Protein AF-0000000069709691 (afdb_homodimer)

Secondary structure (DSSP, 8-state):
---------HHHHTT-HHHHHHTT--HHHHHHHHHHTTSSS------HHHHHHHHHHTT-HHHHHHHHSSHHHHHHHHHT-TTHHHHHHHHHHHHHHHHSPP-EEEEESS-HHHHHHHHHHHTTPEEEE-SSSEEEEE-EEEEEEEEEETTTTEEEEEEEEEE--EEEEEETTEEEEES-HHHHHHHHHHHHH-TTEEEPPPEEE----HHHHHHHHHS--SSEEEEEEEES--SSTT--EEEEE-SS--HHHHHHHHHTTS---S-GGGEEEEEEEETTT--EEEEEEEE-SSEEEEEEE-TT--HHHHHHHHHHHHHHH---SSEEEEHHHHS-HHHHHHHHHTT-HHHHHHHGGGS-HHHHHHHHHHEEEEEEEEEEETTT--EEETT-SS-TTT----EEEEEEEEEEEE-HHHHHHHHHHHHHH-----SS-EEEEEEEEEEEESSGGG-EEEEEEEEEEEEEETTEEEEEEEEEEEEE-TTSPPPTHHHHTT--EEEEE-GGGTT---TTSEEEEHHHHHT-TTS-HHHHHHHHHHHHHHHHHHHHHHHHHHHHHHHHHHHHHHHH-S-TGGGHHHHHTT--HHHHHHHHHHHHHHHSTT-EE---TTS---SEEEEEE-SSSS-EEEEEEEEE----TT-B---HHHHHHHHHHHHHHHH-HHHHHHTTT---SEEEEEESSB-GGGHHHHHHHHHHHHHHHT-TT-TTPEEEEEEHHHHHHHHHHHHHTHHHHTSHHHHHHHHHHHHHHHH-SSSSEEE-HHHHHHHHHHHHHHHHTS----S-----/---------HHHHHT-HHHHHHTT--HHHHHHHHHHTTSSS------HHHHHHHHHHTT-HHHHHHHHSSHHHHHHHHHT-TTHHHHHHHHHHHHHHHHSPP-EEEEESS-HHHHHHHHHHHHTPEEEE-SSSEEEEE-EEEEEEEEEETTTTEEEEEEEEEE--EEEEEETTEEEEES-HHHHHHHHHHHHH-TTEEEPPPEEE----HHHHHHHHHS--SSEEEEEEEES--SSTT--EEEEE-SS--HHHHHHHHHTTS---S-GGGEEEEEEEETTT--EEEEEEEE-SSEEEEEEE-TT--HHHHHHHHHHHHHHH---SSEEEEHHHHS-HHHHHHHHHTT-HHHHHHHGGGS-HHHHHHHHHHEEEEEEEEEEETTT--EEETT-SS-TTT----EEEEEEEEEEEE-HHHHHHHHHHHHHH-----SS-EEEEEEEEEEEESSGGG-EEEEEEEEEEEEEETTEEEEEEEEEEEEE-TTSPPPTHHHHTT--EEEEE-GGGTT---TTSEEEEHHHHHT-TTS-HHHHHHHHHHHHHHHHHHHHHHHHHHHHHHHHHHHHHHHH-S-TGGGHHHHHTT--HHHHHHHHHHHHHHHSTT-EE---TTS---SEEEEEE-SSSS-EEEEEEEEE----TT-B---HHHHHHHHHHHHHHHH-HHHHHHTTT---SEEEEEESSB-GGGHHHHHHHHHHHHHHHT-TT-TTPEEEEEEHHHHHHHHHHHHHTHHHHTSHHHHHHHHHHHHHHHS-SSSSEEE-HHHHHHHHHHHHHHHHTS----S-----

Structure (mmCIF, N/CA/C/O backbone):
data_AF-0000000069709691-model_v1
#
loop_
_entity.id
_entity.type
_entity.pdbx_description
1 polymer 'Uncharacterized protein'
#
loop_
_atom_site.group_PDB
_atom_site.id
_atom_site.type_symbol
_atom_site.label_atom_id
_atom_site.label_alt_id
_atom_site.label_comp_id
_atom_site.label_asym_id
_atom_site.label_entity_id
_atom_site.label_seq_id
_atom_site.pdbx_PDB_ins_code
_atom_site.Cartn_x
_atom_site.Cartn_y
_atom_site.Cartn_z
_atom_site.occupancy
_atom_site.B_iso_or_equiv
_atom_site.auth_seq_id
_atom_site.auth_comp_id
_atom_site.auth_asym_id
_atom_site.auth_atom_id
_atom_site.pdbx_PDB_model_num
ATOM 1 N N . MET A 1 1 ? -25.75 -56.125 -25.719 1 23.38 1 MET A N 1
ATOM 2 C CA . MET A 1 1 ? -24.594 -57 -25.641 1 23.38 1 MET A CA 1
ATOM 3 C C . MET A 1 1 ? -24.484 -57.625 -24.25 1 23.38 1 MET A C 1
ATOM 5 O O . MET A 1 1 ? -24.688 -56.938 -23.25 1 23.38 1 MET A O 1
ATOM 9 N N . PRO A 1 2 ? -24.609 -58.938 -24.156 1 28.34 2 PRO A N 1
ATOM 10 C CA . PRO A 1 2 ? -24.719 -59.656 -22.891 1 28.34 2 PRO A CA 1
ATOM 11 C C . PRO A 1 2 ? -23.594 -59.344 -21.922 1 28.34 2 PRO A C 1
ATOM 13 O O . PRO A 1 2 ? -22.484 -59.031 -22.344 1 28.34 2 PRO A O 1
ATOM 16 N N . ILE A 1 3 ? -23.969 -58.875 -20.781 1 32.5 3 ILE A N 1
ATOM 17 C CA . ILE A 1 3 ? -23.172 -58.75 -19.562 1 32.5 3 ILE A CA 1
ATOM 18 C C . ILE A 1 3 ? -22.453 -60.094 -19.297 1 32.5 3 ILE A C 1
ATOM 20 O O . ILE A 1 3 ? -23.078 -61.125 -19.078 1 32.5 3 ILE A O 1
ATOM 24 N N . ARG A 1 4 ? -21.344 -60.281 -19.906 1 34.06 4 ARG A N 1
ATOM 25 C CA . ARG A 1 4 ? -20.625 -61.469 -19.484 1 34.06 4 ARG A CA 1
ATOM 26 C C . ARG A 1 4 ? -20.484 -61.531 -17.969 1 34.06 4 ARG A C 1
ATOM 28 O O . ARG A 1 4 ? -19.688 -60.75 -17.406 1 34.06 4 ARG A O 1
ATOM 35 N N . MET A 1 5 ? -21.469 -61.844 -17.281 1 34.31 5 MET A N 1
ATOM 36 C CA . MET A 1 5 ? -21.359 -62.281 -15.891 1 34.31 5 MET A CA 1
ATOM 37 C C . MET A 1 5 ? -20.438 -63.469 -15.75 1 34.31 5 MET A C 1
ATOM 39 O O . MET A 1 5 ? -20.875 -64.625 -15.875 1 34.31 5 MET A O 1
ATOM 43 N N . ALA A 1 6 ? -19.297 -63.531 -16.312 1 35.81 6 ALA A N 1
ATOM 44 C CA . ALA A 1 6 ? -18.516 -64.75 -16.047 1 35.81 6 ALA A CA 1
ATOM 45 C C . ALA A 1 6 ? -18.266 -64.938 -14.562 1 35.81 6 ALA A C 1
ATOM 47 O O . ALA A 1 6 ? -17.75 -64 -13.891 1 35.81 6 ALA A O 1
ATOM 48 N N . SER A 1 7 ? -19.156 -65.625 -13.922 1 36.53 7 SER A N 1
ATOM 49 C CA . SER A 1 7 ? -18.969 -66.188 -12.586 1 36.53 7 SER A CA 1
ATOM 50 C C . SER A 1 7 ? -17.641 -66.875 -12.461 1 36.53 7 SER A C 1
ATOM 52 O O . SER A 1 7 ? -17.547 -68.062 -12.781 1 36.53 7 SER A O 1
ATOM 54 N N . THR A 1 8 ? -16.547 -66.375 -12.859 1 42.69 8 THR A N 1
ATOM 55 C CA . THR A 1 8 ? -15.352 -67.188 -12.664 1 42.69 8 THR A CA 1
ATOM 56 C C . THR A 1 8 ? -15.086 -67.438 -11.18 1 42.69 8 THR A C 1
ATOM 58 O O . THR A 1 8 ? -15.344 -66.562 -10.359 1 42.69 8 THR A O 1
ATOM 61 N N . GLY A 1 9 ? -15.016 -68.562 -10.664 1 46.66 9 GLY A N 1
ATOM 62 C CA . GLY A 1 9 ? -14.68 -69.062 -9.32 1 46.66 9 GLY A CA 1
ATOM 63 C C . GLY A 1 9 ? -13.586 -68.188 -8.664 1 46.66 9 GLY A C 1
ATOM 64 O O . GLY A 1 9 ? -12.906 -67.438 -9.336 1 46.66 9 GLY A O 1
ATOM 65 N N . LEU A 1 10 ? -13.547 -68.125 -7.195 1 53.78 10 LEU A N 1
ATOM 66 C CA . LEU A 1 10 ? -12.648 -67.375 -6.316 1 53.78 10 LEU A CA 1
ATOM 67 C C . LEU A 1 10 ? -11.219 -67.438 -6.84 1 53.78 10 LEU A C 1
ATOM 69 O O . LEU A 1 10 ? -10.539 -66.375 -6.887 1 53.78 10 LEU A O 1
ATOM 73 N N . SER A 1 11 ? -10.75 -68.625 -7.234 1 60.84 11 SER A N 1
ATOM 74 C CA . SER A 1 11 ? -9.359 -68.875 -7.594 1 60.84 11 SER A CA 1
ATOM 75 C C . SER A 1 11 ? -9 -68.188 -8.906 1 60.84 11 SER A C 1
ATOM 77 O O . SER A 1 11 ? -7.863 -67.75 -9.086 1 60.84 11 SER A O 1
ATOM 79 N N . GLU A 1 12 ? -9.992 -67.812 -9.688 1 77.81 12 GLU A N 1
ATOM 80 C CA . GLU A 1 12 ? -9.703 -67.375 -11.062 1 77.81 12 GLU A CA 1
ATOM 81 C C . GLU A 1 12 ? -9.391 -65.875 -11.125 1 77.81 12 GLU A C 1
ATOM 83 O O . GLU A 1 12 ? -8.523 -65.438 -11.891 1 77.81 12 GLU A O 1
ATOM 88 N N . VAL A 1 13 ? -9.797 -65.062 -10.219 1 88.44 13 VAL A N 1
ATOM 89 C CA . VAL A 1 13 ? -9.586 -63.594 -10.281 1 88.44 13 VAL A CA 1
ATOM 90 C C . VAL A 1 13 ? -8.156 -63.25 -9.875 1 88.44 13 VAL A C 1
ATOM 92 O O . VAL A 1 13 ? -7.527 -62.375 -10.453 1 88.44 13 VAL A O 1
ATOM 95 N N . PHE A 1 14 ? -7.586 -64 -9.031 1 91.19 14 PHE A N 1
ATOM 96 C CA . PHE A 1 14 ? -6.273 -63.688 -8.484 1 91.19 14 PHE A CA 1
ATOM 97 C C . PHE A 1 14 ? -5.168 -64.125 -9.422 1 91.19 14 PHE A C 1
ATOM 99 O O . PHE A 1 14 ? -4.012 -63.75 -9.273 1 91.19 14 PHE A O 1
ATOM 106 N N . ASP A 1 15 ? -5.625 -65 -10.422 1 89.12 15 ASP A N 1
ATOM 107 C CA . ASP A 1 15 ? -4.637 -65.5 -11.391 1 89.12 15 ASP A CA 1
ATOM 108 C C . ASP A 1 15 ? -4.738 -64.688 -12.695 1 89.12 15 ASP A C 1
ATOM 110 O O . ASP A 1 15 ? -3.953 -64.875 -13.625 1 89.12 15 ASP A O 1
ATOM 114 N N . ASP A 1 16 ? -5.641 -63.75 -12.719 1 91.62 16 ASP A N 1
ATOM 115 C CA . ASP A 1 16 ? -5.859 -62.969 -13.93 1 91.62 16 ASP A CA 1
ATOM 116 C C . ASP A 1 16 ? -5.008 -61.719 -13.93 1 91.62 16 ASP A C 1
ATOM 118 O O . ASP A 1 16 ? -5.418 -60.688 -13.398 1 91.62 16 ASP A O 1
ATOM 122 N N . SER A 1 17 ? -3.908 -61.688 -14.633 1 92.62 17 SER A N 1
ATOM 123 C CA . SER A 1 17 ? -2.977 -60.562 -14.633 1 92.62 17 SER A CA 1
ATOM 124 C C . SER A 1 17 ? -3.594 -59.312 -15.281 1 92.62 17 SER A C 1
ATOM 126 O O . SER A 1 17 ? -3.438 -58.188 -14.781 1 92.62 17 SER A O 1
ATOM 128 N N . GLU A 1 18 ? -4.32 -59.469 -16.375 1 91.12 18 GLU A N 1
ATOM 129 C CA . GLU A 1 18 ? -4.914 -58.344 -17.109 1 91.12 18 GLU A CA 1
ATOM 130 C C . GLU A 1 18 ? -5.914 -57.594 -16.234 1 91.12 18 GLU A C 1
ATOM 132 O O . GLU A 1 18 ? -6.004 -56.344 -16.312 1 91.12 18 GLU A O 1
ATOM 137 N N . PHE A 1 19 ? -6.637 -58.281 -15.438 1 92.38 19 PHE A N 1
ATOM 138 C CA . PHE A 1 19 ? -7.605 -57.656 -14.539 1 92.38 19 PHE A CA 1
ATOM 139 C C . PHE A 1 19 ? -6.906 -56.781 -13.523 1 92.38 19 PHE A C 1
ATOM 141 O O . PHE A 1 19 ? -7.324 -55.625 -13.297 1 92.38 19 PHE A O 1
ATOM 148 N N . TRP A 1 20 ? -5.906 -57.25 -12.953 1 94.94 20 TRP A N 1
ATOM 149 C CA . TRP A 1 20 ? -5.195 -56.5 -11.93 1 94.94 20 TRP A CA 1
ATOM 150 C C . TRP A 1 20 ? -4.488 -55.281 -12.539 1 94.94 20 TRP A C 1
ATOM 152 O O . TRP A 1 20 ? -4.434 -54.219 -11.93 1 94.94 20 TRP A O 1
ATOM 162 N N . TYR A 1 21 ? -3.936 -55.406 -13.734 1 94.44 21 TYR A N 1
ATOM 163 C CA . TYR A 1 21 ? -3.363 -54.281 -14.422 1 94.44 21 TYR A CA 1
ATOM 164 C C . TYR A 1 21 ? -4.422 -53.219 -14.688 1 94.44 21 TYR A C 1
ATOM 166 O O . TYR A 1 21 ? -4.152 -52 -14.578 1 94.44 21 TYR A O 1
ATOM 174 N N . LYS A 1 22 ? -5.586 -53.625 -15.031 1 92.62 22 LYS A N 1
ATOM 175 C CA . LYS A 1 22 ? -6.688 -52.719 -15.273 1 92.62 22 LYS A CA 1
ATOM 176 C C . LYS A 1 22 ? -6.996 -51.875 -14.023 1 92.62 22 LYS A C 1
ATOM 178 O O . LYS A 1 22 ? -7.41 -50.719 -14.125 1 92.62 22 LYS A O 1
ATOM 183 N N . LEU A 1 23 ? -6.773 -52.5 -12.844 1 93.81 23 LEU A N 1
ATOM 184 C CA . LEU A 1 23 ? -7.008 -51.812 -11.57 1 93.81 23 LEU A CA 1
ATOM 185 C C . LEU A 1 23 ? -5.762 -51.062 -11.109 1 93.81 23 LEU A C 1
ATOM 187 O O . LEU A 1 23 ? -5.691 -50.625 -9.961 1 93.81 23 LEU A O 1
ATOM 191 N N . ASP A 1 24 ? -4.773 -51.031 -11.992 1 90.5 24 ASP A N 1
ATOM 192 C CA . ASP A 1 24 ? -3.521 -50.312 -11.742 1 90.5 24 ASP A CA 1
ATOM 193 C C . ASP A 1 24 ? -2.699 -51.031 -10.664 1 90.5 24 ASP A C 1
ATOM 195 O O . ASP A 1 24 ? -2.125 -50.375 -9.789 1 90.5 24 ASP A O 1
ATOM 199 N N . VAL A 1 25 ? -2.779 -52.344 -10.57 1 92.88 25 VAL A N 1
ATOM 200 C CA . VAL A 1 25 ? -1.981 -53.156 -9.664 1 92.88 25 VAL A CA 1
ATOM 201 C C . VAL A 1 25 ? -0.964 -53.969 -10.461 1 92.88 25 VAL A C 1
ATOM 203 O O . VAL A 1 25 ? -1.322 -54.656 -11.422 1 92.88 25 VAL A O 1
ATOM 206 N N . ASP A 1 26 ? 0.215 -53.938 -10.039 1 92.06 26 ASP A N 1
ATOM 207 C CA . ASP A 1 26 ? 1.284 -54.656 -10.727 1 92.06 26 ASP A CA 1
ATOM 208 C C . ASP A 1 26 ? 1.286 -56.125 -10.344 1 92.06 26 ASP A C 1
ATOM 210 O O . ASP A 1 26 ? 1.933 -56.5 -9.367 1 92.06 26 ASP A O 1
ATOM 214 N N . TYR A 1 27 ? 0.713 -56.938 -11.156 1 93.06 27 TYR A N 1
ATOM 215 C CA . TYR A 1 27 ? 0.544 -58.375 -10.891 1 93.06 27 TYR A CA 1
ATOM 216 C C . TYR A 1 27 ? 1.893 -59.062 -10.844 1 93.06 27 TYR A C 1
ATOM 218 O O . TYR A 1 27 ? 2.119 -59.938 -9.984 1 93.06 27 TYR A O 1
ATOM 226 N N . GLU A 1 28 ? 2.822 -58.75 -11.742 1 90.94 28 GLU A N 1
ATOM 227 C CA . GLU A 1 28 ? 4.129 -59.375 -11.812 1 90.94 28 GLU A CA 1
ATOM 228 C C . GLU A 1 28 ? 4.949 -59.094 -10.555 1 90.94 28 GLU A C 1
ATOM 230 O O . GLU A 1 28 ? 5.574 -60 -9.992 1 90.94 28 GLU A O 1
ATOM 235 N N . ASP A 1 29 ? 4.902 -57.906 -10.219 1 90.19 29 ASP A N 1
ATOM 236 C CA . ASP A 1 29 ? 5.617 -57.531 -9.008 1 90.19 29 ASP A CA 1
ATOM 237 C C . ASP A 1 29 ? 5.039 -58.25 -7.785 1 90.19 29 ASP A C 1
ATOM 239 O O . ASP A 1 29 ? 5.785 -58.719 -6.922 1 90.19 29 ASP A O 1
ATOM 243 N N . ALA A 1 30 ? 3.768 -58.25 -7.734 1 91.12 30 ALA A N 1
ATOM 244 C CA . ALA A 1 30 ? 3.104 -58.969 -6.633 1 91.12 30 ALA A CA 1
ATOM 245 C C . ALA A 1 30 ? 3.43 -60.438 -6.641 1 91.12 30 ALA A C 1
ATOM 247 O O . ALA A 1 30 ? 3.631 -61.062 -5.586 1 91.12 30 ALA A O 1
ATOM 248 N N . SER A 1 31 ? 3.488 -61.031 -7.824 1 90.88 31 SER A N 1
ATOM 249 C CA . SER A 1 31 ? 3.809 -62.469 -7.965 1 90.88 31 SER A CA 1
ATOM 250 C C . SER A 1 31 ? 5.238 -62.75 -7.52 1 90.88 31 SER A C 1
ATOM 252 O O . SER A 1 31 ? 5.5 -63.781 -6.875 1 90.88 31 SER A O 1
ATOM 254 N N . GLN A 1 32 ? 6.09 -61.875 -7.832 1 89.25 32 GLN A N 1
ATOM 255 C CA . GLN A 1 32 ? 7.48 -62 -7.418 1 89.25 32 GLN A CA 1
ATOM 256 C C . GLN A 1 32 ? 7.617 -61.875 -5.902 1 89.25 32 GLN A C 1
ATOM 258 O O . GLN A 1 32 ? 8.391 -62.594 -5.277 1 89.25 32 GLN A O 1
ATOM 263 N N . GLN A 1 33 ? 6.914 -61 -5.406 1 87.44 33 GLN A N 1
ATOM 264 C CA . GLN A 1 33 ? 6.941 -60.812 -3.963 1 87.44 33 GLN A CA 1
ATOM 265 C C . GLN A 1 33 ? 6.391 -62.031 -3.225 1 87.44 33 GLN A C 1
ATOM 267 O O . GLN A 1 33 ? 6.91 -62.406 -2.174 1 87.44 33 GLN A O 1
ATOM 272 N N . ALA A 1 34 ? 5.34 -62.5 -3.762 1 85.56 34 ALA A N 1
ATOM 273 C CA . ALA A 1 34 ? 4.719 -63.688 -3.154 1 85.56 34 ALA A CA 1
ATOM 274 C C . ALA A 1 34 ? 5.645 -64.875 -3.23 1 85.56 34 ALA A C 1
ATOM 276 O O . ALA A 1 34 ? 5.652 -65.75 -2.33 1 85.56 34 ALA A O 1
ATOM 277 N N . ASP A 1 35 ? 6.469 -65 -4.305 1 81.62 35 ASP A N 1
ATOM 278 C CA . ASP A 1 35 ? 7.398 -66.125 -4.5 1 81.62 35 ASP A CA 1
ATOM 279 C C . ASP A 1 35 ? 8.648 -65.938 -3.633 1 81.62 35 ASP A C 1
ATOM 281 O O . ASP A 1 35 ? 9.219 -66.938 -3.154 1 81.62 35 ASP A O 1
ATOM 285 N N . SER A 1 36 ? 9.133 -64.75 -3.607 1 71.12 36 SER A N 1
ATOM 286 C CA . SER A 1 36 ? 10.359 -64.562 -2.846 1 71.12 36 SER A CA 1
ATOM 287 C C . SER A 1 36 ? 10.133 -64.75 -1.355 1 71.12 36 SER A C 1
ATOM 289 O O . SER A 1 36 ? 11.094 -65 -0.602 1 71.12 36 SER A O 1
ATOM 291 N N . GLY A 1 37 ? 9.039 -64.625 -0.905 1 55.5 37 GLY A N 1
ATOM 292 C CA . GLY A 1 37 ? 8.805 -65 0.492 1 55.5 37 GLY A CA 1
ATOM 293 C C . GLY A 1 37 ? 8.945 -66.438 0.792 1 55.5 37 GLY A C 1
ATOM 294 O O . GLY A 1 37 ? 8.656 -66.875 1.907 1 55.5 37 GLY A O 1
ATOM 295 N N . ASP A 1 38 ? 9.07 -67.312 -0.286 1 47.03 38 ASP A N 1
ATOM 296 C CA . ASP A 1 38 ? 9.242 -68.75 0.033 1 47.03 38 ASP A CA 1
ATOM 297 C C . ASP A 1 38 ? 10.594 -69 0.692 1 47.03 38 ASP A C 1
ATOM 299 O O . ASP A 1 38 ? 11.031 -70.125 0.808 1 47.03 38 ASP A O 1
ATOM 303 N N . ASP A 1 39 ? 11.578 -68.188 0.771 1 43.06 39 ASP A N 1
ATOM 304 C CA . ASP A 1 39 ? 12.664 -68.688 1.617 1 43.06 39 ASP A CA 1
ATOM 305 C C . ASP A 1 39 ? 12.141 -69.062 3.004 1 43.06 39 ASP A C 1
ATOM 307 O O . ASP A 1 39 ? 11.148 -68.5 3.471 1 43.06 39 ASP A O 1
ATOM 311 N N . ALA A 1 40 ? 12.984 -70.062 3.83 1 42.34 40 ALA A N 1
ATOM 312 C CA . ALA A 1 40 ? 12.703 -70.938 4.918 1 42.34 40 ALA A CA 1
ATOM 313 C C . ALA A 1 40 ? 11.945 -70.25 6.051 1 42.34 40 ALA A C 1
ATOM 315 O O . ALA A 1 40 ? 10.992 -70.812 6.598 1 42.34 40 ALA A O 1
ATOM 316 N N . ASP A 1 41 ? 12.617 -69.375 6.844 1 38.53 41 ASP A N 1
ATOM 317 C CA . ASP A 1 41 ? 12.273 -69.312 8.266 1 38.53 41 ASP A CA 1
ATOM 318 C C . ASP A 1 41 ? 10.961 -68.562 8.484 1 38.53 41 ASP A C 1
ATOM 320 O O . ASP A 1 41 ? 10.492 -68.438 9.617 1 38.53 41 ASP A O 1
ATOM 324 N N . SER A 1 42 ? 10.766 -67.312 7.836 1 40.31 42 SER A N 1
ATOM 325 C CA . SER A 1 42 ? 9.742 -66.562 8.523 1 40.31 42 SER A CA 1
ATOM 326 C C . SER A 1 42 ? 8.336 -67 8.117 1 40.31 42 SER A C 1
ATOM 328 O O . SER A 1 42 ? 8.086 -67.312 6.945 1 40.31 42 SER A O 1
ATOM 330 N N . ASP A 1 43 ? 7.516 -67.562 8.984 1 42.91 43 ASP A N 1
ATOM 331 C CA . ASP A 1 43 ? 6.16 -68.062 9.156 1 42.91 43 ASP A CA 1
ATOM 332 C C . ASP A 1 43 ? 5.148 -67.25 8.375 1 42.91 43 ASP A C 1
ATOM 334 O O . ASP A 1 43 ? 3.949 -67.5 8.414 1 42.91 43 ASP A O 1
ATOM 338 N N . ASP A 1 44 ? 5.277 -65.938 8.148 1 47.16 44 ASP A N 1
ATOM 339 C CA . ASP A 1 44 ? 4.141 -65.188 7.656 1 47.16 44 ASP A CA 1
ATOM 340 C C . ASP A 1 44 ? 3.969 -65.312 6.148 1 47.16 44 ASP A C 1
ATOM 342 O O . ASP A 1 44 ? 4.551 -64.562 5.363 1 47.16 44 ASP A O 1
ATOM 346 N N . ASP A 1 45 ? 3.689 -66.438 5.574 1 54.25 45 ASP A N 1
ATOM 347 C CA . ASP A 1 45 ? 3.426 -66.812 4.199 1 54.25 45 ASP A CA 1
ATOM 348 C C . ASP A 1 45 ? 2.309 -66 3.58 1 54.25 45 ASP A C 1
ATOM 350 O O . ASP A 1 45 ? 1.135 -66.188 3.912 1 54.25 45 ASP A O 1
ATOM 354 N N . GLN A 1 46 ? 2.531 -64.812 3.078 1 71.88 46 GLN A N 1
ATOM 355 C CA . GLN A 1 46 ? 1.462 -64.062 2.441 1 71.88 46 GLN A CA 1
ATOM 356 C C . GLN A 1 46 ? 1.117 -64.625 1.069 1 71.88 46 GLN A C 1
ATOM 358 O O . GLN A 1 46 ? 1.999 -64.812 0.226 1 71.88 46 GLN A O 1
ATOM 363 N N . SER A 1 47 ? -0.068 -65.25 0.824 1 85 47 SER A N 1
ATOM 364 C CA . SER A 1 47 ? -0.589 -65.75 -0.434 1 85 47 SER A CA 1
ATOM 365 C C . SER A 1 47 ? -0.638 -64.688 -1.507 1 85 47 SER A C 1
ATOM 367 O O . SER A 1 47 ? -0.588 -63.469 -1.196 1 85 47 SER A O 1
ATOM 369 N N . LEU A 1 48 ? -0.421 -64.938 -2.756 1 90.62 48 LEU A N 1
ATOM 370 C CA . LEU A 1 48 ? -0.554 -64 -3.869 1 90.62 48 LEU A CA 1
ATOM 371 C C . LEU A 1 48 ? -1.782 -63.156 -3.689 1 90.62 48 LEU A C 1
ATOM 373 O O . LEU A 1 48 ? -1.728 -61.938 -3.951 1 90.62 48 LEU A O 1
ATOM 377 N N . ALA A 1 49 ? -2.801 -63.781 -3.191 1 90.25 49 ALA A N 1
ATOM 378 C CA . ALA A 1 49 ? -4.035 -63.062 -2.945 1 90.25 49 ALA A CA 1
ATOM 379 C C . ALA A 1 49 ? -3.814 -61.938 -1.917 1 90.25 49 ALA A C 1
ATOM 381 O O . ALA A 1 49 ? -4.301 -60.844 -2.086 1 90.25 49 ALA A O 1
ATOM 382 N N . ASP A 1 50 ? -3.068 -62.219 -0.949 1 90.88 50 ASP A N 1
ATOM 383 C CA . ASP A 1 50 ? -2.803 -61.25 0.102 1 90.88 50 ASP A CA 1
ATOM 384 C C . ASP A 1 50 ? -1.951 -60.094 -0.424 1 90.88 50 ASP A C 1
ATOM 386 O O . ASP A 1 50 ? -2.213 -58.938 -0.112 1 90.88 50 ASP A O 1
ATOM 390 N N . VAL A 1 51 ? -0.969 -60.375 -1.194 1 92.38 51 VAL A N 1
ATOM 391 C CA . VAL A 1 51 ? -0.07 -59.344 -1.722 1 92.38 51 VAL A CA 1
ATOM 392 C C . VAL A 1 51 ? -0.826 -58.438 -2.691 1 92.38 51 VAL A C 1
ATOM 394 O O . VAL A 1 51 ? -0.682 -57.219 -2.648 1 92.38 51 VAL A O 1
ATOM 397 N N . LEU A 1 52 ? -1.589 -59.031 -3.539 1 94.06 52 LEU A N 1
ATOM 398 C CA . LEU A 1 52 ? -2.373 -58.281 -4.508 1 94.06 52 LEU A CA 1
ATOM 399 C C . LEU A 1 52 ? -3.346 -57.344 -3.803 1 94.06 52 LEU A C 1
ATOM 401 O O . LEU A 1 52 ? -3.484 -56.188 -4.191 1 94.06 52 LEU A O 1
ATOM 405 N N . LEU A 1 53 ? -3.982 -57.812 -2.828 1 93.56 53 LEU A N 1
ATOM 406 C CA . LEU A 1 53 ? -4.941 -57 -2.092 1 93.56 53 LEU A CA 1
ATOM 407 C C . LEU A 1 53 ? -4.234 -55.875 -1.347 1 93.56 53 LEU A C 1
ATOM 409 O O . LEU A 1 53 ? -4.742 -54.75 -1.274 1 93.56 53 LEU A O 1
ATOM 413 N N . ASN A 1 54 ? -3.119 -56.188 -0.826 1 90.12 54 ASN A N 1
ATOM 414 C CA . ASN A 1 54 ? -2.334 -55.156 -0.166 1 90.12 54 ASN A CA 1
ATOM 415 C C . ASN A 1 54 ? -1.922 -54.062 -1.143 1 90.12 54 ASN A C 1
ATOM 417 O O . ASN A 1 54 ? -1.938 -52.875 -0.798 1 90.12 54 ASN A O 1
ATOM 421 N N . GLU A 1 55 ? -1.521 -54.375 -2.299 1 90.31 55 GLU A N 1
ATOM 422 C CA . GLU A 1 55 ? -1.165 -53.406 -3.322 1 90.31 55 GLU A CA 1
ATOM 423 C C . GLU A 1 55 ? -2.385 -52.594 -3.766 1 90.31 55 GLU A C 1
ATOM 425 O O . GLU A 1 55 ? -2.277 -51.406 -4.043 1 90.31 55 GLU A O 1
ATOM 430 N N . PHE A 1 56 ? -3.445 -53.219 -3.84 1 91.94 56 PHE A N 1
ATOM 431 C CA . PHE A 1 56 ? -4.688 -52.562 -4.219 1 91.94 56 PHE A CA 1
ATOM 432 C C . PHE A 1 56 ? -5.086 -51.531 -3.18 1 91.94 56 PHE A C 1
ATOM 434 O O . PHE A 1 56 ? -5.582 -50.469 -3.529 1 91.94 56 PHE A O 1
ATOM 441 N N . VAL A 1 57 ? -4.867 -51.812 -2.008 1 88.94 57 VAL A N 1
ATOM 442 C CA . VAL A 1 57 ? -5.285 -50.969 -0.9 1 88.94 57 VAL A CA 1
ATOM 443 C C . VAL A 1 57 ? -4.457 -49.656 -0.9 1 88.94 57 VAL A C 1
ATOM 445 O O . VAL A 1 57 ? -4.938 -48.625 -0.479 1 88.94 57 VAL A O 1
ATOM 448 N N . LYS A 1 58 ? -3.326 -49.781 -1.52 1 82.94 58 LYS A N 1
ATOM 449 C CA . LYS A 1 58 ? -2.463 -48.625 -1.554 1 82.94 58 LYS A CA 1
ATOM 450 C C . LYS A 1 58 ? -3.154 -47.438 -2.252 1 82.94 58 LYS A C 1
ATOM 452 O O . LYS A 1 58 ? -3.697 -47.594 -3.348 1 82.94 58 LYS A O 1
ATOM 457 N N . ARG A 1 59 ? -3.314 -46.25 -1.633 1 77.31 59 ARG A N 1
ATOM 458 C CA . ARG A 1 59 ? -3.873 -44.969 -2.119 1 77.31 59 ARG A CA 1
ATOM 459 C C . ARG A 1 59 ? -5.395 -45 -2.053 1 77.31 59 ARG A C 1
ATOM 461 O O . ARG A 1 59 ? -6.043 -43.969 -2.32 1 77.31 59 ARG A O 1
ATOM 468 N N . LYS A 1 60 ? -5.945 -46.219 -1.732 1 87.31 60 LYS A N 1
ATOM 469 C CA . LYS A 1 60 ? -7.398 -46.375 -1.733 1 87.31 60 LYS A CA 1
ATOM 470 C C . LYS A 1 60 ? -7.926 -46.656 -0.329 1 87.31 60 LYS A C 1
ATOM 472 O O . LYS A 1 60 ? -9.047 -47.125 -0.167 1 87.31 60 LYS A O 1
ATOM 477 N N . ARG A 1 61 ? -7.203 -46.5 0.574 1 83.12 61 ARG A N 1
ATOM 478 C CA . ARG A 1 61 ? -7.535 -46.875 1.943 1 83.12 61 ARG A CA 1
ATOM 479 C C . ARG A 1 61 ? -8.781 -46.156 2.424 1 83.12 61 ARG A C 1
ATOM 481 O O . ARG A 1 61 ? -9.672 -46.75 3.033 1 83.12 61 ARG A O 1
ATOM 488 N N . HIS A 1 62 ? -8.93 -44.844 2.117 1 81.62 62 HIS A N 1
ATOM 489 C CA . HIS A 1 62 ? -10.039 -44.031 2.596 1 81.62 62 HIS A CA 1
ATOM 490 C C . HIS A 1 62 ? -11.367 -44.531 2.02 1 81.62 62 HIS A C 1
ATOM 492 O O . HIS A 1 62 ? -12.375 -44.594 2.73 1 81.62 62 HIS A O 1
ATOM 498 N N . ILE A 1 63 ? -11.289 -44.75 0.806 1 87.25 63 ILE A N 1
ATOM 499 C CA . ILE A 1 63 ? -12.5 -45.219 0.138 1 87.25 63 ILE A CA 1
ATOM 500 C C . ILE A 1 63 ? -12.906 -46.594 0.67 1 87.25 63 ILE A C 1
ATOM 502 O O . ILE A 1 63 ? -14.094 -46.875 0.841 1 87.25 63 ILE A O 1
ATOM 506 N N . ILE A 1 64 ? -11.891 -47.438 0.899 1 90.5 64 ILE A N 1
ATOM 507 C CA . ILE A 1 64 ? -12.133 -48.781 1.414 1 90.5 64 ILE A CA 1
ATOM 508 C C . ILE A 1 64 ? -12.688 -48.688 2.832 1 90.5 64 ILE A C 1
ATOM 510 O O . ILE A 1 64 ? -13.656 -49.375 3.166 1 90.5 64 ILE A O 1
ATOM 514 N N . GLU A 1 65 ? -12.172 -47.844 3.584 1 88.12 65 GLU A N 1
ATOM 515 C CA . GLU A 1 65 ? -12.617 -47.719 4.965 1 88.12 65 GLU A CA 1
ATOM 516 C C . GLU A 1 65 ? -14 -47.062 5.035 1 88.12 65 GLU A C 1
ATOM 518 O O . GLU A 1 65 ? -14.758 -47.312 5.984 1 88.12 65 GLU A O 1
ATOM 523 N N . GLU A 1 66 ? -14.281 -46.25 4.105 1 86.19 66 GLU A N 1
ATOM 524 C CA . GLU A 1 66 ? -15.625 -45.656 4.047 1 86.19 66 GLU A CA 1
ATOM 525 C C . GLU A 1 66 ? -16.672 -46.75 3.797 1 86.19 66 GLU A C 1
ATOM 527 O O . GLU A 1 66 ? -17.781 -46.688 4.352 1 86.19 66 GLU A O 1
ATOM 532 N N . GLU A 1 67 ? -16.328 -47.75 3.002 1 89.44 67 GLU A N 1
ATOM 533 C CA . GLU A 1 67 ? -17.281 -48.781 2.613 1 89.44 67 GLU A CA 1
ATOM 534 C C . GLU A 1 67 ? -17.234 -49.969 3.568 1 89.44 67 GLU A C 1
ATOM 536 O O . GLU A 1 67 ? -18.266 -50.562 3.863 1 89.44 67 GLU A O 1
ATOM 541 N N . TYR A 1 68 ? -15.992 -50.438 4 1 92.38 68 TYR A N 1
ATOM 542 C CA . TYR A 1 68 ? -15.836 -51.656 4.766 1 92.38 68 TYR A CA 1
ATOM 543 C C . TYR A 1 68 ? -15.398 -51.375 6.191 1 92.38 68 TYR A C 1
ATOM 545 O O . TYR A 1 68 ? -15.156 -52.281 6.98 1 92.38 68 TYR A O 1
ATOM 553 N N . GLU A 1 69 ? -15.258 -50.188 6.574 1 87.56 69 GLU A N 1
ATOM 554 C CA . GLU A 1 69 ? -14.883 -49.719 7.902 1 87.56 69 GLU A CA 1
ATOM 555 C C . GLU A 1 69 ? -13.398 -49.906 8.164 1 87.56 69 GLU A C 1
ATOM 557 O O . GLU A 1 69 ? -12.711 -49 8.641 1 87.56 69 GLU A O 1
ATOM 562 N N . THR A 1 70 ? -12.867 -51.25 7.816 1 90.88 70 THR A N 1
ATOM 563 C CA . THR A 1 70 ? -11.445 -51.5 7.984 1 90.88 70 THR A CA 1
ATOM 564 C C . THR A 1 70 ? -10.883 -52.25 6.773 1 90.88 70 THR A C 1
ATOM 566 O O . THR A 1 70 ? -11.633 -52.875 6.02 1 90.88 70 THR A O 1
ATOM 569 N N . VAL A 1 71 ? -9.578 -52.188 6.645 1 91.19 71 VAL A N 1
ATOM 570 C CA . VAL A 1 71 ? -8.883 -52.875 5.562 1 91.19 71 VAL A CA 1
ATOM 571 C C . VAL A 1 71 ? -8.961 -54.406 5.777 1 91.19 71 VAL A C 1
ATOM 573 O O . VAL A 1 71 ? -9.094 -55.156 4.816 1 91.19 71 VAL A O 1
ATOM 576 N N . GLU A 1 72 ? -8.969 -54.812 7.043 1 90.94 72 GLU A N 1
ATOM 577 C CA . GLU A 1 72 ? -9.047 -56.25 7.363 1 90.94 72 GLU A CA 1
ATOM 578 C C . GLU A 1 72 ? -10.398 -56.844 6.953 1 90.94 72 GLU A C 1
ATOM 580 O O . GLU A 1 72 ? -10.461 -57.938 6.391 1 90.94 72 GLU A O 1
ATOM 585 N N . ALA A 1 73 ? -11.406 -56.094 7.207 1 92.38 73 ALA A N 1
ATOM 586 C CA . ALA A 1 73 ? -12.75 -56.531 6.828 1 92.38 73 ALA A CA 1
ATOM 587 C C . ALA A 1 73 ? -12.891 -56.594 5.309 1 92.38 73 ALA A C 1
ATOM 589 O O . ALA A 1 73 ? -13.539 -57.531 4.789 1 92.38 73 ALA A O 1
ATOM 590 N N . PHE A 1 74 ? -12.328 -55.688 4.66 1 93.06 74 PHE A N 1
ATOM 591 C CA . PHE A 1 74 ? -12.328 -55.688 3.203 1 93.06 74 PHE A CA 1
ATOM 592 C C . PHE A 1 74 ? -11.617 -56.906 2.652 1 93.06 74 PHE A C 1
ATOM 594 O O . PHE A 1 74 ? -12.18 -57.625 1.827 1 93.06 74 PHE A O 1
ATOM 601 N N . ASN A 1 75 ? -10.406 -57.188 3.199 1 92.62 75 ASN A N 1
ATOM 602 C CA . ASN A 1 75 ? -9.633 -58.344 2.715 1 92.62 75 ASN A CA 1
ATOM 603 C C . ASN A 1 75 ? -10.398 -59.656 2.895 1 92.62 75 ASN A C 1
ATOM 605 O O . ASN A 1 75 ? -10.445 -60.469 1.978 1 92.62 75 ASN A O 1
ATOM 609 N N . GLN A 1 76 ? -11.039 -59.812 3.967 1 90.56 76 GLN A N 1
ATOM 610 C CA . GLN A 1 76 ? -11.797 -61 4.254 1 90.56 76 GLN A CA 1
ATOM 611 C C . GLN A 1 76 ? -13.023 -61.125 3.355 1 90.56 76 GLN A C 1
ATOM 613 O O . GLN A 1 76 ? -13.344 -62.188 2.848 1 90.56 76 GLN A O 1
ATOM 618 N N . SER A 1 77 ? -13.625 -59.969 3.133 1 92.25 77 SER A N 1
ATOM 619 C CA . SER A 1 77 ? -14.828 -59.938 2.307 1 92.25 77 SER A CA 1
ATOM 620 C C . SER A 1 77 ? -14.516 -60.312 0.864 1 92.25 77 SER A C 1
ATOM 622 O O . SER A 1 77 ? -15.32 -61 0.206 1 92.25 77 SER A O 1
ATOM 624 N N . ILE A 1 78 ? -13.383 -59.906 0.366 1 93.5 78 ILE A N 1
ATOM 625 C CA . ILE A 1 78 ? -13.023 -60.188 -1.022 1 93.5 78 ILE A CA 1
ATOM 626 C C . ILE A 1 78 ? -12.609 -61.625 -1.181 1 93.5 78 ILE A C 1
ATOM 628 O O . ILE A 1 78 ? -13 -62.281 -2.148 1 93.5 78 ILE A O 1
ATOM 632 N N . LYS A 1 79 ? -11.891 -62.219 -0.25 1 87.69 79 LYS A N 1
ATOM 633 C CA . LYS A 1 79 ? -11.391 -63.594 -0.334 1 87.69 79 LYS A CA 1
ATOM 634 C C . LYS A 1 79 ? -12.531 -64.625 -0.252 1 87.69 79 LYS A C 1
ATOM 636 O O . LYS A 1 79 ? -12.461 -65.688 -0.854 1 87.69 79 LYS A O 1
ATOM 641 N N . ASP A 1 80 ? -13.609 -64.188 0.439 1 82.69 80 ASP A N 1
ATOM 642 C CA . ASP A 1 80 ? -14.727 -65.125 0.658 1 82.69 80 ASP A CA 1
ATOM 643 C C . ASP A 1 80 ? -15.828 -64.875 -0.376 1 82.69 80 ASP A C 1
ATOM 645 O O . ASP A 1 80 ? -16.812 -65.625 -0.418 1 82.69 80 ASP A O 1
ATOM 649 N N . ALA A 1 81 ? -15.648 -63.938 -1.187 1 81.56 81 ALA A N 1
ATOM 650 C CA . ALA A 1 81 ? -16.766 -63.531 -2.029 1 81.56 81 ALA A CA 1
ATOM 651 C C . ALA A 1 81 ? -16.75 -64.25 -3.369 1 81.56 81 ALA A C 1
ATOM 653 O O . ALA A 1 81 ? -15.688 -64.438 -3.979 1 81.56 81 ALA A O 1
ATOM 654 N N . GLY A 1 82 ? -17.812 -64.688 -3.789 1 78.38 82 GLY A N 1
ATOM 655 C CA . GLY A 1 82 ? -17.969 -65.25 -5.129 1 78.38 82 GLY A CA 1
ATOM 656 C C . GLY A 1 82 ? -17.938 -64.188 -6.215 1 78.38 82 GLY A C 1
ATOM 657 O O . GLY A 1 82 ? -17.703 -64.5 -7.383 1 78.38 82 GLY A O 1
ATOM 658 N N . ASP A 1 83 ? -18.141 -62.969 -5.805 1 88.94 83 ASP A N 1
ATOM 659 C CA . ASP A 1 83 ? -18.156 -61.875 -6.762 1 88.94 83 ASP A CA 1
ATOM 660 C C . ASP A 1 83 ? -17.031 -60.906 -6.492 1 88.94 83 ASP A C 1
ATOM 662 O O . ASP A 1 83 ? -17.25 -59.688 -6.5 1 88.94 83 ASP A O 1
ATOM 666 N N . ALA A 1 84 ? -15.82 -61.375 -6.152 1 90.94 84 ALA A N 1
ATOM 667 C CA . ALA A 1 84 ? -14.656 -60.562 -5.797 1 90.94 84 ALA A CA 1
ATOM 668 C C . ALA A 1 84 ? -14.32 -59.562 -6.902 1 90.94 84 ALA A C 1
ATOM 670 O O . ALA A 1 84 ? -13.992 -58.406 -6.629 1 90.94 84 ALA A O 1
ATOM 671 N N . GLU A 1 85 ? -14.422 -59.969 -8.141 1 90.56 85 GLU A N 1
ATOM 672 C CA . GLU A 1 85 ? -14.109 -59.094 -9.289 1 90.56 85 GLU A CA 1
ATOM 673 C C . GLU A 1 85 ? -15 -57.875 -9.32 1 90.56 85 GLU A C 1
ATOM 675 O O . GLU A 1 85 ? -14.508 -56.75 -9.492 1 90.56 85 GLU A O 1
ATOM 680 N N . ASN A 1 86 ? -16.203 -58.062 -9.086 1 90.62 86 ASN A N 1
ATOM 681 C CA . ASN A 1 86 ? -17.156 -56.969 -9.109 1 90.62 86 ASN A CA 1
ATOM 682 C C . ASN A 1 86 ? -16.938 -56 -7.945 1 90.62 86 ASN A C 1
ATOM 684 O O . ASN A 1 86 ? -17.047 -54.781 -8.102 1 90.62 86 ASN A O 1
ATOM 688 N N . ARG A 1 87 ? -16.656 -56.531 -6.84 1 92.81 87 ARG A N 1
ATOM 689 C CA . ARG A 1 87 ? -16.422 -55.688 -5.664 1 92.81 87 ARG A CA 1
ATOM 690 C C . ARG A 1 87 ? -15.172 -54.844 -5.84 1 92.81 87 ARG A C 1
ATOM 692 O O . ARG A 1 87 ? -15.172 -53.656 -5.484 1 92.81 87 ARG A O 1
ATOM 699 N N . LEU A 1 88 ? -14.141 -55.469 -6.355 1 94.69 88 LEU A N 1
ATOM 700 C CA . LEU A 1 88 ? -12.891 -54.75 -6.59 1 94.69 88 LEU A CA 1
ATOM 701 C C . LEU A 1 88 ? -13.078 -53.656 -7.645 1 94.69 88 LEU A C 1
ATOM 703 O O . LEU A 1 88 ? -12.594 -52.531 -7.48 1 94.69 88 LEU A O 1
ATOM 707 N N . MET A 1 89 ? -13.781 -53.938 -8.664 1 93.56 89 MET A N 1
ATOM 708 C CA . MET A 1 89 ? -14.047 -52.969 -9.719 1 93.56 89 MET A CA 1
ATOM 709 C C . MET A 1 89 ? -14.875 -51.812 -9.188 1 93.56 89 MET A C 1
ATOM 711 O O . MET A 1 89 ? -14.656 -50.656 -9.578 1 93.56 89 MET A O 1
ATOM 715 N N . LYS A 1 90 ? -15.812 -52.125 -8.406 1 93.94 90 LYS A N 1
ATOM 716 C CA . LYS A 1 90 ? -16.641 -51.094 -7.789 1 93.94 90 LYS A CA 1
ATOM 717 C C . LYS A 1 90 ? -15.789 -50.125 -6.953 1 93.94 90 LYS A C 1
ATOM 719 O O . LYS A 1 90 ? -15.922 -48.906 -7.07 1 93.94 90 LYS A O 1
ATOM 724 N N . LEU A 1 91 ? -14.969 -50.719 -6.164 1 94 91 LEU A N 1
ATOM 725 C CA . LEU A 1 91 ? -14.109 -49.906 -5.309 1 94 91 LEU A CA 1
ATOM 726 C C . LEU A 1 91 ? -13.148 -49.062 -6.145 1 94 91 LEU A C 1
ATOM 728 O O . LEU A 1 91 ? -12.891 -47.906 -5.824 1 94 91 LEU A O 1
ATOM 732 N N . TYR A 1 92 ? -12.617 -49.594 -7.148 1 94 92 TYR A N 1
ATOM 733 C CA . TYR A 1 92 ? -11.711 -48.875 -8.039 1 94 92 TYR A CA 1
ATOM 734 C C . TYR A 1 92 ? -12.43 -47.75 -8.742 1 94 92 TYR A C 1
ATOM 736 O O . TYR A 1 92 ? -11.875 -46.656 -8.906 1 94 92 TYR A O 1
ATOM 744 N N . THR A 1 93 ? -13.594 -47.969 -9.133 1 94.56 93 THR A N 1
ATOM 745 C CA . THR A 1 93 ? -14.406 -46.969 -9.781 1 94.56 93 THR A CA 1
ATOM 746 C C . THR A 1 93 ? -14.68 -45.812 -8.82 1 94.56 93 THR A C 1
ATOM 748 O O . THR A 1 93 ? -14.594 -44.625 -9.203 1 94.56 93 THR A O 1
ATOM 751 N N . LYS A 1 94 ? -15.016 -46.156 -7.648 1 93.19 94 LYS A N 1
ATOM 752 C CA . LYS A 1 94 ? -15.227 -45.125 -6.633 1 93.19 94 LYS A CA 1
ATOM 753 C C . LYS A 1 94 ? -13.953 -44.312 -6.398 1 93.19 94 LYS A C 1
ATOM 755 O O . LYS A 1 94 ? -14.016 -43.094 -6.168 1 93.19 94 LYS A O 1
ATOM 760 N N . TYR A 1 95 ? -12.867 -44.969 -6.422 1 90.56 95 TYR A N 1
ATOM 761 C CA . TYR A 1 95 ? -11.578 -44.312 -6.297 1 90.56 95 TYR A CA 1
ATOM 762 C C . TYR A 1 95 ? -11.344 -43.344 -7.445 1 90.56 95 TYR A C 1
ATOM 764 O O . TYR A 1 95 ? -10.984 -42.188 -7.227 1 90.56 95 TYR A O 1
ATOM 772 N N . LEU A 1 96 ? -11.578 -43.75 -8.641 1 91.69 96 LEU A N 1
ATOM 773 C CA . LEU A 1 96 ? -11.422 -42.906 -9.812 1 91.69 96 LEU A CA 1
ATOM 774 C C . LEU A 1 96 ? -12.375 -41.719 -9.758 1 91.69 96 LEU A C 1
ATOM 776 O O . LEU A 1 96 ? -12.008 -40.594 -10.148 1 91.69 96 LEU A O 1
ATOM 780 N N . TRP A 1 97 ? -13.539 -41.969 -9.336 1 93.06 97 TRP A N 1
ATOM 781 C CA . TRP A 1 97 ? -14.547 -40.938 -9.156 1 93.06 97 TRP A CA 1
ATOM 782 C C . TRP A 1 97 ? -14.047 -39.844 -8.203 1 93.06 97 TRP A C 1
ATOM 784 O O . TRP A 1 97 ? -14.172 -38.656 -8.492 1 93.06 97 TRP A O 1
ATOM 794 N N . ALA A 1 98 ? -13.469 -40.219 -7.145 1 88.19 98 ALA A N 1
ATOM 795 C CA . ALA A 1 98 ? -12.992 -39.312 -6.109 1 88.19 98 ALA A CA 1
ATOM 796 C C . ALA A 1 98 ? -11.789 -38.531 -6.598 1 88.19 98 ALA A C 1
ATOM 798 O O . ALA A 1 98 ? -11.547 -37.406 -6.121 1 88.19 98 ALA A O 1
ATOM 799 N N . GLN A 1 99 ? -11.062 -39.031 -7.547 1 87.44 99 GLN A N 1
ATOM 800 C CA . GLN A 1 99 ? -9.867 -38.375 -8.055 1 87.44 99 GLN A CA 1
ATOM 801 C C . GLN A 1 99 ? -10.234 -37.156 -8.906 1 87.44 99 GLN A C 1
ATOM 803 O O . GLN A 1 99 ? -9.398 -36.281 -9.148 1 87.44 99 GLN A O 1
ATOM 808 N N . LYS A 1 100 ? -11.438 -37.125 -9.312 1 88 100 LYS A N 1
ATOM 809 C CA . LYS A 1 100 ? -11.867 -36.062 -10.211 1 88 100 LYS A CA 1
ATOM 810 C C . LYS A 1 100 ? -12.641 -34.969 -9.461 1 88 100 LYS A C 1
ATOM 812 O O . LYS A 1 100 ? -13.227 -35.25 -8.406 1 88 100 LYS A O 1
ATOM 817 N N . LYS A 1 101 ? -12.617 -33.812 -10.039 1 86.25 101 LYS A N 1
ATOM 818 C CA . LYS A 1 101 ? -13.469 -32.75 -9.492 1 86.25 101 LYS A CA 1
ATOM 819 C C . LYS A 1 101 ? -14.93 -33 -9.859 1 86.25 101 LYS A C 1
ATOM 821 O O . LYS A 1 101 ? -15.242 -33.906 -10.625 1 86.25 101 LYS A O 1
ATOM 826 N N . ASP A 1 102 ? -15.734 -32.156 -9.266 1 87.31 102 ASP A N 1
ATOM 827 C CA . ASP A 1 102 ? -17.156 -32.25 -9.594 1 87.31 102 ASP A CA 1
ATOM 828 C C . ASP A 1 102 ? -17.391 -32 -11.086 1 87.31 102 ASP A C 1
ATOM 830 O O . ASP A 1 102 ? -16.719 -31.172 -11.695 1 87.31 102 ASP A O 1
ATOM 834 N N . GLY A 1 103 ? -18.188 -32.906 -11.594 1 89.31 103 GLY A N 1
ATOM 835 C CA . GLY A 1 103 ? -18.453 -32.812 -13.023 1 89.31 103 GLY A CA 1
ATOM 836 C C . GLY A 1 103 ? -19.781 -32.188 -13.352 1 89.31 103 GLY A C 1
ATOM 837 O O . GLY A 1 103 ? -20.391 -31.516 -12.508 1 89.31 103 GLY A O 1
ATOM 838 N N . GLU A 1 104 ? -20.188 -32.281 -14.586 1 90.12 104 GLU A N 1
ATOM 839 C CA . GLU A 1 104 ? -21.438 -31.75 -15.086 1 90.12 104 GLU A CA 1
ATOM 840 C C . GLU A 1 104 ? -22.625 -32.656 -14.711 1 90.12 104 GLU A C 1
ATOM 842 O O . GLU A 1 104 ? -22.516 -33.875 -14.797 1 90.12 104 GLU A O 1
ATOM 847 N N . GLU A 1 105 ? -23.656 -32 -14.25 1 91.62 105 GLU A N 1
ATOM 848 C CA . GLU A 1 105 ? -24.859 -32.719 -13.875 1 91.62 105 GLU A CA 1
ATOM 849 C C . GLU A 1 105 ? -25.969 -32.562 -14.914 1 91.62 105 GLU A C 1
ATOM 851 O O . GLU A 1 105 ? -26.141 -31.469 -15.461 1 91.62 105 GLU A O 1
ATOM 856 N N . PHE A 1 106 ? -26.609 -33.625 -15.156 1 91.88 106 PHE A N 1
ATOM 857 C CA . PHE A 1 106 ? -27.688 -33.625 -16.156 1 91.88 106 PHE A CA 1
ATOM 858 C C . PHE A 1 106 ? -28.969 -34.188 -15.57 1 91.88 106 PHE A C 1
ATOM 860 O O . PHE A 1 106 ? -28.938 -35.125 -14.75 1 91.88 106 PHE A O 1
ATOM 867 N N . GLU A 1 107 ? -30.078 -33.625 -15.977 1 90.06 107 GLU A N 1
ATOM 868 C CA . GLU A 1 107 ? -31.406 -34.156 -15.695 1 90.06 107 GLU A CA 1
ATOM 869 C C . GLU A 1 107 ? -32 -34.781 -16.938 1 90.06 107 GLU A C 1
ATOM 871 O O . GLU A 1 107 ? -31.844 -34.312 -18.047 1 90.06 107 GLU A O 1
ATOM 876 N N . SER A 1 108 ? -32.531 -35.969 -16.734 1 86.38 108 SER A N 1
ATOM 877 C CA . SER A 1 108 ? -33.094 -36.656 -17.875 1 86.38 108 SER A CA 1
ATOM 878 C C . SER A 1 108 ? -34.438 -37.312 -17.5 1 86.38 108 SER A C 1
ATOM 880 O O . SER A 1 108 ? -34.562 -37.844 -16.406 1 86.38 108 SER A O 1
ATOM 882 N N . ASP A 1 109 ? -35.5 -37.125 -18.391 1 74.12 109 ASP A N 1
ATOM 883 C CA . ASP A 1 109 ? -36.812 -37.75 -18.234 1 74.12 109 ASP A CA 1
ATOM 884 C C . ASP A 1 109 ? -36.75 -39.25 -18.547 1 74.12 109 ASP A C 1
ATOM 886 O O . ASP A 1 109 ? -37.594 -40.031 -18.078 1 74.12 109 ASP A O 1
ATOM 890 N N . ARG A 1 110 ? -35.906 -39.656 -19.453 1 72.94 110 ARG A N 1
ATOM 891 C CA . ARG A 1 110 ? -35.719 -41.062 -19.797 1 72.94 110 ARG A CA 1
ATOM 892 C C . ARG A 1 110 ? -34.75 -41.75 -18.828 1 72.94 110 ARG A C 1
ATOM 894 O O . ARG A 1 110 ? -34 -41.062 -18.109 1 72.94 110 ARG A O 1
ATOM 901 N N . SER A 1 111 ? -34.812 -43.094 -18.875 1 75.62 111 SER A N 1
ATOM 902 C CA . SER A 1 111 ? -33.906 -43.844 -18 1 75.62 111 SER A CA 1
ATOM 903 C C . SER A 1 111 ? -32.438 -43.531 -18.328 1 75.62 111 SER A C 1
ATOM 905 O O . SER A 1 111 ? -32.031 -43.531 -19.5 1 75.62 111 SER A O 1
ATOM 907 N N . ALA A 1 112 ? -31.656 -43 -17.375 1 76.38 112 ALA A N 1
ATOM 908 C CA . ALA A 1 112 ? -30.234 -42.688 -17.516 1 76.38 112 ALA A CA 1
ATOM 909 C C . ALA A 1 112 ? -29.5 -43.781 -18.234 1 76.38 112 ALA A C 1
ATOM 911 O O . ALA A 1 112 ? -28.625 -43.531 -19.062 1 76.38 112 ALA A O 1
ATOM 912 N N . ASP A 1 113 ? -29.984 -45 -18.062 1 82.25 113 ASP A N 1
ATOM 913 C CA . ASP A 1 113 ? -29.312 -46.156 -18.641 1 82.25 113 ASP A CA 1
ATOM 914 C C . ASP A 1 113 ? -29.469 -46.188 -20.156 1 82.25 113 ASP A C 1
ATOM 916 O O . ASP A 1 113 ? -28.531 -46.5 -20.891 1 82.25 113 ASP A O 1
ATOM 920 N N . GLU A 1 114 ? -30.641 -45.906 -20.562 1 81.69 114 GLU A N 1
ATOM 921 C CA . GLU A 1 114 ? -30.906 -45.906 -22 1 81.69 114 GLU A CA 1
ATOM 922 C C . GLU A 1 114 ? -30.078 -44.844 -22.719 1 81.69 114 GLU A C 1
ATOM 924 O O . GLU A 1 114 ? -29.547 -45.094 -23.797 1 81.69 114 GLU A O 1
ATOM 929 N N . LYS A 1 115 ? -29.984 -43.844 -22.078 1 82.06 115 LYS A N 1
ATOM 930 C CA . LYS A 1 115 ? -29.25 -42.75 -22.688 1 82.06 115 LYS A CA 1
ATOM 931 C C . LYS A 1 115 ? -27.75 -43.031 -22.75 1 82.06 115 LYS A C 1
ATOM 933 O O . LYS A 1 115 ? -27.078 -42.719 -23.734 1 82.06 115 LYS A O 1
ATOM 938 N N . ILE A 1 116 ? -27.234 -43.562 -21.719 1 84.25 116 ILE A N 1
ATOM 939 C CA . ILE A 1 116 ? -25.812 -43.875 -21.641 1 84.25 116 ILE A CA 1
ATOM 940 C C . ILE A 1 116 ? -25.469 -44.969 -22.672 1 84.25 116 ILE A C 1
ATOM 942 O O . ILE A 1 116 ? -24.422 -44.906 -23.312 1 84.25 116 ILE A O 1
ATOM 946 N N . GLU A 1 117 ? -26.391 -45.844 -22.859 1 85.44 117 GLU A N 1
ATOM 947 C CA . GLU A 1 117 ? -26.203 -46.906 -23.844 1 85.44 117 GLU A CA 1
ATOM 948 C C . GLU A 1 117 ? -26.219 -46.344 -25.266 1 85.44 117 GLU A C 1
ATOM 950 O O . GLU A 1 117 ? -25.406 -46.75 -26.109 1 85.44 117 GLU A O 1
ATOM 955 N N . SER A 1 118 ? -27.078 -45.469 -25.469 1 83.19 118 SER A N 1
ATOM 956 C CA . SER A 1 118 ? -27.172 -44.844 -26.781 1 83.19 118 SER A CA 1
ATOM 957 C C . SER A 1 118 ? -25.906 -44.062 -27.109 1 83.19 118 SER A C 1
ATOM 959 O O . SER A 1 118 ? -25.438 -44.094 -28.25 1 83.19 118 SER A O 1
ATOM 961 N N . ILE A 1 119 ? -25.438 -43.469 -26.141 1 78.69 119 ILE A N 1
ATOM 962 C CA . ILE A 1 119 ? -24.234 -42.656 -26.328 1 78.69 119 ILE A CA 1
ATOM 963 C C . ILE A 1 119 ? -23.047 -43.562 -26.625 1 78.69 119 ILE A C 1
ATOM 965 O O . ILE A 1 119 ? -22.219 -43.25 -27.469 1 78.69 119 ILE A O 1
ATOM 969 N N . SER A 1 120 ? -22.984 -44.656 -25.875 1 82.62 120 SER A N 1
ATOM 970 C CA . SER A 1 120 ? -21.906 -45.594 -26.078 1 82.62 120 SER A CA 1
ATOM 971 C C . SER A 1 120 ? -21.922 -46.188 -27.484 1 82.62 120 SER A C 1
ATOM 973 O O . SER A 1 120 ? -20.859 -46.406 -28.094 1 82.62 120 SER A O 1
ATOM 975 N N . GLU A 1 121 ? -23.109 -46.344 -28 1 81.06 121 GLU A N 1
ATOM 976 C CA . GLU A 1 121 ? -23.25 -46.906 -29.344 1 81.06 121 GLU A CA 1
ATOM 977 C C . GLU A 1 121 ? -22.891 -45.875 -30.422 1 81.06 121 GLU A C 1
ATOM 979 O O . GLU A 1 121 ? -22.25 -46.219 -31.406 1 81.06 121 GLU A O 1
ATOM 984 N N . GLU A 1 122 ? -23.219 -44.75 -30.188 1 77.19 122 GLU A N 1
ATOM 985 C CA . GLU A 1 122 ? -23.016 -43.688 -31.172 1 77.19 122 GLU A CA 1
ATOM 986 C C . GLU A 1 122 ? -21.547 -43.312 -31.297 1 77.19 122 GLU A C 1
ATOM 988 O O . GLU A 1 122 ? -21.062 -42.969 -32.375 1 77.19 122 GLU A O 1
ATOM 993 N N . HIS A 1 123 ? -20.828 -43.344 -30.25 1 78.31 123 HIS A N 1
ATOM 994 C CA . HIS A 1 123 ? -19.453 -42.875 -30.266 1 78.31 123 HIS A CA 1
ATOM 995 C C . HIS A 1 123 ? -18.453 -44 -30.203 1 78.31 123 HIS A C 1
ATOM 997 O O . HIS A 1 123 ? -17.25 -43.781 -30.109 1 78.31 123 HIS A O 1
ATOM 1003 N N . ASP A 1 124 ? -18.859 -45.125 -30.328 1 76.38 124 ASP A N 1
ATOM 1004 C CA . ASP A 1 124 ? -18.016 -46.312 -30.312 1 76.38 124 ASP A CA 1
ATOM 1005 C C . ASP A 1 124 ? -17.125 -46.344 -29.062 1 76.38 124 ASP A C 1
ATOM 1007 O O . ASP A 1 124 ? -15.906 -46.469 -29.172 1 76.38 124 ASP A O 1
ATOM 1011 N N . VAL A 1 125 ? -17.688 -46.031 -27.922 1 88.56 125 VAL A N 1
ATOM 1012 C CA . VAL A 1 125 ? -17.016 -46.094 -26.625 1 88.56 125 VAL A CA 1
ATOM 1013 C C . VAL A 1 125 ? -17.453 -47.375 -25.891 1 88.56 125 VAL A C 1
ATOM 1015 O O . VAL A 1 125 ? -18.609 -47.781 -26 1 88.56 125 VAL A O 1
ATOM 1018 N N . ILE A 1 126 ? -16.609 -48 -25.188 1 89.62 126 ILE A N 1
ATOM 1019 C CA . ILE A 1 126 ? -16.922 -49.219 -24.469 1 89.62 126 ILE A CA 1
ATOM 1020 C C . ILE A 1 126 ? -17.594 -48.875 -23.141 1 89.62 126 ILE A C 1
ATOM 1022 O O . ILE A 1 126 ? -17.047 -48.094 -22.359 1 89.62 126 ILE A O 1
ATOM 1026 N N . LEU A 1 127 ? -18.75 -49.406 -22.969 1 92.44 127 LEU A N 1
ATOM 1027 C CA . LEU A 1 127 ? -19.5 -49.188 -21.734 1 92.44 127 LEU A CA 1
ATOM 1028 C C . LEU A 1 127 ? -19.359 -50.375 -20.781 1 92.44 127 LEU A C 1
ATOM 1030 O O . LEU A 1 127 ? -19.547 -51.531 -21.188 1 92.44 127 LEU A O 1
ATOM 1034 N N . GLU A 1 128 ? -18.953 -50.094 -19.562 1 90.75 128 GLU A N 1
ATOM 1035 C CA . GLU A 1 128 ? -18.891 -51.094 -18.5 1 90.75 128 GLU A CA 1
ATOM 1036 C C . GLU A 1 128 ? -19.859 -50.75 -17.375 1 90.75 128 GLU A C 1
ATOM 1038 O O . GLU A 1 128 ? -19.781 -49.688 -16.781 1 90.75 128 GLU A O 1
ATOM 1043 N N . GLN A 1 129 ? -20.75 -51.656 -17.078 1 89.94 129 GLN A N 1
ATOM 1044 C CA . GLN A 1 129 ? -21.656 -51.5 -15.953 1 89.94 129 GLN A CA 1
ATOM 1045 C C . GLN A 1 129 ? -21.062 -52.062 -14.672 1 89.94 129 GLN A C 1
ATOM 1047 O O . GLN A 1 129 ? -20.922 -53.281 -14.531 1 89.94 129 GLN A O 1
ATOM 1052 N N . VAL A 1 130 ? -20.75 -51.312 -13.773 1 90.44 130 VAL A N 1
ATOM 1053 C CA . VAL A 1 130 ? -20.062 -51.719 -12.547 1 90.44 130 VAL A CA 1
ATOM 1054 C C . VAL A 1 130 ? -21.109 -52.094 -11.492 1 90.44 130 VAL A C 1
ATOM 1056 O O . VAL A 1 130 ? -20.984 -53.156 -10.867 1 90.44 130 VAL A O 1
ATOM 1059 N N . ASP A 1 131 ? -22.078 -51.25 -11.281 1 88.56 131 ASP A N 1
ATOM 1060 C CA . ASP A 1 131 ? -23.203 -51.531 -10.391 1 88.56 131 ASP A CA 1
ATOM 1061 C C . ASP A 1 131 ? -24.438 -50.719 -10.781 1 88.56 131 ASP A C 1
ATOM 1063 O O . ASP A 1 131 ? -24.547 -50.25 -11.922 1 88.56 131 ASP A O 1
ATOM 1067 N N . GLU A 1 132 ? -25.312 -50.594 -9.883 1 86 132 GLU A N 1
ATOM 1068 C CA . GLU A 1 132 ? -26.562 -49.906 -10.18 1 86 132 GLU A CA 1
ATOM 1069 C C . GLU A 1 132 ? -26.328 -48.406 -10.312 1 86 132 GLU A C 1
ATOM 1071 O O . GLU A 1 132 ? -27.016 -47.719 -11.086 1 86 132 GLU A O 1
ATOM 1076 N N . ALA A 1 133 ? -25.359 -47.938 -9.641 1 89.5 133 ALA A N 1
ATOM 1077 C CA . ALA A 1 133 ? -25.188 -46.5 -9.562 1 89.5 133 ALA A CA 1
ATOM 1078 C C . ALA A 1 133 ? -24.109 -46.031 -10.547 1 89.5 133 ALA A C 1
ATOM 1080 O O . ALA A 1 133 ? -24.203 -44.906 -11.094 1 89.5 133 ALA A O 1
ATOM 1081 N N . TYR A 1 134 ? -23.062 -46.812 -10.828 1 94 134 TYR A N 1
ATOM 1082 C CA . TYR A 1 134 ? -21.906 -46.344 -11.562 1 94 134 TYR A CA 1
ATOM 1083 C C . TYR A 1 134 ? -21.812 -47 -12.938 1 94 134 TYR A C 1
ATOM 1085 O O . TYR A 1 134 ? -22.047 -48.219 -13.062 1 94 134 TYR A O 1
ATOM 1093 N N . ARG A 1 135 ? -21.531 -46.219 -13.953 1 93.06 135 ARG A N 1
ATOM 1094 C CA . ARG A 1 135 ? -21.156 -46.656 -15.297 1 93.06 135 ARG A CA 1
ATOM 1095 C C . ARG A 1 135 ? -19.797 -46.094 -15.68 1 93.06 135 ARG A C 1
ATOM 1097 O O . ARG A 1 135 ? -19.469 -44.938 -15.352 1 93.06 135 ARG A O 1
ATOM 1104 N N . VAL A 1 136 ? -19 -46.906 -16.297 1 93.56 136 VAL A N 1
ATOM 1105 C CA . VAL A 1 136 ? -17.703 -46.438 -16.766 1 93.56 136 VAL A CA 1
ATOM 1106 C C . VAL A 1 136 ? -17.656 -46.469 -18.297 1 93.56 136 VAL A C 1
ATOM 1108 O O . VAL A 1 136 ? -17.922 -47.531 -18.906 1 93.56 136 VAL A O 1
ATOM 1111 N N . LEU A 1 137 ? -17.422 -45.344 -18.859 1 92.75 137 LEU A N 1
ATOM 1112 C CA . LEU A 1 137 ? -17.188 -45.25 -20.297 1 92.75 137 LEU A CA 1
ATOM 1113 C C . LEU A 1 137 ? -15.703 -45.125 -20.594 1 92.75 137 LEU A C 1
ATOM 1115 O O . LEU A 1 137 ? -14.984 -44.375 -19.922 1 92.75 137 LEU A O 1
ATOM 1119 N N . TRP A 1 138 ? -15.234 -45.875 -21.531 1 92.06 138 TRP A N 1
ATOM 1120 C CA . TRP A 1 138 ? -13.82 -45.906 -21.906 1 92.06 138 TRP A CA 1
ATOM 1121 C C . TRP A 1 138 ? -13.609 -45.344 -23.312 1 92.06 138 TRP A C 1
ATOM 1123 O O . TRP A 1 138 ? -13.469 -46.094 -24.266 1 92.06 138 TRP A O 1
ATOM 1133 N N . PRO A 1 139 ? -13.547 -44.031 -23.406 1 88.12 139 PRO A N 1
ATOM 1134 C CA . PRO A 1 139 ? -13.109 -43.469 -24.688 1 88.12 139 PRO A CA 1
ATOM 1135 C C . PRO A 1 139 ? -11.648 -43.781 -24.984 1 88.12 139 PRO A C 1
ATOM 1137 O O . PRO A 1 139 ? -10.828 -43.906 -24.078 1 88.12 139 PRO A O 1
ATOM 1140 N N . SER A 1 140 ? -11.398 -44.094 -26.219 1 85.25 140 SER A N 1
ATOM 1141 C CA . SER A 1 140 ? -10.023 -44.406 -26.609 1 85.25 140 SER A CA 1
ATOM 1142 C C . SER A 1 140 ? -9.477 -43.375 -27.594 1 85.25 140 SER A C 1
ATOM 1144 O O . SER A 1 140 ? -10.242 -42.688 -28.281 1 85.25 140 SER A O 1
ATOM 1146 N N . HIS A 1 141 ? -8.219 -43.156 -27.547 1 84.19 141 HIS A N 1
ATOM 1147 C CA . HIS A 1 141 ? -7.52 -42.344 -28.531 1 84.19 141 HIS A CA 1
ATOM 1148 C C . HIS A 1 141 ? -6.176 -42.969 -28.906 1 84.19 141 HIS A C 1
ATOM 1150 O O . HIS A 1 141 ? -5.555 -43.656 -28.078 1 84.19 141 HIS A O 1
ATOM 1156 N N . ASP A 1 142 ? -5.852 -42.688 -30.094 1 84.38 142 ASP A N 1
ATOM 1157 C CA . ASP A 1 142 ? -4.562 -43.188 -30.578 1 84.38 142 ASP A CA 1
ATOM 1158 C C . ASP A 1 142 ? -3.41 -42.469 -29.875 1 84.38 142 ASP A C 1
ATOM 1160 O O . ASP A 1 142 ? -3.465 -41.25 -29.656 1 84.38 142 ASP A O 1
ATOM 1164 N N . THR A 1 143 ? -2.541 -43.281 -29.391 1 87.19 143 THR A N 1
ATOM 1165 C CA . THR A 1 143 ? -1.34 -42.688 -28.797 1 87.19 143 THR A CA 1
ATOM 1166 C C . THR A 1 143 ? -0.092 -43.438 -29.281 1 87.19 143 THR A C 1
ATOM 1168 O O . THR A 1 143 ? -0.138 -44.656 -29.531 1 87.19 143 THR A O 1
ATOM 1171 N N . ILE A 1 144 ? 0.946 -42.656 -29.469 1 88.62 144 ILE A N 1
ATOM 1172 C CA . ILE A 1 144 ? 2.246 -43.219 -29.812 1 88.62 144 ILE A CA 1
ATOM 1173 C C . ILE A 1 144 ? 3.168 -43.156 -28.594 1 88.62 144 ILE A C 1
ATOM 1175 O O . ILE A 1 144 ? 3.248 -42.125 -27.906 1 88.62 144 ILE A O 1
ATOM 1179 N N . ASP A 1 145 ? 3.713 -44.344 -28.234 1 87.75 145 ASP A N 1
ATOM 1180 C CA . ASP A 1 145 ? 4.676 -44.375 -27.125 1 87.75 145 ASP A CA 1
ATOM 1181 C C . ASP A 1 145 ? 5.922 -45.156 -27.516 1 87.75 145 ASP A C 1
ATOM 1183 O O . ASP A 1 145 ? 5.895 -45.938 -28.469 1 87.75 145 ASP A O 1
ATOM 1187 N N . VAL A 1 146 ? 6.977 -44.844 -26.859 1 90.88 146 VAL A N 1
ATOM 1188 C CA . VAL A 1 146 ? 8.242 -45.531 -27.094 1 90.88 146 VAL A CA 1
ATOM 1189 C C . VAL A 1 146 ? 8.523 -46.5 -25.938 1 90.88 146 VAL A C 1
ATOM 1191 O O . VAL A 1 146 ? 8.383 -46.125 -24.766 1 90.88 146 VAL A O 1
ATOM 1194 N N . GLU A 1 147 ? 8.812 -47.75 -26.266 1 91.25 147 GLU A N 1
ATOM 1195 C CA . GLU A 1 147 ? 9.078 -48.781 -25.25 1 91.25 147 GLU A CA 1
ATOM 1196 C C . GLU A 1 147 ? 10.328 -49.594 -25.609 1 91.25 147 GLU A C 1
ATOM 1198 O O . GLU A 1 147 ? 10.844 -49.5 -26.719 1 91.25 147 GLU A O 1
ATOM 1203 N N . ILE A 1 148 ? 10.844 -50.312 -24.656 1 90.75 148 ILE A N 1
ATOM 1204 C CA . ILE A 1 148 ? 11.93 -51.25 -24.891 1 90.75 148 ILE A CA 1
ATOM 1205 C C . ILE A 1 148 ? 11.359 -52.656 -25.094 1 90.75 148 ILE A C 1
ATOM 1207 O O . ILE A 1 148 ? 10.625 -53.156 -24.25 1 90.75 148 ILE A O 1
ATOM 1211 N N . ASP A 1 149 ? 11.703 -53.188 -26.281 1 87.56 149 ASP A N 1
ATOM 1212 C CA . ASP A 1 149 ? 11.273 -54.562 -26.547 1 87.56 149 ASP A CA 1
ATOM 1213 C C . ASP A 1 149 ? 12.094 -55.562 -25.75 1 87.56 149 ASP A C 1
ATOM 1215 O O . ASP A 1 149 ? 13.312 -55.625 -25.906 1 87.56 149 ASP A O 1
ATOM 1219 N N . GLU A 1 150 ? 11.453 -56.344 -24.953 1 80.5 150 GLU A N 1
ATOM 1220 C CA . GLU A 1 150 ? 12.133 -57.25 -24.031 1 80.5 150 GLU A CA 1
ATOM 1221 C C . GLU A 1 150 ? 12.859 -58.344 -24.781 1 80.5 150 GLU A C 1
ATOM 1223 O O . GLU A 1 150 ? 13.898 -58.844 -24.344 1 80.5 150 GLU A O 1
ATOM 1228 N N . ASP A 1 151 ? 12.375 -58.688 -25.984 1 81.75 151 ASP A N 1
ATOM 1229 C CA . ASP A 1 151 ? 12.961 -59.781 -26.766 1 81.75 151 ASP A CA 1
ATOM 1230 C C . ASP A 1 151 ? 14.195 -59.312 -27.516 1 81.75 151 ASP A C 1
ATOM 1232 O O . ASP A 1 151 ? 15.234 -59.969 -27.5 1 81.75 151 ASP A O 1
ATOM 1236 N N . SER A 1 152 ? 14.031 -58.094 -28.109 1 83.12 152 SER A N 1
ATOM 1237 C CA . SER A 1 152 ? 15.117 -57.594 -28.953 1 83.12 152 SER A CA 1
ATOM 1238 C C . SER A 1 152 ? 15.984 -56.594 -28.219 1 83.12 152 SER A C 1
ATOM 1240 O O . SER A 1 152 ? 17.078 -56.25 -28.672 1 83.12 152 SER A O 1
ATOM 1242 N N . ASN A 1 153 ? 15.625 -56.219 -27.016 1 83.5 153 ASN A N 1
ATOM 1243 C CA . ASN A 1 153 ? 16.312 -55.188 -26.266 1 83.5 153 ASN A CA 1
ATOM 1244 C C . ASN A 1 153 ? 16.578 -53.938 -27.125 1 83.5 153 ASN A C 1
ATOM 1246 O O . ASN A 1 153 ? 17.703 -53.438 -27.141 1 83.5 153 ASN A O 1
ATOM 1250 N N . GLU A 1 154 ? 15.578 -53.625 -27.953 1 87.38 154 GLU A N 1
ATOM 1251 C CA . GLU A 1 154 ? 15.641 -52.438 -28.797 1 87.38 154 GLU A CA 1
ATOM 1252 C C . GLU A 1 154 ? 14.539 -51.438 -28.453 1 87.38 154 GLU A C 1
ATOM 1254 O O . GLU A 1 154 ? 13.516 -51.812 -27.875 1 87.38 154 GLU A O 1
ATOM 1259 N N . VAL A 1 155 ? 14.82 -50.188 -28.719 1 91.75 155 VAL A N 1
ATOM 1260 C CA . VAL A 1 155 ? 13.828 -49.125 -28.5 1 91.75 155 VAL A CA 1
ATOM 1261 C C . VAL A 1 155 ? 12.891 -49.062 -29.719 1 91.75 155 VAL A C 1
ATOM 1263 O O . VAL A 1 155 ? 13.336 -48.844 -30.844 1 91.75 155 VAL A O 1
ATOM 1266 N N . ILE A 1 156 ? 11.656 -49.281 -29.5 1 91.81 156 ILE A N 1
ATOM 1267 C CA . ILE A 1 156 ? 10.695 -49.281 -30.594 1 91.81 156 ILE A CA 1
ATOM 1268 C C . ILE A 1 156 ? 9.547 -48.344 -30.281 1 91.81 156 ILE A C 1
ATOM 1270 O O . ILE A 1 156 ? 9.266 -48.062 -29.125 1 91.81 156 ILE A O 1
ATOM 1274 N N . GLY A 1 157 ? 9.008 -47.781 -31.375 1 91.81 157 GLY A N 1
ATOM 1275 C CA . GLY A 1 157 ? 7.766 -47.031 -31.266 1 91.81 157 GLY A CA 1
ATOM 1276 C C . GLY A 1 157 ? 6.543 -47.844 -31.641 1 91.81 157 GLY A C 1
ATOM 1277 O O . GLY A 1 157 ? 6.594 -48.656 -32.562 1 91.81 157 GLY A O 1
ATOM 1278 N N . ARG A 1 158 ? 5.453 -47.562 -30.859 1 89.75 158 ARG A N 1
ATOM 1279 C CA . ARG A 1 158 ? 4.219 -48.312 -31.141 1 89.75 158 ARG A CA 1
ATOM 1280 C C . ARG A 1 158 ? 3.004 -47.375 -31 1 89.75 158 ARG A C 1
ATOM 1282 O O . ARG A 1 158 ? 3.039 -46.406 -30.25 1 89.75 158 ARG A O 1
ATOM 1289 N N . LYS A 1 159 ? 2.104 -47.656 -31.812 1 89.69 159 LYS A N 1
ATOM 1290 C CA . LYS A 1 159 ? 0.795 -47.031 -31.703 1 89.69 159 LYS A CA 1
ATOM 1291 C C . LYS A 1 159 ? -0.203 -47.938 -30.984 1 89.69 159 LYS A C 1
ATOM 1293 O O . LYS A 1 159 ? -0.235 -49.125 -31.219 1 89.69 159 LYS A O 1
ATOM 1298 N N . TYR A 1 160 ? -0.882 -47.469 -30.031 1 87.88 160 TYR A N 1
ATOM 1299 C CA . TYR A 1 160 ? -1.92 -48.219 -29.359 1 87.88 160 TYR A CA 1
ATOM 1300 C C . TYR A 1 160 ? -3.152 -47.375 -29.094 1 87.88 160 TYR A C 1
ATOM 1302 O O . TYR A 1 160 ? -3.094 -46.125 -29.188 1 87.88 160 TYR A O 1
ATOM 1310 N N . LEU A 1 161 ? -4.258 -47.969 -28.781 1 88.5 161 LEU A N 1
ATOM 1311 C CA . LEU A 1 161 ? -5.512 -47.281 -28.438 1 88.5 161 LEU A CA 1
ATOM 1312 C C . LEU A 1 161 ? -5.648 -47.125 -26.938 1 88.5 161 LEU A C 1
ATOM 1314 O O . LEU A 1 161 ? -6.355 -47.906 -26.281 1 88.5 161 LEU A O 1
ATOM 1318 N N . ARG A 1 162 ? -5.168 -46.094 -26.484 1 88.25 162 ARG A N 1
ATOM 1319 C CA . ARG A 1 162 ? -5.223 -45.812 -25.047 1 88.25 162 ARG A CA 1
ATOM 1320 C C . ARG A 1 162 ? -6.637 -45.438 -24.625 1 88.25 162 ARG A C 1
ATOM 1322 O O . ARG A 1 162 ? -7.336 -44.719 -25.328 1 88.25 162 ARG A O 1
ATOM 1329 N N . ALA A 1 163 ? -7.012 -46 -23.469 1 88.81 163 ALA A N 1
ATOM 1330 C CA . ALA A 1 163 ? -8.344 -45.719 -22.953 1 88.81 163 ALA A CA 1
ATOM 1331 C C . ALA A 1 163 ? -8.266 -45.094 -21.562 1 88.81 163 ALA A C 1
ATOM 1333 O O . ALA A 1 163 ? -7.48 -45.531 -20.719 1 88.81 163 ALA A O 1
ATOM 1334 N N . LYS A 1 164 ? -8.914 -44 -21.406 1 89.25 164 LYS A N 1
ATOM 1335 C CA . LYS A 1 164 ? -9.07 -43.375 -20.094 1 89.25 164 LYS A CA 1
ATOM 1336 C C . LYS A 1 164 ? -10.539 -43.344 -19.672 1 89.25 164 LYS A C 1
ATOM 1338 O O . LYS A 1 164 ? -11.414 -43 -20.484 1 89.25 164 LYS A O 1
ATOM 1343 N N . PRO A 1 165 ? -10.781 -43.625 -18.453 1 91.56 165 PRO A N 1
ATOM 1344 C CA . PRO A 1 165 ? -12.188 -43.812 -18.078 1 91.56 165 PRO A CA 1
ATOM 1345 C C . PRO A 1 165 ? -12.914 -42.469 -17.844 1 91.56 165 PRO A C 1
ATOM 1347 O O . PRO A 1 165 ? -12.32 -41.531 -17.328 1 91.56 165 PRO A O 1
ATOM 1350 N N . VAL A 1 166 ? -14.164 -42.375 -18.266 1 93.06 166 VAL A N 1
ATOM 1351 C CA . VAL A 1 166 ? -15.18 -41.375 -17.875 1 93.06 166 VAL A CA 1
ATOM 1352 C C . VAL A 1 166 ? -16.25 -42.062 -17.016 1 93.06 166 VAL A C 1
ATOM 1354 O O . VAL A 1 166 ? -16.844 -43.062 -17.422 1 93.06 166 VAL A O 1
ATOM 1357 N N . ILE A 1 167 ? -16.453 -41.531 -15.891 1 95.31 167 ILE A N 1
ATOM 1358 C CA . ILE A 1 167 ? -17.344 -42.188 -14.938 1 95.31 167 ILE A CA 1
ATOM 1359 C C . ILE A 1 167 ? -18.656 -41.438 -14.852 1 95.31 167 ILE A C 1
ATOM 1361 O O . ILE A 1 167 ? -18.688 -40.219 -14.773 1 95.31 167 ILE A O 1
ATOM 1365 N N . ILE A 1 168 ? -19.719 -42.125 -14.883 1 94.31 168 ILE A N 1
ATOM 1366 C CA . ILE A 1 168 ? -21.062 -41.594 -14.742 1 94.31 168 ILE A CA 1
ATOM 1367 C C . ILE A 1 168 ? -21.719 -42.125 -13.477 1 94.31 168 ILE A C 1
ATOM 1369 O O . ILE A 1 168 ? -21.719 -43.344 -13.258 1 94.31 168 ILE A O 1
ATOM 1373 N N . LYS A 1 169 ? -22.156 -41.344 -12.672 1 94.25 169 LYS A N 1
ATOM 1374 C CA . LYS A 1 169 ? -22.922 -41.719 -11.492 1 94.25 169 LYS A CA 1
ATOM 1375 C C . LYS A 1 169 ? -24.391 -41.344 -11.648 1 94.25 169 LYS A C 1
ATOM 1377 O O . LYS A 1 169 ? -24.734 -40.188 -11.82 1 94.25 169 LYS A O 1
ATOM 1382 N N . LYS A 1 170 ? -25.203 -42.281 -11.469 1 91.88 170 LYS A N 1
ATOM 1383 C CA . LYS A 1 170 ? -26.641 -42.094 -11.664 1 91.88 170 LYS A CA 1
ATOM 1384 C C . LYS A 1 170 ? -27.312 -41.625 -10.367 1 91.88 170 LYS A C 1
ATOM 1386 O O . LYS A 1 170 ? -26.891 -42 -9.273 1 91.88 170 LYS A O 1
ATOM 1391 N N . SER A 1 171 ? -28.234 -40.781 -10.594 1 87.19 171 SER A N 1
ATOM 1392 C CA . SER A 1 171 ? -29.141 -40.375 -9.531 1 87.19 171 SER A CA 1
ATOM 1393 C C . SER A 1 171 ? -30.594 -40.625 -9.922 1 87.19 171 SER A C 1
ATOM 1395 O O . SER A 1 171 ? -30.875 -41.125 -11.016 1 87.19 171 SER A O 1
ATOM 1397 N N . ASP A 1 172 ? -31.578 -40.375 -9.086 1 80 172 ASP A N 1
ATOM 1398 C CA . ASP A 1 172 ? -33 -40.656 -9.32 1 80 172 ASP A CA 1
ATOM 1399 C C . ASP A 1 172 ? -33.5 -39.906 -10.555 1 80 172 ASP A C 1
ATOM 1401 O O . ASP A 1 172 ? -34.281 -40.438 -11.336 1 80 172 ASP A O 1
ATOM 1405 N N . ASN A 1 173 ? -33.031 -38.719 -10.742 1 82.56 173 ASN A N 1
ATOM 1406 C CA . ASN A 1 173 ? -33.594 -37.906 -11.805 1 82.56 173 ASN A CA 1
ATOM 1407 C C . ASN A 1 173 ? -32.5 -37.438 -12.781 1 82.56 173 ASN A C 1
ATOM 1409 O O . ASN A 1 173 ? -32.656 -36.438 -13.477 1 82.56 173 ASN A O 1
ATOM 1413 N N . GLY A 1 174 ? -31.375 -38.188 -12.867 1 89.25 174 GLY A N 1
ATOM 1414 C CA . GLY A 1 174 ? -30.328 -37.75 -13.773 1 89.25 174 GLY A CA 1
ATOM 1415 C C . GLY A 1 174 ? -29 -38.438 -13.5 1 89.25 174 GLY A C 1
ATOM 1416 O O . GLY A 1 174 ? -28.953 -39.594 -13.141 1 89.25 174 GLY A O 1
ATOM 1417 N N . PHE A 1 175 ? -27.969 -37.75 -13.883 1 92.31 175 PHE A N 1
ATOM 1418 C CA . PHE A 1 175 ? -26.641 -38.344 -13.703 1 92.31 175 PHE A CA 1
ATOM 1419 C C . PHE A 1 175 ? -25.562 -37.281 -13.75 1 92.31 175 PHE A C 1
ATOM 1421 O O . PHE A 1 175 ? -25.797 -36.156 -14.25 1 92.31 175 PHE A O 1
ATOM 1428 N N . GLU A 1 176 ? -24.453 -37.531 -13.164 1 93.69 176 GLU A N 1
ATOM 1429 C CA . GLU A 1 176 ? -23.25 -36.719 -13.164 1 93.69 176 GLU A CA 1
ATOM 1430 C C . GLU A 1 176 ? -22.125 -37.375 -13.953 1 93.69 176 GLU A C 1
ATOM 1432 O O . GLU A 1 176 ? -21.969 -38.594 -13.93 1 93.69 176 GLU A O 1
ATOM 1437 N N . VAL A 1 177 ? -21.391 -36.594 -14.672 1 93.12 177 VAL A N 1
ATOM 1438 C CA . VAL A 1 177 ? -20.312 -37.094 -15.508 1 93.12 177 VAL A CA 1
ATOM 1439 C C . VAL A 1 177 ? -18.969 -36.531 -15.023 1 93.12 177 VAL A C 1
ATOM 1441 O O . VAL A 1 177 ? -18.797 -35.312 -14.969 1 93.12 177 VAL A O 1
ATOM 1444 N N . ARG A 1 178 ? -18.016 -37.406 -14.695 1 93.31 178 ARG A N 1
ATOM 1445 C CA . ARG A 1 178 ? -16.688 -36.969 -14.281 1 93.31 178 ARG A CA 1
ATOM 1446 C C . ARG A 1 178 ? -15.609 -37.594 -15.164 1 93.31 178 ARG A C 1
ATOM 1448 O O . ARG A 1 178 ? -15.734 -38.75 -15.586 1 93.31 178 ARG A O 1
ATOM 1455 N N . GLY A 1 179 ? -14.562 -36.844 -15.445 1 89.81 179 GLY A N 1
ATOM 1456 C CA . GLY A 1 179 ? -13.414 -37.281 -16.234 1 89.81 179 GLY A CA 1
ATOM 1457 C C . GLY A 1 179 ? -12.531 -36.125 -16.656 1 89.81 179 GLY A C 1
ATOM 1458 O O . GLY A 1 179 ? -12.812 -34.969 -16.344 1 89.81 179 GLY A O 1
ATOM 1459 N N . ARG A 1 180 ? -11.5 -36.438 -17.266 1 87.94 180 ARG A N 1
ATOM 1460 C CA . ARG A 1 180 ? -10.656 -35.375 -17.828 1 87.94 180 ARG A CA 1
ATOM 1461 C C . ARG A 1 180 ? -11.398 -34.594 -18.906 1 87.94 180 ARG A C 1
ATOM 1463 O O . ARG A 1 180 ? -12.195 -35.188 -19.656 1 87.94 180 ARG A O 1
ATOM 1470 N N . ALA A 1 181 ? -11.117 -33.438 -18.984 1 83.12 181 ALA A N 1
ATOM 1471 C CA . ALA A 1 181 ? -11.844 -32.562 -19.891 1 83.12 181 ALA A CA 1
ATOM 1472 C C . ALA A 1 181 ? -11.758 -33.031 -21.328 1 83.12 181 ALA A C 1
ATOM 1474 O O . ALA A 1 181 ? -12.758 -33.062 -22.047 1 83.12 181 ALA A O 1
ATOM 1475 N N . GLN A 1 182 ? -10.617 -33.5 -21.781 1 78.5 182 GLN A N 1
ATOM 1476 C CA . GLN A 1 182 ? -10.406 -33.938 -23.156 1 78.5 182 GLN A CA 1
ATOM 1477 C C . GLN A 1 182 ? -11.188 -35.219 -23.453 1 78.5 182 GLN A C 1
ATOM 1479 O O . GLN A 1 182 ? -11.648 -35.406 -24.578 1 78.5 182 GLN A O 1
ATOM 1484 N N . ASP A 1 183 ? -11.43 -35.969 -22.484 1 84.38 183 ASP A N 1
ATOM 1485 C CA . ASP A 1 183 ? -12.062 -37.281 -22.672 1 84.38 183 ASP A CA 1
ATOM 1486 C C . ASP A 1 183 ? -13.578 -37.156 -22.625 1 84.38 183 ASP A C 1
ATOM 1488 O O . ASP A 1 183 ? -14.281 -37.969 -23.234 1 84.38 183 ASP A O 1
ATOM 1492 N N . LYS A 1 184 ? -14.031 -36.156 -21.938 1 87.69 184 LYS A N 1
ATOM 1493 C CA . LYS A 1 184 ? -15.477 -36.031 -21.797 1 87.69 184 LYS A CA 1
ATOM 1494 C C . LYS A 1 184 ? -16.031 -35.094 -22.875 1 87.69 184 LYS A C 1
ATOM 1496 O O . LYS A 1 184 ? -17.25 -35 -23.047 1 87.69 184 LYS A O 1
ATOM 1501 N N . LYS A 1 185 ? -15.211 -34.406 -23.562 1 83.88 185 LYS A N 1
ATOM 1502 C CA . LYS A 1 185 ? -15.617 -33.312 -24.453 1 83.88 185 LYS A CA 1
ATOM 1503 C C . LYS A 1 185 ? -16.703 -33.781 -25.422 1 83.88 185 LYS A C 1
ATOM 1505 O O . LYS A 1 185 ? -17.75 -33.156 -25.531 1 83.88 185 LYS A O 1
ATOM 1510 N N . THR A 1 186 ? -16.438 -34.844 -26.141 1 81 186 THR A N 1
ATOM 1511 C CA . THR A 1 186 ? -17.375 -35.312 -27.141 1 81 186 THR A CA 1
ATOM 1512 C C . THR A 1 186 ? -18.672 -35.781 -26.5 1 81 186 THR A C 1
ATOM 1514 O O . THR A 1 186 ? -19.766 -35.5 -27 1 81 186 THR A O 1
ATOM 1517 N N . LEU A 1 187 ? -18.5 -36.5 -25.438 1 86.06 187 LEU A N 1
ATOM 1518 C CA . LEU A 1 187 ? -19.656 -36.969 -24.703 1 86.06 187 LEU A CA 1
ATOM 1519 C C . LEU A 1 187 ? -20.531 -35.812 -24.234 1 86.06 187 LEU A C 1
ATOM 1521 O O . LEU A 1 187 ? -21.75 -35.844 -24.406 1 86.06 187 LEU A O 1
ATOM 1525 N N . LEU A 1 188 ? -19.969 -34.875 -23.656 1 87.94 188 LEU A N 1
ATOM 1526 C CA . LEU A 1 188 ? -20.703 -33.719 -23.156 1 87.94 188 LEU A CA 1
ATOM 1527 C C . LEU A 1 188 ? -21.375 -32.938 -24.297 1 87.94 188 LEU A C 1
ATOM 1529 O O . LEU A 1 188 ? -22.5 -32.469 -24.141 1 87.94 188 LEU A O 1
ATOM 1533 N N . GLY A 1 189 ? -20.625 -32.75 -25.391 1 84.31 189 GLY A N 1
ATOM 1534 C CA . GLY A 1 189 ? -21.219 -32.125 -26.547 1 84.31 189 GLY A CA 1
ATOM 1535 C C . GLY A 1 189 ? -22.484 -32.812 -27.016 1 84.31 189 GLY A C 1
ATOM 1536 O O . GLY A 1 189 ? -23.484 -32.125 -27.312 1 84.31 189 GLY A O 1
ATOM 1537 N N . ASP A 1 190 ? -22.484 -34.062 -27.016 1 83.25 190 ASP A N 1
ATOM 1538 C CA . ASP A 1 190 ? -23.641 -34.844 -27.438 1 83.25 190 ASP A CA 1
ATOM 1539 C C . ASP A 1 190 ? -24.781 -34.719 -26.438 1 83.25 190 ASP A C 1
ATOM 1541 O O . ASP A 1 190 ? -25.953 -34.656 -26.812 1 83.25 190 ASP A O 1
ATOM 1545 N N . LEU A 1 191 ? -24.422 -34.844 -25.203 1 86.25 191 LEU A N 1
ATOM 1546 C CA . LEU A 1 191 ? -25.438 -34.719 -24.156 1 86.25 191 LEU A CA 1
ATOM 1547 C C . LEU A 1 191 ? -26.109 -33.344 -24.219 1 86.25 191 LEU A C 1
ATOM 1549 O O . LEU A 1 191 ? -27.328 -33.25 -24.031 1 86.25 191 LEU A O 1
ATOM 1553 N N . ARG A 1 192 ? -25.406 -32.344 -24.453 1 87.31 192 ARG A N 1
ATOM 1554 C CA . ARG A 1 192 ? -25.938 -30.984 -24.5 1 87.31 192 ARG A CA 1
AT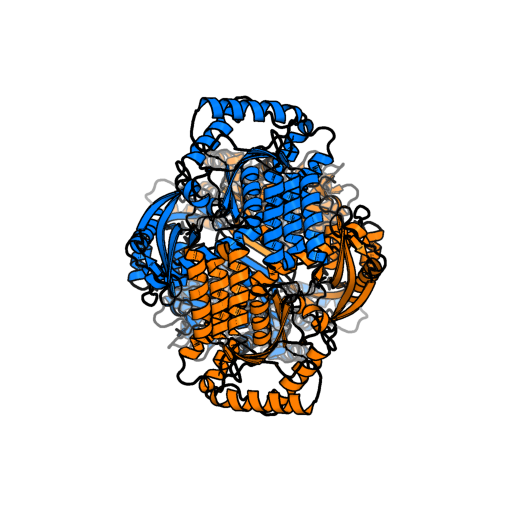OM 1555 C C . ARG A 1 192 ? -26.781 -30.781 -25.75 1 87.31 192 ARG A C 1
ATOM 1557 O O . ARG A 1 192 ? -27.688 -29.938 -25.766 1 87.31 192 ARG A O 1
ATOM 1564 N N . ALA A 1 193 ? -26.469 -31.531 -26.828 1 82.38 193 ALA A N 1
ATOM 1565 C CA . ALA A 1 193 ? -27.203 -31.438 -28.078 1 82.38 193 ALA A CA 1
ATOM 1566 C C . ALA A 1 193 ? -28.5 -32.219 -28 1 82.38 193 ALA A C 1
ATOM 1568 O O . ALA A 1 193 ? -29.422 -32.031 -28.812 1 82.38 193 ALA A O 1
ATOM 1569 N N . ASP A 1 194 ? -28.547 -33.094 -27.094 1 82.62 194 ASP A N 1
ATOM 1570 C CA . ASP A 1 194 ? -29.719 -33.969 -26.953 1 82.62 194 ASP A CA 1
ATOM 1571 C C . ASP A 1 194 ? -30.875 -33.188 -26.297 1 82.62 194 ASP A C 1
ATOM 1573 O O . ASP A 1 194 ? -30.719 -32.625 -25.219 1 82.62 194 ASP A O 1
ATOM 1577 N N . GLU A 1 195 ? -32.062 -33.188 -26.812 1 81.75 195 GLU A N 1
ATOM 1578 C CA . GLU A 1 195 ? -33.219 -32.438 -26.375 1 81.75 195 GLU A CA 1
ATOM 1579 C C . GLU A 1 195 ? -33.844 -33.062 -25.125 1 81.75 195 GLU A C 1
ATOM 1581 O O . GLU A 1 195 ? -34.594 -32.406 -24.406 1 81.75 195 GLU A O 1
ATOM 1586 N N . GLU A 1 196 ? -33.531 -34.312 -24.891 1 82.5 196 GLU A N 1
ATOM 1587 C CA . GLU A 1 196 ? -34.156 -35 -23.781 1 82.5 196 GLU A CA 1
ATOM 1588 C C . GLU A 1 196 ? -33.312 -34.906 -22.5 1 82.5 196 GLU A C 1
ATOM 1590 O O . GLU A 1 196 ? -33.719 -35.406 -21.453 1 82.5 196 GLU A O 1
ATOM 1595 N N . VAL A 1 197 ? -32.156 -34.344 -22.594 1 87.31 197 VAL A N 1
ATOM 1596 C CA . VAL A 1 197 ? -31.234 -34.219 -21.469 1 87.31 197 VAL A CA 1
ATOM 1597 C C . VAL A 1 197 ? -30.938 -32.719 -21.219 1 87.31 197 VAL A C 1
ATOM 1599 O O . VAL A 1 197 ? -30.609 -32 -22.156 1 87.31 197 VAL A O 1
ATOM 1602 N N . ASP A 1 198 ? -31.203 -32.312 -19.984 1 88.44 198 ASP A N 1
ATOM 1603 C CA . ASP A 1 198 ? -30.938 -30.938 -19.641 1 88.44 198 ASP A CA 1
ATOM 1604 C C . ASP A 1 198 ? -29.797 -30.828 -18.641 1 88.44 198 ASP A C 1
ATOM 1606 O O . ASP A 1 198 ? -29.844 -31.438 -17.562 1 88.44 198 ASP A O 1
ATOM 1610 N N . GLU A 1 199 ? -28.766 -30.109 -19.062 1 89.81 199 GLU A N 1
ATOM 1611 C CA . GLU A 1 199 ? -27.703 -29.828 -18.109 1 89.81 199 GLU A CA 1
ATOM 1612 C C . GLU A 1 199 ? -28.219 -28.969 -16.953 1 89.81 199 GLU A C 1
ATOM 1614 O O . GLU A 1 199 ? -28.906 -27.969 -17.188 1 89.81 199 GLU A O 1
ATOM 1619 N N . LYS A 1 200 ? -27.906 -29.297 -15.789 1 88.19 200 LYS A N 1
ATOM 1620 C CA . LYS A 1 200 ? -28.328 -28.516 -14.633 1 88.19 200 LYS A CA 1
ATOM 1621 C C . LYS A 1 200 ? -27.609 -27.156 -14.594 1 88.19 200 LYS A C 1
ATOM 1623 O O . LYS A 1 200 ? -26.391 -27.109 -14.617 1 88.19 200 LYS A O 1
ATOM 1628 N N . GLN A 1 201 ? -28.391 -26.141 -14.633 1 86.44 201 GLN A N 1
ATOM 1629 C CA . GLN A 1 201 ? -27.844 -24.781 -14.539 1 86.44 201 GLN A CA 1
ATOM 1630 C C . GLN A 1 201 ? -28.016 -24.219 -13.133 1 86.44 201 GLN A C 1
ATOM 1632 O O . GLN A 1 201 ? -29 -24.516 -12.453 1 86.44 201 GLN A O 1
ATOM 1637 N N . PRO A 1 202 ? -27.031 -23.422 -12.734 1 89.06 202 PRO A N 1
ATOM 1638 C CA . PRO A 1 202 ? -27.203 -22.781 -11.43 1 89.06 202 PRO A CA 1
ATOM 1639 C C . PRO A 1 202 ? -28.359 -21.781 -11.406 1 89.06 202 PRO A C 1
ATOM 1641 O O . PRO A 1 202 ? -28.656 -21.172 -12.43 1 89.06 202 PRO A O 1
ATOM 1644 N N . GLU A 1 203 ? -28.953 -21.625 -10.32 1 90.19 203 GLU A N 1
ATOM 1645 C CA . GLU A 1 203 ? -30.062 -20.688 -10.148 1 90.19 203 GLU A CA 1
ATOM 1646 C C . GLU A 1 203 ? -29.562 -19.25 -10.031 1 90.19 203 GLU A C 1
ATOM 1648 O O . GLU A 1 203 ? -28.641 -18.969 -9.258 1 90.19 203 GLU A O 1
ATOM 1653 N N . GLN A 1 204 ? -30.141 -18.438 -10.797 1 89.94 204 GLN A N 1
ATOM 1654 C CA . GLN A 1 204 ? -29.75 -17.031 -10.758 1 89.94 204 GLN A CA 1
ATOM 1655 C C . GLN A 1 204 ? -30.312 -16.344 -9.516 1 89.94 204 GLN A C 1
ATOM 1657 O O . GLN A 1 204 ? -31.469 -16.531 -9.164 1 89.94 204 GLN A O 1
ATOM 1662 N N . VAL A 1 205 ? -29.422 -15.656 -8.844 1 89.62 205 VAL A N 1
ATOM 1663 C CA . VAL A 1 205 ? -29.844 -14.938 -7.641 1 89.62 205 VAL A CA 1
ATOM 1664 C C . VAL A 1 205 ? -29.406 -13.477 -7.738 1 89.62 205 VAL A C 1
ATOM 1666 O O . VAL A 1 205 ? -28.328 -13.18 -8.266 1 89.62 205 VAL A O 1
ATOM 1669 N N . SER A 1 206 ? -30.234 -12.547 -7.18 1 86 206 SER A N 1
ATOM 1670 C CA . SER A 1 206 ? -29.953 -11.117 -7.242 1 86 206 SER A CA 1
ATOM 1671 C C . SER A 1 206 ? -29.5 -10.586 -5.891 1 86 206 SER A C 1
ATOM 1673 O O . SER A 1 206 ? -29.219 -9.391 -5.746 1 86 206 SER A O 1
ATOM 1675 N N . GLU A 1 207 ? -29.281 -11.406 -4.996 1 84.94 207 GLU A N 1
ATOM 1676 C CA . GLU A 1 207 ? -28.812 -10.984 -3.684 1 84.94 207 GLU A CA 1
ATOM 1677 C C . GLU A 1 207 ? -27.328 -10.633 -3.717 1 84.94 207 GLU A C 1
ATOM 1679 O O . GLU A 1 207 ? -26.531 -11.328 -4.352 1 84.94 207 GLU A O 1
ATOM 1684 N N . SER A 1 208 ? -27 -9.469 -3.102 1 84.94 208 SER A N 1
ATOM 1685 C CA . SER A 1 208 ? -25.594 -9.086 -3.027 1 84.94 208 SER A CA 1
ATOM 1686 C C . SER A 1 208 ? -24.844 -9.914 -1.991 1 84.94 208 SER A C 1
ATOM 1688 O O . SER A 1 208 ? -25.344 -10.141 -0.888 1 84.94 208 SER A O 1
ATOM 1690 N N . ILE A 1 209 ? -23.688 -10.375 -2.365 1 87.06 209 ILE A N 1
ATOM 1691 C CA . ILE A 1 209 ? -22.891 -11.18 -1.44 1 87.06 209 ILE A CA 1
ATOM 1692 C C . ILE A 1 209 ? -21.594 -10.461 -1.116 1 87.06 209 ILE A C 1
ATOM 1694 O O . ILE A 1 209 ? -20.641 -11.062 -0.589 1 87.06 209 ILE A O 1
ATOM 1698 N N . ALA A 1 210 ? -21.484 -9.18 -1.445 1 80.88 210 ALA A N 1
ATOM 1699 C CA . ALA A 1 210 ? -20.266 -8.406 -1.239 1 80.88 210 ALA A CA 1
ATOM 1700 C C . ALA A 1 210 ? -19.891 -8.359 0.238 1 80.88 210 ALA A C 1
ATOM 1702 O O . ALA A 1 210 ? -18.734 -8.594 0.596 1 80.88 210 ALA A O 1
ATOM 1703 N N . GLU A 1 211 ? -20.844 -8.094 1.094 1 81.94 211 GLU A N 1
ATOM 1704 C CA . GLU A 1 211 ? -20.594 -8.008 2.529 1 81.94 211 GLU A CA 1
ATOM 1705 C C . GLU A 1 211 ? -20.188 -9.359 3.102 1 81.94 211 GLU A C 1
ATOM 1707 O O . GLU A 1 211 ? -19.359 -9.438 4.008 1 81.94 211 GLU A O 1
ATOM 1712 N N . LYS A 1 212 ? -20.812 -10.352 2.549 1 86.25 212 LYS A N 1
ATOM 1713 C CA . LYS A 1 212 ? -20.516 -11.703 3.01 1 86.25 212 LYS A CA 1
ATOM 1714 C C . LYS A 1 212 ? -19.078 -12.094 2.674 1 86.25 212 LYS A C 1
ATOM 1716 O O . LYS A 1 212 ? -18.391 -12.727 3.484 1 86.25 212 LYS A O 1
ATOM 1721 N N . ILE A 1 213 ? -18.625 -11.703 1.581 1 85.25 213 ILE A N 1
ATOM 1722 C CA . ILE A 1 213 ? -17.266 -11.984 1.143 1 85.25 213 ILE A CA 1
ATOM 1723 C C . ILE A 1 213 ? -16.281 -11.203 1.999 1 85.25 213 ILE A C 1
ATOM 1725 O O . ILE A 1 213 ? -15.242 -11.734 2.408 1 85.25 213 ILE A O 1
ATOM 1729 N N . GLU A 1 214 ? -16.578 -9.969 2.211 1 83.19 214 GLU A N 1
ATOM 1730 C CA . GLU A 1 214 ? -15.711 -9.148 3.047 1 83.19 214 GLU A CA 1
ATOM 1731 C C . GLU A 1 214 ? -15.555 -9.75 4.441 1 83.19 214 GLU A C 1
ATOM 1733 O O . GLU A 1 214 ? -14.453 -9.789 4.992 1 83.19 214 GLU A O 1
ATOM 1738 N N . GLU A 1 215 ? -16.641 -10.195 4.965 1 84.12 215 GLU A N 1
ATOM 1739 C CA . GLU A 1 215 ? -16.609 -10.812 6.281 1 84.12 215 GLU A CA 1
ATOM 1740 C C . GLU A 1 215 ? -15.766 -12.086 6.273 1 84.12 215 GLU A C 1
ATOM 1742 O O . GLU A 1 215 ? -14.992 -12.328 7.199 1 84.12 215 GLU A O 1
ATOM 1747 N N . LEU A 1 216 ? -15.906 -12.836 5.27 1 87.12 216 LEU A N 1
ATOM 1748 C CA . LEU A 1 216 ? -15.141 -14.062 5.121 1 87.12 216 LEU A CA 1
ATOM 1749 C C . LEU A 1 216 ? -13.641 -13.773 5.109 1 87.12 216 LEU A C 1
ATOM 1751 O O . LEU A 1 216 ? -12.852 -14.523 5.688 1 87.12 216 LEU A O 1
ATOM 1755 N N . LEU A 1 217 ? -13.281 -12.688 4.508 1 85.25 217 LEU A N 1
ATOM 1756 C CA . LEU A 1 217 ? -11.875 -12.406 4.246 1 85.25 217 LEU A CA 1
ATOM 1757 C C . LEU A 1 217 ? -11.258 -11.602 5.387 1 85.25 217 LEU A C 1
ATOM 1759 O O . LEU A 1 217 ? -10.031 -11.539 5.512 1 85.25 217 LEU A O 1
ATOM 1763 N N . THR A 1 218 ? -12.039 -10.984 6.215 1 78.19 218 THR A N 1
ATOM 1764 C CA . THR A 1 218 ? -11.484 -10.062 7.203 1 78.19 218 THR A CA 1
ATOM 1765 C C . THR A 1 218 ? -11.727 -10.586 8.617 1 78.19 218 THR A C 1
ATOM 1767 O O . THR A 1 218 ? -11.109 -10.109 9.578 1 78.19 218 THR A O 1
ATOM 1770 N N . THR A 1 219 ? -12.617 -11.562 8.742 1 80.31 219 THR A N 1
ATOM 1771 C CA . THR A 1 219 ? -12.945 -12.086 10.062 1 80.31 219 THR A CA 1
ATOM 1772 C C . THR A 1 219 ? -12.672 -13.586 10.133 1 80.31 219 THR A C 1
ATOM 1774 O O . THR A 1 219 ? -13.078 -14.336 9.242 1 80.31 219 THR A O 1
ATOM 1777 N N . GLU A 1 220 ? -11.992 -13.898 11.219 1 81 220 GLU A N 1
ATOM 1778 C CA . GLU A 1 220 ? -11.727 -15.32 11.414 1 81 220 GLU A CA 1
ATOM 1779 C C . GLU A 1 220 ? -13.023 -16.094 11.672 1 81 220 GLU A C 1
ATOM 1781 O O . GLU A 1 220 ? -13.906 -15.609 12.383 1 81 220 GLU A O 1
ATOM 1786 N N . ASN A 1 221 ? -13.211 -17.172 11.008 1 83.69 221 ASN A N 1
ATOM 1787 C CA . ASN A 1 221 ? -14.367 -18.031 11.234 1 83.69 221 ASN A CA 1
ATOM 1788 C C . ASN A 1 221 ? -13.969 -19.375 11.852 1 83.69 221 ASN A C 1
ATOM 1790 O O . ASN A 1 221 ? -12.781 -19.703 11.891 1 83.69 221 ASN A O 1
ATOM 1794 N N . GLN A 1 222 ? -14.883 -20.109 12.344 1 87 222 GLN A N 1
ATOM 1795 C CA . GLN A 1 222 ? -14.617 -21.328 13.117 1 87 222 GLN A CA 1
ATOM 1796 C C . GLN A 1 222 ? -14.281 -22.5 12.203 1 87 222 GLN A C 1
ATOM 1798 O O . GLN A 1 222 ? -13.672 -23.469 12.641 1 87 222 GLN A O 1
ATOM 1803 N N . PHE A 1 223 ? -14.555 -22.391 10.93 1 90.56 223 PHE A N 1
ATOM 1804 C CA . PHE A 1 223 ? -14.492 -23.578 10.094 1 90.56 223 PHE A CA 1
ATOM 1805 C C . PHE A 1 223 ? -13.227 -23.578 9.242 1 90.56 223 PHE A C 1
ATOM 1807 O O . PHE A 1 223 ? -12.641 -24.641 8.992 1 90.56 223 PHE A O 1
ATOM 1814 N N . PHE A 1 224 ? -12.891 -22.344 8.742 1 91.31 224 PHE A N 1
ATOM 1815 C CA . PHE A 1 224 ? -11.844 -22.297 7.727 1 91.31 224 PHE A CA 1
ATOM 1816 C C . PHE A 1 224 ? -10.82 -21.219 8.039 1 91.31 224 PHE A C 1
ATOM 1818 O O . PHE A 1 224 ? -11.141 -20.234 8.719 1 91.31 224 PHE A O 1
ATOM 1825 N N . LYS A 1 225 ? -9.641 -21.453 7.59 1 90.25 225 LYS A N 1
ATOM 1826 C CA . LYS A 1 225 ? -8.656 -20.391 7.465 1 90.25 225 LYS A CA 1
ATOM 1827 C C . LYS A 1 225 ? -8.344 -20.109 6 1 90.25 225 LYS A C 1
ATOM 1829 O O . LYS A 1 225 ? -8.266 -21.031 5.18 1 90.25 225 LYS A O 1
ATOM 1834 N N . ILE A 1 226 ? -8.188 -18.875 5.633 1 92.31 226 ILE A N 1
ATOM 1835 C CA . ILE A 1 226 ? -7.844 -18.5 4.27 1 92.31 226 ILE A CA 1
ATOM 1836 C C . ILE A 1 226 ? -6.328 -18.438 4.109 1 92.31 226 ILE A C 1
ATOM 1838 O O . ILE A 1 226 ? -5.648 -17.703 4.82 1 92.31 226 ILE A O 1
ATOM 1842 N N . THR A 1 227 ? -5.816 -19.172 3.15 1 92.19 227 THR A N 1
ATOM 1843 C CA . THR A 1 227 ? -4.371 -19.297 3 1 92.19 227 THR A CA 1
ATOM 1844 C C . THR A 1 227 ? -3.9 -18.609 1.717 1 92.19 227 THR A C 1
ATOM 1846 O O . THR A 1 227 ? -2.697 -18.484 1.48 1 92.19 227 THR A O 1
ATOM 1849 N N . GLY A 1 228 ? -4.793 -18.266 0.909 1 93.81 228 GLY A N 1
ATOM 1850 C CA . GLY A 1 228 ? -4.391 -17.578 -0.303 1 93.81 228 GLY A CA 1
ATOM 1851 C C . GLY A 1 228 ? -5.559 -16.984 -1.075 1 93.81 228 GLY A C 1
ATOM 1852 O O . GLY A 1 228 ? -6.699 -17.422 -0.901 1 93.81 228 GLY A O 1
ATOM 1853 N N . MET A 1 229 ? -5.246 -16.016 -1.9 1 92.81 229 MET A N 1
ATOM 1854 C CA . MET A 1 229 ? -6.23 -15.359 -2.752 1 92.81 229 MET A CA 1
ATOM 1855 C C . MET A 1 229 ? -5.578 -14.82 -4.023 1 92.81 229 MET A C 1
ATOM 1857 O O . MET A 1 229 ? -4.445 -14.344 -3.986 1 92.81 229 MET A O 1
ATOM 1861 N N . GLU A 1 230 ? -6.316 -14.906 -5.086 1 92.5 230 GLU A N 1
ATOM 1862 C CA . GLU A 1 230 ? -5.895 -14.352 -6.371 1 92.5 230 GLU A CA 1
ATOM 1863 C C . GLU A 1 230 ? -6.934 -13.383 -6.922 1 92.5 230 GLU A C 1
ATOM 1865 O O . GLU A 1 230 ? -8.117 -13.711 -7.008 1 92.5 230 GLU A O 1
ATOM 1870 N N . PHE A 1 231 ? -6.5 -12.219 -7.297 1 89.19 231 PHE A N 1
ATOM 1871 C CA . PHE A 1 231 ? -7.352 -11.211 -7.918 1 89.19 231 PHE A CA 1
ATOM 1872 C C . PHE A 1 231 ? -7.027 -11.07 -9.398 1 89.19 231 PHE A C 1
ATOM 1874 O O . PHE A 1 231 ? -5.859 -11.008 -9.781 1 89.19 231 PHE A O 1
ATOM 1881 N N . SER A 1 232 ? -8.062 -11.078 -10.18 1 85.38 232 SER A N 1
ATOM 1882 C CA . SER A 1 232 ? -7.875 -10.898 -11.617 1 85.38 232 SER A CA 1
ATOM 1883 C C . SER A 1 232 ? -7.422 -9.477 -11.945 1 85.38 232 SER A C 1
ATOM 1885 O O . SER A 1 232 ? -6.691 -9.258 -12.914 1 85.38 232 SER A O 1
ATOM 1887 N N . GLU A 1 233 ? -7.902 -8.586 -11.141 1 82.94 233 GLU A N 1
ATOM 1888 C CA . GLU A 1 233 ? -7.52 -7.184 -11.266 1 82.94 233 GLU A CA 1
ATOM 1889 C C . GLU A 1 233 ? -7.352 -6.539 -9.891 1 82.94 233 GLU A C 1
ATOM 1891 O O . GLU A 1 233 ? -8.031 -6.914 -8.938 1 82.94 233 GLU A O 1
ATOM 1896 N N . SER A 1 234 ? -6.316 -5.668 -9.797 1 86.62 234 SER A N 1
ATOM 1897 C CA . SER A 1 234 ? -6.07 -4.898 -8.586 1 86.62 234 SER A CA 1
ATOM 1898 C C . SER A 1 234 ? -6.219 -3.402 -8.836 1 86.62 234 SER A C 1
ATOM 1900 O O . SER A 1 234 ? -6.551 -2.984 -9.945 1 86.62 234 SER A O 1
ATOM 1902 N N . GLU A 1 235 ? -6.062 -2.66 -7.844 1 82 235 GLU A N 1
ATOM 1903 C CA . GLU A 1 235 ? -6.137 -1.207 -7.957 1 82 235 GLU A CA 1
ATOM 1904 C C . GLU A 1 235 ? -4.758 -0.598 -8.18 1 82 235 GLU A C 1
ATOM 1906 O O . GLU A 1 235 ? -4.562 0.605 -7.996 1 82 235 GLU A O 1
ATOM 1911 N N . LEU A 1 236 ? -3.834 -1.395 -8.555 1 84.88 236 LEU A N 1
ATOM 1912 C CA . LEU A 1 236 ? -2.523 -0.908 -8.977 1 84.88 236 LEU A CA 1
ATOM 1913 C C . LEU A 1 236 ? -2.627 -0.096 -10.258 1 84.88 236 LEU A C 1
ATOM 1915 O O . LEU A 1 236 ? -3.59 -0.245 -11.016 1 84.88 236 LEU A O 1
ATOM 1919 N N . PRO A 1 237 ? -1.681 0.689 -10.547 1 76.88 237 PRO A N 1
ATOM 1920 C CA . PRO A 1 237 ? -1.754 1.555 -11.727 1 76.88 237 PRO A CA 1
ATOM 1921 C C . PRO A 1 237 ? -1.997 0.775 -13.016 1 76.88 237 PRO A C 1
ATOM 1923 O O . PRO A 1 237 ? -2.715 1.247 -13.906 1 76.88 237 PRO A O 1
ATOM 1926 N N . GLY A 1 238 ? -1.46 -0.46 -13.141 1 76.5 238 GLY A N 1
ATOM 1927 C CA . GLY A 1 238 ? -1.639 -1.266 -14.336 1 76.5 238 GLY A CA 1
ATOM 1928 C C . GLY A 1 238 ? -2.795 -2.242 -14.234 1 76.5 238 GLY A C 1
ATOM 1929 O O . GLY A 1 238 ? -2.971 -3.1 -15.102 1 76.5 238 GLY A O 1
ATOM 1930 N N . ASN A 1 239 ? -3.547 -2.156 -13.133 1 80.94 239 ASN A N 1
ATOM 1931 C CA . ASN A 1 239 ? -4.629 -3.1 -12.867 1 80.94 239 ASN A CA 1
ATOM 1932 C C . ASN A 1 239 ? -4.141 -4.543 -12.93 1 80.94 239 ASN A C 1
ATOM 1934 O O . ASN A 1 239 ? -4.812 -5.406 -13.508 1 80.94 239 ASN A O 1
ATOM 1938 N N . SER A 1 240 ? -2.994 -4.742 -12.477 1 87.5 240 SER A N 1
ATOM 1939 C CA . SER A 1 240 ? -2.332 -6.039 -12.578 1 87.5 240 SER A CA 1
ATOM 1940 C C . SER A 1 240 ? -3.002 -7.078 -11.68 1 87.5 240 SER A C 1
ATOM 1942 O O . SER A 1 240 ? -3.658 -6.723 -10.695 1 87.5 240 SER A O 1
ATOM 1944 N N . GLN A 1 241 ? -2.799 -8.312 -12.07 1 89.38 241 GLN A N 1
ATOM 1945 C CA . GLN A 1 241 ? -3.207 -9.414 -11.203 1 89.38 241 GLN A CA 1
ATOM 1946 C C . GLN A 1 241 ? -2.316 -9.508 -9.969 1 89.38 241 GLN A C 1
ATOM 1948 O O . GLN A 1 241 ? -1.102 -9.32 -10.055 1 89.38 241 GLN A O 1
ATOM 1953 N N . ILE A 1 242 ? -2.973 -9.766 -8.852 1 92.38 242 ILE A N 1
ATOM 1954 C CA . ILE A 1 242 ? -2.205 -9.93 -7.621 1 92.38 242 ILE A CA 1
ATOM 1955 C C . ILE A 1 242 ? -2.615 -11.227 -6.93 1 92.38 242 ILE A C 1
ATOM 1957 O O . ILE A 1 242 ? -3.801 -11.57 -6.883 1 92.38 242 ILE A O 1
ATOM 1961 N N . GLU A 1 243 ? -1.62 -11.938 -6.512 1 93.19 243 GLU A N 1
ATOM 1962 C CA . GLU A 1 243 ? -1.837 -13.141 -5.723 1 93.19 243 GLU A CA 1
ATOM 1963 C C . GLU A 1 243 ? -1.093 -13.07 -4.391 1 93.19 243 GLU A C 1
ATOM 1965 O O . GLU A 1 243 ? 0.065 -12.648 -4.344 1 93.19 243 GLU A O 1
ATOM 1970 N N . VAL A 1 244 ? -1.765 -13.414 -3.342 1 93.5 244 VAL A N 1
ATOM 1971 C CA . VAL A 1 244 ? -1.184 -13.453 -2.004 1 93.5 244 VAL A CA 1
ATOM 1972 C C . VAL A 1 244 ? -1.375 -14.844 -1.395 1 93.5 244 VAL A C 1
ATOM 1974 O O . VAL A 1 244 ? -2.482 -15.383 -1.403 1 93.5 244 VAL A O 1
ATOM 1977 N N . LYS A 1 245 ? -0.292 -15.398 -0.808 1 91.56 245 LYS A N 1
ATOM 1978 C CA . LYS A 1 245 ? -0.36 -16.734 -0.22 1 91.56 245 LYS A CA 1
ATOM 1979 C C . LYS A 1 245 ? 0.448 -16.812 1.072 1 91.56 245 LYS A C 1
ATOM 1981 O O . LYS A 1 245 ? 1.528 -16.219 1.169 1 91.56 245 LYS A O 1
ATOM 1986 N N . ASN A 1 246 ? -0.124 -17.453 2.029 1 88 246 ASN A N 1
ATOM 1987 C CA . ASN A 1 246 ? 0.509 -17.75 3.309 1 88 246 ASN A CA 1
ATOM 1988 C C . ASN A 1 246 ? -0.109 -18.984 3.965 1 88 246 ASN A C 1
ATOM 1990 O O . ASN A 1 246 ? -1.318 -19.031 4.195 1 88 246 ASN A O 1
ATOM 1994 N N . GLU A 1 247 ? 0.649 -19.984 4.277 1 78.75 247 GLU A N 1
ATOM 1995 C CA . GLU A 1 247 ? 0.142 -21.234 4.828 1 78.75 247 GLU A CA 1
ATOM 1996 C C . GLU A 1 247 ? -0.551 -21 6.172 1 78.75 247 GLU A C 1
ATOM 1998 O O . GLU A 1 247 ? -1.468 -21.75 6.535 1 78.75 247 GLU A O 1
ATOM 2003 N N . SER A 1 248 ? -0.127 -20.047 6.871 1 78 248 SER A N 1
ATOM 2004 C CA . SER A 1 248 ? -0.734 -19.781 8.172 1 78 248 SER A CA 1
ATOM 2005 C C . SER A 1 248 ? -2.055 -19.031 8.016 1 78 248 SER A C 1
ATOM 2007 O O . SER A 1 248 ? -3.082 -19.453 8.547 1 78 248 SER A O 1
ATOM 2009 N N . SER A 1 249 ? -2.066 -17.922 7.371 1 86 249 SER A N 1
ATOM 2010 C CA . SER A 1 249 ? -3.266 -17.125 7.105 1 86 249 SER A CA 1
ATOM 2011 C C . SER A 1 249 ? -2.924 -15.82 6.402 1 86 249 SER A C 1
ATOM 2013 O O . SER A 1 249 ? -1.82 -15.297 6.559 1 86 249 SER A O 1
ATOM 2015 N N . ILE A 1 250 ? -3.881 -15.281 5.699 1 89.75 250 ILE A N 1
ATOM 2016 C CA . ILE A 1 250 ? -3.611 -14.023 5.016 1 89.75 250 ILE A CA 1
ATOM 2017 C C . ILE A 1 250 ? -4.598 -12.961 5.492 1 89.75 250 ILE A C 1
ATOM 2019 O O . ILE A 1 250 ? -4.781 -11.93 4.832 1 89.75 250 ILE A O 1
ATOM 2023 N N . TYR A 1 251 ? -5.324 -13.195 6.566 1 86.88 251 TYR A N 1
ATOM 2024 C CA . TYR A 1 251 ? -6.363 -12.281 7.031 1 86.88 251 TYR A CA 1
ATOM 2025 C C . TYR A 1 251 ? -5.805 -10.875 7.227 1 86.88 251 TYR A C 1
ATOM 2027 O O . TYR A 1 251 ? -6.359 -9.906 6.699 1 86.88 251 TYR A O 1
ATOM 2035 N N . ASN A 1 252 ? -4.715 -10.766 7.887 1 83.25 252 ASN A N 1
ATOM 2036 C CA . ASN A 1 252 ? -4.129 -9.461 8.164 1 83.25 252 ASN A CA 1
ATOM 2037 C C . ASN A 1 252 ? -3.547 -8.828 6.906 1 83.25 252 ASN A C 1
ATOM 2039 O O . ASN A 1 252 ? -3.547 -7.602 6.766 1 83.25 252 ASN A O 1
ATOM 2043 N N . ASP A 1 253 ? -3.092 -9.602 6.035 1 88.38 253 ASP A N 1
ATOM 2044 C CA . ASP A 1 253 ? -2.545 -9.117 4.77 1 88.38 253 ASP A CA 1
ATOM 2045 C C . ASP A 1 253 ? -3.637 -8.492 3.902 1 88.38 253 ASP A C 1
ATOM 2047 O O . ASP A 1 253 ? -3.434 -7.438 3.305 1 88.38 253 ASP A O 1
ATOM 2051 N N . VAL A 1 254 ? -4.75 -9.156 3.941 1 88.5 254 VAL A N 1
ATOM 2052 C CA . VAL A 1 254 ? -5.871 -8.672 3.145 1 88.5 254 VAL A CA 1
ATOM 2053 C C . VAL A 1 254 ? -6.367 -7.34 3.703 1 88.5 254 VAL A C 1
ATOM 2055 O O . VAL A 1 254 ? -6.676 -6.418 2.945 1 88.5 254 VAL A O 1
ATOM 2058 N N . LYS A 1 255 ? -6.414 -7.266 4.941 1 84.56 255 LYS A N 1
ATOM 2059 C CA . LYS A 1 255 ? -6.812 -6.016 5.582 1 84.56 255 LYS A CA 1
ATOM 2060 C C . LYS A 1 255 ? -5.871 -4.879 5.199 1 84.56 255 LYS A C 1
ATOM 2062 O O . LYS A 1 255 ? -6.316 -3.775 4.875 1 84.56 255 LYS A O 1
ATOM 2067 N N . THR A 1 256 ? -4.613 -5.133 5.195 1 84 256 THR A N 1
ATOM 2068 C CA . THR A 1 256 ? -3.609 -4.137 4.848 1 84 256 THR A CA 1
ATOM 2069 C C . THR A 1 256 ? -3.742 -3.719 3.387 1 84 256 THR A C 1
ATOM 2071 O O . THR A 1 256 ? -3.709 -2.527 3.068 1 84 256 THR A O 1
ATOM 2074 N N . LEU A 1 257 ? -3.926 -4.637 2.506 1 88 257 LEU A N 1
ATOM 2075 C CA . LEU A 1 257 ? -4.066 -4.348 1.083 1 88 257 LEU A CA 1
ATOM 2076 C C . LEU A 1 257 ? -5.285 -3.471 0.822 1 88 257 LEU A C 1
ATOM 2078 O O . LEU A 1 257 ? -5.246 -2.586 -0.036 1 88 257 LEU A O 1
ATOM 2082 N N . LYS A 1 258 ? -6.305 -3.758 1.578 1 85.12 258 LYS A N 1
ATOM 2083 C CA . LYS A 1 258 ? -7.52 -2.955 1.465 1 85.12 258 LYS A CA 1
ATOM 2084 C C . LYS A 1 258 ? -7.297 -1.543 1.999 1 85.12 258 LYS A C 1
ATOM 2086 O O . LYS A 1 258 ? -7.711 -0.564 1.375 1 85.12 258 LYS A O 1
ATOM 2091 N N . GLU A 1 259 ? -6.621 -1.472 3.057 1 78.69 259 GLU A N 1
ATOM 2092 C CA . GLU A 1 259 ? -6.379 -0.19 3.713 1 78.69 259 GLU A CA 1
ATOM 2093 C C . GLU A 1 259 ? -5.516 0.721 2.844 1 78.69 259 GLU A C 1
ATOM 2095 O O . GLU A 1 259 ? -5.734 1.934 2.801 1 78.69 259 GLU A O 1
ATOM 2100 N N . VAL A 1 260 ? -4.562 0.113 2.139 1 79.44 260 VAL A N 1
ATOM 2101 C CA . VAL A 1 260 ? -3.672 0.913 1.305 1 79.44 260 VAL A CA 1
ATOM 2102 C C . VAL A 1 260 ? -4.305 1.129 -0.068 1 79.44 260 VAL A C 1
ATOM 2104 O O . VAL A 1 260 ? -3.75 1.838 -0.91 1 79.44 260 VAL A O 1
ATOM 2107 N N . GLY A 1 261 ? -5.477 0.486 -0.365 1 78.88 261 GLY A N 1
ATOM 2108 C CA . GLY A 1 261 ? -6.246 0.734 -1.575 1 78.88 261 GLY A CA 1
ATOM 2109 C C . GLY A 1 261 ? -5.75 -0.059 -2.77 1 78.88 261 GLY A C 1
ATOM 2110 O O . GLY A 1 261 ? -5.883 0.382 -3.914 1 78.88 261 GLY A O 1
ATOM 2111 N N . LEU A 1 262 ? -5.184 -1.149 -2.539 1 86.44 262 LEU A N 1
ATOM 2112 C CA . LEU A 1 262 ? -4.645 -1.938 -3.641 1 86.44 262 LEU A CA 1
ATOM 2113 C C . LEU A 1 262 ? -5.652 -2.986 -4.105 1 86.44 262 LEU A C 1
ATOM 2115 O O . LEU A 1 262 ? -5.539 -3.512 -5.215 1 86.44 262 LEU A O 1
ATOM 2119 N N . ILE A 1 263 ? -6.594 -3.293 -3.158 1 84.94 263 ILE A N 1
ATOM 2120 C CA . ILE A 1 263 ? -7.664 -4.203 -3.545 1 84.94 263 ILE A CA 1
ATOM 2121 C C . ILE A 1 263 ? -9.008 -3.639 -3.096 1 84.94 263 ILE A C 1
ATOM 2123 O O . ILE A 1 263 ? -9.07 -2.842 -2.158 1 84.94 263 ILE A O 1
ATOM 2127 N N . SER A 1 264 ? -10.039 -3.961 -3.889 1 77.94 264 SER A N 1
ATOM 2128 C CA . SER A 1 264 ? -11.414 -3.613 -3.539 1 77.94 264 SER A CA 1
ATOM 2129 C C . SER A 1 264 ? -12.266 -4.863 -3.336 1 77.94 264 SER A C 1
ATOM 2131 O O . SER A 1 264 ? -12.148 -5.832 -4.09 1 77.94 264 SER A O 1
ATOM 2133 N N . LEU A 1 265 ? -12.977 -4.828 -2.254 1 73.19 265 LEU A N 1
ATOM 2134 C CA . LEU A 1 265 ? -13.852 -5.969 -1.991 1 73.19 265 LEU A CA 1
ATOM 2135 C C . LEU A 1 265 ? -15.289 -5.652 -2.385 1 73.19 265 LEU A C 1
ATOM 2137 O O . LEU A 1 265 ? -16.188 -6.465 -2.162 1 73.19 265 LEU A O 1
ATOM 2141 N N . GLU A 1 266 ? -15.633 -4.344 -2.881 1 64.31 266 GLU A N 1
ATOM 2142 C CA . GLU A 1 266 ? -16.969 -3.902 -3.291 1 64.31 266 GLU A CA 1
ATOM 2143 C C . GLU A 1 266 ? -17.469 -4.699 -4.492 1 64.31 266 GLU A C 1
ATOM 2145 O O . GLU A 1 266 ? -18.672 -4.805 -4.715 1 64.31 266 GLU A O 1
ATOM 2150 N N . GLY A 1 267 ? -16.641 -5.457 -5.242 1 57.94 267 GLY A N 1
ATOM 2151 C CA . GLY A 1 267 ? -17.094 -6.133 -6.441 1 57.94 267 GLY A CA 1
ATOM 2152 C C . GLY A 1 267 ? -16.391 -7.449 -6.699 1 57.94 267 GLY A C 1
ATOM 2153 O O . GLY A 1 267 ? -15.445 -7.504 -7.488 1 57.94 267 GLY A O 1
ATOM 2154 N N . MET A 1 268 ? -16.75 -8.492 -5.824 1 59.16 268 MET A N 1
ATOM 2155 C CA . MET A 1 268 ? -16.156 -9.828 -5.742 1 59.16 268 MET A CA 1
ATOM 2156 C C . MET A 1 268 ? -15.797 -10.344 -7.129 1 59.16 268 MET A C 1
ATOM 2158 O O . MET A 1 268 ? -15.141 -11.383 -7.258 1 59.16 268 MET A O 1
ATOM 2162 N N . SER A 1 269 ? -16.188 -9.492 -8.109 1 58.12 269 SER A N 1
ATOM 2163 C CA . SER A 1 269 ? -15.945 -10 -9.453 1 58.12 269 SER A CA 1
ATOM 2164 C C . SER A 1 269 ? -14.453 -9.992 -9.781 1 58.12 269 SER A C 1
ATOM 2166 O O . SER A 1 269 ? -14.008 -10.734 -10.664 1 58.12 269 SER A O 1
ATOM 2168 N N . GLU A 1 270 ? -13.672 -9.539 -8.719 1 78.56 270 GLU A N 1
ATOM 2169 C CA . GLU A 1 270 ? -12.258 -9.461 -9.062 1 78.56 270 GLU A CA 1
ATOM 2170 C C . GLU A 1 270 ? -11.469 -10.602 -8.422 1 78.56 270 GLU A C 1
ATOM 2172 O O . GLU A 1 270 ? -10.32 -10.844 -8.773 1 78.56 270 GLU A O 1
ATOM 2177 N N . ILE A 1 271 ? -12.195 -11.305 -7.578 1 86.56 271 ILE A N 1
ATOM 2178 C CA . ILE A 1 271 ? -11.562 -12.484 -7 1 86.56 271 ILE A CA 1
ATOM 2179 C C . ILE A 1 271 ? -11.578 -13.633 -8.008 1 86.56 271 ILE A C 1
ATOM 2181 O O . ILE A 1 271 ? -12.625 -13.969 -8.562 1 86.56 271 ILE A O 1
ATOM 2185 N N . ARG A 1 272 ? -10.516 -14.203 -8.234 1 89.5 272 ARG A N 1
ATOM 2186 C CA . ARG A 1 272 ? -10.414 -15.305 -9.18 1 89.5 272 ARG A CA 1
ATOM 2187 C C . ARG A 1 272 ? -10.359 -16.641 -8.453 1 89.5 272 ARG A C 1
ATOM 2189 O O . ARG A 1 272 ? -11.016 -17.609 -8.859 1 89.5 272 ARG A O 1
ATOM 2196 N N . LYS A 1 273 ? -9.594 -16.672 -7.422 1 92.38 273 LYS A N 1
ATOM 2197 C CA . LYS A 1 273 ? -9.406 -17.906 -6.656 1 92.38 273 LYS A CA 1
ATOM 2198 C C . LYS A 1 273 ? -9.312 -17.609 -5.164 1 92.38 273 LYS A C 1
ATOM 2200 O O . LYS A 1 273 ? -8.789 -16.578 -4.762 1 92.38 273 LYS A O 1
ATOM 2205 N N . LEU A 1 274 ? -9.836 -18.516 -4.398 1 92.75 274 LEU A N 1
ATOM 2206 C CA . LEU A 1 274 ? -9.711 -18.531 -2.947 1 92.75 274 LEU A CA 1
ATOM 2207 C C . LEU A 1 274 ? -9.148 -19.875 -2.463 1 92.75 274 LEU A C 1
ATOM 2209 O O . LEU A 1 274 ? -9.609 -20.938 -2.885 1 92.75 274 LEU A O 1
ATOM 2213 N N . TYR A 1 275 ? -8.133 -19.828 -1.65 1 92.19 275 TYR A N 1
ATOM 2214 C CA . TYR A 1 275 ? -7.547 -21.016 -1.03 1 92.19 275 TYR A CA 1
ATOM 2215 C C . TYR A 1 275 ? -7.887 -21.078 0.454 1 92.19 275 TYR A C 1
ATOM 2217 O O . TYR A 1 275 ? -7.598 -20.141 1.204 1 92.19 275 TYR A O 1
ATOM 2225 N N . LEU A 1 276 ? -8.5 -22.172 0.879 1 93 276 LEU A N 1
ATOM 2226 C CA . LEU A 1 276 ? -8.961 -22.328 2.254 1 93 276 LEU A CA 1
ATOM 2227 C C . LEU A 1 276 ? -8.445 -23.625 2.857 1 93 276 LEU A C 1
ATOM 2229 O O . LEU A 1 276 ? -8.219 -24.609 2.137 1 93 276 LEU A O 1
ATOM 2233 N N . GLN A 1 277 ? -8.25 -23.625 4.066 1 88.62 277 GLN A N 1
ATOM 2234 C CA . GLN A 1 277 ? -7.93 -24.812 4.832 1 88.62 277 GLN A CA 1
ATOM 2235 C C . GLN A 1 277 ? -8.969 -25.078 5.918 1 88.62 277 GLN A C 1
ATOM 2237 O O . GLN A 1 277 ? -9.297 -24.188 6.699 1 88.62 277 GLN A O 1
ATOM 2242 N N . ASP A 1 278 ? -9.5 -26.25 5.879 1 87.81 278 ASP A N 1
ATOM 2243 C CA . ASP A 1 278 ? -10.438 -26.672 6.922 1 87.81 278 ASP A CA 1
ATOM 2244 C C . ASP A 1 278 ? -9.734 -26.781 8.273 1 87.81 278 ASP A C 1
ATOM 2246 O O . ASP A 1 278 ? -8.773 -27.531 8.414 1 87.81 278 ASP A O 1
ATOM 2250 N N . LYS A 1 279 ? -10.25 -26.156 9.258 1 84.94 279 LYS A N 1
ATOM 2251 C CA . LYS A 1 279 ? -9.594 -26.094 10.562 1 84.94 279 LYS A CA 1
ATOM 2252 C C . LYS A 1 279 ? -9.719 -27.438 11.289 1 84.94 279 LYS A C 1
ATOM 2254 O O . LYS A 1 279 ? -8.836 -27.797 12.078 1 84.94 279 LYS A O 1
ATOM 2259 N N . GLU A 1 280 ? -10.758 -28.141 11 1 80.75 280 GLU A N 1
ATOM 2260 C CA . GLU A 1 280 ? -11 -29.406 11.68 1 80.75 280 GLU A CA 1
ATOM 2261 C C . GLU A 1 280 ? -10.164 -30.531 11.078 1 80.75 280 GLU A C 1
ATOM 2263 O O . GLU A 1 280 ? -9.523 -31.297 11.812 1 80.75 280 GLU A O 1
ATOM 2268 N N . THR A 1 281 ? -10.102 -30.578 9.797 1 76.38 281 THR A N 1
ATOM 2269 C CA . THR A 1 281 ? -9.469 -31.703 9.133 1 76.38 281 THR A CA 1
ATOM 2270 C C . THR A 1 281 ? -8.078 -31.344 8.633 1 76.38 281 THR A C 1
ATOM 2272 O O . THR A 1 281 ? -7.266 -32.219 8.328 1 76.38 281 THR A O 1
ATOM 2275 N N . GLY A 1 282 ? -7.824 -30.016 8.469 1 77.06 282 GLY A N 1
ATOM 2276 C CA . GLY A 1 282 ? -6.555 -29.594 7.91 1 77.06 282 GLY A CA 1
ATOM 2277 C C . GLY A 1 282 ? -6.496 -29.703 6.398 1 77.06 282 GLY A C 1
ATOM 2278 O O . GLY A 1 282 ? -5.484 -29.359 5.781 1 77.06 282 GLY A O 1
ATOM 2279 N N . ASN A 1 283 ? -7.613 -30.078 5.68 1 80.75 283 ASN A N 1
ATOM 2280 C CA . ASN A 1 283 ? -7.656 -30.219 4.23 1 80.75 283 ASN A CA 1
ATOM 2281 C C . ASN A 1 283 ? -7.711 -28.859 3.529 1 80.75 283 ASN A C 1
ATOM 2283 O O . ASN A 1 283 ? -8.352 -27.938 4.02 1 80.75 283 ASN A O 1
ATOM 2287 N N . ASN A 1 284 ? -6.992 -28.891 2.432 1 85.81 284 ASN A N 1
ATOM 2288 C CA . ASN A 1 284 ? -7 -27.672 1.631 1 85.81 284 ASN A CA 1
ATOM 2289 C C . ASN A 1 284 ? -8.062 -27.734 0.533 1 85.81 284 ASN A C 1
ATOM 2291 O O . ASN A 1 284 ? -8.273 -28.781 -0.073 1 85.81 284 ASN A O 1
ATOM 2295 N N . PHE A 1 285 ? -8.664 -26.719 0.348 1 89.56 285 PHE A N 1
ATOM 2296 C CA . PHE A 1 285 ? -9.68 -26.578 -0.691 1 89.56 285 PHE A CA 1
ATOM 2297 C C . PHE A 1 285 ? -9.422 -25.328 -1.523 1 89.56 285 PHE A C 1
ATOM 2299 O O . PHE A 1 285 ? -8.805 -24.375 -1.044 1 89.56 285 PHE A O 1
ATOM 2306 N N . ARG A 1 286 ? -9.836 -25.359 -2.75 1 92.88 286 ARG A N 1
ATOM 2307 C CA . ARG A 1 286 ? -9.742 -24.203 -3.639 1 92.88 286 ARG A CA 1
ATOM 2308 C C . ARG A 1 286 ? -11.102 -23.859 -4.242 1 92.88 286 ARG A C 1
ATOM 2310 O O . ARG A 1 286 ? -11.828 -24.75 -4.699 1 92.88 286 ARG A O 1
ATOM 2317 N N . ILE A 1 287 ? -11.422 -22.625 -4.176 1 93.62 287 ILE A N 1
ATOM 2318 C CA . ILE A 1 287 ? -12.633 -22.109 -4.82 1 93.62 287 ILE A CA 1
ATOM 2319 C C . ILE A 1 287 ? -12.242 -21.219 -6 1 93.62 287 ILE A C 1
ATOM 2321 O O . ILE A 1 287 ? -11.375 -20.344 -5.871 1 93.62 287 ILE A O 1
ATOM 2325 N N . THR A 1 288 ? -12.812 -21.438 -7.121 1 92.12 288 THR A N 1
ATOM 2326 C CA . THR A 1 288 ? -12.625 -20.578 -8.289 1 92.12 288 THR A CA 1
ATOM 2327 C C . THR A 1 288 ? -13.914 -19.828 -8.625 1 92.12 288 THR A C 1
ATOM 2329 O O . THR A 1 288 ? -15.008 -20.391 -8.508 1 92.12 288 THR A O 1
ATOM 2332 N N . VAL A 1 289 ? -13.75 -18.641 -9.062 1 88.94 289 VAL A N 1
ATOM 2333 C CA . VAL A 1 289 ? -14.891 -17.844 -9.516 1 88.94 289 VAL A CA 1
ATOM 2334 C C . VAL A 1 289 ? -15 -17.922 -11.039 1 88.94 289 VAL A C 1
ATOM 2336 O O . VAL A 1 289 ? -14.086 -17.516 -11.758 1 88.94 289 VAL A O 1
ATOM 2339 N N . LYS A 1 290 ? -16.078 -18.516 -11.461 1 87.25 290 LYS A N 1
ATOM 2340 C CA . LYS A 1 290 ? -16.328 -18.641 -12.898 1 87.25 290 LYS A CA 1
ATOM 2341 C C . LYS A 1 290 ? -17.312 -17.562 -13.375 1 87.25 290 LYS A C 1
ATOM 2343 O O . LYS A 1 290 ? -18.438 -17.484 -12.875 1 87.25 290 LYS A O 1
ATOM 2348 N N . HIS A 1 291 ? -16.875 -16.891 -14.352 1 84.69 291 HIS A N 1
ATOM 2349 C CA . HIS A 1 291 ? -17.719 -15.828 -14.906 1 84.69 291 HIS A CA 1
ATOM 2350 C C . HIS A 1 291 ? -18.562 -16.344 -16.062 1 84.69 291 HIS A C 1
ATOM 2352 O O . HIS A 1 291 ? -18.094 -17.141 -16.875 1 84.69 291 HIS A O 1
ATOM 2358 N N . ARG A 1 292 ? -19.766 -15.961 -15.984 1 81.44 292 ARG A N 1
ATOM 2359 C CA . ARG A 1 292 ? -20.719 -16.25 -17.047 1 81.44 292 ARG A CA 1
ATOM 2360 C C . ARG A 1 292 ? -21.234 -14.961 -17.672 1 81.44 292 ARG A C 1
ATOM 2362 O O . ARG A 1 292 ? -20.797 -13.867 -17.312 1 81.44 292 ARG A O 1
ATOM 2369 N N . ASP A 1 293 ? -22.109 -15.031 -18.625 1 76.31 293 ASP A N 1
ATOM 2370 C CA . ASP A 1 293 ? -22.609 -13.883 -19.359 1 76.31 293 ASP A CA 1
ATOM 2371 C C . ASP A 1 293 ? -23.344 -12.906 -18.438 1 76.31 293 ASP A C 1
ATOM 2373 O O . ASP A 1 293 ? -23.172 -11.695 -18.547 1 76.31 293 ASP A O 1
ATOM 2377 N N . GLN A 1 294 ? -24.047 -13.492 -17.422 1 79.25 294 GLN A N 1
ATOM 2378 C CA . GLN A 1 294 ? -24.922 -12.625 -16.641 1 79.25 294 GLN A CA 1
ATOM 2379 C C . GLN A 1 294 ? -24.484 -12.578 -15.18 1 79.25 294 GLN A C 1
ATOM 2381 O O . GLN A 1 294 ? -25.125 -11.938 -14.352 1 79.25 294 GLN A O 1
ATOM 2386 N N . GLY A 1 295 ? -23.391 -13.281 -14.938 1 85.06 295 GLY A N 1
ATOM 2387 C CA . GLY A 1 295 ? -22.953 -13.328 -13.555 1 85.06 295 GLY A CA 1
ATOM 2388 C C . GLY A 1 295 ? -21.781 -14.266 -13.328 1 85.06 295 GLY A C 1
ATOM 2389 O O . GLY A 1 295 ? -21.062 -14.602 -14.266 1 85.06 295 GLY A O 1
ATOM 2390 N N . PHE A 1 296 ? -21.578 -14.484 -12.039 1 87.88 296 PHE A N 1
ATOM 2391 C CA . PHE A 1 296 ? -20.484 -15.406 -11.727 1 87.88 296 PHE A CA 1
ATOM 2392 C C . PHE A 1 296 ? -20.938 -16.453 -10.719 1 87.88 296 PHE A C 1
ATOM 2394 O O . PHE A 1 296 ? -21.953 -16.281 -10.039 1 87.88 296 PHE A O 1
ATOM 2401 N N . GLU A 1 297 ? -20.328 -17.562 -10.703 1 90.94 297 GLU A N 1
ATOM 2402 C CA . GLU A 1 297 ? -20.594 -18.656 -9.781 1 90.94 297 GLU A CA 1
ATOM 2403 C C . GLU A 1 297 ? -19.312 -19.141 -9.102 1 90.94 297 GLU A C 1
ATOM 2405 O O . GLU A 1 297 ? -18.219 -18.922 -9.609 1 90.94 297 GLU A O 1
ATOM 2410 N N . PHE A 1 298 ? -19.469 -19.734 -7.965 1 91.31 298 PHE A N 1
ATOM 2411 C CA . PHE A 1 298 ? -18.359 -20.328 -7.246 1 91.31 298 PHE A CA 1
ATOM 2412 C C . PHE A 1 298 ? -18.25 -21.828 -7.551 1 91.31 298 PHE A C 1
ATOM 2414 O O . PHE A 1 298 ? -19.25 -22.531 -7.566 1 91.31 298 PHE A O 1
ATOM 2421 N N . GLU A 1 299 ? -17.047 -22.234 -7.836 1 92 299 GLU A N 1
ATOM 2422 C CA . GLU A 1 299 ? -16.781 -23.641 -8.109 1 92 299 GLU A CA 1
ATOM 2423 C C . GLU A 1 299 ? -15.75 -24.203 -7.129 1 92 299 GLU A C 1
ATOM 2425 O O . GLU A 1 299 ? -14.648 -23.672 -6.996 1 92 299 GLU A O 1
ATOM 2430 N N . LEU A 1 300 ? -16.125 -25.25 -6.492 1 92.94 300 LEU A N 1
ATOM 2431 C CA . LEU A 1 300 ? -15.188 -25.953 -5.629 1 92.94 300 LEU A CA 1
ATOM 2432 C C . LEU A 1 300 ? -14.273 -26.859 -6.441 1 92.94 300 LEU A C 1
ATOM 2434 O O . LEU A 1 300 ? -14.758 -27.75 -7.164 1 92.94 300 LEU A O 1
ATOM 2438 N N . VAL A 1 301 ? -13.023 -26.641 -6.359 1 88.38 301 VAL A N 1
ATOM 2439 C CA . VAL A 1 301 ? -12.031 -27.484 -7.012 1 88.38 301 VAL A CA 1
ATOM 2440 C C . VAL A 1 301 ? -11.312 -28.328 -5.969 1 88.38 301 VAL A C 1
ATOM 2442 O O . VAL A 1 301 ? -10.273 -27.938 -5.441 1 88.38 301 VAL A O 1
ATOM 2445 N N . ALA A 1 302 ? -11.812 -29.5 -5.762 1 85.25 302 ALA A N 1
ATOM 2446 C CA . ALA A 1 302 ? -11.289 -30.375 -4.73 1 85.25 302 ALA A CA 1
ATOM 2447 C C . ALA A 1 302 ? -11.094 -31.797 -5.273 1 85.25 302 ALA A C 1
ATOM 2449 O O . ALA A 1 302 ? -11.805 -32.719 -4.871 1 85.25 302 ALA A O 1
ATOM 2450 N N . PRO A 1 303 ? -10.078 -31.922 -6.117 1 80.75 303 PRO A N 1
ATOM 2451 C CA . PRO A 1 303 ? -9.781 -33.281 -6.555 1 80.75 303 PRO A CA 1
ATOM 2452 C C . PRO A 1 303 ? -9.211 -34.156 -5.438 1 80.75 303 PRO A C 1
ATOM 2454 O O . PRO A 1 303 ? -8.625 -33.625 -4.484 1 80.75 303 PRO A O 1
ATOM 2457 N N . ARG A 1 304 ? -9.547 -35.469 -5.461 1 79.88 304 ARG A N 1
ATOM 2458 C CA . ARG A 1 304 ? -9.008 -36.469 -4.543 1 79.88 304 ARG A CA 1
ATOM 2459 C C . ARG A 1 304 ? -9.68 -36.375 -3.178 1 79.88 304 ARG A C 1
ATOM 2461 O O . ARG A 1 304 ? -9.039 -36.594 -2.148 1 79.88 304 ARG A O 1
ATOM 2468 N N . LYS A 1 305 ? -10.844 -35.781 -3.246 1 85 305 LYS A N 1
ATOM 2469 C CA . LYS A 1 305 ? -11.672 -35.75 -2.045 1 85 305 LYS A CA 1
ATOM 2470 C C . LYS A 1 305 ? -12.93 -36.594 -2.217 1 85 305 LYS A C 1
ATOM 2472 O O . LYS A 1 305 ? -13.484 -36.656 -3.314 1 85 305 LYS A O 1
ATOM 2477 N N . LEU A 1 306 ? -13.297 -37.156 -1.088 1 86.12 306 LEU A N 1
ATOM 2478 C CA . LEU A 1 306 ? -14.547 -37.906 -1.097 1 86.12 306 LEU A CA 1
ATOM 2479 C C . LEU A 1 306 ? -15.75 -36.969 -1.204 1 86.12 306 LEU A C 1
ATOM 2481 O O . LEU A 1 306 ? -15.672 -35.812 -0.794 1 86.12 306 LEU A O 1
ATOM 2485 N N . ASP A 1 307 ? -16.828 -37.5 -1.795 1 88.81 307 ASP A N 1
ATOM 2486 C CA . ASP A 1 307 ? -18.031 -36.719 -1.914 1 88.81 307 ASP A CA 1
ATOM 2487 C C . ASP A 1 307 ? -18.531 -36.25 -0.544 1 88.81 307 ASP A C 1
ATOM 2489 O O . ASP A 1 307 ? -19.016 -35.125 -0.403 1 88.81 307 ASP A O 1
ATOM 2493 N N . SER A 1 308 ? -18.391 -37.062 0.423 1 87 308 SER A N 1
ATOM 2494 C CA . SER A 1 308 ? -18.812 -36.719 1.774 1 87 308 SER A CA 1
ATOM 2495 C C . SER A 1 308 ? -18 -35.531 2.297 1 87 308 SER A C 1
ATOM 2497 O O . SER A 1 308 ? -18.531 -34.656 2.973 1 87 308 SER A O 1
ATOM 2499 N N . GLU A 1 309 ? -16.734 -35.5 2.021 1 87.69 309 GLU A N 1
ATOM 2500 C CA . GLU A 1 309 ? -15.852 -34.406 2.42 1 87.69 309 GLU A CA 1
ATOM 2501 C C . GLU A 1 309 ? -16.219 -33.094 1.693 1 87.69 309 GLU A C 1
ATOM 2503 O O . GLU A 1 309 ? -16.234 -32.031 2.297 1 87.69 309 GLU A O 1
ATOM 2508 N N . ARG A 1 310 ? -16.484 -33.25 0.463 1 91.62 310 ARG A N 1
ATOM 2509 C CA . ARG A 1 310 ? -16.875 -32.094 -0.341 1 91.62 310 ARG A CA 1
ATOM 2510 C C . ARG A 1 310 ? -18.188 -31.5 0.167 1 91.62 310 ARG A C 1
ATOM 2512 O O . ARG A 1 310 ? -18.312 -30.281 0.293 1 91.62 310 ARG A O 1
ATOM 2519 N N . ASP A 1 311 ? -19.109 -32.375 0.415 1 91.94 311 ASP A N 1
ATOM 2520 C CA . ASP A 1 311 ? -20.406 -31.938 0.894 1 91.94 311 ASP A CA 1
ATOM 2521 C C . ASP A 1 311 ? -20.297 -31.266 2.258 1 91.94 311 ASP A C 1
ATOM 2523 O O . ASP A 1 311 ? -20.953 -30.25 2.514 1 91.94 311 ASP A O 1
ATOM 2527 N N . ARG A 1 312 ? -19.5 -31.797 3.027 1 91.38 312 ARG A N 1
ATOM 2528 C CA . ARG A 1 312 ? -19.266 -31.203 4.336 1 91.38 312 ARG A CA 1
ATOM 2529 C C . ARG A 1 312 ? -18.672 -29.797 4.191 1 91.38 312 ARG A C 1
ATOM 2531 O O . ARG A 1 312 ? -19.078 -28.875 4.891 1 91.38 312 ARG A O 1
ATOM 2538 N N . PHE A 1 313 ? -17.719 -29.672 3.365 1 92.94 313 PHE A N 1
ATOM 2539 C CA . PHE A 1 313 ? -17.109 -28.375 3.125 1 92.94 313 PHE A CA 1
ATOM 2540 C C . PHE A 1 313 ? -18.156 -27.359 2.635 1 92.94 313 PHE A C 1
ATOM 2542 O O . PHE A 1 313 ? -18.234 -26.25 3.143 1 92.94 313 PHE A O 1
ATOM 2549 N N . LYS A 1 314 ? -18.891 -27.812 1.646 1 94.19 314 LYS A N 1
ATOM 2550 C CA . LYS A 1 314 ? -19.891 -26.922 1.072 1 94.19 314 LYS A CA 1
ATOM 2551 C C . LYS A 1 314 ? -20.906 -26.469 2.131 1 94.19 314 LYS A C 1
ATOM 2553 O O . LYS A 1 314 ? -21.266 -25.297 2.188 1 94.19 314 LYS A O 1
ATOM 2558 N N . GLN A 1 315 ? -21.281 -27.391 2.92 1 93.81 315 GLN A N 1
ATOM 2559 C CA . GLN A 1 315 ? -22.234 -27.078 3.977 1 93.81 315 GLN A CA 1
ATOM 2560 C C . GLN A 1 315 ? -21.641 -26.094 4.98 1 93.81 315 GLN A C 1
ATOM 2562 O O . GLN A 1 315 ? -22.297 -25.125 5.371 1 93.81 315 GLN A O 1
ATOM 2567 N N . ASN A 1 316 ? -20.438 -26.359 5.371 1 93.38 316 ASN A N 1
ATOM 2568 C CA . ASN A 1 316 ? -19.766 -25.469 6.305 1 93.38 316 ASN A CA 1
ATOM 2569 C C . ASN A 1 316 ? -19.547 -24.078 5.699 1 93.38 316 ASN A C 1
ATOM 2571 O O . ASN A 1 316 ? -19.656 -23.078 6.398 1 93.38 316 ASN A O 1
ATOM 2575 N N . PHE A 1 317 ? -19.219 -24.047 4.469 1 94 317 PHE A N 1
ATOM 2576 C CA . PHE A 1 317 ? -18.984 -22.781 3.775 1 94 317 PHE A CA 1
ATOM 2577 C C . PHE A 1 317 ? -20.266 -21.969 3.715 1 94 317 PHE A C 1
ATOM 2579 O O . PHE A 1 317 ? -20.25 -20.766 3.979 1 94 317 PHE A O 1
ATOM 2586 N N . VAL A 1 318 ? -21.328 -22.609 3.4 1 93.5 318 VAL A N 1
ATOM 2587 C CA . VAL A 1 318 ? -22.625 -21.938 3.359 1 93.5 318 VAL A CA 1
ATOM 2588 C C . VAL A 1 318 ? -23 -21.453 4.758 1 93.5 318 VAL A C 1
ATOM 2590 O O . VAL A 1 318 ? -23.5 -20.344 4.926 1 93.5 318 VAL A O 1
ATOM 2593 N N . SER A 1 319 ? -22.719 -22.281 5.656 1 91.31 319 SER A N 1
ATOM 2594 C CA . SER A 1 319 ? -23.031 -21.938 7.035 1 91.31 319 SER A CA 1
ATOM 2595 C C . SER A 1 319 ? -22.219 -20.719 7.488 1 91.31 319 SER A C 1
ATOM 2597 O O . SER A 1 319 ? -22.703 -19.891 8.266 1 91.31 319 SER A O 1
ATOM 2599 N N . ALA A 1 320 ? -21.031 -20.656 7.07 1 89.56 320 ALA A N 1
ATOM 2600 C CA . ALA A 1 320 ? -20.109 -19.609 7.504 1 89.56 320 ALA A CA 1
ATOM 2601 C C . ALA A 1 320 ? -20.359 -18.312 6.727 1 89.56 320 ALA A C 1
ATOM 2603 O O . ALA A 1 320 ? -20.156 -17.219 7.246 1 89.56 320 ALA A O 1
ATOM 2604 N N . THR A 1 321 ? -20.828 -18.375 5.43 1 90.69 321 THR A N 1
ATOM 2605 C CA . THR A 1 321 ? -20.797 -17.203 4.562 1 90.69 321 THR A CA 1
ATOM 2606 C C . THR A 1 321 ? -22.188 -16.906 4.008 1 90.69 321 THR A C 1
ATOM 2608 O O . THR A 1 321 ? -22.438 -15.82 3.479 1 90.69 321 THR A O 1
ATOM 2611 N N . ASP A 1 322 ? -23.078 -17.938 3.963 1 89.31 322 ASP A N 1
ATOM 2612 C CA . ASP A 1 322 ? -24.391 -17.875 3.309 1 89.31 322 ASP A CA 1
ATOM 2613 C C . ASP A 1 322 ? -24.234 -17.766 1.793 1 89.31 322 ASP A C 1
ATOM 2615 O O . ASP A 1 322 ? -25.062 -17.141 1.123 1 89.31 322 ASP A O 1
ATOM 2619 N N . ILE A 1 323 ? -23.078 -18.141 1.234 1 91.19 323 ILE A N 1
ATOM 2620 C CA . ILE A 1 323 ? -22.828 -18.188 -0.201 1 91.19 323 ILE A CA 1
ATOM 2621 C C . ILE A 1 323 ? -22.953 -19.641 -0.691 1 91.19 323 ILE A C 1
ATOM 2623 O O . ILE A 1 323 ? -22.266 -20.531 -0.183 1 91.19 323 ILE A O 1
ATOM 2627 N N . ALA A 1 324 ? -23.734 -19.828 -1.686 1 92.25 324 ALA A N 1
ATOM 2628 C CA . ALA A 1 324 ? -24 -21.172 -2.156 1 92.25 324 ALA A CA 1
ATOM 2629 C C . ALA A 1 324 ? -23.25 -21.469 -3.447 1 92.25 324 ALA A C 1
ATOM 2631 O O . ALA A 1 324 ? -22.906 -20.562 -4.199 1 92.25 324 ALA A O 1
ATOM 2632 N N . PHE A 1 325 ? -22.953 -22.766 -3.771 1 92.25 325 PHE A N 1
ATOM 2633 C CA . PHE A 1 325 ? -22.203 -23.188 -4.949 1 92.25 325 PHE A CA 1
ATOM 2634 C C . PHE A 1 325 ? -23.141 -23.453 -6.121 1 92.25 325 PHE A C 1
ATOM 2636 O O . PHE A 1 325 ? -22.703 -23.547 -7.27 1 92.25 325 PHE A O 1
ATOM 2643 N N . ASP A 1 326 ? -24.422 -23.531 -5.906 1 90.31 326 ASP A N 1
ATOM 2644 C CA . ASP A 1 326 ? -25.375 -23.859 -6.965 1 90.31 326 ASP A CA 1
ATOM 2645 C C . ASP A 1 326 ? -26.125 -22.609 -7.422 1 90.31 326 ASP A C 1
ATOM 2647 O O . ASP A 1 326 ? -27.219 -22.719 -7.98 1 90.31 326 ASP A O 1
ATOM 2651 N N . LYS A 1 327 ? -25.516 -21.516 -7.18 1 92.06 327 LYS A N 1
ATOM 2652 C CA . LYS A 1 327 ? -26.172 -20.266 -7.535 1 92.06 327 LYS A CA 1
ATOM 2653 C C . LYS A 1 327 ? -25.297 -19.438 -8.469 1 92.06 327 LYS A C 1
ATOM 2655 O O . LYS A 1 327 ? -24.078 -19.516 -8.422 1 92.06 327 LYS A O 1
ATOM 2660 N N . LEU A 1 328 ? -25.984 -18.719 -9.336 1 91.88 328 LEU A N 1
ATOM 2661 C CA . LEU A 1 328 ? -25.359 -17.703 -10.188 1 91.88 328 LEU A CA 1
ATOM 2662 C C . LEU A 1 328 ? -25.656 -16.297 -9.656 1 91.88 328 LEU A C 1
ATOM 2664 O O . LEU A 1 328 ? -26.797 -15.867 -9.625 1 91.88 328 LEU A O 1
ATOM 2668 N N . TYR A 1 329 ? -24.625 -15.547 -9.289 1 89.88 329 TYR A N 1
ATOM 2669 C CA . TYR A 1 329 ? -24.766 -14.211 -8.719 1 89.88 329 TYR A CA 1
ATOM 2670 C C . TYR A 1 329 ? -24.656 -13.141 -9.797 1 89.88 329 TYR A C 1
ATOM 2672 O O . TYR A 1 329 ? -23.609 -13.016 -10.438 1 89.88 329 TYR A O 1
ATOM 2680 N N . ASP A 1 330 ? -25.688 -12.414 -9.938 1 87.5 330 ASP A N 1
ATOM 2681 C CA . ASP A 1 330 ? -25.734 -11.398 -10.984 1 87.5 330 ASP A CA 1
ATOM 2682 C C . ASP A 1 330 ? -24.719 -10.289 -10.727 1 87.5 330 ASP A C 1
ATOM 2684 O O . ASP A 1 330 ? -24.562 -9.836 -9.586 1 87.5 330 ASP A O 1
ATOM 2688 N N . TYR A 1 331 ? -24.094 -9.805 -11.812 1 82.19 331 TYR A N 1
ATOM 2689 C CA . TYR A 1 331 ? -23.078 -8.758 -11.664 1 82.19 331 TYR A CA 1
ATOM 2690 C C . TYR A 1 331 ? -23.688 -7.488 -11.094 1 82.19 331 TYR A C 1
ATOM 2692 O O . TYR A 1 331 ? -23.094 -6.836 -10.234 1 82.19 331 TYR A O 1
ATOM 2700 N N . SER A 1 332 ? -24.859 -7.047 -11.555 1 78.44 332 SER A N 1
ATOM 2701 C CA . SER A 1 332 ? -25.5 -5.777 -11.219 1 78.44 332 SER A CA 1
ATOM 2702 C C . SER A 1 332 ? -25.891 -5.73 -9.742 1 78.44 332 SER A C 1
ATOM 2704 O O . SER A 1 332 ? -26.016 -4.652 -9.156 1 78.44 332 SER A O 1
ATOM 2706 N N . SER A 1 333 ? -26.062 -6.926 -9.188 1 78.31 333 SER A N 1
ATOM 2707 C CA . SER A 1 333 ? -26.469 -6.984 -7.781 1 78.31 333 SER A CA 1
ATOM 2708 C C . SER A 1 333 ? -25.25 -6.961 -6.855 1 78.31 333 SER A C 1
ATOM 2710 O O . SER A 1 333 ? -25.391 -6.75 -5.652 1 78.31 333 SER A O 1
ATOM 2712 N N . GLN A 1 334 ? -24.109 -7.094 -7.492 1 77.12 334 GLN A N 1
ATOM 2713 C CA . GLN A 1 334 ? -22.922 -7.238 -6.66 1 77.12 334 GLN A CA 1
ATOM 2714 C C . GLN A 1 334 ? -22.219 -5.898 -6.473 1 77.12 334 GLN A C 1
ATOM 2716 O O . GLN A 1 334 ? -21.484 -5.703 -5.492 1 77.12 334 GLN A O 1
ATOM 2721 N N . ALA A 1 335 ? -22.391 -5.164 -7.465 1 75.25 335 ALA A N 1
ATOM 2722 C CA . ALA A 1 335 ? -21.734 -3.865 -7.402 1 75.25 335 ALA A CA 1
ATOM 2723 C C . ALA A 1 335 ? -22.625 -2.764 -7.957 1 75.25 335 ALA A C 1
ATOM 2725 O O . ALA A 1 335 ? -23.469 -3.018 -8.812 1 75.25 335 ALA A O 1
ATOM 2726 N N . ASP A 1 336 ? -22.469 -1.644 -7.445 1 80.19 336 ASP A N 1
ATOM 2727 C CA . ASP A 1 336 ? -23.25 -0.525 -7.949 1 80.19 336 ASP A CA 1
ATOM 2728 C C . ASP A 1 336 ? -22.766 -0.082 -9.328 1 80.19 336 ASP A C 1
ATOM 2730 O O . ASP A 1 336 ? -21.688 -0.49 -9.766 1 80.19 336 ASP A O 1
ATOM 2734 N N . GLU A 1 337 ? -23.562 0.511 -9.977 1 88 337 GLU A N 1
ATOM 2735 C CA . GLU A 1 337 ? -23.281 0.954 -11.344 1 88 337 GLU A CA 1
ATOM 2736 C C . GLU A 1 337 ? -22.016 1.803 -11.398 1 88 337 GLU A C 1
ATOM 2738 O O . GLU A 1 337 ? -21.266 1.747 -12.383 1 88 337 GLU A O 1
ATOM 2743 N N . ARG A 1 338 ? -21.75 2.588 -10.328 1 88.88 338 ARG A N 1
ATOM 2744 C CA . ARG A 1 338 ? -20.547 3.4 -10.227 1 88.88 338 ARG A CA 1
ATOM 2745 C C . ARG A 1 338 ? -19.281 2.539 -10.367 1 88.88 338 ARG A C 1
ATOM 2747 O O . ARG A 1 338 ? -18.359 2.891 -11.109 1 88.88 338 ARG A O 1
ATOM 2754 N N . PHE A 1 339 ? -19.344 1.502 -9.648 1 86.31 339 PHE A N 1
ATOM 2755 C CA . PHE A 1 339 ? -18.203 0.58 -9.695 1 86.31 339 PHE A CA 1
ATOM 2756 C C . PHE A 1 339 ? -18.047 -0.005 -11.094 1 86.31 339 PHE A C 1
ATOM 2758 O O . PHE A 1 339 ? -16.922 -0.048 -11.625 1 86.31 339 PHE A O 1
ATOM 2765 N N . LEU A 1 340 ? -19.078 -0.471 -11.742 1 88.75 340 LEU A N 1
ATOM 2766 C CA . LEU A 1 340 ? -19.016 -1.112 -13.055 1 88.75 340 LEU A CA 1
ATOM 2767 C C . LEU A 1 340 ? -18.516 -0.143 -14.109 1 88.75 340 LEU A C 1
ATOM 2769 O O . LEU A 1 340 ? -17.641 -0.496 -14.914 1 88.75 340 LEU A O 1
ATOM 2773 N N . VAL A 1 341 ? -19 1.028 -14.117 1 92.62 341 VAL A N 1
ATOM 2774 C CA . VAL A 1 341 ? -18.594 2.047 -15.078 1 92.62 341 VAL A CA 1
ATOM 2775 C C . VAL A 1 341 ? -17.094 2.322 -14.945 1 92.62 341 VAL A C 1
ATOM 2777 O O . VAL A 1 341 ? -16.375 2.379 -15.945 1 92.62 341 VAL A O 1
ATOM 2780 N N . ASN A 1 342 ? -16.656 2.504 -13.727 1 90 342 ASN A N 1
ATOM 2781 C CA . ASN A 1 342 ? -15.242 2.803 -13.5 1 90 342 ASN A CA 1
ATOM 2782 C C . ASN A 1 342 ? -14.352 1.646 -13.938 1 90 342 ASN A C 1
ATOM 2784 O O . ASN A 1 342 ? -13.234 1.865 -14.43 1 90 342 ASN A O 1
ATOM 2788 N N . ARG A 1 343 ? -14.836 0.486 -13.758 1 87 343 ARG A N 1
ATOM 2789 C CA . ARG A 1 343 ? -14.047 -0.663 -14.195 1 87 343 ARG A CA 1
ATOM 2790 C C . ARG A 1 343 ? -13.891 -0.67 -15.711 1 87 343 ARG A C 1
ATOM 2792 O O . ARG A 1 343 ? -12.828 -1.029 -16.234 1 87 343 ARG A O 1
ATOM 2799 N N . ILE A 1 344 ? -14.906 -0.374 -16.359 1 91.12 344 ILE A N 1
ATOM 2800 C CA . ILE A 1 344 ? -14.844 -0.278 -17.812 1 91.12 344 ILE A CA 1
ATOM 2801 C C . ILE A 1 344 ? -13.922 0.872 -18.219 1 91.12 344 ILE A C 1
ATOM 2803 O O . ILE A 1 344 ? -13.047 0.704 -19.078 1 91.12 344 ILE A O 1
ATOM 2807 N N . LEU A 1 345 ? -14.047 1.956 -17.516 1 93.5 345 LEU A N 1
ATOM 2808 C CA . LEU A 1 345 ? -13.281 3.15 -17.859 1 93.5 345 LEU A CA 1
ATOM 2809 C C . LEU A 1 345 ? -11.82 2.998 -17.438 1 93.5 345 LEU A C 1
ATOM 2811 O O . LEU A 1 345 ? -10.984 3.84 -17.766 1 93.5 345 LEU A O 1
ATOM 2815 N N . ALA A 1 346 ? -11.531 2.053 -16.734 1 88.06 346 ALA A N 1
ATOM 2816 C CA . ALA A 1 346 ? -10.141 1.714 -16.438 1 88.06 346 ALA A CA 1
ATOM 2817 C C . ALA A 1 346 ? -9.5 0.968 -17.609 1 88.06 346 ALA A C 1
ATOM 2819 O O . ALA A 1 346 ? -8.422 0.381 -17.453 1 88.06 346 ALA A O 1
ATOM 2820 N N . GLU A 1 347 ? -10.242 0.877 -18.75 1 87.75 347 GLU A N 1
ATOM 2821 C CA . GLU A 1 347 ? -9.797 0.292 -20 1 87.75 347 GLU A CA 1
ATOM 2822 C C . GLU A 1 347 ? -9.688 -1.227 -19.906 1 87.75 347 GLU A C 1
ATOM 2824 O O . GLU A 1 347 ? -8.766 -1.827 -20.453 1 87.75 347 GLU A O 1
ATOM 2829 N N . SER A 1 348 ? -10.516 -1.753 -19.141 1 81.94 348 SER A N 1
ATOM 2830 C CA . SER A 1 348 ? -10.602 -3.203 -19 1 81.94 348 SER A CA 1
ATOM 2831 C C . SER A 1 348 ? -11.547 -3.797 -20.047 1 81.94 348 SER A C 1
ATOM 2833 O O . SER A 1 348 ? -12.766 -3.639 -19.953 1 81.94 348 SER A O 1
ATOM 2835 N N . ALA A 1 349 ? -11.023 -4.57 -20.922 1 83.5 349 ALA A N 1
ATOM 2836 C CA . ALA A 1 349 ? -11.836 -5.242 -21.922 1 83.5 349 ALA A CA 1
ATOM 2837 C C . ALA A 1 349 ? -12.766 -6.273 -21.297 1 83.5 349 ALA A C 1
ATOM 2839 O O . ALA A 1 349 ? -13.906 -6.438 -21.719 1 83.5 349 ALA A O 1
ATOM 2840 N N . ASP A 1 350 ? -12.242 -6.918 -20.297 1 76.94 350 ASP A N 1
ATOM 2841 C CA . ASP A 1 350 ? -13.047 -7.906 -19.594 1 76.94 350 ASP A CA 1
ATOM 2842 C C . ASP A 1 350 ? -14.266 -7.258 -18.938 1 76.94 350 ASP A C 1
ATOM 2844 O O . ASP A 1 350 ? -15.375 -7.793 -19.016 1 76.94 350 ASP A O 1
ATOM 2848 N N . ALA A 1 351 ? -14.016 -6.133 -18.344 1 83.88 351 ALA A N 1
ATOM 2849 C CA . ALA A 1 351 ? -15.117 -5.434 -17.688 1 83.88 351 ALA A CA 1
ATOM 2850 C C . ALA A 1 351 ? -16.141 -4.961 -18.719 1 83.88 351 ALA A C 1
ATOM 2852 O O . ALA A 1 351 ? -17.359 -5.051 -18.469 1 83.88 351 ALA A O 1
ATOM 2853 N N . TYR A 1 352 ? -15.68 -4.453 -19.781 1 89.5 352 TYR A N 1
ATOM 2854 C CA . TYR A 1 352 ? -16.594 -4.008 -20.828 1 89.5 352 TYR A CA 1
ATOM 2855 C C . TYR A 1 352 ? -17.484 -5.152 -21.297 1 89.5 352 TYR A C 1
ATOM 2857 O O . TYR A 1 352 ? -18.703 -4.996 -21.406 1 89.5 352 TYR A O 1
ATOM 2865 N N . THR A 1 353 ? -16.922 -6.27 -21.516 1 85.5 353 THR A N 1
ATOM 2866 C CA . THR A 1 353 ? -17.656 -7.434 -22.016 1 85.5 353 THR A CA 1
ATOM 2867 C C . THR A 1 353 ? -18.641 -7.938 -20.969 1 85.5 353 THR A C 1
ATOM 2869 O O . THR A 1 353 ? -19.781 -8.297 -21.312 1 85.5 353 THR A O 1
ATOM 2872 N N . LYS A 1 354 ? -18.25 -7.867 -19.766 1 81.06 354 LYS A N 1
ATOM 2873 C CA . LYS A 1 354 ? -19.047 -8.445 -18.688 1 81.06 354 LYS A CA 1
ATOM 2874 C C . LYS A 1 354 ? -20.172 -7.504 -18.25 1 81.06 354 LYS A C 1
ATOM 2876 O O . LYS A 1 354 ? -21.281 -7.945 -17.953 1 81.06 354 LYS A O 1
ATOM 2881 N N . TYR A 1 355 ? -19.859 -6.191 -18.203 1 87.75 355 TYR A N 1
ATOM 2882 C CA . TYR A 1 355 ? -20.703 -5.316 -17.406 1 87.75 355 TYR A CA 1
ATOM 2883 C C . TYR A 1 355 ? -21.469 -4.34 -18.297 1 87.75 355 TYR A C 1
ATOM 2885 O O . TYR A 1 355 ? -22.438 -3.715 -17.859 1 87.75 355 TYR A O 1
ATOM 2893 N N . TYR A 1 356 ? -21.141 -4.152 -19.562 1 91.25 356 TYR A N 1
ATOM 2894 C CA . TYR A 1 356 ? -21.719 -3.105 -20.391 1 91.25 356 TYR A CA 1
ATOM 2895 C C . TYR A 1 356 ? -23.234 -3.248 -20.469 1 91.25 356 TYR A C 1
ATOM 2897 O O . TYR A 1 356 ? -23.969 -2.273 -20.266 1 91.25 356 TYR A O 1
ATOM 2905 N N . GLU A 1 357 ? -23.734 -4.488 -20.656 1 88.44 357 GLU A N 1
ATOM 2906 C CA . GLU A 1 357 ? -25.156 -4.723 -20.844 1 88.44 357 GLU A CA 1
ATOM 2907 C C . GLU A 1 357 ? -25.922 -4.559 -19.547 1 88.44 357 GLU A C 1
ATOM 2909 O O . GLU A 1 357 ? -27.156 -4.391 -19.547 1 88.44 357 GLU A O 1
ATOM 2914 N N . GLU A 1 358 ? -25.203 -4.602 -18.453 1 86.81 358 GLU A N 1
ATOM 2915 C CA . GLU A 1 358 ? -25.812 -4.488 -17.141 1 86.81 358 GLU A CA 1
ATOM 2916 C C . GLU A 1 358 ? -26.031 -3.025 -16.766 1 86.81 358 GLU A C 1
ATOM 2918 O O . GLU A 1 358 ? -26.781 -2.727 -15.828 1 86.81 358 GLU A O 1
ATOM 2923 N N . LEU A 1 359 ? -25.438 -2.119 -17.516 1 92.25 359 LEU A N 1
ATOM 2924 C CA . LEU A 1 359 ? -25.5 -0.7 -17.203 1 92.25 359 LEU A CA 1
ATOM 2925 C C . LEU A 1 359 ? -26.844 -0.11 -17.609 1 92.25 359 LEU A C 1
ATOM 2927 O O . LEU A 1 359 ? -27.484 -0.604 -18.547 1 92.25 359 LEU A O 1
ATOM 2931 N N . GLY A 1 360 ? -27.234 0.912 -16.906 1 91.88 360 GLY A N 1
ATOM 2932 C CA . GLY A 1 360 ? -28.375 1.694 -17.344 1 91.88 360 GLY A CA 1
ATOM 2933 C C . GLY A 1 360 ? -28.125 2.426 -18.656 1 91.88 360 GLY A C 1
ATOM 2934 O O . GLY A 1 360 ? -26.984 2.57 -19.078 1 91.88 360 GLY A O 1
ATOM 2935 N N . SER A 1 361 ? -29.078 2.91 -19.25 1 94.5 361 SER A N 1
ATOM 2936 C CA . SER A 1 361 ? -29.016 3.533 -20.562 1 94.5 361 SER A CA 1
ATOM 2937 C C . SER A 1 361 ? -28.109 4.758 -20.547 1 94.5 361 SER A C 1
ATOM 2939 O O . SER A 1 361 ? -27.297 4.953 -21.453 1 94.5 361 SER A O 1
ATOM 2941 N N . GLU A 1 362 ? -28.234 5.59 -19.547 1 95.25 362 GLU A N 1
ATOM 2942 C CA . GLU A 1 362 ? -27.406 6.793 -19.469 1 95.25 362 GLU A CA 1
ATOM 2943 C C . GLU A 1 362 ? -25.922 6.445 -19.328 1 95.25 362 GLU A C 1
ATOM 2945 O O . GLU A 1 362 ? -25.078 7.105 -19.906 1 95.25 362 GLU A O 1
ATOM 2950 N N . ALA A 1 363 ? -25.688 5.461 -18.531 1 95.44 363 ALA A N 1
ATOM 2951 C CA . ALA A 1 363 ? -24.312 5.008 -18.328 1 95.44 363 ALA A CA 1
ATOM 2952 C C . ALA A 1 363 ? -23.75 4.406 -19.609 1 95.44 363 ALA A C 1
ATOM 2954 O O . ALA A 1 363 ? -22.562 4.59 -19.922 1 95.44 363 ALA A O 1
ATOM 2955 N N . GLN A 1 364 ? -24.516 3.723 -20.359 1 95.94 364 GLN A N 1
ATOM 2956 C CA . GLN A 1 364 ? -24.094 3.186 -21.641 1 95.94 364 GLN A CA 1
ATOM 2957 C C . GLN A 1 364 ? -23.719 4.305 -22.625 1 95.94 364 GLN A C 1
ATOM 2959 O O . GLN A 1 364 ? -22.703 4.23 -23.312 1 95.94 364 GLN A O 1
ATOM 2964 N N . ASP A 1 365 ? -24.562 5.281 -22.625 1 96.38 365 ASP A N 1
ATOM 2965 C CA . ASP A 1 365 ? -24.312 6.422 -23.5 1 96.38 365 ASP A CA 1
ATOM 2966 C C . ASP A 1 365 ? -22.969 7.078 -23.172 1 96.38 365 ASP A C 1
ATOM 2968 O O . ASP A 1 365 ? -22.203 7.43 -24.062 1 96.38 365 ASP A O 1
ATOM 2972 N N . LEU A 1 366 ? -22.734 7.262 -21.906 1 96.94 366 LEU A N 1
ATOM 2973 C CA . LEU A 1 366 ? -21.469 7.855 -21.469 1 96.94 366 LEU A CA 1
ATOM 2974 C C . LEU A 1 366 ? -20.281 6.992 -21.891 1 96.94 366 LEU A C 1
ATOM 2976 O O . LEU A 1 366 ? -19.281 7.504 -22.391 1 96.94 366 LEU A O 1
ATOM 2980 N N . VAL A 1 367 ? -20.406 5.719 -21.609 1 96.31 367 VAL A N 1
ATOM 2981 C CA . VAL A 1 367 ? -19.344 4.785 -21.953 1 96.31 367 VAL A CA 1
ATOM 2982 C C . VAL A 1 367 ? -19.094 4.816 -23.469 1 96.31 367 VAL A C 1
ATOM 2984 O O . VAL A 1 367 ? -17.938 4.863 -23.906 1 96.31 367 VAL A O 1
ATOM 2987 N N . ASP A 1 368 ? -20.141 4.84 -24.203 1 95.56 368 ASP A N 1
ATOM 2988 C CA . ASP A 1 368 ? -20.016 4.887 -25.656 1 95.56 368 ASP A CA 1
ATOM 2989 C C . ASP A 1 368 ? -19.312 6.168 -26.109 1 95.56 368 ASP A C 1
ATOM 2991 O O . ASP A 1 368 ? -18.562 6.164 -27.094 1 95.56 368 ASP A O 1
ATOM 2995 N N . ASP A 1 369 ? -19.594 7.164 -25.422 1 95.12 369 ASP A N 1
ATOM 2996 C CA . ASP A 1 369 ? -19 8.453 -25.766 1 95.12 369 ASP A CA 1
ATOM 2997 C C . ASP A 1 369 ? -17.516 8.492 -25.438 1 95.12 369 ASP A C 1
ATOM 2999 O O . ASP A 1 369 ? -16.734 9.164 -26.125 1 95.12 369 ASP A O 1
ATOM 3003 N N . LEU A 1 370 ? -17.141 7.777 -24.422 1 96.62 370 LEU A N 1
ATOM 3004 C CA . LEU A 1 370 ? -15.797 7.969 -23.891 1 96.62 370 LEU A CA 1
ATOM 3005 C C . LEU A 1 370 ? -14.859 6.859 -24.359 1 96.62 370 LEU A C 1
ATOM 3007 O O . LEU A 1 370 ? -13.641 6.988 -24.266 1 96.62 370 LEU A O 1
ATOM 3011 N N . ILE A 1 371 ? -15.406 5.773 -24.844 1 95.44 371 ILE A N 1
ATOM 3012 C CA . ILE A 1 371 ? -14.539 4.629 -25.109 1 95.44 371 ILE A CA 1
ATOM 3013 C C . ILE A 1 371 ? -14.5 4.348 -26.609 1 95.44 371 ILE A C 1
ATOM 3015 O O . ILE A 1 371 ? -15.484 4.586 -27.328 1 95.44 371 ILE A O 1
ATOM 3019 N N . GLU A 1 372 ? -13.391 3.887 -27.047 1 92.56 372 GLU A N 1
ATOM 3020 C CA . GLU A 1 372 ? -13.203 3.295 -28.375 1 92.56 372 GLU A CA 1
ATOM 3021 C C . GLU A 1 372 ? -12.734 1.845 -28.266 1 92.56 372 GLU A C 1
ATOM 3023 O O . GLU A 1 372 ? -11.836 1.531 -27.484 1 92.56 372 GLU A O 1
ATOM 3028 N N . THR A 1 373 ? -13.469 1.001 -28.875 1 90.44 373 THR A N 1
ATOM 3029 C CA . THR A 1 373 ? -13.102 -0.411 -28.844 1 90.44 373 THR A CA 1
ATOM 3030 C C . THR A 1 373 ? -12.461 -0.826 -30.172 1 90.44 373 THR A C 1
ATOM 3032 O O . THR A 1 373 ? -12.852 -0.34 -31.234 1 90.44 373 THR A O 1
ATOM 3035 N N . SER A 1 374 ? -11.469 -1.598 -30.078 1 86.62 374 SER A N 1
ATOM 3036 C CA . SER A 1 374 ? -10.828 -2.193 -31.234 1 86.62 374 SER A CA 1
ATOM 3037 C C . SER A 1 374 ? -10.484 -3.66 -30.984 1 86.62 374 SER A C 1
ATOM 3039 O O . SER A 1 374 ? -10.453 -4.113 -29.844 1 86.62 374 SER A O 1
ATOM 3041 N N . GLU A 1 375 ? -10.641 -4.418 -32.031 1 81.19 375 GLU A N 1
ATOM 3042 C CA . GLU A 1 375 ? -10.297 -5.832 -31.938 1 81.19 375 GLU A CA 1
ATOM 3043 C C . GLU A 1 375 ? -8.867 -6.086 -32.406 1 81.19 375 GLU A C 1
ATOM 3045 O O . GLU A 1 375 ? -8.445 -5.586 -33.438 1 81.19 375 GLU A O 1
ATOM 3050 N N . GLU A 1 376 ? -8.242 -6.59 -31.5 1 73.88 376 GLU A N 1
ATOM 3051 C CA . GLU A 1 376 ? -6.906 -7.051 -31.875 1 73.88 376 GLU A CA 1
ATOM 3052 C C . GLU A 1 376 ? -6.863 -8.57 -31.984 1 73.88 376 GLU A C 1
ATOM 3054 O O . GLU A 1 376 ? -7.379 -9.281 -31.125 1 73.88 376 GLU A O 1
ATOM 3059 N N . THR A 1 377 ? -6.809 -9.117 -33.094 1 72.75 377 THR A N 1
ATOM 3060 C CA . THR A 1 377 ? -6.734 -10.562 -33.312 1 72.75 377 THR A CA 1
ATOM 3061 C C . THR A 1 377 ? -5.348 -11.094 -32.938 1 72.75 377 THR A C 1
ATOM 3063 O O . THR A 1 377 ? -4.34 -10.594 -33.469 1 72.75 377 THR A O 1
ATOM 3066 N N . ARG A 1 378 ? -5.527 -11.844 -31.922 1 68.12 378 ARG A N 1
ATOM 3067 C CA . ARG A 1 378 ? -4.27 -12.5 -31.578 1 68.12 378 ARG A CA 1
ATOM 3068 C C . ARG A 1 378 ? -4.406 -14.016 -31.641 1 68.12 378 ARG A C 1
ATOM 3070 O O . ARG A 1 378 ? -5.512 -14.555 -31.547 1 68.12 378 ARG A O 1
ATOM 3077 N N . LYS A 1 379 ? -3.551 -14.758 -32.156 1 69.56 379 LYS A N 1
ATOM 3078 C CA . LYS A 1 379 ? -3.512 -16.219 -32.125 1 69.56 379 LYS A CA 1
ATOM 3079 C C . LYS A 1 379 ? -2.734 -16.719 -30.891 1 69.56 379 LYS A C 1
ATOM 3081 O O . LYS A 1 379 ? -1.853 -16.016 -30.391 1 69.56 379 LYS A O 1
ATOM 3086 N N . ILE A 1 380 ? -3.367 -17.688 -30.25 1 66.12 380 ILE A N 1
ATOM 3087 C CA . ILE A 1 380 ? -2.729 -18.266 -29.062 1 66.12 380 ILE A CA 1
ATOM 3088 C C . ILE A 1 380 ? -1.91 -19.5 -29.469 1 66.12 380 ILE A C 1
ATOM 3090 O O . ILE A 1 380 ? -2.438 -20.422 -30.078 1 66.12 380 ILE A O 1
ATOM 3094 N N . CYS A 1 381 ? -0.693 -19.469 -29.094 1 62.94 381 CYS A N 1
ATOM 3095 C CA . CYS A 1 381 ? 0.212 -20.562 -29.391 1 62.94 381 CYS A CA 1
ATOM 3096 C C . CYS A 1 381 ? -0.204 -21.828 -28.641 1 62.94 381 CYS A C 1
ATOM 3098 O O . CYS A 1 381 ? -0.397 -21.797 -27.422 1 62.94 381 CYS A O 1
ATOM 3100 N N . ARG A 1 382 ? -0.533 -22.922 -29.297 1 57.28 382 ARG A N 1
ATOM 3101 C CA . ARG A 1 382 ? -1.004 -24.172 -28.719 1 57.28 382 ARG A CA 1
ATOM 3102 C C . ARG A 1 382 ? 0.025 -24.75 -27.734 1 57.28 382 ARG A C 1
ATOM 3104 O O . ARG A 1 382 ? -0.325 -25.5 -26.828 1 57.28 382 ARG A O 1
ATOM 3111 N N . SER A 1 383 ? 1.186 -24.328 -28.062 1 52.66 383 SER A N 1
ATOM 3112 C CA . SER A 1 383 ? 2.266 -24.922 -27.281 1 52.66 383 SER A CA 1
ATOM 3113 C C . SER A 1 383 ? 2.494 -24.156 -25.969 1 52.66 383 SER A C 1
ATOM 3115 O O . SER A 1 383 ? 2.551 -24.75 -24.891 1 52.66 383 SER A O 1
ATOM 3117 N N . CYS A 1 384 ? 2.668 -22.875 -26.156 1 52.25 384 CYS A N 1
ATOM 3118 C CA . CYS A 1 384 ? 3.09 -22.125 -24.984 1 52.25 384 CYS A CA 1
ATOM 3119 C C . CYS A 1 384 ? 2.008 -21.141 -24.547 1 52.25 384 CYS A C 1
ATOM 3121 O O . CYS A 1 384 ? 2.213 -20.359 -23.625 1 52.25 384 CYS A O 1
ATOM 3123 N N . SER A 1 385 ? 0.984 -21.125 -25.188 1 57.78 385 SER A N 1
ATOM 3124 C CA . SER A 1 385 ? -0.196 -20.297 -24.922 1 57.78 385 SER A CA 1
ATOM 3125 C C . SER A 1 385 ? 0.108 -18.812 -25.094 1 57.78 385 SER A C 1
ATOM 3127 O O . SER A 1 385 ? -0.666 -17.969 -24.656 1 57.78 385 SER A O 1
ATOM 3129 N N . ASN A 1 386 ? 1.226 -18.609 -25.797 1 59.41 386 ASN A N 1
ATOM 3130 C CA . ASN A 1 386 ? 1.554 -17.219 -26.125 1 59.41 386 ASN A CA 1
ATOM 3131 C C . ASN A 1 386 ? 0.59 -16.656 -27.172 1 59.41 386 ASN A C 1
ATOM 3133 O O . ASN A 1 386 ? 0.185 -17.359 -28.094 1 59.41 386 ASN A O 1
ATOM 3137 N N . GLN A 1 387 ? 0.192 -15.398 -26.938 1 62.09 387 GLN A N 1
ATOM 3138 C CA . GLN A 1 387 ? -0.689 -14.75 -27.891 1 62.09 387 GLN A CA 1
ATOM 3139 C C . GLN A 1 387 ? 0.112 -13.984 -28.938 1 62.09 387 GLN A C 1
ATOM 3141 O O . GLN A 1 387 ? 1.024 -13.227 -28.609 1 62.09 387 GLN A O 1
ATOM 3146 N N . VAL A 1 388 ? 0.027 -14.32 -30.172 1 64.94 388 VAL A N 1
ATOM 3147 C CA . VAL A 1 388 ? 0.746 -13.656 -31.25 1 64.94 388 VAL A CA 1
ATOM 3148 C C . VAL A 1 388 ? -0.248 -13 -32.219 1 64.94 388 VAL A C 1
ATOM 3150 O O . VAL A 1 388 ? -1.425 -13.367 -32.25 1 64.94 388 VAL A O 1
ATOM 3153 N N . GLU A 1 389 ? 0.203 -11.953 -32.938 1 63 389 GLU A N 1
ATOM 3154 C CA . GLU A 1 389 ? -0.63 -11.344 -34 1 63 389 GLU A CA 1
ATOM 3155 C C . GLU A 1 389 ? -1.015 -12.367 -35.062 1 63 389 GLU A C 1
ATOM 3157 O O . GLU A 1 389 ? -0.281 -13.328 -35.281 1 63 389 GLU A O 1
ATOM 3162 N N . THR A 1 390 ? -2.25 -12.266 -35.625 1 65.38 390 THR A N 1
ATOM 3163 C CA . THR A 1 390 ? -2.832 -13.227 -36.562 1 65.38 390 THR A CA 1
ATOM 3164 C C . THR A 1 390 ? -1.921 -13.43 -37.75 1 65.38 390 THR A C 1
ATOM 3166 O O . THR A 1 390 ? -1.918 -14.5 -38.375 1 65.38 390 THR A O 1
ATOM 3169 N N . ASP A 1 391 ? -1.151 -12.367 -38.094 1 62.09 391 ASP A N 1
ATOM 3170 C CA . ASP A 1 391 ? -0.369 -12.492 -39.344 1 62.09 391 ASP A CA 1
ATOM 3171 C C . ASP A 1 391 ? 0.941 -13.227 -39.062 1 62.09 391 ASP A C 1
ATOM 3173 O O . ASP A 1 391 ? 1.68 -13.539 -40 1 62.09 391 ASP A O 1
ATOM 3177 N N . GLU A 1 392 ? 0.986 -13.625 -37.844 1 61.53 392 GLU A N 1
ATOM 3178 C CA . GLU A 1 392 ? 2.225 -14.328 -37.531 1 61.53 392 GLU A CA 1
ATOM 3179 C C . GLU A 1 392 ? 2.086 -15.828 -37.75 1 61.53 392 GLU A C 1
ATOM 3181 O O . GLU A 1 392 ? 1.103 -16.438 -37.312 1 61.53 392 GLU A O 1
ATOM 3186 N N . ASP A 1 393 ? 2.805 -16.359 -38.531 1 60.47 393 ASP A N 1
ATOM 3187 C CA . ASP A 1 393 ? 2.729 -17.781 -38.875 1 60.47 393 ASP A CA 1
ATOM 3188 C C . ASP A 1 393 ? 3.357 -18.656 -37.781 1 60.47 393 ASP A C 1
ATOM 3190 O O . ASP A 1 393 ? 3.143 -19.859 -37.781 1 60.47 393 ASP A O 1
ATOM 3194 N N . GLU A 1 394 ? 4.105 -18.094 -36.969 1 59.78 394 GLU A N 1
ATOM 3195 C CA . GLU A 1 394 ? 4.82 -18.844 -35.969 1 59.78 394 GLU A CA 1
ATOM 3196 C C . GLU A 1 394 ? 4.797 -18.125 -34.625 1 59.78 394 GLU A C 1
ATOM 3198 O O . GLU A 1 394 ? 4.777 -16.906 -34.562 1 59.78 394 GLU A O 1
ATOM 3203 N N . CYS A 1 395 ? 4.477 -18.969 -33.625 1 61.75 395 CYS A N 1
ATOM 3204 C CA . CYS A 1 395 ? 4.527 -18.406 -32.281 1 61.75 395 CYS A CA 1
ATOM 3205 C C . CYS A 1 395 ? 5.918 -17.875 -31.953 1 61.75 395 CYS A C 1
ATOM 3207 O O . CYS A 1 395 ? 6.891 -18.641 -31.938 1 61.75 395 CYS A O 1
ATOM 3209 N N . GLU A 1 396 ? 5.984 -16.766 -31.859 1 60.41 396 GLU A N 1
ATOM 3210 C CA . GLU A 1 396 ? 7.277 -16.125 -31.609 1 60.41 396 GLU A CA 1
ATOM 3211 C C . GLU A 1 396 ? 7.918 -16.656 -30.328 1 60.41 396 GLU A C 1
ATOM 3213 O O . GLU A 1 396 ? 9.141 -16.672 -30.203 1 60.41 396 GLU A O 1
ATOM 3218 N N . GLU A 1 397 ? 7.059 -17.188 -29.484 1 55.38 397 GLU A N 1
ATOM 3219 C CA . GLU A 1 397 ? 7.488 -17.625 -28.156 1 55.38 397 GLU A CA 1
ATOM 3220 C C . GLU A 1 397 ? 8.117 -19.016 -28.203 1 55.38 397 GLU A C 1
ATOM 3222 O O . GLU A 1 397 ? 9.172 -19.25 -27.609 1 55.38 397 GLU A O 1
ATOM 3227 N N . CYS A 1 398 ? 7.488 -19.984 -28.797 1 52.97 398 CYS A N 1
ATOM 3228 C CA . CYS A 1 398 ? 7.91 -21.375 -28.719 1 52.97 398 CYS A CA 1
ATOM 3229 C C . CYS A 1 398 ? 8.195 -21.922 -30.125 1 52.97 398 CYS A C 1
ATOM 3231 O O . CYS A 1 398 ? 8.531 -23.094 -30.266 1 52.97 398 CYS A O 1
ATOM 3233 N N . GLY A 1 399 ? 8.133 -21.078 -31.109 1 53.53 399 GLY A N 1
ATOM 3234 C CA . GLY A 1 399 ? 8.375 -21.484 -32.469 1 53.53 399 GLY A CA 1
ATOM 3235 C C . GLY A 1 399 ? 7.262 -22.359 -33.031 1 53.53 399 GLY A C 1
ATOM 3236 O O . GLY A 1 399 ? 7.375 -22.891 -34.156 1 53.53 399 GLY A O 1
ATOM 3237 N N . ASN A 1 400 ? 6.273 -22.516 -32.125 1 54.22 400 ASN A N 1
ATOM 3238 C CA . ASN A 1 400 ? 5.152 -23.344 -32.562 1 54.22 400 ASN A CA 1
ATOM 3239 C C . ASN A 1 400 ? 4.336 -22.641 -33.656 1 54.22 400 ASN A C 1
ATOM 3241 O O . ASN A 1 400 ? 4.211 -21.422 -33.656 1 54.22 400 ASN A O 1
ATOM 3245 N N . ASP A 1 401 ? 4.09 -23.344 -34.656 1 58.53 401 ASP A N 1
ATOM 3246 C CA . ASP A 1 401 ? 3.305 -22.781 -35.75 1 58.53 401 ASP A CA 1
ATOM 3247 C C . ASP A 1 401 ? 1.841 -23.203 -35.656 1 58.53 401 ASP A C 1
ATOM 3249 O O . ASP A 1 401 ? 1.065 -23.016 -36.594 1 58.53 401 ASP A O 1
ATOM 3253 N N . ASP A 1 402 ? 1.651 -23.953 -34.531 1 59.12 402 ASP A N 1
ATOM 3254 C CA . ASP A 1 402 ? 0.266 -24.359 -34.281 1 59.12 402 ASP A CA 1
ATOM 3255 C C . ASP A 1 402 ? -0.408 -23.438 -33.281 1 59.12 402 ASP A C 1
ATOM 3257 O O . ASP A 1 402 ? 0.068 -23.297 -32.156 1 59.12 402 ASP A O 1
ATOM 3261 N N . PHE A 1 403 ? -1.265 -22.688 -33.781 1 64 403 PHE A N 1
ATOM 3262 C CA . PHE A 1 403 ? -2.002 -21.734 -32.969 1 64 403 PHE A CA 1
ATOM 3263 C C . PHE A 1 403 ? -3.455 -22.156 -32.812 1 64 403 PHE A C 1
ATOM 3265 O O . PHE A 1 403 ? -4.008 -22.828 -33.688 1 64 403 PHE A O 1
ATOM 3272 N N . PHE A 1 404 ? -3.795 -21.938 -31.562 1 58.84 404 PHE A N 1
ATOM 3273 C CA . PHE A 1 404 ? -5.246 -22.031 -31.453 1 58.84 404 PHE A CA 1
ATOM 3274 C C . PHE A 1 404 ? -5.918 -20.984 -32.344 1 58.84 404 PHE A C 1
ATOM 3276 O O . PHE A 1 404 ? -5.277 -20.016 -32.75 1 58.84 404 PHE A O 1
ATOM 3283 N N . GLU A 1 405 ? -7.023 -21.266 -32.844 1 57.91 405 GLU A N 1
ATOM 3284 C CA . GLU A 1 405 ? -7.812 -20.281 -33.562 1 57.91 405 GLU A CA 1
ATOM 3285 C C . GLU A 1 405 ? -7.688 -18.891 -32.938 1 57.91 405 GLU A C 1
ATOM 3287 O O . GLU A 1 405 ? -7.656 -18.766 -31.719 1 57.91 405 GLU A O 1
ATOM 3292 N N . PRO A 1 406 ? -7.176 -17.938 -33.844 1 60.34 406 PRO A N 1
ATOM 3293 C CA . PRO A 1 406 ? -7.035 -16.562 -33.344 1 60.34 406 PRO A CA 1
ATOM 3294 C C . PRO A 1 406 ? -8.125 -16.156 -32.375 1 60.34 406 PRO A C 1
ATOM 3296 O O . PRO A 1 406 ? -9.289 -16.516 -32.562 1 60.34 406 PRO A O 1
ATOM 3299 N N . VAL A 1 407 ? -7.52 -15.789 -31.234 1 60.38 407 VAL A N 1
ATOM 3300 C CA . VAL A 1 407 ? -8.523 -15.266 -30.312 1 60.38 407 VAL A CA 1
ATOM 3301 C C . VAL A 1 407 ? -8.609 -13.742 -30.438 1 60.38 407 VAL A C 1
ATOM 3303 O O . VAL A 1 407 ? -7.582 -13.062 -30.484 1 60.38 407 VAL A O 1
ATOM 3306 N N . GLU A 1 408 ? -9.648 -13.258 -30.922 1 65.5 408 GLU A N 1
ATOM 3307 C CA . GLU A 1 408 ? -9.945 -11.828 -30.953 1 65.5 408 GLU A CA 1
ATOM 3308 C C . GLU A 1 408 ? -10.031 -11.25 -29.547 1 65.5 408 GLU A C 1
ATOM 3310 O O . GLU A 1 408 ? -10.719 -11.797 -28.688 1 65.5 408 GLU A O 1
ATOM 3315 N N . ARG A 1 409 ? -8.898 -10.367 -29.359 1 72.56 409 ARG A N 1
ATOM 3316 C CA . ARG A 1 409 ? -8.977 -9.688 -28.062 1 72.56 409 ARG A CA 1
ATOM 3317 C C . ARG A 1 409 ? -9.547 -8.289 -28.219 1 72.56 409 ARG A C 1
ATOM 3319 O O . ARG A 1 409 ? -9.164 -7.547 -29.125 1 72.56 409 ARG A O 1
ATOM 3326 N N . LEU A 1 410 ? -10.406 -8.023 -27.422 1 83.88 410 LEU A N 1
ATOM 3327 C CA . LEU A 1 410 ? -11.031 -6.699 -27.375 1 83.88 410 LEU A CA 1
ATOM 3328 C C . LEU A 1 410 ? -10.164 -5.715 -26.609 1 83.88 410 LEU A C 1
ATOM 3330 O O . LEU A 1 410 ? -9.633 -6.051 -25.547 1 83.88 410 LEU A O 1
ATOM 3334 N N . VAL A 1 411 ? -9.781 -4.574 -27.297 1 84.25 411 VAL A N 1
ATOM 3335 C CA . VAL A 1 411 ? -9.062 -3.492 -26.641 1 84.25 411 VAL A CA 1
ATOM 3336 C C . VAL A 1 411 ? -10.008 -2.311 -26.406 1 84.25 411 VAL A C 1
ATOM 3338 O O . VAL A 1 411 ? -10.758 -1.928 -27.312 1 84.25 411 VAL A O 1
ATOM 3341 N N . VAL A 1 412 ? -9.914 -1.798 -25.203 1 90.5 412 VAL A N 1
ATOM 3342 C CA . VAL A 1 412 ? -10.742 -0.659 -24.828 1 90.5 412 VAL A CA 1
ATOM 3343 C C . VAL A 1 412 ? -9.852 0.539 -24.5 1 90.5 412 VAL A C 1
ATOM 3345 O O . VAL A 1 412 ? -8.938 0.435 -23.672 1 90.5 412 VAL A O 1
ATOM 3348 N N . ASP A 1 413 ? -10.047 1.67 -25.188 1 91.5 413 ASP A N 1
ATOM 3349 C CA . ASP A 1 413 ? -9.328 2.916 -24.938 1 91.5 413 ASP A CA 1
ATOM 3350 C C . ASP A 1 413 ? -10.289 4.027 -24.516 1 91.5 413 ASP A C 1
ATOM 3352 O O . ASP A 1 413 ? -11.336 4.215 -25.141 1 91.5 413 ASP A O 1
ATOM 3356 N N . VAL A 1 414 ? -9.859 4.758 -23.5 1 94.44 414 VAL A N 1
ATOM 3357 C CA . VAL A 1 414 ? -10.703 5.84 -23 1 94.44 414 VAL A CA 1
ATOM 3358 C C . VAL A 1 414 ? -10.195 7.176 -23.547 1 94.44 414 VAL A C 1
ATOM 3360 O O . VAL A 1 414 ? -9 7.457 -23.5 1 94.44 414 VAL A O 1
ATOM 3363 N N . ASP A 1 415 ? -11.047 8.016 -24.031 1 94.75 415 ASP A N 1
ATOM 3364 C CA . ASP A 1 415 ? -10.734 9.375 -24.469 1 94.75 415 ASP A CA 1
ATOM 3365 C C . ASP A 1 415 ? -10.781 10.352 -23.297 1 94.75 415 ASP A C 1
ATOM 3367 O O . ASP A 1 415 ? -11.828 10.938 -23.016 1 94.75 415 ASP A O 1
ATOM 3371 N N . GLU A 1 416 ? -9.68 10.703 -22.797 1 93.31 416 GLU A N 1
ATOM 3372 C CA . GLU A 1 416 ? -9.578 11.539 -21.609 1 93.31 416 GLU A CA 1
ATOM 3373 C C . GLU A 1 416 ? -9.953 12.984 -21.906 1 93.31 416 GLU A C 1
ATOM 3375 O O . GLU A 1 416 ? -10.484 13.695 -21.047 1 93.31 416 GLU A O 1
ATOM 3380 N N . ASP A 1 417 ? -9.672 13.43 -23.094 1 92.44 417 ASP A N 1
ATOM 3381 C CA . ASP A 1 417 ? -10.008 14.797 -23.484 1 92.44 417 ASP A CA 1
ATOM 3382 C C . ASP A 1 417 ? -11.523 14.984 -23.562 1 92.44 417 ASP A C 1
ATOM 3384 O O . ASP A 1 417 ? -12.055 16 -23.109 1 92.44 417 ASP A O 1
ATOM 3388 N N . LYS A 1 418 ? -12.102 14.008 -24.094 1 95.06 418 LYS A N 1
ATOM 3389 C CA . LYS A 1 418 ? -13.562 14.07 -24.172 1 95.06 418 LYS A CA 1
ATOM 3390 C C . LYS A 1 418 ? -14.188 14.023 -22.781 1 95.06 418 LYS A C 1
ATOM 3392 O O . LYS A 1 418 ? -15.188 14.695 -22.531 1 95.06 418 LYS A O 1
ATOM 3397 N N . ALA A 1 419 ? -13.68 13.188 -21.953 1 96.31 419 ALA A N 1
ATOM 3398 C CA . ALA A 1 419 ? -14.148 13.141 -20.578 1 96.31 419 ALA A CA 1
ATOM 3399 C C . ALA A 1 419 ? -14.031 14.516 -19.906 1 96.31 419 ALA A C 1
ATOM 3401 O O . ALA A 1 419 ? -14.953 14.961 -19.234 1 96.31 419 ALA A O 1
ATOM 3402 N N . PHE A 1 420 ? -12.922 15.164 -20.172 1 96 420 PHE A N 1
ATOM 3403 C CA . PHE A 1 420 ? -12.711 16.484 -19.594 1 96 420 PHE A CA 1
ATOM 3404 C C . PHE A 1 420 ? -13.727 17.484 -20.156 1 96 420 PHE A C 1
ATOM 3406 O O . PHE A 1 420 ? -14.227 18.344 -19.422 1 96 420 PHE A O 1
ATOM 3413 N N . ASP A 1 421 ? -13.992 17.375 -21.422 1 96.19 421 ASP A N 1
ATOM 3414 C CA . ASP A 1 421 ? -14.945 18.297 -22.047 1 96.19 421 ASP A CA 1
ATOM 3415 C C . ASP A 1 421 ? -16.312 18.188 -21.375 1 96.19 421 ASP A C 1
ATOM 3417 O O . ASP A 1 421 ? -16.953 19.219 -21.078 1 96.19 421 ASP A O 1
ATOM 3421 N N . LEU A 1 422 ? -16.734 17.031 -21.141 1 96.38 422 LEU A N 1
ATOM 3422 C CA . LEU A 1 422 ? -18.016 16.828 -20.484 1 96.38 422 LEU A CA 1
ATOM 3423 C C . LEU A 1 422 ? -18 17.391 -19.078 1 96.38 422 LEU A C 1
ATOM 3425 O O . LEU A 1 422 ? -18.969 18.016 -18.641 1 96.38 422 LEU A O 1
ATOM 3429 N N . LEU A 1 423 ? -16.969 17.156 -18.391 1 96.62 423 LEU A N 1
ATOM 3430 C CA . LEU A 1 423 ? -16.828 17.641 -17.016 1 96.62 423 LEU A CA 1
ATOM 3431 C C . LEU A 1 423 ? -16.797 19.156 -16.984 1 96.62 423 LEU A C 1
ATOM 3433 O O . LEU A 1 423 ? -17.375 19.781 -16.094 1 96.62 423 LEU A O 1
ATOM 3437 N N . PHE A 1 424 ? -16.047 19.703 -17.922 1 96.38 424 PHE A N 1
ATOM 3438 C CA . PHE A 1 424 ? -15.906 21.156 -18.016 1 96.38 424 PHE A CA 1
ATOM 3439 C C . PHE A 1 424 ? -17.266 21.812 -18.203 1 96.38 424 PHE A C 1
ATOM 3441 O O . PHE A 1 424 ? -17.562 22.828 -17.578 1 96.38 424 PHE A O 1
ATOM 3448 N N . GLU A 1 425 ? -18.062 21.266 -19.016 1 95.62 425 GLU A N 1
ATOM 3449 C CA . GLU A 1 425 ? -19.391 21.797 -19.25 1 95.62 425 GLU A CA 1
ATOM 3450 C C . GLU A 1 425 ? -20.234 21.781 -17.969 1 95.62 425 GLU A C 1
ATOM 3452 O O . GLU A 1 425 ? -20.938 22.75 -17.672 1 95.62 425 GLU A O 1
ATOM 3457 N N . GLU A 1 426 ? -20.094 20.734 -17.25 1 95.38 426 GLU A N 1
ATOM 3458 C CA . GLU A 1 426 ? -20.812 20.641 -15.984 1 95.38 426 GLU A CA 1
ATOM 3459 C C . GLU A 1 426 ? -20.328 21.688 -14.992 1 95.38 426 GLU A C 1
ATOM 3461 O O . GLU A 1 426 ? -21.125 22.25 -14.242 1 95.38 426 GLU A O 1
ATOM 3466 N N . LEU A 1 427 ? -19.062 21.906 -14.93 1 96.44 427 LEU A N 1
ATOM 3467 C CA . LEU A 1 427 ? -18.469 22.859 -14 1 96.44 427 LEU A CA 1
ATOM 3468 C C . LEU A 1 427 ? -18.859 24.297 -14.375 1 96.44 427 LEU A C 1
ATOM 3470 O O . LEU A 1 427 ? -19.062 25.141 -13.492 1 96.44 427 LEU A O 1
ATOM 3474 N N . GLU A 1 428 ? -18.906 24.547 -15.656 1 95.06 428 GLU A N 1
ATOM 3475 C CA . GLU A 1 428 ? -19.266 25.875 -16.141 1 95.06 428 GLU A CA 1
ATOM 3476 C C . GLU A 1 428 ? -20.719 26.203 -15.797 1 95.06 428 GLU A C 1
ATOM 3478 O O . GLU A 1 428 ? -21.047 27.344 -15.492 1 95.06 428 GLU A O 1
ATOM 3483 N N . ASP A 1 429 ? -21.531 25.203 -15.742 1 93.12 429 ASP A N 1
ATOM 3484 C CA . ASP A 1 429 ? -22.969 25.406 -15.57 1 93.12 429 ASP A CA 1
ATOM 3485 C C . ASP A 1 429 ? -23.359 25.344 -14.094 1 93.12 429 ASP A C 1
ATOM 3487 O O . ASP A 1 429 ? -24.484 25.672 -13.734 1 93.12 429 ASP A O 1
ATOM 3491 N N . CYS A 1 430 ? -22.406 25.062 -13.281 1 93.81 430 CYS A N 1
ATOM 3492 C CA . CYS A 1 430 ? -22.781 24.891 -11.891 1 93.81 430 CYS A CA 1
ATOM 3493 C C . CYS A 1 430 ? -22.672 26.203 -11.117 1 93.81 430 CYS A C 1
ATOM 3495 O O . CYS A 1 430 ? -22.062 27.156 -11.602 1 93.81 430 CYS A O 1
ATOM 3497 N N . SER A 1 431 ? -23.391 26.312 -9.977 1 94.12 431 SER A N 1
ATOM 3498 C CA . SER A 1 431 ? -23.312 27.375 -8.984 1 94.12 431 SER A CA 1
ATOM 3499 C C . SER A 1 431 ? -22.984 26.828 -7.602 1 94.12 431 SER A C 1
ATOM 3501 O O . SER A 1 431 ? -23.859 26.703 -6.746 1 94.12 431 SER A O 1
ATOM 3503 N N . PRO A 1 432 ? -21.688 26.625 -7.5 1 95.06 432 PRO A N 1
ATOM 3504 C CA . PRO A 1 432 ? -21.281 25.938 -6.273 1 95.06 432 PRO A CA 1
ATOM 3505 C C . PRO A 1 432 ? -21.781 26.641 -5.012 1 95.06 432 PRO A C 1
ATOM 3507 O O . PRO A 1 432 ? -21.781 27.875 -4.941 1 95.06 432 PRO A O 1
ATOM 3510 N N . SER A 1 433 ? -22.188 25.828 -4.094 1 89.94 433 SER A N 1
ATOM 3511 C CA . SER A 1 433 ? -22.719 26.328 -2.822 1 89.94 433 SER A CA 1
ATOM 3512 C C . SER A 1 433 ? -22.156 25.531 -1.647 1 89.94 433 SER A C 1
ATOM 3514 O O . SER A 1 433 ? -21.938 24.312 -1.753 1 89.94 433 SER A O 1
ATOM 3516 N N . HIS A 1 434 ? -21.922 26.219 -0.65 1 86.88 434 HIS A N 1
ATOM 3517 C CA . HIS A 1 434 ? -21.438 25.609 0.589 1 86.88 434 HIS A CA 1
ATOM 3518 C C . HIS A 1 434 ? -21.969 26.359 1.807 1 86.88 434 HIS A C 1
ATOM 3520 O O . HIS A 1 434 ? -22.156 27.578 1.761 1 86.88 434 HIS A O 1
ATOM 3526 N N . ASP A 1 435 ? -22.219 25.672 2.791 1 74.56 435 ASP A N 1
ATOM 3527 C CA . ASP A 1 435 ? -22.844 26.25 3.982 1 74.56 435 ASP A CA 1
ATOM 3528 C C . ASP A 1 435 ? -21.906 27.266 4.641 1 74.56 435 ASP A C 1
ATOM 3530 O O . ASP A 1 435 ? -22.375 28.203 5.289 1 74.56 435 ASP A O 1
ATOM 3534 N N . LYS A 1 436 ? -20.703 27.062 4.539 1 71.44 436 LYS A N 1
ATOM 3535 C CA . LYS A 1 436 ? -19.766 27.891 5.293 1 71.44 436 LYS A CA 1
ATOM 3536 C C . LYS A 1 436 ? -19.047 28.875 4.375 1 71.44 436 LYS A C 1
ATOM 3538 O O . LYS A 1 436 ? -18.266 29.703 4.844 1 71.44 436 LYS A O 1
ATOM 3543 N N . LEU A 1 437 ? -19.203 28.781 3.164 1 78.19 437 LEU A N 1
ATOM 3544 C CA . LEU A 1 437 ? -18.578 29.656 2.166 1 78.19 437 LEU A CA 1
ATOM 3545 C C . LEU A 1 437 ? -19.578 30 1.058 1 78.19 437 LEU A C 1
ATOM 3547 O O . LEU A 1 437 ? -20.031 29.109 0.33 1 78.19 437 LEU A O 1
ATOM 3551 N N . SER A 1 438 ? -19.891 31.188 1.033 1 85.19 438 SER A N 1
ATOM 3552 C CA . SER A 1 438 ? -20.734 31.609 -0.083 1 85.19 438 SER A CA 1
ATOM 3553 C C . SER A 1 438 ? -19.891 31.906 -1.324 1 85.19 438 SER A C 1
ATOM 3555 O O . SER A 1 438 ? -19.047 32.812 -1.319 1 85.19 438 SER A O 1
ATOM 3557 N N . ILE A 1 439 ? -20.078 31.172 -2.318 1 91.25 439 ILE A N 1
ATOM 3558 C CA . ILE A 1 439 ? -19.328 31.297 -3.562 1 91.25 439 ILE A CA 1
ATOM 3559 C C . ILE A 1 439 ? -20.125 32.125 -4.562 1 91.25 439 ILE A C 1
ATOM 3561 O O . ILE A 1 439 ? -21.219 31.75 -4.973 1 91.25 439 ILE A O 1
ATOM 3565 N N . GLN A 1 440 ? -19.516 33.281 -4.898 1 91.12 440 GLN A N 1
ATOM 3566 C CA . GLN A 1 440 ? -20.172 34.188 -5.832 1 91.12 440 GLN A CA 1
ATOM 3567 C C . GLN A 1 440 ? -19.312 34.406 -7.074 1 91.12 440 GLN A C 1
ATOM 3569 O O . GLN A 1 440 ? -18.094 34.219 -7.047 1 91.12 440 GLN A O 1
ATOM 3574 N N . GLU A 1 441 ? -19.969 34.781 -8.227 1 93.31 441 GLU A N 1
ATOM 3575 C CA . GLU A 1 441 ? -19.312 35.094 -9.492 1 93.31 441 GLU A CA 1
ATOM 3576 C C . GLU A 1 441 ? -18.438 33.938 -9.961 1 93.31 441 GLU A C 1
ATOM 3578 O O . GLU A 1 441 ? -17.266 34.156 -10.305 1 93.31 441 GLU A O 1
ATOM 3583 N N . TRP A 1 442 ? -19 32.781 -9.859 1 95.25 442 TRP A N 1
ATOM 3584 C CA . TRP A 1 442 ? -18.312 31.562 -10.258 1 95.25 442 TRP A CA 1
ATOM 3585 C C . TRP A 1 442 ? -18.078 31.547 -11.766 1 95.25 442 TRP A C 1
ATOM 3587 O O . TRP A 1 442 ? -19.016 31.688 -12.555 1 95.25 442 TRP A O 1
ATOM 3597 N N . GLN A 1 443 ? -16.75 31.484 -12.18 1 94.88 443 GLN A N 1
ATOM 3598 C CA . GLN A 1 443 ? -16.359 31.391 -13.578 1 94.88 443 GLN A CA 1
ATOM 3599 C C . GLN A 1 443 ? -15.281 30.328 -13.781 1 94.88 443 GLN A C 1
ATOM 3601 O O . GLN A 1 443 ? -14.305 30.266 -13.031 1 94.88 443 GLN A O 1
ATOM 3606 N N . VAL A 1 444 ? -15.523 29.5 -14.75 1 96.25 444 VAL A N 1
ATOM 3607 C CA . VAL A 1 444 ? -14.547 28.453 -15.039 1 96.25 444 VAL A CA 1
ATOM 3608 C C . VAL A 1 444 ? -13.961 28.672 -16.438 1 96.25 444 VAL A C 1
ATOM 3610 O O . VAL A 1 444 ? -14.695 28.797 -17.406 1 96.25 444 VAL A O 1
ATOM 3613 N N . ASP A 1 445 ? -12.633 28.688 -16.516 1 94.62 445 ASP A N 1
ATOM 3614 C CA . ASP A 1 445 ? -11.922 28.828 -17.781 1 94.62 445 ASP A CA 1
ATOM 3615 C C . ASP A 1 445 ? -11.086 27.578 -18.078 1 94.62 445 ASP A C 1
ATOM 3617 O O . ASP A 1 445 ? -10.664 26.875 -17.172 1 94.62 445 ASP A O 1
ATOM 3621 N N . ARG A 1 446 ? -10.898 27.375 -19.359 1 93.19 446 ARG A N 1
ATOM 3622 C CA . ARG A 1 446 ? -10.023 26.297 -19.781 1 93.19 446 ARG A CA 1
ATOM 3623 C C . ARG A 1 446 ? -8.562 26.719 -19.734 1 93.19 446 ARG A C 1
ATOM 3625 O O . ARG A 1 446 ? -8.227 27.859 -20.078 1 93.19 446 ARG A O 1
ATOM 3632 N N . ASP A 1 447 ? -7.742 25.859 -19.203 1 90.31 447 ASP A N 1
ATOM 3633 C CA . ASP A 1 447 ? -6.293 26.016 -19.172 1 90.31 447 ASP A CA 1
ATOM 3634 C C . ASP A 1 447 ? -5.586 24.672 -19.359 1 90.31 447 ASP A C 1
ATOM 3636 O O . ASP A 1 447 ? -6.223 23.672 -19.688 1 90.31 447 ASP A O 1
ATOM 3640 N N . HIS A 1 448 ? -4.254 24.641 -19.328 1 89.12 448 HIS A N 1
ATOM 3641 C CA . HIS A 1 448 ? -3.531 23.391 -19.5 1 89.12 448 HIS A CA 1
ATOM 3642 C C . HIS A 1 448 ? -2.268 23.359 -18.656 1 89.12 448 HIS A C 1
ATOM 3644 O O . HIS A 1 448 ? -1.701 24.406 -18.328 1 89.12 448 HIS A O 1
ATOM 3650 N N . PHE A 1 449 ? -1.931 22.219 -18.219 1 85.25 449 PHE A N 1
ATOM 3651 C CA . PHE A 1 449 ? -0.595 21.953 -17.688 1 85.25 449 PHE A CA 1
ATOM 3652 C C . PHE A 1 449 ? 0.31 21.375 -18.766 1 85.25 449 PHE A C 1
ATOM 3654 O O . PHE A 1 449 ? -0.13 20.562 -19.578 1 85.25 449 PHE A O 1
ATOM 3661 N N . GLY A 1 450 ? 1.543 21.703 -18.797 1 76.62 450 GLY A N 1
ATOM 3662 C CA . GLY A 1 450 ? 2.512 21.141 -19.719 1 76.62 450 GLY A CA 1
ATOM 3663 C C . GLY A 1 450 ? 2.514 21.812 -21.062 1 76.62 450 GLY A C 1
ATOM 3664 O O . GLY A 1 450 ? 1.845 22.828 -21.266 1 76.62 450 GLY A O 1
ATOM 3665 N N . SER A 1 451 ? 3.51 21.406 -21.875 1 74.81 451 SER A N 1
ATOM 3666 C CA . SER A 1 451 ? 3.635 21.984 -23.203 1 74.81 451 SER A CA 1
ATOM 3667 C C . SER A 1 451 ? 3.713 20.906 -24.266 1 74.81 451 SER A C 1
ATOM 3669 O O . SER A 1 451 ? 4.043 19.766 -23.984 1 74.81 451 SER A O 1
ATOM 3671 N N . GLY A 1 452 ? 3.275 21.219 -25.422 1 68.5 452 GLY A N 1
ATOM 3672 C CA . GLY A 1 452 ? 3.402 20.344 -26.562 1 68.5 452 GLY A CA 1
ATOM 3673 C C . GLY A 1 452 ? 2.443 19.156 -26.516 1 68.5 452 GLY A C 1
ATOM 3674 O O . GLY A 1 452 ? 1.241 19.344 -26.312 1 68.5 452 GLY A O 1
ATOM 3675 N N . GLU A 1 453 ? 3.049 17.969 -26.688 1 67.31 453 GLU A N 1
ATOM 3676 C CA . GLU A 1 453 ? 2.281 16.734 -26.781 1 67.31 453 GLU A CA 1
ATOM 3677 C C . GLU A 1 453 ? 1.84 16.25 -25.391 1 67.31 453 GLU A C 1
ATOM 3679 O O . GLU A 1 453 ? 0.896 15.461 -25.281 1 67.31 453 GLU A O 1
ATOM 3684 N N . SER A 1 454 ? 2.42 16.812 -24.391 1 73.25 454 SER A N 1
ATOM 3685 C CA . SER A 1 454 ? 2.102 16.391 -23.031 1 73.25 454 SER A CA 1
ATOM 3686 C C . SER A 1 454 ? 1.123 17.359 -22.375 1 73.25 454 SER A C 1
ATOM 3688 O O . SER A 1 454 ? 0.999 17.391 -21.141 1 73.25 454 SER A O 1
ATOM 3690 N N . LYS A 1 455 ? 0.434 18.094 -23.188 1 83.38 455 LYS A N 1
ATOM 3691 C CA . LYS A 1 455 ? -0.518 19.078 -22.688 1 83.38 455 LYS A CA 1
ATOM 3692 C C . LYS A 1 455 ? -1.742 18.391 -22.078 1 83.38 455 LYS A C 1
ATOM 3694 O O . LYS A 1 455 ? -2.361 17.547 -22.703 1 83.38 455 LYS A O 1
ATOM 3699 N N . ARG A 1 456 ? -2.031 18.766 -20.906 1 87.81 456 ARG A N 1
ATOM 3700 C CA . ARG A 1 456 ? -3.195 18.234 -20.203 1 87.81 456 ARG A CA 1
ATOM 3701 C C . ARG A 1 456 ? -4.199 19.328 -19.891 1 87.81 456 ARG A C 1
ATOM 3703 O O . ARG A 1 456 ? -3.861 20.312 -19.219 1 87.81 456 ARG A O 1
ATOM 3710 N N . PRO A 1 457 ? -5.379 19.172 -20.359 1 92.81 457 PRO A N 1
ATOM 3711 C CA . PRO A 1 457 ? -6.383 20.203 -20.062 1 92.81 457 PRO A CA 1
ATOM 3712 C C . PRO A 1 457 ? -6.777 20.25 -18.594 1 92.81 457 PRO A C 1
ATOM 3714 O O . PRO A 1 457 ? -6.887 19.203 -17.953 1 92.81 457 PRO A O 1
ATOM 3717 N N . ILE A 1 458 ? -6.969 21.5 -18.062 1 94.38 458 ILE A N 1
ATOM 3718 C CA . ILE A 1 458 ? -7.453 21.703 -16.703 1 94.38 458 ILE A CA 1
ATOM 3719 C C . ILE A 1 458 ? -8.516 22.797 -16.688 1 94.38 458 ILE A C 1
ATOM 3721 O O . ILE A 1 458 ? -8.602 23.594 -17.625 1 94.38 458 ILE A O 1
ATOM 3725 N N . GLY A 1 459 ? -9.367 22.734 -15.695 1 94.81 459 GLY A N 1
ATOM 3726 C CA . GLY A 1 459 ? -10.281 23.828 -15.43 1 94.81 459 GLY A CA 1
ATOM 3727 C C . GLY A 1 459 ? -9.789 24.781 -14.352 1 94.81 459 GLY A C 1
ATOM 3728 O O . GLY A 1 459 ? -9.375 24.328 -13.273 1 94.81 459 GLY A O 1
ATOM 3729 N N . LEU A 1 460 ? -9.734 26.078 -14.664 1 94.25 460 LEU A N 1
ATOM 3730 C CA . LEU A 1 460 ? -9.406 27.094 -13.68 1 94.25 460 LEU A CA 1
ATOM 3731 C C . LEU A 1 460 ? -10.656 27.891 -13.289 1 94.25 460 LEU A C 1
ATOM 3733 O O . LEU A 1 460 ? -11.172 28.672 -14.094 1 94.25 460 LEU A O 1
ATOM 3737 N N . ALA A 1 461 ? -11.047 27.688 -12.086 1 95 461 ALA A N 1
ATOM 3738 C CA . ALA A 1 461 ? -12.227 28.406 -11.602 1 95 461 ALA A CA 1
ATOM 3739 C C . ALA A 1 461 ? -11.828 29.609 -10.75 1 95 461 ALA A C 1
ATOM 3741 O O . ALA A 1 461 ? -10.891 29.516 -9.945 1 95 461 ALA A O 1
ATOM 3742 N N . SER A 1 462 ? -12.43 30.734 -10.984 1 91.38 462 SER A N 1
ATOM 3743 C CA . SER A 1 462 ? -12.305 31.922 -10.156 1 91.38 462 SER A CA 1
ATOM 3744 C C . SER A 1 462 ? -13.633 32.25 -9.484 1 91.38 462 SER A C 1
ATOM 3746 O O . SER A 1 462 ? -14.703 32.062 -10.07 1 91.38 462 SER A O 1
ATOM 3748 N N . PHE A 1 463 ? -13.539 32.75 -8.234 1 90.94 463 PHE A N 1
ATOM 3749 C CA . PHE A 1 463 ? -14.758 33.094 -7.504 1 90.94 463 PHE A CA 1
ATOM 3750 C C . PHE A 1 463 ? -14.477 34.125 -6.41 1 90.94 463 PHE A C 1
ATOM 3752 O O . PHE A 1 463 ? -13.312 34.438 -6.137 1 90.94 463 PHE A O 1
ATOM 3759 N N . HIS A 1 464 ? -15.508 34.719 -5.941 1 88 464 HIS A N 1
ATOM 3760 C CA . HIS A 1 464 ? -15.453 35.531 -4.734 1 88 464 HIS A CA 1
ATOM 3761 C C . HIS A 1 464 ? -16.156 34.844 -3.57 1 88 464 HIS A C 1
ATOM 3763 O O . HIS A 1 464 ? -17.344 34.531 -3.652 1 88 464 HIS A O 1
ATOM 3769 N N . GLY A 1 465 ? -15.406 34.5 -2.594 1 84.69 465 GLY A N 1
ATOM 3770 C CA . GLY A 1 465 ? -15.977 33.938 -1.384 1 84.69 465 GLY A CA 1
ATOM 3771 C C . GLY A 1 465 ? -16.516 34.969 -0.427 1 84.69 465 GLY A C 1
ATOM 3772 O O . GLY A 1 465 ? -15.82 35.938 -0.081 1 84.69 465 GLY A O 1
ATOM 3773 N N . LEU A 1 466 ? -17.797 34.875 -0.188 1 82.62 466 LEU A N 1
ATOM 3774 C CA . LEU A 1 466 ? -18.453 35.75 0.766 1 82.62 466 LEU A CA 1
ATOM 3775 C C . LEU A 1 466 ? -18.766 35.031 2.066 1 82.62 466 LEU A C 1
ATOM 3777 O O . LEU A 1 466 ? -19.438 34 2.059 1 82.62 466 LEU A O 1
ATOM 3781 N N . ASP A 1 467 ? -18.047 35.438 3.027 1 78.44 467 ASP A N 1
ATOM 3782 C CA . ASP A 1 467 ? -18.344 34.938 4.363 1 78.44 467 ASP A CA 1
ATOM 3783 C C . ASP A 1 467 ? -19.203 35.938 5.145 1 78.44 467 ASP A C 1
ATOM 3785 O O . ASP A 1 467 ? -18.797 37.094 5.332 1 78.44 467 ASP A O 1
ATOM 3789 N N . ILE A 1 468 ? -20.422 35.5 5.395 1 76.38 468 ILE A N 1
ATOM 3790 C CA . ILE A 1 468 ? -21.375 36.406 6.039 1 76.38 468 ILE A CA 1
ATOM 3791 C C . ILE A 1 468 ? -21.75 35.875 7.41 1 76.38 468 ILE A C 1
ATOM 3793 O O . ILE A 1 468 ? -22.094 34.688 7.547 1 76.38 468 ILE A O 1
ATOM 3797 N N . GLU A 1 469 ? -21.5 36.688 8.328 1 75.38 469 GLU A N 1
ATOM 3798 C CA . GLU A 1 469 ? -22 36.406 9.672 1 75.38 469 GLU A CA 1
ATOM 3799 C C . GLU A 1 469 ? -22.672 37.625 10.281 1 75.38 469 GLU A C 1
ATOM 3801 O O . GLU A 1 469 ? -22.031 38.688 10.438 1 75.38 469 GLU A O 1
ATOM 3806 N N . GLY A 1 470 ? -24 37.5 10.594 1 78.06 470 GLY A N 1
ATOM 3807 C CA . GLY A 1 470 ? -24.719 38.656 11.07 1 78.06 470 GLY A CA 1
ATOM 3808 C C . GLY A 1 470 ? -24.688 39.812 10.086 1 78.06 470 GLY A C 1
ATOM 3809 O O . GLY A 1 470 ? -25.047 39.656 8.922 1 78.06 470 GLY A O 1
ATOM 3810 N N . ASP A 1 471 ? -24.078 40.938 10.586 1 78.5 471 ASP A N 1
ATOM 3811 C CA . ASP A 1 471 ? -24.078 42.125 9.766 1 78.5 471 ASP A CA 1
ATOM 3812 C C . ASP A 1 471 ? -22.703 42.344 9.133 1 78.5 471 ASP A C 1
ATOM 3814 O O . ASP A 1 471 ? -22.453 43.406 8.516 1 78.5 471 ASP A O 1
ATOM 3818 N N . VAL A 1 472 ? -21.875 41.406 9.305 1 84.12 472 VAL A N 1
ATOM 3819 C CA . VAL A 1 472 ? -20.531 41.594 8.805 1 84.12 472 VAL A CA 1
ATOM 3820 C C . VAL A 1 472 ? -20.266 40.594 7.66 1 84.12 472 VAL A C 1
ATOM 3822 O O . VAL A 1 472 ? -20.734 39.469 7.691 1 84.12 472 VAL A O 1
ATOM 3825 N N . SER A 1 473 ? -19.688 41.156 6.59 1 81.75 473 SER A N 1
ATOM 3826 C CA . SER A 1 473 ? -19.312 40.281 5.465 1 81.75 473 SER A CA 1
ATOM 3827 C C . SER A 1 473 ? -17.875 40.531 5.039 1 81.75 473 SER A C 1
ATOM 3829 O O . SER A 1 473 ? -17.359 41.656 5.16 1 81.75 473 SER A O 1
ATOM 3831 N N . THR A 1 474 ? -17.188 39.469 4.777 1 80.94 474 THR A N 1
ATOM 3832 C CA . THR A 1 474 ? -15.875 39.562 4.156 1 80.94 474 THR A CA 1
ATOM 3833 C C . THR A 1 474 ? -15.875 38.875 2.793 1 80.94 474 THR A C 1
ATOM 3835 O O . THR A 1 474 ? -16.594 37.875 2.588 1 80.94 474 THR A O 1
ATOM 3838 N N . THR A 1 475 ? -15.172 39.562 1.901 1 79.38 475 THR A N 1
ATOM 3839 C CA . THR A 1 475 ? -15.047 38.969 0.566 1 79.38 475 THR A CA 1
ATOM 3840 C C . THR A 1 475 ? -13.602 38.594 0.27 1 79.38 475 THR A C 1
ATOM 3842 O O . THR A 1 475 ? -12.68 39.344 0.625 1 79.38 475 THR A O 1
ATOM 3845 N N . SER A 1 476 ? -13.461 37.438 -0.211 1 78 476 SER A N 1
ATOM 3846 C CA . SER A 1 476 ? -12.141 36.969 -0.636 1 78 476 SER A CA 1
ATOM 3847 C C . SER A 1 476 ? -12.172 36.438 -2.059 1 78 476 SER A C 1
ATOM 3849 O O . SER A 1 476 ? -13.172 35.844 -2.479 1 78 476 SER A O 1
ATOM 3851 N N . TYR A 1 477 ? -11.148 36.781 -2.789 1 80.56 477 TYR A N 1
ATOM 3852 C CA . TYR A 1 477 ? -10.992 36.188 -4.117 1 80.56 477 TYR A CA 1
ATOM 3853 C C . TYR A 1 477 ? -10.297 34.844 -4.043 1 80.56 477 TYR A C 1
ATOM 3855 O O . TYR A 1 477 ? -9.359 34.656 -3.271 1 80.56 477 TYR A O 1
ATOM 3863 N N . GLY A 1 478 ? -10.852 33.875 -4.742 1 82.31 478 GLY A N 1
ATOM 3864 C CA . GLY A 1 478 ? -10.25 32.531 -4.758 1 82.31 478 GLY A CA 1
ATOM 3865 C C . GLY A 1 478 ? -10.148 31.938 -6.148 1 82.31 478 GLY A C 1
ATOM 3866 O O . GLY A 1 478 ? -10.898 32.344 -7.051 1 82.31 478 GLY A O 1
ATOM 3867 N N . GLU A 1 479 ? -9.109 31.109 -6.32 1 88 479 GLU A N 1
ATOM 3868 C CA . GLU A 1 479 ? -8.938 30.312 -7.531 1 88 479 GLU A CA 1
ATOM 3869 C C . GLU A 1 479 ? -8.797 28.828 -7.203 1 88 479 GLU A C 1
ATOM 3871 O O . GLU A 1 479 ? -8.156 28.469 -6.215 1 88 479 GLU A O 1
ATOM 3876 N N . ILE A 1 480 ? -9.445 28.016 -8.016 1 93.62 480 ILE A N 1
ATOM 3877 C CA . ILE A 1 480 ? -9.391 26.562 -7.82 1 93.62 480 ILE A CA 1
ATOM 3878 C C . ILE A 1 480 ? -9.047 25.875 -9.141 1 93.62 480 ILE A C 1
ATOM 3880 O O . ILE A 1 480 ? -9.617 26.203 -10.188 1 93.62 480 ILE A O 1
ATOM 3884 N N . TYR A 1 481 ? -8.086 24.969 -9.156 1 94.19 481 TYR A N 1
ATOM 3885 C CA . TYR A 1 481 ? -7.734 24.156 -10.312 1 94.19 481 TYR A CA 1
ATOM 3886 C C . TYR A 1 481 ? -8.492 22.844 -10.305 1 94.19 481 TYR A C 1
ATOM 3888 O O . TYR A 1 481 ? -8.422 22.078 -9.344 1 94.19 481 TYR A O 1
ATOM 3896 N N . PHE A 1 482 ? -9.211 22.578 -11.344 1 96.81 482 PHE A N 1
ATOM 3897 C CA . PHE A 1 482 ? -9.867 21.297 -11.531 1 96.81 482 PHE A CA 1
ATOM 3898 C C . PHE A 1 482 ? -9.078 20.422 -12.484 1 96.81 482 PHE A C 1
ATOM 3900 O O . PHE A 1 482 ? -8.852 20.797 -13.641 1 96.81 482 PHE A O 1
ATOM 3907 N N . VAL A 1 483 ? -8.703 19.234 -12.016 1 95.38 483 VAL A N 1
ATOM 3908 C CA . VAL A 1 483 ? -7.891 18.328 -12.82 1 95.38 483 VAL A CA 1
ATOM 3909 C C . VAL A 1 483 ? -8.555 16.953 -12.883 1 95.38 483 VAL A C 1
ATOM 3911 O O . VAL A 1 483 ? -8.852 16.359 -11.852 1 95.38 483 VAL A O 1
ATOM 3914 N N . SER A 1 484 ? -8.758 16.5 -14.078 1 95.19 484 SER A N 1
ATOM 3915 C CA . SER A 1 484 ? -9.234 15.141 -14.289 1 95.19 484 SER A CA 1
ATOM 3916 C C . SER A 1 484 ? -8.086 14.141 -14.305 1 95.19 484 SER A C 1
ATOM 3918 O O . SER A 1 484 ? -7.133 14.297 -15.078 1 95.19 484 SER A O 1
ATOM 3920 N N . LEU A 1 485 ? -8.172 13.109 -13.523 1 91.62 485 LEU A N 1
ATOM 3921 C CA . LEU A 1 485 ? -7.062 12.172 -13.43 1 91.62 485 LEU A CA 1
ATOM 3922 C C . LEU A 1 485 ? -7.262 11 -14.383 1 91.62 485 LEU A C 1
ATOM 3924 O O . LEU A 1 485 ? -6.332 10.602 -15.086 1 91.62 485 LEU A O 1
ATOM 3928 N N . GLY A 1 486 ? -8.547 10.383 -14.391 1 90.88 486 GLY A N 1
ATOM 3929 C CA . GLY A 1 486 ? -8.789 9.227 -15.227 1 90.88 486 GLY A CA 1
ATOM 3930 C C . GLY A 1 486 ? -7.758 8.125 -15.031 1 90.88 486 GLY A C 1
ATOM 3931 O O . GLY A 1 486 ? -7.531 7.676 -13.906 1 90.88 486 GLY A O 1
ATOM 3932 N N . ASN A 1 487 ? -7.051 7.758 -16.094 1 84.75 487 ASN A N 1
ATOM 3933 C CA . ASN A 1 487 ? -6.051 6.695 -16.031 1 84.75 487 ASN A CA 1
ATOM 3934 C C . ASN A 1 487 ? -4.633 7.254 -16.078 1 84.75 487 ASN A C 1
ATOM 3936 O O . ASN A 1 487 ? -3.676 6.516 -16.312 1 84.75 487 ASN A O 1
ATOM 3940 N N . GLN A 1 488 ? -4.559 8.562 -15.766 1 80.75 488 GLN A N 1
ATOM 3941 C CA . GLN A 1 488 ? -3.27 9.242 -15.773 1 80.75 488 GLN A CA 1
ATOM 3942 C C . GLN A 1 488 ? -2.816 9.578 -14.352 1 80.75 488 GLN A C 1
ATOM 3944 O O . GLN A 1 488 ? -3.619 9.562 -13.414 1 80.75 488 GLN A O 1
ATOM 3949 N N . ARG A 1 489 ? -1.547 9.93 -14.258 1 77.31 489 ARG A N 1
ATOM 3950 C CA . ARG A 1 489 ? -0.993 10.336 -12.977 1 77.31 489 ARG A CA 1
ATOM 3951 C C . ARG A 1 489 ? -1.347 11.781 -12.656 1 77.31 489 ARG A C 1
ATOM 3953 O O . ARG A 1 489 ? -1.583 12.586 -13.562 1 77.31 489 ARG A O 1
ATOM 3960 N N . ARG A 1 490 ? -1.354 12.102 -11.43 1 85.62 490 ARG A N 1
ATOM 3961 C CA . ARG A 1 490 ? -1.566 13.477 -10.984 1 85.62 490 ARG A CA 1
ATOM 3962 C C . ARG A 1 490 ? -0.405 14.375 -11.406 1 85.62 490 ARG A C 1
ATOM 3964 O O . ARG A 1 490 ? 0.76 14 -11.25 1 85.62 490 ARG A O 1
ATOM 3971 N N . PRO A 1 491 ? -0.731 15.492 -11.883 1 84.62 491 PRO A N 1
ATOM 3972 C CA . PRO A 1 491 ? 0.348 16.422 -12.227 1 84.62 491 PRO A CA 1
ATOM 3973 C C . PRO A 1 491 ? 1.141 16.875 -11.008 1 84.62 491 PRO A C 1
ATOM 3975 O O . PRO A 1 491 ? 0.553 17.281 -10 1 84.62 491 PRO A O 1
ATOM 3978 N N . ARG A 1 492 ? 2.416 16.938 -11.062 1 81.19 492 ARG A N 1
ATOM 3979 C CA . ARG A 1 492 ? 3.289 17.312 -9.953 1 81.19 492 ARG A CA 1
ATOM 3980 C C . ARG A 1 492 ? 3.121 18.781 -9.594 1 81.19 492 ARG A C 1
ATOM 3982 O O . ARG A 1 492 ? 3.357 19.172 -8.453 1 81.19 492 ARG A O 1
ATOM 3989 N N . GLN A 1 493 ? 2.672 19.578 -10.578 1 82.5 493 GLN A N 1
ATOM 3990 C CA . GLN A 1 493 ? 2.529 21.016 -10.414 1 82.5 493 GLN A CA 1
ATOM 3991 C C . GLN A 1 493 ? 1.555 21.344 -9.289 1 82.5 493 GLN A C 1
ATOM 3993 O O . GLN A 1 493 ? 1.712 22.359 -8.609 1 82.5 493 GLN A O 1
ATOM 3998 N N . LEU A 1 494 ? 0.623 20.547 -9.094 1 88.69 494 LEU A N 1
ATOM 3999 C CA . LEU A 1 494 ? -0.383 20.797 -8.07 1 88.69 494 LEU A CA 1
ATOM 4000 C C . LEU A 1 494 ? 0.253 20.859 -6.688 1 88.69 494 LEU A C 1
ATOM 4002 O O . LEU A 1 494 ? -0.034 21.766 -5.902 1 88.69 494 LEU A O 1
ATOM 4006 N N . ASP A 1 495 ? 1.18 19.969 -6.445 1 85.25 495 ASP A N 1
ATOM 4007 C CA . ASP A 1 495 ? 1.86 19.906 -5.156 1 85.25 495 ASP A CA 1
ATOM 4008 C C . ASP A 1 495 ? 3.033 20.875 -5.098 1 85.25 495 ASP A C 1
ATOM 4010 O O . ASP A 1 495 ? 3.271 21.5 -4.066 1 85.25 495 ASP A O 1
ATOM 4014 N N . ASP A 1 496 ? 3.703 20.953 -6.223 1 83.25 496 ASP A N 1
ATOM 4015 C CA . ASP A 1 496 ? 4.918 21.75 -6.27 1 83.25 496 ASP A CA 1
ATOM 4016 C C . ASP A 1 496 ? 4.605 23.234 -6.027 1 83.25 496 ASP A C 1
ATOM 4018 O O . ASP A 1 496 ? 5.391 23.938 -5.398 1 83.25 496 ASP A O 1
ATOM 4022 N N . TYR A 1 497 ? 3.518 23.641 -6.496 1 84.88 497 TYR A N 1
ATOM 4023 C CA . TYR A 1 497 ? 3.186 25.047 -6.387 1 84.88 497 TYR A CA 1
ATOM 4024 C C . TYR A 1 497 ? 2.096 25.281 -5.344 1 84.88 497 TYR A C 1
ATOM 4026 O O . TYR A 1 497 ? 1.591 26.391 -5.195 1 84.88 497 TYR A O 1
ATOM 4034 N N . LEU A 1 498 ? 1.684 24.219 -4.641 1 89.88 498 LEU A N 1
ATOM 4035 C CA . LEU A 1 498 ? 0.687 24.266 -3.578 1 89.88 498 LEU A CA 1
ATOM 4036 C C . LEU A 1 498 ? -0.605 24.906 -4.066 1 89.88 498 LEU A C 1
ATOM 4038 O O . LEU A 1 498 ? -1.141 25.812 -3.418 1 89.88 498 LEU A O 1
ATOM 4042 N N . LEU A 1 499 ? -1.024 24.453 -5.246 1 89.12 499 LEU A N 1
ATOM 4043 C CA . LEU A 1 499 ? -2.227 25 -5.863 1 89.12 499 LEU A CA 1
ATOM 4044 C C . LEU A 1 499 ? -3.482 24.422 -5.223 1 89.12 499 LEU A C 1
ATOM 4046 O O . LEU A 1 499 ? -3.576 23.203 -5.016 1 89.12 499 LEU A O 1
ATOM 4050 N N . GLU A 1 500 ? -4.383 25.344 -4.871 1 91.88 500 GLU A N 1
ATOM 4051 C CA . GLU A 1 500 ? -5.688 24.828 -4.449 1 91.88 500 GLU A CA 1
ATOM 4052 C C . GLU A 1 500 ? -6.387 24.094 -5.59 1 91.88 500 GLU A C 1
ATOM 4054 O O . GLU A 1 500 ? -6.707 24.703 -6.617 1 91.88 500 GLU A O 1
ATOM 4059 N N . SER A 1 501 ? -6.598 22.734 -5.402 1 94.75 501 SER A N 1
ATOM 4060 C CA . SER A 1 501 ? -7.02 21.938 -6.547 1 94.75 501 SER A CA 1
ATOM 4061 C C . SER A 1 501 ? -8.086 20.922 -6.152 1 94.75 501 SER A C 1
ATOM 4063 O O . SER A 1 501 ? -8.094 20.438 -5.02 1 94.75 501 SER A O 1
ATOM 4065 N N . VAL A 1 502 ? -8.906 20.656 -7.07 1 96.38 502 VAL A N 1
ATOM 4066 C CA . VAL A 1 502 ? -9.883 19.578 -6.988 1 96.38 502 VAL A CA 1
ATOM 4067 C C . VAL A 1 502 ? -9.539 18.484 -8 1 96.38 502 VAL A C 1
ATOM 4069 O O . VAL A 1 502 ? -9.367 18.766 -9.188 1 96.38 502 VAL A O 1
ATOM 4072 N N . LEU A 1 503 ? -9.414 17.297 -7.566 1 95.69 503 LEU A N 1
ATOM 4073 C CA . LEU A 1 503 ? -9.172 16.141 -8.43 1 95.69 503 LEU A CA 1
ATOM 4074 C C . LEU A 1 503 ? -10.477 15.461 -8.82 1 95.69 503 LEU A C 1
ATOM 4076 O O . LEU A 1 503 ? -11.273 15.102 -7.953 1 95.69 503 LEU A O 1
ATOM 4080 N N . ILE A 1 504 ? -10.641 15.344 -10.039 1 96.62 504 ILE A N 1
ATOM 4081 C CA . ILE A 1 504 ? -11.789 14.602 -10.555 1 96.62 504 ILE A CA 1
ATOM 4082 C C . ILE A 1 504 ? -11.352 13.195 -10.961 1 96.62 504 ILE A C 1
ATOM 4084 O O . ILE A 1 504 ? -10.523 13.031 -11.859 1 96.62 504 ILE A O 1
ATOM 4088 N N . THR A 1 505 ? -11.945 12.203 -10.352 1 93.94 505 THR A N 1
ATOM 4089 C CA . THR A 1 505 ? -11.438 10.844 -10.508 1 93.94 505 THR A CA 1
ATOM 4090 C C . THR A 1 505 ? -12.445 9.977 -11.266 1 93.94 505 THR A C 1
ATOM 4092 O O . THR A 1 505 ? -13.656 10.195 -11.18 1 93.94 505 THR A O 1
ATOM 4095 N N . PHE A 1 506 ? -11.984 9 -12.086 1 94.12 506 PHE A N 1
ATOM 4096 C CA . PHE A 1 506 ? -12.719 7.93 -12.75 1 94.12 506 PHE A CA 1
ATOM 4097 C C . PHE A 1 506 ? -11.766 6.883 -13.312 1 94.12 506 PHE A C 1
ATOM 4099 O O . PHE A 1 506 ? -10.555 7.098 -13.344 1 94.12 506 PHE A O 1
ATOM 4106 N N . GLY A 1 507 ? -12.328 5.719 -13.648 1 90.94 507 GLY A N 1
ATOM 4107 C CA . GLY A 1 507 ? -11.477 4.668 -14.18 1 90.94 507 GLY A CA 1
ATOM 4108 C C . GLY A 1 507 ? -10.445 4.176 -13.18 1 90.94 507 GLY A C 1
ATOM 4109 O O . GLY A 1 507 ? -10.789 3.836 -12.047 1 90.94 507 GLY A O 1
ATOM 4110 N N . GLY A 1 508 ? -9.25 4.262 -13.578 1 80.38 508 GLY A N 1
ATOM 4111 C CA . GLY A 1 508 ? -8.18 3.748 -12.75 1 80.38 508 GLY A CA 1
ATOM 4112 C C . GLY A 1 508 ? -7.941 4.578 -11.5 1 80.38 508 GLY A C 1
ATOM 4113 O O . GLY A 1 508 ? -7.426 4.074 -10.5 1 80.38 508 GLY A O 1
ATOM 4114 N N . SER A 1 509 ? -8.32 5.801 -11.453 1 85.94 509 SER A N 1
ATOM 4115 C CA . SER A 1 509 ? -8.062 6.691 -10.336 1 85.94 509 SER A CA 1
ATOM 4116 C C . SER A 1 509 ? -9.266 6.766 -9.391 1 85.94 509 SER A C 1
ATOM 4118 O O . SER A 1 509 ? -9.266 7.555 -8.445 1 85.94 509 SER A O 1
ATOM 4120 N N . ARG A 1 510 ? -10.211 5.988 -9.547 1 84.62 510 ARG A N 1
ATOM 4121 C CA . ARG A 1 510 ? -11.492 6.125 -8.859 1 84.62 510 ARG A CA 1
ATOM 4122 C C . ARG A 1 510 ? -11.305 6.074 -7.348 1 84.62 510 ARG A C 1
ATOM 4124 O O . ARG A 1 510 ? -12.094 6.66 -6.602 1 84.62 510 ARG A O 1
ATOM 4131 N N . THR A 1 511 ? -10.195 5.391 -6.93 1 72.69 511 THR A N 1
ATOM 4132 C CA . THR A 1 511 ? -10.023 5.219 -5.492 1 72.69 511 THR A CA 1
ATOM 4133 C C . THR A 1 511 ? -8.969 6.18 -4.953 1 72.69 511 THR A C 1
ATOM 4135 O O . THR A 1 511 ? -8.625 6.129 -3.771 1 72.69 511 THR A O 1
ATOM 4138 N N . THR A 1 512 ? -8.523 6.957 -5.84 1 70.75 512 THR A N 1
ATOM 4139 C CA . THR A 1 512 ? -7.469 7.879 -5.434 1 70.75 512 THR A CA 1
ATOM 4140 C C . THR A 1 512 ? -8.039 9.016 -4.586 1 70.75 512 THR A C 1
ATOM 4142 O O . THR A 1 512 ? -8.883 9.781 -5.055 1 70.75 512 THR A O 1
ATOM 4145 N N . GLN A 1 513 ? -7.832 8.977 -3.26 1 71.75 513 GLN A N 1
ATOM 4146 C CA . GLN A 1 513 ? -8.141 10.094 -2.371 1 71.75 513 GLN A CA 1
ATOM 4147 C C . GLN A 1 513 ? -6.883 10.625 -1.694 1 71.75 513 GLN A C 1
ATOM 4149 O O . GLN A 1 513 ? -6.266 9.93 -0.883 1 71.75 513 GLN A O 1
ATOM 4154 N N . GLN A 1 514 ? -6.473 11.68 -2.182 1 75.88 514 GLN A N 1
ATOM 4155 C CA . GLN A 1 514 ? -5.254 12.258 -1.626 1 75.88 514 GLN A CA 1
ATOM 4156 C C . GLN A 1 514 ? -5.582 13.406 -0.668 1 75.88 514 GLN A C 1
ATOM 4158 O O . GLN A 1 514 ? -6.418 14.258 -0.972 1 75.88 514 GLN A O 1
ATOM 4163 N N . GLU A 1 515 ? -4.977 13.375 0.393 1 76.88 515 GLU A N 1
ATOM 4164 C CA . GLU A 1 515 ? -5.164 14.422 1.394 1 76.88 515 GLU A CA 1
ATOM 4165 C C . GLU A 1 515 ? -4.707 15.773 0.866 1 76.88 515 GLU A C 1
ATOM 4167 O O . GLU A 1 515 ? -3.703 15.867 0.158 1 76.88 515 GLU A O 1
ATOM 4172 N N . GLY A 1 516 ? -5.504 16.719 1.178 1 86.38 516 GLY A N 1
ATOM 4173 C CA . GLY A 1 516 ? -5.121 18.078 0.833 1 86.38 516 GLY A CA 1
ATOM 4174 C C . GLY A 1 516 ? -5.734 18.562 -0.467 1 86.38 516 GLY A C 1
ATOM 4175 O O . GLY A 1 516 ? -5.473 19.688 -0.904 1 86.38 516 GLY A O 1
ATOM 4176 N N . PHE A 1 517 ? -6.551 17.672 -1.057 1 92 517 PHE A N 1
ATOM 4177 C CA . PHE A 1 517 ? -7.23 18.016 -2.299 1 92 517 PHE A CA 1
ATOM 4178 C C . PHE A 1 517 ? -8.734 17.844 -2.162 1 92 517 PHE A C 1
ATOM 4180 O O . PHE A 1 517 ? -9.203 17.062 -1.335 1 92 517 PHE A O 1
ATOM 4187 N N . GLY A 1 518 ? -9.43 18.734 -2.895 1 93.75 518 GLY A N 1
ATOM 4188 C CA . GLY A 1 518 ? -10.828 18.391 -3.104 1 93.75 518 GLY A CA 1
ATOM 4189 C C . GLY A 1 518 ? -11.023 17.219 -4.043 1 93.75 518 GLY A C 1
ATOM 4190 O O . GLY A 1 518 ? -10.148 16.906 -4.855 1 93.75 518 GLY A O 1
ATOM 4191 N N . HIS A 1 519 ? -12.156 16.562 -3.898 1 93.69 519 HIS A N 1
ATOM 4192 C CA . HIS A 1 519 ? -12.383 15.383 -4.719 1 93.69 519 HIS A CA 1
ATOM 4193 C C . HIS A 1 519 ? -13.789 15.398 -5.32 1 93.69 519 HIS A C 1
ATOM 4195 O O . HIS A 1 519 ? -14.75 15.789 -4.656 1 93.69 519 HIS A O 1
ATOM 4201 N N . LEU A 1 520 ? -13.82 15.031 -6.551 1 95.38 520 LEU A N 1
ATOM 4202 C CA . LEU A 1 520 ? -15.07 14.805 -7.27 1 95.38 520 LEU A CA 1
ATOM 4203 C C . LEU A 1 520 ? -14.992 13.523 -8.094 1 95.38 520 LEU A C 1
ATOM 4205 O O . LEU A 1 520 ? -13.914 13.133 -8.547 1 95.38 520 LEU A O 1
ATOM 4209 N N . SER A 1 521 ? -16.109 12.898 -8.242 1 94.44 521 SER A N 1
ATOM 4210 C CA . SER A 1 521 ? -16.219 11.727 -9.109 1 94.44 521 SER A CA 1
ATOM 4211 C C . SER A 1 521 ? -16.938 12.062 -10.406 1 94.44 521 SER A C 1
ATOM 4213 O O . SER A 1 521 ? -17.969 12.734 -10.398 1 94.44 521 SER A O 1
ATOM 4215 N N . LEU A 1 522 ? -16.359 11.562 -11.477 1 96.31 522 LEU A N 1
ATOM 4216 C CA . LEU A 1 522 ? -17.016 11.766 -12.766 1 96.31 522 LEU A CA 1
ATOM 4217 C C . LEU A 1 522 ? -18.438 11.195 -12.75 1 96.31 522 LEU A C 1
ATOM 4219 O O . LEU A 1 522 ? -19.375 11.844 -13.227 1 96.31 522 LEU A O 1
ATOM 4223 N N . TYR A 1 523 ? -18.594 10.039 -12.18 1 95.44 523 TYR A N 1
ATOM 4224 C CA . TYR A 1 523 ? -19.891 9.391 -12.133 1 95.44 523 TYR A CA 1
ATOM 4225 C C . TYR A 1 523 ? -20.906 10.242 -11.367 1 95.44 523 TYR A C 1
ATOM 4227 O O . TYR A 1 523 ? -22.047 10.422 -11.812 1 95.44 523 TYR A O 1
ATOM 4235 N N . ASP A 1 524 ? -20.547 10.797 -10.234 1 93.38 524 ASP A N 1
ATOM 4236 C CA . ASP A 1 524 ? -21.438 11.602 -9.398 1 93.38 524 ASP A CA 1
ATOM 4237 C C . ASP A 1 524 ? -21.844 12.883 -10.117 1 93.38 524 ASP A C 1
ATOM 4239 O O . ASP A 1 524 ? -22.984 13.336 -9.977 1 93.38 524 ASP A O 1
ATOM 4243 N N . LEU A 1 525 ? -20.969 13.414 -10.883 1 94.62 525 LEU A N 1
ATOM 4244 C CA . LEU A 1 525 ? -21.219 14.688 -11.555 1 94.62 525 LEU A CA 1
ATOM 4245 C C . LEU A 1 525 ? -22.125 14.5 -12.766 1 94.62 525 LEU A C 1
ATOM 4247 O O . LEU A 1 525 ? -22.969 15.352 -13.055 1 94.62 525 LEU A O 1
ATOM 4251 N N . LEU A 1 526 ? -21.984 13.328 -13.414 1 95.25 526 LEU A N 1
ATOM 4252 C CA . LEU A 1 526 ? -22.625 13.227 -14.727 1 95.25 526 LEU A CA 1
ATOM 4253 C C . LEU A 1 526 ? -23.828 12.297 -14.68 1 95.25 526 LEU A C 1
ATOM 4255 O O . LEU A 1 526 ? -24.734 12.398 -15.508 1 95.25 526 LEU A O 1
ATOM 4259 N N . LEU A 1 527 ? -23.812 11.336 -13.727 1 94.19 527 LEU A N 1
ATOM 4260 C CA . LEU A 1 527 ? -24.812 10.273 -13.844 1 94.19 527 LEU A CA 1
ATOM 4261 C C . LEU A 1 527 ? -25.656 10.172 -12.578 1 94.19 527 LEU A C 1
ATOM 4263 O O . LEU A 1 527 ? -26.766 9.641 -12.609 1 94.19 527 LEU A O 1
ATOM 4267 N N . ASP A 1 528 ? -25.125 10.547 -11.438 1 92.56 528 ASP A N 1
ATOM 4268 C CA . ASP A 1 528 ? -25.828 10.336 -10.172 1 92.56 528 ASP A CA 1
ATOM 4269 C C . ASP A 1 528 ? -26.844 11.438 -9.922 1 92.56 528 ASP A C 1
ATOM 4271 O O . ASP A 1 528 ? -26.5 12.531 -9.469 1 92.56 528 ASP A O 1
ATOM 4275 N N . ASP A 1 529 ? -28.047 11.125 -10.016 1 87.94 529 ASP A N 1
ATOM 4276 C CA . ASP A 1 529 ? -29.125 12.094 -9.867 1 87.94 529 ASP A CA 1
ATOM 4277 C C . ASP A 1 529 ? -29.328 12.477 -8.398 1 87.94 529 ASP A C 1
ATOM 4279 O O . ASP A 1 529 ? -29.953 13.492 -8.102 1 87.94 529 ASP A O 1
ATOM 4283 N N . ASP A 1 530 ? -28.844 11.695 -7.605 1 88.44 530 ASP A N 1
ATOM 4284 C CA . ASP A 1 530 ? -29.031 11.945 -6.18 1 88.44 530 ASP A CA 1
ATOM 4285 C C . ASP A 1 530 ? -28 12.953 -5.656 1 88.44 530 ASP A C 1
ATOM 4287 O O . ASP A 1 530 ? -28.156 13.492 -4.559 1 88.44 530 ASP A O 1
ATOM 4291 N N . VAL A 1 531 ? -27.031 13.141 -6.48 1 89.81 531 VAL A N 1
ATOM 4292 C CA . VAL A 1 531 ? -25.984 14.062 -6.055 1 89.81 531 VAL A CA 1
ATOM 4293 C C . VAL A 1 531 ? -26.297 15.469 -6.555 1 89.81 531 VAL A C 1
ATOM 4295 O O . VAL A 1 531 ? -26.484 15.68 -7.754 1 89.81 531 VAL A O 1
ATOM 4298 N N . ASN A 1 532 ? -26.391 16.375 -5.641 1 92.19 532 ASN A N 1
ATOM 4299 C CA . ASN A 1 532 ? -26.469 17.781 -6.008 1 92.19 532 ASN A CA 1
ATOM 4300 C C . ASN A 1 532 ? -25.109 18.328 -6.441 1 92.19 532 ASN A C 1
ATOM 4302 O O . ASN A 1 532 ? -24.234 18.547 -5.609 1 92.19 532 ASN A O 1
ATOM 4306 N N . THR A 1 533 ? -25 18.578 -7.688 1 93.94 533 THR A N 1
ATOM 4307 C CA . THR A 1 533 ? -23.734 18.969 -8.273 1 93.94 533 THR A CA 1
ATOM 4308 C C . THR A 1 533 ? -23.203 20.25 -7.602 1 93.94 533 THR A C 1
ATOM 4310 O O . THR A 1 533 ? -22.016 20.359 -7.328 1 93.94 533 THR A O 1
ATOM 4313 N N . ASP A 1 534 ? -24.078 21.281 -7.348 1 95 534 ASP A N 1
ATOM 4314 C CA . ASP A 1 534 ? -23.672 22.531 -6.73 1 95 534 ASP A CA 1
ATOM 4315 C C . ASP A 1 534 ? -23.047 22.297 -5.355 1 95 534 ASP A C 1
ATOM 4317 O O . ASP A 1 534 ? -22 22.844 -5.039 1 95 534 ASP A O 1
ATOM 4321 N N . ASP A 1 535 ? -23.703 21.438 -4.664 1 93.75 535 ASP A N 1
ATOM 4322 C CA . ASP A 1 535 ? -23.219 21.141 -3.32 1 93.75 535 ASP A CA 1
ATOM 4323 C C . ASP A 1 535 ? -21.922 20.344 -3.371 1 93.75 535 ASP A C 1
ATOM 4325 O O . ASP A 1 535 ? -21.016 20.578 -2.574 1 93.75 535 ASP A O 1
ATOM 4329 N N . ALA A 1 536 ? -21.875 19.375 -4.273 1 94.56 536 ALA A N 1
ATOM 4330 C CA . ALA A 1 536 ? -20.688 18.531 -4.391 1 94.56 536 ALA A CA 1
ATOM 4331 C C . ALA A 1 536 ? -19.469 19.359 -4.781 1 94.56 536 ALA A C 1
ATOM 4333 O O . ALA A 1 536 ? -18.391 19.203 -4.203 1 94.56 536 ALA A O 1
ATOM 4334 N N . VAL A 1 537 ? -19.641 20.234 -5.723 1 96.31 537 VAL A N 1
ATOM 4335 C CA . VAL A 1 537 ? -18.547 21.078 -6.168 1 96.31 537 VAL A CA 1
ATOM 4336 C C . VAL A 1 537 ? -18.172 22.062 -5.059 1 96.31 537 VAL A C 1
ATOM 4338 O O . VAL A 1 537 ? -16.984 22.312 -4.816 1 96.31 537 VAL A O 1
ATOM 4341 N N . GLY A 1 538 ? -19.156 22.641 -4.445 1 94.81 538 GLY A N 1
ATOM 4342 C CA . GLY A 1 538 ? -18.891 23.531 -3.332 1 94.81 538 GLY A CA 1
ATOM 4343 C C . GLY A 1 538 ? -18.078 22.875 -2.225 1 94.81 538 GLY A C 1
ATOM 4344 O O . GLY A 1 538 ? -17.141 23.484 -1.695 1 94.81 538 GLY A O 1
ATOM 4345 N N . GLU A 1 539 ? -18.438 21.672 -1.914 1 91.81 539 GLU A N 1
ATOM 4346 C CA . GLU A 1 539 ? -17.719 20.922 -0.886 1 91.81 539 GLU A CA 1
ATOM 4347 C C . GLU A 1 539 ? -16.281 20.641 -1.317 1 91.81 539 GLU A C 1
ATOM 4349 O O . GLU A 1 539 ? -15.352 20.75 -0.515 1 91.81 539 GLU A O 1
ATOM 4354 N N . ALA A 1 540 ? -16.141 20.219 -2.527 1 94.44 540 ALA A N 1
ATOM 4355 C CA . ALA A 1 540 ? -14.805 19.938 -3.055 1 94.44 540 ALA A CA 1
ATOM 4356 C C . ALA A 1 540 ? -13.93 21.188 -3.014 1 94.44 540 ALA A C 1
ATOM 4358 O O . ALA A 1 540 ? -12.758 21.125 -2.66 1 94.44 540 ALA A O 1
ATOM 4359 N N . VAL A 1 541 ? -14.523 22.281 -3.363 1 93.94 541 VAL A N 1
ATOM 4360 C CA . VAL A 1 541 ? -13.812 23.562 -3.357 1 93.94 541 VAL A CA 1
ATOM 4361 C C . VAL A 1 541 ? -13.391 23.906 -1.932 1 93.94 541 VAL A C 1
ATOM 4363 O O . VAL A 1 541 ? -12.234 24.25 -1.686 1 93.94 541 VAL A O 1
ATOM 4366 N N . TYR A 1 542 ? -14.297 23.812 -1.075 1 89.75 542 TYR A N 1
ATOM 4367 C CA . TYR A 1 542 ? -14.008 24.109 0.323 1 89.75 542 TYR A CA 1
ATOM 4368 C C . TYR A 1 542 ? -12.883 23.234 0.851 1 89.75 542 TYR A C 1
ATOM 4370 O O . TYR A 1 542 ? -11.953 23.719 1.493 1 89.75 542 TYR A O 1
ATOM 4378 N N . THR A 1 543 ? -12.969 21.984 0.563 1 89.25 543 THR A N 1
ATOM 4379 C CA . THR A 1 543 ? -11.961 21.016 1.006 1 89.25 543 THR A CA 1
ATOM 4380 C C . THR A 1 543 ? -10.602 21.344 0.404 1 89.25 543 THR A C 1
ATOM 4382 O O . THR A 1 543 ? -9.57 21.219 1.069 1 89.25 543 THR A O 1
ATOM 4385 N N . ALA A 1 544 ? -10.609 21.734 -0.811 1 92.12 544 ALA A N 1
ATOM 4386 C CA . ALA A 1 544 ? -9.367 22.109 -1.479 1 92.12 544 ALA A CA 1
ATOM 4387 C C . ALA A 1 544 ? -8.719 23.312 -0.803 1 92.12 544 ALA A C 1
ATOM 4389 O O . ALA A 1 544 ? -7.5 23.359 -0.637 1 92.12 544 ALA A O 1
ATOM 4390 N N . LEU A 1 545 ? -9.5 24.25 -0.426 1 87.94 545 LEU A N 1
ATOM 4391 C CA . LEU A 1 545 ? -9 25.469 0.186 1 87.94 545 LEU A CA 1
ATOM 4392 C C . LEU A 1 545 ? -8.375 25.188 1.546 1 87.94 545 LEU A C 1
ATOM 4394 O O . LEU A 1 545 ? -7.32 25.734 1.877 1 87.94 545 LEU A O 1
ATOM 4398 N N . ILE A 1 546 ? -8.977 24.266 2.246 1 85 546 ILE A N 1
ATOM 4399 C CA . ILE A 1 546 ? -8.484 23.953 3.58 1 85 546 ILE A CA 1
ATOM 4400 C C . ILE A 1 546 ? -7.328 22.953 3.473 1 85 546 ILE A C 1
ATOM 4402 O O . ILE A 1 546 ? -6.402 22.984 4.289 1 85 546 ILE A O 1
ATOM 4406 N N . GLY A 1 547 ? -7.434 22.125 2.463 1 86.88 547 GLY A N 1
ATOM 4407 C CA . GLY A 1 547 ? -6.488 21.031 2.316 1 86.88 547 GLY A CA 1
ATOM 4408 C C . GLY A 1 547 ? -5.082 21.5 1.994 1 86.88 547 GLY A C 1
ATOM 4409 O O . GLY A 1 547 ? -4.109 20.797 2.271 1 86.88 547 GLY A O 1
ATOM 4410 N N . VAL A 1 548 ? -4.898 22.688 1.563 1 88.12 548 VAL A N 1
ATOM 4411 C CA . VAL A 1 548 ? -3.588 23.203 1.185 1 88.12 548 VAL A CA 1
ATOM 4412 C C . VAL A 1 548 ? -2.684 23.266 2.414 1 88.12 548 VAL A C 1
ATOM 4414 O O . VAL A 1 548 ? -1.47 23.078 2.312 1 88.12 548 VAL A O 1
ATOM 4417 N N . GLN A 1 549 ? -3.248 23.516 3.52 1 87.94 549 GLN A N 1
ATOM 4418 C CA . GLN A 1 549 ? -2.463 23.609 4.746 1 87.94 549 GLN A CA 1
ATOM 4419 C C . GLN A 1 549 ? -1.707 22.312 5.023 1 87.94 549 GLN A C 1
ATOM 4421 O O . GLN A 1 549 ? -0.573 22.344 5.504 1 87.94 549 GLN A O 1
ATOM 4426 N N . GLU A 1 550 ? -2.369 21.266 4.695 1 86.06 550 GLU A N 1
ATOM 4427 C CA . GLU A 1 550 ? -1.728 19.969 4.883 1 86.06 550 GLU A CA 1
ATOM 4428 C C . GLU A 1 550 ? -0.521 19.812 3.963 1 86.06 550 GLU A C 1
ATOM 4430 O O . GLU A 1 550 ? 0.495 19.234 4.355 1 86.06 550 GLU A O 1
ATOM 4435 N N . ARG A 1 551 ? -0.707 20.219 2.846 1 89.69 551 ARG A N 1
ATOM 4436 C CA . ARG A 1 551 ? 0.38 20.109 1.879 1 89.69 551 ARG A CA 1
ATOM 4437 C C . ARG A 1 551 ? 1.541 21.016 2.25 1 89.69 551 ARG A C 1
ATOM 4439 O O . ARG A 1 551 ? 2.705 20.656 2.084 1 89.69 551 ARG A O 1
ATOM 4446 N N . VAL A 1 552 ? 1.264 22.188 2.75 1 91 552 VAL A N 1
ATOM 4447 C CA . VAL A 1 552 ? 2.309 23.078 3.225 1 91 552 VAL A CA 1
ATOM 4448 C C . VAL A 1 552 ? 3.102 22.406 4.344 1 91 552 VAL A C 1
ATOM 4450 O O . VAL A 1 552 ? 4.336 22.453 4.348 1 91 552 VAL A O 1
ATOM 4453 N N . PHE A 1 553 ? 2.365 21.828 5.195 1 88 553 PHE A N 1
ATOM 4454 C CA . PHE A 1 553 ? 2.971 21.141 6.332 1 88 553 PHE A CA 1
ATOM 4455 C C . PHE A 1 553 ? 3.898 20.031 5.859 1 88 553 PHE A C 1
ATOM 4457 O O . PHE A 1 553 ? 5.059 19.969 6.273 1 88 553 PHE A O 1
ATOM 4464 N N . ARG A 1 554 ? 3.473 19.234 4.992 1 84.88 554 ARG A N 1
ATOM 4465 C CA . ARG A 1 554 ? 4.246 18.094 4.5 1 84.88 554 ARG A CA 1
ATOM 4466 C C . ARG A 1 554 ? 5.445 18.562 3.686 1 84.88 554 ARG A C 1
ATOM 4468 O O . ARG A 1 554 ? 6.562 18.078 3.877 1 84.88 554 ARG A O 1
ATOM 4475 N N . LYS A 1 555 ? 5.238 19.5 2.834 1 91.5 555 LYS A N 1
ATOM 4476 C CA . LYS A 1 555 ? 6.281 19.953 1.915 1 91.5 555 LYS A CA 1
ATOM 4477 C C . LYS A 1 555 ? 7.371 20.719 2.654 1 91.5 555 LYS A C 1
ATOM 4479 O O . LYS A 1 555 ? 8.547 20.641 2.289 1 91.5 555 LYS A O 1
ATOM 4484 N N . SER A 1 556 ? 7.027 21.438 3.594 1 94.38 556 SER A N 1
ATOM 4485 C CA . SER A 1 556 ? 8.031 22.172 4.359 1 94.38 556 SER A CA 1
ATOM 4486 C C . SER A 1 556 ? 8.938 21.219 5.137 1 94.38 556 SER A C 1
ATOM 4488 O O . SER A 1 556 ? 10.141 21.469 5.258 1 94.38 556 SER A O 1
ATOM 4490 N N . ARG A 1 557 ? 8.406 20.203 5.59 1 88 557 ARG A N 1
ATOM 4491 C CA . ARG A 1 557 ? 9.203 19.219 6.316 1 88 557 ARG A CA 1
ATOM 4492 C C . ARG A 1 557 ? 10.109 18.438 5.371 1 88 557 ARG A C 1
ATOM 4494 O O . ARG A 1 557 ? 11.227 18.078 5.738 1 88 557 ARG A O 1
ATOM 4501 N N . GLU A 1 558 ? 9.547 18.141 4.238 1 88.44 558 GLU A N 1
ATOM 4502 C CA . GLU A 1 558 ? 10.398 17.562 3.197 1 88.44 558 GLU A CA 1
ATOM 4503 C C . GLU A 1 558 ? 11.57 18.484 2.873 1 88.44 558 GLU A C 1
ATOM 4505 O O . GLU A 1 558 ? 12.703 18.031 2.744 1 88.44 558 GLU A O 1
ATOM 4510 N N . ALA A 1 559 ? 11.234 19.719 2.742 1 94.62 559 ALA A N 1
ATOM 4511 C CA . ALA A 1 559 ? 12.258 20.719 2.449 1 94.62 559 ALA A CA 1
ATOM 4512 C C . ALA A 1 559 ? 13.312 20.766 3.555 1 94.62 559 ALA A C 1
ATOM 4514 O O . ALA A 1 559 ? 14.508 20.859 3.277 1 94.62 559 ALA A O 1
ATOM 4515 N N . ARG A 1 560 ? 12.914 20.734 4.746 1 93.06 560 ARG A N 1
ATOM 4516 C CA . ARG A 1 560 ? 13.828 20.734 5.883 1 93.06 560 ARG A CA 1
ATOM 4517 C C . ARG A 1 560 ? 14.758 19.531 5.84 1 93.06 560 ARG A C 1
ATOM 4519 O O . ARG A 1 560 ? 15.969 19.656 6.031 1 93.06 560 ARG A O 1
ATOM 4526 N N . SER A 1 561 ? 14.156 18.375 5.668 1 87.44 561 SER A N 1
ATOM 4527 C CA . SER A 1 561 ? 14.938 17.141 5.637 1 87.44 561 SER A CA 1
ATOM 4528 C C . SER A 1 561 ? 15.969 17.172 4.512 1 87.44 561 SER A C 1
ATOM 4530 O O . SER A 1 561 ? 17.141 16.891 4.738 1 87.44 561 SER A O 1
ATOM 4532 N N . THR A 1 562 ? 15.555 17.562 3.346 1 91 562 THR A N 1
ATOM 4533 C CA . THR A 1 562 ? 16.422 17.609 2.178 1 91 562 THR A CA 1
ATOM 4534 C C . THR A 1 562 ? 17.5 18.688 2.344 1 91 562 THR A C 1
ATOM 4536 O O . THR A 1 562 ? 18.672 18.469 2.033 1 91 562 THR A O 1
ATOM 4539 N N . GLY A 1 563 ? 17.078 19.844 2.801 1 95 563 GLY A N 1
ATOM 4540 C CA . GLY A 1 563 ? 18 20.953 3.02 1 95 563 GLY A CA 1
ATOM 4541 C C . GLY A 1 563 ? 19.062 20.625 4.055 1 95 563 GLY A C 1
ATOM 4542 O O . GLY A 1 563 ? 20.234 20.938 3.857 1 95 563 GLY A O 1
ATOM 4543 N N . SER A 1 564 ? 18.656 20.016 5.113 1 90.81 564 SER A N 1
ATOM 4544 C CA . SER A 1 564 ? 19.594 19.625 6.156 1 90.81 564 SER A CA 1
ATOM 4545 C C . SER A 1 564 ? 20.609 18.609 5.633 1 90.81 564 SER A C 1
ATOM 4547 O O . SER A 1 564 ? 21.797 18.672 5.969 1 90.81 564 SER A O 1
ATOM 4549 N N . ARG A 1 565 ? 20.125 17.719 4.855 1 88.38 565 ARG A N 1
ATOM 4550 C CA . ARG A 1 565 ? 21.016 16.734 4.238 1 88.38 565 ARG A CA 1
ATOM 4551 C C . ARG A 1 565 ? 22.047 17.406 3.342 1 88.38 565 ARG A C 1
ATOM 4553 O O . ARG A 1 565 ? 23.234 17.062 3.381 1 88.38 565 ARG A O 1
ATOM 4560 N N . LEU A 1 566 ? 21.594 18.312 2.535 1 93.81 566 LEU A N 1
ATOM 4561 C CA . LEU A 1 566 ? 22.5 19.031 1.643 1 93.81 566 LEU A CA 1
ATOM 4562 C C . LEU A 1 566 ? 23.594 19.734 2.432 1 93.81 566 LEU A C 1
ATOM 4564 O O . LEU A 1 566 ? 24.781 19.594 2.115 1 93.81 566 LEU A O 1
ATOM 4568 N N . LEU A 1 567 ? 23.234 20.484 3.43 1 94.31 567 LEU A N 1
ATOM 4569 C CA . LEU A 1 567 ? 24.188 21.281 4.207 1 94.31 567 LEU A CA 1
ATOM 4570 C C . LEU A 1 567 ? 25.188 20.375 4.918 1 94.31 567 LEU A C 1
ATOM 4572 O O . LEU A 1 567 ? 26.375 20.672 4.965 1 94.31 567 LEU A O 1
ATOM 4576 N N . ARG A 1 568 ? 24.734 19.266 5.398 1 88.06 568 ARG A N 1
ATOM 4577 C CA . ARG A 1 568 ? 25.609 18.312 6.055 1 88.06 568 ARG A CA 1
ATOM 4578 C C . ARG A 1 568 ? 26.625 17.734 5.074 1 88.06 568 ARG A C 1
ATOM 4580 O O . ARG A 1 568 ? 27.812 17.594 5.402 1 88.06 568 ARG A O 1
ATOM 4587 N N . GLN A 1 569 ? 26.172 17.406 3.953 1 89.81 569 GLN A N 1
ATOM 4588 C CA . GLN A 1 569 ? 27.047 16.859 2.936 1 89.81 569 GLN A CA 1
ATOM 4589 C C . GLN A 1 569 ? 28.062 17.891 2.461 1 89.81 569 GLN A C 1
ATOM 4591 O O . GLN A 1 569 ? 29.234 17.562 2.258 1 89.81 569 GLN A O 1
ATOM 4596 N N . MET A 1 570 ? 27.641 19.078 2.264 1 93 570 MET A N 1
ATOM 4597 C CA . MET A 1 570 ? 28.531 20.156 1.848 1 93 570 MET A CA 1
ATOM 4598 C C . MET A 1 570 ? 29.641 20.359 2.879 1 93 570 MET A C 1
ATOM 4600 O O . MET A 1 570 ? 30.797 20.578 2.521 1 93 570 MET A O 1
ATOM 4604 N N . ASP A 1 571 ? 29.297 20.297 4.109 1 90.31 571 ASP A N 1
ATOM 4605 C CA . ASP A 1 571 ? 30.234 20.5 5.203 1 90.31 571 ASP A CA 1
ATOM 4606 C C . ASP A 1 571 ? 31.266 19.375 5.262 1 90.31 571 ASP A C 1
ATOM 4608 O O . ASP A 1 571 ? 32.375 19.547 5.781 1 90.31 571 ASP A O 1
ATOM 4612 N N . SER A 1 572 ? 30.906 18.25 4.742 1 89.12 572 SER A N 1
ATOM 4613 C CA . SER A 1 572 ? 31.766 17.062 4.812 1 89.12 572 SER A CA 1
ATOM 4614 C C . SER A 1 572 ? 32.812 17.078 3.705 1 89.12 572 SER A C 1
ATOM 4616 O O . SER A 1 572 ? 33.781 16.328 3.752 1 89.12 572 SER A O 1
ATOM 4618 N N . PHE A 1 573 ? 32.625 17.953 2.783 1 89.94 573 PHE A N 1
ATOM 4619 C CA . PHE A 1 573 ? 33.531 18 1.645 1 89.94 573 PHE A CA 1
ATOM 4620 C C . PHE A 1 573 ? 34.531 19.141 1.796 1 89.94 573 PHE A C 1
ATOM 4622 O O . PHE A 1 573 ? 34.188 20.219 2.287 1 89.94 573 PHE A O 1
ATOM 4629 N N . ASP A 1 574 ? 35.781 18.875 1.371 1 87.38 574 ASP A N 1
ATOM 4630 C CA . ASP A 1 574 ? 36.781 19.938 1.338 1 87.38 574 ASP A CA 1
ATOM 4631 C C . ASP A 1 574 ? 36.531 20.906 0.194 1 87.38 574 ASP A C 1
ATOM 4633 O O . ASP A 1 574 ? 36.781 22.109 0.321 1 87.38 574 ASP A O 1
ATOM 4637 N N . SER A 1 575 ? 36.062 20.359 -0.86 1 91.06 575 SER A N 1
ATOM 4638 C CA . SER A 1 575 ? 35.688 21.156 -2.025 1 91.06 575 SER A CA 1
ATOM 4639 C C . SER A 1 575 ? 34.312 20.781 -2.543 1 91.06 575 SER A C 1
ATOM 4641 O O . SER A 1 575 ? 34.094 19.641 -2.982 1 91.06 575 SER A O 1
ATOM 4643 N N . ILE A 1 576 ? 33.406 21.75 -2.506 1 91.94 576 ILE A N 1
ATOM 4644 C CA . ILE A 1 576 ? 32.062 21.531 -2.961 1 91.94 576 ILE A CA 1
ATOM 4645 C C . ILE A 1 576 ? 32.031 21.328 -4.477 1 91.94 576 ILE A C 1
ATOM 4647 O O . ILE A 1 576 ? 31.266 20.516 -4.992 1 91.94 576 ILE A O 1
ATOM 4651 N N . SER A 1 577 ? 32.938 22.031 -5.172 1 91.81 577 SER A N 1
ATOM 4652 C CA . SER A 1 577 ? 33 21.984 -6.629 1 91.81 577 SER A CA 1
ATOM 4653 C C . SER A 1 577 ? 33.375 20.594 -7.129 1 91.81 577 SER A C 1
ATOM 4655 O O . SER A 1 577 ? 32.906 20.156 -8.18 1 91.81 577 SER A O 1
ATOM 4657 N N . ASP A 1 578 ? 34.156 19.891 -6.445 1 90.94 578 ASP A N 1
ATOM 4658 C CA . ASP A 1 578 ? 34.625 18.562 -6.828 1 90.94 578 ASP A CA 1
ATOM 4659 C C . ASP A 1 578 ? 33.5 17.531 -6.645 1 90.94 578 ASP A C 1
ATOM 4661 O O . ASP A 1 578 ? 33.562 16.438 -7.234 1 90.94 578 ASP A O 1
ATOM 4665 N N . HIS A 1 579 ? 32.625 17.875 -5.828 1 92.5 579 HIS A N 1
ATOM 4666 C CA . HIS A 1 579 ? 31.531 16.938 -5.539 1 92.5 579 HIS A CA 1
ATOM 4667 C C . HIS A 1 579 ? 30.203 17.453 -6.086 1 92.5 579 HIS A C 1
ATOM 4669 O O . HIS A 1 579 ? 29.141 17.188 -5.512 1 92.5 579 HIS A O 1
ATOM 4675 N N . ARG A 1 580 ? 30.219 18.219 -7.07 1 91.19 580 ARG A N 1
ATOM 4676 C CA . ARG A 1 580 ? 29.062 18.891 -7.645 1 91.19 580 ARG A CA 1
ATOM 4677 C C . ARG A 1 580 ? 28.016 17.875 -8.086 1 91.19 580 ARG A C 1
ATOM 4679 O O . ARG A 1 580 ? 26.812 18.094 -7.891 1 91.19 580 ARG A O 1
ATOM 4686 N N . GLU A 1 581 ? 28.391 16.812 -8.719 1 88.31 581 GLU A N 1
ATOM 4687 C CA . GLU A 1 581 ? 27.453 15.82 -9.25 1 88.31 581 GLU A CA 1
ATOM 4688 C C . GLU A 1 581 ? 26.688 15.133 -8.125 1 88.31 581 GLU A C 1
ATOM 4690 O O . GLU A 1 581 ? 25.469 14.938 -8.227 1 88.31 581 GLU A O 1
ATOM 4695 N N . GLU A 1 582 ? 27.359 14.812 -7.109 1 87.5 582 GLU A N 1
ATOM 4696 C CA . GLU A 1 582 ? 26.734 14.195 -5.949 1 87.5 582 GLU A CA 1
ATOM 4697 C C . GLU A 1 582 ? 25.734 15.148 -5.285 1 87.5 582 GLU A C 1
ATOM 4699 O O . GLU A 1 582 ? 24.641 14.734 -4.883 1 87.5 582 GLU A O 1
ATOM 4704 N N . LEU A 1 583 ? 26.078 16.375 -5.145 1 92.25 583 LEU A N 1
ATOM 4705 C CA . LEU A 1 583 ? 25.234 17.391 -4.504 1 92.25 583 LEU A CA 1
ATOM 4706 C C . LEU A 1 583 ? 24.047 17.719 -5.383 1 92.25 583 LEU A C 1
ATOM 4708 O O . LEU A 1 583 ? 22.953 18 -4.871 1 92.25 583 LEU A O 1
ATOM 4712 N N . ALA A 1 584 ? 24.266 17.641 -6.66 1 89.25 584 ALA A N 1
ATOM 4713 C CA . ALA A 1 584 ? 23.203 17.953 -7.609 1 89.25 584 ALA A CA 1
ATOM 4714 C C . ALA A 1 584 ? 22.094 16.906 -7.547 1 89.25 584 ALA A C 1
ATOM 4716 O O . ALA A 1 584 ? 20.953 17.188 -7.934 1 89.25 584 ALA A O 1
ATOM 4717 N N . ASP A 1 585 ? 22.438 15.789 -7.035 1 83.38 585 ASP A N 1
ATOM 4718 C CA . ASP A 1 585 ? 21.438 14.75 -6.859 1 83.38 585 ASP A CA 1
ATOM 4719 C C . ASP A 1 585 ? 20.469 15.102 -5.723 1 83.38 585 ASP A C 1
ATOM 4721 O O . ASP A 1 585 ? 19.344 14.602 -5.68 1 83.38 585 ASP A O 1
ATOM 4725 N N . ILE A 1 586 ? 20.906 15.977 -4.84 1 86.81 586 ILE A N 1
ATOM 4726 C CA . ILE A 1 586 ? 20.078 16.391 -3.717 1 86.81 586 ILE A CA 1
ATOM 4727 C C . ILE A 1 586 ? 19.172 17.531 -4.141 1 86.81 586 ILE A C 1
ATOM 4729 O O . ILE A 1 586 ? 17.953 17.5 -3.924 1 86.81 586 ILE A O 1
ATOM 4733 N N . TYR A 1 587 ? 19.766 18.641 -4.691 1 88.25 587 TYR A N 1
ATOM 4734 C CA . TYR A 1 587 ? 19 19.812 -5.133 1 88.25 587 TYR A CA 1
ATOM 4735 C C . TYR A 1 587 ? 19.359 20.188 -6.566 1 88.25 587 TYR A C 1
ATOM 4737 O O . TYR A 1 587 ? 20.531 20.406 -6.879 1 88.25 587 TYR A O 1
ATOM 4745 N N . LYS A 1 588 ? 18.344 20.188 -7.32 1 88.56 588 LYS A N 1
ATOM 4746 C CA . LYS A 1 588 ? 18.406 20.984 -8.547 1 88.56 588 LYS A CA 1
ATOM 4747 C C . LYS A 1 588 ? 17.812 22.375 -8.32 1 88.56 588 LYS A C 1
ATOM 4749 O O . LYS A 1 588 ? 17.125 22.625 -7.328 1 88.56 588 LYS A O 1
ATOM 4754 N N . ARG A 1 589 ? 18.094 23.312 -9.18 1 89 589 ARG A N 1
ATOM 4755 C CA . ARG A 1 589 ? 17.703 24.703 -9.039 1 89 589 ARG A CA 1
ATOM 4756 C C . ARG A 1 589 ? 16.203 24.844 -8.773 1 89 589 ARG A C 1
ATOM 4758 O O . ARG A 1 589 ? 15.797 25.5 -7.816 1 89 589 ARG A O 1
ATOM 4765 N N . ASN A 1 590 ? 15.43 24.172 -9.531 1 86.31 590 ASN A N 1
ATOM 4766 C CA . ASN A 1 590 ? 13.984 24.297 -9.43 1 86.31 590 ASN A CA 1
ATOM 4767 C C . ASN A 1 590 ? 13.461 23.766 -8.102 1 86.31 590 ASN A C 1
ATOM 4769 O O . ASN A 1 590 ? 12.562 24.344 -7.492 1 86.31 590 ASN A O 1
ATOM 4773 N N . LYS A 1 591 ? 14 22.656 -7.723 1 90.75 591 LYS A N 1
ATOM 4774 C CA . LYS A 1 591 ? 13.594 22.062 -6.445 1 90.75 591 LYS A CA 1
ATOM 4775 C C . LYS A 1 591 ? 14 22.969 -5.277 1 90.75 591 LYS A C 1
ATOM 4777 O O . LYS A 1 591 ? 13.242 23.109 -4.312 1 90.75 591 LYS A O 1
ATOM 4782 N N . PHE A 1 592 ? 15.172 23.562 -5.387 1 95.25 592 PHE A N 1
ATOM 4783 C CA . PHE A 1 592 ? 15.664 24.453 -4.336 1 95.25 592 PHE A CA 1
ATOM 4784 C C . PHE A 1 592 ? 14.742 25.656 -4.18 1 95.25 592 PHE A C 1
ATOM 4786 O O . PHE A 1 592 ? 14.367 26.016 -3.062 1 95.25 592 PHE A O 1
ATOM 4793 N N . GLU A 1 593 ? 14.359 26.266 -5.273 1 93.12 593 GLU A N 1
ATOM 4794 C CA . GLU A 1 593 ? 13.461 27.406 -5.266 1 93.12 593 GLU A CA 1
ATOM 4795 C C . GLU A 1 593 ? 12.133 27.062 -4.59 1 93.12 593 GLU A C 1
ATOM 4797 O O . GLU A 1 593 ? 11.633 27.828 -3.76 1 93.12 593 GLU A O 1
ATOM 4802 N N . LYS A 1 594 ? 11.625 25.953 -4.883 1 92.69 594 LYS A N 1
ATOM 4803 C CA . LYS A 1 594 ? 10.352 25.516 -4.309 1 92.69 594 LYS A CA 1
ATOM 4804 C C . LYS A 1 594 ? 10.484 25.266 -2.809 1 92.69 594 LYS A C 1
ATOM 4806 O O . LYS A 1 594 ? 9.609 25.641 -2.031 1 92.69 594 LYS A O 1
ATOM 4811 N N . HIS A 1 595 ? 11.539 24.625 -2.432 1 95.56 595 HIS A N 1
ATOM 4812 C CA . HIS A 1 595 ? 11.742 24.297 -1.024 1 95.56 595 HIS A CA 1
ATOM 4813 C C . HIS A 1 595 ? 11.898 25.562 -0.184 1 95.56 595 HIS A C 1
ATOM 4815 O O . HIS A 1 595 ? 11.383 25.625 0.937 1 95.56 595 HIS A O 1
ATOM 4821 N N . VAL A 1 596 ? 12.594 26.547 -0.766 1 96.62 596 VAL A N 1
ATOM 4822 C CA . VAL A 1 596 ? 12.703 27.828 -0.089 1 96.62 596 VAL A CA 1
ATOM 4823 C C . VAL A 1 596 ? 11.312 28.422 0.126 1 96.62 596 VAL A C 1
ATOM 4825 O O . VAL A 1 596 ? 10.992 28.891 1.223 1 96.62 596 VAL A O 1
ATOM 4828 N N . PHE A 1 597 ? 10.516 28.344 -0.813 1 94.19 597 PHE A N 1
ATOM 4829 C CA . PHE A 1 597 ? 9.156 28.859 -0.743 1 94.19 597 PHE A CA 1
ATOM 4830 C C . PHE A 1 597 ? 8.352 28.125 0.319 1 94.19 597 PHE A C 1
ATOM 4832 O O . PHE A 1 597 ? 7.609 28.734 1.086 1 94.19 597 PHE A O 1
ATOM 4839 N N . TYR A 1 598 ? 8.445 26.797 0.333 1 95.81 598 TYR A N 1
ATOM 4840 C CA . TYR A 1 598 ? 7.695 26.016 1.303 1 95.81 598 TYR A CA 1
ATOM 4841 C C . TYR A 1 598 ? 8.031 26.438 2.729 1 95.81 598 TYR A C 1
ATOM 4843 O O . TYR A 1 598 ? 7.141 26.562 3.572 1 95.81 598 TYR A O 1
ATOM 4851 N N . LEU A 1 599 ? 9.32 26.641 2.953 1 96.94 599 LEU A N 1
ATOM 4852 C CA . LEU A 1 599 ? 9.773 27.031 4.285 1 96.94 599 LEU A CA 1
ATOM 4853 C C . LEU A 1 599 ? 9.242 28.406 4.668 1 96.94 599 LEU A C 1
ATOM 4855 O O . LEU A 1 599 ? 8.719 28.594 5.766 1 96.94 599 LEU A O 1
ATOM 4859 N N . LEU A 1 600 ? 9.359 29.328 3.709 1 96.38 600 LEU A N 1
ATOM 4860 C CA . LEU A 1 600 ? 8.867 30.672 3.957 1 96.38 600 LEU A CA 1
ATOM 4861 C C . LEU A 1 600 ? 7.367 30.656 4.234 1 96.38 600 LEU A C 1
ATOM 4863 O O . LEU A 1 600 ? 6.898 31.297 5.176 1 96.38 600 LEU A O 1
ATOM 4867 N N . LYS A 1 601 ? 6.684 29.938 3.461 1 93.81 601 LYS A N 1
ATOM 4868 C CA . LYS A 1 601 ? 5.23 29.891 3.592 1 93.81 601 LYS A CA 1
ATOM 4869 C C . LYS A 1 601 ? 4.816 29.266 4.918 1 93.81 601 LYS A C 1
ATOM 4871 O O . LYS A 1 601 ? 3.812 29.656 5.512 1 93.81 601 LYS A O 1
ATOM 4876 N N . SER A 1 602 ? 5.535 28.281 5.316 1 93.69 602 SER A N 1
ATOM 4877 C CA . SER A 1 602 ? 5.223 27.609 6.578 1 93.69 602 SER A CA 1
ATOM 4878 C C . SER A 1 602 ? 5.402 28.547 7.762 1 93.69 602 SER A C 1
ATOM 4880 O O . SER A 1 602 ? 4.578 28.578 8.68 1 93.69 602 SER A O 1
ATOM 4882 N N . ILE A 1 603 ? 6.477 29.328 7.75 1 94.69 603 ILE A N 1
ATOM 4883 C CA . ILE A 1 603 ? 6.754 30.266 8.844 1 94.69 603 ILE A CA 1
ATOM 4884 C C . ILE A 1 603 ? 5.852 31.484 8.719 1 94.69 603 ILE A C 1
ATOM 4886 O O . ILE A 1 603 ? 5.293 31.953 9.719 1 94.69 603 ILE A O 1
ATOM 4890 N N . PHE A 1 604 ? 5.801 31.969 7.445 1 94.31 604 PHE A N 1
ATOM 4891 C CA . PHE A 1 604 ? 5.016 33.156 7.117 1 94.31 604 PHE A CA 1
ATOM 4892 C C . PHE A 1 604 ? 3.867 32.812 6.18 1 94.31 604 PHE A C 1
ATOM 4894 O O . PHE A 1 604 ? 3.992 32.938 4.961 1 94.31 604 PHE A O 1
ATOM 4901 N N . SER A 1 605 ? 2.715 32.562 6.672 1 89.19 605 SER A N 1
ATOM 4902 C CA . SER A 1 605 ? 1.619 31.859 5.992 1 89.19 605 SER A CA 1
ATOM 4903 C C . SER A 1 605 ? 1.096 32.688 4.816 1 89.19 605 SER A C 1
ATOM 4905 O O . SER A 1 605 ? 0.524 32.125 3.877 1 89.19 605 SER A O 1
ATOM 4907 N N . PHE A 1 606 ? 1.332 34 4.793 1 90.25 606 PHE A N 1
ATOM 4908 C CA . PHE A 1 606 ? 0.81 34.844 3.73 1 90.25 606 PHE A CA 1
ATOM 4909 C C . PHE A 1 606 ? 1.779 34.906 2.557 1 90.25 606 PHE A C 1
ATOM 4911 O O . PHE A 1 606 ? 1.458 35.469 1.508 1 90.25 606 PHE A O 1
ATOM 4918 N N . SER A 1 607 ? 2.953 34.25 2.744 1 91.75 607 SER A N 1
ATOM 4919 C CA . SER A 1 607 ? 3.934 34.281 1.664 1 91.75 607 SER A CA 1
ATOM 4920 C C . SER A 1 607 ? 3.41 33.562 0.427 1 91.75 607 SER A C 1
ATOM 4922 O O . SER A 1 607 ? 2.668 32.562 0.541 1 91.75 607 SER A O 1
ATOM 4924 N N . GLU A 1 608 ? 3.801 34.062 -0.739 1 88.38 608 GLU A N 1
ATOM 4925 C CA . GLU A 1 608 ? 3.285 33.531 -1.996 1 88.38 608 GLU A CA 1
ATOM 4926 C C . GLU A 1 608 ? 4.414 33.281 -2.998 1 88.38 608 GLU A C 1
ATOM 4928 O O . GLU A 1 608 ? 5.477 33.906 -2.898 1 88.38 608 GLU A O 1
ATOM 4933 N N . ARG A 1 609 ? 4.129 32.344 -3.852 1 85.5 609 ARG A N 1
ATOM 4934 C CA . ARG A 1 609 ? 5.016 32.156 -4.996 1 85.5 609 ARG A CA 1
ATOM 4935 C C . ARG A 1 609 ? 4.656 33.125 -6.125 1 85.5 609 ARG A C 1
ATOM 4937 O O . ARG A 1 609 ? 3.479 33.375 -6.371 1 85.5 609 ARG A O 1
ATOM 4944 N N . MET A 1 610 ? 5.633 33.719 -6.859 1 75.19 610 MET A N 1
ATOM 4945 C CA . MET A 1 610 ? 5.352 34.625 -7.961 1 75.19 610 MET A CA 1
ATOM 4946 C C . MET A 1 610 ? 5.988 34.125 -9.258 1 75.19 610 MET A C 1
ATOM 4948 O O . MET A 1 610 ? 5.441 34.344 -10.344 1 75.19 610 MET A O 1
ATOM 4952 N N . GLY A 1 611 ? 7.07 33.375 -9.242 1 66.62 611 GLY A N 1
ATOM 4953 C CA . GLY A 1 611 ? 7.879 33.062 -10.406 1 66.62 611 GLY A CA 1
ATOM 4954 C C . GLY A 1 611 ? 7.223 32.031 -11.336 1 66.62 611 GLY A C 1
ATOM 4955 O O . GLY A 1 611 ? 7.078 30.875 -10.984 1 66.62 611 GLY A O 1
ATOM 4956 N N . LYS A 1 612 ? 6.43 32.625 -12.297 1 59 612 LYS A N 1
ATOM 4957 C CA . LYS A 1 612 ? 5.938 31.781 -13.383 1 59 612 LYS A CA 1
ATOM 4958 C C . LYS A 1 612 ? 7.039 31.5 -14.398 1 59 612 LYS A C 1
ATOM 4960 O O . LYS A 1 612 ? 7.898 32.344 -14.648 1 59 612 LYS A O 1
ATOM 4965 N N . GLU A 1 613 ? 7.125 30.297 -14.852 1 52.75 613 GLU A N 1
ATOM 4966 C CA . GLU A 1 613 ? 8.133 29.969 -15.852 1 52.75 613 GLU A CA 1
ATOM 4967 C C . GLU A 1 613 ? 8.078 30.922 -17.031 1 52.75 613 GLU A C 1
ATOM 4969 O O . GLU A 1 613 ? 7 31.188 -17.578 1 52.75 613 GLU A O 1
ATOM 4974 N N . GLY A 1 614 ? 9.195 31.562 -17.344 1 52.09 614 GLY A N 1
ATOM 4975 C CA . GLY A 1 614 ? 9.367 32.438 -18.516 1 52.09 614 GLY A CA 1
ATOM 4976 C C . GLY A 1 614 ? 9.109 33.906 -18.203 1 52.09 614 GLY A C 1
ATOM 4977 O O . GLY A 1 614 ? 9.391 34.75 -19.047 1 52.09 614 GLY A O 1
ATOM 4978 N N . LYS A 1 615 ? 8.531 34.156 -16.922 1 61.31 615 LYS A N 1
ATOM 4979 C CA . LYS A 1 615 ? 8.312 35.562 -16.625 1 61.31 615 LYS A CA 1
ATOM 4980 C C . LYS A 1 615 ? 9.406 36.125 -15.711 1 61.31 615 LYS A C 1
ATOM 4982 O O . LYS A 1 615 ? 10.125 35.344 -15.07 1 61.31 615 LYS A O 1
ATOM 4987 N N . ARG A 1 616 ? 9.672 37.25 -15.898 1 70.75 616 ARG A N 1
ATOM 4988 C CA . ARG A 1 616 ? 10.703 37.938 -15.133 1 70.75 616 ARG A CA 1
ATOM 4989 C C . ARG A 1 616 ? 10.156 38.406 -13.797 1 70.75 616 ARG A C 1
ATOM 4991 O O . ARG A 1 616 ? 9.977 39.625 -13.594 1 70.75 616 ARG A O 1
ATOM 4998 N N . GLU A 1 617 ? 9.805 37.469 -12.961 1 82.25 617 GLU A N 1
ATOM 4999 C CA . GLU A 1 617 ? 9.273 37.75 -11.625 1 82.25 617 GLU A CA 1
ATOM 5000 C C . GLU A 1 617 ? 10.125 37.094 -10.539 1 82.25 617 GLU A C 1
ATOM 5002 O O . GLU A 1 617 ? 10.875 36.156 -10.82 1 82.25 617 GLU A O 1
ATOM 5007 N N . PRO A 1 618 ? 9.953 37.688 -9.391 1 88.5 618 PRO A N 1
ATOM 5008 C CA . PRO A 1 618 ? 10.672 37 -8.305 1 88.5 618 PRO A CA 1
ATOM 5009 C C . PRO A 1 618 ? 10.133 35.625 -8.023 1 88.5 618 PRO A C 1
ATOM 5011 O O . PRO A 1 618 ? 9.008 35.281 -8.406 1 88.5 618 PRO A O 1
ATOM 5014 N N . ASP A 1 619 ? 10.898 34.812 -7.359 1 88.62 619 ASP A N 1
ATOM 5015 C CA . ASP A 1 619 ? 10.5 33.438 -7.062 1 88.62 619 ASP A CA 1
ATOM 5016 C C . ASP A 1 619 ? 9.391 33.406 -6.012 1 88.62 619 ASP A C 1
ATOM 5018 O O . ASP A 1 619 ? 8.5 32.562 -6.07 1 88.62 619 ASP A O 1
ATOM 5022 N N . SER A 1 620 ? 9.539 34.344 -5.023 1 90.44 620 SER A N 1
ATOM 5023 C CA . SER A 1 620 ? 8.578 34.375 -3.926 1 90.44 620 SER A CA 1
ATOM 5024 C C . SER A 1 620 ? 8.445 35.781 -3.342 1 90.44 620 SER A C 1
ATOM 5026 O O . SER A 1 620 ? 9.258 36.656 -3.648 1 90.44 620 SER A O 1
ATOM 5028 N N . VAL A 1 621 ? 7.418 35.969 -2.592 1 92.5 621 VAL A N 1
ATOM 5029 C CA . VAL A 1 621 ? 7.223 37.156 -1.793 1 92.5 621 VAL A CA 1
ATOM 5030 C C . VAL A 1 621 ? 6.953 36.781 -0.339 1 92.5 621 VAL A C 1
ATOM 5032 O O . VAL A 1 621 ? 6.02 36.031 -0.049 1 92.5 621 VAL A O 1
ATOM 5035 N N . LEU A 1 622 ? 7.852 37.188 0.513 1 95.12 622 LEU A N 1
ATOM 5036 C CA . LEU A 1 622 ? 7.633 37.031 1.944 1 95.12 622 LEU A CA 1
ATOM 5037 C C . LEU A 1 622 ? 6.652 38.062 2.479 1 95.12 622 LEU A C 1
ATOM 5039 O O . LEU A 1 622 ? 6.836 39.25 2.268 1 95.12 622 LEU A O 1
ATOM 5043 N N . ILE A 1 623 ? 5.59 37.656 3.033 1 93.5 623 ILE A N 1
ATOM 5044 C CA . ILE A 1 623 ? 4.57 38.531 3.59 1 93.5 623 ILE A CA 1
ATOM 5045 C C . ILE A 1 623 ? 4.348 38.188 5.062 1 93.5 623 ILE A C 1
ATOM 5047 O O . ILE A 1 623 ? 4.035 37.062 5.406 1 93.5 623 ILE A O 1
ATOM 5051 N N . SER A 1 624 ? 4.555 39.125 5.941 1 93.88 624 SER A N 1
ATOM 5052 C CA . SER A 1 624 ? 4.367 38.938 7.375 1 93.88 624 SER A CA 1
ATOM 5053 C C . SER A 1 624 ? 3.607 40.125 7.984 1 93.88 624 SER A C 1
ATOM 5055 O O . SER A 1 624 ? 3.869 41.281 7.652 1 93.88 624 SER A O 1
ATOM 5057 N N . PRO A 1 625 ? 2.674 39.844 8.844 1 91.31 625 PRO A N 1
ATOM 5058 C CA . PRO A 1 625 ? 1.979 40.938 9.508 1 91.31 625 PRO A CA 1
ATOM 5059 C C . PRO A 1 625 ? 2.908 41.781 10.375 1 91.31 625 PRO A C 1
ATOM 5061 O O . PRO A 1 625 ? 3.801 41.25 11.039 1 91.31 625 PRO A O 1
ATOM 5064 N N . LEU A 1 626 ? 2.682 43.094 10.344 1 90.5 626 LEU A N 1
ATOM 5065 C CA . LEU A 1 626 ? 3.389 44 11.242 1 90.5 626 LEU A CA 1
ATOM 5066 C C . LEU A 1 626 ? 2.656 44.094 12.578 1 90.5 626 LEU A C 1
ATOM 5068 O O . LEU A 1 626 ? 1.426 44.031 12.625 1 90.5 626 LEU A O 1
ATOM 5072 N N . PRO A 1 627 ? 3.439 44.188 13.711 1 79.56 627 PRO A N 1
ATOM 5073 C CA . PRO A 1 627 ? 2.809 44.188 15.031 1 79.56 627 PRO A CA 1
ATOM 5074 C C . PRO A 1 627 ? 1.777 45.312 15.195 1 79.56 627 PRO A C 1
ATOM 5076 O O . PRO A 1 627 ? 0.754 45.094 15.859 1 79.56 627 PRO A O 1
ATOM 5079 N N . ASP A 1 628 ? 2.158 46.406 14.688 1 76.19 628 ASP A N 1
ATOM 5080 C CA . ASP A 1 628 ? 1.267 47.531 14.914 1 76.19 628 ASP A CA 1
ATOM 5081 C C . ASP A 1 628 ? 0.491 47.875 13.641 1 76.19 628 ASP A C 1
ATOM 5083 O O . ASP A 1 628 ? 1.042 47.844 12.539 1 76.19 628 ASP A O 1
ATOM 5087 N N . GLY A 1 629 ? -0.806 47.875 13.797 1 77.38 629 GLY A N 1
ATOM 5088 C CA . GLY A 1 629 ? -1.639 48.344 12.703 1 77.38 629 GLY A CA 1
ATOM 5089 C C . GLY A 1 629 ? -2.17 47.25 11.82 1 77.38 629 GLY A C 1
ATOM 5090 O O . GLY A 1 629 ? -2.438 46.125 12.297 1 77.38 629 GLY A O 1
ATOM 5091 N N . ASN A 1 630 ? -2.521 47.594 10.562 1 84.44 630 ASN A N 1
ATOM 5092 C CA . ASN A 1 630 ? -3.162 46.688 9.625 1 84.44 630 ASN A CA 1
ATOM 5093 C C . ASN A 1 630 ? -2.266 46.406 8.43 1 84.44 630 ASN A C 1
ATOM 5095 O O . ASN A 1 630 ? -2.693 45.75 7.469 1 84.44 630 ASN A O 1
ATOM 5099 N N . SER A 1 631 ? -0.983 46.75 8.523 1 89.44 631 SER A N 1
ATOM 5100 C CA . SER A 1 631 ? -0.092 46.656 7.375 1 89.44 631 SER A CA 1
ATOM 5101 C C . SER A 1 631 ? 0.793 45.406 7.48 1 89.44 631 SER A C 1
ATOM 5103 O O . SER A 1 631 ? 0.818 44.75 8.523 1 89.44 631 SER A O 1
ATOM 5105 N N . TYR A 1 632 ? 1.398 45.031 6.359 1 92.62 632 TYR A N 1
ATOM 5106 C CA . TYR A 1 632 ? 2.256 43.875 6.262 1 92.62 632 TYR A CA 1
ATOM 5107 C C . TYR A 1 632 ? 3.66 44.25 5.812 1 92.62 632 TYR A C 1
ATOM 5109 O O . TYR A 1 632 ? 3.842 45.25 5.102 1 92.62 632 TYR A O 1
ATOM 5117 N N . TYR A 1 633 ? 4.66 43.562 6.371 1 94.38 633 TYR A N 1
ATOM 5118 C CA . TYR A 1 633 ? 6.004 43.531 5.809 1 94.38 633 TYR A CA 1
ATOM 5119 C C . TYR A 1 633 ? 6.055 42.688 4.539 1 94.38 633 TYR A C 1
ATOM 5121 O O . TYR A 1 633 ? 5.637 41.531 4.543 1 94.38 633 TYR A O 1
ATOM 5129 N N . VAL A 1 634 ? 6.453 43.281 3.4 1 94.25 634 VAL A N 1
ATOM 5130 C CA . VAL A 1 634 ? 6.523 42.562 2.143 1 94.25 634 VAL A CA 1
ATOM 5131 C C . VAL A 1 634 ? 7.945 42.625 1.585 1 94.25 634 VAL A C 1
ATOM 5133 O O . VAL A 1 634 ? 8.516 43.688 1.455 1 94.25 634 VAL A O 1
ATOM 5136 N N . ALA A 1 635 ? 8.555 41.5 1.334 1 96.12 635 ALA A N 1
ATOM 5137 C CA . ALA A 1 635 ? 9.883 41.406 0.729 1 96.12 635 ALA A CA 1
ATOM 5138 C C . ALA A 1 635 ? 9.883 40.469 -0.469 1 96.12 635 ALA A C 1
ATOM 5140 O O . ALA A 1 635 ? 9.359 39.344 -0.39 1 96.12 635 ALA A O 1
ATOM 5141 N N . THR A 1 636 ? 10.414 40.906 -1.58 1 94.38 636 THR A N 1
ATOM 5142 C CA . THR A 1 636 ? 10.602 40 -2.707 1 94.38 636 THR A CA 1
ATOM 5143 C C . THR A 1 636 ? 11.773 39.062 -2.455 1 94.38 636 THR A C 1
ATOM 5145 O O . THR A 1 636 ? 12.719 39.438 -1.75 1 94.38 636 THR A O 1
ATOM 5148 N N . GLY A 1 637 ? 11.617 37.844 -2.959 1 93.75 637 GLY A N 1
ATOM 5149 C CA . GLY A 1 637 ? 12.641 36.844 -2.697 1 93.75 637 GLY A CA 1
ATOM 5150 C C . GLY A 1 637 ? 13.125 36.125 -3.951 1 93.75 637 GLY A C 1
ATOM 5151 O O . GLY A 1 637 ? 12.336 35.844 -4.859 1 93.75 637 GLY A O 1
ATOM 5152 N N . ASP A 1 638 ? 14.461 35.844 -4.008 1 94.69 638 ASP A N 1
ATOM 5153 C CA . ASP A 1 638 ? 15.094 35.094 -5.102 1 94.69 638 ASP A CA 1
ATOM 5154 C C . ASP A 1 638 ? 16.094 34.094 -4.57 1 94.69 638 ASP A C 1
ATOM 5156 O O . ASP A 1 638 ? 17.062 34.469 -3.9 1 94.69 638 ASP A O 1
ATOM 5160 N N . ALA A 1 639 ? 15.828 32.812 -4.844 1 95.75 639 ALA A N 1
ATOM 5161 C CA . ALA A 1 639 ? 16.688 31.719 -4.355 1 95.75 639 ALA A CA 1
ATOM 5162 C C . ALA A 1 639 ? 17.797 31.406 -5.344 1 95.75 639 ALA A C 1
ATOM 5164 O O . ALA A 1 639 ? 17.562 31.297 -6.547 1 95.75 639 ALA A O 1
ATOM 5165 N N . LYS A 1 640 ? 18.984 31.281 -4.871 1 95.88 640 LYS A N 1
ATOM 5166 C CA . LYS A 1 640 ? 20.172 31.047 -5.691 1 95.88 640 LYS A CA 1
ATOM 5167 C C . LYS A 1 640 ? 20.938 29.828 -5.215 1 95.88 640 LYS A C 1
ATOM 5169 O O . LYS A 1 640 ? 21.5 29.828 -4.113 1 95.88 640 LYS A O 1
ATOM 5174 N N . LEU A 1 641 ? 21.016 28.828 -6.074 1 95.94 641 LEU A N 1
ATOM 5175 C CA . LEU A 1 641 ? 21.75 27.594 -5.746 1 95.94 641 LEU A CA 1
ATOM 5176 C C . LEU A 1 641 ? 23.109 27.578 -6.418 1 95.94 641 LEU A C 1
ATOM 5178 O O . LEU A 1 641 ? 23.234 27.891 -7.605 1 95.94 641 LEU A O 1
ATOM 5182 N N . SER A 1 642 ? 24.188 27.281 -5.648 1 95.19 642 SER A N 1
ATOM 5183 C CA . SER A 1 642 ? 25.531 27.234 -6.238 1 95.19 642 SER A CA 1
ATOM 5184 C C . SER A 1 642 ? 26.359 26.094 -5.641 1 95.19 642 SER A C 1
ATOM 5186 O O . SER A 1 642 ? 26.391 25.938 -4.418 1 95.19 642 SER A O 1
ATOM 5188 N N . TYR A 1 643 ? 27.047 25.375 -6.504 1 94.62 643 TYR A N 1
ATOM 5189 C CA . TYR A 1 643 ? 27.969 24.344 -6.055 1 94.62 643 TYR A CA 1
ATOM 5190 C C . TYR A 1 643 ? 29.422 24.703 -6.391 1 94.62 643 TYR A C 1
ATOM 5192 O O . TYR A 1 643 ? 30.234 23.828 -6.66 1 94.62 643 TYR A O 1
ATOM 5200 N N . LYS A 1 644 ? 29.688 26 -6.473 1 93.25 644 LYS A N 1
ATOM 5201 C CA . LYS A 1 644 ? 31.047 26.5 -6.633 1 93.25 644 LYS A CA 1
ATOM 5202 C C . LYS A 1 644 ? 31.688 26.781 -5.281 1 93.25 644 LYS A C 1
ATOM 5204 O O . LYS A 1 644 ? 31.016 27.234 -4.352 1 93.25 644 LYS A O 1
ATOM 5209 N N . ASP A 1 645 ? 32.938 26.609 -5.238 1 93.31 645 ASP A N 1
ATOM 5210 C CA . ASP A 1 645 ? 33.656 26.812 -3.98 1 93.31 645 ASP A CA 1
ATOM 5211 C C . ASP A 1 645 ? 33.562 28.266 -3.539 1 93.31 645 ASP A C 1
ATOM 5213 O O . ASP A 1 645 ? 33.438 28.562 -2.348 1 93.31 645 ASP A O 1
ATOM 5217 N N . ASP A 1 646 ? 33.656 29.188 -4.551 1 91.94 646 ASP A N 1
ATOM 5218 C CA . ASP A 1 646 ? 33.688 30.609 -4.223 1 91.94 646 ASP A CA 1
ATOM 5219 C C . ASP A 1 646 ? 32.25 31.141 -3.957 1 91.94 646 ASP A C 1
ATOM 5221 O O . ASP A 1 646 ? 32.094 32.281 -3.557 1 91.94 646 ASP A O 1
ATOM 5225 N N . GLY A 1 647 ? 31.219 30.297 -4.109 1 94.44 647 GLY A N 1
ATOM 5226 C CA . GLY A 1 647 ? 29.844 30.688 -3.859 1 94.44 647 GLY A CA 1
ATOM 5227 C C . GLY A 1 647 ? 29.141 31.203 -5.098 1 94.44 647 GLY A C 1
ATOM 5228 O O . GLY A 1 647 ? 29.703 31.188 -6.195 1 94.44 647 GLY A O 1
ATOM 5229 N N . TYR A 1 648 ? 27.906 31.609 -4.949 1 95.75 648 TYR A N 1
ATOM 5230 C CA . TYR A 1 648 ? 27.109 32.125 -6.055 1 95.75 648 TYR A CA 1
ATOM 5231 C C . TYR A 1 648 ? 27.594 33.5 -6.48 1 95.75 648 TYR A C 1
ATOM 5233 O O . TYR A 1 648 ? 27.734 34.406 -5.648 1 95.75 648 TYR A O 1
ATOM 5241 N N . ASP A 1 649 ? 27.797 33.656 -7.738 1 93.44 649 ASP A N 1
ATOM 5242 C CA . ASP A 1 649 ? 28.281 34.938 -8.281 1 93.44 649 ASP A CA 1
ATOM 5243 C C . ASP A 1 649 ? 27.125 35.875 -8.555 1 93.44 649 ASP A C 1
ATOM 5245 O O . ASP A 1 649 ? 26.438 35.75 -9.562 1 93.44 649 ASP A O 1
ATOM 5249 N N . LEU A 1 650 ? 26.938 36.875 -7.66 1 95.94 650 LEU A N 1
ATOM 5250 C CA . LEU A 1 650 ? 25.922 37.906 -7.859 1 95.94 650 LEU A CA 1
ATOM 5251 C C . LEU A 1 650 ? 26.438 39 -8.805 1 95.94 650 LEU A C 1
ATOM 5253 O O . LEU A 1 650 ? 26.734 40.094 -8.367 1 95.94 650 LEU A O 1
ATOM 5257 N N . ASN A 1 651 ? 26.406 38.688 -10.055 1 93.75 651 ASN A N 1
ATOM 5258 C CA . ASN A 1 651 ? 26.953 39.562 -11.078 1 93.75 651 ASN A CA 1
ATOM 5259 C C . ASN A 1 651 ? 25.969 40.656 -11.453 1 93.75 651 ASN A C 1
ATOM 5261 O O . ASN A 1 651 ? 24.938 40.844 -10.797 1 93.75 651 ASN A O 1
ATOM 5265 N N . SER A 1 652 ? 26.25 41.375 -12.531 1 93.69 652 SER A N 1
ATOM 5266 C CA . SER A 1 652 ? 25.453 42.531 -12.938 1 93.69 652 SER A CA 1
ATOM 5267 C C . SER A 1 652 ? 24.062 42.125 -13.383 1 93.69 652 SER A C 1
ATOM 5269 O O . SER A 1 652 ? 23.094 42.844 -13.18 1 93.69 652 SER A O 1
ATOM 5271 N N . SER A 1 653 ? 24 41 -13.953 1 93 653 SER A N 1
ATOM 5272 C CA . SER A 1 653 ? 22.703 40.5 -14.391 1 93 653 SER A CA 1
ATOM 5273 C C . SER A 1 653 ? 21.766 40.281 -13.211 1 93 653 SER A C 1
ATOM 5275 O O . SER A 1 653 ? 20.578 40.562 -13.281 1 93 653 SER A O 1
ATOM 5277 N N . GLU A 1 654 ? 22.328 39.75 -12.133 1 94.44 654 GLU A N 1
ATOM 5278 C CA . GLU A 1 654 ? 21.547 39.5 -10.914 1 94.44 654 GLU A CA 1
ATOM 5279 C C . GLU A 1 654 ? 21.125 40.844 -10.273 1 94.44 654 GLU A C 1
ATOM 5281 O O . GLU A 1 654 ? 20.016 40.938 -9.75 1 94.44 654 GLU A O 1
ATOM 5286 N N . GLU A 1 655 ? 22 41.812 -10.359 1 95 655 GLU A N 1
ATOM 5287 C CA . GLU A 1 655 ? 21.688 43.156 -9.852 1 95 655 GLU A CA 1
ATOM 5288 C C . GLU A 1 655 ? 20.547 43.781 -10.641 1 95 655 GLU A C 1
ATOM 5290 O O . GLU A 1 655 ? 19.641 44.375 -10.055 1 95 655 GLU A O 1
ATOM 5295 N N . ASP A 1 656 ? 20.625 43.562 -11.891 1 94.06 656 ASP A N 1
ATOM 5296 C CA . ASP A 1 656 ? 19.578 44.094 -12.766 1 94.06 656 ASP A CA 1
ATOM 5297 C C . ASP A 1 656 ? 18.234 43.406 -12.484 1 94.06 656 ASP A C 1
ATOM 5299 O O . ASP A 1 656 ? 17.203 44.094 -12.484 1 94.06 656 ASP A O 1
ATOM 5303 N N . LYS A 1 657 ? 18.281 42.156 -12.359 1 93.06 657 LYS A N 1
ATOM 5304 C CA . LYS A 1 657 ? 17.062 41.438 -12.062 1 93.06 657 LYS A CA 1
ATOM 5305 C C . LYS A 1 657 ? 16.438 41.906 -10.758 1 93.06 657 LYS A C 1
ATOM 5307 O O . LYS A 1 657 ? 15.227 42.125 -10.688 1 93.06 657 LYS A O 1
ATOM 5312 N N . ALA A 1 658 ? 17.234 41.969 -9.711 1 94.94 658 ALA A N 1
ATOM 5313 C CA . ALA A 1 658 ? 16.75 42.406 -8.414 1 94.94 658 ALA A CA 1
ATOM 5314 C C . ALA A 1 658 ? 16.094 43.781 -8.523 1 94.94 658 ALA A C 1
ATOM 5316 O O . ALA A 1 658 ? 15.031 44.031 -7.957 1 94.94 658 ALA A O 1
ATOM 5317 N N . THR A 1 659 ? 16.781 44.625 -9.266 1 94.38 659 THR A N 1
ATOM 5318 C CA . THR A 1 659 ? 16.281 45.969 -9.469 1 94.38 659 THR A CA 1
ATOM 5319 C C . THR A 1 659 ? 14.906 45.938 -10.148 1 94.38 659 THR A C 1
ATOM 5321 O O . THR A 1 659 ? 13.977 46.625 -9.727 1 94.38 659 THR A O 1
ATOM 5324 N N . ARG A 1 660 ? 14.852 45.188 -11.125 1 92.25 660 ARG A N 1
ATOM 5325 C CA . ARG A 1 660 ? 13.602 45.031 -11.859 1 92.25 660 ARG A CA 1
ATOM 5326 C C . ARG A 1 660 ? 12.492 44.5 -10.961 1 92.25 660 ARG A C 1
ATOM 5328 O O . ARG A 1 660 ? 11.344 44.938 -11.047 1 92.25 660 ARG A O 1
ATOM 5335 N N . TYR A 1 661 ? 12.789 43.5 -10.156 1 92.5 661 TYR A N 1
ATOM 5336 C CA . TYR A 1 661 ? 11.797 42.906 -9.266 1 92.5 661 TYR A CA 1
ATOM 5337 C C . TYR A 1 661 ? 11.289 43.938 -8.258 1 92.5 661 TYR A C 1
ATOM 5339 O O . TYR A 1 661 ? 10.086 44 -7.996 1 92.5 661 TYR A O 1
ATOM 5347 N N . ILE A 1 662 ? 12.18 44.688 -7.715 1 93.44 662 ILE A N 1
ATOM 5348 C CA . ILE A 1 662 ? 11.836 45.688 -6.727 1 93.44 662 ILE A CA 1
ATOM 5349 C C . ILE A 1 662 ? 10.922 46.75 -7.359 1 93.44 662 ILE A C 1
ATOM 5351 O O . ILE A 1 662 ? 9.891 47.125 -6.781 1 93.44 662 ILE A O 1
ATOM 5355 N N . LEU A 1 663 ? 11.289 47.156 -8.516 1 92.44 663 LEU A N 1
ATOM 5356 C CA . LEU A 1 663 ? 10.516 48.156 -9.211 1 92.44 663 LEU A CA 1
ATOM 5357 C C . LEU A 1 663 ? 9.125 47.656 -9.562 1 92.44 663 LEU A C 1
ATOM 5359 O O . LEU A 1 663 ? 8.141 48.375 -9.422 1 92.44 663 LEU A O 1
ATOM 5363 N N . ALA A 1 664 ? 9.078 46.469 -10.016 1 88.5 664 ALA A N 1
ATOM 5364 C CA . ALA A 1 664 ? 7.793 45.844 -10.336 1 88.5 664 ALA A CA 1
ATOM 5365 C C . ALA A 1 664 ? 6.922 45.719 -9.094 1 88.5 664 ALA A C 1
ATOM 5367 O O . ALA A 1 664 ? 5.715 45.969 -9.148 1 88.5 664 ALA A O 1
ATOM 5368 N N . ALA A 1 665 ? 7.523 45.375 -8 1 89.81 665 ALA A N 1
ATOM 5369 C CA . ALA A 1 665 ? 6.797 45.219 -6.742 1 89.81 665 ALA A CA 1
ATOM 5370 C C . ALA A 1 665 ? 6.293 46.562 -6.223 1 89.81 665 ALA A C 1
ATOM 5372 O O . ALA A 1 665 ? 5.215 46.625 -5.629 1 89.81 665 ALA A O 1
ATOM 5373 N N . ALA A 1 666 ? 7.023 47.531 -6.461 1 91.88 666 ALA A N 1
ATOM 5374 C CA . ALA A 1 666 ? 6.688 48.875 -5.977 1 91.88 666 ALA A CA 1
ATOM 5375 C C . ALA A 1 666 ? 5.48 49.438 -6.723 1 91.88 666 ALA A C 1
ATOM 5377 O O . ALA A 1 666 ? 4.836 50.375 -6.254 1 91.88 666 ALA A O 1
ATOM 5378 N N . GLN A 1 667 ? 5.195 48.812 -7.828 1 89 667 GLN A N 1
ATOM 5379 C CA . GLN A 1 667 ? 4.074 49.281 -8.641 1 89 667 GLN A CA 1
ATOM 5380 C C . GLN A 1 667 ? 2.9 48.312 -8.562 1 89 667 GLN A C 1
ATOM 5382 O O . GLN A 1 667 ? 1.825 48.594 -9.102 1 89 667 GLN A O 1
ATOM 5387 N N . ASN A 1 668 ? 3.088 47.219 -7.969 1 86.38 668 ASN A N 1
ATOM 5388 C CA . ASN A 1 668 ? 2.035 46.219 -7.863 1 86.38 668 ASN A CA 1
ATOM 5389 C C . ASN A 1 668 ? 0.932 46.656 -6.906 1 86.38 668 ASN A C 1
ATOM 5391 O O . ASN A 1 668 ? 1.165 46.812 -5.707 1 86.38 668 ASN A O 1
ATOM 5395 N N . GLU A 1 669 ? -0.221 46.781 -7.359 1 84.44 669 GLU A N 1
ATOM 5396 C CA . GLU A 1 669 ? -1.342 47.344 -6.598 1 84.44 669 GLU A CA 1
ATOM 5397 C C . GLU A 1 669 ? -1.654 46.469 -5.383 1 84.44 669 GLU A C 1
ATOM 5399 O O . GLU A 1 669 ? -2.033 46.969 -4.328 1 84.44 669 GLU A O 1
ATOM 5404 N N . ARG A 1 670 ? -1.527 45.281 -5.504 1 85 670 ARG A N 1
ATOM 5405 C CA . ARG A 1 670 ? -1.835 44.375 -4.402 1 85 670 ARG A CA 1
ATOM 5406 C C . ARG A 1 670 ? -0.802 44.5 -3.287 1 85 670 ARG A C 1
ATOM 5408 O O . ARG A 1 670 ? -1.14 44.406 -2.105 1 85 670 ARG A O 1
ATOM 5415 N N . ILE A 1 671 ? 0.434 44.656 -3.664 1 89.06 671 ILE A N 1
ATOM 5416 C CA . ILE A 1 671 ? 1.481 44.875 -2.672 1 89.06 671 ILE A CA 1
ATOM 5417 C C . ILE A 1 671 ? 1.271 46.219 -1.99 1 89.06 671 ILE A C 1
ATOM 5419 O O . ILE A 1 671 ? 1.398 46.344 -0.769 1 89.06 671 ILE A O 1
ATOM 5423 N N . LEU A 1 672 ? 0.896 47.219 -2.787 1 89.94 672 LEU A N 1
ATOM 5424 C CA . LEU A 1 672 ? 0.658 48.562 -2.242 1 89.94 672 LEU A CA 1
ATOM 5425 C C . LEU A 1 672 ? -0.491 48.531 -1.241 1 89.94 672 LEU A C 1
ATOM 5427 O O . LEU A 1 672 ? -0.426 49.188 -0.202 1 89.94 672 LEU A O 1
ATOM 5431 N N . ASN A 1 673 ? -1.441 47.781 -1.548 1 86.06 673 ASN A N 1
ATOM 5432 C CA . ASN A 1 673 ? -2.572 47.656 -0.635 1 86.06 673 ASN A CA 1
ATOM 5433 C C . ASN A 1 673 ? -2.156 47.031 0.69 1 86.06 673 ASN A C 1
ATOM 5435 O O . ASN A 1 673 ? -2.693 47.375 1.744 1 86.06 673 ASN A O 1
ATOM 5439 N N . LYS A 1 674 ? -1.271 46.125 0.691 1 89.56 674 LYS A N 1
ATOM 5440 C CA . LYS A 1 674 ? -0.83 45.406 1.888 1 89.56 674 LYS A CA 1
ATOM 5441 C C . LYS A 1 674 ? 0.127 46.25 2.715 1 89.56 674 LYS A C 1
ATOM 5443 O O . LYS A 1 674 ? 0.284 46.031 3.916 1 89.56 674 LYS A O 1
ATOM 5448 N N . THR A 1 675 ? 0.83 47.156 2.076 1 90.94 675 THR A N 1
ATOM 5449 C CA . THR A 1 675 ? 1.892 47.906 2.754 1 90.94 675 THR A CA 1
ATOM 5450 C C . THR A 1 675 ? 1.466 49.344 3.02 1 90.94 675 THR A C 1
ATOM 5452 O O . THR A 1 675 ? 2.301 50.188 3.326 1 90.94 675 THR A O 1
ATOM 5455 N N . ASP A 1 676 ? 0.267 49.656 2.9 1 87.69 676 ASP A N 1
ATOM 5456 C CA . ASP A 1 676 ? -0.262 51 3.07 1 87.69 676 ASP A CA 1
ATOM 5457 C C . ASP A 1 676 ? 0.46 52 2.162 1 87.69 676 ASP A C 1
ATOM 5459 O O . ASP A 1 676 ? 0.972 53 2.629 1 87.69 676 ASP A O 1
ATOM 5463 N N . ASP A 1 677 ? 0.709 51.594 0.932 1 87.12 677 ASP A N 1
ATOM 5464 C CA . ASP A 1 677 ? 1.218 52.375 -0.179 1 87.12 677 ASP A CA 1
ATOM 5465 C C . ASP A 1 677 ? 2.709 52.656 -0.013 1 87.12 677 ASP A C 1
ATOM 5467 O O . ASP A 1 677 ? 3.24 53.594 -0.625 1 87.12 677 ASP A O 1
ATOM 5471 N N . THR A 1 678 ? 3.418 51.906 0.747 1 88.94 678 THR A N 1
ATOM 5472 C CA . THR A 1 678 ? 4.844 52.125 0.957 1 88.94 678 THR A CA 1
ATOM 5473 C C . THR A 1 678 ? 5.672 51.281 -0.011 1 88.94 678 THR A C 1
ATOM 5475 O O . THR A 1 678 ? 6.844 51.594 -0.255 1 88.94 678 THR A O 1
ATOM 5478 N N . GLY A 1 679 ? 5.043 50.281 -0.591 1 89.94 679 GLY A N 1
ATOM 5479 C CA . GLY A 1 679 ? 5.805 49.375 -1.44 1 89.94 679 GLY A CA 1
ATOM 5480 C C . GLY A 1 679 ? 6.578 48.344 -0.659 1 89.94 679 GLY A C 1
ATOM 5481 O O . GLY A 1 679 ? 6.375 48.156 0.546 1 89.94 679 GLY A O 1
ATOM 5482 N N . PRO A 1 680 ? 7.43 47.562 -1.317 1 93.81 680 PRO A N 1
ATOM 5483 C CA . PRO A 1 680 ? 8.172 46.5 -0.627 1 93.81 680 PRO A CA 1
ATOM 5484 C C . PRO A 1 680 ? 9.219 47.062 0.344 1 93.81 680 PRO A C 1
ATOM 5486 O O . PRO A 1 680 ? 9.812 48.094 0.086 1 93.81 680 PRO A O 1
ATOM 5489 N N . SER A 1 681 ? 9.406 46.281 1.367 1 94.06 681 SER A N 1
ATOM 5490 C CA . SER A 1 681 ? 10.344 46.688 2.412 1 94.06 681 SER A CA 1
ATOM 5491 C C . SER A 1 681 ? 11.758 46.219 2.109 1 94.06 681 SER A C 1
ATOM 5493 O O . SER A 1 681 ? 12.734 46.812 2.594 1 94.06 681 SER A O 1
ATOM 5495 N N . ALA A 1 682 ? 11.844 45.156 1.36 1 96.5 682 ALA A N 1
ATOM 5496 C CA . ALA A 1 682 ? 13.164 44.562 1.146 1 96.5 682 ALA A CA 1
ATOM 5497 C C . ALA A 1 682 ? 13.172 43.656 -0.083 1 96.5 682 ALA A C 1
ATOM 5499 O O . ALA A 1 682 ? 12.109 43.312 -0.615 1 96.5 682 ALA A O 1
ATOM 5500 N N . HIS A 1 683 ? 14.32 43.406 -0.557 1 96.5 683 HIS A N 1
ATOM 5501 C CA . HIS A 1 683 ? 14.602 42.312 -1.478 1 96.5 683 HIS A CA 1
ATOM 5502 C C . HIS A 1 683 ? 15.57 41.312 -0.86 1 96.5 683 HIS A C 1
ATOM 5504 O O . HIS A 1 683 ? 16.656 41.688 -0.395 1 96.5 683 HIS A O 1
ATOM 5510 N N . ILE A 1 684 ? 15.141 40.031 -0.917 1 98.12 684 ILE A N 1
ATOM 5511 C CA . ILE A 1 684 ? 15.922 39 -0.211 1 98.12 684 ILE A CA 1
ATOM 5512 C C . ILE A 1 684 ? 16.531 38.031 -1.216 1 98.12 684 ILE A C 1
ATOM 5514 O O . ILE A 1 684 ? 15.812 37.344 -1.945 1 98.12 684 ILE A O 1
ATOM 5518 N N . PHE A 1 685 ? 17.906 38 -1.24 1 97.81 685 PHE A N 1
ATOM 5519 C CA . PHE A 1 685 ? 18.609 36.875 -1.87 1 97.81 685 PHE A CA 1
ATOM 5520 C C . PHE A 1 685 ? 18.781 35.719 -0.889 1 97.81 685 PHE A C 1
ATOM 5522 O O . PHE A 1 685 ? 19.203 35.938 0.253 1 97.81 685 PHE A O 1
ATOM 5529 N N . ILE A 1 686 ? 18.391 34.531 -1.289 1 98.12 686 ILE A N 1
ATOM 5530 C CA . ILE A 1 686 ? 18.578 33.375 -0.422 1 98.12 686 ILE A CA 1
ATOM 5531 C C . ILE A 1 686 ? 19.5 32.344 -1.104 1 98.12 686 ILE A C 1
ATOM 5533 O O . ILE A 1 686 ? 19.25 31.953 -2.248 1 98.12 686 ILE A O 1
ATOM 5537 N N . SER A 1 687 ? 20.562 31.938 -0.442 1 97.56 687 SER A N 1
ATOM 5538 C CA . SER A 1 687 ? 21.484 30.984 -1.037 1 97.56 687 SER A CA 1
ATOM 5539 C C . SER A 1 687 ? 22.078 30.062 0.02 1 97.56 687 SER A C 1
ATOM 5541 O O . SER A 1 687 ? 22.188 30.438 1.189 1 97.56 687 SER A O 1
ATOM 5543 N N . GLN A 1 688 ? 22.375 28.875 -0.402 1 96.62 688 GLN A N 1
ATOM 5544 C CA . GLN A 1 688 ? 23.047 27.938 0.494 1 96.62 688 GLN A CA 1
ATOM 5545 C C . GLN A 1 688 ? 24.562 28.156 0.496 1 96.62 688 GLN A C 1
ATOM 5547 O O . GLN A 1 688 ? 25.266 27.656 1.364 1 96.62 688 GLN A O 1
ATOM 5552 N N . ASN A 1 689 ? 25.062 28.969 -0.512 1 95.88 689 ASN A N 1
ATOM 5553 C CA . ASN A 1 689 ? 26.484 29.266 -0.663 1 95.88 689 ASN A CA 1
ATOM 5554 C C . ASN A 1 689 ? 26.703 30.609 -1.369 1 95.88 689 ASN A C 1
ATOM 5556 O O . ASN A 1 689 ? 26.844 30.641 -2.592 1 95.88 689 ASN A O 1
ATOM 5560 N N . PHE A 1 690 ? 26.938 31.688 -0.519 1 96.25 690 PHE A N 1
ATOM 5561 C CA . PHE A 1 690 ? 27.125 33.031 -1.062 1 96.25 690 PHE A CA 1
ATOM 5562 C C . PHE A 1 690 ? 28.609 33.344 -1.261 1 96.25 690 PHE A C 1
ATOM 5564 O O . PHE A 1 690 ? 29.469 32.781 -0.548 1 96.25 690 PHE A O 1
ATOM 5571 N N . LYS A 1 691 ? 28.891 34.125 -2.25 1 95.44 691 LYS A N 1
ATOM 5572 C CA . LYS A 1 691 ? 30.156 34.844 -2.264 1 95.44 691 LYS A CA 1
ATOM 5573 C C . LYS A 1 691 ? 30.078 36.125 -1.429 1 95.44 691 LYS A C 1
ATOM 5575 O O . LYS A 1 691 ? 29.859 37.219 -1.968 1 95.44 691 LYS A O 1
ATOM 5580 N N . HIS A 1 692 ? 30.469 36.156 -0.163 1 94.56 692 HIS A N 1
ATOM 5581 C CA . HIS A 1 692 ? 30.203 37.188 0.842 1 94.56 692 HIS A CA 1
ATOM 5582 C C . HIS A 1 692 ? 30.891 38.5 0.493 1 94.56 692 HIS A C 1
ATOM 5584 O O . HIS A 1 692 ? 30.406 39.562 0.872 1 94.56 692 HIS A O 1
ATOM 5590 N N . THR A 1 693 ? 31.938 38.406 -0.242 1 94.5 693 THR A N 1
ATOM 5591 C CA . THR A 1 693 ? 32.719 39.594 -0.567 1 94.5 693 THR A CA 1
ATOM 5592 C C . THR A 1 693 ? 31.953 40.5 -1.515 1 94.5 693 THR A C 1
ATOM 5594 O O . THR A 1 693 ? 32.312 41.688 -1.695 1 94.5 693 THR A O 1
ATOM 5597 N N . GLN A 1 694 ? 30.859 40.031 -2.053 1 96.44 694 GLN A N 1
ATOM 5598 C CA . GLN A 1 694 ? 30.141 40.812 -3.061 1 96.44 694 GLN A CA 1
ATOM 5599 C C . GLN A 1 694 ? 28.969 41.562 -2.438 1 96.44 694 GLN A C 1
ATOM 5601 O O . GLN A 1 694 ? 28.344 42.406 -3.096 1 96.44 694 GLN A O 1
ATOM 5606 N N . PHE A 1 695 ? 28.656 41.438 -1.196 1 97 695 PHE A N 1
ATOM 5607 C CA . PHE A 1 695 ? 27.422 41.938 -0.58 1 97 695 PHE A CA 1
ATOM 5608 C C . PHE A 1 695 ? 27.359 43.469 -0.682 1 97 695 PHE A C 1
ATOM 5610 O O . PHE A 1 695 ? 26.359 44 -1.118 1 97 695 PHE A O 1
ATOM 5617 N N . GLU A 1 696 ? 28.422 44.062 -0.327 1 95.75 696 GLU A N 1
ATOM 5618 C CA . GLU A 1 696 ? 28.469 45.531 -0.319 1 95.75 696 GLU A CA 1
ATOM 5619 C C . GLU A 1 696 ? 28.312 46.094 -1.728 1 95.75 696 GLU A C 1
ATOM 5621 O O . GLU A 1 696 ? 27.484 46.969 -1.953 1 95.75 696 GLU A O 1
ATOM 5626 N N . ARG A 1 697 ? 29.047 45.5 -2.576 1 96.19 697 ARG A N 1
ATOM 5627 C CA . ARG A 1 697 ? 29.016 45.969 -3.959 1 96.19 697 ARG A CA 1
ATOM 5628 C C . ARG A 1 697 ? 27.625 45.781 -4.559 1 96.19 697 ARG A C 1
ATOM 5630 O O . ARG A 1 697 ? 27.109 46.719 -5.207 1 96.19 697 ARG A O 1
ATOM 5637 N N . VAL A 1 698 ? 27.062 44.688 -4.402 1 96.94 698 VAL A N 1
ATOM 5638 C CA . VAL A 1 698 ? 25.766 44.375 -4.988 1 96.94 698 VAL A CA 1
ATOM 5639 C C . VAL A 1 698 ? 24.688 45.312 -4.418 1 96.94 698 VAL A C 1
ATOM 5641 O O . VAL A 1 698 ? 23.875 45.844 -5.164 1 96.94 698 VAL A O 1
ATOM 5644 N N . SER A 1 699 ? 24.656 45.469 -3.09 1 96.06 699 SER A N 1
ATOM 5645 C CA . SER A 1 699 ? 23.688 46.344 -2.436 1 96.06 699 SER A CA 1
ATOM 5646 C C . SER A 1 699 ? 23.812 47.781 -2.926 1 96.06 699 SER A C 1
ATOM 5648 O O . SER A 1 699 ? 22.797 48.438 -3.18 1 96.06 699 SER A O 1
ATOM 5650 N N . GLU A 1 700 ? 25 48.219 -3.105 1 94.81 700 GLU A N 1
ATOM 5651 C CA . GLU A 1 700 ? 25.25 49.594 -3.574 1 94.81 700 GLU A CA 1
ATOM 5652 C C . GLU A 1 700 ? 24.766 49.781 -5.008 1 94.81 700 GLU A C 1
ATOM 5654 O O . GLU A 1 700 ? 24.141 50.781 -5.328 1 94.81 700 GLU A O 1
ATOM 5659 N N . ASN A 1 701 ? 25.125 48.812 -5.781 1 95.94 701 ASN A N 1
ATOM 5660 C CA . ASN A 1 701 ? 24.719 48.875 -7.184 1 95.94 701 ASN A CA 1
ATOM 5661 C C . ASN A 1 701 ? 23.203 48.875 -7.328 1 95.94 701 ASN A C 1
ATOM 5663 O O . ASN A 1 701 ? 22.656 49.625 -8.156 1 95.94 701 ASN A O 1
ATOM 5667 N N . ILE A 1 702 ? 22.516 48.062 -6.582 1 95.88 702 ILE A N 1
ATOM 5668 C CA . ILE A 1 702 ? 21.062 48 -6.625 1 95.88 702 ILE A CA 1
ATOM 5669 C C . ILE A 1 702 ? 20.484 49.344 -6.195 1 95.88 702 ILE A C 1
ATOM 5671 O O . ILE A 1 702 ? 19.578 49.875 -6.836 1 95.88 702 ILE A O 1
ATOM 5675 N N . ARG A 1 703 ? 21.016 49.906 -5.176 1 92.69 703 ARG A N 1
ATOM 5676 C CA . ARG A 1 703 ? 20.547 51.219 -4.68 1 92.69 703 ARG A CA 1
ATOM 5677 C C . ARG A 1 703 ? 20.75 52.312 -5.719 1 92.69 703 ARG A C 1
ATOM 5679 O O . ARG A 1 703 ? 19.891 53.156 -5.902 1 92.69 703 ARG A O 1
ATOM 5686 N N . GLU A 1 704 ? 21.906 52.219 -6.328 1 92.5 704 GLU A N 1
ATOM 5687 C CA . GLU A 1 704 ? 22.188 53.188 -7.383 1 92.5 704 GLU A CA 1
ATOM 5688 C C . GLU A 1 704 ? 21.203 53.031 -8.531 1 92.5 704 GLU A C 1
ATOM 5690 O O . GLU A 1 704 ? 20.719 54.062 -9.07 1 92.5 704 GLU A O 1
ATOM 5695 N N . ASN A 1 705 ? 21 51.875 -8.867 1 94.12 705 ASN A N 1
ATOM 5696 C CA . ASN A 1 705 ? 20.047 51.625 -9.938 1 94.12 705 ASN A CA 1
ATOM 5697 C C . ASN A 1 705 ? 18.656 52.156 -9.578 1 94.12 705 ASN A C 1
ATOM 5699 O O . ASN A 1 705 ? 17.953 52.688 -10.422 1 94.12 705 ASN A O 1
ATOM 5703 N N . LEU A 1 706 ? 18.25 51.969 -8.352 1 93.69 706 LEU A N 1
ATOM 5704 C CA . LEU A 1 706 ? 16.938 52.406 -7.898 1 93.69 706 LEU A CA 1
ATOM 5705 C C . LEU A 1 706 ? 16.859 53.938 -7.875 1 93.69 706 LEU A C 1
ATOM 5707 O O . LEU A 1 706 ? 15.812 54.531 -8.211 1 93.69 706 LEU A O 1
ATOM 5711 N N . GLN A 1 707 ? 17.906 54.562 -7.457 1 89.69 707 GLN A N 1
ATOM 5712 C CA . GLN A 1 707 ? 17.953 56.031 -7.457 1 89.69 707 GLN A CA 1
ATOM 5713 C C . GLN A 1 707 ? 17.812 56.562 -8.867 1 89.69 707 GLN A C 1
ATOM 5715 O O . GLN A 1 707 ? 17.125 57.562 -9.086 1 89.69 707 GLN A O 1
ATOM 5720 N N . LYS A 1 708 ? 18.422 55.875 -9.727 1 90 708 LYS A N 1
ATOM 5721 C CA . LYS A 1 708 ? 18.359 56.281 -11.125 1 90 708 LYS A CA 1
ATOM 5722 C C . LYS A 1 708 ? 16.953 56.125 -11.695 1 90 708 LYS A C 1
ATOM 5724 O O . LYS A 1 708 ? 16.547 56.875 -12.578 1 90 708 LYS A O 1
ATOM 5729 N N . ALA A 1 709 ? 16.328 55.125 -11.312 1 86.44 709 ALA A N 1
ATOM 5730 C CA . ALA A 1 709 ? 14.984 54.844 -11.812 1 86.44 709 ALA A CA 1
ATOM 5731 C C . ALA A 1 709 ? 14 55.906 -11.32 1 86.44 709 ALA A C 1
ATOM 5733 O O . ALA A 1 709 ? 12.961 56.125 -11.945 1 86.44 709 ALA A O 1
ATOM 5734 N N . ASP A 1 710 ? 14.344 56.719 -10.344 1 73.44 710 ASP A N 1
ATOM 5735 C CA . ASP A 1 710 ? 13.578 57.844 -9.82 1 73.44 710 ASP A CA 1
ATOM 5736 C C . ASP A 1 710 ? 12.109 57.469 -9.648 1 73.44 710 ASP A C 1
ATOM 5738 O O . ASP A 1 710 ? 11.227 58.156 -10.148 1 73.44 710 ASP A O 1
ATOM 5742 N N . GLN A 1 711 ? 11.867 56.312 -9.18 1 76.5 711 GLN A N 1
ATOM 5743 C CA . GLN A 1 711 ? 10.516 55.875 -8.883 1 76.5 711 GLN A CA 1
ATOM 5744 C C . GLN A 1 711 ? 10.18 56.062 -7.406 1 76.5 711 GLN A C 1
ATOM 5746 O O . GLN A 1 711 ? 11.047 55.906 -6.543 1 76.5 711 GLN A O 1
ATOM 5751 N N . GLU A 1 712 ? 8.977 56.312 -7.152 1 75.12 712 GLU A N 1
ATOM 5752 C CA . GLU A 1 712 ? 8.5 56.5 -5.789 1 75.12 712 GLU A CA 1
ATOM 5753 C C . GLU A 1 712 ? 8.484 55.188 -5.02 1 75.12 712 GLU A C 1
ATOM 5755 O O . GLU A 1 712 ? 8.336 54.094 -5.613 1 75.12 712 GLU A O 1
ATOM 5760 N N . ARG A 1 713 ? 8.805 55.125 -3.785 1 78.31 713 ARG A N 1
ATOM 5761 C CA . ARG A 1 713 ? 8.602 54.031 -2.838 1 78.31 713 ARG A CA 1
ATOM 5762 C C . ARG A 1 713 ? 9.773 53.062 -2.887 1 78.31 713 ARG A C 1
ATOM 5764 O O . ARG A 1 713 ? 9.609 51.875 -2.561 1 78.31 713 ARG A O 1
ATOM 5771 N N . VAL A 1 714 ? 10.945 53.438 -3.441 1 82.81 714 VAL A N 1
ATOM 5772 C CA . VAL A 1 714 ? 12.039 52.469 -3.549 1 82.81 714 VAL A CA 1
ATOM 5773 C C . VAL A 1 714 ? 13.273 53 -2.83 1 82.81 714 VAL A C 1
ATOM 5775 O O . VAL A 1 714 ? 14.312 52.344 -2.799 1 82.81 714 VAL A O 1
ATOM 5778 N N . ASP A 1 715 ? 13.258 54.125 -2.219 1 78.12 715 ASP A N 1
ATOM 5779 C CA . ASP A 1 715 ? 14.438 54.781 -1.65 1 78.12 715 ASP A CA 1
ATOM 5780 C C . ASP A 1 715 ? 14.938 54.031 -0.417 1 78.12 715 ASP A C 1
ATOM 5782 O O . ASP A 1 715 ? 16.141 53.969 -0.176 1 78.12 715 ASP A O 1
ATOM 5786 N N . ASP A 1 716 ? 14.016 53.438 0.295 1 81.25 716 ASP A N 1
ATOM 5787 C CA . ASP A 1 716 ? 14.414 52.875 1.575 1 81.25 716 ASP A CA 1
ATOM 5788 C C . ASP A 1 716 ? 14.328 51.344 1.546 1 81.25 716 ASP A C 1
ATOM 5790 O O . ASP A 1 716 ? 14.188 50.688 2.59 1 81.25 716 ASP A O 1
ATOM 5794 N N . ILE A 1 717 ? 14.578 50.812 0.4 1 91.5 717 ILE A N 1
ATOM 5795 C CA . ILE A 1 717 ? 14.453 49.344 0.299 1 91.5 717 ILE A CA 1
ATOM 5796 C C . ILE A 1 717 ? 15.719 48.688 0.83 1 91.5 717 ILE A C 1
ATOM 5798 O O . ILE A 1 717 ? 16.828 49.094 0.484 1 91.5 717 ILE A O 1
ATOM 5802 N N . GLN A 1 718 ? 15.539 47.75 1.647 1 94.69 718 GLN A N 1
ATOM 5803 C CA . GLN A 1 718 ? 16.656 47 2.215 1 94.69 718 GLN A CA 1
ATOM 5804 C C . GLN A 1 718 ? 17.047 45.812 1.331 1 94.69 718 GLN A C 1
ATOM 5806 O O . GLN A 1 718 ? 16.172 45.125 0.805 1 94.69 718 GLN A O 1
ATOM 5811 N N . VAL A 1 719 ? 18.312 45.656 1.089 1 96.69 719 VAL A N 1
ATOM 5812 C CA . VAL A 1 719 ? 18.797 44.469 0.429 1 96.69 719 VAL A CA 1
ATOM 5813 C C . VAL A 1 719 ? 19.281 43.438 1.476 1 96.69 719 VAL A C 1
ATOM 5815 O O . VAL A 1 719 ? 20.141 43.75 2.305 1 96.69 719 VAL A O 1
ATOM 5818 N N . VAL A 1 720 ? 18.688 42.25 1.418 1 98.12 720 VAL A N 1
ATOM 5819 C CA . VAL A 1 720 ? 18.969 41.25 2.438 1 98.12 720 VAL A CA 1
ATOM 5820 C C . VAL A 1 720 ? 19.609 40.031 1.79 1 98.12 720 VAL A C 1
ATOM 5822 O O . VAL A 1 720 ? 19.125 39.531 0.77 1 98.12 720 VAL A O 1
ATOM 5825 N N . PHE A 1 721 ? 20.75 39.625 2.314 1 98.38 721 PHE A N 1
ATOM 5826 C CA . PHE A 1 721 ? 21.359 38.344 1.966 1 98.38 721 PHE A CA 1
ATOM 5827 C C . PHE A 1 721 ? 21.109 37.312 3.055 1 98.38 721 PHE A C 1
ATOM 5829 O O . PHE A 1 721 ? 21.766 37.344 4.102 1 98.38 721 PHE A O 1
ATOM 5836 N N . MET A 1 722 ? 20.188 36.375 2.766 1 98.44 722 MET A N 1
ATOM 5837 C CA . MET A 1 722 ? 19.797 35.375 3.744 1 98.44 722 MET A CA 1
ATOM 5838 C C . MET A 1 722 ? 20.453 34.031 3.447 1 98.44 722 MET A C 1
ATOM 5840 O O . MET A 1 722 ? 20.25 33.469 2.377 1 98.44 722 MET A O 1
ATOM 5844 N N . GLU A 1 723 ? 21.156 33.562 4.402 1 98.31 723 GLU A N 1
ATOM 5845 C CA . GLU A 1 723 ? 21.703 32.219 4.262 1 98.31 723 GLU A CA 1
ATOM 5846 C C . GLU A 1 723 ? 20.609 31.172 4.363 1 98.31 723 GLU A C 1
ATOM 5848 O O . GLU A 1 723 ? 19.734 31.25 5.23 1 98.31 723 GLU A O 1
ATOM 5853 N N . PHE A 1 724 ? 20.672 30.219 3.484 1 98.06 724 PHE A N 1
ATOM 5854 C CA . PHE A 1 724 ? 19.703 29.141 3.52 1 98.06 724 PHE A CA 1
ATOM 5855 C C . PHE A 1 724 ? 19.734 28.422 4.863 1 98.06 724 PHE A C 1
ATOM 5857 O O . PHE A 1 724 ? 18.688 28.016 5.391 1 98.06 724 PHE A O 1
ATOM 5864 N N . GLU A 1 725 ? 20.891 28.234 5.422 1 97.31 725 GLU A N 1
ATOM 5865 C CA . GLU A 1 725 ? 21.031 27.609 6.734 1 97.31 725 GLU A CA 1
ATOM 5866 C C . GLU A 1 725 ? 20.25 28.375 7.797 1 97.31 725 GLU A C 1
ATOM 5868 O O . GLU A 1 725 ? 19.641 27.781 8.68 1 97.31 725 GLU A O 1
ATOM 5873 N N . ALA A 1 726 ? 20.312 29.672 7.691 1 97.75 726 ALA A N 1
ATOM 5874 C CA . ALA A 1 726 ? 19.578 30.516 8.641 1 97.75 726 ALA A CA 1
ATOM 5875 C C . ALA A 1 726 ? 18.062 30.297 8.508 1 97.75 726 ALA A C 1
ATOM 5877 O O . ALA A 1 726 ? 17.344 30.25 9.508 1 97.75 726 ALA A O 1
ATOM 5878 N N . LEU A 1 727 ? 17.578 30.203 7.309 1 98 727 LEU A N 1
ATOM 5879 C CA . LEU A 1 727 ? 16.156 29.938 7.078 1 98 727 LEU A CA 1
ATOM 5880 C C . LEU A 1 727 ? 15.766 28.578 7.66 1 98 727 LEU A C 1
ATOM 5882 O O . LEU A 1 727 ? 14.711 28.453 8.289 1 98 727 LEU A O 1
ATOM 5886 N N . LEU A 1 728 ? 16.578 27.594 7.441 1 96.5 728 LEU A N 1
ATOM 5887 C CA . LEU A 1 728 ? 16.328 26.266 7.988 1 96.5 728 LEU A CA 1
ATOM 5888 C C . LEU A 1 728 ? 16.297 26.312 9.516 1 96.5 728 LEU A C 1
ATOM 5890 O O . LEU A 1 728 ? 15.43 25.672 10.133 1 96.5 728 LEU A O 1
ATOM 5894 N N . ASP A 1 729 ? 17.234 27.031 10.062 1 94.56 729 ASP A N 1
ATOM 5895 C CA . ASP A 1 729 ? 17.297 27.141 11.516 1 94.56 729 ASP A CA 1
ATOM 5896 C C . ASP A 1 729 ? 16.047 27.812 12.07 1 94.56 729 ASP A C 1
ATOM 5898 O O . ASP A 1 729 ? 15.523 27.422 13.109 1 94.56 729 ASP A O 1
ATOM 5902 N N . LEU A 1 730 ? 15.672 28.812 11.391 1 96.19 730 LEU A N 1
ATOM 5903 C CA . LEU A 1 730 ? 14.453 29.5 11.797 1 96.19 730 LEU A CA 1
ATOM 5904 C C . LEU A 1 730 ? 13.25 28.578 11.742 1 96.19 730 LEU A C 1
ATOM 5906 O O . LEU A 1 730 ? 12.414 28.578 12.648 1 96.19 730 LEU A O 1
ATOM 5910 N N . PHE A 1 731 ? 13.125 27.812 10.695 1 95.12 731 PHE A N 1
ATOM 5911 C CA . PHE A 1 731 ? 12.039 26.844 10.539 1 95.12 731 PHE A CA 1
ATOM 5912 C C . PHE A 1 731 ? 12.086 25.781 11.633 1 95.12 731 PHE A C 1
ATOM 5914 O O . PHE A 1 731 ? 11.062 25.438 12.211 1 95.12 731 PHE A O 1
ATOM 5921 N N . LYS A 1 732 ? 13.289 25.266 11.922 1 89.5 732 LYS A N 1
ATOM 5922 C CA . LYS A 1 732 ? 13.445 24.266 12.977 1 89.5 732 LYS A CA 1
ATOM 5923 C C . LYS A 1 732 ? 12.984 24.797 14.328 1 89.5 732 LYS A C 1
ATOM 5925 O O . LYS A 1 732 ? 12.344 24.078 15.102 1 89.5 732 LYS A O 1
ATOM 5930 N N . PHE A 1 733 ? 13.391 26 14.555 1 89.81 733 PHE A N 1
ATOM 5931 C CA . PHE A 1 733 ? 12.953 26.656 15.789 1 89.81 733 PHE A CA 1
ATOM 5932 C C . PHE A 1 733 ? 11.43 26.766 15.82 1 89.81 733 PHE A C 1
ATOM 5934 O O . PHE A 1 733 ? 10.805 26.438 16.828 1 89.81 733 PHE A O 1
ATOM 5941 N N . PHE A 1 734 ? 10.875 27.219 14.727 1 91.62 734 PHE A N 1
ATOM 5942 C CA . PHE A 1 734 ? 9.43 27.359 14.57 1 91.62 734 PHE A CA 1
ATOM 5943 C C . PHE A 1 734 ? 8.719 26.047 14.836 1 91.62 734 PHE A C 1
ATOM 5945 O O . PHE A 1 734 ? 7.695 26 15.523 1 91.62 734 PHE A O 1
ATOM 5952 N N . GLU A 1 735 ? 9.242 25 14.414 1 87.25 735 GLU A N 1
ATOM 5953 C CA . GLU A 1 735 ? 8.641 23.672 14.555 1 87.25 735 GLU A CA 1
ATOM 5954 C C . GLU A 1 735 ? 8.805 23.141 15.969 1 87.25 735 GLU A C 1
ATOM 5956 O O . GLU A 1 735 ? 7.887 22.531 16.516 1 87.25 735 GLU A O 1
ATOM 5961 N N . SER A 1 736 ? 10.008 23.359 16.531 1 83.81 736 SER A N 1
ATOM 5962 C CA . SER A 1 736 ? 10.32 22.797 17.844 1 83.81 736 SER A CA 1
ATOM 5963 C C . SER A 1 736 ? 9.461 23.438 18.938 1 83.81 736 SER A C 1
ATOM 5965 O O . SER A 1 736 ? 9.141 22.797 19.938 1 83.81 736 SER A O 1
ATOM 5967 N N . TYR A 1 737 ? 9.031 24.656 18.703 1 86.38 737 TYR A N 1
ATOM 5968 C CA . TYR A 1 737 ? 8.219 25.375 19.672 1 86.38 737 TYR A CA 1
ATOM 5969 C C . TYR A 1 737 ? 6.785 25.531 19.172 1 86.38 737 TYR A C 1
ATOM 5971 O O . TYR A 1 737 ? 6.145 26.562 19.406 1 86.38 737 TYR A O 1
ATOM 5979 N N . TRP A 1 738 ? 6.383 24.531 18.484 1 85.31 738 TRP A N 1
ATOM 5980 C CA . TRP A 1 738 ? 5.098 24.609 17.812 1 85.31 738 TRP A CA 1
ATOM 5981 C C . TRP A 1 738 ? 3.982 24.969 18.781 1 85.31 738 TRP A C 1
ATOM 5983 O O . TRP A 1 738 ? 3.072 25.734 18.453 1 85.31 738 TRP A O 1
ATOM 5993 N N . ARG A 1 739 ? 4.027 24.469 20.016 1 83.69 739 ARG A N 1
ATOM 5994 C CA . ARG A 1 739 ? 2.988 24.781 21 1 83.69 739 ARG A CA 1
ATOM 5995 C C . ARG A 1 739 ? 2.965 26.266 21.328 1 83.69 739 ARG A C 1
ATOM 5997 O O . ARG A 1 739 ? 1.896 26.875 21.375 1 83.69 739 ARG A O 1
ATOM 6004 N N . HIS A 1 740 ? 4.137 26.75 21.531 1 87.5 740 HIS A N 1
ATOM 6005 C CA . HIS A 1 740 ? 4.27 28.156 21.844 1 87.5 740 HIS A CA 1
ATOM 6006 C C . HIS A 1 740 ? 3.934 29.031 20.641 1 87.5 740 HIS A C 1
ATOM 6008 O O . HIS A 1 740 ? 3.428 30.141 20.797 1 87.5 740 HIS A O 1
ATOM 6014 N N . MET A 1 741 ? 4.172 28.484 19.469 1 89.62 741 MET A N 1
ATOM 6015 C CA . MET A 1 741 ? 3.902 29.234 18.25 1 89.62 741 MET A CA 1
ATOM 6016 C C . MET A 1 741 ? 2.402 29.391 18.016 1 89.62 741 MET A C 1
ATOM 6018 O O . MET A 1 741 ? 1.969 30.219 17.219 1 89.62 741 MET A O 1
ATOM 6022 N N . HIS A 1 742 ? 1.679 28.656 18.766 1 87.06 742 HIS A N 1
ATOM 6023 C CA . HIS A 1 742 ? 0.23 28.812 18.688 1 87.06 742 HIS A CA 1
ATOM 6024 C C . HIS A 1 742 ? -0.265 29.859 19.688 1 87.06 742 HIS A C 1
ATOM 6026 O O . HIS A 1 742 ? -1.438 30.234 19.656 1 87.06 742 HIS A O 1
ATOM 6032 N N . ASP A 1 743 ? 0.603 30.281 20.625 1 89.19 743 ASP A N 1
ATOM 6033 C CA . ASP A 1 743 ? 0.351 31.438 21.469 1 89.19 743 ASP A CA 1
ATOM 6034 C C . ASP A 1 743 ? 0.595 32.75 20.719 1 89.19 743 ASP A C 1
ATOM 6036 O O . ASP A 1 743 ? 1.729 33.031 20.344 1 89.19 743 ASP A O 1
ATOM 6040 N N . PRO A 1 744 ? -0.504 33.5 20.5 1 90.44 744 PRO A N 1
ATOM 6041 C CA . PRO A 1 744 ? -0.351 34.719 19.703 1 90.44 744 PRO A CA 1
ATOM 6042 C C . PRO A 1 744 ? 0.691 35.688 20.297 1 90.44 744 PRO A C 1
ATOM 6044 O O . PRO A 1 744 ? 1.323 36.438 19.547 1 90.44 744 PRO A O 1
ATOM 6047 N N . ARG A 1 745 ? 0.963 35.719 21.578 1 89.5 745 ARG A N 1
ATOM 6048 C CA . ARG A 1 745 ? 1.947 36.594 22.219 1 89.5 745 ARG A CA 1
ATOM 6049 C C . ARG A 1 745 ? 3.361 36.25 21.766 1 89.5 745 ARG A C 1
ATOM 6051 O O . ARG A 1 745 ? 4.203 37.125 21.609 1 89.5 745 ARG A O 1
ATOM 6058 N N . ILE A 1 746 ? 3.518 34.906 21.609 1 91.44 746 ILE A N 1
ATOM 6059 C CA . ILE A 1 746 ? 4.832 34.406 21.203 1 91.44 746 ILE A CA 1
ATOM 6060 C C . ILE A 1 746 ? 4.984 34.5 19.688 1 91.44 746 ILE A C 1
ATOM 6062 O O . ILE A 1 746 ? 6.023 34.938 19.188 1 91.44 746 ILE A O 1
ATOM 6066 N N . ARG A 1 747 ? 3.988 34.188 18.922 1 92.12 747 ARG A N 1
ATOM 6067 C CA . ARG A 1 747 ? 4.02 34.25 17.453 1 92.12 747 ARG A CA 1
ATOM 6068 C C . ARG A 1 747 ? 4.254 35.688 16.984 1 92.12 747 ARG A C 1
ATOM 6070 O O . ARG A 1 747 ? 5.02 35.906 16.047 1 92.12 747 ARG A O 1
ATOM 6077 N N . GLY A 1 748 ? 3.516 36.562 17.609 1 92.38 748 GLY A N 1
ATOM 6078 C CA . GLY A 1 748 ? 3.707 37.969 17.266 1 92.38 748 GLY A CA 1
ATOM 6079 C C . GLY A 1 748 ? 5.133 38.469 17.484 1 92.38 748 GLY A C 1
ATOM 6080 O O . GLY A 1 748 ? 5.668 39.188 16.656 1 92.38 748 GLY A O 1
ATOM 6081 N N . LYS A 1 749 ? 5.707 37.969 18.547 1 93.69 749 LYS A N 1
ATOM 6082 C CA . LYS A 1 749 ? 7.086 38.344 18.844 1 93.69 749 LYS A CA 1
ATOM 6083 C C . LYS A 1 749 ? 8.055 37.719 17.828 1 93.69 749 LYS A C 1
ATOM 6085 O O . LYS A 1 749 ? 9.055 38.344 17.469 1 93.69 749 LYS A O 1
ATOM 6090 N N . LEU A 1 750 ? 7.82 36.5 17.422 1 95.06 750 LEU A N 1
ATOM 6091 C CA . LEU A 1 750 ? 8.656 35.906 16.391 1 95.06 750 LEU A CA 1
ATOM 6092 C C . LEU A 1 750 ? 8.664 36.75 15.125 1 95.06 750 LEU A C 1
ATOM 6094 O O . LEU A 1 750 ? 9.727 37 14.562 1 95.06 750 LEU A O 1
ATOM 6098 N N . HIS A 1 751 ? 7.473 37.156 14.68 1 94.5 751 HIS A N 1
ATOM 6099 C CA . HIS A 1 751 ? 7.371 38 13.492 1 94.5 751 HIS A CA 1
ATOM 6100 C C . HIS A 1 751 ? 8.109 39.312 13.688 1 94.5 751 HIS A C 1
ATOM 6102 O O . HIS A 1 751 ? 8.898 39.75 12.828 1 94.5 751 HIS A O 1
ATOM 6108 N N . GLU A 1 752 ? 7.906 39.906 14.812 1 95.38 752 GLU A N 1
ATOM 6109 C CA . GLU A 1 752 ? 8.508 41.219 15.125 1 95.38 752 GLU A CA 1
ATOM 6110 C C . GLU A 1 752 ? 10.031 41.125 15.109 1 95.38 752 GLU A C 1
ATOM 6112 O O . GLU A 1 752 ? 10.695 41.938 14.445 1 95.38 752 GLU A O 1
ATOM 6117 N N . PHE A 1 753 ? 10.555 40.156 15.805 1 96.44 753 PHE A N 1
ATOM 6118 C CA . PHE A 1 753 ? 12 40.031 15.922 1 96.44 753 PHE A CA 1
ATOM 6119 C C . PHE A 1 753 ? 12.625 39.656 14.578 1 96.44 753 PHE A C 1
ATOM 6121 O O . PHE A 1 753 ? 13.742 40.094 14.273 1 96.44 753 PHE A O 1
ATOM 6128 N N . THR A 1 754 ? 11.938 38.812 13.797 1 97.06 754 THR A N 1
ATOM 6129 C CA . THR A 1 754 ? 12.445 38.469 12.477 1 97.06 754 THR A CA 1
ATOM 6130 C C . THR A 1 754 ? 12.477 39.688 11.555 1 97.06 754 THR A C 1
ATOM 6132 O O . THR A 1 754 ? 13.461 39.906 10.844 1 97.06 754 THR A O 1
ATOM 6135 N N . ILE A 1 755 ? 11.414 40.469 11.578 1 95.69 755 ILE A N 1
ATOM 6136 C CA . ILE A 1 755 ? 11.336 41.688 10.742 1 95.69 755 ILE A CA 1
ATOM 6137 C C . ILE A 1 755 ? 12.406 42.688 11.172 1 95.69 755 ILE A C 1
ATOM 6139 O O . ILE A 1 755 ? 13.039 43.312 10.32 1 95.69 755 ILE A O 1
ATOM 6143 N N . GLU A 1 756 ? 12.609 42.781 12.445 1 95.81 756 GLU A N 1
ATOM 6144 C CA . GLU A 1 756 ? 13.68 43.625 12.953 1 95.81 756 GLU A CA 1
ATOM 6145 C C . GLU A 1 756 ? 15.039 43.219 12.406 1 95.81 756 GLU A C 1
ATOM 6147 O O . GLU A 1 756 ? 15.844 44.031 12 1 95.81 756 GLU A O 1
ATOM 6152 N N . ALA A 1 757 ? 15.211 41.906 12.414 1 96.62 757 ALA A N 1
ATOM 6153 C CA . ALA A 1 757 ? 16.484 41.375 11.938 1 96.62 757 ALA A CA 1
ATOM 6154 C C . ALA A 1 757 ? 16.641 41.594 10.438 1 96.62 757 ALA A C 1
ATOM 6156 O O . ALA A 1 757 ? 17.75 41.781 9.945 1 96.62 757 ALA A O 1
ATOM 6157 N N . LEU A 1 758 ? 15.57 41.594 9.711 1 96.44 758 LEU A N 1
ATOM 6158 C CA . LEU A 1 758 ? 15.594 41.781 8.266 1 96.44 758 LEU A CA 1
ATOM 6159 C C . LEU A 1 758 ? 15.688 43.25 7.887 1 96.44 758 LEU A C 1
ATOM 6161 O O . LEU A 1 758 ? 16.047 43.594 6.758 1 96.44 758 LEU A O 1
ATOM 6165 N N . SER A 1 759 ? 15.281 44.188 8.727 1 92.19 759 SER A N 1
ATOM 6166 C CA . SER A 1 759 ? 15.219 45.625 8.453 1 92.19 759 SER A CA 1
ATOM 6167 C C . SER A 1 759 ? 16.469 46.344 8.961 1 92.19 759 SER A C 1
ATOM 6169 O O . SER A 1 759 ? 16.609 47.562 8.773 1 92.19 759 SER A O 1
ATOM 6171 N N . GLY A 1 760 ? 17.484 45.75 9.461 1 80.44 760 GLY A N 1
ATOM 6172 C CA . GLY A 1 760 ? 18.672 46.312 10.055 1 80.44 760 GLY A CA 1
ATOM 6173 C C . GLY A 1 760 ? 18.984 47.719 9.539 1 80.44 760 GLY A C 1
ATOM 6174 O O . GLY A 1 760 ? 18.406 48.156 8.555 1 80.44 760 GLY A O 1
ATOM 6175 N N . ASP A 1 761 ? 19.859 48.5 10.141 1 79.94 761 ASP A N 1
ATOM 6176 C CA . ASP A 1 761 ? 20.188 49.906 9.859 1 79.94 761 ASP A CA 1
ATOM 6177 C C . ASP A 1 761 ? 21.422 50 8.969 1 79.94 761 ASP A C 1
ATOM 6179 O O . ASP A 1 761 ? 21.891 51.125 8.672 1 79.94 761 ASP A O 1
ATOM 6183 N N . THR A 1 762 ? 21.891 48.875 8.484 1 84.25 762 THR A N 1
ATOM 6184 C CA . THR A 1 762 ? 23.078 48.875 7.656 1 84.25 762 THR A CA 1
ATOM 6185 C C . THR A 1 762 ? 22.719 48.938 6.176 1 84.25 762 THR A C 1
ATOM 6187 O O . THR A 1 762 ? 21.547 48.844 5.816 1 84.25 762 THR A O 1
ATOM 6190 N N . ASP A 1 763 ? 23.781 49.188 5.34 1 87.12 763 ASP A N 1
ATOM 6191 C CA . ASP A 1 763 ? 23.609 49.281 3.895 1 87.12 763 ASP A CA 1
ATOM 6192 C C . ASP A 1 763 ? 22.984 48.031 3.314 1 87.12 763 ASP A C 1
ATOM 6194 O O . ASP A 1 763 ? 22.266 48.094 2.314 1 87.12 763 ASP A O 1
ATOM 6198 N N . TYR A 1 764 ? 23.312 46.969 3.938 1 95.25 764 TYR A N 1
ATOM 6199 C CA . TYR A 1 764 ? 22.688 45.688 3.623 1 95.25 764 TYR A CA 1
ATOM 6200 C C . TYR A 1 764 ? 22.562 44.812 4.871 1 95.25 764 TYR A C 1
ATOM 6202 O O . TYR A 1 764 ? 23.188 45.094 5.898 1 95.25 764 TYR A O 1
ATOM 6210 N N . VAL A 1 765 ? 21.688 43.844 4.816 1 97.31 765 VAL A N 1
ATOM 6211 C CA . VAL A 1 765 ? 21.516 42.938 5.949 1 97.31 765 VAL A CA 1
ATOM 6212 C C . VAL A 1 765 ? 22.016 41.562 5.578 1 97.31 765 VAL A C 1
ATOM 6214 O O . VAL A 1 765 ? 21.688 41.031 4.516 1 97.31 765 VAL A O 1
ATOM 6217 N N . HIS A 1 766 ? 22.906 41.094 6.371 1 97.56 766 HIS A N 1
ATOM 6218 C CA . HIS A 1 766 ? 23.297 39.688 6.305 1 97.56 766 HIS A CA 1
ATOM 6219 C C . HIS A 1 766 ? 22.562 38.875 7.355 1 97.56 766 HIS A C 1
ATOM 6221 O O . HIS A 1 766 ? 22.844 38.969 8.547 1 97.56 766 HIS A O 1
ATOM 6227 N N . PHE A 1 767 ? 21.531 38.125 6.93 1 97.94 767 PHE A N 1
ATOM 6228 C CA . PHE A 1 767 ? 20.734 37.281 7.816 1 97.94 767 PHE A CA 1
ATOM 6229 C C . PHE A 1 767 ? 21.312 35.875 7.891 1 97.94 767 PHE A C 1
ATOM 6231 O O . PHE A 1 767 ? 21.062 35.031 7.012 1 97.94 767 PHE A O 1
ATOM 6238 N N . ASP A 1 768 ? 22 35.531 8.898 1 96.75 768 ASP A N 1
ATOM 6239 C CA . ASP A 1 768 ? 22.688 34.281 9.055 1 96.75 768 ASP A CA 1
ATOM 6240 C C . ASP A 1 768 ? 22.25 33.562 10.336 1 96.75 768 ASP A C 1
ATOM 6242 O O . ASP A 1 768 ? 21.234 33.906 10.93 1 96.75 768 ASP A O 1
ATOM 6246 N N . SER A 1 769 ? 22.938 32.562 10.703 1 94.12 769 SER A N 1
ATOM 6247 C CA . SER A 1 769 ? 22.578 31.734 11.859 1 94.12 769 SER A CA 1
ATOM 6248 C C . SER A 1 769 ? 22.672 32.562 13.148 1 94.12 769 SER A C 1
ATOM 6250 O O . SER A 1 769 ? 21.922 32.312 14.094 1 94.12 769 SER A O 1
ATOM 6252 N N . GLU A 1 770 ? 23.562 33.531 13.148 1 94.5 770 GLU A N 1
ATOM 6253 C CA . GLU A 1 770 ? 23.672 34.406 14.312 1 94.5 770 GLU A CA 1
ATOM 6254 C C . GLU A 1 770 ? 22.422 35.281 14.477 1 94.5 770 GLU A C 1
ATOM 6256 O O . GLU A 1 770 ? 21.984 35.531 15.594 1 94.5 770 GLU A O 1
ATOM 6261 N N . SER A 1 771 ? 21.938 35.719 13.359 1 95.81 771 SER A N 1
ATOM 6262 C CA . SER A 1 771 ? 20.688 36.469 13.391 1 95.81 771 SER A CA 1
ATOM 6263 C C . SER A 1 771 ? 19.578 35.625 14.016 1 95.81 771 SER A C 1
ATOM 6265 O O . SER A 1 771 ? 18.797 36.125 14.828 1 95.81 771 SER A O 1
ATOM 6267 N N . VAL A 1 772 ? 19.531 34.375 13.617 1 95.94 772 VAL A N 1
ATOM 6268 C CA . VAL A 1 772 ? 18.5 33.5 14.133 1 95.94 772 VAL A CA 1
ATOM 6269 C C . VAL A 1 772 ? 18.719 33.25 15.617 1 95.94 772 VAL A C 1
ATOM 6271 O O . VAL A 1 772 ? 17.766 33.156 16.391 1 95.94 772 VAL A O 1
ATOM 6274 N N . SER A 1 773 ? 19.984 33.094 16.016 1 93.5 773 SER A N 1
ATOM 6275 C CA . SER A 1 773 ? 20.312 32.906 17.422 1 93.5 773 SER A CA 1
ATOM 6276 C C . SER A 1 773 ? 19.828 34.094 18.266 1 93.5 773 SER A C 1
ATOM 6278 O O . SER A 1 773 ? 19.359 33.906 19.391 1 93.5 773 SER A O 1
ATOM 6280 N N . ASP A 1 774 ? 19.984 35.25 17.703 1 94.94 774 ASP A N 1
ATOM 6281 C CA . ASP A 1 774 ? 19.5 36.438 18.406 1 94.94 774 ASP A CA 1
ATOM 6282 C C . ASP A 1 774 ? 17.984 36.438 18.547 1 94.94 774 ASP A C 1
ATOM 6284 O O . ASP A 1 774 ? 17.453 36.75 19.609 1 94.94 774 ASP A O 1
ATOM 6288 N N . ILE A 1 775 ? 17.328 36.094 17.469 1 95.5 775 ILE A N 1
ATOM 6289 C CA . ILE A 1 775 ? 15.875 36 17.5 1 95.5 775 ILE A CA 1
ATOM 6290 C C . ILE A 1 775 ? 15.453 34.969 18.531 1 95.5 775 ILE A C 1
ATOM 6292 O O . ILE A 1 775 ? 14.539 35.188 19.328 1 95.5 775 ILE A O 1
ATOM 6296 N N . ARG A 1 776 ? 16.125 33.875 18.516 1 93.44 776 ARG A N 1
ATOM 6297 C CA . ARG A 1 776 ? 15.836 32.781 19.438 1 93.44 776 ARG A CA 1
ATOM 6298 C C . ARG A 1 776 ? 16.031 33.219 20.875 1 93.44 776 ARG A C 1
ATOM 6300 O O . ARG A 1 776 ? 15.219 32.906 21.75 1 93.44 776 ARG A O 1
ATOM 6307 N N . GLU A 1 777 ? 17.141 33.875 21.125 1 93.88 777 GLU A N 1
ATOM 6308 C CA . GLU A 1 777 ? 17.438 34.375 22.469 1 93.88 777 GLU A CA 1
ATOM 6309 C C . GLU A 1 777 ? 16.328 35.281 22.984 1 93.88 777 GLU A C 1
ATOM 6311 O O . GLU A 1 777 ? 15.852 35.125 24.109 1 93.88 777 GLU A O 1
ATOM 6316 N N . LYS A 1 778 ? 15.922 36.156 22.141 1 94.38 778 LYS A N 1
ATOM 6317 C CA . LYS A 1 778 ? 14.859 37.094 22.516 1 94.38 778 LYS A CA 1
ATOM 6318 C C . LYS A 1 778 ? 13.547 36.344 22.766 1 94.38 778 LYS A C 1
ATOM 6320 O O . LYS A 1 778 ? 12.82 36.656 23.703 1 94.38 778 LYS A O 1
ATOM 6325 N N . LEU A 1 779 ? 13.266 35.438 21.906 1 92.62 779 LEU A N 1
ATOM 6326 C CA . LEU A 1 779 ? 12.016 34.688 22.031 1 92.62 779 LEU A CA 1
ATOM 6327 C C . LEU A 1 779 ? 12.016 33.812 23.266 1 92.62 779 LEU A C 1
ATOM 6329 O O . LEU A 1 779 ? 11 33.688 23.953 1 92.62 779 LEU A O 1
ATOM 6333 N N . LEU A 1 780 ? 13.148 33.156 23.5 1 90.06 780 LEU A N 1
ATOM 6334 C CA . LEU A 1 780 ? 13.266 32.281 24.672 1 90.06 780 LEU A CA 1
ATOM 6335 C C . LEU A 1 780 ? 13.125 33.125 25.953 1 90.06 780 LEU A C 1
ATOM 6337 O O . LEU A 1 780 ? 12.578 32.625 26.953 1 90.06 780 LEU A O 1
ATOM 6341 N N . ASP A 1 781 ? 13.633 34.312 25.906 1 91.19 781 ASP A N 1
ATOM 6342 C CA . ASP A 1 781 ? 13.461 35.219 27.031 1 91.19 781 ASP A CA 1
ATOM 6343 C C . ASP A 1 781 ? 11.977 35.469 27.312 1 91.19 781 ASP A C 1
ATOM 6345 O O . ASP A 1 781 ? 11.539 35.438 28.453 1 91.19 781 ASP A O 1
ATOM 6349 N N . ARG A 1 782 ? 11.273 35.656 26.25 1 89.31 782 ARG A N 1
ATOM 6350 C CA . ARG A 1 782 ? 9.836 35.875 26.391 1 89.31 782 ARG A CA 1
ATOM 6351 C C . ARG A 1 782 ? 9.148 34.625 26.906 1 89.3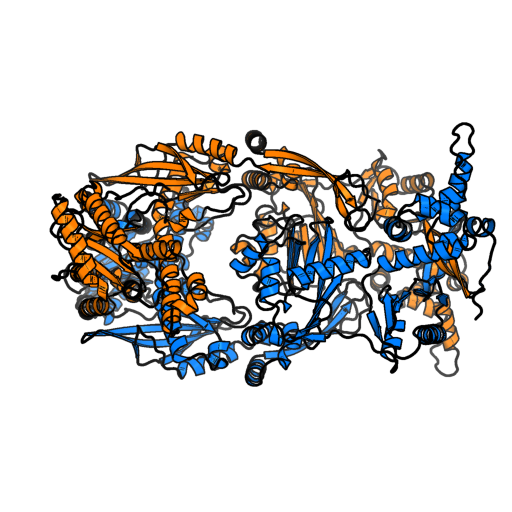1 782 ARG A C 1
ATOM 6353 O O . ARG A 1 782 ? 8.273 34.688 27.781 1 89.31 782 ARG A O 1
ATOM 6360 N N . VAL A 1 783 ? 9.508 33.5 26.406 1 87.69 783 VAL A N 1
ATOM 6361 C CA . VAL A 1 783 ? 8.898 32.219 26.781 1 87.69 783 VAL A CA 1
ATOM 6362 C C . VAL A 1 783 ? 9.188 31.922 28.25 1 87.69 783 VAL A C 1
ATOM 6364 O O . VAL A 1 783 ? 8.336 31.375 28.953 1 87.69 783 VAL A O 1
ATOM 6367 N N . SER A 1 784 ? 10.344 32.281 28.656 1 85.12 784 SER A N 1
ATOM 6368 C CA . SER A 1 784 ? 10.773 31.984 30.03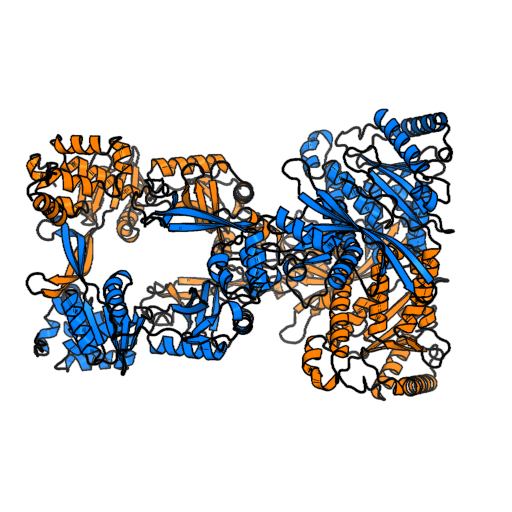1 1 85.12 784 SER A CA 1
ATOM 6369 C C . SER A 1 784 ? 9.922 32.719 31.047 1 85.12 784 SER A C 1
ATOM 6371 O O . SER A 1 784 ? 9.867 32.344 32.219 1 85.12 784 SER A O 1
ATOM 6373 N N . THR A 1 785 ? 9.266 33.688 30.609 1 84.94 785 THR A N 1
ATOM 6374 C CA . THR A 1 785 ? 8.43 34.469 31.516 1 84.94 785 THR A CA 1
ATOM 6375 C C . THR A 1 785 ? 7.039 33.844 31.641 1 84.94 785 THR A C 1
ATOM 6377 O O . THR A 1 785 ? 6.254 34.219 32.5 1 84.94 785 THR A O 1
ATOM 6380 N N . LEU A 1 786 ? 6.742 32.906 30.781 1 84.12 786 LEU A N 1
ATOM 6381 C CA . LEU A 1 786 ? 5.43 32.281 30.781 1 84.12 786 LEU A CA 1
ATOM 6382 C C . LEU A 1 786 ? 5.441 31 31.594 1 84.12 786 LEU A C 1
ATOM 6384 O O . LEU A 1 786 ? 6.477 30.344 31.719 1 84.12 786 LEU A O 1
ATOM 6388 N N . PRO A 1 787 ? 4.289 30.625 32.188 1 75.38 787 PRO A N 1
ATOM 6389 C CA . PRO A 1 787 ? 4.23 29.375 32.938 1 75.38 787 PRO A CA 1
ATOM 6390 C C . PRO A 1 787 ? 4.246 28.141 32.031 1 75.38 787 PRO A C 1
ATOM 6392 O O . PRO A 1 787 ? 3.561 28.109 31 1 75.38 787 PRO A O 1
ATOM 6395 N N . ASP A 1 788 ? 5.172 27.406 31.781 1 63.84 788 ASP A N 1
ATOM 6396 C CA . ASP A 1 788 ? 5.227 26.375 30.75 1 63.84 788 ASP A CA 1
ATOM 6397 C C . ASP A 1 788 ? 4.812 25.016 31.297 1 63.84 788 ASP A C 1
ATOM 6399 O O . ASP A 1 788 ? 4.895 24.016 30.578 1 63.84 788 ASP A O 1
ATOM 6403 N N . SER A 1 789 ? 4.461 24.719 32.469 1 61.53 789 SER A N 1
ATOM 6404 C CA . SER A 1 789 ? 4.461 23.312 32.844 1 61.53 789 SER A CA 1
ATOM 6405 C C . SER A 1 789 ? 3.203 22.594 32.344 1 61.53 789 SER A C 1
ATOM 6407 O O . SER A 1 789 ? 2.123 23.188 32.312 1 61.53 789 SER A O 1
ATOM 6409 N N . SER A 1 790 ? 3.463 21.5 31.562 1 66.19 790 SER A N 1
ATOM 6410 C CA . SER A 1 790 ? 2.357 20.578 31.328 1 66.19 790 SER A CA 1
ATOM 6411 C C . SER A 1 790 ? 1.606 20.266 32.625 1 66.19 790 SER A C 1
ATOM 6413 O O . SER A 1 790 ? 2.201 20.25 33.688 1 66.19 790 SER A O 1
ATOM 6415 N N . ILE A 1 791 ? 0.265 20.297 32.594 1 63.84 791 ILE A N 1
ATOM 6416 C CA . ILE A 1 791 ? -0.542 20.062 33.781 1 63.84 791 ILE A CA 1
ATOM 6417 C C . ILE A 1 791 ? -0.424 18.594 34.188 1 63.84 791 ILE A C 1
ATOM 6419 O O . ILE A 1 791 ? -0.385 18.297 35.406 1 63.84 791 ILE A O 1
ATOM 6423 N N . SER A 1 792 ? -0.588 17.531 33.219 1 59.22 792 SER A N 1
ATOM 6424 C CA . SER A 1 792 ? -0.593 16.172 33.75 1 59.22 792 SER A CA 1
ATOM 6425 C C . SER A 1 792 ? 0.112 15.219 32.781 1 59.22 792 SER A C 1
ATOM 6427 O O . SER A 1 792 ? 0.159 15.477 31.562 1 59.22 792 SER A O 1
ATOM 6429 N N . ARG A 1 793 ? 0.82 14.203 33.562 1 53.75 793 ARG A N 1
ATOM 6430 C CA . ARG A 1 793 ? 1.336 12.984 32.938 1 53.75 793 ARG A CA 1
ATOM 6431 C C . ARG A 1 793 ? 0.203 12.023 32.594 1 53.75 793 ARG A C 1
ATOM 6433 O O . ARG A 1 793 ? -0.7 11.805 33.406 1 53.75 793 ARG A O 1
ATOM 6440 N N . TYR A 1 794 ? -0.007 11.758 31.281 1 53.03 794 TYR A N 1
ATOM 6441 C CA . TYR A 1 794 ? -0.988 10.695 31.062 1 53.03 794 TYR A CA 1
ATOM 6442 C C . TYR A 1 794 ? -0.509 9.375 31.656 1 53.03 794 TYR A C 1
ATOM 6444 O O . TYR A 1 794 ? 0.548 8.867 31.266 1 53.03 794 TYR A O 1
ATOM 6452 N N . SER A 1 795 ? -0.808 8.953 32.906 1 49.59 795 SER A N 1
ATOM 6453 C CA . SER A 1 795 ? -0.514 7.617 33.438 1 49.59 795 SER A CA 1
ATOM 6454 C C . SER A 1 795 ? -1.681 6.664 33.188 1 49.59 795 SER A C 1
ATOM 6456 O O . SER A 1 795 ? -2.83 6.996 33.469 1 49.59 795 SER A O 1
ATOM 6458 N N . GLU A 1 796 ? -1.584 5.652 32.156 1 47.38 796 GLU A N 1
ATOM 6459 C CA . GLU A 1 796 ? -2.658 4.672 32 1 47.38 796 GLU A CA 1
ATOM 6460 C C . GLU A 1 796 ? -2.912 3.939 33.312 1 47.38 796 GLU A C 1
ATOM 6462 O O . GLU A 1 796 ? -1.971 3.576 34.031 1 47.38 796 GLU A O 1
ATOM 6467 N N . MET B 1 1 ? 29 -53.469 -28.266 1 23.22 1 MET B N 1
ATOM 6468 C CA . MET B 1 1 ? 27.891 -54 -29.062 1 23.22 1 MET B CA 1
ATOM 6469 C C . MET B 1 1 ? 27.797 -53.312 -30.406 1 23.22 1 MET B C 1
ATOM 6471 O O . MET B 1 1 ? 27.969 -52.094 -30.484 1 23.22 1 MET B O 1
ATOM 6475 N N . PRO B 1 2 ? 27.984 -54 -31.484 1 27.75 2 PRO B N 1
ATOM 6476 C CA . PRO B 1 2 ? 28.125 -53.469 -32.844 1 27.75 2 PRO B CA 1
ATOM 6477 C C . PRO B 1 2 ? 26.969 -52.531 -33.219 1 27.75 2 PRO B C 1
ATOM 6479 O O . PRO B 1 2 ? 25.844 -52.719 -32.75 1 27.75 2 PRO B O 1
ATOM 6482 N N . ILE B 1 3 ? 27.312 -51.344 -33.5 1 32.47 3 ILE B N 1
ATOM 6483 C CA . ILE B 1 3 ? 26.5 -50.281 -34.125 1 32.47 3 ILE B CA 1
ATOM 6484 C C . ILE B 1 3 ? 25.859 -50.844 -35.406 1 32.47 3 ILE B C 1
ATOM 6486 O O . ILE B 1 3 ? 26.547 -51.219 -36.344 1 32.47 3 ILE B O 1
ATOM 6490 N N . ARG B 1 4 ? 24.781 -51.5 -35.25 1 34.53 4 ARG B N 1
ATOM 6491 C CA . ARG B 1 4 ? 24.141 -51.906 -36.5 1 34.53 4 ARG B CA 1
ATOM 6492 C C . ARG B 1 4 ? 23.953 -50.719 -37.438 1 34.53 4 ARG B C 1
ATOM 6494 O O . ARG B 1 4 ? 23.094 -49.875 -37.188 1 34.53 4 ARG B O 1
ATOM 6501 N N . MET B 1 5 ? 24.938 -50.312 -38.094 1 34.47 5 MET B N 1
ATOM 6502 C CA . MET B 1 5 ? 24.812 -49.406 -39.219 1 34.47 5 MET B CA 1
ATOM 6503 C C . MET B 1 5 ? 23.969 -50.062 -40.312 1 34.47 5 MET B C 1
ATOM 6505 O O . MET B 1 5 ? 24.484 -50.844 -41.156 1 34.47 5 MET B O 1
ATOM 6509 N N . ALA B 1 6 ? 22.828 -50.594 -40.125 1 35.88 6 ALA B N 1
ATOM 6510 C CA . ALA B 1 6 ? 22.109 -51.156 -41.25 1 35.88 6 ALA B CA 1
ATOM 6511 C C . ALA B 1 6 ? 21.828 -50.094 -42.312 1 35.88 6 ALA B C 1
ATOM 6513 O O . ALA B 1 6 ? 21.25 -49.062 -42.031 1 35.88 6 ALA B O 1
ATOM 6514 N N . SER B 1 7 ? 22.75 -49.938 -43.188 1 36.53 7 SER B N 1
ATOM 6515 C CA . SER B 1 7 ? 22.562 -49.219 -44.469 1 36.53 7 SER B CA 1
ATOM 6516 C C . SER B 1 7 ? 21.281 -49.625 -45.156 1 36.53 7 SER B C 1
ATOM 6518 O O . SER B 1 7 ? 21.266 -50.625 -45.875 1 36.53 7 SER B O 1
ATOM 6520 N N . THR B 1 8 ? 20.156 -49.656 -44.594 1 42.94 8 THR B N 1
ATOM 6521 C CA . THR B 1 8 ? 18.984 -50.062 -45.375 1 42.94 8 THR B CA 1
ATOM 6522 C C . THR B 1 8 ? 18.703 -49.062 -46.5 1 42.94 8 THR B C 1
ATOM 6524 O O . THR B 1 8 ? 18.906 -47.875 -46.312 1 42.94 8 THR B O 1
ATOM 6527 N N . GLY B 1 9 ? 18.672 -49.375 -47.719 1 47.12 9 GLY B N 1
ATOM 6528 C CA . GLY B 1 9 ? 18.328 -48.625 -48.906 1 47.12 9 GLY B CA 1
ATOM 6529 C C . GLY B 1 9 ? 17.172 -47.656 -48.688 1 47.12 9 GLY B C 1
ATOM 6530 O O . GLY B 1 9 ? 16.453 -47.75 -47.719 1 47.12 9 GLY B O 1
ATOM 6531 N N . LEU B 1 10 ? 17.109 -46.438 -49.531 1 53.78 10 LEU B N 1
ATOM 6532 C CA . LEU B 1 10 ? 16.172 -45.312 -49.531 1 53.78 10 LEU B CA 1
ATOM 6533 C C . LEU B 1 10 ? 14.75 -45.812 -49.281 1 53.78 10 LEU B C 1
ATOM 6535 O O . LEU B 1 10 ? 14.016 -45.281 -48.469 1 53.78 10 LEU B O 1
ATOM 6539 N N . SER B 1 11 ? 14.352 -46.875 -50.031 1 61.22 11 SER B N 1
ATOM 6540 C CA . SER B 1 11 ? 12.984 -47.375 -50 1 61.22 11 SER B CA 1
ATOM 6541 C C . SER B 1 11 ? 12.625 -48 -48.688 1 61.22 11 SER B C 1
ATOM 6543 O O . SER B 1 11 ? 11.477 -47.906 -48.219 1 61.22 11 SER B O 1
ATOM 6545 N N . GLU B 1 12 ? 13.617 -48.344 -47.875 1 78.19 12 GLU B N 1
ATOM 6546 C CA . GLU B 1 12 ? 13.344 -49.188 -46.719 1 78.19 12 GLU B CA 1
ATOM 6547 C C . GLU B 1 12 ? 12.969 -48.312 -45.5 1 78.19 12 GLU B C 1
ATOM 6549 O O . GLU B 1 12 ? 12.102 -48.719 -44.719 1 78.19 12 GLU B O 1
ATOM 6554 N N . VAL B 1 13 ? 13.312 -47.062 -45.406 1 88.5 13 VAL B N 1
ATOM 6555 C CA . VAL B 1 13 ? 13.047 -46.25 -44.219 1 88.5 13 VAL B CA 1
ATOM 6556 C C . VAL B 1 13 ? 11.586 -45.781 -44.25 1 88.5 13 VAL B C 1
ATOM 6558 O O . VAL B 1 13 ? 10.938 -45.719 -43.188 1 88.5 13 VAL B O 1
ATOM 6561 N N . PHE B 1 14 ? 11.039 -45.594 -45.375 1 91.44 14 PHE B N 1
ATOM 6562 C CA . PHE B 1 14 ? 9.703 -45.031 -45.469 1 91.44 14 PHE B CA 1
ATOM 6563 C C . PHE B 1 14 ? 8.641 -46.094 -45.281 1 91.44 14 PHE B C 1
ATOM 6565 O O . PHE B 1 14 ? 7.465 -45.781 -45.094 1 91.44 14 PHE B O 1
ATOM 6572 N N . ASP B 1 15 ? 9.156 -47.375 -45.344 1 89.38 15 ASP B N 1
ATOM 6573 C CA . ASP B 1 15 ? 8.219 -48.469 -45.125 1 89.38 15 ASP B CA 1
ATOM 6574 C C . ASP B 1 15 ? 8.312 -49.031 -43.719 1 89.38 15 ASP B C 1
ATOM 6576 O O . ASP B 1 15 ? 7.559 -49.938 -43.344 1 89.38 15 ASP B O 1
ATOM 6580 N N . ASP B 1 16 ? 9.172 -48.438 -42.938 1 91.62 16 ASP B N 1
ATOM 6581 C CA . ASP B 1 16 ? 9.383 -48.906 -41.562 1 91.62 16 ASP B CA 1
ATOM 6582 C C . ASP B 1 16 ? 8.469 -48.188 -40.594 1 91.62 16 ASP B C 1
ATOM 6584 O O . ASP B 1 16 ? 8.82 -47.094 -40.094 1 91.62 16 ASP B O 1
ATOM 6588 N N . SER B 1 17 ? 7.391 -48.75 -40.156 1 92.75 17 SER B N 1
ATOM 6589 C CA . SER B 1 17 ? 6.41 -48.125 -39.281 1 92.75 17 SER B CA 1
ATOM 6590 C C . SER B 1 17 ? 6.984 -47.844 -37.906 1 92.75 17 SER B C 1
ATOM 6592 O O . SER B 1 17 ? 6.762 -46.781 -37.312 1 92.75 17 SER B O 1
ATOM 6594 N N . GLU B 1 18 ? 7.742 -48.781 -37.344 1 91.12 18 GLU B N 1
ATOM 6595 C CA . GLU B 1 18 ? 8.297 -48.625 -36 1 91.12 18 GLU B CA 1
ATOM 6596 C C . GLU B 1 18 ? 9.242 -47.438 -35.906 1 91.12 18 GLU B C 1
ATOM 6598 O O . GLU B 1 18 ? 9.273 -46.75 -34.875 1 91.12 18 GLU B O 1
ATOM 6603 N N . PHE B 1 19 ? 10 -47.188 -3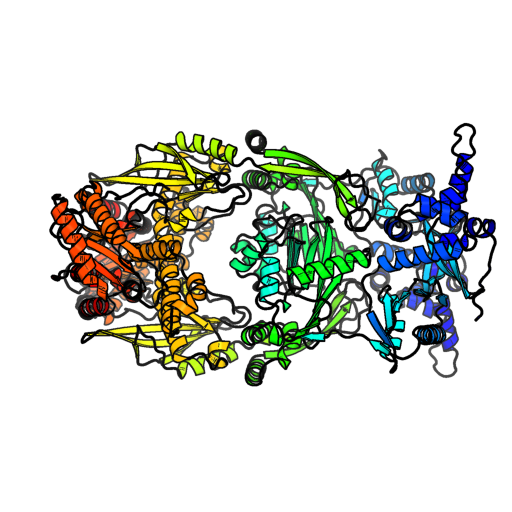6.906 1 91.88 19 PHE B N 1
ATOM 6604 C CA . PHE B 1 19 ? 10.914 -46.062 -36.938 1 91.88 19 PHE B CA 1
ATOM 6605 C C . PHE B 1 19 ? 10.148 -44.75 -36.875 1 91.88 19 PHE B C 1
ATOM 6607 O O . PHE B 1 19 ? 10.508 -43.844 -36.094 1 91.88 19 PHE B O 1
ATOM 6614 N N . TRP B 1 20 ? 9.148 -44.625 -37.656 1 94.81 20 TRP B N 1
ATOM 6615 C CA . TRP B 1 20 ? 8.375 -43.406 -37.688 1 94.81 20 TRP B CA 1
ATOM 6616 C C . TRP B 1 20 ? 7.625 -43.188 -36.375 1 94.81 20 TRP B C 1
ATOM 6618 O O . TRP B 1 20 ? 7.512 -42.031 -35.906 1 94.81 20 TRP B O 1
ATOM 6628 N N . TYR B 1 21 ? 7.109 -44.219 -35.781 1 94.38 21 TYR B N 1
ATOM 6629 C CA . TYR B 1 21 ? 6.496 -44.094 -34.469 1 94.38 21 TYR B CA 1
ATOM 6630 C C . TYR B 1 21 ? 7.512 -43.594 -33.438 1 94.38 21 TYR B C 1
ATOM 6632 O O . TYR B 1 21 ? 7.18 -42.781 -32.562 1 94.38 21 TYR B O 1
ATOM 6640 N N . LYS B 1 22 ? 8.695 -44.062 -33.531 1 92.56 22 LYS B N 1
ATOM 6641 C CA . LYS B 1 22 ? 9.766 -43.656 -32.625 1 92.56 22 LYS B CA 1
ATOM 6642 C C . LYS B 1 22 ? 10 -42.125 -32.75 1 92.56 22 LYS B C 1
ATOM 6644 O O . LYS B 1 22 ? 10.367 -41.5 -31.75 1 92.56 22 LYS B O 1
ATOM 6649 N N . LEU B 1 23 ? 9.781 -41.594 -33.938 1 93.75 23 LEU B N 1
ATOM 6650 C CA . LEU B 1 23 ? 9.953 -40.156 -34.188 1 93.75 23 LEU B CA 1
ATOM 6651 C C . LEU B 1 23 ? 8.656 -39.406 -33.906 1 93.75 23 LEU B C 1
ATOM 6653 O O . LEU B 1 23 ? 8.539 -38.219 -34.25 1 93.75 23 LEU B O 1
ATOM 6657 N N . ASP B 1 24 ? 7.695 -40.125 -33.344 1 90.38 24 ASP B N 1
ATOM 6658 C CA . ASP B 1 24 ? 6.406 -39.531 -32.969 1 90.38 24 ASP B CA 1
ATOM 6659 C C . ASP B 1 24 ? 5.594 -39.156 -34.219 1 90.38 24 ASP B C 1
ATOM 6661 O O . ASP B 1 24 ? 4.977 -38.094 -34.25 1 90.38 24 ASP B O 1
ATOM 6665 N N . VAL B 1 25 ? 5.738 -39.875 -35.312 1 92.75 25 VAL B N 1
ATOM 6666 C CA . VAL B 1 25 ? 4.961 -39.688 -36.531 1 92.75 25 VAL B CA 1
ATOM 6667 C C . VAL B 1 25 ? 4.004 -40.875 -36.719 1 92.75 25 VAL B C 1
ATOM 6669 O O . VAL B 1 25 ? 4.422 -42.031 -36.656 1 92.75 25 VAL B O 1
ATOM 6672 N N . ASP B 1 26 ? 2.812 -40.594 -36.969 1 91.88 26 ASP B N 1
ATOM 6673 C CA . ASP B 1 26 ? 1.796 -41.625 -37.125 1 91.88 26 ASP B CA 1
ATOM 6674 C C . ASP B 1 26 ? 1.853 -42.219 -38.531 1 91.88 26 ASP B C 1
ATOM 6676 O O . ASP B 1 26 ? 1.202 -41.719 -39.469 1 91.88 26 ASP B O 1
ATOM 6680 N N . TYR B 1 27 ? 2.477 -43.344 -38.656 1 93.06 27 TYR B N 1
ATOM 6681 C CA . TYR B 1 27 ? 2.703 -43.969 -39.938 1 93.06 27 TYR B CA 1
ATOM 6682 C C . TYR B 1 27 ? 1.389 -44.438 -40.562 1 93.06 27 TYR B C 1
ATOM 6684 O O . TYR B 1 27 ? 1.183 -44.281 -41.781 1 93.06 27 TYR B O 1
ATOM 6692 N N . GLU B 1 28 ? 0.482 -45 -39.781 1 91 28 GLU B N 1
ATOM 6693 C CA . GLU B 1 28 ? -0.791 -45.5 -40.281 1 91 28 GLU B CA 1
ATOM 6694 C C . GLU B 1 28 ? -1.651 -44.375 -40.844 1 91 28 GLU B C 1
ATOM 6696 O O . GLU B 1 28 ? -2.246 -44.5 -41.906 1 91 28 GLU B O 1
ATOM 6701 N N . ASP B 1 29 ? -1.681 -43.375 -40.094 1 90.25 29 ASP B N 1
ATOM 6702 C CA . ASP B 1 29 ? -2.445 -42.219 -40.562 1 90.25 29 ASP B CA 1
ATOM 6703 C C . ASP B 1 29 ? -1.86 -41.656 -41.844 1 90.25 29 ASP B C 1
ATOM 6705 O O . ASP B 1 29 ? -2.602 -41.281 -42.75 1 90.25 29 ASP B O 1
ATOM 6709 N N . ALA B 1 30 ? -0.596 -41.562 -41.875 1 91.25 30 ALA B N 1
ATOM 6710 C CA . ALA B 1 30 ? 0.077 -41.094 -43.062 1 91.25 30 ALA B CA 1
ATOM 6711 C C . ALA B 1 30 ? -0.179 -42.031 -44.25 1 91.25 30 ALA B C 1
ATOM 6713 O O . ALA B 1 30 ? -0.373 -41.562 -45.375 1 91.25 30 ALA B O 1
ATOM 6714 N N . SER B 1 31 ? -0.167 -43.312 -44.031 1 91.06 31 SER B N 1
ATOM 6715 C CA . SER B 1 31 ? -0.418 -44.312 -45.062 1 91.06 31 SER B CA 1
ATOM 6716 C C . SER B 1 31 ? -1.842 -44.188 -45.594 1 91.06 31 SER B C 1
ATOM 6718 O O . SER B 1 31 ? -2.068 -44.312 -46.812 1 91.06 31 SER B O 1
ATOM 6720 N N . GLN B 1 32 ? -2.725 -43.938 -44.719 1 89.31 32 GLN B N 1
ATOM 6721 C CA . GLN B 1 32 ? -4.117 -43.75 -45.125 1 89.31 32 GLN B CA 1
ATOM 6722 C C . GLN B 1 32 ? -4.293 -42.5 -45.938 1 89.31 32 GLN B C 1
ATOM 6724 O O . GLN B 1 32 ? -5.043 -42.469 -46.938 1 89.31 32 GLN B O 1
ATOM 6729 N N . GLN B 1 33 ? -3.662 -41.531 -45.531 1 87.69 33 GLN B N 1
ATOM 6730 C CA . GLN B 1 33 ? -3.732 -40.281 -46.25 1 87.69 33 GLN B CA 1
ATOM 6731 C C . GLN B 1 33 ? -3.139 -40.406 -47.656 1 87.69 33 GLN B C 1
ATOM 6733 O O . GLN B 1 33 ? -3.656 -39.812 -48.594 1 87.69 33 GLN B O 1
ATOM 6738 N N . ALA B 1 34 ? -2.055 -41.094 -47.688 1 85.94 34 ALA B N 1
ATOM 6739 C CA . ALA B 1 34 ? -1.396 -41.281 -48.969 1 85.94 34 ALA B CA 1
ATOM 6740 C C . ALA B 1 34 ? -2.264 -42.125 -49.906 1 85.94 34 ALA B C 1
ATOM 6742 O O . ALA B 1 34 ? -2.256 -41.938 -51.125 1 85.94 34 ALA B O 1
ATOM 6743 N N . ASP B 1 35 ? -3.053 -43.094 -49.344 1 82.12 35 ASP B N 1
ATOM 6744 C CA . ASP B 1 35 ? -3.928 -43.969 -50.125 1 82.12 35 ASP B CA 1
ATOM 6745 C C . ASP B 1 35 ? -5.199 -43.219 -50.531 1 82.12 35 ASP B C 1
ATOM 6747 O O . ASP B 1 35 ? -5.73 -43.469 -51.625 1 82.12 35 ASP B O 1
ATOM 6751 N N . SER B 1 36 ? -5.734 -42.562 -49.625 1 71.25 36 SER B N 1
ATOM 6752 C CA . SER B 1 36 ? -6.98 -41.875 -49.938 1 71.25 36 SER B CA 1
ATOM 6753 C C . SER B 1 36 ? -6.777 -40.812 -51.031 1 71.25 36 SER B C 1
ATOM 6755 O O . SER B 1 36 ? -7.738 -40.375 -51.656 1 71.25 36 SER B O 1
ATOM 6757 N N . GLY B 1 37 ? -5.715 -40.344 -51.156 1 55.94 37 GLY B N 1
ATOM 6758 C CA . GLY B 1 37 ? -5.492 -39.438 -52.25 1 55.94 37 GLY B CA 1
ATOM 6759 C C . GLY B 1 37 ? -5.57 -40.125 -53.594 1 55.94 37 GLY B C 1
ATOM 6760 O O . GLY B 1 37 ? -5.297 -39.5 -54.625 1 55.94 37 GLY B O 1
ATOM 6761 N N . ASP B 1 38 ? -5.633 -41.531 -53.594 1 46.84 38 ASP B N 1
ATOM 6762 C CA . ASP B 1 38 ? -5.75 -42.156 -54.906 1 46.84 38 ASP B CA 1
ATOM 6763 C C . ASP B 1 38 ? -7.113 -41.875 -55.531 1 46.84 38 ASP B C 1
ATOM 6765 O O . ASP B 1 38 ? -7.496 -42.5 -56.531 1 46.84 38 ASP B O 1
ATOM 6769 N N . ASP B 1 39 ? -8.141 -41.406 -54.969 1 42.56 39 ASP B N 1
ATOM 6770 C CA . ASP B 1 39 ? -9.219 -41.125 -55.906 1 42.56 39 ASP B CA 1
ATOM 6771 C C . ASP B 1 39 ? -8.719 -40.25 -57.062 1 42.56 39 ASP B C 1
ATOM 6773 O O . ASP B 1 39 ? -7.754 -39.5 -56.906 1 42.56 39 ASP B O 1
ATOM 6777 N N . ALA B 1 40 ? -9.602 -40.188 -58.312 1 41.59 40 ALA B N 1
ATOM 6778 C CA . ALA B 1 40 ? -9.336 -39.906 -59.719 1 41.59 40 ALA B CA 1
ATOM 6779 C C . ALA B 1 40 ? -8.57 -38.594 -59.906 1 41.59 40 ALA B C 1
ATOM 6781 O O . ALA B 1 40 ? -7.594 -38.531 -60.656 1 41.59 40 ALA B O 1
ATOM 6782 N N . ASP B 1 41 ? -9.234 -37.406 -59.75 1 38.09 41 ASP B N 1
ATOM 6783 C CA . ASP B 1 41 ? -8.898 -36.281 -60.625 1 38.09 41 ASP B CA 1
ATOM 6784 C C . ASP B 1 41 ? -7.621 -35.594 -60.156 1 38.09 41 ASP B C 1
ATOM 6786 O O . ASP B 1 41 ? -7.16 -34.625 -60.781 1 38.09 41 ASP B O 1
ATOM 6790 N N . SER B 1 42 ? -7.461 -35.25 -58.781 1 40.25 42 SER B N 1
ATOM 6791 C CA . SER B 1 42 ? -6.5 -34.188 -58.625 1 40.25 42 SER B CA 1
ATOM 6792 C C . SER B 1 42 ? -5.066 -34.688 -58.656 1 40.25 42 SER B C 1
ATOM 6794 O O . SER B 1 42 ? -4.77 -35.75 -58.125 1 40.25 42 SER B O 1
ATOM 6796 N N . ASP B 1 43 ? -4.223 -34.312 -59.625 1 42.75 43 ASP B N 1
ATOM 6797 C CA . ASP B 1 43 ? -2.844 -34.438 -60.094 1 42.75 43 ASP B CA 1
ATOM 6798 C C . ASP B 1 43 ? -1.863 -34.469 -58.906 1 42.75 43 ASP B C 1
ATOM 6800 O O . ASP B 1 43 ? -0.651 -34.562 -59.125 1 42.75 43 ASP B O 1
ATOM 6804 N N . ASP B 1 44 ? -2.055 -33.844 -57.75 1 46.81 44 ASP B N 1
ATOM 6805 C CA . ASP B 1 44 ? -0.947 -33.688 -56.812 1 46.81 44 ASP B CA 1
ATOM 6806 C C . ASP B 1 44 ? -0.736 -34.969 -56 1 46.81 44 ASP B C 1
ATOM 6808 O O . ASP B 1 44 ? -1.33 -35.125 -54.938 1 46.81 44 ASP B O 1
ATOM 6812 N N . ASP B 1 45 ? -0.404 -36.062 -56.469 1 54.34 45 ASP B N 1
ATOM 6813 C CA . ASP B 1 45 ? -0.109 -37.406 -55.938 1 54.34 45 ASP B CA 1
ATOM 6814 C C . ASP B 1 45 ? 0.977 -37.344 -54.875 1 54.34 45 ASP B C 1
ATOM 6816 O O . ASP B 1 45 ? 2.152 -37.125 -55.188 1 54.34 45 ASP B O 1
ATOM 6820 N N . GLN B 1 46 ? 0.711 -37 -53.625 1 71.75 46 GLN B N 1
ATOM 6821 C CA . GLN B 1 46 ? 1.754 -37 -52.625 1 71.75 46 GLN B CA 1
ATOM 6822 C C . GLN B 1 46 ? 2.152 -38.406 -52.219 1 71.75 46 GLN B C 1
ATOM 6824 O O . GLN B 1 46 ? 1.296 -39.219 -51.875 1 71.75 46 GLN B O 1
ATOM 6829 N N . SER B 1 47 ? 3.365 -38.906 -52.531 1 84.94 47 SER B N 1
ATOM 6830 C CA . SER B 1 47 ? 3.936 -40.188 -52.156 1 84.94 47 SER B CA 1
ATOM 6831 C C . SER B 1 47 ? 3.953 -40.375 -50.625 1 84.94 47 SER B C 1
ATOM 6833 O O . SER B 1 47 ? 3.838 -39.406 -49.875 1 84.94 47 SER B O 1
ATOM 6835 N N . LEU B 1 48 ? 3.773 -41.531 -50.125 1 90.62 48 LEU B N 1
ATOM 6836 C CA . LEU B 1 48 ? 3.887 -41.812 -48.688 1 90.62 48 LEU B CA 1
ATOM 6837 C C . LEU B 1 48 ? 5.066 -41.094 -48.062 1 90.62 48 LEU B C 1
ATOM 6839 O O . LEU B 1 48 ? 4.961 -40.562 -46.969 1 90.62 48 LEU B O 1
ATOM 6843 N N . ALA B 1 49 ? 6.121 -41.031 -48.875 1 90.44 49 ALA B N 1
ATOM 6844 C CA . ALA B 1 49 ? 7.312 -40.344 -48.406 1 90.44 49 ALA B CA 1
ATOM 6845 C C . ALA B 1 49 ? 7.016 -38.844 -48.156 1 90.44 49 ALA B C 1
ATOM 6847 O O . ALA B 1 49 ? 7.453 -38.281 -47.156 1 90.44 49 ALA B O 1
ATOM 6848 N N . ASP B 1 50 ? 6.254 -38.281 -49 1 90.94 50 ASP B N 1
ATOM 6849 C CA . ASP B 1 50 ? 5.918 -36.875 -48.875 1 90.94 50 ASP B CA 1
ATOM 6850 C C . ASP B 1 50 ? 5.031 -36.625 -47.656 1 90.94 50 ASP B C 1
ATOM 6852 O O . ASP B 1 50 ? 5.234 -35.656 -46.938 1 90.94 50 ASP B O 1
ATOM 6856 N N . VAL B 1 51 ? 4.082 -37.438 -47.438 1 92.5 51 VAL B N 1
ATOM 6857 C CA . VAL B 1 51 ? 3.148 -37.281 -46.312 1 92.5 51 VAL B CA 1
ATOM 6858 C C . VAL B 1 51 ? 3.883 -37.469 -45 1 92.5 51 VAL B C 1
ATOM 6860 O O . VAL B 1 51 ? 3.682 -36.688 -44.062 1 92.5 51 VAL B O 1
ATOM 6863 N N . LEU B 1 52 ? 4.691 -38.438 -44.906 1 94 52 LEU B N 1
ATOM 6864 C CA . LEU B 1 52 ? 5.461 -38.719 -43.719 1 94 52 LEU B CA 1
ATOM 6865 C C . LEU B 1 52 ? 6.371 -37.531 -43.375 1 94 52 LEU B C 1
ATOM 6867 O O . LEU B 1 52 ? 6.461 -37.125 -42.219 1 94 52 LEU B O 1
ATOM 6871 N N . LEU B 1 53 ? 7.016 -37.031 -44.312 1 93.56 53 LEU B N 1
ATOM 6872 C CA . LEU B 1 53 ? 7.914 -35.906 -44.094 1 93.56 53 LEU B CA 1
ATOM 6873 C C . LEU B 1 53 ? 7.141 -34.656 -43.688 1 93.56 53 LEU B C 1
ATOM 6875 O O . LEU B 1 53 ? 7.594 -33.906 -42.844 1 93.56 53 LEU B O 1
ATOM 6879 N N . ASN B 1 54 ? 6.027 -34.5 -44.281 1 90 54 ASN B N 1
ATOM 6880 C CA . ASN B 1 54 ? 5.18 -33.375 -43.875 1 90 54 ASN B CA 1
ATOM 6881 C C . ASN B 1 54 ? 4.734 -33.5 -42.438 1 90 54 ASN B C 1
ATOM 6883 O O . ASN B 1 54 ? 4.688 -32.5 -41.688 1 90 54 ASN B O 1
ATOM 6887 N N . GLU B 1 55 ? 4.379 -34.625 -42 1 90.12 55 GLU B N 1
ATOM 6888 C CA . GLU B 1 55 ? 4 -34.844 -40.594 1 90.12 55 GLU B CA 1
ATOM 6889 C C . GLU B 1 55 ? 5.188 -34.656 -39.656 1 90.12 55 GLU B C 1
ATOM 6891 O O . GLU B 1 55 ? 5.031 -34.156 -38.531 1 90.12 55 GLU B O 1
ATOM 6896 N N . PHE B 1 56 ? 6.281 -35.062 -40.094 1 91.81 56 PHE B N 1
ATOM 6897 C CA . PHE B 1 56 ? 7.5 -34.906 -39.312 1 91.81 56 PHE B CA 1
ATOM 6898 C C . PHE B 1 56 ? 7.82 -33.438 -39.125 1 91.81 56 PHE B C 1
ATOM 6900 O O . PHE B 1 56 ? 8.273 -33.031 -38.031 1 91.81 56 PHE B O 1
ATOM 6907 N N . VAL B 1 57 ? 7.59 -32.656 -40.031 1 88.5 57 VAL B N 1
ATOM 6908 C CA . VAL B 1 57 ? 7.938 -31.234 -40.031 1 88.5 57 VAL B CA 1
ATOM 6909 C C . VAL B 1 57 ? 7.055 -30.5 -39.031 1 88.5 57 VAL B C 1
ATOM 6911 O O . VAL B 1 57 ? 7.477 -29.5 -38.438 1 88.5 57 VAL B O 1
ATOM 6914 N N . LYS B 1 58 ? 5.961 -31.109 -38.75 1 82.81 58 LYS B N 1
ATOM 6915 C CA . LYS B 1 58 ? 5.047 -30.469 -37.812 1 82.81 58 LYS B CA 1
ATOM 6916 C C . LYS B 1 58 ? 5.699 -30.281 -36.469 1 82.81 58 LYS B C 1
ATOM 6918 O O . LYS B 1 58 ? 6.273 -31.219 -35.906 1 82.81 58 LYS B O 1
ATOM 6923 N N . ARG B 1 59 ? 5.785 -29.062 -35.875 1 77.44 59 ARG B N 1
ATOM 6924 C CA . ARG B 1 59 ? 6.297 -28.656 -34.562 1 77.44 59 ARG B CA 1
ATOM 6925 C C . ARG B 1 59 ? 7.82 -28.531 -34.594 1 77.44 59 ARG B C 1
ATOM 6927 O O . ARG B 1 59 ? 8.43 -28.109 -33.594 1 77.44 59 ARG B O 1
ATOM 6934 N N . LYS B 1 60 ? 8.398 -28.984 -35.75 1 87.19 60 LYS B N 1
ATOM 6935 C CA . LYS B 1 60 ? 9.859 -29 -35.812 1 87.19 60 LYS B CA 1
ATOM 6936 C C . LYS B 1 60 ? 10.359 -28.031 -36.906 1 87.19 60 LYS B C 1
ATOM 6938 O O . LYS B 1 60 ? 11.508 -28.141 -37.344 1 87.19 60 LYS B O 1
ATOM 6943 N N . ARG B 1 61 ? 9.617 -27.266 -37.344 1 83.12 61 ARG B N 1
ATOM 6944 C CA . ARG B 1 61 ? 9.938 -26.391 -38.469 1 83.12 61 ARG B CA 1
ATOM 6945 C C . ARG B 1 61 ? 11.133 -25.5 -38.156 1 83.12 61 ARG B C 1
ATOM 6947 O O . ARG B 1 61 ? 12.031 -25.344 -38.969 1 83.12 61 ARG B O 1
ATOM 6954 N N . HIS B 1 62 ? 11.234 -24.953 -36.938 1 81.69 62 HIS B N 1
ATOM 6955 C CA . HIS B 1 62 ? 12.297 -24.016 -36.562 1 81.69 62 HIS B CA 1
ATOM 6956 C C . HIS B 1 62 ? 13.656 -24.719 -36.562 1 81.69 62 HIS B C 1
ATOM 6958 O O . HIS B 1 62 ? 14.648 -24.141 -37.031 1 81.69 62 HIS B O 1
ATOM 6964 N N . ILE B 1 63 ? 13.609 -25.828 -36.031 1 87.38 63 ILE B N 1
ATOM 6965 C CA . ILE B 1 63 ? 14.852 -26.578 -35.938 1 87.38 63 ILE B CA 1
ATOM 6966 C C . ILE B 1 63 ? 15.312 -26.969 -37.344 1 87.38 63 ILE B C 1
ATOM 6968 O O . ILE B 1 63 ? 16.5 -26.938 -37.656 1 87.38 63 ILE B O 1
ATOM 6972 N N . ILE B 1 64 ? 14.336 -27.344 -38.188 1 90.5 64 ILE B N 1
ATOM 6973 C CA . ILE B 1 64 ? 14.625 -27.75 -39.562 1 90.5 64 ILE B CA 1
ATOM 6974 C C . ILE B 1 64 ? 15.141 -26.547 -40.344 1 90.5 64 ILE B C 1
ATOM 6976 O O . ILE B 1 64 ? 16.125 -26.656 -41.062 1 90.5 64 ILE B O 1
ATOM 6980 N N . GLU B 1 65 ? 14.562 -25.469 -40.125 1 88 65 GLU B N 1
ATOM 6981 C CA . GLU B 1 65 ? 14.969 -24.266 -40.875 1 88 65 GLU B CA 1
ATOM 6982 C C . GLU B 1 65 ? 16.312 -23.75 -40.375 1 88 65 GLU B C 1
ATOM 6984 O O . GLU B 1 65 ? 17.062 -23.109 -41.125 1 88 65 GLU B O 1
ATOM 6989 N N . GLU B 1 66 ? 16.578 -23.953 -39.125 1 85.94 66 GLU B N 1
ATOM 6990 C CA . GLU B 1 66 ? 17.891 -23.578 -38.625 1 85.94 66 GLU B CA 1
ATOM 6991 C C . GLU B 1 66 ? 19 -24.391 -39.312 1 85.94 66 GLU B C 1
ATOM 6993 O O . GLU B 1 66 ? 20.078 -23.859 -39.562 1 85.94 66 GLU B O 1
ATOM 6998 N N . GLU B 1 67 ? 18.719 -25.656 -39.625 1 89.31 67 GLU B N 1
ATOM 6999 C CA . GLU B 1 67 ? 19.734 -26.547 -40.188 1 89.31 67 GLU B CA 1
ATOM 7000 C C . GLU B 1 67 ? 19.719 -26.516 -41.688 1 89.31 67 GLU B C 1
ATOM 7002 O O . GLU B 1 67 ? 20.766 -26.641 -42.344 1 89.31 67 GLU B O 1
ATOM 7007 N N . TYR B 1 68 ? 18.484 -26.516 -42.375 1 92.38 68 TYR B N 1
ATOM 7008 C CA . TYR B 1 68 ? 18.359 -26.672 -43.812 1 92.38 68 TYR B CA 1
ATOM 7009 C C . TYR B 1 68 ? 17.859 -25.375 -44.469 1 92.38 68 TYR B C 1
ATOM 7011 O O . TYR B 1 68 ? 17.641 -25.328 -45.688 1 92.38 68 TYR B O 1
ATOM 7019 N N . GLU B 1 69 ? 17.656 -24.344 -43.75 1 87.69 69 GLU B N 1
ATOM 7020 C CA . GLU B 1 69 ? 17.234 -23.031 -44.188 1 87.69 69 GLU B CA 1
ATOM 7021 C C . GLU B 1 69 ? 15.742 -23.016 -44.531 1 87.69 69 GLU B C 1
ATOM 7023 O O . GLU B 1 69 ? 15.008 -22.125 -44.125 1 87.69 69 GLU B O 1
ATOM 7028 N N . THR B 1 70 ? 15.297 -24.156 -45.406 1 90.94 70 THR B N 1
ATOM 7029 C CA . THR B 1 70 ? 13.875 -24.234 -45.75 1 90.94 70 THR B CA 1
ATOM 7030 C C . THR B 1 70 ? 13.383 -25.672 -45.594 1 90.94 70 THR B C 1
ATOM 7032 O O . THR B 1 70 ? 14.172 -26.625 -45.625 1 90.94 70 THR B O 1
ATOM 7035 N N . VAL B 1 71 ? 12.07 -25.812 -45.5 1 91.12 71 VAL B N 1
ATOM 7036 C CA . VAL B 1 71 ? 11.43 -27.125 -45.406 1 91.12 71 VAL B CA 1
ATOM 7037 C C . VAL B 1 71 ? 11.578 -27.875 -46.75 1 91.12 71 VAL B C 1
ATOM 7039 O O . VAL B 1 71 ? 11.773 -29.094 -46.75 1 91.12 71 VAL B O 1
ATOM 7042 N N . GLU B 1 72 ? 11.586 -27.125 -47.875 1 90.75 72 GLU B N 1
ATOM 7043 C CA . GLU B 1 72 ? 11.719 -27.734 -49.188 1 90.75 72 GLU B CA 1
ATOM 7044 C C . GLU B 1 72 ? 13.109 -28.344 -49.375 1 90.75 72 GLU B C 1
ATOM 7046 O O . GLU B 1 72 ? 13.234 -29.453 -49.875 1 90.75 72 GLU B O 1
ATOM 7051 N N . ALA B 1 73 ? 14.086 -27.625 -48.906 1 92.25 73 ALA B N 1
ATOM 7052 C CA . ALA B 1 73 ? 15.453 -28.125 -48.969 1 92.25 73 ALA B CA 1
ATOM 7053 C C . ALA B 1 73 ? 15.633 -29.375 -48.125 1 92.25 73 ALA B C 1
ATOM 7055 O O . ALA B 1 73 ? 16.344 -30.297 -48.5 1 92.25 73 ALA B O 1
ATOM 7056 N N . PHE B 1 74 ? 15.016 -29.375 -46.969 1 92.5 74 PHE B N 1
ATOM 7057 C CA . PHE B 1 74 ? 15.031 -30.516 -46.094 1 92.5 74 PHE B CA 1
ATOM 7058 C C . PHE B 1 74 ? 14.406 -31.734 -46.75 1 92.5 74 PHE B C 1
ATOM 7060 O O . PHE B 1 74 ? 15.016 -32.812 -46.812 1 92.5 74 PHE B O 1
ATOM 7067 N N . ASN B 1 75 ? 13.234 -31.594 -47.375 1 92.56 75 ASN B N 1
ATOM 7068 C CA . ASN B 1 75 ? 12.523 -32.719 -48 1 92.56 75 ASN B CA 1
ATOM 7069 C C . ASN B 1 75 ? 13.352 -33.312 -49.125 1 92.56 75 ASN B C 1
ATOM 7071 O O . ASN B 1 75 ? 13.461 -34.562 -49.219 1 92.56 75 ASN B O 1
ATOM 7075 N N . GLN B 1 76 ? 13.984 -32.5 -49.875 1 90.75 76 GLN B N 1
ATOM 7076 C CA . GLN B 1 76 ? 14.797 -33 -51 1 90.75 76 GLN B CA 1
ATOM 7077 C C . GLN B 1 76 ? 16.047 -33.688 -50.531 1 90.75 76 GLN B C 1
ATOM 7079 O O . GLN B 1 76 ? 16.422 -34.75 -51.062 1 90.75 76 GLN B O 1
ATOM 7084 N N . SER B 1 77 ? 16.594 -33.125 -49.438 1 92.38 77 SER B N 1
ATOM 7085 C CA . SER B 1 77 ? 17.812 -33.719 -48.906 1 92.38 77 SER B CA 1
ATOM 7086 C C . SER B 1 77 ? 17.562 -35.125 -48.344 1 92.38 77 SER B C 1
ATOM 7088 O O . SER B 1 77 ? 18.422 -36 -48.438 1 92.38 77 SER B O 1
ATOM 7090 N N . ILE B 1 78 ? 16.422 -35.312 -47.719 1 93.44 78 ILE B N 1
ATOM 7091 C CA . ILE B 1 78 ? 16.125 -36.594 -47.094 1 93.44 78 ILE B CA 1
ATOM 7092 C C . ILE B 1 78 ? 15.781 -37.625 -48.156 1 93.44 78 ILE B C 1
ATOM 7094 O O . ILE B 1 78 ? 16.219 -38.781 -48.094 1 93.44 78 ILE B O 1
ATOM 7098 N N . LYS B 1 79 ? 15.062 -37.281 -49.219 1 87.88 79 LYS B N 1
ATOM 7099 C CA . LYS B 1 79 ? 14.633 -38.219 -50.25 1 87.88 79 LYS B CA 1
ATOM 7100 C C . LYS B 1 79 ? 15.82 -38.719 -51.094 1 87.88 79 LYS B C 1
ATOM 7102 O O . LYS B 1 79 ? 15.812 -39.844 -51.562 1 87.88 79 LYS B O 1
ATOM 7107 N N . ASP B 1 80 ? 16.844 -37.875 -51.188 1 82.69 80 ASP B N 1
ATOM 7108 C CA . ASP B 1 80 ? 18 -38.188 -52 1 82.69 80 ASP B CA 1
ATOM 7109 C C . ASP B 1 80 ? 19.109 -38.844 -51.188 1 82.69 80 ASP B C 1
ATOM 7111 O O . ASP B 1 80 ? 20.125 -39.281 -51.719 1 82.69 80 ASP B O 1
ATOM 7115 N N . ALA B 1 81 ? 18.906 -38.938 -49.969 1 81.44 81 ALA B N 1
ATOM 7116 C CA . ALA B 1 81 ? 20.016 -39.281 -49.062 1 81.44 81 ALA B CA 1
ATOM 7117 C C . ALA B 1 81 ? 20.062 -40.812 -48.844 1 81.44 81 ALA B C 1
ATOM 7119 O O . ALA B 1 81 ? 19.031 -41.438 -48.625 1 81.44 81 ALA B O 1
ATOM 7120 N N . GLY B 1 82 ? 21.156 -41.344 -48.906 1 78.38 82 GLY B N 1
ATOM 7121 C CA . GLY B 1 82 ? 21.375 -42.75 -48.531 1 78.38 82 GLY B CA 1
ATOM 7122 C C . GLY B 1 82 ? 21.297 -42.969 -47.031 1 78.38 82 GLY B C 1
ATOM 7123 O O . GLY B 1 82 ? 21.109 -44.094 -46.562 1 78.38 82 GLY B O 1
ATOM 7124 N N . ASP B 1 83 ? 21.453 -41.875 -46.312 1 88.88 83 ASP B N 1
ATOM 7125 C CA . ASP B 1 83 ? 21.453 -41.969 -44.844 1 88.88 83 ASP B CA 1
ATOM 7126 C C . ASP B 1 83 ? 20.266 -41.219 -44.25 1 88.88 83 ASP B C 1
ATOM 7128 O O . ASP B 1 83 ? 20.422 -40.469 -43.281 1 88.88 83 ASP B O 1
ATOM 7132 N N . ALA B 1 84 ? 19.062 -41.281 -44.844 1 91.06 84 ALA B N 1
ATOM 7133 C CA . ALA B 1 84 ? 17.859 -40.562 -44.438 1 91.06 84 ALA B CA 1
ATOM 7134 C C . ALA B 1 84 ? 17.5 -40.844 -43 1 91.06 84 ALA B C 1
ATOM 7136 O O . ALA B 1 84 ? 17.109 -39.938 -42.25 1 91.06 84 ALA B O 1
ATOM 7137 N N . GLU B 1 85 ? 17.656 -42.062 -42.531 1 90.62 85 GLU B N 1
ATOM 7138 C CA . GLU B 1 85 ? 17.328 -42.469 -41.188 1 90.62 85 GLU B CA 1
ATOM 7139 C C . GLU B 1 85 ? 18.156 -41.688 -40.156 1 90.62 85 GLU B C 1
ATOM 7141 O O . GLU B 1 85 ? 17.625 -41.156 -39.188 1 90.62 85 GLU B O 1
ATOM 7146 N N . ASN B 1 86 ? 19.375 -41.562 -40.438 1 90.5 86 ASN B N 1
ATOM 7147 C CA . ASN B 1 86 ? 20.281 -40.875 -39.5 1 90.5 86 ASN B CA 1
ATOM 7148 C C . ASN B 1 86 ? 19.969 -39.375 -39.469 1 90.5 86 ASN B C 1
ATOM 7150 O O . ASN B 1 86 ? 20.031 -38.75 -38.406 1 90.5 86 ASN B O 1
ATOM 7154 N N . ARG B 1 87 ? 19.703 -38.812 -40.562 1 92.69 87 ARG B N 1
ATOM 7155 C CA . ARG B 1 87 ? 19.391 -37.375 -40.625 1 92.69 87 ARG B CA 1
ATOM 7156 C C . ARG B 1 87 ? 18.109 -37.062 -39.875 1 92.69 87 ARG B C 1
ATOM 7158 O O . ARG B 1 87 ? 18.031 -36.062 -39.156 1 92.69 87 ARG B O 1
ATOM 7165 N N . LEU B 1 88 ? 17.125 -37.906 -40.062 1 94.69 88 LEU B N 1
ATOM 7166 C CA . LEU B 1 88 ? 15.852 -37.719 -39.375 1 94.69 88 LEU B CA 1
ATOM 7167 C C . LEU B 1 88 ? 16.016 -37.875 -37.875 1 94.69 88 LEU B C 1
ATOM 7169 O O . LEU B 1 88 ? 15.469 -37.094 -37.094 1 94.69 88 LEU B O 1
ATOM 7173 N N . MET B 1 89 ? 16.75 -38.844 -37.469 1 93.62 89 MET B N 1
ATOM 7174 C CA . MET B 1 89 ? 16.984 -39.062 -36.062 1 93.62 89 MET B CA 1
ATOM 7175 C C . MET B 1 89 ? 17.75 -37.906 -35.438 1 93.62 89 MET B C 1
ATOM 7177 O O . MET B 1 89 ? 17.484 -37.5 -34.312 1 93.62 89 MET B O 1
ATOM 7181 N N . LYS B 1 90 ? 18.672 -37.406 -36.156 1 93.94 90 LYS B N 1
ATOM 7182 C CA . LYS B 1 90 ? 19.438 -36.25 -35.688 1 93.94 90 LYS B CA 1
ATOM 7183 C C . LYS B 1 90 ? 18.531 -35.031 -35.469 1 93.94 90 LYS B C 1
ATOM 7185 O O . LYS B 1 90 ? 18.594 -34.375 -34.406 1 93.94 90 LYS B O 1
ATOM 7190 N N . LEU B 1 91 ? 17.703 -34.812 -36.406 1 93.94 91 LEU B N 1
ATOM 7191 C CA . LEU B 1 91 ? 16.797 -33.688 -36.312 1 93.94 91 LEU B CA 1
ATOM 7192 C C . LEU B 1 91 ? 15.805 -33.875 -35.156 1 93.94 91 LEU B C 1
ATOM 7194 O O . LEU B 1 91 ? 15.484 -32.938 -34.438 1 93.94 91 LEU B O 1
ATOM 7198 N N . TYR B 1 92 ? 15.336 -35.031 -35 1 94.06 92 TYR B N 1
ATOM 7199 C CA . TYR B 1 92 ? 14.414 -35.344 -33.906 1 94.06 92 TYR B CA 1
ATOM 7200 C C . TYR B 1 92 ? 15.094 -35.188 -32.562 1 94.06 92 TYR B C 1
ATOM 7202 O O . TYR B 1 92 ? 14.492 -34.656 -31.609 1 94.06 92 TYR B O 1
ATOM 7210 N N . THR B 1 93 ? 16.281 -35.562 -32.5 1 94.44 93 THR B N 1
ATOM 7211 C CA . THR B 1 93 ? 17.062 -35.438 -31.266 1 94.44 93 THR B CA 1
ATOM 7212 C C . THR B 1 93 ? 17.25 -33.938 -30.922 1 94.44 93 THR B C 1
ATOM 7214 O O . THR B 1 93 ? 17.109 -33.531 -29.766 1 94.44 93 THR B O 1
ATOM 7217 N N . LYS B 1 94 ? 17.578 -33.219 -31.875 1 93.19 94 LYS B N 1
ATOM 7218 C CA . LYS B 1 94 ? 17.719 -31.766 -31.672 1 93.19 94 LYS B CA 1
ATOM 7219 C C . LYS B 1 94 ? 16.406 -31.156 -31.219 1 93.19 94 LYS B C 1
ATOM 7221 O O . LYS B 1 94 ? 16.391 -30.219 -30.391 1 93.19 94 LYS B O 1
ATOM 7226 N N . TYR B 1 95 ? 15.391 -31.656 -31.781 1 90.81 95 TYR B N 1
ATOM 7227 C CA . TYR B 1 95 ? 14.062 -31.219 -31.359 1 90.81 95 TYR B CA 1
ATOM 7228 C C . TYR B 1 95 ? 13.812 -31.547 -29.891 1 90.81 95 TYR B C 1
ATOM 7230 O O . TYR B 1 95 ? 13.391 -30.688 -29.125 1 90.81 95 TYR B O 1
ATOM 7238 N N . LEU B 1 96 ? 14.062 -32.719 -29.469 1 91.75 96 LEU B N 1
ATOM 7239 C CA . LEU B 1 96 ? 13.891 -33.156 -28.078 1 91.75 96 LEU B CA 1
ATOM 7240 C C . LEU B 1 96 ? 14.781 -32.344 -27.156 1 91.75 96 LEU B C 1
ATOM 7242 O O . LEU B 1 96 ? 14.375 -32 -26.031 1 91.75 96 LEU B O 1
ATOM 7246 N N . TRP B 1 97 ? 15.945 -32.062 -27.578 1 92.94 97 TRP B N 1
ATOM 7247 C CA . TRP B 1 97 ? 16.891 -31.266 -26.828 1 92.94 97 TRP B CA 1
ATOM 7248 C C . TRP B 1 97 ? 16.328 -29.875 -26.562 1 92.94 97 TRP B C 1
ATOM 7250 O O . TRP B 1 97 ? 16.406 -29.375 -25.438 1 92.94 97 TRP B O 1
ATOM 7260 N N . ALA B 1 98 ? 15.742 -29.281 -27.516 1 88.38 98 ALA B N 1
ATOM 7261 C CA . ALA B 1 98 ? 15.203 -27.938 -27.438 1 88.38 98 ALA B CA 1
ATOM 7262 C C . ALA B 1 98 ? 13.977 -27.891 -26.531 1 88.38 98 ALA B C 1
ATOM 7264 O O . ALA B 1 98 ? 13.664 -26.844 -25.938 1 88.38 98 ALA B O 1
ATOM 7265 N N . GLN B 1 99 ? 13.289 -28.984 -26.391 1 87.5 99 GLN B N 1
ATOM 7266 C CA . GLN B 1 99 ? 12.078 -29.047 -25.578 1 87.5 99 GLN B CA 1
ATOM 7267 C C . GLN B 1 99 ? 12.414 -28.969 -24.094 1 87.5 99 GLN B C 1
ATOM 7269 O O . GLN B 1 99 ? 11.539 -28.672 -23.266 1 87.5 99 GLN B O 1
ATOM 7274 N N . LYS B 1 100 ? 13.609 -29.188 -23.797 1 88.06 100 LYS B N 1
ATOM 7275 C CA . LYS B 1 100 ? 14.016 -29.25 -22.391 1 88.06 100 LYS B CA 1
ATOM 7276 C C . LYS B 1 100 ? 14.719 -27.953 -21.969 1 88.06 100 LYS B C 1
ATOM 7278 O O . LYS B 1 100 ? 15.297 -27.25 -22.812 1 88.06 100 LYS B O 1
ATOM 7283 N N . LYS B 1 101 ? 14.664 -27.719 -20.703 1 86.31 101 LYS B N 1
ATOM 7284 C CA . LYS B 1 101 ? 15.453 -26.609 -20.172 1 86.31 101 LYS B CA 1
ATOM 7285 C C . LYS B 1 101 ? 16.938 -26.969 -20.109 1 86.31 101 LYS B C 1
ATOM 7287 O O . LYS B 1 101 ? 17.312 -28.125 -20.359 1 86.31 101 LYS B O 1
ATOM 7292 N N . ASP B 1 102 ? 17.688 -25.969 -19.797 1 87.44 102 ASP B N 1
ATOM 7293 C CA . ASP B 1 102 ? 19.109 -26.219 -19.625 1 87.44 102 ASP B CA 1
ATOM 7294 C C . ASP B 1 102 ? 19.375 -27.25 -18.531 1 87.44 102 ASP B C 1
ATOM 7296 O O . ASP B 1 102 ? 18.672 -27.266 -17.516 1 87.44 102 ASP B O 1
ATOM 7300 N N . GLY B 1 103 ? 20.234 -28.156 -18.891 1 89.19 103 GLY B N 1
ATOM 7301 C CA . GLY B 1 103 ? 20.531 -29.219 -17.953 1 89.19 103 GLY B CA 1
ATOM 7302 C C . GLY B 1 103 ? 21.844 -29.031 -17.219 1 89.19 103 GLY B C 1
ATOM 7303 O O . GLY B 1 103 ? 22.391 -27.922 -17.172 1 89.19 103 GLY B O 1
ATOM 7304 N N . GLU B 1 104 ? 22.281 -30.062 -16.547 1 89.94 104 GLU B N 1
ATOM 7305 C CA . GLU B 1 104 ? 23.531 -30.062 -15.789 1 89.94 104 GLU B CA 1
ATOM 7306 C C . GLU B 1 104 ? 24.734 -30.25 -16.703 1 89.94 104 GLU B C 1
ATOM 7308 O O . GLU B 1 104 ? 24.703 -31.062 -17.641 1 89.94 104 GLU B O 1
ATOM 7313 N N . GLU B 1 105 ? 25.734 -29.453 -16.453 1 91.5 105 GLU B N 1
ATOM 7314 C CA . GLU B 1 105 ? 26.953 -29.531 -17.25 1 91.5 105 GLU B CA 1
ATOM 7315 C C . GLU B 1 105 ? 28.078 -30.203 -16.453 1 91.5 105 GLU B C 1
ATOM 7317 O O . GLU B 1 105 ? 28.219 -29.953 -15.242 1 91.5 105 GLU B O 1
ATOM 7322 N N . PHE B 1 106 ? 28.781 -31.031 -17.141 1 91.69 106 PHE B N 1
ATOM 7323 C CA . PHE B 1 106 ? 29.875 -31.766 -16.516 1 91.69 106 PHE B CA 1
ATOM 7324 C C . PHE B 1 106 ? 31.172 -31.578 -17.297 1 91.69 106 PHE B C 1
ATOM 7326 O O . PHE B 1 106 ? 31.156 -31.484 -18.516 1 91.69 106 PHE B O 1
ATOM 7333 N N . GLU B 1 107 ? 32.25 -31.5 -16.547 1 89.69 107 GLU B N 1
ATOM 7334 C CA . GLU B 1 107 ? 33.625 -31.547 -17.109 1 89.69 107 GLU B CA 1
ATOM 7335 C C . GLU B 1 107 ? 34.281 -32.875 -16.859 1 89.69 107 GLU B C 1
ATOM 7337 O O . GLU B 1 107 ? 34.094 -33.469 -15.789 1 89.69 107 GLU B O 1
ATOM 7342 N N . SER B 1 108 ? 34.844 -33.406 -17.891 1 85.94 108 SER B N 1
ATOM 7343 C CA . SER B 1 108 ? 35.469 -34.719 -17.734 1 85.94 108 SER B CA 1
ATOM 7344 C C . SER B 1 108 ? 36.812 -34.75 -18.438 1 85.94 108 SER B C 1
ATOM 7346 O O . SER B 1 108 ? 36.969 -34.188 -19.531 1 85.94 108 SER B O 1
ATOM 7348 N N . ASP B 1 109 ? 37.906 -35.312 -17.719 1 73.69 109 ASP B N 1
ATOM 7349 C CA . ASP B 1 109 ? 39.25 -35.5 -18.281 1 73.69 109 ASP B CA 1
ATOM 7350 C C . ASP B 1 109 ? 39.25 -36.656 -19.281 1 73.69 109 ASP B C 1
ATOM 7352 O O . ASP B 1 109 ? 40.125 -36.719 -20.156 1 73.69 109 ASP B O 1
ATOM 7356 N N . ARG B 1 110 ? 38.438 -37.688 -19.094 1 73 110 ARG B N 1
ATOM 7357 C CA . ARG B 1 110 ? 38.312 -38.812 -20 1 73 110 ARG B CA 1
ATOM 7358 C C . ARG B 1 110 ? 37.375 -38.5 -21.156 1 73 110 ARG B C 1
ATOM 7360 O O . ARG B 1 110 ? 36.594 -37.531 -21.078 1 73 110 ARG B O 1
ATOM 7367 N N . SER B 1 111 ? 37.469 -39.344 -22.203 1 75 111 SER B N 1
ATOM 7368 C CA . SER B 1 111 ? 36.594 -39.125 -23.344 1 75 111 SER B CA 1
ATOM 7369 C C . SER B 1 111 ? 35.125 -39.281 -22.938 1 75 111 SER B C 1
ATOM 7371 O O . SER B 1 111 ? 34.75 -40.219 -22.25 1 75 111 SER B O 1
ATOM 7373 N N . ALA B 1 112 ? 34.281 -38.219 -23.078 1 75.69 112 ALA B N 1
ATOM 7374 C CA . ALA B 1 112 ? 32.844 -38.219 -22.781 1 75.69 112 ALA B CA 1
ATOM 7375 C C . ALA B 1 112 ? 32.188 -39.5 -23.25 1 75.69 112 ALA B C 1
ATOM 7377 O O . ALA B 1 112 ? 31.312 -40.031 -22.562 1 75.69 112 ALA B O 1
ATOM 7378 N N . ASP B 1 113 ? 32.719 -40.062 -24.297 1 82 113 ASP B N 1
ATOM 7379 C CA . ASP B 1 113 ? 32.094 -41.25 -24.875 1 82 113 ASP B CA 1
ATOM 7380 C C . ASP B 1 113 ? 32.312 -42.469 -23.984 1 82 113 ASP B C 1
ATOM 7382 O O . ASP B 1 113 ? 31.406 -43.281 -23.797 1 82 113 ASP B O 1
ATOM 7386 N N . GLU B 1 114 ? 33.5 -42.562 -23.484 1 82 114 GLU B N 1
ATOM 7387 C CA . GLU B 1 114 ? 33.781 -43.688 -22.609 1 82 114 GLU B CA 1
ATOM 7388 C C . GLU B 1 114 ? 32.938 -43.656 -21.344 1 82 114 GLU B C 1
ATOM 7390 O O . GLU B 1 114 ? 32.438 -44.719 -20.906 1 82 114 GLU B O 1
ATOM 7395 N N . LYS B 1 115 ? 32.781 -42.562 -20.953 1 82.12 115 LYS B N 1
ATOM 7396 C CA . LYS B 1 115 ? 32 -42.438 -19.719 1 82.12 115 LYS B CA 1
ATOM 7397 C C . LYS B 1 115 ? 30.531 -42.719 -19.953 1 82.12 115 LYS B C 1
ATOM 7399 O O . LYS B 1 115 ? 29.875 -43.344 -19.109 1 82.12 115 LYS B O 1
ATOM 7404 N N . ILE B 1 116 ? 30.016 -42.25 -21 1 84.31 116 ILE B N 1
ATOM 7405 C CA . ILE B 1 116 ? 28.609 -42.438 -21.328 1 84.31 116 ILE B CA 1
ATOM 7406 C C . ILE B 1 116 ? 28.344 -43.938 -21.562 1 84.31 116 ILE B C 1
ATOM 7408 O O . ILE B 1 116 ? 27.297 -44.469 -21.156 1 84.31 116 ILE B O 1
ATOM 7412 N N . GLU B 1 117 ? 29.312 -44.562 -22.109 1 85.44 117 GLU B N 1
ATOM 7413 C CA . GLU B 1 117 ? 29.188 -46 -22.359 1 85.44 117 GLU B CA 1
ATOM 7414 C C . GLU B 1 117 ? 29.219 -46.781 -21.062 1 85.44 117 GLU B C 1
ATOM 7416 O O . GLU B 1 117 ? 28.453 -47.75 -20.891 1 85.44 117 GLU B O 1
ATOM 7421 N N . SER B 1 118 ? 30.047 -46.375 -20.234 1 83.38 118 SER B N 1
ATOM 7422 C CA . SER B 1 118 ? 30.141 -47.062 -18.953 1 83.38 118 SER B CA 1
ATOM 7423 C C . SER B 1 118 ? 28.844 -46.906 -18.156 1 83.38 118 SER B C 1
ATOM 7425 O O . SER B 1 118 ? 28.406 -47.844 -17.5 1 83.38 118 SER B O 1
ATOM 7427 N N . ILE B 1 119 ? 28.328 -45.781 -18.25 1 78.62 119 ILE B N 1
ATOM 7428 C CA . ILE B 1 119 ? 27.094 -45.5 -17.531 1 78.62 119 ILE B CA 1
ATOM 7429 C C . ILE B 1 119 ? 25.953 -46.344 -18.109 1 78.62 119 ILE B C 1
ATOM 7431 O O . ILE B 1 119 ? 25.125 -46.844 -17.359 1 78.62 119 ILE B O 1
ATOM 7435 N N . SER B 1 120 ? 25.922 -46.406 -19.422 1 82.44 120 SER B N 1
ATOM 7436 C CA . SER B 1 120 ? 24.891 -47.188 -20.078 1 82.44 120 SER B CA 1
ATOM 7437 C C . SER B 1 120 ? 24.969 -48.656 -19.688 1 82.44 120 SER B C 1
ATOM 7439 O O . SER B 1 120 ? 23.938 -49.312 -19.5 1 82.44 120 SER B O 1
ATOM 7441 N N . GLU B 1 121 ? 26.172 -49.094 -19.484 1 81.38 121 GLU B N 1
ATOM 7442 C CA . GLU B 1 121 ? 26.375 -50.5 -19.109 1 81.38 121 GLU B CA 1
ATOM 7443 C C . GLU B 1 121 ? 26 -50.75 -17.656 1 81.38 121 GLU B C 1
ATOM 7445 O O . GLU B 1 121 ? 25.391 -51.781 -17.344 1 81.38 121 GLU B O 1
ATOM 7450 N N . GLU B 1 122 ? 26.281 -49.875 -16.875 1 77.38 122 GLU B N 1
ATOM 7451 C CA . GLU B 1 122 ? 26.047 -50.031 -15.438 1 77.38 122 GLU B CA 1
ATOM 7452 C C . GLU B 1 122 ? 24.547 -49.969 -15.109 1 77.38 122 GLU B C 1
ATOM 7454 O O . GLU B 1 122 ? 24.094 -50.625 -14.188 1 77.38 122 GLU B O 1
ATOM 7459 N N . HIS B 1 123 ? 23.812 -49.188 -15.789 1 78.38 123 HIS B N 1
ATOM 7460 C CA . HIS B 1 123 ? 22.406 -48.969 -15.422 1 78.38 123 HIS B CA 1
ATOM 7461 C C . HIS B 1 123 ? 21.469 -49.656 -16.406 1 78.38 123 HIS B C 1
ATOM 7463 O O . HIS B 1 123 ? 20.25 -49.5 -16.297 1 78.38 123 HIS B O 1
ATOM 7469 N N . ASP B 1 124 ? 21.922 -50.438 -17.219 1 76.44 124 ASP B N 1
ATOM 7470 C CA . ASP B 1 124 ? 21.141 -51.156 -18.188 1 76.44 124 ASP B CA 1
ATOM 7471 C C . ASP B 1 124 ? 20.219 -50.25 -18.984 1 76.44 124 ASP B C 1
ATOM 7473 O O . ASP B 1 124 ? 19.016 -50.469 -19.047 1 76.44 124 ASP B O 1
ATOM 7477 N N . VAL B 1 125 ? 20.734 -49.125 -19.406 1 88.69 125 VAL B N 1
ATOM 7478 C CA . VAL B 1 125 ? 20.062 -48.156 -20.266 1 88.69 125 VAL B CA 1
ATOM 7479 C C . VAL B 1 125 ? 20.531 -48.312 -21.703 1 88.69 125 VAL B C 1
ATOM 7481 O O . VAL B 1 125 ? 21.703 -48.594 -21.953 1 88.69 125 VAL B O 1
ATOM 7484 N N . ILE B 1 126 ? 19.703 -48.188 -22.641 1 89.56 126 ILE B N 1
ATOM 7485 C CA . ILE B 1 126 ? 20.062 -48.344 -24.047 1 89.56 126 ILE B CA 1
ATOM 7486 C C . ILE B 1 126 ? 20.672 -47.031 -24.578 1 89.56 126 ILE B C 1
ATOM 7488 O O . ILE B 1 126 ? 20.078 -45.969 -24.438 1 89.56 126 ILE B O 1
ATOM 7492 N N . LEU B 1 127 ? 21.844 -47.188 -25.078 1 92.25 127 LEU B N 1
ATOM 7493 C CA . LEU B 1 127 ? 22.562 -46.031 -25.641 1 92.25 127 LEU B CA 1
ATOM 7494 C C . LEU B 1 127 ? 22.438 -46 -27.172 1 92.25 127 LEU B C 1
ATOM 7496 O O . LEU B 1 127 ? 22.688 -47.031 -27.828 1 92.25 127 LEU B O 1
ATOM 7500 N N . GLU B 1 128 ? 21.984 -44.875 -27.672 1 90.56 128 GLU B N 1
ATOM 7501 C CA . GLU B 1 128 ? 21.938 -44.656 -29.109 1 90.56 128 GLU B CA 1
ATOM 7502 C C . GLU B 1 128 ? 22.859 -43.5 -29.516 1 90.56 128 GLU B C 1
ATOM 7504 O O . GLU B 1 128 ? 22.734 -42.375 -29.016 1 90.56 128 GLU B O 1
ATOM 7509 N N . GLN B 1 129 ? 23.781 -43.781 -30.406 1 89.88 129 GLN B N 1
ATOM 7510 C CA . GLN B 1 129 ? 24.656 -42.75 -30.938 1 89.88 129 GLN B CA 1
ATOM 7511 C C . GLN B 1 129 ? 24.062 -42.094 -32.188 1 89.88 129 GLN B C 1
ATOM 7513 O O . GLN B 1 129 ? 23.984 -42.719 -33.219 1 89.88 129 GLN B O 1
ATOM 7518 N N . VAL B 1 130 ? 23.688 -40.938 -32.125 1 90.12 130 VAL B N 1
ATOM 7519 C CA . VAL B 1 130 ? 23.016 -40.25 -33.219 1 90.12 130 VAL B CA 1
ATOM 7520 C C . VAL B 1 130 ? 24.047 -39.594 -34.156 1 90.12 130 VAL B C 1
ATOM 7522 O O . VAL B 1 130 ? 23.969 -39.75 -35.375 1 90.12 130 VAL B O 1
ATOM 7525 N N . ASP B 1 131 ? 24.984 -38.875 -33.562 1 88.31 131 ASP B N 1
ATOM 7526 C CA . ASP B 1 131 ? 26.094 -38.281 -34.312 1 88.31 131 ASP B CA 1
ATOM 7527 C C . ASP B 1 131 ? 27.281 -38.031 -33.406 1 88.31 131 ASP B C 1
ATOM 7529 O O . ASP B 1 131 ? 27.406 -38.656 -32.344 1 88.31 131 ASP B O 1
ATOM 7533 N N . GLU B 1 132 ? 28.141 -37.219 -33.844 1 86 132 GLU B N 1
ATOM 7534 C CA . GLU B 1 132 ? 29.344 -36.969 -33.062 1 86 132 GLU B CA 1
ATOM 7535 C C . GLU B 1 132 ? 29.047 -36.156 -31.797 1 86 132 GLU B C 1
ATOM 7537 O O . GLU B 1 132 ? 29.719 -36.344 -30.781 1 86 132 GLU B O 1
ATOM 7542 N N . ALA B 1 133 ? 28.062 -35.406 -31.859 1 89.44 133 ALA B N 1
ATOM 7543 C CA . ALA B 1 133 ? 27.797 -34.469 -30.766 1 89.44 133 ALA B CA 1
ATOM 7544 C C . ALA B 1 133 ? 26.734 -35.031 -29.828 1 89.44 133 ALA B C 1
ATOM 7546 O O . ALA B 1 133 ? 26.781 -34.781 -28.609 1 89.44 133 ALA B O 1
ATOM 7547 N N . TYR B 1 134 ? 25.734 -35.75 -30.312 1 94 134 TYR B N 1
ATOM 7548 C CA . TYR B 1 134 ? 24.562 -36.125 -29.516 1 94 134 TYR B CA 1
ATOM 7549 C C . TYR B 1 134 ? 24.531 -37.625 -29.203 1 94 134 TYR B C 1
ATOM 7551 O O . TYR B 1 134 ? 24.812 -38.438 -30.078 1 94 134 TYR B O 1
ATOM 7559 N N . ARG B 1 135 ? 24.25 -37.938 -27.984 1 93.06 135 ARG B N 1
ATOM 7560 C CA . ARG B 1 135 ? 23.938 -39.281 -27.516 1 93.06 135 ARG B CA 1
ATOM 7561 C C . ARG B 1 135 ? 22.562 -39.312 -26.859 1 93.06 135 ARG B C 1
ATOM 7563 O O . ARG B 1 135 ? 22.172 -38.375 -26.156 1 93.06 135 ARG B O 1
ATOM 7570 N N . VAL B 1 136 ? 21.812 -40.344 -27.141 1 93.56 136 VAL B N 1
ATOM 7571 C CA . VAL B 1 136 ? 20.5 -40.5 -26.516 1 93.56 136 VAL B CA 1
ATOM 7572 C C . VAL B 1 136 ? 20.5 -41.75 -25.625 1 93.56 136 VAL B C 1
ATOM 7574 O O . VAL B 1 136 ? 20.828 -42.844 -26.062 1 93.56 136 VAL B O 1
ATOM 7577 N N . LEU B 1 137 ? 20.234 -41.5 -24.391 1 92.88 137 LEU B N 1
ATOM 7578 C CA . LEU B 1 137 ? 20.031 -42.594 -23.438 1 92.88 137 LEU B CA 1
ATOM 7579 C C . LEU B 1 137 ? 18.547 -42.844 -23.203 1 92.88 137 LEU B C 1
ATOM 7581 O O . LEU B 1 137 ? 17.781 -41.875 -23 1 92.88 137 LEU B O 1
ATOM 7585 N N . TRP B 1 138 ? 18.141 -44.062 -23.219 1 91.94 138 TRP B N 1
ATOM 7586 C CA . TRP B 1 138 ? 16.734 -44.438 -23.047 1 91.94 138 TRP B CA 1
ATOM 7587 C C . TRP B 1 138 ? 16.547 -45.219 -21.75 1 91.94 138 TRP B C 1
ATOM 7589 O O . TRP B 1 138 ? 16.469 -46.469 -21.781 1 91.94 138 TRP B O 1
ATOM 7599 N N . PRO B 1 139 ? 16.422 -44.531 -20.672 1 88.19 139 PRO B N 1
ATOM 7600 C CA . PRO B 1 139 ? 15.984 -45.219 -19.453 1 88.19 139 PRO B CA 1
ATOM 7601 C C . PRO B 1 139 ? 14.539 -45.719 -19.547 1 88.19 139 PRO B C 1
ATOM 7603 O O . PRO B 1 139 ? 13.719 -45.094 -20.234 1 88.19 139 PRO B O 1
ATOM 7606 N N . SER B 1 140 ? 14.32 -46.906 -19.016 1 85.25 140 SER B N 1
ATOM 7607 C CA . SER B 1 140 ? 12.969 -47.438 -19.062 1 85.25 140 SER B CA 1
ATOM 7608 C C . SER B 1 140 ? 12.406 -47.625 -17.656 1 85.25 140 SER B C 1
ATOM 7610 O O . SER B 1 140 ? 13.164 -47.719 -16.688 1 85.25 140 SER B O 1
ATOM 7612 N N . HIS B 1 141 ? 11.164 -47.531 -17.531 1 84.38 141 HIS B N 1
ATOM 7613 C CA . HIS B 1 141 ? 10.461 -47.875 -16.297 1 84.38 141 HIS B CA 1
ATOM 7614 C C . HIS B 1 141 ? 9.141 -48.562 -16.594 1 84.38 141 HIS B C 1
ATOM 7616 O O . HIS B 1 141 ? 8.531 -48.344 -17.641 1 84.38 141 HIS B O 1
ATOM 7622 N N . ASP B 1 142 ? 8.828 -49.375 -15.672 1 84.56 142 ASP B N 1
ATOM 7623 C CA . ASP B 1 142 ? 7.57 -50.094 -15.789 1 84.56 142 ASP B CA 1
ATOM 7624 C C . ASP B 1 142 ? 6.375 -49.156 -15.688 1 84.56 142 ASP B C 1
ATOM 7626 O O . ASP B 1 142 ? 6.379 -48.219 -14.883 1 84.56 142 ASP B O 1
ATOM 7630 N N . THR B 1 143 ? 5.516 -49.344 -16.641 1 87.19 143 THR B N 1
ATOM 7631 C CA . THR B 1 143 ? 4.273 -48.562 -16.578 1 87.19 143 THR B CA 1
ATOM 7632 C C . THR B 1 143 ? 3.074 -49.438 -16.906 1 87.19 143 THR B C 1
ATOM 7634 O O . THR B 1 143 ? 3.182 -50.375 -17.703 1 87.19 143 THR B O 1
ATOM 7637 N N . ILE B 1 144 ? 1.996 -49.156 -16.188 1 88.94 144 ILE B N 1
ATOM 7638 C CA . ILE B 1 144 ? 0.732 -49.844 -16.469 1 88.94 144 ILE B CA 1
ATOM 7639 C C . ILE B 1 144 ? -0.221 -48.875 -17.172 1 88.94 144 ILE B C 1
ATOM 7641 O O . ILE B 1 144 ? -0.366 -47.719 -16.781 1 88.94 144 ILE B O 1
ATOM 7645 N N . ASP B 1 145 ? -0.722 -49.344 -18.328 1 87.94 145 ASP B N 1
ATOM 7646 C CA . ASP B 1 145 ? -1.708 -48.531 -19.047 1 87.94 145 ASP B CA 1
ATOM 7647 C C . ASP B 1 145 ? -2.906 -49.375 -19.469 1 87.94 145 ASP B C 1
ATOM 7649 O O . ASP B 1 145 ? -2.822 -50.625 -19.5 1 87.94 145 ASP B O 1
ATOM 7653 N N . VAL B 1 146 ? -3.98 -48.719 -19.656 1 91.12 146 VAL B N 1
ATOM 7654 C CA . VAL B 1 146 ? -5.207 -49.375 -20.094 1 91.12 146 VAL B CA 1
ATOM 7655 C C . VAL B 1 146 ? -5.465 -49.062 -21.562 1 91.12 146 VAL B C 1
ATOM 7657 O O . VAL B 1 146 ? -5.355 -47.906 -22 1 91.12 146 VAL B O 1
ATOM 7660 N N . GLU B 1 147 ? -5.695 -50.094 -22.375 1 91.31 147 GLU B N 1
ATOM 7661 C CA . GLU B 1 147 ? -5.938 -49.938 -23.797 1 91.31 147 GLU B CA 1
ATOM 7662 C C . GLU B 1 147 ? -7.137 -50.781 -24.25 1 91.31 147 GLU B C 1
ATOM 7664 O O . GLU B 1 147 ? -7.641 -51.625 -23.5 1 91.31 147 GLU B O 1
ATOM 7669 N N . ILE B 1 148 ? -7.648 -50.5 -25.406 1 90.69 148 ILE B N 1
ATOM 7670 C CA . ILE B 1 148 ? -8.688 -51.312 -26.031 1 90.69 148 ILE B CA 1
ATOM 7671 C C . ILE B 1 148 ? -8.055 -52.312 -27 1 90.69 148 ILE B C 1
ATOM 7673 O O . ILE B 1 148 ? -7.297 -51.906 -27.891 1 90.69 148 ILE B O 1
ATOM 7677 N N . ASP B 1 149 ? -8.352 -53.562 -26.688 1 87.38 149 ASP B N 1
ATOM 7678 C CA . ASP B 1 149 ? -7.867 -54.625 -27.594 1 87.38 149 ASP B CA 1
ATOM 7679 C C . ASP B 1 149 ? -8.664 -54.625 -28.891 1 87.38 149 ASP B C 1
ATOM 7681 O O . ASP B 1 149 ? -9.875 -54.875 -28.891 1 87.38 149 ASP B O 1
ATOM 7685 N N . GLU B 1 150 ? -7.996 -54.438 -29.984 1 79.69 150 GLU B N 1
ATOM 7686 C CA . GLU B 1 150 ? -8.664 -54.312 -31.281 1 79.69 150 GLU B CA 1
ATOM 7687 C C . GLU B 1 150 ? -9.32 -55.625 -31.703 1 79.69 150 GLU B C 1
ATOM 7689 O O . GLU B 1 150 ? -10.344 -55.594 -32.375 1 79.69 150 GLU B O 1
ATOM 7694 N N . ASP B 1 151 ? -8.789 -56.75 -31.219 1 81.38 151 ASP B N 1
ATOM 7695 C CA . ASP B 1 151 ? -9.312 -58.062 -31.625 1 81.38 151 ASP B CA 1
ATOM 7696 C C . ASP B 1 151 ? -10.547 -58.438 -30.812 1 81.38 151 ASP B C 1
ATOM 7698 O O . ASP B 1 151 ? -11.555 -58.875 -31.359 1 81.38 151 ASP B O 1
ATOM 7702 N N . SER B 1 152 ? -10.445 -58.125 -29.484 1 82.88 152 SER B N 1
ATOM 7703 C CA . SER B 1 152 ? -11.523 -58.562 -28.594 1 82.88 152 SER B CA 1
ATOM 7704 C C . SER B 1 152 ? -12.453 -57.375 -28.266 1 82.88 152 SER B C 1
ATOM 7706 O O . SER B 1 152 ? -13.555 -57.594 -27.734 1 82.88 152 SER B O 1
ATOM 7708 N N . ASN B 1 153 ? -12.125 -56.188 -28.719 1 83.38 153 ASN B N 1
ATOM 7709 C CA . ASN B 1 153 ? -12.883 -55 -28.359 1 83.38 153 ASN B CA 1
ATOM 7710 C C . ASN B 1 153 ? -13.18 -54.938 -26.875 1 83.38 153 ASN B C 1
ATOM 7712 O O . ASN B 1 153 ? -14.312 -54.688 -26.469 1 83.38 153 ASN B O 1
ATOM 7716 N N . GLU B 1 154 ? -12.188 -55.344 -26.094 1 87.44 154 GLU B N 1
ATOM 7717 C CA . GLU B 1 154 ? -12.281 -55.281 -24.625 1 87.44 154 GLU B CA 1
ATOM 7718 C C . GLU B 1 154 ? -11.227 -54.344 -24.047 1 87.44 154 GLU B C 1
ATOM 7720 O O . GLU B 1 154 ? -10.203 -54.094 -24.672 1 87.44 154 GLU B O 1
ATOM 7725 N N . VAL B 1 155 ? -11.539 -53.812 -22.906 1 91.94 155 VAL B N 1
ATOM 7726 C CA . VAL B 1 155 ? -10.594 -52.969 -22.188 1 91.94 155 VAL B CA 1
ATOM 7727 C C . VAL B 1 155 ? -9.641 -53.812 -21.359 1 91.94 155 VAL B C 1
ATOM 7729 O O . VAL B 1 155 ? -10.07 -54.594 -20.516 1 91.94 155 VAL B O 1
ATOM 7732 N N . ILE B 1 156 ? -8.398 -53.719 -21.656 1 91.88 156 ILE B N 1
ATOM 7733 C CA . ILE B 1 156 ? -7.418 -54.562 -20.969 1 91.88 156 ILE B CA 1
ATOM 7734 C C . ILE B 1 156 ? -6.316 -53.688 -20.375 1 91.88 156 ILE B C 1
ATOM 7736 O O . ILE B 1 156 ? -6.078 -52.562 -20.859 1 91.88 156 ILE B O 1
ATOM 7740 N N . GLY B 1 157 ? -5.773 -54.188 -19.234 1 91.88 157 GLY B N 1
ATOM 7741 C CA . GLY B 1 157 ? -4.57 -53.562 -18.688 1 91.88 157 GLY B CA 1
ATOM 7742 C C . GLY B 1 157 ? -3.301 -54.312 -19.094 1 91.88 157 GLY B C 1
ATOM 7743 O O . GLY B 1 157 ? -3.293 -55.531 -19.188 1 91.88 157 GLY B O 1
ATOM 7744 N N . ARG B 1 158 ? -2.244 -53.469 -19.328 1 89.88 158 ARG B N 1
ATOM 7745 C CA . ARG B 1 158 ? -0.968 -54.062 -19.703 1 89.88 158 ARG B CA 1
ATOM 7746 C C . ARG B 1 158 ? 0.197 -53.344 -19.047 1 89.88 158 ARG B C 1
ATOM 7748 O O . ARG B 1 158 ? 0.096 -52.156 -18.734 1 89.88 158 ARG B O 1
ATOM 7755 N N . LYS B 1 159 ? 1.134 -54.125 -18.75 1 90 159 LYS B N 1
ATOM 7756 C CA . LYS B 1 159 ? 2.408 -53.594 -18.266 1 90 159 LYS B CA 1
ATOM 7757 C C . LYS B 1 159 ? 3.434 -53.531 -19.406 1 90 159 LYS B C 1
ATOM 7759 O O . LYS B 1 159 ? 3.518 -54.438 -20.219 1 90 159 LYS B O 1
ATOM 7764 N N . TYR B 1 160 ? 4.086 -52.438 -19.594 1 87.94 160 TYR B N 1
ATOM 7765 C CA . TYR B 1 160 ? 5.148 -52.344 -20.594 1 87.94 160 TYR B CA 1
ATOM 7766 C C . TYR B 1 160 ? 6.328 -51.562 -20.047 1 87.94 160 TYR B C 1
ATOM 7768 O O . TYR B 1 160 ? 6.211 -50.875 -19.016 1 87.94 160 TYR B O 1
ATOM 7776 N N . LEU B 1 161 ? 7.461 -51.594 -20.656 1 88.5 161 LEU B N 1
ATOM 7777 C CA . LEU B 1 161 ? 8.664 -50.844 -20.312 1 88.5 161 LEU B CA 1
ATOM 7778 C C . LEU B 1 161 ? 8.742 -49.531 -21.109 1 88.5 161 LEU B C 1
ATOM 7780 O O . LEU B 1 161 ? 9.445 -49.469 -22.125 1 88.5 161 LEU B O 1
ATOM 7784 N N . ARG B 1 162 ? 8.203 -48.562 -20.562 1 88.06 162 ARG B N 1
ATOM 7785 C CA . ARG B 1 162 ? 8.195 -47.281 -21.219 1 88.06 162 ARG B CA 1
ATOM 7786 C C . ARG B 1 162 ? 9.578 -46.625 -21.172 1 88.06 162 ARG B C 1
ATOM 7788 O O . ARG B 1 162 ? 10.273 -46.719 -20.141 1 88.06 162 ARG B O 1
ATOM 7795 N N . ALA B 1 163 ? 9.961 -46.062 -22.312 1 88.75 163 ALA B N 1
ATOM 7796 C CA . ALA B 1 163 ? 11.266 -45.406 -22.391 1 88.75 163 ALA B CA 1
ATOM 7797 C C . ALA B 1 163 ? 11.117 -43.938 -22.734 1 88.75 163 ALA B C 1
ATOM 7799 O O . ALA B 1 163 ? 10.336 -43.562 -23.625 1 88.75 163 ALA B O 1
ATOM 7800 N N . LYS B 1 164 ? 11.711 -43.094 -21.969 1 89.19 164 LYS B N 1
ATOM 7801 C CA . LYS B 1 164 ? 11.812 -41.688 -22.266 1 89.19 164 LYS B CA 1
ATOM 7802 C C . LYS B 1 164 ? 13.273 -41.25 -22.438 1 89.19 164 LYS B C 1
ATOM 7804 O O . LYS B 1 164 ? 14.133 -41.625 -21.641 1 89.19 164 LYS B O 1
ATOM 7809 N N . PRO B 1 165 ? 13.523 -40.438 -23.406 1 91.5 165 PRO B N 1
ATOM 7810 C CA . PRO B 1 165 ? 14.922 -40.188 -23.734 1 91.5 165 PRO B CA 1
ATOM 7811 C C . PRO B 1 165 ? 15.578 -39.156 -22.828 1 91.5 165 PRO B C 1
ATOM 7813 O O . PRO B 1 165 ? 14.938 -38.188 -22.422 1 91.5 165 PRO B O 1
ATOM 7816 N N . VAL B 1 166 ? 16.828 -39.375 -22.453 1 93 166 VAL B N 1
ATOM 7817 C CA . VAL B 1 166 ? 17.797 -38.438 -21.891 1 93 166 VAL B CA 1
ATOM 7818 C C . VAL B 1 166 ? 18.859 -38.125 -22.922 1 93 166 VAL B C 1
ATOM 7820 O O . VAL B 1 166 ? 19.516 -39 -23.469 1 93 166 VAL B O 1
ATOM 7823 N N . ILE B 1 167 ? 19.016 -36.906 -23.203 1 95.19 167 ILE B N 1
ATOM 7824 C CA . ILE B 1 167 ? 19.906 -36.5 -24.281 1 95.19 167 ILE B CA 1
ATOM 7825 C C . ILE B 1 167 ? 21.188 -35.906 -23.703 1 95.19 167 ILE B C 1
ATOM 7827 O O . ILE B 1 167 ? 21.141 -35.094 -22.781 1 95.19 167 ILE B O 1
ATOM 7831 N N . ILE B 1 168 ? 22.281 -36.281 -24.203 1 94.25 168 ILE B N 1
ATOM 7832 C CA . ILE B 1 168 ? 23.594 -35.781 -23.812 1 94.25 168 ILE B CA 1
ATOM 7833 C C . ILE B 1 168 ? 24.234 -35.094 -25.016 1 94.25 168 ILE B C 1
ATOM 7835 O O . ILE B 1 168 ? 24.297 -35.625 -26.109 1 94.25 168 ILE B O 1
ATOM 7839 N N . LYS B 1 169 ? 24.609 -33.938 -24.859 1 94.25 169 LYS B N 1
ATOM 7840 C CA . LYS B 1 169 ? 25.375 -33.188 -25.875 1 94.25 169 LYS B CA 1
ATOM 7841 C C . LYS B 1 169 ? 26.828 -33.031 -25.453 1 94.25 169 LYS B C 1
ATOM 7843 O O . LYS B 1 169 ? 27.109 -32.438 -24.406 1 94.25 169 LYS B O 1
ATOM 7848 N N . LYS B 1 170 ? 27.672 -33.406 -26.25 1 91.81 170 LYS B N 1
ATOM 7849 C CA . LYS B 1 170 ? 29.109 -33.375 -25.969 1 91.81 170 LYS B CA 1
ATOM 7850 C C . LYS B 1 170 ? 29.734 -32.031 -26.375 1 91.81 170 LYS B C 1
ATOM 7852 O O . LYS B 1 170 ? 29.281 -31.422 -27.344 1 91.81 170 LYS B O 1
ATOM 7857 N N . SER B 1 171 ? 30.609 -31.656 -25.547 1 87 171 SER B N 1
ATOM 7858 C CA . SER B 1 171 ? 31.484 -30.531 -25.859 1 87 171 SER B CA 1
ATOM 7859 C C . SER B 1 171 ? 32.938 -30.922 -25.797 1 87 171 SER B C 1
ATOM 7861 O O . SER B 1 171 ? 33.281 -32.094 -25.516 1 87 171 SER B O 1
ATOM 7863 N N . ASP B 1 172 ? 33.906 -30.078 -26.094 1 79.56 172 ASP B N 1
ATOM 7864 C CA . ASP B 1 172 ? 35.344 -30.359 -26.141 1 79.56 172 ASP B CA 1
ATOM 7865 C C . ASP B 1 172 ? 35.844 -30.859 -24.781 1 79.56 172 ASP B C 1
ATOM 7867 O O . ASP B 1 172 ? 36.688 -31.766 -24.719 1 79.56 172 ASP B O 1
ATOM 7871 N N . ASN B 1 173 ? 35.344 -30.312 -23.734 1 81.88 173 ASN B N 1
ATOM 7872 C CA . ASN B 1 173 ? 35.875 -30.625 -22.422 1 81.88 173 ASN B CA 1
ATOM 7873 C C . ASN B 1 173 ? 34.781 -31.156 -21.484 1 81.88 173 ASN B C 1
ATOM 7875 O O . ASN B 1 173 ? 34.938 -31.094 -20.266 1 81.88 173 ASN B O 1
ATOM 7879 N N . GLY B 1 174 ? 33.688 -31.734 -22.031 1 89.12 174 GLY B N 1
ATOM 7880 C CA . GLY B 1 174 ? 32.625 -32.219 -21.156 1 89.12 174 GLY B CA 1
ATOM 7881 C C . GLY B 1 174 ? 31.328 -32.5 -21.891 1 89.12 174 GLY B C 1
ATOM 7882 O O . GLY B 1 174 ? 31.328 -32.938 -23.031 1 89.12 174 GLY B O 1
ATOM 7883 N N . PHE B 1 175 ? 30.281 -32.438 -21.141 1 92.19 175 PHE B N 1
ATOM 7884 C CA . PHE B 1 175 ? 28.984 -32.719 -21.75 1 92.19 175 PHE B CA 1
ATOM 7885 C C . PHE B 1 175 ? 27.859 -32.156 -20.906 1 92.19 175 PHE B C 1
ATOM 7887 O O . PHE B 1 175 ? 28.047 -31.875 -19.719 1 92.19 175 PHE B O 1
ATOM 7894 N N . GLU B 1 176 ? 26.734 -31.922 -21.5 1 93.69 176 GLU B N 1
ATOM 7895 C CA . GLU B 1 176 ? 25.5 -31.469 -20.859 1 93.69 176 GLU B CA 1
ATOM 7896 C C . GLU B 1 176 ? 24.422 -32.562 -20.922 1 93.69 176 GLU B C 1
ATOM 7898 O O . GLU B 1 176 ? 24.328 -33.281 -21.922 1 93.69 176 GLU B O 1
ATOM 7903 N N . VAL B 1 177 ? 23.672 -32.688 -19.891 1 93.06 177 VAL B N 1
ATOM 7904 C CA . VAL B 1 177 ? 22.625 -33.719 -19.812 1 93.06 177 VAL B CA 1
ATOM 7905 C C . VAL B 1 177 ? 21.25 -33.031 -19.688 1 93.06 177 VAL B C 1
ATOM 7907 O O . VAL B 1 177 ? 21.016 -32.281 -18.75 1 93.06 177 VAL B O 1
ATOM 7910 N N . ARG B 1 178 ? 20.344 -33.375 -20.609 1 93.31 178 ARG B N 1
ATOM 7911 C CA . ARG B 1 178 ? 18.984 -32.844 -20.531 1 93.31 178 ARG B CA 1
ATOM 7912 C C . ARG B 1 178 ? 17.953 -33.969 -20.516 1 93.31 178 ARG B C 1
ATOM 7914 O O . ARG B 1 178 ? 18.141 -35 -21.172 1 93.31 178 ARG B O 1
ATOM 7921 N N . GLY B 1 179 ? 16.891 -33.781 -19.781 1 89.56 179 GLY B N 1
ATOM 7922 C CA . GLY B 1 179 ? 15.781 -34.719 -19.656 1 89.56 179 GLY B CA 1
ATOM 7923 C C . GLY B 1 179 ? 14.852 -34.406 -18.5 1 89.56 179 GLY B C 1
ATOM 7924 O O . GLY B 1 179 ? 15.062 -33.438 -17.781 1 89.56 179 GLY B O 1
ATOM 7925 N N . ARG B 1 180 ? 13.859 -35.125 -18.422 1 87.88 180 ARG B N 1
ATOM 7926 C CA . ARG B 1 180 ? 12.984 -34.969 -17.266 1 87.88 180 ARG B CA 1
ATOM 7927 C C . ARG B 1 180 ? 13.711 -35.344 -15.977 1 87.88 180 ARG B C 1
ATOM 7929 O O . ARG B 1 180 ? 14.555 -36.219 -15.953 1 87.88 180 ARG B O 1
ATOM 7936 N N . ALA B 1 181 ? 13.383 -34.688 -15.008 1 82.75 181 ALA B N 1
ATOM 7937 C CA . ALA B 1 181 ? 14.086 -34.844 -13.734 1 82.75 181 ALA B CA 1
ATOM 7938 C C . ALA B 1 181 ? 14.062 -36.281 -13.25 1 82.75 181 ALA B C 1
ATOM 7940 O O . ALA B 1 181 ? 15.078 -36.812 -12.797 1 82.75 181 ALA B O 1
ATOM 7941 N N . GLN B 1 182 ? 12.953 -36.969 -13.359 1 78.06 182 GLN B N 1
ATOM 7942 C CA . GLN B 1 182 ? 12.797 -38.312 -12.867 1 78.06 182 GLN B CA 1
ATOM 7943 C C . GLN B 1 182 ? 13.641 -39.312 -13.688 1 78.06 182 GLN B C 1
ATOM 7945 O O . GLN B 1 182 ? 14.156 -40.281 -13.148 1 78.06 182 GLN B O 1
ATOM 7950 N N . ASP B 1 183 ? 13.898 -38.969 -14.867 1 84.19 183 ASP B N 1
ATOM 7951 C CA . ASP B 1 183 ? 14.594 -39.875 -15.773 1 84.19 183 ASP B CA 1
ATOM 7952 C C . ASP B 1 183 ? 16.109 -39.719 -15.68 1 84.19 183 ASP B C 1
ATOM 7954 O O . ASP B 1 183 ? 16.859 -40.656 -15.945 1 84.19 183 ASP B O 1
ATOM 7958 N N . LYS B 1 184 ? 16.5 -38.531 -15.305 1 87.62 184 LYS B N 1
ATOM 7959 C CA . LYS B 1 184 ? 17.938 -38.281 -15.242 1 87.62 184 LYS B CA 1
ATOM 7960 C C . LYS B 1 184 ? 18.469 -38.531 -13.836 1 87.62 184 LYS B C 1
ATOM 7962 O O . LYS B 1 184 ? 19.688 -38.562 -13.633 1 87.62 184 LYS B O 1
ATOM 7967 N N . LYS B 1 185 ? 17.641 -38.719 -12.883 1 83.56 185 LYS B N 1
ATOM 7968 C CA . LYS B 1 185 ? 18.016 -38.719 -11.477 1 83.56 185 LYS B CA 1
ATOM 7969 C C . LYS B 1 185 ? 19.141 -39.719 -11.227 1 83.56 185 LYS B C 1
ATOM 7971 O O . LYS B 1 185 ? 20.172 -39.375 -10.641 1 83.56 185 LYS B O 1
ATOM 7976 N N . THR B 1 186 ? 18.953 -40.969 -11.633 1 80.5 186 THR B N 1
ATOM 7977 C CA . THR B 1 186 ? 19.938 -42 -11.383 1 80.5 186 THR B CA 1
ATOM 7978 C C . THR B 1 186 ? 21.234 -41.719 -12.125 1 80.5 186 THR B C 1
ATOM 7980 O O . THR B 1 186 ? 22.328 -41.875 -11.57 1 80.5 186 THR B O 1
ATOM 7983 N N . LEU B 1 187 ? 21.047 -41.281 -13.328 1 85.88 187 LEU B N 1
ATOM 7984 C CA . LEU B 1 187 ? 22.219 -40.969 -14.141 1 85.88 187 LEU B CA 1
ATOM 7985 C C . LEU B 1 187 ? 23.031 -39.844 -13.484 1 85.88 187 LEU B C 1
ATOM 7987 O O . LEU B 1 187 ? 24.25 -39.938 -13.391 1 85.88 187 LEU B O 1
ATOM 7991 N N . LEU B 1 188 ? 22.406 -38.812 -13.094 1 87.88 188 LEU B N 1
ATOM 7992 C CA . LEU B 1 188 ? 23.078 -37.688 -12.469 1 87.88 188 LEU B CA 1
ATOM 7993 C C . LEU B 1 188 ? 23.75 -38.094 -11.164 1 87.88 188 LEU B C 1
ATOM 7995 O O . LEU B 1 188 ? 24.844 -37.625 -10.836 1 87.88 188 LEU B O 1
ATOM 7999 N N . GLY B 1 189 ? 23 -38.906 -10.352 1 83.88 189 GLY B N 1
ATOM 8000 C CA . GLY B 1 189 ? 23.609 -39.406 -9.125 1 83.88 189 GLY B CA 1
ATOM 8001 C C . GLY B 1 189 ? 24.922 -40.125 -9.359 1 83.88 189 GLY B C 1
ATOM 8002 O O . GLY B 1 189 ? 25.891 -39.906 -8.633 1 83.88 189 GLY B O 1
ATOM 8003 N N . ASP B 1 190 ? 24.969 -40.875 -10.352 1 83.12 190 ASP B N 1
ATOM 8004 C CA . ASP B 1 190 ? 26.172 -41.656 -10.688 1 83.12 190 ASP B CA 1
ATOM 8005 C C . ASP B 1 190 ? 27.281 -40.719 -11.188 1 83.12 190 ASP B C 1
ATOM 8007 O O . ASP B 1 190 ? 28.453 -40.906 -10.859 1 83.12 190 ASP B O 1
ATOM 8011 N N . LEU B 1 191 ? 26.891 -39.844 -12.023 1 86.06 191 LEU B N 1
ATOM 8012 C CA . LEU B 1 191 ? 27.875 -38.875 -12.539 1 86.06 191 LEU B CA 1
ATOM 8013 C C . LEU B 1 191 ? 28.5 -38.062 -11.406 1 86.06 191 LEU B C 1
ATOM 8015 O O . LEU B 1 191 ? 29.703 -37.812 -11.422 1 86.06 191 LEU B O 1
ATOM 8019 N N . ARG B 1 192 ? 27.75 -37.688 -10.492 1 87.12 192 ARG B N 1
ATOM 8020 C CA . ARG B 1 192 ? 28.219 -36.875 -9.375 1 87.12 192 ARG B CA 1
ATOM 8021 C C . ARG B 1 192 ? 29.094 -37.688 -8.43 1 87.12 192 ARG B C 1
ATOM 8023 O O . ARG B 1 192 ? 29.953 -37.156 -7.738 1 87.12 192 ARG B O 1
ATOM 8030 N N . ALA B 1 193 ? 28.828 -39 -8.383 1 81.75 193 ALA B N 1
ATOM 8031 C CA . ALA B 1 193 ? 29.609 -39.906 -7.523 1 81.75 193 ALA B CA 1
ATOM 8032 C C . ALA B 1 193 ? 30.938 -40.281 -8.172 1 81.75 193 ALA B C 1
ATOM 8034 O O . ALA B 1 193 ? 31.859 -40.75 -7.496 1 81.75 193 ALA B O 1
ATOM 8035 N N . ASP B 1 194 ? 30.984 -40.094 -9.414 1 82.25 194 ASP B N 1
ATOM 8036 C CA . ASP B 1 194 ? 32.188 -40.438 -10.148 1 82.25 194 ASP B CA 1
ATOM 8037 C C . ASP B 1 194 ? 33.281 -39.406 -9.914 1 82.25 194 ASP B C 1
ATOM 8039 O O . ASP B 1 194 ? 33.094 -38.219 -10.133 1 82.25 194 ASP B O 1
ATOM 8043 N N . GLU B 1 195 ? 34.5 -39.781 -9.562 1 81.25 195 GLU B N 1
ATOM 8044 C CA . GLU B 1 195 ? 35.625 -38.906 -9.211 1 81.25 195 GLU B CA 1
ATOM 8045 C C . GLU B 1 195 ? 36.219 -38.281 -10.453 1 81.25 195 GLU B C 1
ATOM 8047 O O . GLU B 1 195 ? 36.938 -37.25 -10.359 1 81.25 195 GLU B O 1
ATOM 8052 N N . GLU B 1 196 ? 35.969 -38.844 -11.602 1 82.25 196 GLU B N 1
ATOM 8053 C CA . GLU B 1 196 ? 36.594 -38.344 -12.82 1 82.25 196 GLU B CA 1
ATOM 8054 C C . GLU B 1 196 ? 35.719 -37.312 -13.531 1 82.25 196 GLU B C 1
ATOM 8056 O O . GLU B 1 196 ? 36.125 -36.75 -14.555 1 82.25 196 GLU B O 1
ATOM 8061 N N . VAL B 1 197 ? 34.531 -37.094 -13.062 1 87 197 VAL B N 1
ATOM 8062 C CA . VAL B 1 197 ? 33.594 -36.156 -13.656 1 87 197 VAL B CA 1
ATOM 8063 C C . VAL B 1 197 ? 33.219 -35.094 -12.633 1 87 197 VAL B C 1
ATOM 8065 O O . VAL B 1 197 ? 32.875 -35.406 -11.492 1 87 197 VAL B O 1
ATOM 8068 N N . ASP B 1 198 ? 33.438 -33.844 -13.055 1 88.06 198 ASP B N 1
ATOM 8069 C CA . ASP B 1 198 ? 33.094 -32.719 -12.172 1 88.06 198 ASP B CA 1
ATOM 8070 C C . ASP B 1 198 ? 31.906 -31.922 -12.727 1 88.06 198 ASP B C 1
ATOM 8072 O O . ASP B 1 198 ? 31.953 -31.453 -13.867 1 88.06 198 ASP B O 1
ATOM 8076 N N . GLU B 1 199 ? 30.859 -31.891 -11.938 1 89.31 199 GLU B N 1
ATOM 8077 C CA . GLU B 1 199 ? 29.766 -31 -12.32 1 89.31 199 GLU B CA 1
ATOM 8078 C C . GLU B 1 199 ? 30.219 -29.547 -12.312 1 89.31 199 GLU B C 1
ATOM 8080 O O . GLU B 1 199 ? 30.875 -29.094 -11.367 1 89.31 199 GLU B O 1
ATOM 8085 N N . LYS B 1 200 ? 29.906 -28.828 -13.289 1 87.75 200 LYS B N 1
ATOM 8086 C CA . LYS B 1 200 ? 30.266 -27.422 -13.359 1 87.75 200 LYS B CA 1
ATOM 8087 C C . LYS B 1 200 ? 29.5 -26.594 -12.328 1 87.75 200 LYS B C 1
ATOM 8089 O O . LYS B 1 200 ? 28.266 -26.641 -12.281 1 87.75 200 LYS B O 1
ATOM 8094 N N . GLN B 1 201 ? 30.234 -25.969 -11.484 1 85.94 201 GLN B N 1
ATOM 8095 C CA . GLN B 1 201 ? 29.625 -25.109 -10.477 1 85.94 201 GLN B CA 1
ATOM 8096 C C . GLN B 1 201 ? 29.734 -23.641 -10.875 1 85.94 201 GLN B C 1
ATOM 8098 O O . GLN B 1 201 ? 30.703 -23.234 -11.516 1 85.94 201 GLN B O 1
ATOM 8103 N N . PRO B 1 202 ? 28.703 -22.891 -10.5 1 88.56 202 PRO B N 1
ATOM 8104 C CA . PRO B 1 202 ? 28.812 -21.469 -10.781 1 88.56 202 PRO B CA 1
ATOM 8105 C C . PRO B 1 202 ? 29.922 -20.781 -9.984 1 88.56 202 PRO B C 1
ATOM 8107 O O . PRO B 1 202 ? 30.234 -21.203 -8.875 1 88.56 202 PRO B O 1
ATOM 8110 N N . GLU B 1 203 ? 30.484 -19.781 -10.523 1 89.25 203 GLU B N 1
ATOM 8111 C CA . GLU B 1 203 ? 31.531 -19.016 -9.867 1 89.25 203 GLU B CA 1
ATOM 8112 C C . GLU B 1 203 ? 30.953 -18.078 -8.805 1 89.25 203 GLU B C 1
ATOM 8114 O O . GLU B 1 203 ? 30 -17.359 -9.062 1 89.25 203 GLU B O 1
ATOM 8119 N N . GLN B 1 204 ? 31.531 -18.156 -7.68 1 89.25 204 GLN B N 1
ATOM 8120 C CA . GLN B 1 204 ? 31.078 -17.297 -6.598 1 89.25 204 GLN B CA 1
ATOM 8121 C C . GLN B 1 204 ? 31.562 -15.859 -6.801 1 89.25 204 GLN B C 1
ATOM 8123 O O . GLN B 1 204 ? 32.719 -15.633 -7.152 1 89.25 204 GLN B O 1
ATOM 8128 N N . VAL B 1 205 ? 30.609 -14.961 -6.688 1 88.69 205 VAL B N 1
ATOM 8129 C CA . VAL B 1 205 ? 30.953 -13.547 -6.836 1 88.69 205 VAL B CA 1
ATOM 8130 C C . VAL B 1 205 ? 30.469 -12.766 -5.621 1 88.69 205 VAL B C 1
ATOM 8132 O O . VAL B 1 205 ? 29.391 -13.055 -5.082 1 88.69 205 VAL B O 1
ATOM 8135 N N . SER B 1 206 ? 31.234 -11.719 -5.211 1 85.12 206 SER B N 1
ATOM 8136 C CA . SER B 1 206 ? 30.891 -10.922 -4.035 1 85.12 206 SER B CA 1
ATOM 8137 C C . SER B 1 206 ? 30.359 -9.547 -4.434 1 85.12 206 SER B C 1
ATOM 8139 O O . SER B 1 206 ? 30 -8.75 -3.57 1 85.12 206 SER B O 1
ATOM 8141 N N . GLU B 1 207 ? 30.188 -9.328 -5.645 1 84.38 207 GLU B N 1
ATOM 8142 C CA . GLU B 1 207 ? 29.656 -8.039 -6.102 1 84.38 207 GLU B CA 1
ATOM 8143 C C . GLU B 1 207 ? 28.156 -7.934 -5.828 1 84.38 207 GLU B C 1
ATOM 8145 O O . GLU B 1 207 ? 27.422 -8.898 -6.008 1 84.38 207 GLU B O 1
ATOM 8150 N N . SER B 1 208 ? 27.766 -6.762 -5.27 1 84.5 208 SER B N 1
ATOM 8151 C CA . SER B 1 208 ? 26.344 -6.547 -5.027 1 84.5 208 SER B CA 1
ATOM 8152 C C . SER B 1 208 ? 25.594 -6.27 -6.328 1 84.5 208 SER B C 1
ATOM 8154 O O . SER B 1 208 ? 26.062 -5.504 -7.172 1 84.5 208 SER B O 1
ATOM 8156 N N . ILE B 1 209 ? 24.453 -6.898 -6.484 1 86.62 209 ILE B N 1
ATOM 8157 C CA . ILE B 1 209 ? 23.672 -6.695 -7.695 1 86.62 209 ILE B CA 1
ATOM 8158 C C . ILE B 1 209 ? 22.328 -6.062 -7.332 1 86.62 209 ILE B C 1
ATOM 8160 O O . ILE B 1 209 ? 21.391 -6.062 -8.141 1 86.62 209 ILE B O 1
ATOM 8164 N N . ALA B 1 210 ? 22.172 -5.555 -6.121 1 80.19 210 ALA B N 1
ATOM 8165 C CA . ALA B 1 210 ? 20.922 -4.984 -5.648 1 80.19 210 ALA B CA 1
ATOM 8166 C C . ALA B 1 210 ? 20.484 -3.805 -6.516 1 80.19 210 ALA B C 1
ATOM 8168 O O . ALA B 1 210 ? 19.328 -3.725 -6.941 1 80.19 210 ALA B O 1
ATOM 8169 N N . GLU B 1 211 ? 21.391 -2.904 -6.797 1 81.25 211 GLU B N 1
ATOM 8170 C CA . GLU B 1 211 ? 21.094 -1.725 -7.605 1 81.25 211 GLU B CA 1
ATOM 8171 C C . GLU B 1 211 ? 20.734 -2.113 -9.039 1 81.25 211 GLU B C 1
ATOM 8173 O O . GLU B 1 211 ? 19.875 -1.482 -9.656 1 81.25 211 GLU B O 1
ATOM 8178 N N . LYS B 1 212 ? 21.422 -3.123 -9.477 1 85.69 212 LYS B N 1
ATOM 8179 C CA . LYS B 1 212 ? 21.172 -3.59 -10.836 1 85.69 212 LYS B CA 1
ATOM 8180 C C . LYS B 1 212 ? 19.766 -4.168 -10.977 1 85.69 212 LYS B C 1
ATOM 8182 O O . LYS B 1 212 ? 19.094 -3.938 -11.977 1 85.69 212 LYS B O 1
ATOM 8187 N N . ILE B 1 213 ? 19.344 -4.816 -9.992 1 84.38 213 ILE B N 1
ATOM 8188 C CA . ILE B 1 213 ? 18 -5.406 -9.977 1 84.38 213 ILE B CA 1
ATOM 8189 C C . ILE B 1 213 ? 16.953 -4.305 -9.891 1 84.38 213 ILE B C 1
ATOM 8191 O O . ILE B 1 213 ? 15.93 -4.355 -10.578 1 84.38 213 ILE B O 1
ATOM 8195 N N . GLU B 1 214 ? 17.188 -3.375 -9.039 1 82.69 214 GLU B N 1
ATOM 8196 C CA . GLU B 1 214 ? 16.25 -2.26 -8.906 1 82.69 214 GLU B CA 1
ATOM 8197 C C . GLU B 1 214 ? 16.078 -1.518 -10.234 1 82.69 214 GLU B C 1
ATOM 8199 O O . GLU B 1 214 ? 14.969 -1.157 -10.617 1 82.69 214 GLU B O 1
ATOM 8204 N N . GLU B 1 215 ? 17.172 -1.322 -10.875 1 83.75 215 GLU B N 1
ATOM 8205 C CA . GLU B 1 215 ? 17.141 -0.648 -12.172 1 83.75 215 GLU B CA 1
ATOM 8206 C C . GLU B 1 215 ? 16.344 -1.464 -13.195 1 83.75 215 GLU B C 1
ATOM 8208 O O . GLU B 1 215 ? 15.562 -0.911 -13.961 1 83.75 215 GLU B O 1
ATOM 8213 N N . LEU B 1 216 ? 16.562 -2.703 -13.172 1 86.75 216 LEU B N 1
ATOM 8214 C CA . LEU B 1 216 ? 15.852 -3.6 -14.078 1 86.75 216 LEU B CA 1
ATOM 8215 C C . LEU B 1 216 ? 14.344 -3.506 -13.867 1 86.75 216 LEU B C 1
ATOM 8217 O O . LEU B 1 216 ? 13.578 -3.537 -14.828 1 86.75 216 LEU B O 1
ATOM 8221 N N . LEU B 1 217 ? 13.953 -3.367 -12.656 1 84.56 217 LEU B N 1
ATOM 8222 C CA . LEU B 1 217 ? 12.547 -3.471 -12.297 1 84.56 217 LEU B CA 1
ATOM 8223 C C . LEU B 1 217 ? 11.867 -2.107 -12.359 1 84.56 217 LEU B C 1
ATOM 8225 O O . LEU B 1 217 ? 10.633 -2.023 -12.406 1 84.56 217 LEU B O 1
ATOM 8229 N N . THR B 1 218 ? 12.602 -1.037 -12.344 1 77.81 218 THR B N 1
ATOM 8230 C CA . THR B 1 218 ? 11.977 0.279 -12.219 1 77.81 218 THR B CA 1
ATOM 8231 C C . THR B 1 218 ? 12.211 1.107 -13.477 1 77.81 218 THR B C 1
ATOM 8233 O O . THR B 1 218 ? 11.555 2.127 -13.688 1 77.81 218 THR B O 1
ATOM 8236 N N . THR B 1 219 ? 13.148 0.654 -14.328 1 79.88 219 THR B N 1
ATOM 8237 C CA . THR B 1 219 ? 13.469 1.411 -15.531 1 79.88 219 THR B CA 1
ATOM 8238 C C . THR B 1 219 ? 13.266 0.552 -16.781 1 79.88 219 THR B C 1
ATOM 8240 O O . THR B 1 219 ? 13.734 -0.589 -16.828 1 79.88 219 THR B O 1
ATOM 8243 N N . GLU B 1 220 ? 12.578 1.194 -17.703 1 80.75 220 GLU B N 1
ATOM 8244 C CA . GLU B 1 220 ? 12.383 0.48 -18.953 1 80.75 220 GLU B CA 1
ATOM 8245 C C . GLU B 1 220 ? 13.703 0.289 -19.688 1 80.75 220 GLU B C 1
ATOM 8247 O O . GLU B 1 220 ? 14.547 1.188 -19.719 1 80.75 220 GLU B O 1
ATOM 8252 N N . ASN B 1 221 ? 13.953 -0.884 -20.156 1 83.62 221 ASN B N 1
ATOM 8253 C CA . ASN B 1 221 ? 15.148 -1.162 -20.953 1 83.62 221 ASN B CA 1
ATOM 8254 C C . ASN B 1 221 ? 14.797 -1.483 -22.391 1 83.62 221 ASN B C 1
ATOM 8256 O O . ASN B 1 221 ? 13.625 -1.701 -22.719 1 83.62 221 ASN B O 1
ATOM 8260 N N . GLN B 1 222 ? 15.734 -1.507 -23.266 1 86.88 222 GLN B N 1
ATOM 8261 C CA . GLN B 1 222 ? 15.508 -1.623 -24.703 1 86.88 222 GLN B CA 1
ATOM 8262 C C . GLN B 1 222 ? 15.25 -3.072 -25.109 1 86.88 222 GLN B C 1
ATOM 8264 O O . GLN B 1 222 ? 14.672 -3.334 -26.156 1 86.88 222 GLN B O 1
ATOM 8269 N N . PHE B 1 223 ? 15.555 -4.016 -24.25 1 90.44 223 PHE B N 1
ATOM 8270 C CA . PHE B 1 223 ? 15.562 -5.402 -24.703 1 90.44 223 PHE B CA 1
ATOM 8271 C C . PHE B 1 223 ? 14.32 -6.137 -24.219 1 90.44 223 PHE B C 1
ATOM 8273 O O . PHE B 1 223 ? 13.789 -7.004 -24.922 1 90.44 223 PHE B O 1
ATOM 8280 N N . PHE B 1 224 ? 13.945 -5.805 -22.938 1 91.25 224 PHE B N 1
ATOM 8281 C CA . PHE B 1 224 ? 12.93 -6.645 -22.328 1 91.25 224 PHE B CA 1
ATOM 8282 C C . PHE B 1 224 ? 11.844 -5.789 -21.672 1 91.25 224 PHE B C 1
ATOM 8284 O O . PHE B 1 224 ? 12.102 -4.652 -21.266 1 91.25 224 PHE B O 1
ATOM 8291 N N . LYS B 1 225 ? 10.703 -6.367 -21.625 1 90.12 225 LYS B N 1
ATOM 8292 C CA . LYS B 1 225 ? 9.656 -5.883 -20.734 1 90.12 225 LYS B CA 1
ATOM 8293 C C . LYS B 1 225 ? 9.375 -6.883 -19.609 1 90.12 225 LYS B C 1
ATOM 8295 O O . LYS B 1 225 ? 9.375 -8.094 -19.844 1 90.12 225 LYS B O 1
ATOM 8300 N N . ILE B 1 226 ? 9.172 -6.41 -18.422 1 92.12 226 ILE B N 1
ATOM 8301 C CA . ILE B 1 226 ? 8.852 -7.277 -17.297 1 92.12 226 ILE B CA 1
ATOM 8302 C C . ILE B 1 226 ? 7.336 -7.449 -17.188 1 92.12 226 ILE B C 1
ATOM 8304 O O . ILE B 1 226 ? 6.602 -6.469 -17.031 1 92.12 226 ILE B O 1
ATOM 8308 N N . THR B 1 227 ? 6.879 -8.68 -17.188 1 92 227 THR B N 1
ATOM 8309 C CA . THR B 1 227 ? 5.445 -8.945 -17.234 1 92 227 THR B CA 1
ATOM 8310 C C . THR B 1 227 ? 4.973 -9.57 -15.93 1 92 227 THR B C 1
ATOM 8312 O O . THR B 1 227 ? 3.77 -9.734 -15.711 1 92 227 THR B O 1
ATOM 8315 N N . GLY B 1 228 ? 5.879 -9.969 -15.141 1 93.56 228 GLY B N 1
ATOM 8316 C CA . GLY B 1 228 ? 5.473 -10.523 -13.867 1 93.56 228 GLY B CA 1
ATOM 8317 C C . GLY B 1 228 ? 6.629 -10.734 -12.906 1 93.56 228 GLY B C 1
ATOM 8318 O O . GLY B 1 228 ? 7.785 -10.805 -13.328 1 93.56 228 GLY B O 1
ATOM 8319 N N . MET B 1 229 ? 6.301 -10.82 -11.648 1 92.56 229 MET B N 1
ATOM 8320 C CA . MET B 1 229 ? 7.273 -11.055 -10.586 1 92.56 229 MET B CA 1
ATOM 8321 C C . MET B 1 229 ? 6.625 -11.773 -9.406 1 92.56 229 MET B C 1
ATOM 8323 O O . MET B 1 229 ? 5.465 -11.516 -9.078 1 92.56 229 MET B O 1
ATOM 8327 N N . GLU B 1 230 ? 7.383 -12.633 -8.812 1 92 230 GLU B N 1
ATOM 8328 C CA . GLU B 1 230 ? 6.965 -13.344 -7.605 1 92 230 GLU B CA 1
ATOM 8329 C C . GLU B 1 230 ? 7.961 -13.141 -6.469 1 92 230 GLU B C 1
ATOM 8331 O O . GLU B 1 230 ? 9.164 -13.352 -6.645 1 92 230 GLU B O 1
ATOM 8336 N N . PHE B 1 231 ? 7.473 -12.758 -5.332 1 88.69 231 PHE B N 1
ATOM 8337 C CA . PHE B 1 231 ? 8.281 -12.602 -4.129 1 88.69 231 PHE B CA 1
ATOM 8338 C C . PHE B 1 231 ? 7.988 -13.719 -3.133 1 88.69 231 PHE B C 1
ATOM 8340 O O . PHE B 1 231 ? 6.824 -14.039 -2.881 1 88.69 231 PHE B O 1
ATOM 8347 N N . SER B 1 232 ? 9.039 -14.297 -2.643 1 84.31 232 SER B N 1
ATOM 8348 C CA . SER B 1 232 ? 8.875 -15.344 -1.641 1 84.31 232 SER B CA 1
ATOM 8349 C C . SER B 1 232 ? 8.375 -14.766 -0.319 1 84.31 232 SER B C 1
ATOM 8351 O O . SER B 1 232 ? 7.676 -15.445 0.434 1 84.31 232 SER B O 1
ATOM 8353 N N . GLU B 1 233 ? 8.797 -13.562 -0.078 1 82.38 233 GLU B N 1
ATOM 8354 C CA . GLU B 1 233 ? 8.359 -12.836 1.109 1 82.38 233 GLU B CA 1
ATOM 8355 C C . GLU B 1 233 ? 8.125 -11.359 0.8 1 82.38 233 GLU B C 1
ATOM 8357 O O . GLU B 1 233 ? 8.82 -10.781 -0.036 1 82.38 233 GLU B O 1
ATOM 8362 N N . SER B 1 234 ? 7.035 -10.828 1.396 1 85.94 234 SER B N 1
ATOM 8363 C CA . SER B 1 234 ? 6.719 -9.414 1.271 1 85.94 234 SER B CA 1
ATOM 8364 C C . SER B 1 234 ? 6.797 -8.703 2.619 1 85.94 234 SER B C 1
ATOM 8366 O O . SER B 1 234 ? 7.141 -9.32 3.629 1 85.94 234 SER B O 1
ATOM 8368 N N . GLU B 1 235 ? 6.59 -7.48 2.609 1 81.44 235 GLU B N 1
ATOM 8369 C CA . GLU B 1 235 ? 6.594 -6.695 3.84 1 81.44 235 GLU B CA 1
ATOM 8370 C C . GLU B 1 235 ? 5.188 -6.578 4.426 1 81.44 235 GLU B C 1
ATOM 8372 O O . GLU B 1 235 ? 4.93 -5.719 5.27 1 81.44 235 GLU B O 1
ATOM 8377 N N . LEU B 1 236 ? 4.309 -7.387 3.994 1 84.88 236 LEU B N 1
ATOM 8378 C CA . LEU B 1 236 ? 2.984 -7.492 4.598 1 84.88 236 LEU B CA 1
ATOM 8379 C C . LEU B 1 236 ? 3.078 -8.023 6.023 1 84.88 236 LEU B C 1
ATOM 8381 O O . LEU B 1 236 ? 4.062 -8.672 6.387 1 84.88 236 LEU B O 1
ATOM 8385 N N . PRO B 1 237 ? 2.105 -7.832 6.801 1 77.06 237 PRO B N 1
ATOM 8386 C CA . PRO B 1 237 ? 2.164 -8.25 8.203 1 77.06 237 PRO B CA 1
ATOM 8387 C C . PRO B 1 237 ? 2.484 -9.734 8.367 1 77.06 237 PRO B C 1
ATOM 8389 O O . PRO B 1 237 ? 3.199 -10.109 9.297 1 77.06 237 PRO B O 1
ATOM 8392 N N . GLY B 1 238 ? 2.018 -10.602 7.438 1 76.5 238 GLY B N 1
ATOM 8393 C CA . GLY B 1 238 ? 2.271 -12.031 7.523 1 76.5 238 GLY B CA 1
ATOM 8394 C C . GLY B 1 238 ? 3.473 -12.477 6.711 1 76.5 238 GLY B C 1
ATOM 8395 O O . GLY B 1 238 ? 3.717 -13.672 6.559 1 76.5 238 GLY B O 1
ATOM 8396 N N . ASN B 1 239 ? 4.195 -11.516 6.141 1 80.62 239 ASN B N 1
ATOM 8397 C CA . ASN B 1 239 ? 5.309 -11.82 5.254 1 80.62 239 ASN B CA 1
ATOM 8398 C C . ASN B 1 239 ? 4.887 -12.766 4.129 1 80.62 239 ASN B C 1
ATOM 8400 O O . ASN B 1 239 ? 5.609 -13.711 3.799 1 80.62 239 ASN B O 1
ATOM 8404 N N . SER B 1 240 ? 3.748 -12.57 3.68 1 87.31 240 SER B N 1
ATOM 8405 C CA . SER B 1 240 ? 3.148 -13.461 2.693 1 87.31 240 SER B CA 1
ATOM 8406 C C . SER B 1 240 ? 3.844 -13.344 1.343 1 87.31 240 SER B C 1
ATOM 8408 O O . SER B 1 240 ? 4.465 -12.312 1.048 1 87.31 240 SER B O 1
ATOM 8410 N N . GLN B 1 241 ? 3.705 -14.398 0.578 1 89.25 241 GLN B N 1
ATOM 8411 C CA . GLN B 1 241 ? 4.145 -14.359 -0.812 1 89.25 241 GLN B CA 1
ATOM 8412 C C . GLN B 1 241 ? 3.23 -13.469 -1.65 1 89.25 241 GLN B C 1
ATOM 8414 O O . GLN B 1 241 ? 2.01 -13.484 -1.475 1 89.25 241 GLN B O 1
ATOM 8419 N N . ILE B 1 242 ? 3.867 -12.703 -2.521 1 92.12 242 ILE B N 1
ATOM 8420 C CA . ILE B 1 242 ? 3.076 -11.867 -3.418 1 92.12 242 ILE B CA 1
ATOM 8421 C C . ILE B 1 242 ? 3.533 -12.078 -4.859 1 92.12 242 ILE B C 1
ATOM 8423 O O . ILE B 1 242 ? 4.734 -12.188 -5.129 1 92.12 242 ILE B O 1
ATOM 8427 N N . GLU B 1 243 ? 2.574 -12.219 -5.695 1 92.94 243 GLU B N 1
ATOM 8428 C CA . GLU B 1 243 ? 2.83 -12.305 -7.133 1 92.94 243 GLU B CA 1
ATOM 8429 C C . GLU B 1 243 ? 2.053 -11.242 -7.895 1 92.94 243 GLU B C 1
ATOM 8431 O O . GLU B 1 243 ? 0.875 -11 -7.617 1 92.94 243 GLU B O 1
ATOM 8436 N N . VAL B 1 244 ? 2.721 -10.578 -8.789 1 93.44 244 VAL B N 1
ATOM 8437 C CA . VAL B 1 244 ? 2.111 -9.562 -9.641 1 93.44 244 VAL B CA 1
ATOM 8438 C C . VAL B 1 244 ? 2.355 -9.898 -11.109 1 93.44 244 VAL B C 1
ATOM 8440 O O . VAL B 1 244 ? 3.488 -10.172 -11.508 1 93.44 244 VAL B O 1
ATOM 8443 N N . LYS B 1 245 ? 1.281 -9.828 -11.938 1 91.5 245 LYS B N 1
ATOM 8444 C CA . LYS B 1 245 ? 1.401 -10.156 -13.352 1 91.5 245 LYS B CA 1
ATOM 8445 C C . LYS B 1 245 ? 0.564 -9.211 -14.211 1 91.5 245 LYS B C 1
ATOM 8447 O O . LYS B 1 245 ? -0.548 -8.844 -13.828 1 91.5 245 LYS B O 1
ATOM 8452 N N . ASN B 1 246 ? 1.146 -8.812 -15.281 1 88.19 246 ASN B N 1
ATOM 8453 C CA . ASN B 1 246 ? 0.492 -8.016 -16.312 1 88.19 246 ASN B CA 1
ATOM 8454 C C . ASN B 1 246 ? 1.151 -8.211 -17.672 1 88.19 246 ASN B C 1
ATOM 8456 O O . ASN B 1 246 ? 2.357 -8.008 -17.828 1 88.19 246 ASN B O 1
ATOM 8460 N N . GLU B 1 247 ? 0.427 -8.586 -18.672 1 78.44 247 GLU B N 1
ATOM 8461 C CA . GLU B 1 247 ? 0.979 -8.875 -20 1 78.44 247 GLU B CA 1
ATOM 8462 C C . GLU B 1 247 ? 1.632 -7.641 -20.609 1 78.44 247 GLU B C 1
ATOM 8464 O O . GLU B 1 247 ? 2.576 -7.75 -21.391 1 78.44 247 GLU B O 1
ATOM 8469 N N . SER B 1 248 ? 1.158 -6.535 -20.266 1 77.75 248 SER B N 1
ATOM 8470 C CA . SER B 1 248 ? 1.724 -5.301 -20.812 1 77.75 248 SER B CA 1
ATOM 8471 C C . SER B 1 248 ? 3.01 -4.918 -20.094 1 77.75 248 SER B C 1
ATOM 8473 O O . SER B 1 248 ? 4.051 -4.73 -20.719 1 77.75 248 SER B O 1
ATOM 8475 N N . SER B 1 249 ? 2.973 -4.738 -18.812 1 85.94 249 SER B N 1
ATOM 8476 C CA . SER B 1 249 ? 4.141 -4.422 -18 1 85.94 249 SER B CA 1
ATOM 8477 C C . SER B 1 249 ? 3.748 -4.219 -16.531 1 85.94 249 SER B C 1
ATOM 8479 O O . SER B 1 249 ? 2.615 -3.838 -16.234 1 85.94 249 SER B O 1
ATOM 8481 N N . ILE B 1 250 ? 4.691 -4.402 -15.664 1 89.62 250 ILE B N 1
ATOM 8482 C CA . ILE B 1 250 ? 4.379 -4.203 -14.258 1 89.62 250 ILE B CA 1
ATOM 8483 C C . ILE B 1 250 ? 5.297 -3.133 -13.672 1 89.62 250 ILE B C 1
ATOM 8485 O O . ILE B 1 250 ? 5.438 -3.025 -12.453 1 89.62 250 ILE B O 1
ATOM 8489 N N . TYR B 1 251 ? 6.008 -2.377 -14.492 1 86.38 251 TYR B N 1
ATOM 8490 C CA . TYR B 1 251 ? 6.988 -1.404 -14.016 1 86.38 251 TYR B CA 1
ATOM 8491 C C . TYR B 1 251 ? 6.359 -0.431 -13.031 1 86.38 251 TYR B C 1
ATOM 8493 O O . TYR B 1 251 ? 6.875 -0.236 -11.93 1 86.38 251 TYR B O 1
ATOM 8501 N N . ASN B 1 252 ? 5.242 0.106 -13.367 1 82.88 252 ASN B N 1
ATOM 8502 C CA . ASN B 1 252 ? 4.582 1.086 -12.516 1 82.88 252 ASN B CA 1
ATOM 8503 C C . ASN B 1 252 ? 4 0.436 -11.258 1 82.88 252 ASN B C 1
ATOM 8505 O O . ASN B 1 252 ? 3.943 1.062 -10.203 1 82.88 252 ASN B O 1
ATOM 8509 N N . ASP B 1 253 ? 3.602 -0.743 -11.367 1 88.38 253 ASP B N 1
ATOM 8510 C CA . ASP B 1 253 ? 3.059 -1.485 -10.227 1 88.38 253 ASP B CA 1
ATOM 8511 C C . ASP B 1 253 ? 4.137 -1.75 -9.18 1 88.38 253 ASP B C 1
ATOM 8513 O O . ASP B 1 253 ? 3.893 -1.603 -7.98 1 88.38 253 ASP B O 1
ATOM 8517 N N . VAL B 1 254 ? 5.285 -2.068 -9.695 1 88.25 254 VAL B N 1
ATOM 8518 C CA . VAL B 1 254 ? 6.398 -2.357 -8.797 1 88.25 254 VAL B CA 1
ATOM 8519 C C . VAL B 1 254 ? 6.812 -1.087 -8.062 1 88.25 254 VAL B C 1
ATOM 8521 O O . VAL B 1 254 ? 7.09 -1.12 -6.859 1 88.25 254 VAL B O 1
ATOM 8524 N N . LYS B 1 255 ? 6.848 -0.053 -8.758 1 84.31 255 LYS B N 1
ATOM 8525 C CA . LYS B 1 255 ? 7.172 1.228 -8.133 1 84.31 255 LYS B CA 1
ATOM 8526 C C . LYS B 1 255 ? 6.18 1.564 -7.023 1 84.31 255 LYS B C 1
ATOM 8528 O O . LYS B 1 255 ? 6.574 1.991 -5.938 1 84.31 255 LYS B O 1
ATOM 8533 N N . THR B 1 256 ? 4.934 1.346 -7.254 1 83.62 256 THR B N 1
ATOM 8534 C CA . THR B 1 256 ? 3.889 1.626 -6.273 1 83.62 256 THR B CA 1
ATOM 8535 C C . THR B 1 256 ? 4.031 0.716 -5.059 1 83.62 256 THR B C 1
ATOM 8537 O O . THR B 1 256 ? 3.945 1.179 -3.918 1 83.62 256 THR B O 1
ATOM 8540 N N . LEU B 1 257 ? 4.266 -0.523 -5.25 1 87.69 257 LEU B N 1
ATOM 8541 C CA . LEU B 1 257 ? 4.418 -1.479 -4.16 1 87.69 257 LEU B CA 1
ATOM 8542 C C . LEU B 1 257 ? 5.598 -1.103 -3.27 1 87.69 257 LEU B C 1
ATOM 8544 O O . LEU B 1 257 ? 5.531 -1.258 -2.047 1 87.69 257 LEU B O 1
ATOM 8548 N N . LYS B 1 258 ? 6.621 -0.63 -3.938 1 84.81 258 LYS B N 1
ATOM 8549 C CA . LYS B 1 258 ? 7.793 -0.179 -3.193 1 84.81 258 LYS B CA 1
ATOM 8550 C C . LYS B 1 258 ? 7.484 1.083 -2.393 1 84.81 258 LYS B C 1
ATOM 8552 O O . LYS B 1 258 ? 7.859 1.191 -1.224 1 84.81 258 LYS B O 1
ATOM 8557 N N . GLU B 1 259 ? 6.793 1.939 -2.99 1 78.06 259 GLU B N 1
ATOM 8558 C CA . GLU B 1 259 ? 6.469 3.221 -2.371 1 78.06 259 GLU B CA 1
ATOM 8559 C C . GLU B 1 259 ? 5.578 3.033 -1.146 1 78.06 259 GLU B C 1
ATOM 8561 O O . GLU B 1 259 ? 5.73 3.744 -0.149 1 78.06 259 GLU B O 1
ATOM 8566 N N . VAL B 1 260 ? 4.68 2.08 -1.232 1 79.38 260 VAL B N 1
ATOM 8567 C CA . VAL B 1 260 ? 3.77 1.854 -0.116 1 79.38 260 VAL B CA 1
ATOM 8568 C C . VAL B 1 260 ? 4.422 0.922 0.903 1 79.38 260 VAL B C 1
ATOM 8570 O O . VAL B 1 260 ? 3.848 0.652 1.962 1 79.38 260 VAL B O 1
ATOM 8573 N N . GLY B 1 261 ? 5.617 0.358 0.597 1 78.62 261 GLY B N 1
ATOM 8574 C CA . GLY B 1 261 ? 6.402 -0.414 1.546 1 78.62 261 GLY B CA 1
ATOM 8575 C C . GLY B 1 261 ? 5.984 -1.869 1.625 1 78.62 261 GLY B C 1
ATOM 8576 O O . GLY B 1 261 ? 6.141 -2.512 2.666 1 78.62 261 GLY B O 1
ATOM 8577 N N . LEU B 1 262 ? 5.465 -2.379 0.606 1 86.12 262 LEU B N 1
ATOM 8578 C CA . LEU B 1 262 ? 4.996 -3.762 0.634 1 86.12 262 LEU B CA 1
ATOM 8579 C C . LEU B 1 262 ? 6.07 -4.707 0.105 1 86.12 262 LEU B C 1
ATOM 8581 O O . LEU B 1 262 ? 6.02 -5.914 0.364 1 86.12 262 LEU B O 1
ATOM 8585 N N . ILE B 1 263 ? 6.992 -4.105 -0.693 1 84.12 263 ILE B N 1
ATOM 8586 C CA . ILE B 1 263 ? 8.117 -4.906 -1.161 1 84.12 263 ILE B CA 1
ATOM 8587 C C . ILE B 1 263 ? 9.422 -4.137 -0.947 1 84.12 263 ILE B C 1
ATOM 8589 O O . ILE B 1 263 ? 9.422 -2.906 -0.88 1 84.12 263 ILE B O 1
ATOM 8593 N N . SER B 1 264 ? 10.492 -4.906 -0.699 1 77.62 264 SER B N 1
ATOM 8594 C CA . SER B 1 264 ? 11.836 -4.352 -0.597 1 77.62 264 SER B CA 1
ATOM 8595 C C . SER B 1 264 ? 12.742 -4.887 -1.7 1 77.62 264 SER B C 1
ATOM 8597 O O . SER B 1 264 ? 12.703 -6.078 -2.018 1 77.62 264 SER B O 1
ATOM 8599 N N . LEU B 1 265 ? 13.406 -3.971 -2.32 1 72.31 265 LEU B N 1
ATOM 8600 C CA . LEU B 1 265 ? 14.328 -4.398 -3.367 1 72.31 265 LEU B CA 1
ATOM 8601 C C . LEU B 1 265 ? 15.758 -4.445 -2.842 1 72.31 265 LEU B C 1
ATOM 8603 O O . LEU B 1 265 ? 16.703 -4.672 -3.607 1 72.31 265 LEU B O 1
ATOM 8607 N N . GLU B 1 266 ? 16.031 -4.074 -1.504 1 64.88 266 GLU B N 1
ATOM 8608 C CA . GLU B 1 266 ? 17.344 -4.09 -0.875 1 64.88 266 GLU B CA 1
ATOM 8609 C C . GLU B 1 266 ? 17.906 -5.508 -0.816 1 64.88 266 GLU B C 1
ATOM 8611 O O . GLU B 1 266 ? 19.125 -5.695 -0.775 1 64.88 266 GLU B O 1
ATOM 8616 N N . GLY B 1 267 ? 17.109 -6.59 -0.878 1 57.41 267 GLY B N 1
ATOM 8617 C CA . GLY B 1 267 ? 17.594 -7.953 -0.731 1 57.41 267 GLY B CA 1
ATOM 8618 C C . GLY B 1 267 ? 16.984 -8.914 -1.729 1 57.41 267 GLY B C 1
ATOM 8619 O O . GLY B 1 267 ? 15.938 -9.5 -1.468 1 57.41 267 GLY B O 1
ATOM 8620 N N . MET B 1 268 ? 17.516 -8.789 -3.051 1 58.25 268 MET B N 1
ATOM 8621 C CA . MET B 1 268 ? 17.016 -9.57 -4.176 1 58.25 268 MET B CA 1
ATOM 8622 C C . MET B 1 268 ? 16.672 -10.992 -3.74 1 58.25 268 MET B C 1
ATOM 8624 O O . MET B 1 268 ? 16.062 -11.75 -4.492 1 58.25 268 MET B O 1
ATOM 8628 N N . SER B 1 269 ? 17.047 -11.258 -2.465 1 55 269 SER B N 1
ATOM 8629 C CA . SER B 1 269 ? 16.859 -12.633 -2.029 1 55 269 SER B CA 1
ATOM 8630 C C . SER B 1 269 ? 15.375 -12.953 -1.863 1 55 269 SER B C 1
ATOM 8632 O O . SER B 1 269 ? 14.977 -14.125 -1.887 1 55 269 SER B O 1
ATOM 8634 N N . GLU B 1 270 ? 14.586 -11.898 -2.186 1 76.12 270 GLU B N 1
ATOM 8635 C CA . GLU B 1 270 ? 13.18 -12.203 -1.941 1 76.12 270 GLU B CA 1
ATOM 8636 C C . GLU B 1 270 ? 12.422 -12.414 -3.25 1 76.12 270 GLU B C 1
ATOM 8638 O O . GLU B 1 270 ? 11.273 -12.867 -3.246 1 76.12 270 GLU B O 1
ATOM 8643 N N . ILE B 1 271 ? 13.172 -12.164 -4.297 1 84.69 271 ILE B N 1
ATOM 8644 C CA . ILE B 1 271 ? 12.562 -12.438 -5.598 1 84.69 271 ILE B CA 1
ATOM 8645 C C . ILE B 1 271 ? 12.656 -13.93 -5.902 1 84.69 271 ILE B C 1
ATOM 8647 O O . ILE B 1 271 ? 13.734 -14.523 -5.812 1 84.69 271 ILE B O 1
ATOM 8651 N N . ARG B 1 272 ? 11.641 -14.508 -6.25 1 88.56 272 ARG B N 1
ATOM 8652 C CA . ARG B 1 272 ? 11.609 -15.938 -6.57 1 88.56 272 ARG B CA 1
ATOM 8653 C C . ARG B 1 272 ? 11.602 -16.156 -8.078 1 88.56 272 ARG B C 1
ATOM 8655 O O . ARG B 1 272 ? 12.312 -17.031 -8.586 1 88.56 272 ARG B O 1
ATOM 8662 N N . LYS B 1 273 ? 10.805 -15.398 -8.742 1 92.19 273 LYS B N 1
ATOM 8663 C CA . LYS B 1 273 ? 10.656 -15.539 -10.188 1 92.19 273 LYS B CA 1
ATOM 8664 C C . LYS B 1 273 ? 10.508 -14.18 -10.859 1 92.19 273 LYS B C 1
ATOM 8666 O O . LYS B 1 273 ? 9.922 -13.258 -10.281 1 92.19 273 LYS B O 1
ATOM 8671 N N . LEU B 1 274 ? 11.062 -14.102 -12.023 1 92.44 274 LEU B N 1
ATOM 8672 C CA . LEU B 1 274 ? 10.898 -12.961 -12.922 1 92.44 274 LEU B CA 1
ATOM 8673 C C . LEU B 1 274 ? 10.383 -13.406 -14.289 1 92.44 274 LEU B C 1
ATOM 8675 O O . LEU B 1 274 ? 10.898 -14.367 -14.867 1 92.44 274 LEU B O 1
ATOM 8679 N N . TYR B 1 275 ? 9.344 -12.789 -14.773 1 92.06 275 TYR B N 1
ATOM 8680 C CA . TYR B 1 275 ? 8.797 -13.039 -16.094 1 92.06 275 TYR B CA 1
ATOM 8681 C C . TYR B 1 275 ? 9.109 -11.875 -17.047 1 92.06 275 TYR B C 1
ATOM 8683 O O . TYR B 1 275 ? 8.766 -10.727 -16.766 1 92.06 275 TYR B O 1
ATOM 8691 N N . LEU B 1 276 ? 9.758 -12.18 -18.156 1 92.75 276 LEU B N 1
ATOM 8692 C CA . LEU B 1 276 ? 10.195 -11.156 -19.094 1 92.75 276 LEU B CA 1
ATOM 8693 C C . LEU B 1 276 ? 9.719 -11.492 -20.516 1 92.75 276 LEU B C 1
ATOM 8695 O O . LEU B 1 276 ? 9.555 -12.664 -20.859 1 92.75 276 LEU B O 1
ATOM 8699 N N . GLN B 1 277 ? 9.5 -10.539 -21.25 1 88.75 277 GLN B N 1
ATOM 8700 C CA . GLN B 1 277 ? 9.211 -10.672 -22.672 1 88.75 277 GLN B CA 1
ATOM 8701 C C . GLN B 1 277 ? 10.227 -9.914 -23.516 1 88.75 277 GLN B C 1
ATOM 8703 O O . GLN B 1 277 ? 10.492 -8.734 -23.266 1 88.75 277 GLN B O 1
ATOM 8708 N N . ASP B 1 278 ? 10.82 -10.617 -24.422 1 88.06 278 ASP B N 1
ATOM 8709 C CA . ASP B 1 278 ? 11.75 -9.992 -25.359 1 88.06 278 ASP B CA 1
ATOM 8710 C C . ASP B 1 278 ? 11.016 -9.016 -26.281 1 88.06 278 ASP B C 1
ATOM 8712 O O . ASP B 1 278 ? 10.078 -9.406 -26.984 1 88.06 278 ASP B O 1
ATOM 8716 N N . LYS B 1 279 ? 11.469 -7.836 -26.359 1 84.88 279 LYS B N 1
ATOM 8717 C CA . LYS B 1 279 ? 10.773 -6.801 -27.125 1 84.88 279 LYS B CA 1
ATOM 8718 C C . LYS B 1 279 ? 10.938 -7.02 -28.625 1 84.88 279 LYS B C 1
ATOM 8720 O O . LYS B 1 279 ? 10.055 -6.66 -29.406 1 84.88 279 LYS B O 1
ATOM 8725 N N . GLU B 1 280 ? 12.008 -7.629 -28.984 1 80.31 280 GLU B N 1
ATOM 8726 C CA . GLU B 1 280 ? 12.297 -7.836 -30.406 1 80.31 280 GLU B CA 1
ATOM 8727 C C . GLU B 1 280 ? 11.516 -9.031 -30.953 1 80.31 280 GLU B C 1
ATOM 8729 O O . GLU B 1 280 ? 10.898 -8.938 -32.031 1 80.31 280 GLU B O 1
ATOM 8734 N N . THR B 1 281 ? 11.484 -10.078 -30.203 1 76 281 THR B N 1
ATOM 8735 C CA . THR B 1 281 ? 10.922 -11.32 -30.719 1 76 281 THR B CA 1
ATOM 8736 C C . THR B 1 281 ? 9.531 -11.562 -30.141 1 76 281 THR B C 1
ATOM 8738 O O . THR B 1 281 ? 8.766 -12.375 -30.672 1 76 281 THR B O 1
ATOM 8741 N N . GLY B 1 282 ? 9.227 -10.914 -29 1 77.06 282 GLY B N 1
ATOM 8742 C CA . GLY B 1 282 ? 7.953 -11.156 -28.344 1 77.06 282 GLY B CA 1
ATOM 8743 C C . GLY B 1 282 ? 7.941 -12.438 -27.531 1 77.06 282 GLY B C 1
ATOM 8744 O O . GLY B 1 282 ? 6.93 -12.773 -26.906 1 77.06 282 GLY B O 1
ATOM 8745 N N . ASN B 1 283 ? 9.102 -13.164 -27.359 1 80.5 283 ASN B N 1
ATOM 8746 C CA . ASN B 1 283 ? 9.188 -14.406 -26.609 1 80.5 283 ASN B CA 1
ATOM 8747 C C . ASN B 1 283 ? 9.203 -14.148 -25.094 1 80.5 283 ASN B C 1
ATOM 8749 O O . ASN B 1 283 ? 9.789 -13.172 -24.641 1 80.5 283 ASN B O 1
ATOM 8753 N N . ASN B 1 284 ? 8.516 -15.07 -24.453 1 85.56 284 ASN B N 1
ATOM 8754 C CA . ASN B 1 284 ? 8.492 -14.969 -23 1 85.56 284 ASN B CA 1
ATOM 8755 C C . ASN B 1 284 ? 9.586 -15.828 -22.359 1 85.56 284 ASN B C 1
ATOM 8757 O O . ASN B 1 284 ? 9.867 -16.938 -22.828 1 85.56 284 ASN B O 1
ATOM 8761 N N . PHE B 1 285 ? 10.148 -15.344 -21.438 1 89.25 285 PHE B N 1
ATOM 8762 C CA . PHE B 1 285 ? 11.18 -16.031 -20.672 1 89.25 285 PHE B CA 1
ATOM 8763 C C . PHE B 1 285 ? 10.891 -15.945 -19.172 1 89.25 285 PHE B C 1
ATOM 8765 O O . PHE B 1 285 ? 10.211 -15.023 -18.719 1 89.25 285 PHE B O 1
ATOM 8772 N N . ARG B 1 286 ? 11.352 -16.922 -18.438 1 92.75 286 ARG B N 1
ATOM 8773 C CA . ARG B 1 286 ? 11.219 -16.938 -16.984 1 92.75 286 ARG B CA 1
ATOM 8774 C C . ARG B 1 286 ? 12.578 -17.141 -16.328 1 92.75 286 ARG B C 1
ATOM 8776 O O . ARG B 1 286 ? 13.352 -18.016 -16.734 1 92.75 286 ARG B O 1
ATOM 8783 N N . ILE B 1 287 ? 12.852 -16.312 -15.367 1 93.38 287 ILE B N 1
ATOM 8784 C CA . ILE B 1 287 ? 14.047 -16.469 -14.547 1 93.38 287 ILE B CA 1
ATOM 8785 C C . ILE B 1 287 ? 13.648 -16.875 -13.133 1 93.38 287 ILE B C 1
ATOM 8787 O O . ILE B 1 287 ? 12.742 -16.297 -12.539 1 93.38 287 ILE B O 1
ATOM 8791 N N . THR B 1 288 ? 14.242 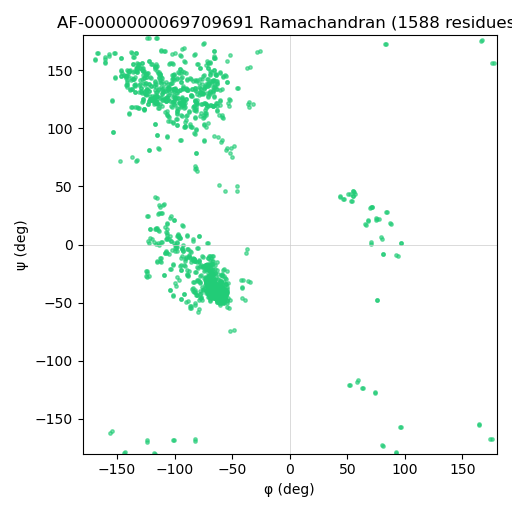-17.891 -12.625 1 91.75 288 THR B N 1
ATOM 8792 C CA . THR B 1 288 ? 14.047 -18.312 -11.242 1 91.75 288 THR B CA 1
ATOM 8793 C C . THR B 1 288 ? 15.312 -18.078 -10.422 1 91.75 288 THR B C 1
ATOM 8795 O O . THR B 1 288 ? 16.422 -18.266 -10.914 1 91.75 288 THR B O 1
ATOM 8798 N N . VAL B 1 289 ? 15.109 -17.703 -9.211 1 88.44 289 VAL B N 1
ATOM 8799 C CA . VAL B 1 289 ? 16.234 -17.531 -8.289 1 88.44 289 VAL B CA 1
ATOM 8800 C C . VAL B 1 289 ? 16.375 -18.797 -7.426 1 88.44 289 VAL B C 1
ATOM 8802 O O . VAL B 1 289 ? 15.461 -19.156 -6.688 1 88.44 289 VAL B O 1
ATOM 8805 N N . LYS B 1 290 ? 17.469 -19.438 -7.621 1 86.5 290 LYS B N 1
ATOM 8806 C CA . LYS B 1 290 ? 17.781 -20.641 -6.852 1 86.5 290 LYS B CA 1
ATOM 8807 C C . LYS B 1 290 ? 18.719 -20.328 -5.691 1 86.5 290 LYS B C 1
ATOM 8809 O O . LYS B 1 290 ? 19.828 -19.812 -5.895 1 86.5 290 LYS B O 1
ATOM 8814 N N . HIS B 1 291 ? 18.281 -20.719 -4.551 1 83.5 291 HIS B N 1
ATOM 8815 C CA . HIS B 1 291 ? 19.078 -20.484 -3.355 1 83.5 291 HIS B CA 1
ATOM 8816 C C . HIS B 1 291 ? 19.984 -21.672 -3.041 1 83.5 291 HIS B C 1
ATOM 8818 O O . HIS B 1 291 ? 19.578 -22.828 -3.199 1 83.5 291 HIS B O 1
ATOM 8824 N N . ARG B 1 292 ? 21.156 -21.312 -2.773 1 79.88 292 ARG B N 1
ATOM 8825 C CA . ARG B 1 292 ? 22.156 -22.281 -2.322 1 79.88 292 ARG B CA 1
ATOM 8826 C C . ARG B 1 292 ? 22.625 -21.969 -0.905 1 79.88 292 ARG B C 1
ATOM 8828 O O . ARG B 1 292 ? 22.125 -21.031 -0.274 1 79.88 292 ARG B O 1
ATOM 8835 N N . ASP B 1 293 ? 23.5 -22.719 -0.362 1 75.19 293 ASP B N 1
ATOM 8836 C CA . ASP B 1 293 ? 23.953 -22.578 1.017 1 75.19 293 ASP B CA 1
ATOM 8837 C C . ASP B 1 293 ? 24.609 -21.219 1.24 1 75.19 293 ASP B C 1
ATOM 8839 O O . ASP B 1 293 ? 24.375 -20.562 2.258 1 75.19 293 ASP B O 1
ATOM 8843 N N . GLN B 1 294 ? 25.344 -20.734 0.183 1 78.56 294 GLN B N 1
ATOM 8844 C CA . GLN B 1 294 ? 26.141 -19.547 0.417 1 78.56 294 GLN B CA 1
ATOM 8845 C C . GLN B 1 294 ? 25.656 -18.375 -0.447 1 78.56 294 GLN B C 1
ATOM 8847 O O . GLN B 1 294 ? 26.234 -17.297 -0.405 1 78.56 294 GLN B O 1
ATOM 8852 N N . GLY B 1 295 ? 24.625 -18.672 -1.202 1 83.62 295 GLY B N 1
ATOM 8853 C CA . GLY B 1 295 ? 24.156 -17.625 -2.088 1 83.62 295 GLY B CA 1
ATOM 8854 C C . GLY B 1 295 ? 23.031 -18.062 -2.998 1 83.62 295 GLY B C 1
ATOM 8855 O O . GLY B 1 295 ? 22.328 -19.047 -2.705 1 83.62 295 GLY B O 1
ATOM 8856 N N . PHE B 1 296 ? 22.797 -17.203 -3.957 1 87.31 296 PHE B N 1
ATOM 8857 C CA . PHE B 1 296 ? 21.75 -17.547 -4.902 1 87.31 296 PHE B CA 1
ATOM 8858 C C . PHE B 1 296 ? 22.234 -17.359 -6.34 1 87.31 296 PHE B C 1
ATOM 8860 O O . PHE B 1 296 ? 23.219 -16.672 -6.586 1 87.31 296 PHE B O 1
ATOM 8867 N N . GLU B 1 297 ? 21.672 -18.047 -7.234 1 90.5 297 GLU B N 1
ATOM 8868 C CA . GLU B 1 297 ? 21.969 -17.953 -8.664 1 90.5 297 GLU B CA 1
ATOM 8869 C C . GLU B 1 297 ? 20.688 -17.766 -9.484 1 90.5 297 GLU B C 1
ATOM 8871 O O . GLU B 1 297 ? 19.594 -18.094 -9.016 1 90.5 297 GLU B O 1
ATOM 8876 N N . PHE B 1 298 ? 20.844 -17.219 -10.633 1 91 298 PHE B N 1
ATOM 8877 C CA . PHE B 1 298 ? 19.734 -17.047 -11.57 1 91 298 PHE B CA 1
ATOM 8878 C C . PHE B 1 298 ? 19.703 -18.203 -12.57 1 91 298 PHE B C 1
ATOM 8880 O O . PHE B 1 298 ? 20.734 -18.594 -13.102 1 91 298 PHE B O 1
ATOM 8887 N N . GLU B 1 299 ? 18.531 -18.734 -12.75 1 91.69 299 GLU B N 1
ATOM 8888 C CA . GLU B 1 299 ? 18.328 -19.812 -13.703 1 91.69 299 GLU B CA 1
ATOM 8889 C C . GLU B 1 299 ? 17.312 -19.422 -14.766 1 91.69 299 GLU B C 1
ATOM 8891 O O . GLU B 1 299 ? 16.172 -19.047 -14.445 1 91.69 299 GLU B O 1
ATOM 8896 N N . LEU B 1 300 ? 17.719 -19.531 -15.969 1 92.62 300 LEU B N 1
ATOM 8897 C CA . LEU B 1 300 ? 16.781 -19.312 -17.078 1 92.62 300 LEU B CA 1
ATOM 8898 C C . LEU B 1 300 ? 15.938 -20.562 -17.312 1 92.62 300 LEU B C 1
ATOM 8900 O O . LEU B 1 300 ? 16.469 -21.641 -17.562 1 92.62 300 LEU B O 1
ATOM 8904 N N . VAL B 1 301 ? 14.672 -20.422 -17.219 1 88.31 301 VAL B N 1
ATOM 8905 C CA . VAL B 1 301 ? 13.734 -21.5 -17.516 1 88.31 301 VAL B CA 1
ATOM 8906 C C . VAL B 1 301 ? 13.031 -21.234 -18.844 1 88.31 301 VAL B C 1
ATOM 8908 O O . VAL B 1 301 ? 11.961 -20.625 -18.875 1 88.31 301 VAL B O 1
ATOM 8911 N N . ALA B 1 302 ? 13.594 -21.75 -19.875 1 85.12 302 ALA B N 1
ATOM 8912 C CA . ALA B 1 302 ? 13.078 -21.5 -21.219 1 85.12 302 ALA B CA 1
ATOM 8913 C C . ALA B 1 302 ? 12.961 -22.797 -22.016 1 85.12 302 ALA B C 1
ATOM 8915 O O . ALA B 1 302 ? 13.703 -23 -22.984 1 85.12 302 ALA B O 1
ATOM 8916 N N . PRO B 1 303 ? 11.969 -23.578 -21.625 1 80.69 303 PRO B N 1
ATOM 8917 C CA . PRO B 1 303 ? 11.742 -24.766 -22.453 1 80.69 303 PRO B CA 1
ATOM 8918 C C . PRO B 1 303 ? 11.188 -24.422 -23.828 1 80.69 303 PRO B C 1
ATOM 8920 O O . PRO B 1 303 ? 10.547 -23.391 -24.016 1 80.69 303 PRO B O 1
ATOM 8923 N N . ARG B 1 304 ? 11.586 -25.25 -24.859 1 79.88 304 ARG B N 1
ATOM 8924 C CA . ARG B 1 304 ? 11.07 -25.141 -26.219 1 79.88 304 ARG B CA 1
ATOM 8925 C C . ARG B 1 304 ? 11.695 -23.953 -26.953 1 79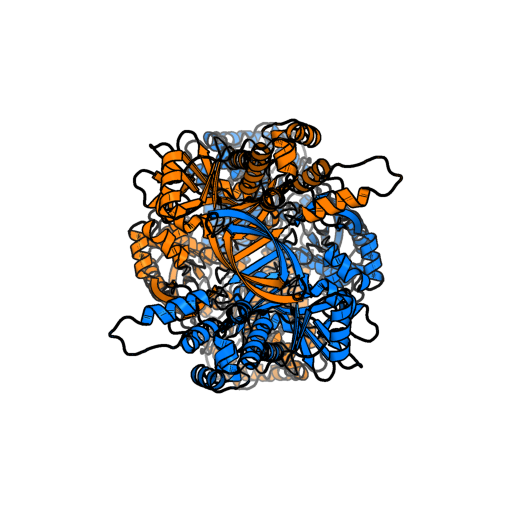.88 304 ARG B C 1
ATOM 8927 O O . ARG B 1 304 ? 11.039 -23.297 -27.75 1 79.88 304 ARG B O 1
ATOM 8934 N N . LYS B 1 305 ? 12.836 -23.594 -26.422 1 84.88 305 LYS B N 1
ATOM 8935 C CA . LYS B 1 305 ? 13.633 -22.578 -27.094 1 84.88 305 LYS B CA 1
ATOM 8936 C C . LYS B 1 305 ? 14.93 -23.156 -27.641 1 84.88 305 LYS B C 1
ATOM 8938 O O . LYS B 1 305 ? 15.523 -24.047 -27.016 1 84.88 305 LYS B O 1
ATOM 8943 N N . LEU B 1 306 ? 15.297 -22.578 -28.766 1 85.88 306 LEU B N 1
ATOM 8944 C CA . LEU B 1 306 ? 16.578 -22.984 -29.344 1 85.88 306 LEU B CA 1
ATOM 8945 C C . LEU B 1 306 ? 17.734 -22.453 -28.5 1 85.88 306 LEU B C 1
ATOM 8947 O O . LEU B 1 306 ? 17.594 -21.438 -27.812 1 85.88 306 LEU B O 1
ATOM 8951 N N . ASP B 1 307 ? 18.844 -23.203 -28.562 1 88.69 307 ASP B N 1
ATOM 8952 C CA . ASP B 1 307 ? 20.031 -22.766 -27.812 1 88.69 307 ASP B CA 1
ATOM 8953 C C . ASP B 1 307 ? 20.453 -21.359 -28.266 1 88.69 307 ASP B C 1
ATOM 8955 O O . ASP B 1 307 ? 20.906 -20.547 -27.453 1 88.69 307 ASP B O 1
ATOM 8959 N N . SER B 1 308 ? 20.344 -21.094 -29.516 1 87 308 SER B N 1
ATOM 8960 C CA . SER B 1 308 ? 20.703 -19.781 -30.031 1 87 308 SER B CA 1
ATOM 8961 C C . SER B 1 308 ? 19.828 -18.688 -29.422 1 87 308 SER B C 1
ATOM 8963 O O . SER B 1 308 ? 20.312 -17.594 -29.125 1 87 308 SER B O 1
ATOM 8965 N N . GLU B 1 309 ? 18.578 -18.938 -29.266 1 87.56 309 GLU B N 1
ATOM 8966 C CA . GLU B 1 309 ? 17.641 -18 -28.641 1 87.56 309 GLU B CA 1
ATOM 8967 C C . GLU B 1 309 ? 17.969 -17.781 -27.172 1 87.56 309 GLU B C 1
ATOM 8969 O O . GLU B 1 309 ? 17.922 -16.656 -26.672 1 87.56 309 GLU B O 1
ATOM 8974 N N . ARG B 1 310 ? 18.25 -18.844 -26.531 1 91.38 310 ARG B N 1
ATOM 8975 C CA . ARG B 1 310 ? 18.609 -18.766 -25.125 1 91.38 310 ARG B CA 1
ATOM 8976 C C . ARG B 1 310 ? 19.891 -17.938 -24.922 1 91.38 310 ARG B C 1
ATOM 8978 O O . ARG B 1 310 ? 19.953 -17.109 -24.031 1 91.38 310 ARG B O 1
ATOM 8985 N N . ASP B 1 311 ? 20.828 -18.234 -25.766 1 91.94 311 ASP B N 1
ATOM 8986 C CA . ASP B 1 311 ? 22.094 -17.516 -25.672 1 91.94 311 ASP B CA 1
ATOM 8987 C C . ASP B 1 311 ? 21.922 -16.031 -25.969 1 91.94 311 ASP B C 1
ATOM 8989 O O . ASP B 1 311 ? 22.531 -15.188 -25.297 1 91.94 311 ASP B O 1
ATOM 8993 N N . ARG B 1 312 ? 21.125 -15.766 -26.875 1 91.06 312 ARG B N 1
ATOM 8994 C CA . ARG B 1 312 ? 20.844 -14.375 -27.188 1 91.06 312 ARG B CA 1
ATOM 8995 C C . ARG B 1 312 ? 20.188 -13.672 -26 1 91.06 312 ARG B C 1
ATOM 8997 O O . ARG B 1 312 ? 20.531 -12.531 -25.672 1 91.06 312 ARG B O 1
ATOM 9004 N N . PHE B 1 313 ? 19.25 -14.297 -25.406 1 92.81 313 PHE B N 1
ATOM 9005 C CA . PHE B 1 313 ? 18.594 -13.727 -24.25 1 92.81 313 PHE B CA 1
ATOM 9006 C C . PHE B 1 313 ? 19.594 -13.461 -23.125 1 92.81 313 PHE B C 1
ATOM 9008 O O . PHE B 1 313 ? 19.609 -12.375 -22.547 1 92.81 313 PHE B O 1
ATOM 9015 N N . LYS B 1 314 ? 20.375 -14.492 -22.859 1 94.12 314 LYS B N 1
ATOM 9016 C CA . LYS B 1 314 ? 21.359 -14.367 -21.781 1 94.12 314 LYS B CA 1
ATOM 9017 C C . LYS B 1 314 ? 22.312 -13.203 -22.047 1 94.12 314 LYS B C 1
ATOM 9019 O O . LYS B 1 314 ? 22.625 -12.43 -21.141 1 94.12 314 LYS B O 1
ATOM 9024 N N . GLN B 1 315 ? 22.703 -13.102 -23.25 1 93.81 315 GLN B N 1
ATOM 9025 C CA . GLN B 1 315 ? 23.625 -12.023 -23.625 1 93.81 315 GLN B CA 1
ATOM 9026 C C . GLN B 1 315 ? 22.953 -10.664 -23.469 1 93.81 315 GLN B C 1
ATOM 9028 O O . GLN B 1 315 ? 23.547 -9.734 -22.906 1 93.81 315 GLN B O 1
ATOM 9033 N N . ASN B 1 316 ? 21.766 -10.562 -23.938 1 93.44 316 ASN B N 1
ATOM 9034 C CA . ASN B 1 316 ? 21.031 -9.312 -23.812 1 93.44 316 ASN B CA 1
ATOM 9035 C C . ASN B 1 316 ? 20.75 -8.969 -22.344 1 93.44 316 ASN B C 1
ATOM 9037 O O . ASN B 1 316 ? 20.797 -7.801 -21.953 1 93.44 316 ASN B O 1
ATOM 9041 N N . PHE B 1 317 ? 20.438 -9.945 -21.578 1 94 317 PHE B N 1
ATOM 9042 C CA . PHE B 1 317 ? 20.172 -9.742 -20.156 1 94 317 PHE B CA 1
ATOM 9043 C C . PHE B 1 317 ? 21.406 -9.234 -19.438 1 94 317 PHE B C 1
ATOM 9045 O O . PHE B 1 317 ? 21.328 -8.297 -18.641 1 94 317 PHE B O 1
ATOM 9052 N N . VAL B 1 318 ? 22.516 -9.828 -19.734 1 93.19 318 VAL B N 1
ATOM 9053 C CA . VAL B 1 318 ? 23.781 -9.391 -19.156 1 93.19 318 VAL B CA 1
ATOM 9054 C C . VAL B 1 318 ? 24.094 -7.969 -19.609 1 93.19 318 VAL B C 1
ATOM 9056 O O . VAL B 1 318 ? 24.531 -7.137 -18.797 1 93.19 318 VAL B O 1
ATOM 9059 N N . SER B 1 319 ? 23.828 -7.762 -20.812 1 91.19 319 SER B N 1
ATOM 9060 C CA . SER B 1 319 ? 24.094 -6.434 -21.359 1 91.19 319 SER B CA 1
ATOM 9061 C C . SER B 1 319 ? 23.203 -5.383 -20.688 1 91.19 319 SER B C 1
ATOM 9063 O O . SER B 1 319 ? 23.641 -4.242 -20.5 1 91.19 319 SER B O 1
ATOM 9065 N N . ALA B 1 320 ? 22.031 -5.738 -20.406 1 89.31 320 ALA B N 1
ATOM 9066 C CA . ALA B 1 320 ? 21.062 -4.801 -19.844 1 89.31 320 ALA B CA 1
ATOM 9067 C C . ALA B 1 320 ? 21.281 -4.629 -18.344 1 89.31 320 ALA B C 1
ATOM 9069 O O . ALA B 1 320 ? 21 -3.561 -17.797 1 89.31 320 ALA B O 1
ATOM 9070 N N . THR B 1 321 ? 21.766 -5.672 -17.594 1 90.44 321 THR B N 1
ATOM 9071 C CA . THR B 1 321 ? 21.703 -5.656 -16.141 1 90.44 321 THR B CA 1
ATOM 9072 C C . THR B 1 321 ? 23.094 -5.848 -15.539 1 90.44 321 THR B C 1
ATOM 9074 O O . THR B 1 321 ? 23.297 -5.598 -14.352 1 90.44 321 THR B O 1
ATOM 9077 N N . ASP B 1 322 ? 24.031 -6.453 -16.297 1 89.12 322 ASP B N 1
ATOM 9078 C CA . ASP B 1 322 ? 25.359 -6.867 -15.828 1 89.12 322 ASP B CA 1
ATOM 9079 C C . ASP B 1 322 ? 25.234 -8.016 -14.828 1 89.12 322 ASP B C 1
ATOM 9081 O O . ASP B 1 322 ? 26.047 -8.125 -13.898 1 89.12 322 ASP B O 1
ATOM 9085 N N . ILE B 1 323 ? 24.125 -8.758 -14.828 1 91 323 ILE B N 1
ATOM 9086 C CA . ILE B 1 323 ? 23.906 -9.945 -14.008 1 91 323 ILE B CA 1
ATOM 9087 C C . ILE B 1 323 ? 24.109 -11.195 -14.852 1 91 323 ILE B C 1
ATOM 9089 O O . ILE B 1 323 ? 23.453 -11.375 -15.883 1 91 323 ILE B O 1
ATOM 9093 N N . ALA B 1 324 ? 24.938 -12.07 -14.391 1 92 324 ALA B N 1
ATOM 9094 C CA . ALA B 1 324 ? 25.281 -13.25 -15.172 1 92 324 ALA B CA 1
ATOM 9095 C C . ALA B 1 324 ? 24.562 -14.492 -14.641 1 92 324 ALA B C 1
ATOM 9097 O O . ALA B 1 324 ? 24.203 -14.547 -13.461 1 92 324 ALA B O 1
ATOM 9098 N N . PHE B 1 325 ? 24.344 -15.555 -15.469 1 91.94 325 PHE B N 1
ATOM 9099 C CA . PHE B 1 325 ? 23.656 -16.781 -15.109 1 91.94 325 PHE B CA 1
ATOM 9100 C C . PHE B 1 325 ? 24.625 -17.828 -14.594 1 91.94 325 PHE B C 1
ATOM 9102 O O . PHE B 1 325 ? 24.234 -18.812 -13.977 1 91.94 325 PHE B O 1
ATOM 9109 N N . ASP B 1 326 ? 25.891 -17.656 -14.781 1 89.81 326 ASP B N 1
ATOM 9110 C CA . ASP B 1 326 ? 26.891 -18.641 -14.375 1 89.81 326 ASP B CA 1
ATOM 9111 C C . ASP B 1 326 ? 27.609 -18.203 -13.102 1 89.81 326 ASP B C 1
ATOM 9113 O O . ASP B 1 326 ? 28.734 -18.641 -12.844 1 89.81 326 ASP B O 1
ATOM 9117 N N . LYS B 1 327 ? 26.938 -17.391 -12.375 1 91.75 327 LYS B N 1
ATOM 9118 C CA . LYS B 1 327 ? 27.547 -16.891 -11.156 1 91.75 327 LYS B CA 1
ATOM 9119 C C . LYS B 1 327 ? 26.672 -17.156 -9.938 1 91.75 327 LYS B C 1
ATOM 9121 O O . LYS B 1 327 ? 25.438 -17.219 -10.055 1 91.75 327 LYS B O 1
ATOM 9126 N N . LEU B 1 328 ? 27.344 -17.391 -8.844 1 91.25 328 LEU B N 1
ATOM 9127 C CA . LEU B 1 328 ? 26.703 -17.484 -7.531 1 91.25 328 LEU B CA 1
ATOM 9128 C C . LEU B 1 328 ? 26.906 -16.203 -6.738 1 91.25 328 LEU B C 1
ATOM 9130 O O . LEU B 1 328 ? 28.031 -15.859 -6.387 1 91.25 328 LEU B O 1
ATOM 9134 N N . TYR B 1 329 ? 25.844 -15.508 -6.383 1 89.31 329 TYR B N 1
ATOM 9135 C CA . TYR B 1 329 ? 25.891 -14.242 -5.664 1 89.31 329 TYR B CA 1
ATOM 9136 C C . TYR B 1 329 ? 25.75 -14.461 -4.164 1 89.31 329 TYR B C 1
ATOM 9138 O O . TYR B 1 329 ? 24.719 -14.953 -3.695 1 89.31 329 TYR B O 1
ATOM 9146 N N . ASP B 1 330 ? 26.75 -14.078 -3.475 1 86.69 330 ASP B N 1
ATOM 9147 C CA . ASP B 1 330 ? 26.781 -14.297 -2.031 1 86.69 330 ASP B CA 1
ATOM 9148 C C . ASP B 1 330 ? 25.719 -13.469 -1.326 1 86.69 330 ASP B C 1
ATOM 9150 O O . ASP B 1 330 ? 25.5 -12.305 -1.669 1 86.69 330 ASP B O 1
ATOM 9154 N N . TYR B 1 331 ? 25.094 -14.07 -0.29 1 81.06 331 TYR B N 1
ATOM 9155 C CA . TYR B 1 331 ? 24.047 -13.359 0.432 1 81.06 331 TYR B CA 1
ATOM 9156 C C . TYR B 1 331 ? 24.594 -12.109 1.111 1 81.06 331 TYR B C 1
ATOM 9158 O O . TYR B 1 331 ? 23.953 -11.062 1.113 1 81.06 331 TYR B O 1
ATOM 9166 N N . SER B 1 332 ? 25.766 -12.172 1.767 1 78 332 SER B N 1
ATOM 9167 C CA . SER B 1 332 ? 26.344 -11.109 2.582 1 78 332 SER B CA 1
ATOM 9168 C C . SER B 1 332 ? 26.688 -9.891 1.737 1 78 332 SER B C 1
ATOM 9170 O O . SER B 1 332 ? 26.734 -8.766 2.248 1 78 332 SER B O 1
ATOM 9172 N N . SER B 1 333 ? 26.906 -10.156 0.444 1 77.5 333 SER B N 1
ATOM 9173 C CA . SER B 1 333 ? 27.281 -9.055 -0.439 1 77.5 333 SER B CA 1
ATOM 9174 C C . SER B 1 333 ? 26.047 -8.367 -1.007 1 77.5 333 SER B C 1
ATOM 9176 O O . SER B 1 333 ? 26.141 -7.27 -1.565 1 77.5 333 SER B O 1
ATOM 9178 N N . GLN B 1 334 ? 24.938 -9.008 -0.742 1 75.94 334 GLN B N 1
ATOM 9179 C CA . GLN B 1 334 ? 23.734 -8.5 -1.396 1 75.94 334 GLN B CA 1
ATOM 9180 C C . GLN B 1 334 ? 22.938 -7.59 -0.461 1 75.94 334 GLN B C 1
ATOM 9182 O O . GLN B 1 334 ? 22.156 -6.75 -0.915 1 75.94 334 GLN B O 1
ATOM 9187 N N . ALA B 1 335 ? 23.141 -7.93 0.731 1 74.19 335 ALA B N 1
ATOM 9188 C CA . ALA B 1 335 ? 22.391 -7.137 1.706 1 74.19 335 ALA B CA 1
ATOM 9189 C C . ALA B 1 335 ? 23.25 -6.844 2.939 1 74.19 335 ALA B C 1
ATOM 9191 O O . ALA B 1 335 ? 24.141 -7.621 3.279 1 74.19 335 ALA B O 1
ATOM 9192 N N . ASP B 1 336 ? 23 -5.762 3.51 1 79.69 336 ASP B N 1
ATOM 9193 C CA . ASP B 1 336 ? 23.734 -5.426 4.727 1 79.69 336 ASP B CA 1
ATOM 9194 C C . ASP B 1 336 ? 23.266 -6.281 5.902 1 79.69 336 ASP B C 1
ATOM 9196 O O . ASP B 1 336 ? 22.219 -6.926 5.832 1 79.69 336 ASP B O 1
ATOM 9200 N N . GLU B 1 337 ? 24.078 -6.426 6.77 1 87.44 337 GLU B N 1
ATOM 9201 C CA . GLU B 1 337 ? 23.828 -7.262 7.941 1 87.44 337 GLU B CA 1
ATOM 9202 C C . GLU B 1 337 ? 22.531 -6.855 8.641 1 87.44 337 GLU B C 1
ATOM 9204 O O . GLU B 1 337 ? 21.812 -7.707 9.18 1 87.44 337 GLU B O 1
ATOM 9209 N N . ARG B 1 338 ? 22.203 -5.547 8.617 1 88.44 338 ARG B N 1
ATOM 9210 C CA . ARG B 1 338 ? 20.953 -5.039 9.188 1 88.44 338 ARG B CA 1
ATOM 9211 C C . ARG B 1 338 ? 19.75 -5.727 8.562 1 88.44 338 ARG B C 1
ATOM 9213 O O . ARG B 1 338 ? 18.828 -6.145 9.273 1 88.44 338 ARG B O 1
ATOM 9220 N N . PHE B 1 339 ? 19.828 -5.781 7.297 1 85.25 339 PHE B N 1
ATOM 9221 C CA . PHE B 1 339 ? 18.734 -6.426 6.574 1 85.25 339 PHE B CA 1
ATOM 9222 C C . PHE B 1 339 ? 18.625 -7.898 6.949 1 85.25 339 PHE B C 1
ATOM 9224 O O . PHE B 1 339 ? 17.531 -8.398 7.219 1 85.25 339 PHE B O 1
ATOM 9231 N N . LEU B 1 340 ? 19.688 -8.656 7 1 88.56 340 LEU B N 1
ATOM 9232 C CA . LEU B 1 340 ? 19.703 -10.086 7.281 1 88.56 340 LEU B CA 1
ATOM 9233 C C . LEU B 1 340 ? 19.188 -10.367 8.688 1 88.56 340 LEU B C 1
ATOM 9235 O O . LEU B 1 340 ? 18.344 -11.258 8.875 1 88.56 340 LEU B O 1
ATOM 9239 N N . VAL B 1 341 ? 19.609 -9.633 9.617 1 92.5 341 VAL B N 1
ATOM 9240 C CA . VAL B 1 341 ? 19.203 -9.805 11.008 1 92.5 341 VAL B CA 1
ATOM 9241 C C . VAL B 1 341 ? 17.688 -9.602 11.117 1 92.5 341 VAL B C 1
ATOM 9243 O O . VAL B 1 341 ? 17 -10.398 11.75 1 92.5 341 VAL B O 1
ATOM 9246 N N . ASN B 1 342 ? 17.203 -8.547 10.516 1 89.94 342 ASN B N 1
ATOM 9247 C CA . ASN B 1 342 ? 15.773 -8.25 10.594 1 89.94 342 ASN B CA 1
ATOM 9248 C C . ASN B 1 342 ? 14.938 -9.336 9.922 1 89.94 342 ASN B C 1
ATOM 9250 O O . ASN B 1 342 ? 13.836 -9.641 10.367 1 89.94 342 ASN B O 1
ATOM 9254 N N . ARG B 1 343 ? 15.461 -9.852 8.883 1 86.62 343 ARG B N 1
ATOM 9255 C CA . ARG B 1 343 ? 14.734 -10.93 8.219 1 86.62 343 ARG B CA 1
ATOM 9256 C C . ARG B 1 343 ? 14.617 -12.148 9.125 1 86.62 343 ARG B C 1
ATOM 9258 O O . ARG B 1 343 ? 13.586 -12.828 9.133 1 86.62 343 ARG B O 1
ATOM 9265 N N . ILE B 1 344 ? 15.641 -12.453 9.773 1 91.06 344 ILE B N 1
ATOM 9266 C CA . ILE B 1 344 ? 15.617 -13.562 10.727 1 91.06 344 ILE B CA 1
ATOM 9267 C C . ILE B 1 344 ? 14.656 -13.234 11.867 1 91.06 344 ILE B C 1
ATOM 9269 O O . ILE B 1 344 ? 13.812 -14.055 12.227 1 91.06 344 ILE B O 1
ATOM 9273 N N . LEU B 1 345 ? 14.711 -12.008 12.305 1 93.56 345 LEU B N 1
ATOM 9274 C CA . LEU B 1 345 ? 13.906 -11.602 13.445 1 93.56 345 LEU B CA 1
ATOM 9275 C C . LEU B 1 345 ? 12.445 -11.414 13.039 1 93.56 345 LEU B C 1
ATOM 9277 O O . LEU B 1 345 ? 11.578 -11.211 13.891 1 93.56 345 LEU B O 1
ATOM 9281 N N . ALA B 1 346 ? 12.18 -11.438 11.852 1 87.88 346 ALA B N 1
ATOM 9282 C CA . ALA B 1 346 ? 10.797 -11.477 11.375 1 87.88 346 ALA B CA 1
ATOM 9283 C C . ALA B 1 346 ? 10.219 -12.883 11.469 1 87.88 346 ALA B C 1
ATOM 9285 O O . ALA B 1 346 ? 9.164 -13.164 10.891 1 87.88 346 ALA B O 1
ATOM 9286 N N . GLU B 1 347 ? 10.992 -13.812 12.102 1 87.44 347 GLU B N 1
ATOM 9287 C CA . GLU B 1 347 ? 10.602 -15.188 12.383 1 87.44 347 GLU B CA 1
ATOM 9288 C C . GLU B 1 347 ? 10.555 -16.016 11.102 1 87.44 347 GLU B C 1
ATOM 9290 O O . GLU B 1 347 ? 9.68 -16.875 10.938 1 87.44 347 GLU B O 1
ATOM 9295 N N . SER B 1 348 ? 11.375 -15.688 10.242 1 81.62 348 SER B N 1
ATOM 9296 C CA . SER B 1 348 ? 11.523 -16.453 9.008 1 81.62 348 SER B CA 1
ATOM 9297 C C . SER B 1 348 ? 12.516 -17.594 9.172 1 81.62 348 SER B C 1
ATOM 9299 O O . SER B 1 348 ? 13.727 -17.359 9.266 1 81.62 348 SER B O 1
ATOM 9301 N N . ALA B 1 349 ? 12.062 -18.766 9.094 1 82.94 349 ALA B N 1
ATOM 9302 C CA . ALA B 1 349 ? 12.93 -19.953 9.188 1 82.94 349 ALA B CA 1
ATOM 9303 C C . ALA B 1 349 ? 13.883 -20.016 7.996 1 82.94 349 ALA B C 1
ATOM 9305 O O . ALA B 1 349 ? 15.039 -20.406 8.148 1 82.94 349 ALA B O 1
ATOM 9306 N N . ASP B 1 350 ? 13.359 -19.641 6.867 1 75.75 350 ASP B N 1
ATOM 9307 C CA . ASP B 1 350 ? 14.18 -19.625 5.664 1 75.75 350 ASP B CA 1
ATOM 9308 C C . ASP B 1 350 ? 15.359 -18.672 5.812 1 75.75 350 ASP B C 1
ATOM 9310 O O . ASP B 1 350 ? 16.484 -19 5.449 1 75.75 350 ASP B O 1
ATOM 9314 N N . ALA B 1 351 ? 15.039 -17.531 6.34 1 83.38 351 ALA B N 1
ATOM 9315 C CA . ALA B 1 351 ? 16.094 -16.531 6.527 1 83.38 351 ALA B CA 1
ATOM 9316 C C . ALA B 1 351 ? 17.125 -17.016 7.535 1 83.38 351 ALA B C 1
ATOM 9318 O O . ALA B 1 351 ? 18.328 -16.828 7.336 1 83.38 351 ALA B O 1
ATOM 9319 N N . TYR B 1 352 ? 16.672 -17.594 8.578 1 89.31 352 TYR B N 1
ATOM 9320 C CA . TYR B 1 352 ? 17.594 -18.109 9.578 1 89.31 352 TYR B CA 1
ATOM 9321 C C . TYR B 1 352 ? 18.531 -19.141 8.961 1 89.31 352 TYR B C 1
ATOM 9323 O O . TYR B 1 352 ? 19.75 -19.078 9.164 1 89.31 352 TYR B O 1
ATOM 9331 N N . THR B 1 353 ? 18.031 -20.016 8.195 1 84.81 353 THR B N 1
ATOM 9332 C CA . THR B 1 353 ? 18.812 -21.094 7.578 1 84.81 353 THR B CA 1
ATOM 9333 C C . THR B 1 353 ? 19.812 -20.516 6.566 1 84.81 353 THR B C 1
ATOM 9335 O O . THR B 1 353 ? 20.953 -20.969 6.496 1 84.81 353 THR B O 1
ATOM 9338 N N . LYS B 1 354 ? 19.391 -19.516 5.902 1 80.38 354 LYS B N 1
ATOM 9339 C CA . LYS B 1 354 ? 20.172 -18.969 4.801 1 80.38 354 LYS B CA 1
ATOM 9340 C C . LYS B 1 354 ? 21.25 -18.016 5.316 1 80.38 354 LYS B C 1
ATOM 9342 O O . LYS B 1 354 ? 22.359 -17.969 4.793 1 80.38 354 LYS B O 1
ATOM 9347 N N . TYR B 1 355 ? 20.891 -17.188 6.324 1 87.25 355 TYR B N 1
ATOM 9348 C CA . TYR B 1 355 ? 21.688 -15.984 6.562 1 87.25 355 TYR B CA 1
ATOM 9349 C C . TYR B 1 355 ? 22.438 -16.078 7.891 1 87.25 355 TYR B C 1
ATOM 9351 O O . TYR B 1 355 ? 23.359 -15.32 8.141 1 87.25 355 TYR B O 1
ATOM 9359 N N . TYR B 1 356 ? 22.125 -16.969 8.797 1 91.19 356 TYR B N 1
ATOM 9360 C CA . TYR B 1 356 ? 22.688 -16.969 10.141 1 91.19 356 TYR B CA 1
ATOM 9361 C C . TYR B 1 356 ? 24.203 -17.062 10.109 1 91.19 356 TYR B C 1
ATOM 9363 O O . TYR B 1 356 ? 24.891 -16.281 10.773 1 91.19 356 TYR B O 1
ATOM 9371 N N . GLU B 1 357 ? 24.766 -17.953 9.25 1 88.25 357 GLU B N 1
ATOM 9372 C CA . GLU B 1 357 ? 26.203 -18.188 9.211 1 88.25 357 GLU B CA 1
ATOM 9373 C C . GLU B 1 357 ? 26.938 -17.016 8.57 1 88.25 357 GLU B C 1
ATOM 9375 O O . GLU B 1 357 ? 28.141 -16.859 8.742 1 88.25 357 GLU B O 1
ATOM 9380 N N . GLU B 1 358 ? 26.188 -16.203 7.859 1 86.31 358 GLU B N 1
ATOM 9381 C CA . GLU B 1 358 ? 26.766 -15.062 7.168 1 86.31 358 GLU B CA 1
ATOM 9382 C C . GLU B 1 358 ? 26.906 -13.867 8.102 1 86.31 358 GLU B C 1
ATOM 9384 O O . GLU B 1 358 ? 27.609 -12.906 7.793 1 86.31 358 GLU B O 1
ATOM 9389 N N . LEU B 1 359 ? 26.281 -13.961 9.281 1 92 359 LEU B N 1
ATOM 9390 C CA . LEU B 1 359 ? 26.266 -12.844 10.219 1 92 359 LEU B CA 1
ATOM 9391 C C . LEU B 1 359 ? 27.594 -12.75 10.969 1 92 359 LEU B C 1
ATOM 9393 O O . LEU B 1 359 ? 28.281 -13.766 11.156 1 92 359 LEU B O 1
ATOM 9397 N N . GLY B 1 360 ? 27.922 -11.555 11.359 1 91.69 360 GLY B N 1
ATOM 9398 C CA . GLY B 1 360 ? 29.047 -11.383 12.266 1 91.69 360 GLY B CA 1
ATOM 9399 C C . GLY B 1 360 ? 28.797 -12 13.633 1 91.69 360 GLY B C 1
ATOM 9400 O O . GLY B 1 360 ? 27.656 -12.32 13.984 1 91.69 360 GLY B O 1
ATOM 9401 N N . SER B 1 361 ? 29.734 -12.141 14.391 1 94.25 361 SER B N 1
ATOM 9402 C CA . SER B 1 361 ? 29.672 -12.82 15.68 1 94.25 361 SER B CA 1
ATOM 9403 C C . SER B 1 361 ? 28.703 -12.109 16.641 1 94.25 361 SER B C 1
ATOM 9405 O O . SER B 1 361 ? 27.922 -12.758 17.328 1 94.25 361 SER B O 1
ATOM 9407 N N . GLU B 1 362 ? 28.766 -10.812 16.703 1 94.94 362 GLU B N 1
ATOM 9408 C CA . GLU B 1 362 ? 27.891 -10.062 17.594 1 94.94 362 GLU B CA 1
ATOM 9409 C C . GLU B 1 362 ? 26.422 -10.219 17.203 1 94.94 362 GLU B C 1
ATOM 9411 O O . GLU B 1 362 ? 25.562 -10.336 18.062 1 94.94 362 GLU B O 1
ATOM 9416 N N . ALA B 1 363 ? 26.219 -10.195 15.922 1 95.25 363 ALA B N 1
ATOM 9417 C CA . ALA B 1 363 ? 24.859 -10.367 15.406 1 95.25 363 ALA B CA 1
ATOM 9418 C C . ALA B 1 363 ? 24.344 -11.773 15.695 1 95.25 363 ALA B C 1
ATOM 9420 O O . ALA B 1 363 ? 23.172 -11.961 16 1 95.25 363 ALA B O 1
ATOM 9421 N N . GLN B 1 364 ? 25.188 -12.75 15.617 1 95.75 364 GLN B N 1
ATOM 9422 C CA . GLN B 1 364 ? 24.812 -14.117 15.953 1 95.75 364 GLN B CA 1
ATOM 9423 C C . GLN B 1 364 ? 24.422 -14.227 17.422 1 95.75 364 GLN B C 1
ATOM 9425 O O . GLN B 1 364 ? 23.422 -14.875 17.75 1 95.75 364 GLN B O 1
ATOM 9430 N N . ASP B 1 365 ? 25.203 -13.617 18.219 1 96.19 365 ASP B N 1
ATOM 9431 C CA . ASP B 1 365 ? 24.922 -13.633 19.656 1 96.19 365 ASP B CA 1
ATOM 9432 C C . ASP B 1 365 ? 23.547 -13.031 19.953 1 96.19 365 ASP B C 1
ATOM 9434 O O . ASP B 1 365 ? 22.797 -13.57 20.766 1 96.19 365 ASP B O 1
ATOM 9438 N N . LEU B 1 366 ? 23.266 -11.922 19.328 1 96.81 366 LEU B N 1
ATOM 9439 C CA . LEU B 1 366 ? 21.969 -11.273 19.516 1 96.81 366 LEU B CA 1
ATOM 9440 C C . LEU B 1 366 ? 20.844 -12.18 19.062 1 96.81 366 LEU B C 1
ATOM 9442 O O . LEU B 1 366 ? 19.828 -12.328 19.75 1 96.81 366 LEU B O 1
ATOM 9446 N N . VAL B 1 367 ? 21 -12.734 17.875 1 96.19 367 VAL B N 1
ATOM 9447 C CA . VAL B 1 367 ? 19.984 -13.617 17.312 1 96.19 367 VAL B CA 1
ATOM 9448 C C . VAL B 1 367 ? 19.766 -14.812 18.234 1 96.19 367 VAL B C 1
ATOM 9450 O O . VAL B 1 367 ? 18.625 -15.188 18.516 1 96.19 367 VAL B O 1
ATOM 9453 N N . ASP B 1 368 ? 20.844 -15.336 18.734 1 95.44 368 ASP B N 1
ATOM 9454 C CA . ASP B 1 368 ? 20.75 -16.484 19.641 1 95.44 368 ASP B CA 1
ATOM 9455 C C . ASP B 1 368 ? 20 -16.094 20.922 1 95.44 368 ASP B C 1
ATOM 9457 O O . ASP B 1 368 ? 19.281 -16.922 21.484 1 95.44 368 ASP B O 1
ATOM 9461 N N . ASP B 1 369 ? 20.219 -14.938 21.297 1 95 369 ASP B N 1
ATOM 9462 C CA . ASP B 1 369 ? 19.594 -14.469 22.531 1 95 369 ASP B CA 1
ATOM 9463 C C . ASP B 1 369 ? 18.094 -14.242 22.328 1 95 369 ASP B C 1
ATOM 9465 O O . ASP B 1 369 ? 17.312 -14.406 23.266 1 95 369 ASP B O 1
ATOM 9469 N N . LEU B 1 370 ? 17.719 -13.875 21.141 1 96.5 370 LEU B N 1
ATOM 9470 C CA . LEU B 1 370 ? 16.359 -13.391 20.938 1 96.5 370 LEU B CA 1
ATOM 9471 C C . LEU B 1 370 ? 15.484 -14.477 20.328 1 96.5 370 LEU B C 1
ATOM 9473 O O . LEU B 1 370 ? 14.258 -14.367 20.344 1 96.5 370 LEU B O 1
ATOM 9477 N N . ILE B 1 371 ? 16.094 -15.492 19.75 1 95.44 371 ILE B N 1
ATOM 9478 C CA . ILE B 1 371 ? 15.273 -16.438 18.984 1 95.44 371 ILE B CA 1
ATOM 9479 C C . ILE B 1 371 ? 15.281 -17.797 19.672 1 95.44 371 ILE B C 1
ATOM 9481 O O . ILE B 1 371 ? 16.266 -18.156 20.328 1 95.44 371 ILE B O 1
ATOM 9485 N N . GLU B 1 372 ? 14.211 -18.484 19.547 1 92.56 372 GLU B N 1
ATOM 9486 C CA . GLU B 1 372 ? 14.086 -19.906 19.859 1 92.56 372 GLU B CA 1
ATOM 9487 C C . GLU B 1 372 ? 13.68 -20.703 18.625 1 92.56 372 GLU B C 1
ATOM 9489 O O . GLU B 1 372 ? 12.781 -20.312 17.891 1 92.56 372 GLU B O 1
ATOM 9494 N N . THR B 1 373 ? 14.469 -21.656 18.344 1 90.31 373 THR B N 1
ATOM 9495 C CA . THR B 1 373 ? 14.164 -22.5 17.203 1 90.31 373 THR B CA 1
ATOM 9496 C C . THR B 1 373 ? 13.57 -23.844 17.656 1 90.31 373 THR B C 1
ATOM 9498 O O . THR B 1 373 ? 13.953 -24.375 18.688 1 90.31 373 THR B O 1
ATOM 9501 N N . SER B 1 374 ? 12.609 -24.266 16.969 1 86.12 374 SER B N 1
ATOM 9502 C CA . SER B 1 374 ? 12.008 -25.578 17.188 1 86.12 374 SER B CA 1
ATOM 9503 C C . SER B 1 374 ? 11.719 -26.281 15.859 1 86.12 374 SER B C 1
ATOM 9505 O O . SER B 1 374 ? 11.688 -25.641 14.805 1 86.12 374 SER B O 1
ATOM 9507 N N . GLU B 1 375 ? 11.945 -27.547 15.898 1 80.5 375 GLU B N 1
ATOM 9508 C CA . GLU B 1 375 ? 11.648 -28.328 14.711 1 80.5 375 GLU B CA 1
ATOM 9509 C C . GLU B 1 375 ? 10.242 -28.922 14.766 1 80.5 375 GLU B C 1
ATOM 9511 O O . GLU B 1 375 ? 9.828 -29.453 15.789 1 80.5 375 GLU B O 1
ATOM 9516 N N . GLU B 1 376 ? 9.625 -28.5 13.82 1 72.81 376 GLU B N 1
ATOM 9517 C CA . GLU B 1 376 ? 8.32 -29.141 13.656 1 72.81 376 GLU B CA 1
ATOM 9518 C C . GLU B 1 376 ? 8.344 -30.156 12.516 1 72.81 376 GLU B C 1
ATOM 9520 O O . GLU B 1 376 ? 8.875 -29.875 11.438 1 72.81 376 GLU B O 1
ATOM 9525 N N . THR B 1 377 ? 8.344 -31.359 12.758 1 72 377 THR B N 1
ATOM 9526 C CA . THR B 1 377 ? 8.344 -32.406 11.734 1 72 377 THR B CA 1
ATOM 9527 C C . THR B 1 377 ? 6.969 -32.5 11.078 1 72 377 THR B C 1
ATOM 9529 O O . THR B 1 377 ? 5.957 -32.656 11.766 1 72 377 THR B O 1
ATOM 9532 N N . ARG B 1 378 ? 7.164 -32.125 9.875 1 67 378 ARG B N 1
ATOM 9533 C CA . ARG B 1 378 ? 5.926 -32.312 9.117 1 67 378 ARG B CA 1
ATOM 9534 C C . ARG B 1 378 ? 6.133 -33.25 7.945 1 67 378 ARG B C 1
ATOM 9536 O O . ARG B 1 378 ? 7.262 -33.438 7.48 1 67 378 ARG B O 1
ATOM 9543 N N . LYS B 1 379 ? 5.34 -34.156 7.641 1 68.75 379 LYS B N 1
ATOM 9544 C CA . LYS B 1 379 ? 5.375 -34.969 6.441 1 68.75 379 LYS B CA 1
ATOM 9545 C C . LYS B 1 379 ? 4.566 -34.344 5.312 1 68.75 379 LYS B C 1
ATOM 9547 O O . LYS B 1 379 ? 3.627 -33.594 5.559 1 68.75 379 LYS B O 1
ATOM 9552 N N . ILE B 1 380 ? 5.223 -34.375 4.16 1 65.12 380 ILE B N 1
ATOM 9553 C CA . ILE B 1 380 ? 4.566 -33.781 2.986 1 65.12 380 ILE B CA 1
ATOM 9554 C C . ILE B 1 380 ? 3.82 -34.906 2.232 1 65.12 380 ILE B C 1
ATOM 9556 O O . ILE B 1 380 ? 4.406 -35.906 1.858 1 65.12 380 ILE B O 1
ATOM 9560 N N . CYS B 1 381 ? 2.588 -34.656 2.002 1 62.72 381 CYS B N 1
ATOM 9561 C CA . CYS B 1 381 ? 1.743 -35.594 1.272 1 62.72 381 CYS B CA 1
ATOM 9562 C C . CYS B 1 381 ? 2.188 -35.719 -0.18 1 62.72 381 CYS B C 1
ATOM 9564 O O . CYS B 1 381 ? 2.336 -34.719 -0.873 1 62.72 381 CYS B O 1
ATOM 9566 N N . ARG B 1 382 ? 2.588 -36.875 -0.653 1 56.66 382 ARG B N 1
ATOM 9567 C CA . ARG B 1 382 ? 3.092 -37.125 -2 1 56.66 382 ARG B CA 1
ATOM 9568 C C . ARG B 1 382 ? 2.059 -36.75 -3.053 1 56.66 382 ARG B C 1
ATOM 9570 O O . ARG B 1 382 ? 2.41 -36.438 -4.195 1 56.66 382 ARG B O 1
ATOM 9577 N N . SER B 1 383 ? 0.894 -36.812 -2.555 1 52.66 383 SER B N 1
ATOM 9578 C CA . SER B 1 383 ? -0.186 -36.594 -3.512 1 52.66 383 SER B CA 1
ATOM 9579 C C . SER B 1 383 ? -0.492 -35.094 -3.666 1 52.66 383 SER B C 1
ATOM 9581 O O . SER B 1 383 ? -0.558 -34.594 -4.785 1 52.66 383 SER B O 1
ATOM 9583 N N . CYS B 1 384 ? -0.711 -34.5 -2.555 1 52.28 384 CYS B N 1
ATOM 9584 C CA . CYS B 1 384 ? -1.209 -33.156 -2.65 1 52.28 384 CYS B CA 1
ATOM 9585 C C . CYS B 1 384 ? -0.185 -32.156 -2.111 1 52.28 384 CYS B C 1
ATOM 9587 O O . CYS B 1 384 ? -0.458 -30.953 -2.033 1 52.28 384 CYS B O 1
ATOM 9589 N N . SER B 1 385 ? 0.857 -32.594 -1.695 1 57 385 SER B N 1
ATOM 9590 C CA . SER B 1 385 ? 1.995 -31.828 -1.188 1 57 385 SER B CA 1
ATOM 9591 C C . SER B 1 385 ? 1.638 -31.094 0.098 1 57 385 SER B C 1
ATOM 9593 O O . SER B 1 385 ? 2.367 -30.203 0.529 1 57 385 SER B O 1
ATOM 9595 N N . ASN B 1 386 ? 0.553 -31.562 0.667 1 59.12 386 ASN B N 1
ATOM 9596 C CA . ASN B 1 386 ? 0.176 -31.031 1.97 1 59.12 386 ASN B CA 1
ATOM 9597 C C . ASN B 1 386 ? 1.143 -31.484 3.062 1 59.12 386 ASN B C 1
ATOM 9599 O O . ASN B 1 386 ? 1.603 -32.625 3.059 1 59.12 386 ASN B O 1
ATOM 9603 N N . GLN B 1 387 ? 1.488 -30.516 3.938 1 61.5 387 GLN B N 1
ATOM 9604 C CA . GLN B 1 387 ? 2.365 -30.859 5.051 1 61.5 387 GLN B CA 1
ATOM 9605 C C . GLN B 1 387 ? 1.56 -31.281 6.273 1 61.5 387 GLN B C 1
ATOM 9607 O O . GLN B 1 387 ? 0.602 -30.609 6.656 1 61.5 387 GLN B O 1
ATOM 9612 N N . VAL B 1 388 ? 1.698 -32.469 6.738 1 64.75 388 VAL B N 1
ATOM 9613 C CA . VAL B 1 388 ? 0.979 -33 7.898 1 64.75 388 VAL B CA 1
ATOM 9614 C C . VAL B 1 388 ? 1.968 -33.312 9.023 1 64.75 388 VAL B C 1
ATOM 9616 O O . VAL B 1 388 ? 3.162 -33.5 8.773 1 64.75 388 VAL B O 1
ATOM 9619 N N . GLU B 1 389 ? 1.486 -33.281 10.289 1 62.97 389 GLU B N 1
ATOM 9620 C CA . GLU B 1 389 ? 2.32 -33.719 11.406 1 62.97 389 GLU B CA 1
ATOM 9621 C C . GLU B 1 389 ? 2.793 -35.156 11.234 1 62.97 389 GLU B C 1
ATOM 9623 O O . GLU B 1 389 ? 2.113 -35.969 10.602 1 62.97 389 GLU B O 1
ATOM 9628 N N . THR B 1 390 ? 4.035 -35.469 11.68 1 64.62 390 THR B N 1
ATOM 9629 C CA . THR B 1 390 ? 4.695 -36.75 11.477 1 64.62 390 THR B CA 1
ATOM 9630 C C . THR B 1 390 ? 3.842 -37.906 12.023 1 64.62 390 THR B C 1
ATOM 9632 O O . THR B 1 390 ? 3.918 -39.031 11.531 1 64.62 390 THR B O 1
ATOM 9635 N N . ASP B 1 391 ? 3.037 -37.594 13.062 1 61.78 391 ASP B N 1
ATOM 9636 C CA . ASP B 1 391 ? 2.309 -38.688 13.68 1 61.78 391 ASP B CA 1
ATOM 9637 C C . ASP B 1 391 ? 1.021 -39 12.922 1 61.78 391 ASP B C 1
ATOM 9639 O O . ASP B 1 391 ? 0.333 -39.969 13.219 1 61.78 391 ASP B O 1
ATOM 9643 N N . GLU B 1 392 ? 0.942 -38.25 11.875 1 61.16 392 GLU B N 1
ATOM 9644 C CA . GLU B 1 392 ? -0.279 -38.5 11.109 1 61.16 392 GLU B CA 1
ATOM 9645 C C . GLU B 1 392 ? -0.072 -39.562 10.047 1 61.16 392 GLU B C 1
ATOM 9647 O O . GLU B 1 392 ? 0.923 -39.531 9.312 1 61.16 392 GLU B O 1
ATOM 9652 N N . ASP B 1 393 ? -0.748 -40.531 10.07 1 60.25 393 ASP B N 1
ATOM 9653 C CA . ASP B 1 393 ? -0.602 -41.656 9.156 1 60.25 393 ASP B CA 1
ATOM 9654 C C . ASP B 1 393 ? -1.215 -41.344 7.793 1 60.25 393 ASP B C 1
ATOM 9656 O O . ASP B 1 393 ? -0.948 -42.062 6.809 1 60.25 393 ASP B O 1
ATOM 9660 N N . GLU B 1 394 ? -2.016 -40.406 7.738 1 59.91 394 GLU B N 1
ATOM 9661 C CA . GLU B 1 394 ? -2.723 -40.094 6.5 1 59.91 394 GLU B CA 1
ATOM 9662 C C . GLU B 1 394 ? -2.781 -38.594 6.281 1 59.91 394 GLU B C 1
ATOM 9664 O O . GLU B 1 394 ? -2.828 -37.812 7.242 1 59.91 394 GLU B O 1
ATOM 9669 N N . CYS B 1 395 ? -2.449 -38.25 5.004 1 61.44 395 CYS B N 1
ATOM 9670 C CA . CYS B 1 395 ? -2.57 -36.844 4.648 1 61.44 395 CYS B CA 1
ATOM 9671 C C . CYS B 1 395 ? -3.996 -36.344 4.863 1 61.44 395 CYS B C 1
ATOM 9673 O O . CYS B 1 395 ? -4.93 -36.844 4.227 1 61.44 395 CYS B O 1
ATOM 9675 N N . GLU B 1 396 ? -4.109 -35.656 5.707 1 60.41 396 GLU B N 1
ATOM 9676 C CA . GLU B 1 396 ? -5.438 -35.156 6.059 1 60.41 396 GLU B CA 1
ATOM 9677 C C . GLU B 1 396 ? -6.098 -34.438 4.867 1 60.41 396 GLU B C 1
ATOM 9679 O O . GLU B 1 396 ? -7.324 -34.438 4.762 1 60.41 396 GLU B O 1
ATOM 9684 N N . GLU B 1 397 ? -5.242 -34.031 3.961 1 55.12 397 GLU B N 1
ATOM 9685 C CA . GLU B 1 397 ? -5.699 -33.25 2.814 1 55.12 397 GLU B CA 1
ATOM 9686 C C . GLU B 1 397 ? -6.262 -34.156 1.72 1 55.12 397 GLU B C 1
ATOM 9688 O O . GLU B 1 397 ? -7.32 -33.875 1.156 1 55.12 397 GLU B O 1
ATOM 9693 N N . CYS B 1 398 ? -5.574 -35.156 1.285 1 52.62 398 CYS B N 1
ATOM 9694 C CA . CYS B 1 398 ? -5.934 -35.969 0.121 1 52.62 398 CYS B CA 1
ATOM 9695 C C . CYS B 1 398 ? -6.141 -37.438 0.506 1 52.62 398 CYS B C 1
ATOM 9697 O O . CYS B 1 398 ? -6.41 -38.281 -0.353 1 52.62 398 CYS B O 1
ATOM 9699 N N . GLY B 1 399 ? -6.074 -37.719 1.787 1 52.88 399 GLY B N 1
ATOM 9700 C CA . GLY B 1 399 ? -6.242 -39.062 2.266 1 52.88 399 GLY B CA 1
ATOM 9701 C C . GLY B 1 399 ? -5.074 -39.969 1.925 1 52.88 399 GLY B C 1
ATOM 9702 O O . GLY B 1 399 ? -5.121 -41.188 2.166 1 52.88 399 GLY B O 1
ATOM 9703 N N . ASN B 1 400 ? -4.125 -39.281 1.252 1 53.69 400 ASN B N 1
ATOM 9704 C CA . ASN B 1 400 ? -2.957 -40.094 0.867 1 53.69 400 ASN B CA 1
ATOM 9705 C C . ASN B 1 400 ? -2.129 -40.5 2.082 1 53.69 400 ASN B C 1
ATOM 9707 O O . ASN B 1 400 ? -2.041 -39.75 3.059 1 53.69 400 ASN B O 1
ATOM 9711 N N . ASP B 1 401 ? -1.825 -41.656 2.131 1 58.06 401 ASP B N 1
ATOM 9712 C CA . ASP B 1 401 ? -1.026 -42.188 3.238 1 58.06 401 ASP B CA 1
ATOM 9713 C C . ASP B 1 401 ? 0.45 -42.281 2.857 1 58.06 401 ASP B C 1
ATOM 9715 O O . ASP B 1 401 ? 1.252 -42.844 3.584 1 58.06 401 ASP B O 1
ATOM 9719 N N . ASP B 1 402 ? 0.648 -41.812 1.595 1 58.59 402 ASP B N 1
ATOM 9720 C CA . ASP B 1 402 ? 2.039 -41.781 1.156 1 58.59 402 ASP B CA 1
ATOM 9721 C C . ASP B 1 402 ? 2.637 -40.375 1.3 1 58.59 402 ASP B C 1
ATOM 9723 O O . ASP B 1 402 ? 2.117 -39.406 0.732 1 58.59 402 ASP B O 1
ATOM 9727 N N . PHE B 1 403 ? 3.459 -40.281 2.232 1 63.53 403 PHE B N 1
ATOM 9728 C CA . PHE B 1 403 ? 4.125 -39 2.521 1 63.53 403 PHE B CA 1
ATOM 9729 C C . PHE B 1 403 ? 5.59 -39.062 2.1 1 63.53 403 PHE B C 1
ATOM 9731 O O . PHE B 1 403 ? 6.199 -40.125 2.09 1 63.53 403 PHE B O 1
ATOM 9738 N N . PHE B 1 404 ? 5.887 -37.906 1.546 1 58.19 404 PHE B N 1
ATOM 9739 C CA . PHE B 1 404 ? 7.34 -37.812 1.44 1 58.19 404 PHE B CA 1
ATOM 9740 C C . PHE B 1 404 ? 7.988 -37.875 2.818 1 58.19 404 PHE B C 1
ATOM 9742 O O . PHE B 1 404 ? 7.32 -37.656 3.834 1 58.19 404 PHE B O 1
ATOM 9749 N N . GLU B 1 405 ? 9.117 -38.406 2.916 1 57.47 405 GLU B N 1
ATOM 9750 C CA . GLU B 1 405 ? 9.883 -38.344 4.16 1 57.47 405 GLU B CA 1
ATOM 9751 C C . GLU B 1 405 ? 9.688 -37.031 4.883 1 57.47 405 GLU B C 1
ATOM 9753 O O . GLU B 1 405 ? 9.633 -35.969 4.25 1 57.47 405 GLU B O 1
ATOM 9758 N N . PRO B 1 406 ? 9.117 -37.219 6.156 1 59.56 406 PRO B N 1
ATOM 9759 C CA . PRO B 1 406 ? 8.922 -36 6.973 1 59.56 406 PRO B CA 1
ATOM 9760 C C . PRO B 1 406 ? 9.977 -34.938 6.715 1 59.56 406 PRO B C 1
ATOM 9762 O O . PRO B 1 406 ? 11.156 -35.25 6.57 1 59.56 406 PRO B O 1
ATOM 9765 N N . VAL B 1 407 ? 9.336 -33.844 6.293 1 59.56 407 VAL B N 1
ATOM 9766 C CA . VAL B 1 407 ? 10.297 -32.75 6.176 1 59.56 407 VAL B CA 1
ATOM 9767 C C . VAL B 1 407 ? 10.32 -31.938 7.465 1 59.56 407 VAL B C 1
ATOM 9769 O O . VAL B 1 407 ? 9.266 -31.594 8.008 1 59.56 407 VAL B O 1
ATOM 9772 N N . GLU B 1 408 ? 11.328 -32 8.188 1 64.56 408 GLU B N 1
ATOM 9773 C CA . GLU B 1 408 ? 11.562 -31.141 9.352 1 64.56 408 GLU B CA 1
ATOM 9774 C C . GLU B 1 408 ? 11.578 -29.672 8.961 1 64.56 408 GLU B C 1
ATOM 9776 O O . GLU B 1 408 ? 12.266 -29.281 8.008 1 64.56 408 GLU B O 1
ATOM 9781 N N . ARG B 1 409 ? 10.383 -29.062 9.508 1 71.94 409 ARG B N 1
ATOM 9782 C CA . ARG B 1 409 ? 10.406 -27.609 9.273 1 71.94 409 ARG B CA 1
ATOM 9783 C C . ARG B 1 409 ? 10.922 -26.859 10.492 1 71.94 409 ARG B C 1
ATOM 9785 O O . ARG B 1 409 ? 10.523 -27.172 11.625 1 71.94 409 ARG B O 1
ATOM 9792 N N . LEU B 1 410 ? 11.75 -26.047 10.242 1 83.12 410 LEU B N 1
ATOM 9793 C CA . LEU B 1 410 ? 12.32 -25.203 11.281 1 83.12 410 LEU B CA 1
ATOM 9794 C C . LEU B 1 410 ? 11.391 -24.016 11.578 1 83.12 410 LEU B C 1
ATOM 9796 O O . LEU B 1 410 ? 10.852 -23.406 10.664 1 83.12 410 LEU B O 1
ATOM 9800 N N . VAL B 1 411 ? 10.969 -23.922 12.891 1 83.88 411 VAL B N 1
ATOM 9801 C CA . VAL B 1 411 ? 10.188 -22.766 13.336 1 83.88 411 VAL B CA 1
ATOM 9802 C C . VAL B 1 411 ? 11.07 -21.828 14.164 1 83.88 411 VAL B C 1
ATOM 9804 O O . VAL B 1 411 ? 11.828 -22.297 15.023 1 83.88 411 VAL B O 1
ATOM 9807 N N . VAL B 1 412 ? 10.953 -20.578 13.836 1 90.19 412 VAL B N 1
ATOM 9808 C CA . VAL B 1 412 ? 11.719 -19.562 14.539 1 90.19 412 VAL B CA 1
ATOM 9809 C C . VAL B 1 412 ? 10.773 -18.609 15.281 1 90.19 412 VAL B C 1
ATOM 9811 O O . VAL B 1 412 ? 9.844 -18.062 14.68 1 90.19 412 VAL B O 1
ATOM 9814 N N . ASP B 1 413 ? 10.922 -18.5 16.594 1 91.5 413 ASP B N 1
ATOM 9815 C CA . ASP B 1 413 ? 10.148 -17.578 17.422 1 91.5 413 ASP B CA 1
ATOM 9816 C C . ASP B 1 413 ? 11.047 -16.531 18.078 1 91.5 413 ASP B C 1
ATOM 9818 O O . ASP B 1 413 ? 12.102 -16.859 18.609 1 91.5 413 ASP B O 1
ATOM 9822 N N . VAL B 1 414 ? 10.57 -15.305 18.031 1 94.44 414 VAL B N 1
ATOM 9823 C CA . VAL B 1 414 ? 11.352 -14.219 18.609 1 94.44 414 VAL B CA 1
ATOM 9824 C C . VAL B 1 414 ? 10.805 -13.867 20 1 94.44 414 VAL B C 1
ATOM 9826 O O . VAL B 1 414 ? 9.594 -13.727 20.172 1 94.44 414 VAL B O 1
ATOM 9829 N N . ASP B 1 415 ? 11.617 -13.719 20.969 1 94.69 415 ASP B N 1
ATOM 9830 C CA . ASP B 1 415 ? 11.258 -13.266 22.312 1 94.69 415 ASP B CA 1
ATOM 9831 C C . ASP B 1 415 ? 11.234 -11.734 22.391 1 94.69 415 ASP B C 1
ATOM 9833 O O . ASP B 1 415 ? 12.242 -11.109 22.719 1 94.69 415 ASP B O 1
ATOM 9837 N N . GLU B 1 416 ? 10.109 -11.18 22.344 1 93.25 416 GLU B N 1
ATOM 9838 C CA . GLU B 1 416 ? 9.945 -9.727 22.297 1 93.25 416 GLU B CA 1
ATOM 9839 C C . GLU B 1 416 ? 10.266 -9.086 23.641 1 93.25 416 GLU B C 1
ATOM 9841 O O . GLU B 1 416 ? 10.75 -7.953 23.703 1 93.25 416 GLU B O 1
ATOM 9846 N N . ASP B 1 417 ? 9.984 -9.773 24.703 1 92.25 417 ASP B N 1
ATOM 9847 C CA . ASP B 1 417 ? 10.273 -9.25 26.031 1 92.25 417 ASP B CA 1
ATOM 9848 C C . ASP B 1 417 ? 11.773 -9.133 26.266 1 92.25 417 ASP B C 1
ATOM 9850 O O . ASP B 1 417 ? 12.25 -8.133 26.812 1 92.25 417 ASP B O 1
ATOM 9854 N N . LYS B 1 418 ? 12.414 -10.117 25.812 1 95 418 LYS B N 1
ATOM 9855 C CA . LYS B 1 418 ? 13.867 -10.07 25.953 1 95 418 LYS B CA 1
ATOM 9856 C C . LYS B 1 418 ? 14.461 -8.969 25.094 1 95 418 LYS B C 1
ATOM 9858 O O . LYS B 1 418 ? 15.43 -8.312 25.484 1 95 418 LYS B O 1
ATOM 9863 N N . ALA B 1 419 ? 13.969 -8.844 23.906 1 96.25 419 ALA B N 1
ATOM 9864 C CA . ALA B 1 419 ? 14.406 -7.746 23.047 1 96.25 419 ALA B CA 1
ATOM 9865 C C . ALA B 1 419 ? 14.211 -6.398 23.75 1 96.25 419 ALA B C 1
ATOM 9867 O O . ALA B 1 419 ? 15.094 -5.539 23.703 1 96.25 419 ALA B O 1
ATOM 9868 N N . PHE B 1 420 ? 13.086 -6.262 24.406 1 95.88 420 PHE B N 1
ATOM 9869 C CA . PHE B 1 420 ? 12.805 -5.016 25.094 1 95.88 420 PHE B CA 1
ATOM 9870 C C . PHE B 1 420 ? 13.781 -4.812 26.25 1 95.88 420 PHE B C 1
ATOM 9872 O O . PHE B 1 420 ? 14.234 -3.691 26.5 1 95.88 420 PHE B O 1
ATOM 9879 N N . ASP B 1 421 ? 14.078 -5.871 26.953 1 96.12 421 ASP B N 1
ATOM 9880 C CA . ASP B 1 421 ? 15.008 -5.77 28.062 1 96.12 421 ASP B CA 1
ATOM 9881 C C . ASP B 1 421 ? 16.359 -5.23 27.609 1 96.12 421 ASP B C 1
ATOM 9883 O O . ASP B 1 421 ? 16.938 -4.355 28.266 1 96.12 421 ASP B O 1
ATOM 9887 N N . LEU B 1 422 ? 16.828 -5.734 26.562 1 96.19 422 LEU B N 1
ATOM 9888 C CA . LEU B 1 422 ? 18.094 -5.281 26.016 1 96.19 422 LEU B CA 1
ATOM 9889 C C . LEU B 1 422 ? 18.031 -3.814 25.609 1 96.19 422 LEU B C 1
ATOM 9891 O O . LEU B 1 422 ? 18.953 -3.049 25.875 1 96.19 422 LEU B O 1
ATOM 9895 N N . LEU B 1 423 ? 16.984 -3.455 25 1 96.56 423 LEU B N 1
ATOM 9896 C CA . LEU B 1 423 ? 16.797 -2.08 24.547 1 96.56 423 LEU B CA 1
ATOM 9897 C C . LEU B 1 423 ? 16.688 -1.132 25.75 1 96.56 423 LEU B C 1
ATOM 9899 O O . LEU B 1 423 ? 17.234 -0.027 25.703 1 96.56 423 LEU B O 1
ATOM 9903 N N . PHE B 1 424 ? 15.961 -1.592 26.734 1 96.31 424 PHE B N 1
ATOM 9904 C CA . PHE B 1 424 ? 15.766 -0.797 27.938 1 96.31 424 PHE B CA 1
ATOM 9905 C C . PHE B 1 424 ? 17.109 -0.491 28.594 1 96.31 424 PHE B C 1
ATOM 9907 O O . PHE B 1 424 ? 17.344 0.636 29.047 1 96.31 424 PHE B O 1
ATOM 9914 N N . GLU B 1 425 ? 17.922 -1.424 28.672 1 95.5 425 GLU B N 1
ATOM 9915 C CA . GLU B 1 425 ? 19.25 -1.235 29.266 1 95.5 425 GLU B CA 1
ATOM 9916 C C . GLU B 1 425 ? 20.047 -0.188 28.5 1 95.5 425 GLU B C 1
ATOM 9918 O O . GLU B 1 425 ? 20.703 0.666 29.094 1 95.5 425 GLU B O 1
ATOM 9923 N N . GLU B 1 426 ? 19.938 -0.264 27.219 1 95.25 426 GLU B N 1
ATOM 9924 C CA . GLU B 1 426 ? 20.625 0.714 26.391 1 95.25 426 GLU B CA 1
ATOM 9925 C C . GLU B 1 426 ? 20.078 2.119 26.609 1 95.25 426 GLU B C 1
ATOM 9927 O O . GLU B 1 426 ? 20.844 3.094 26.625 1 95.25 426 GLU B O 1
ATOM 9932 N N . LEU B 1 427 ? 18.797 2.238 26.734 1 96.44 427 LEU B N 1
ATOM 9933 C CA . LEU B 1 427 ? 18.141 3.529 26.938 1 96.44 427 LEU B CA 1
ATOM 9934 C C . LEU B 1 427 ? 18.484 4.109 28.297 1 96.44 427 LEU B C 1
ATOM 9936 O O . LEU B 1 427 ? 18.641 5.324 28.438 1 96.44 427 LEU B O 1
ATOM 9940 N N . GLU B 1 428 ? 18.547 3.246 29.281 1 95 428 GLU B N 1
ATOM 9941 C CA . GLU B 1 428 ? 18.859 3.674 30.625 1 95 428 GLU B CA 1
ATOM 9942 C C . GLU B 1 428 ? 20.297 4.215 30.719 1 95 428 GLU B C 1
ATOM 9944 O O . GLU B 1 428 ? 20.562 5.164 31.453 1 95 428 GLU B O 1
ATOM 9949 N N . ASP B 1 429 ? 21.141 3.689 29.906 1 93.12 429 ASP B N 1
ATOM 9950 C CA . ASP B 1 429 ? 22.562 4.02 30 1 93.12 429 ASP B CA 1
ATOM 9951 C C . ASP B 1 429 ? 22.922 5.18 29.062 1 93.12 429 ASP B C 1
ATOM 9953 O O . ASP B 1 429 ? 24.016 5.723 29.141 1 93.12 429 ASP B O 1
ATOM 9957 N N . CYS B 1 430 ? 21.969 5.605 28.328 1 93.75 430 CYS B N 1
ATOM 9958 C CA . CYS B 1 430 ? 22.312 6.625 27.344 1 93.75 430 CYS B CA 1
ATOM 9959 C C . CYS B 1 430 ? 22.125 8.023 27.922 1 93.75 430 CYS B C 1
ATOM 9961 O O . CYS B 1 430 ? 21.484 8.195 28.953 1 93.75 430 CYS B O 1
ATOM 9963 N N . SER B 1 431 ? 22.828 9.023 27.328 1 94.25 431 SER B N 1
ATOM 9964 C CA . SER B 1 431 ? 22.688 10.453 27.578 1 94.25 431 SER B CA 1
ATOM 9965 C C . SER B 1 431 ? 22.344 11.203 26.297 1 94.25 431 SER B C 1
ATOM 9967 O O . SER B 1 431 ? 23.219 11.852 25.703 1 94.25 431 SER B O 1
ATOM 9969 N N . PRO B 1 432 ? 21.062 11.109 26.062 1 95.12 432 PRO B N 1
ATOM 9970 C CA . PRO B 1 432 ? 20.656 11.656 24.766 1 95.12 432 PRO B CA 1
ATOM 9971 C C . PRO B 1 432 ? 21.094 13.109 24.562 1 95.12 432 PRO B C 1
ATOM 9973 O O . PRO B 1 432 ? 21.047 13.898 25.516 1 95.12 432 PRO B O 1
ATOM 9976 N N . SER B 1 433 ? 21.516 13.367 23.375 1 90.12 433 SER B N 1
ATOM 9977 C CA . SER B 1 433 ? 22 14.695 23.016 1 90.12 433 SER B CA 1
ATOM 9978 C C . SER B 1 433 ? 21.438 15.141 21.672 1 90.12 433 SER B C 1
ATOM 9980 O O . SER B 1 433 ? 21.25 14.32 20.766 1 90.12 433 SER B O 1
ATOM 9982 N N . HIS B 1 434 ? 21.156 16.344 21.625 1 87.12 434 HIS B N 1
ATOM 9983 C CA . HIS B 1 434 ? 20.672 16.953 20.391 1 87.12 434 HIS B CA 1
ATOM 9984 C C . HIS B 1 434 ? 21.141 18.406 20.266 1 87.12 434 HIS B C 1
ATOM 9986 O O . HIS B 1 434 ? 21.266 19.094 21.266 1 87.12 434 HIS B O 1
ATOM 9992 N N . ASP B 1 435 ? 21.391 18.781 19.125 1 74.62 435 ASP B N 1
ATOM 9993 C CA . ASP B 1 435 ? 21.953 20.109 18.891 1 74.62 435 ASP B CA 1
ATOM 9994 C C . ASP B 1 435 ? 20.969 21.203 19.281 1 74.62 435 ASP B C 1
ATOM 9996 O O . ASP B 1 435 ? 21.375 22.297 19.656 1 74.62 435 ASP B O 1
ATOM 10000 N N . LYS B 1 436 ? 19.781 20.938 19.172 1 71.5 436 LYS B N 1
ATOM 10001 C CA . LYS B 1 436 ? 18.781 22 19.359 1 71.5 436 LYS B CA 1
ATOM 10002 C C . LYS B 1 436 ? 18.031 21.812 20.672 1 71.5 436 LYS B C 1
ATOM 10004 O O . LYS B 1 436 ? 17.188 22.641 21.031 1 71.5 436 LYS B O 1
ATOM 10009 N N . LEU B 1 437 ? 18.219 20.812 21.312 1 78.38 437 LEU B N 1
ATOM 10010 C CA . LEU B 1 437 ? 17.578 20.5 22.594 1 78.38 437 LEU B CA 1
ATOM 10011 C C . LEU B 1 437 ? 18.578 19.859 23.562 1 78.38 437 LEU B C 1
ATOM 10013 O O . LEU B 1 437 ? 19.078 18.766 23.312 1 78.38 437 LEU B O 1
ATOM 10017 N N . SER B 1 438 ? 18.844 20.578 24.531 1 85.5 438 SER B N 1
ATOM 10018 C CA . SER B 1 438 ? 19.688 19.984 25.562 1 85.5 438 SER B CA 1
ATOM 10019 C C . SER B 1 438 ? 18.875 19.125 26.516 1 85.5 438 SER B C 1
ATOM 10021 O O . SER B 1 438 ? 18 19.625 27.219 1 85.5 438 SER B O 1
ATOM 10023 N N . ILE B 1 439 ? 19.125 17.891 26.547 1 91.38 439 ILE B N 1
ATOM 10024 C CA . ILE B 1 439 ? 18.391 16.953 27.391 1 91.38 439 ILE B CA 1
ATOM 10025 C C . ILE B 1 439 ? 19.188 16.688 28.672 1 91.38 439 ILE B C 1
ATOM 10027 O O . ILE B 1 439 ? 20.297 16.172 28.625 1 91.38 439 ILE B O 1
ATOM 10031 N N . GLN B 1 440 ? 18.531 17.078 29.781 1 91.25 440 GLN B N 1
ATOM 10032 C CA . GLN B 1 440 ? 19.172 16.906 31.078 1 91.25 440 GLN B CA 1
ATOM 10033 C C . GLN B 1 440 ? 18.328 16.016 31.984 1 91.25 440 GLN B C 1
ATOM 10035 O O . GLN B 1 440 ? 17.125 15.875 31.797 1 91.25 440 GLN B O 1
ATOM 10040 N N . GLU B 1 441 ? 19 15.336 33 1 93.44 441 GLU B N 1
ATOM 10041 C CA . GLU B 1 441 ? 18.359 14.492 34 1 93.44 441 GLU B CA 1
ATOM 10042 C C . GLU B 1 441 ? 17.547 13.383 33.344 1 93.44 441 GLU B C 1
ATOM 10044 O O . GLU B 1 441 ? 16.375 13.188 33.688 1 93.44 441 GLU B O 1
ATOM 10049 N N . TRP B 1 442 ? 18.156 12.812 32.344 1 95.31 442 TRP B N 1
ATOM 10050 C CA . TRP B 1 442 ? 17.531 11.727 31.609 1 95.31 442 TRP B CA 1
ATOM 10051 C C . TRP B 1 442 ? 17.328 10.5 32.5 1 95.31 442 TRP B C 1
ATOM 10053 O O . TRP B 1 442 ? 18.281 10 33.094 1 95.31 442 TRP B O 1
ATOM 10063 N N . GLN B 1 443 ? 16.016 10.086 32.656 1 94.94 443 GLN B N 1
ATOM 10064 C CA . GLN B 1 443 ? 15.664 8.891 33.438 1 94.94 443 GLN B CA 1
ATOM 10065 C C . GLN B 1 443 ? 14.641 8.039 32.688 1 94.94 443 GLN B C 1
ATOM 10067 O O . GLN B 1 443 ? 13.648 8.57 32.156 1 94.94 443 GLN B O 1
ATOM 10072 N N . VAL B 1 444 ? 14.93 6.785 32.625 1 96.25 444 VAL B N 1
ATOM 10073 C CA . VAL B 1 444 ? 14.008 5.887 31.938 1 96.25 444 VAL B CA 1
ATOM 10074 C C . VAL B 1 444 ? 13.445 4.875 32.938 1 96.25 444 VAL B C 1
ATOM 10076 O O . VAL B 1 444 ? 14.195 4.195 33.625 1 96.25 444 VAL B O 1
ATOM 10079 N N . ASP B 1 445 ? 12.133 4.773 32.969 1 94.44 445 ASP B N 1
ATOM 10080 C CA . ASP B 1 445 ? 11.438 3.811 33.844 1 94.44 445 ASP B CA 1
ATOM 10081 C C . ASP B 1 445 ? 10.672 2.789 33 1 94.44 445 ASP B C 1
ATOM 10083 O O . ASP B 1 445 ? 10.258 3.084 31.875 1 94.44 445 ASP B O 1
ATOM 10087 N N . ARG B 1 446 ? 10.516 1.637 33.594 1 93.12 446 ARG B N 1
ATOM 10088 C CA . ARG B 1 446 ? 9.695 0.609 32.969 1 93.12 446 ARG B CA 1
ATOM 10089 C C . ARG B 1 446 ? 8.219 0.834 33.25 1 93.12 446 ARG B C 1
ATOM 10091 O O . ARG B 1 446 ? 7.848 1.225 34.375 1 93.12 446 ARG B O 1
ATOM 10098 N N . ASP B 1 447 ? 7.414 0.708 32.219 1 90.19 447 ASP B N 1
ATOM 10099 C CA . ASP B 1 447 ? 5.957 0.765 32.312 1 90.19 447 ASP B CA 1
ATOM 10100 C C . ASP B 1 447 ? 5.312 -0.219 31.328 1 90.19 447 ASP B C 1
ATOM 10102 O O . ASP B 1 447 ? 6 -1.054 30.734 1 90.19 447 ASP B O 1
ATOM 10106 N N . HIS B 1 448 ? 3.988 -0.289 31.281 1 89 448 HIS B N 1
ATOM 10107 C CA . HIS B 1 448 ? 3.324 -1.218 30.375 1 89 448 HIS B CA 1
ATOM 10108 C C . HIS B 1 448 ? 2.041 -0.616 29.812 1 89 448 HIS B C 1
ATOM 10110 O O . HIS B 1 448 ? 1.415 0.23 30.453 1 89 448 HIS B O 1
ATOM 10116 N N . PHE B 1 449 ? 1.763 -0.944 28.625 1 85.12 449 PHE B N 1
ATOM 10117 C CA . PHE B 1 449 ? 0.426 -0.737 28.078 1 85.12 449 PHE B CA 1
ATOM 10118 C C . PHE B 1 449 ? -0.431 -1.984 28.25 1 85.12 449 PHE B C 1
ATOM 10120 O O . PHE B 1 449 ? 0.057 -3.105 28.109 1 85.12 449 PHE B O 1
ATOM 10127 N N . GLY B 1 450 ? -1.673 -1.857 28.5 1 76.38 450 GLY B N 1
ATOM 10128 C CA . GLY B 1 450 ? -2.598 -2.977 28.594 1 76.38 450 GLY B CA 1
ATOM 10129 C C . GLY B 1 450 ? -2.592 -3.645 29.953 1 76.38 450 GLY B C 1
ATOM 10130 O O . GLY B 1 450 ? -1.968 -3.146 30.891 1 76.38 450 GLY B O 1
ATOM 10131 N N . SER B 1 451 ? -3.533 -4.566 30.094 1 74.94 451 SER B N 1
ATOM 10132 C CA . SER B 1 451 ? -3.643 -5.281 31.359 1 74.94 451 SER B CA 1
ATOM 10133 C C . SER B 1 451 ? -3.656 -6.793 31.156 1 74.94 451 SER B C 1
ATOM 10135 O O . SER B 1 451 ? -3.953 -7.262 30.047 1 74.94 451 SER B O 1
ATOM 10137 N N . GLY B 1 452 ? -3.215 -7.492 32.094 1 68.62 452 GLY B N 1
ATOM 10138 C CA . GLY B 1 452 ? -3.281 -8.945 32.094 1 68.62 452 GLY B CA 1
ATOM 10139 C C . GLY B 1 452 ? -2.281 -9.578 31.141 1 68.62 452 GLY B C 1
ATOM 10140 O O . GLY B 1 452 ? -1.092 -9.258 31.172 1 68.62 452 GLY B O 1
ATOM 10141 N N . GLU B 1 453 ? -2.84 -10.461 30.266 1 66.62 453 GLU B N 1
ATOM 10142 C CA . GLU B 1 453 ? -2.029 -11.25 29.344 1 66.62 453 GLU B CA 1
ATOM 10143 C C . GLU B 1 453 ? -1.602 -10.422 28.141 1 66.62 453 GLU B C 1
ATOM 10145 O O . GLU B 1 453 ? -0.632 -10.758 27.453 1 66.62 453 GLU B O 1
ATOM 10150 N N . SER B 1 454 ? -2.229 -9.297 27.984 1 73.25 454 SER B N 1
ATOM 10151 C CA . SER B 1 454 ? -1.927 -8.453 26.828 1 73.25 454 SER B CA 1
ATOM 10152 C C . SER B 1 454 ? -1.005 -7.301 27.219 1 73.25 454 SER B C 1
ATOM 10154 O O . SER B 1 454 ? -0.917 -6.297 26.5 1 73.25 454 SER B O 1
ATOM 10156 N N . LYS B 1 455 ? -0.324 -7.484 28.297 1 82.94 455 LYS B N 1
ATOM 10157 C CA . LYS B 1 455 ? 0.578 -6.453 28.812 1 82.94 455 LYS B CA 1
ATOM 10158 C C . LYS B 1 455 ? 1.812 -6.324 27.922 1 82.94 455 LYS B C 1
ATOM 10160 O O . LYS B 1 455 ? 2.479 -7.316 27.625 1 82.94 455 LYS B O 1
ATOM 10165 N N . ARG B 1 456 ? 2.059 -5.141 27.516 1 87.81 456 ARG B N 1
ATOM 10166 C CA . ARG B 1 456 ? 3.225 -4.859 26.688 1 87.81 456 ARG B CA 1
ATOM 10167 C C . ARG B 1 456 ? 4.18 -3.896 27.375 1 87.81 456 ARG B C 1
ATOM 10169 O O . ARG B 1 456 ? 3.785 -2.791 27.766 1 87.81 456 ARG B O 1
ATOM 10176 N N . PRO B 1 457 ? 5.359 -4.32 27.562 1 92.56 457 PRO B N 1
ATOM 10177 C CA . PRO B 1 457 ? 6.32 -3.434 28.219 1 92.56 457 PRO B CA 1
ATOM 10178 C C . PRO B 1 457 ? 6.68 -2.215 27.375 1 92.56 457 PRO B C 1
ATOM 10180 O O . PRO B 1 457 ? 6.812 -2.326 26.156 1 92.56 457 PRO B O 1
ATOM 10183 N N . ILE B 1 458 ? 6.812 -1.038 28.062 1 94.19 458 ILE B N 1
ATOM 10184 C CA . ILE B 1 458 ? 7.258 0.192 27.406 1 94.19 458 ILE B CA 1
ATOM 10185 C C . ILE B 1 458 ? 8.273 0.902 28.297 1 94.19 458 ILE B C 1
ATOM 10187 O O . ILE B 1 458 ? 8.352 0.635 29.5 1 94.19 458 ILE B O 1
ATOM 10191 N N . GLY B 1 459 ? 9.102 1.699 27.672 1 94.56 459 GLY B N 1
ATOM 10192 C CA . GLY B 1 459 ? 9.969 2.609 28.406 1 94.56 459 GLY B CA 1
ATOM 10193 C C . GLY B 1 459 ? 9.414 4.02 28.5 1 94.56 459 GLY B C 1
ATOM 10194 O O . GLY B 1 459 ? 9 4.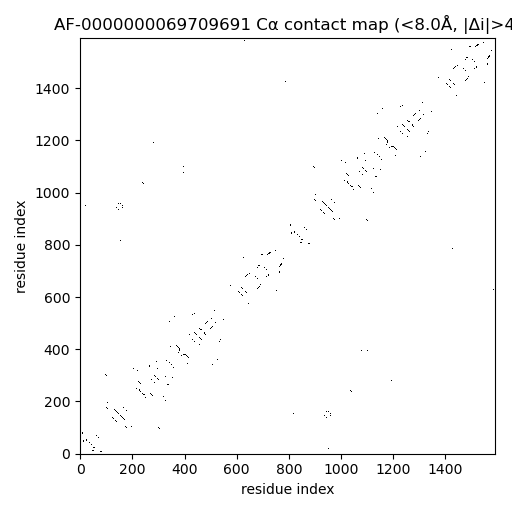594 27.484 1 94.56 459 GLY B O 1
ATOM 10195 N N . LEU B 1 460 ? 9.305 4.531 29.719 1 94.12 460 LEU B N 1
ATOM 10196 C CA . LEU B 1 460 ? 8.914 5.918 29.938 1 94.12 460 LEU B CA 1
ATOM 10197 C C . LEU B 1 460 ? 10.109 6.762 30.359 1 94.12 460 LEU B C 1
ATOM 10199 O O . LEU B 1 460 ? 10.609 6.621 31.484 1 94.12 460 LEU B O 1
ATOM 10203 N N . ALA B 1 461 ? 10.492 7.617 29.469 1 94.94 461 ALA B N 1
ATOM 10204 C CA . ALA B 1 461 ? 11.625 8.484 29.781 1 94.94 461 ALA B CA 1
ATOM 10205 C C . ALA B 1 461 ? 11.156 9.867 30.219 1 94.94 461 ALA B C 1
ATOM 10207 O O . ALA B 1 461 ? 10.203 10.414 29.656 1 94.94 461 ALA B O 1
ATOM 10208 N N . SER B 1 462 ? 11.711 10.383 31.266 1 91.56 462 SER B N 1
ATOM 10209 C CA . SER B 1 462 ? 11.523 11.758 31.719 1 91.56 462 SER B CA 1
ATOM 10210 C C . SER B 1 462 ? 12.812 12.562 31.609 1 91.56 462 SER B C 1
ATOM 10212 O O . SER B 1 462 ? 13.898 12.031 31.828 1 91.56 462 SER B O 1
ATOM 10214 N N . PHE B 1 463 ? 12.688 13.836 31.25 1 91 463 PHE B N 1
ATOM 10215 C CA . PHE B 1 463 ? 13.867 14.672 31.094 1 91 463 PHE B CA 1
ATOM 10216 C C . PHE B 1 463 ? 13.516 16.141 31.25 1 91 463 PHE B C 1
ATOM 10218 O O . PHE B 1 463 ? 12.336 16.5 31.312 1 91 463 PHE B O 1
ATOM 10225 N N . HIS B 1 464 ? 14.5 16.922 31.484 1 88.12 464 HIS B N 1
ATOM 10226 C CA . HIS B 1 464 ? 14.391 18.375 31.406 1 88.12 464 HIS B CA 1
ATOM 10227 C C . HIS B 1 464 ? 15.086 18.922 30.172 1 88.12 464 HIS B C 1
ATOM 10229 O O . HIS B 1 464 ? 16.297 18.719 29.984 1 88.12 464 HIS B O 1
ATOM 10235 N N . GLY B 1 465 ? 14.328 19.484 29.297 1 84.81 465 GLY B N 1
ATOM 10236 C CA . GLY B 1 465 ? 14.891 20.125 28.125 1 84.81 465 GLY B CA 1
ATOM 10237 C C . GLY B 1 465 ? 15.359 21.547 28.391 1 84.81 465 GLY B C 1
ATOM 10238 O O . GLY B 1 465 ? 14.609 22.359 28.922 1 84.81 465 GLY B O 1
ATOM 10239 N N . LEU B 1 466 ? 16.641 21.703 28.172 1 82.56 466 LEU B N 1
ATOM 10240 C CA . LEU B 1 466 ? 17.219 23.031 28.328 1 82.56 466 LEU B CA 1
ATOM 10241 C C . LEU B 1 466 ? 17.531 23.641 26.969 1 82.56 466 LEU B C 1
ATOM 10243 O O . LEU B 1 466 ? 18.25 23.047 26.156 1 82.56 466 LEU B O 1
ATOM 10247 N N . ASP B 1 467 ? 16.766 24.641 26.719 1 78.31 467 ASP B N 1
ATOM 10248 C CA . ASP B 1 467 ? 17.062 25.422 25.516 1 78.31 467 ASP B CA 1
ATOM 10249 C C . ASP B 1 467 ? 17.859 26.672 25.859 1 78.31 467 ASP B C 1
ATOM 10251 O O . ASP B 1 467 ? 17.406 27.5 26.656 1 78.31 467 ASP B O 1
ATOM 10255 N N . ILE B 1 468 ? 19.094 26.672 25.406 1 76.31 468 ILE B N 1
ATOM 10256 C CA . ILE B 1 468 ? 19.984 27.766 25.766 1 76.31 468 ILE B CA 1
ATOM 10257 C C . ILE B 1 468 ? 20.375 28.547 24.516 1 76.31 468 ILE B C 1
ATOM 10259 O O . ILE B 1 468 ? 20.766 27.969 23.5 1 76.31 468 ILE B O 1
ATOM 10263 N N . GLU B 1 469 ? 20.047 29.766 24.594 1 75.44 469 GLU B N 1
ATOM 10264 C CA . GLU B 1 469 ? 20.531 30.688 23.562 1 75.44 469 GLU B CA 1
ATOM 10265 C C . GLU B 1 469 ? 21.141 31.938 24.188 1 75.44 469 GLU B C 1
ATOM 10267 O O . GLU B 1 469 ? 20.453 32.656 24.906 1 75.44 469 GLU B O 1
ATOM 10272 N N . GLY B 1 470 ? 22.469 32.156 23.938 1 77.81 470 GLY B N 1
ATOM 10273 C CA . GLY B 1 470 ? 23.141 33.281 24.594 1 77.81 470 GLY B CA 1
ATOM 10274 C C . GLY B 1 470 ? 23.078 33.188 26.109 1 77.81 470 GLY B C 1
ATOM 10275 O O . GLY B 1 470 ? 23.469 32.156 26.688 1 77.81 470 GLY B O 1
ATOM 10276 N N . ASP B 1 471 ? 22.406 34.188 26.672 1 78.38 471 ASP B N 1
ATOM 10277 C CA . ASP B 1 471 ? 22.359 34.281 28.125 1 78.38 471 ASP B CA 1
ATOM 10278 C C . ASP B 1 471 ? 20.984 33.844 28.656 1 78.38 471 ASP B C 1
ATOM 10280 O O . ASP B 1 471 ? 20.719 33.969 29.859 1 78.38 471 ASP B O 1
ATOM 10284 N N . VAL B 1 472 ? 20.203 33.406 27.781 1 84.44 472 VAL B N 1
ATOM 10285 C CA . VAL B 1 472 ? 18.859 33.031 28.188 1 84.44 472 VAL B CA 1
ATOM 10286 C C . VAL B 1 472 ? 18.672 31.516 28.109 1 84.44 472 VAL B C 1
ATOM 10288 O O . VAL B 1 472 ? 19.188 30.875 27.188 1 84.44 472 VAL B O 1
ATOM 10291 N N . SER B 1 473 ? 18.094 30.984 29.156 1 82 473 SER B N 1
ATOM 10292 C CA . SER B 1 473 ? 17.781 29.547 29.141 1 82 473 SER B CA 1
ATOM 10293 C C . SER B 1 473 ? 16.344 29.281 29.562 1 82 473 SER B C 1
ATOM 10295 O O . SER B 1 473 ? 15.781 30.031 30.359 1 82 473 SER B O 1
ATOM 10297 N N . THR B 1 474 ? 15.711 28.422 28.875 1 81.25 474 THR B N 1
ATOM 10298 C CA . THR B 1 474 ? 14.406 27.906 29.281 1 81.25 474 THR B CA 1
ATOM 10299 C C . THR B 1 474 ? 14.477 26.406 29.547 1 81.25 474 THR B C 1
ATOM 10301 O O . THR B 1 474 ? 15.258 25.688 28.922 1 81.25 474 THR B O 1
ATOM 10304 N N . THR B 1 475 ? 13.75 26.062 30.609 1 79.69 475 THR B N 1
ATOM 10305 C CA . THR B 1 475 ? 13.68 24.641 30.953 1 79.69 475 THR B CA 1
ATOM 10306 C C . THR B 1 475 ? 12.258 24.109 30.797 1 79.69 475 THR B C 1
ATOM 10308 O O . THR B 1 475 ? 11.297 24.797 31.141 1 79.69 475 THR B O 1
ATOM 10311 N N . SER B 1 476 ? 12.188 23.047 30.141 1 78.12 476 SER B N 1
ATOM 10312 C CA . SER B 1 476 ? 10.898 22.359 30 1 78.12 476 SER B CA 1
ATOM 10313 C C . SER B 1 476 ? 11 20.906 30.438 1 78.12 476 SER B C 1
ATOM 10315 O O . SER B 1 476 ? 12.031 20.266 30.234 1 78.12 476 SER B O 1
ATOM 10317 N N . TYR B 1 477 ? 9.969 20.484 31.125 1 80.94 477 TYR B N 1
ATOM 10318 C CA . TYR B 1 477 ? 9.875 19.062 31.453 1 80.94 477 TYR B CA 1
ATOM 10319 C C . TYR B 1 477 ? 9.242 18.281 30.312 1 80.94 477 TYR B C 1
ATOM 10321 O O . TYR B 1 477 ? 8.281 18.734 29.688 1 80.94 477 TYR B O 1
ATOM 10329 N N . GLY B 1 478 ? 9.852 17.172 29.969 1 82.38 478 GLY B N 1
ATOM 10330 C CA . GLY B 1 478 ? 9.32 16.328 28.906 1 82.38 478 GLY B CA 1
ATOM 10331 C C . GLY B 1 478 ? 9.273 14.859 29.281 1 82.38 478 GLY B C 1
ATOM 10332 O O . GLY B 1 478 ? 10.023 14.406 30.141 1 82.38 478 GLY B O 1
ATOM 10333 N N . GLU B 1 479 ? 8.281 14.18 28.688 1 87.88 479 GLU B N 1
ATOM 10334 C CA . GLU B 1 479 ? 8.164 12.727 28.781 1 87.88 479 GLU B CA 1
ATOM 10335 C C . GLU B 1 479 ? 8.07 12.086 27.391 1 87.88 479 GLU B C 1
ATOM 10337 O O . GLU B 1 479 ? 7.422 12.633 26.5 1 87.88 479 GLU B O 1
ATOM 10342 N N . ILE B 1 480 ? 8.781 10.992 27.234 1 93.56 480 ILE B N 1
ATOM 10343 C CA . ILE B 1 480 ? 8.773 10.273 25.969 1 93.56 480 ILE B CA 1
ATOM 10344 C C . ILE B 1 480 ? 8.492 8.789 26.219 1 93.56 480 ILE B C 1
ATOM 10346 O O . ILE B 1 480 ? 9.078 8.18 27.109 1 93.56 480 ILE B O 1
ATOM 10350 N N . TYR B 1 481 ? 7.578 8.195 25.484 1 94.06 481 TYR B N 1
ATOM 10351 C CA . TYR B 1 481 ? 7.293 6.766 25.531 1 94.06 481 TYR B CA 1
ATOM 10352 C C . TYR B 1 481 ? 8.109 6.016 24.484 1 94.06 481 TYR B C 1
ATOM 10354 O O . TYR B 1 481 ? 8.047 6.324 23.297 1 94.06 481 TYR B O 1
ATOM 10362 N N . PHE B 1 482 ? 8.859 5.062 24.922 1 96.75 482 PHE B N 1
ATOM 10363 C CA . PHE B 1 482 ? 9.578 4.168 24.016 1 96.75 482 PHE B CA 1
ATOM 10364 C C . PHE B 1 482 ? 8.844 2.84 23.875 1 96.75 482 PHE B C 1
ATOM 10366 O O . PHE B 1 482 ? 8.625 2.133 24.859 1 96.75 482 PHE B O 1
ATOM 10373 N N . VAL B 1 483 ? 8.516 2.498 22.641 1 95.31 483 VAL B N 1
ATOM 10374 C CA . VAL B 1 483 ? 7.754 1.276 22.391 1 95.31 483 VAL B CA 1
ATOM 10375 C C . VAL B 1 483 ? 8.477 0.427 21.344 1 95.31 483 VAL B C 1
ATOM 10377 O O . VAL B 1 483 ? 8.773 0.9 20.25 1 95.31 483 VAL B O 1
ATOM 10380 N N . SER B 1 484 ? 8.719 -0.785 21.719 1 95.19 484 SER B N 1
ATOM 10381 C CA . SER B 1 484 ? 9.266 -1.751 20.766 1 95.19 484 SER B CA 1
ATOM 10382 C C . SER B 1 484 ? 8.156 -2.416 19.953 1 95.19 484 SER B C 1
ATOM 10384 O O . SER B 1 484 ? 7.223 -2.982 20.531 1 95.19 484 SER B O 1
ATOM 10386 N N . LEU B 1 485 ? 8.273 -2.404 18.672 1 91.44 485 LEU B N 1
ATOM 10387 C CA . LEU B 1 485 ? 7.203 -2.949 17.844 1 91.44 485 LEU B CA 1
ATOM 10388 C C . LEU B 1 485 ? 7.477 -4.406 17.484 1 91.44 485 LEU B C 1
ATOM 10390 O O . LEU B 1 485 ? 6.582 -5.25 17.578 1 91.44 485 LEU B O 1
ATOM 10394 N N . GLY B 1 486 ? 8.789 -4.715 17.016 1 91 486 GLY B N 1
ATOM 10395 C CA . GLY B 1 486 ? 9.102 -6.074 16.609 1 91 486 GLY B CA 1
ATOM 10396 C C . GLY B 1 486 ? 8.117 -6.625 15.586 1 91 486 GLY B C 1
ATOM 10397 O O . GLY B 1 486 ? 7.875 -6.008 14.547 1 91 486 GLY B O 1
ATOM 10398 N N . ASN B 1 487 ? 7.449 -7.734 15.93 1 84.88 487 ASN B N 1
ATOM 10399 C CA . ASN B 1 487 ? 6.496 -8.367 15.023 1 84.88 487 ASN B CA 1
ATOM 10400 C C . ASN B 1 487 ? 5.059 -8.125 15.469 1 84.88 487 ASN B C 1
ATOM 10402 O O . ASN B 1 487 ? 4.137 -8.797 14.992 1 84.88 487 ASN B O 1
ATOM 10406 N N . GLN B 1 488 ? 4.934 -7.113 16.328 1 80.75 488 GLN B N 1
ATOM 10407 C CA . GLN B 1 488 ? 3.615 -6.77 16.844 1 80.75 488 GLN B CA 1
ATOM 10408 C C . GLN B 1 488 ? 3.109 -5.461 16.25 1 80.75 488 GLN B C 1
ATOM 10410 O O . GLN B 1 488 ? 3.889 -4.688 15.695 1 80.75 488 GLN B O 1
ATOM 10415 N N . ARG B 1 489 ? 1.816 -5.238 16.453 1 77 489 ARG B N 1
ATOM 10416 C CA . ARG B 1 489 ? 1.209 -3.996 15.984 1 77 489 ARG B CA 1
ATOM 10417 C C . ARG B 1 489 ? 1.493 -2.852 16.953 1 77 489 ARG B C 1
ATOM 10419 O O . ARG B 1 489 ? 1.726 -3.08 18.141 1 77 489 ARG B O 1
ATOM 10426 N N . ARG B 1 490 ? 1.463 -1.678 16.453 1 85.69 490 ARG B N 1
ATOM 10427 C CA . ARG B 1 490 ? 1.604 -0.485 17.281 1 85.69 490 ARG B CA 1
ATOM 10428 C C . ARG B 1 490 ? 0.416 -0.33 18.234 1 85.69 490 ARG B C 1
ATOM 10430 O O . ARG B 1 490 ? -0.735 -0.479 17.812 1 85.69 490 ARG B O 1
ATOM 10437 N N . PRO B 1 491 ? 0.715 -0.025 19.406 1 84.56 491 PRO B N 1
ATOM 10438 C CA . PRO B 1 491 ? -0.396 0.213 20.344 1 84.56 491 PRO B CA 1
ATOM 10439 C C . PRO B 1 491 ? -1.236 1.428 19.953 1 84.56 491 PRO B C 1
ATOM 10441 O O . PRO B 1 491 ? -0.69 2.5 19.672 1 84.56 491 PRO B O 1
ATOM 10444 N N . ARG B 1 492 ? -2.512 1.35 19.984 1 80.88 492 ARG B N 1
ATOM 10445 C CA . ARG B 1 492 ? -3.428 2.418 19.609 1 80.88 492 ARG B CA 1
ATOM 10446 C C . ARG B 1 492 ? -3.336 3.594 20.562 1 80.88 492 ARG B C 1
ATOM 10448 O O . ARG B 1 492 ? -3.617 4.734 20.203 1 80.88 492 ARG B O 1
ATOM 10455 N N . GLN B 1 493 ? -2.895 3.322 21.812 1 82.44 493 GLN B N 1
ATOM 10456 C CA . GLN B 1 493 ? -2.816 4.324 22.859 1 82.44 493 GLN B CA 1
ATOM 10457 C C . GLN B 1 493 ? -1.887 5.469 22.469 1 82.44 493 GLN B C 1
ATOM 10459 O O . GLN B 1 493 ? -2.104 6.617 22.859 1 82.44 493 GLN B O 1
ATOM 10464 N N . LEU B 1 494 ? -0.929 5.18 21.734 1 88.62 494 LEU B N 1
ATOM 10465 C CA . LEU B 1 494 ? 0.041 6.199 21.344 1 88.62 494 LEU B CA 1
ATOM 10466 C C . LEU B 1 494 ? -0.63 7.309 20.547 1 88.62 494 LEU B C 1
ATOM 10468 O O . LEU B 1 494 ? -0.399 8.492 20.797 1 88.62 494 LEU B O 1
ATOM 10472 N N . ASP B 1 495 ? -1.526 6.934 19.656 1 85.19 495 ASP B N 1
ATOM 10473 C CA . ASP B 1 495 ? -2.236 7.887 18.812 1 85.19 495 ASP B CA 1
ATOM 10474 C C . ASP B 1 495 ? -3.447 8.469 19.547 1 85.19 495 ASP B C 1
ATOM 10476 O O . ASP B 1 495 ? -3.732 9.664 19.422 1 85.19 495 ASP B O 1
ATOM 10480 N N . ASP B 1 496 ? -4.094 7.59 20.266 1 83.25 496 ASP B N 1
ATOM 10481 C CA . ASP B 1 496 ? -5.34 7.98 20.906 1 83.25 496 ASP B CA 1
ATOM 10482 C C . ASP B 1 496 ? -5.098 9.07 21.953 1 83.25 496 ASP B C 1
ATOM 10484 O O . ASP B 1 496 ? -5.926 9.969 22.125 1 83.25 496 ASP B O 1
ATOM 10488 N N . TYR B 1 497 ? -4.008 8.984 22.578 1 84.38 497 TYR B N 1
ATOM 10489 C CA . TYR B 1 497 ? -3.736 9.938 23.641 1 84.38 497 TYR B CA 1
ATOM 10490 C C . TYR B 1 497 ? -2.682 10.953 23.219 1 84.38 497 TYR B C 1
ATOM 10492 O O . TYR B 1 497 ? -2.229 11.766 24.031 1 84.38 497 TYR B O 1
ATOM 10500 N N . LEU B 1 498 ? -2.25 10.898 21.969 1 89.69 498 LEU B N 1
ATOM 10501 C CA . LEU B 1 498 ? -1.281 11.82 21.391 1 89.69 498 LEU B CA 1
ATOM 10502 C C . LEU B 1 498 ? -0.006 11.867 22.219 1 89.69 498 LEU B C 1
ATOM 10504 O O . LEU B 1 498 ? 0.473 12.953 22.562 1 89.69 498 LEU B O 1
ATOM 10508 N N . LEU B 1 499 ? 0.45 10.672 22.562 1 89.19 499 LEU B N 1
ATOM 10509 C CA . LEU B 1 499 ? 1.644 10.562 23.391 1 89.19 499 LEU B CA 1
ATOM 10510 C C . LEU B 1 499 ? 2.906 10.789 22.562 1 89.19 499 LEU B C 1
ATOM 10512 O O . LEU B 1 499 ? 3.045 10.227 21.484 1 89.19 499 LEU B O 1
ATOM 10516 N N . GLU B 1 500 ? 3.752 11.656 23.109 1 91.75 500 GLU B N 1
ATOM 10517 C CA . GLU B 1 500 ? 5.066 11.75 22.484 1 91.75 500 GLU B CA 1
ATOM 10518 C C . GLU B 1 500 ? 5.824 10.43 22.594 1 91.75 500 GLU B C 1
ATOM 10520 O O . GLU B 1 500 ? 6.137 9.984 23.703 1 91.75 500 GLU B O 1
ATOM 10525 N N . SER B 1 501 ? 6.094 9.773 21.406 1 94.69 501 SER B N 1
ATOM 10526 C CA . SER B 1 501 ? 6.582 8.398 21.469 1 94.69 501 SER B CA 1
ATOM 10527 C C . SER B 1 501 ? 7.68 8.156 20.438 1 94.69 501 SER B C 1
ATOM 10529 O O . SER B 1 501 ? 7.68 8.766 19.359 1 94.69 501 SER B O 1
ATOM 10531 N N . VAL B 1 502 ? 8.531 7.305 20.812 1 96.31 502 VAL B N 1
ATOM 10532 C CA . VAL B 1 502 ? 9.555 6.766 19.906 1 96.31 502 VAL B CA 1
ATOM 10533 C C . VAL B 1 502 ? 9.273 5.289 19.641 1 96.31 502 VAL B C 1
ATOM 10535 O O . VAL B 1 502 ? 9.117 4.5 20.578 1 96.31 502 VAL B O 1
ATOM 10538 N N . LEU B 1 503 ? 9.195 4.914 18.422 1 95.5 503 LEU B N 1
ATOM 10539 C CA . LEU B 1 503 ? 9.016 3.523 18.016 1 95.5 503 LEU B CA 1
ATOM 10540 C C . LEU B 1 503 ? 10.359 2.861 17.734 1 95.5 503 LEU B C 1
ATOM 10542 O O . LEU B 1 503 ? 11.148 3.369 16.938 1 95.5 503 LEU B O 1
ATOM 10546 N N . ILE B 1 504 ? 10.547 1.827 18.391 1 96.5 504 ILE B N 1
ATOM 10547 C CA . ILE B 1 504 ? 11.742 1.024 18.125 1 96.5 504 ILE B CA 1
ATOM 10548 C C . ILE B 1 504 ? 11.375 -0.168 17.25 1 96.5 504 ILE B C 1
ATOM 10550 O O . ILE B 1 504 ? 10.57 -1.016 17.641 1 96.5 504 ILE B O 1
ATOM 10554 N N . THR B 1 505 ? 12 -0.255 16.094 1 93.88 505 THR B N 1
ATOM 10555 C CA . THR B 1 505 ? 11.562 -1.224 15.102 1 93.88 505 THR B CA 1
ATOM 10556 C C . THR B 1 505 ? 12.617 -2.305 14.891 1 93.88 505 THR B C 1
ATOM 10558 O O . THR B 1 505 ? 13.812 -2.045 15.031 1 93.88 505 THR B O 1
ATOM 10561 N N . PHE B 1 506 ? 12.219 -3.562 14.602 1 94 506 PHE B N 1
ATOM 10562 C CA . PHE B 1 506 ? 13.016 -4.703 14.172 1 94 506 PHE B CA 1
ATOM 10563 C C . PHE B 1 506 ? 12.125 -5.824 13.648 1 94 506 PHE B C 1
ATOM 10565 O O . PHE B 1 506 ? 10.898 -5.773 13.812 1 94 506 PHE B O 1
ATOM 10572 N N . GLY B 1 507 ? 12.75 -6.766 12.953 1 90.81 507 GLY B N 1
ATOM 10573 C CA . GLY B 1 507 ? 11.961 -7.855 12.414 1 90.81 507 GLY B CA 1
ATOM 10574 C C . GLY B 1 507 ? 10.93 -7.398 11.398 1 90.81 507 GLY B C 1
ATOM 10575 O O . GLY B 1 507 ? 11.266 -6.684 10.453 1 90.81 507 GLY B O 1
ATOM 10576 N N . GLY B 1 508 ? 9.734 -7.715 11.672 1 80.06 508 GLY B N 1
ATOM 10577 C CA . GLY B 1 508 ? 8.664 -7.402 10.734 1 80.06 508 GLY B CA 1
ATOM 10578 C C . GLY B 1 508 ? 8.367 -5.922 10.641 1 80.06 508 GLY B C 1
ATOM 10579 O O . GLY B 1 508 ? 7.852 -5.445 9.625 1 80.06 508 GLY B O 1
ATOM 10580 N N . SER B 1 509 ? 8.695 -5.137 11.602 1 85.56 509 SER B N 1
ATOM 10581 C CA . SER B 1 509 ? 8.367 -3.715 11.641 1 85.56 509 SER B CA 1
ATOM 10582 C C . SER B 1 509 ? 9.531 -2.867 11.148 1 85.56 509 SER B C 1
ATOM 10584 O O . SER B 1 509 ? 9.484 -1.637 11.203 1 85.56 509 SER B O 1
ATOM 10586 N N . ARG B 1 510 ? 10.523 -3.426 10.641 1 84.69 510 ARG B N 1
ATOM 10587 C CA . ARG B 1 510 ? 11.773 -2.734 10.344 1 84.69 510 ARG B CA 1
ATOM 10588 C C . ARG B 1 510 ? 11.547 -1.571 9.391 1 84.69 510 ARG B C 1
ATOM 10590 O O . ARG B 1 510 ? 12.281 -0.584 9.414 1 84.69 510 ARG B O 1
ATOM 10597 N N . THR B 1 511 ? 10.469 -1.705 8.57 1 72.38 511 THR B N 1
ATOM 10598 C CA . THR B 1 511 ? 10.258 -0.677 7.559 1 72.38 511 THR B CA 1
ATOM 10599 C C . THR B 1 511 ? 9.148 0.282 7.977 1 72.38 511 THR B C 1
ATOM 10601 O O . THR B 1 511 ? 8.773 1.174 7.215 1 72.38 511 THR B O 1
ATOM 10604 N N . THR B 1 512 ? 8.688 0.04 9.125 1 70.62 512 THR B N 1
ATOM 10605 C CA . THR B 1 512 ? 7.586 0.871 9.602 1 70.62 512 THR B CA 1
ATOM 10606 C C . THR B 1 512 ? 8.086 2.256 10 1 70.62 512 THR B C 1
ATOM 10608 O O . THR B 1 512 ? 8.914 2.385 10.906 1 70.62 512 THR B O 1
ATOM 10611 N N . GLN B 1 513 ? 7.855 3.273 9.148 1 71.19 513 GLN B N 1
ATOM 10612 C CA . GLN B 1 513 ? 8.102 4.668 9.5 1 71.19 513 GLN B CA 1
ATOM 10613 C C . GLN B 1 513 ? 6.805 5.473 9.492 1 71.19 513 GLN B C 1
ATOM 10615 O O . GLN B 1 513 ? 6.195 5.672 8.438 1 71.19 513 GLN B O 1
ATOM 10620 N N . GLN B 1 514 ? 6.371 5.711 10.641 1 75.69 514 GLN B N 1
ATOM 10621 C CA . GLN B 1 514 ? 5.121 6.461 10.75 1 75.69 514 GLN B CA 1
ATOM 10622 C C . GLN B 1 514 ? 5.387 7.922 11.086 1 75.69 514 GLN B C 1
ATOM 10624 O O . GLN B 1 514 ? 6.199 8.227 11.969 1 75.69 514 GLN B O 1
ATOM 10629 N N . GLU B 1 515 ? 4.758 8.727 10.406 1 76.81 515 GLU B N 1
ATOM 10630 C CA . GLU B 1 515 ? 4.887 10.156 10.648 1 76.81 515 GLU B CA 1
ATOM 10631 C C . GLU B 1 515 ? 4.383 10.531 12.039 1 76.81 515 GLU B C 1
ATOM 10633 O O . GLU B 1 515 ? 3.391 9.977 12.516 1 76.81 515 GLU B O 1
ATOM 10638 N N . GLY B 1 516 ? 5.125 11.383 12.625 1 86.12 516 GLY B N 1
ATOM 10639 C CA . GLY B 1 516 ? 4.688 11.906 13.906 1 86.12 516 GLY B CA 1
ATOM 10640 C C . GLY B 1 516 ? 5.309 11.18 15.094 1 86.12 516 GLY B C 1
ATOM 10641 O O . GLY B 1 516 ? 5 11.492 16.25 1 86.12 516 GLY B O 1
ATOM 10642 N N . PHE B 1 517 ? 6.168 10.203 14.75 1 91.75 517 PHE B N 1
ATOM 10643 C CA . PHE B 1 517 ? 6.855 9.453 15.797 1 91.75 517 PHE B CA 1
ATOM 10644 C C . PHE B 1 517 ? 8.367 9.523 15.609 1 91.75 517 PHE B C 1
ATOM 10646 O O . PHE B 1 517 ? 8.844 9.742 14.492 1 91.75 517 PHE B O 1
ATOM 10653 N N . GLY B 1 518 ? 9.039 9.5 16.75 1 93.62 518 GLY B N 1
ATOM 10654 C CA . GLY B 1 518 ? 10.453 9.188 16.625 1 93.62 518 GLY B CA 1
ATOM 10655 C C . GLY B 1 518 ? 10.719 7.742 16.266 1 93.62 518 GLY B C 1
ATOM 10656 O O . GLY B 1 518 ? 9.875 6.875 16.484 1 93.62 518 GLY B O 1
ATOM 10657 N N . HIS B 1 519 ? 11.867 7.523 15.68 1 93.44 519 HIS B N 1
ATOM 10658 C CA . HIS B 1 519 ? 12.164 6.168 15.234 1 93.44 519 HIS B CA 1
ATOM 10659 C C . HIS B 1 519 ? 13.578 5.754 15.633 1 93.44 519 HIS B C 1
ATOM 10661 O O . HIS B 1 519 ? 14.508 6.562 15.562 1 93.44 519 HIS B O 1
ATOM 10667 N N . LEU B 1 520 ? 13.656 4.57 16.094 1 95.19 520 LEU B N 1
ATOM 10668 C CA . LEU B 1 520 ? 14.93 3.918 16.359 1 95.19 520 LEU B CA 1
ATOM 10669 C C . LEU B 1 520 ? 14.93 2.484 15.844 1 95.19 520 LEU B C 1
ATOM 10671 O O . LEU B 1 520 ? 13.883 1.839 15.789 1 95.19 520 LEU B O 1
ATOM 10675 N N . SER B 1 521 ? 16.078 2.041 15.453 1 94.25 521 SER B N 1
ATOM 10676 C CA . SER B 1 521 ? 16.266 0.654 15.039 1 94.25 521 SER B CA 1
ATOM 10677 C C . SER B 1 521 ? 17 -0.149 16.109 1 94.25 521 SER B C 1
ATOM 10679 O O . SER B 1 521 ? 18 0.309 16.656 1 94.25 521 SER B O 1
ATOM 10681 N N . LEU B 1 522 ? 16.453 -1.323 16.344 1 96.12 522 LEU B N 1
ATOM 10682 C CA . LEU B 1 522 ? 17.141 -2.195 17.297 1 96.12 522 LEU B CA 1
ATOM 10683 C C . LEU B 1 522 ? 18.578 -2.467 16.875 1 96.12 522 LEU B C 1
ATOM 10685 O O . LEU B 1 522 ? 19.484 -2.42 17.688 1 96.12 522 LEU B O 1
ATOM 10689 N N . TYR B 1 523 ? 18.766 -2.705 15.609 1 95.12 523 TYR B N 1
ATOM 10690 C CA . TYR B 1 523 ? 20.094 -3 15.086 1 95.12 523 TYR B CA 1
ATOM 10691 C C . TYR B 1 523 ? 21.047 -1.831 15.328 1 95.12 523 TYR B C 1
ATOM 10693 O O . TYR B 1 523 ? 22.188 -2.025 15.758 1 95.12 523 TYR B O 1
ATOM 10701 N N . ASP B 1 524 ? 20.641 -0.604 15.07 1 93.12 524 ASP B N 1
ATOM 10702 C CA . ASP B 1 524 ? 21.469 0.585 15.219 1 93.12 524 ASP B CA 1
ATOM 10703 C C . ASP B 1 524 ? 21.844 0.807 16.688 1 93.12 524 ASP B C 1
ATOM 10705 O O . ASP B 1 524 ? 22.953 1.242 16.984 1 93.12 524 ASP B O 1
ATOM 10709 N N . LEU B 1 525 ? 20.953 0.474 17.562 1 94.44 525 LEU B N 1
ATOM 10710 C CA . LEU B 1 525 ? 21.172 0.718 18.984 1 94.44 525 LEU B CA 1
ATOM 10711 C C . LEU B 1 525 ? 22.109 -0.316 19.578 1 94.44 525 LEU B C 1
ATOM 10713 O O . LEU B 1 525 ? 22.922 0.009 20.453 1 94.44 525 LEU B O 1
ATOM 10717 N N . LEU B 1 526 ? 22.047 -1.539 19.047 1 94.81 526 LEU B N 1
ATOM 10718 C CA . LEU B 1 526 ? 22.719 -2.615 19.766 1 94.81 526 LEU B CA 1
ATOM 10719 C C . LEU B 1 526 ? 23.969 -3.076 19.016 1 94.81 526 LEU B C 1
ATOM 10721 O O . LEU B 1 526 ? 24.891 -3.609 19.625 1 94.81 526 LEU B O 1
ATOM 10725 N N . LEU B 1 527 ? 23.984 -2.896 17.672 1 93.88 527 LEU B N 1
ATOM 10726 C CA . LEU B 1 527 ? 25.016 -3.588 16.922 1 93.88 527 LEU B CA 1
ATOM 10727 C C . LEU B 1 527 ? 25.828 -2.604 16.078 1 93.88 527 LEU B C 1
ATOM 10729 O O . LEU B 1 527 ? 26.969 -2.896 15.703 1 93.88 527 LEU B O 1
ATOM 10733 N N . ASP B 1 528 ? 25.25 -1.496 15.68 1 91.94 528 ASP B N 1
ATOM 10734 C CA . ASP B 1 528 ? 25.938 -0.592 14.75 1 91.94 528 ASP B CA 1
ATOM 10735 C C . ASP B 1 528 ? 26.906 0.321 15.492 1 91.94 528 ASP B C 1
ATOM 10737 O O . ASP B 1 528 ? 26.5 1.331 16.078 1 91.94 528 ASP B O 1
ATOM 10741 N N . ASP B 1 529 ? 28.125 0.111 15.32 1 87.12 529 ASP B N 1
ATOM 10742 C CA . ASP B 1 529 ? 29.172 0.866 16.016 1 87.12 529 ASP B CA 1
ATOM 10743 C C . ASP B 1 529 ? 29.312 2.273 15.438 1 87.12 529 ASP B C 1
ATOM 10745 O O . ASP B 1 529 ? 29.875 3.158 16.078 1 87.12 529 ASP B O 1
ATOM 10749 N N . ASP B 1 530 ? 28.828 2.41 14.328 1 87.94 530 ASP B N 1
ATOM 10750 C CA . ASP B 1 530 ? 28.969 3.705 13.672 1 87.94 530 ASP B CA 1
ATOM 10751 C C . ASP B 1 530 ? 27.891 4.68 14.141 1 87.94 530 ASP B C 1
ATOM 10753 O O . ASP B 1 530 ? 28 5.887 13.906 1 87.94 530 ASP B O 1
ATOM 10757 N N . VAL B 1 531 ? 26.938 4.094 14.773 1 89.56 531 VAL B N 1
ATOM 10758 C CA . VAL B 1 531 ? 25.844 4.938 15.234 1 89.56 531 VAL B CA 1
ATOM 10759 C C . VAL B 1 531 ? 26.109 5.402 16.656 1 89.56 531 VAL B C 1
ATOM 10761 O O . VAL B 1 531 ? 26.328 4.578 17.562 1 89.56 531 VAL B O 1
ATOM 10764 N N . ASN B 1 532 ? 26.156 6.68 16.828 1 92 532 ASN B N 1
ATOM 10765 C CA . ASN B 1 532 ? 26.172 7.238 18.188 1 92 532 ASN B CA 1
ATOM 10766 C C . ASN B 1 532 ? 24.812 7.152 18.844 1 92 532 ASN B C 1
ATOM 10768 O O . ASN B 1 532 ? 23.891 7.91 18.516 1 92 532 ASN B O 1
ATOM 10772 N N . THR B 1 533 ? 24.719 6.305 19.797 1 93.81 533 THR B N 1
ATOM 10773 C CA . THR B 1 533 ? 23.453 6.023 20.453 1 93.81 533 THR B CA 1
ATOM 10774 C C . THR B 1 533 ? 22.859 7.297 21.062 1 93.81 533 THR B C 1
ATOM 10776 O O . THR B 1 533 ? 21.656 7.531 20.953 1 93.81 533 THR B O 1
ATOM 10779 N N . ASP B 1 534 ? 23.688 8.141 21.75 1 94.81 534 ASP B N 1
ATOM 10780 C CA . ASP B 1 534 ? 23.203 9.375 22.375 1 94.81 534 ASP B CA 1
ATOM 10781 C C . ASP B 1 534 ? 22.562 10.297 21.344 1 94.81 534 ASP B C 1
ATOM 10783 O O . ASP B 1 534 ? 21.469 10.828 21.578 1 94.81 534 ASP B O 1
ATOM 10787 N N . ASP B 1 535 ? 23.219 10.375 20.266 1 93.75 535 ASP B N 1
ATOM 10788 C CA . ASP B 1 535 ? 22.719 11.242 19.203 1 93.75 535 ASP B CA 1
ATOM 10789 C C . ASP B 1 535 ? 21.453 10.664 18.578 1 93.75 535 ASP B C 1
ATOM 10791 O O . ASP B 1 535 ? 20.516 11.406 18.266 1 93.75 535 ASP B O 1
ATOM 10795 N N . ALA B 1 536 ? 21.469 9.352 18.328 1 94.38 536 ALA B N 1
ATOM 10796 C CA . ALA B 1 536 ? 20.328 8.695 17.719 1 94.38 536 ALA B CA 1
ATOM 10797 C C . ALA B 1 536 ? 19.078 8.828 18.578 1 94.38 536 ALA B C 1
ATOM 10799 O O . ALA B 1 536 ? 18 9.148 18.094 1 94.38 536 ALA B O 1
ATOM 10800 N N . VAL B 1 537 ? 19.25 8.609 19.844 1 96.25 537 VAL B N 1
ATOM 10801 C CA . VAL B 1 537 ? 18.125 8.711 20.781 1 96.25 537 VAL B CA 1
ATOM 10802 C C . VAL B 1 537 ? 17.688 10.172 20.891 1 96.25 537 VAL B C 1
ATOM 10804 O O . VAL B 1 537 ? 16.484 10.461 20.906 1 96.25 537 VAL B O 1
ATOM 10807 N N . GLY B 1 538 ? 18.641 11.047 21 1 94.69 538 GLY B N 1
ATOM 10808 C CA . GLY B 1 538 ? 18.297 12.461 21.031 1 94.69 538 GLY B CA 1
ATOM 10809 C C . GLY B 1 538 ? 17.5 12.914 19.828 1 94.69 538 GLY B C 1
ATOM 10810 O O . GLY B 1 538 ? 16.516 13.648 19.984 1 94.69 538 GLY B O 1
ATOM 10811 N N . GLU B 1 539 ? 17.891 12.453 18.672 1 91.75 539 GLU B N 1
ATOM 10812 C CA . GLU B 1 539 ? 17.172 12.789 17.453 1 91.75 539 GLU B CA 1
ATOM 10813 C C . GLU B 1 539 ? 15.766 12.211 17.453 1 91.75 539 GLU B C 1
ATOM 10815 O O . GLU B 1 539 ? 14.812 12.875 17.031 1 91.75 539 GLU B O 1
ATOM 10820 N N . ALA B 1 540 ? 15.672 10.992 17.859 1 94.44 540 ALA B N 1
ATOM 10821 C CA . ALA B 1 540 ? 14.367 10.344 17.922 1 94.44 540 ALA B CA 1
ATOM 10822 C C . ALA B 1 540 ? 13.438 11.086 18.891 1 94.44 540 ALA B C 1
ATOM 10824 O O . ALA B 1 540 ? 12.258 11.273 18.594 1 94.44 540 ALA B O 1
ATOM 10825 N N . VAL B 1 541 ? 13.992 11.477 19.969 1 93.94 541 VAL B N 1
ATOM 10826 C CA . VAL B 1 541 ? 13.234 12.219 20.984 1 93.94 541 VAL B CA 1
ATOM 10827 C C . VAL B 1 541 ? 12.766 13.547 20.391 1 93.94 541 VAL B C 1
ATOM 10829 O O . VAL B 1 541 ? 11.586 13.898 20.5 1 93.94 541 VAL B O 1
ATOM 10832 N N . TYR B 1 542 ? 13.648 14.211 19.812 1 89.81 542 TYR B N 1
ATOM 10833 C CA . TYR B 1 542 ? 13.32 15.5 19.203 1 89.81 542 TYR B CA 1
ATOM 10834 C C . TYR B 1 542 ? 12.219 15.336 18.156 1 89.81 542 TYR B C 1
ATOM 10836 O O . TYR B 1 542 ? 11.25 16.109 18.141 1 89.81 542 TYR B O 1
ATOM 10844 N N . THR B 1 543 ? 12.352 14.367 17.328 1 89.19 543 THR B N 1
ATOM 10845 C CA . THR B 1 543 ? 11.375 14.102 16.281 1 89.19 543 THR B CA 1
ATOM 10846 C C . THR B 1 543 ? 10.016 13.758 16.875 1 89.19 543 THR B C 1
ATOM 10848 O O . THR B 1 543 ? 8.977 14.164 16.344 1 89.19 543 THR B O 1
ATOM 10851 N N . ALA B 1 544 ? 10.047 13.031 17.922 1 92.12 544 ALA B N 1
ATOM 10852 C CA . ALA B 1 544 ? 8.805 12.664 18.609 1 92.12 544 ALA B CA 1
ATOM 10853 C C . ALA B 1 544 ? 8.086 13.898 19.141 1 92.12 544 ALA B C 1
ATOM 10855 O O . ALA B 1 544 ? 6.863 14.008 19.062 1 92.12 544 ALA B O 1
ATOM 10856 N N . LEU B 1 545 ? 8.828 14.781 19.672 1 88.06 545 LEU B N 1
ATOM 10857 C CA . LEU B 1 545 ? 8.266 15.984 20.281 1 88.06 545 LEU B CA 1
ATOM 10858 C C . LEU B 1 545 ? 7.621 16.875 19.219 1 88.06 545 LEU B C 1
ATOM 10860 O O . LEU B 1 545 ? 6.539 17.422 19.438 1 88.06 545 LEU B O 1
ATOM 10864 N N . ILE B 1 546 ? 8.25 16.906 18.078 1 85.19 546 ILE B N 1
ATOM 10865 C CA . ILE B 1 546 ? 7.742 17.75 17 1 85.19 546 ILE B CA 1
ATOM 10866 C C . ILE B 1 546 ? 6.633 17.031 16.25 1 85.19 546 ILE B C 1
ATOM 10868 O O . ILE B 1 546 ? 5.695 17.656 15.758 1 85.19 546 ILE B O 1
ATOM 10872 N N . GLY B 1 547 ? 6.785 15.727 16.203 1 86.88 547 GLY B N 1
ATOM 10873 C CA . GLY B 1 547 ? 5.891 14.914 15.398 1 86.88 547 GLY B CA 1
ATOM 10874 C C . GLY B 1 547 ? 4.473 14.875 15.93 1 86.88 547 GLY B C 1
ATOM 10875 O O . GLY B 1 547 ? 3.527 14.633 15.18 1 86.88 547 GLY B O 1
ATOM 10876 N N . VAL B 1 548 ? 4.254 15.227 17.141 1 88.19 548 VAL B N 1
ATOM 10877 C CA . VAL B 1 548 ? 2.93 15.172 17.75 1 88.19 548 VAL B CA 1
ATOM 10878 C C . VAL B 1 548 ? 1.99 16.141 17.047 1 88.19 548 VAL B C 1
ATOM 10880 O O . VAL B 1 548 ? 0.791 15.883 16.922 1 88.19 548 VAL B O 1
ATOM 10883 N N . GLN B 1 549 ? 2.498 17.203 16.609 1 88.06 549 GLN B N 1
ATOM 10884 C CA . GLN B 1 549 ? 1.672 18.203 15.938 1 88.06 549 GLN B CA 1
ATOM 10885 C C . GLN B 1 549 ? 0.98 17.625 14.711 1 88.06 549 GLN B C 1
ATOM 10887 O O . GLN B 1 549 ? -0.163 17.969 14.406 1 88.06 549 GLN B O 1
ATOM 10892 N N . GLU B 1 550 ? 1.698 16.766 14.07 1 85.94 550 GLU B N 1
ATOM 10893 C CA . GLU B 1 550 ? 1.117 16.109 12.906 1 85.94 550 GLU B CA 1
ATOM 10894 C C . GLU B 1 550 ? -0.059 15.219 13.305 1 85.94 550 GLU B C 1
ATOM 10896 O O . GLU B 1 550 ? -1.058 15.141 12.586 1 85.94 550 GLU B O 1
ATOM 10901 N N . ARG B 1 551 ? 0.141 14.57 14.305 1 89.56 551 ARG B N 1
ATOM 10902 C CA . ARG B 1 551 ? -0.916 13.672 14.766 1 89.56 551 ARG B CA 1
ATOM 10903 C C . ARG B 1 551 ? -2.127 14.469 15.25 1 89.56 551 ARG B C 1
ATOM 10905 O O . ARG B 1 551 ? -3.27 14.055 15.031 1 89.56 551 ARG B O 1
ATOM 10912 N N . VAL B 1 552 ? -1.909 15.578 15.883 1 91 552 VAL B N 1
ATOM 10913 C CA . VAL B 1 552 ? -3.004 16.453 16.297 1 91 552 VAL B CA 1
ATOM 10914 C C . VAL B 1 552 ? -3.795 16.906 15.07 1 91 552 VAL B C 1
ATOM 10916 O O . VAL B 1 552 ? -5.027 16.875 15.07 1 91 552 VAL B O 1
ATOM 10919 N N . PHE B 1 553 ? -3.047 17.266 14.117 1 87.94 553 PHE B N 1
ATOM 10920 C CA . PHE B 1 553 ? -3.65 17.734 12.875 1 87.94 553 PHE B CA 1
ATOM 10921 C C . PHE B 1 553 ? -4.516 16.641 12.242 1 87.94 553 PHE B C 1
ATOM 10923 O O . PHE B 1 553 ? -5.68 16.891 11.914 1 87.94 553 PHE B O 1
ATOM 10930 N N . ARG B 1 554 ? -4.035 15.5 12.133 1 84.62 554 ARG B N 1
ATOM 10931 C CA . ARG B 1 554 ? -4.742 14.383 11.508 1 84.62 554 ARG B CA 1
ATOM 10932 C C . ARG B 1 554 ? -5.941 13.961 12.344 1 84.62 554 ARG B C 1
ATOM 10934 O O . ARG B 1 554 ? -7.039 13.766 11.82 1 84.62 554 ARG B O 1
ATOM 10941 N N . LYS B 1 555 ? -5.766 13.844 13.609 1 91.44 555 LYS B N 1
ATOM 10942 C CA . LYS B 1 555 ? -6.805 13.328 14.5 1 91.44 555 LYS B CA 1
ATOM 10943 C C . LYS B 1 555 ? -7.949 14.328 14.641 1 91.44 555 LYS B C 1
ATOM 10945 O O . LYS B 1 555 ? -9.109 13.938 14.773 1 91.44 555 LYS B O 1
ATOM 10950 N N . SER B 1 556 ? -7.656 15.531 14.664 1 94.31 556 SER B N 1
ATOM 10951 C CA . SER B 1 556 ? -8.711 16.531 14.766 1 94.31 556 SER B CA 1
ATOM 10952 C C . SER B 1 556 ? -9.586 16.547 13.516 1 94.31 556 SER B C 1
ATOM 10954 O O . SER B 1 556 ? -10.797 16.734 13.602 1 94.31 556 SER B O 1
ATOM 10956 N N . ARG B 1 557 ? -9.023 16.312 12.43 1 87.75 557 ARG B N 1
ATOM 10957 C CA . ARG B 1 557 ? -9.789 16.266 11.188 1 87.75 557 ARG B CA 1
ATOM 10958 C C . ARG B 1 557 ? -10.641 15 11.125 1 87.75 557 ARG B C 1
ATOM 10960 O O . ARG B 1 557 ? -11.758 15.023 10.594 1 87.75 557 ARG B O 1
ATOM 10967 N N . GLU B 1 558 ? -10.039 13.938 11.57 1 88.31 558 GLU B N 1
ATOM 10968 C CA . GLU B 1 558 ? -10.836 12.727 11.727 1 88.31 558 GLU B CA 1
ATOM 10969 C C . GLU B 1 558 ? -12.039 12.977 12.633 1 88.31 558 GLU B C 1
ATOM 10971 O O . GLU B 1 558 ? -13.156 12.555 12.328 1 88.31 558 GLU B O 1
ATOM 10976 N N . ALA B 1 559 ? -11.75 13.633 13.711 1 94.75 559 ALA B N 1
ATOM 10977 C CA . ALA B 1 559 ? -12.812 13.953 14.664 1 94.75 559 ALA B CA 1
ATOM 10978 C C . ALA B 1 559 ? -13.891 14.82 14.008 1 94.75 559 ALA B C 1
ATOM 10980 O O . ALA B 1 559 ? -15.086 14.602 14.227 1 94.75 559 ALA B O 1
ATOM 10981 N N . ARG B 1 560 ? -13.516 15.758 13.266 1 93 560 ARG B N 1
ATOM 10982 C CA . ARG B 1 560 ? -14.453 16.625 12.562 1 93 560 ARG B CA 1
ATOM 10983 C C . ARG B 1 560 ? -15.336 15.828 11.609 1 93 560 ARG B C 1
ATOM 10985 O O . ARG B 1 560 ? -16.547 16.016 11.586 1 93 560 ARG B O 1
ATOM 10992 N N . SER B 1 561 ? -14.68 15.016 10.797 1 87.31 561 SER B N 1
ATOM 10993 C CA . SER B 1 561 ? -15.406 14.211 9.82 1 87.31 561 SER B CA 1
ATOM 10994 C C . SER B 1 561 ? -16.406 13.289 10.5 1 87.31 561 SER B C 1
ATOM 10996 O O . SER B 1 561 ? -17.578 13.25 10.125 1 87.31 561 SER B O 1
ATOM 10998 N N . THR B 1 562 ? -15.992 12.609 11.531 1 91 562 THR B N 1
ATOM 10999 C CA . THR B 1 562 ? -16.844 11.664 12.258 1 91 562 THR B CA 1
ATOM 11000 C C . THR B 1 562 ? -17.953 12.398 13 1 91 562 THR B C 1
ATOM 11002 O O . THR B 1 562 ? -19.109 11.969 12.984 1 91 562 THR B O 1
ATOM 11005 N N . GLY B 1 563 ? -17.578 13.484 13.656 1 95 563 GLY B N 1
ATOM 11006 C CA . GLY B 1 563 ? -18.562 14.281 14.383 1 95 563 GLY B CA 1
ATOM 11007 C C . GLY B 1 563 ? -19.641 14.867 13.484 1 95 563 GLY B C 1
ATOM 11008 O O . GLY B 1 563 ? -20.828 14.836 13.82 1 95 563 GLY B O 1
ATOM 11009 N N . SER B 1 564 ? -19.234 15.359 12.359 1 90.75 564 SER B N 1
ATOM 11010 C CA . SER B 1 564 ? -20.188 15.906 11.391 1 90.75 564 SER B CA 1
ATOM 11011 C C . SER B 1 564 ? -21.141 14.836 10.875 1 90.75 564 SER B C 1
ATOM 11013 O O . SER B 1 564 ? -22.328 15.086 10.703 1 90.75 564 SER B O 1
ATOM 11015 N N . ARG B 1 565 ? -20.609 13.688 10.641 1 88.62 565 ARG B N 1
ATOM 11016 C CA . ARG B 1 565 ? -21.422 12.562 10.211 1 88.62 565 ARG B CA 1
ATOM 11017 C C . ARG B 1 565 ? -22.469 12.203 11.266 1 88.62 565 ARG B C 1
ATOM 11019 O O . ARG B 1 565 ? -23.641 11.977 10.945 1 88.62 565 ARG B O 1
ATOM 11026 N N . LEU B 1 566 ? -22.047 12.125 12.508 1 93.88 566 LEU B N 1
ATOM 11027 C CA . LEU B 1 566 ? -22.953 11.805 13.602 1 93.88 566 LEU B CA 1
ATOM 11028 C C . LEU B 1 566 ? -24.094 12.812 13.664 1 93.88 566 LEU B C 1
ATOM 11030 O O . LEU B 1 566 ? -25.266 12.422 13.719 1 93.88 566 LEU B O 1
ATOM 11034 N N . LEU B 1 567 ? -23.797 14.086 13.656 1 94.44 567 LEU B N 1
ATOM 11035 C CA . LEU B 1 567 ? -24.797 15.133 13.797 1 94.44 567 LEU B CA 1
ATOM 11036 C C . LEU B 1 567 ? -25.766 15.109 12.625 1 94.44 567 LEU B C 1
ATOM 11038 O O . LEU B 1 567 ? -26.969 15.273 12.812 1 94.44 567 LEU B O 1
ATOM 11042 N N . ARG B 1 568 ? -25.281 14.844 11.461 1 87.94 568 ARG B N 1
ATOM 11043 C CA . ARG B 1 568 ? -26.141 14.75 10.273 1 87.94 568 ARG B CA 1
ATOM 11044 C C . ARG B 1 568 ? -27.109 13.578 10.391 1 87.94 568 ARG B C 1
ATOM 11046 O O . ARG B 1 568 ? -28.281 13.703 10.055 1 87.94 568 ARG B O 1
ATOM 11053 N N . GLN B 1 569 ? -26.609 12.5 10.828 1 89.81 569 GLN B N 1
ATOM 11054 C CA . GLN B 1 569 ? -27.438 11.312 10.977 1 89.81 569 GLN B CA 1
ATOM 11055 C C . GLN B 1 569 ? -28.484 11.516 12.07 1 89.81 569 GLN B C 1
ATOM 11057 O O . GLN B 1 569 ? -29.641 11.102 11.906 1 89.81 569 GLN B O 1
ATOM 11062 N N . MET B 1 570 ? -28.109 12.086 13.148 1 93.06 570 MET B N 1
ATOM 11063 C CA . MET B 1 570 ? -29.047 12.359 14.234 1 93.06 570 MET B CA 1
ATOM 11064 C C . MET B 1 570 ? -30.172 13.258 13.766 1 93.06 570 MET B C 1
ATOM 11066 O O . MET B 1 570 ? -31.328 13.047 14.125 1 93.06 570 MET B O 1
ATOM 11070 N N . ASP B 1 571 ? -29.844 14.219 12.969 1 90.06 571 ASP B N 1
ATOM 11071 C CA . ASP B 1 571 ? -30.828 15.172 12.461 1 90.06 571 ASP B CA 1
ATOM 11072 C C . ASP B 1 571 ? -31.797 14.492 11.492 1 90.06 571 ASP B C 1
ATOM 11074 O O . ASP B 1 571 ? -32.938 14.969 11.305 1 90.06 571 ASP B O 1
ATOM 11078 N N . SER B 1 572 ? -31.359 13.406 10.922 1 89.06 572 SER B N 1
ATOM 11079 C CA . SER B 1 572 ? -32.156 12.719 9.922 1 89.06 572 SER B CA 1
ATOM 11080 C C . SER B 1 572 ? -33.188 11.797 10.578 1 89.06 572 SER B C 1
ATOM 11082 O O . SER B 1 572 ? -34.125 11.336 9.93 1 89.06 572 SER B O 1
ATOM 11084 N N . PHE B 1 573 ? -33 11.586 11.828 1 89.88 573 PHE B N 1
ATOM 11085 C CA . PHE B 1 573 ? -33.906 10.656 12.523 1 89.88 573 PHE B CA 1
ATOM 11086 C C . PHE B 1 573 ? -34.938 11.414 13.328 1 89.88 573 PHE B C 1
ATOM 11088 O O . PHE B 1 573 ? -34.656 12.469 13.906 1 89.88 573 PHE B O 1
ATOM 11095 N N . ASP B 1 574 ? -36.219 10.859 13.352 1 87.31 574 ASP B N 1
ATOM 11096 C CA . ASP B 1 574 ? -37.25 11.422 14.203 1 87.31 574 ASP B CA 1
ATOM 11097 C C . ASP B 1 574 ? -37 11.109 15.672 1 87.31 574 ASP B C 1
ATOM 11099 O O . ASP B 1 574 ? -37.344 11.906 16.547 1 87.31 574 ASP B O 1
ATOM 11103 N N . SER B 1 575 ? -36.438 9.969 15.859 1 90.94 575 SER B N 1
ATOM 11104 C CA . SER B 1 575 ? -36.094 9.539 17.203 1 90.94 575 SER B CA 1
ATOM 11105 C C . SER B 1 575 ? -34.688 8.969 17.25 1 90.94 575 SER B C 1
ATOM 11107 O O . SER B 1 575 ? -34.375 7.965 16.609 1 90.94 575 SER B O 1
ATOM 11109 N N . ILE B 1 576 ? -33.844 9.641 18.047 1 91.94 576 ILE B N 1
ATOM 11110 C CA . ILE B 1 576 ? -32.469 9.211 18.188 1 91.94 576 ILE B CA 1
ATOM 11111 C C . ILE B 1 576 ? -32.406 7.875 18.938 1 91.94 576 ILE B C 1
ATOM 11113 O O . ILE B 1 576 ? -31.594 7.012 18.609 1 91.94 576 ILE B O 1
ATOM 11117 N N . SER B 1 577 ? -33.344 7.688 19.891 1 91.81 577 SER B N 1
ATOM 11118 C CA . SER B 1 577 ? -33.344 6.492 20.719 1 91.81 577 SER B CA 1
ATOM 11119 C C . SER B 1 577 ? -33.656 5.242 19.891 1 91.81 577 SER B C 1
ATOM 11121 O O . SER B 1 577 ? -33.125 4.164 20.172 1 91.81 577 SER B O 1
ATOM 11123 N N . ASP B 1 578 ? -34.438 5.336 18.922 1 90.88 578 ASP B N 1
ATOM 11124 C CA . ASP B 1 578 ? -34.812 4.211 18.078 1 90.88 578 ASP B CA 1
ATOM 11125 C C . ASP B 1 578 ? -33.688 3.789 17.156 1 90.88 578 ASP B C 1
ATOM 11127 O O . ASP B 1 578 ? -33.656 2.664 16.656 1 90.88 578 ASP B O 1
ATOM 11131 N N . HIS B 1 579 ? -32.812 4.711 16.953 1 92.44 579 HIS B N 1
ATOM 11132 C CA . HIS B 1 579 ? -31.703 4.43 16.062 1 92.44 579 HIS B CA 1
ATOM 11133 C C . HIS B 1 579 ? -30.391 4.363 16.828 1 92.44 579 HIS B C 1
ATOM 11135 O O . HIS B 1 579 ? -29.328 4.695 16.266 1 92.44 579 HIS B O 1
ATOM 11141 N N . ARG B 1 580 ? -30.422 4.035 18.031 1 91.38 580 ARG B N 1
ATOM 11142 C CA . ARG B 1 580 ? -29.266 4.031 18.938 1 91.38 580 ARG B CA 1
ATOM 11143 C C . ARG B 1 580 ? -28.172 3.115 18.406 1 91.38 580 ARG B C 1
ATOM 11145 O O . ARG B 1 580 ? -26.984 3.457 18.484 1 91.38 580 ARG B O 1
ATOM 11152 N N . GLU B 1 581 ? -28.5 1.949 17.938 1 88.12 581 GLU B N 1
ATOM 11153 C CA . GLU B 1 581 ? -27.516 0.973 17.484 1 88.12 581 GLU B CA 1
ATOM 11154 C C . GLU B 1 581 ? -26.734 1.488 16.281 1 88.12 581 GLU B C 1
ATOM 11156 O O . GLU B 1 581 ? -25.516 1.335 16.203 1 88.12 581 GLU B O 1
ATOM 11161 N N . GLU B 1 582 ? -27.391 2.076 15.391 1 87.5 582 GLU B N 1
ATOM 11162 C CA . GLU B 1 582 ? -26.766 2.654 14.211 1 87.5 582 GLU B CA 1
ATOM 11163 C C . GLU B 1 582 ? -25.828 3.803 14.586 1 87.5 582 GLU B C 1
ATOM 11165 O O . GLU B 1 582 ? -24.734 3.924 14.039 1 87.5 582 GLU B O 1
ATOM 11170 N N . LEU B 1 583 ? -26.25 4.641 15.492 1 92.38 583 LEU B N 1
ATOM 11171 C CA . LEU B 1 583 ? -25.469 5.793 15.922 1 92.38 583 LEU B CA 1
ATOM 11172 C C . LEU B 1 583 ? -24.266 5.355 16.75 1 92.38 583 LEU B C 1
ATOM 11174 O O . LEU B 1 583 ? -23.203 5.973 16.688 1 92.38 583 LEU B O 1
ATOM 11178 N N . ALA B 1 584 ? -24.469 4.27 17.422 1 89.38 584 ALA B N 1
ATOM 11179 C CA . ALA B 1 584 ? -23.391 3.748 18.266 1 89.38 584 ALA B CA 1
ATOM 11180 C C . ALA B 1 584 ? -22.234 3.219 17.422 1 89.38 584 ALA B C 1
ATOM 11182 O O . ALA B 1 584 ? -21.109 3.127 17.906 1 89.38 584 ALA B O 1
ATOM 11183 N N . ASP B 1 585 ? -22.547 2.945 16.219 1 83.62 585 ASP B N 1
ATOM 11184 C CA . ASP B 1 585 ? -21.5 2.506 15.297 1 83.62 585 ASP B CA 1
ATOM 11185 C C . ASP B 1 585 ? -20.594 3.664 14.914 1 83.62 585 ASP B C 1
ATOM 11187 O O . ASP B 1 585 ? -19.438 3.449 14.523 1 83.62 585 ASP B O 1
ATOM 11191 N N . ILE B 1 586 ? -21.078 4.867 15.078 1 87 586 ILE B N 1
ATOM 11192 C CA . ILE B 1 586 ? -20.297 6.051 14.742 1 87 586 ILE B CA 1
ATOM 11193 C C . ILE B 1 586 ? -19.438 6.449 15.945 1 87 586 ILE B C 1
ATOM 11195 O O . ILE B 1 586 ? -18.234 6.652 15.812 1 87 586 ILE B O 1
ATOM 11199 N N . TYR B 1 587 ? -20.062 6.652 17.141 1 88.38 587 TYR B N 1
ATOM 11200 C CA . TYR B 1 587 ? -19.359 7.035 18.359 1 88.38 587 TYR B CA 1
ATOM 11201 C C . TYR B 1 587 ? -19.688 6.098 19.516 1 88.38 587 TYR B C 1
ATOM 11203 O O . TYR B 1 587 ? -20.859 5.906 19.828 1 88.38 587 TYR B O 1
ATOM 11211 N N . LYS B 1 588 ? -18.656 5.57 20.016 1 88.81 588 LYS B N 1
ATOM 11212 C CA . LYS B 1 588 ? -18.719 5.07 21.391 1 88.81 588 LYS B CA 1
ATOM 11213 C C . LYS B 1 588 ? -18.203 6.109 22.375 1 88.81 588 LYS B C 1
ATOM 11215 O O . LYS B 1 588 ? -17.547 7.082 21.984 1 88.81 588 LYS B O 1
ATOM 11220 N N . ARG B 1 589 ? -18.5 5.961 23.641 1 89.19 589 ARG B N 1
ATOM 11221 C CA . ARG B 1 589 ? -18.172 6.938 24.672 1 89.19 589 ARG B CA 1
ATOM 11222 C C . ARG B 1 589 ? -16.688 7.293 24.656 1 89.19 589 ARG B C 1
ATOM 11224 O O . ARG B 1 589 ? -16.328 8.477 24.609 1 89.19 589 ARG B O 1
ATOM 11231 N N . ASN B 1 590 ? -15.875 6.336 24.578 1 86.31 590 ASN B N 1
ATOM 11232 C CA . ASN B 1 590 ? -14.43 6.559 24.641 1 86.31 590 ASN B CA 1
ATOM 11233 C C . ASN B 1 590 ? -13.922 7.312 23.422 1 86.31 590 ASN B C 1
ATOM 11235 O O . ASN B 1 590 ? -13.07 8.195 23.531 1 86.31 590 ASN B O 1
ATOM 11239 N N . LYS B 1 591 ? -14.422 6.926 22.297 1 90.62 591 LYS B N 1
ATOM 11240 C CA . LYS B 1 591 ? -14.023 7.605 21.078 1 90.62 591 LYS B CA 1
ATOM 11241 C C . LYS B 1 591 ? -14.5 9.055 21.078 1 90.62 591 LYS B C 1
ATOM 11243 O O . LYS B 1 591 ? -13.781 9.953 20.609 1 90.62 591 LYS B O 1
ATOM 11248 N N . PHE B 1 592 ? -15.703 9.305 21.609 1 95.06 592 PHE B N 1
ATOM 11249 C CA . PHE B 1 592 ? -16.25 10.656 21.672 1 95.06 592 PHE B CA 1
ATOM 11250 C C . PHE B 1 592 ? -15.391 11.547 22.562 1 95.06 592 PHE B C 1
ATOM 11252 O O . PHE B 1 592 ? -15.055 12.672 22.188 1 95.06 592 PHE B O 1
ATOM 11259 N N . GLU B 1 593 ? -14.992 11.039 23.703 1 93.06 593 GLU B N 1
ATOM 11260 C CA . GLU B 1 593 ? -14.133 11.773 24.625 1 93.06 593 GLU B CA 1
ATOM 11261 C C . GLU B 1 593 ? -12.812 12.156 23.969 1 93.06 593 GLU B C 1
ATOM 11263 O O . GLU B 1 593 ? -12.367 13.305 24.078 1 93.06 593 GLU B O 1
ATOM 11268 N N . LYS B 1 594 ? -12.258 11.281 23.281 1 92.56 594 LYS B N 1
ATOM 11269 C CA . LYS B 1 594 ? -10.984 11.531 22.609 1 92.56 594 LYS B CA 1
ATOM 11270 C C . LYS B 1 594 ? -11.141 12.57 21.5 1 92.56 594 LYS B C 1
ATOM 11272 O O . LYS B 1 594 ? -10.289 13.461 21.359 1 92.56 594 LYS B O 1
ATOM 11277 N N . HIS B 1 595 ? -12.172 12.438 20.734 1 95.5 595 HIS B N 1
ATOM 11278 C CA . HIS B 1 595 ? -12.391 13.359 19.625 1 95.5 595 HIS B CA 1
ATOM 11279 C C . HIS B 1 595 ? -12.625 14.781 20.125 1 95.5 595 HIS B C 1
ATOM 11281 O O . HIS B 1 595 ? -12.141 15.742 19.531 1 95.5 595 HIS B O 1
ATOM 11287 N N . VAL B 1 596 ? -13.352 14.867 21.266 1 96.62 596 VAL B N 1
ATOM 11288 C CA . VAL B 1 596 ? -13.531 16.188 21.875 1 96.62 596 VAL B CA 1
ATOM 11289 C C . VAL B 1 596 ? -12.172 16.766 22.25 1 96.62 596 VAL B C 1
ATOM 11291 O O . VAL B 1 596 ? -11.898 17.938 21.953 1 96.62 596 VAL B O 1
ATOM 11294 N N . PHE B 1 597 ? -11.32 16 22.781 1 94.56 597 PHE B N 1
ATOM 11295 C CA . PHE B 1 597 ? -9.984 16.438 23.172 1 94.56 597 PHE B CA 1
ATOM 11296 C C . PHE B 1 597 ? -9.18 16.875 21.953 1 94.56 597 PHE B C 1
ATOM 11298 O O . PHE B 1 597 ? -8.484 17.891 22 1 94.56 597 PHE B O 1
ATOM 11305 N N . TYR B 1 598 ? -9.25 16.094 20.859 1 96 598 TYR B N 1
ATOM 11306 C CA . TYR B 1 598 ? -8.484 16.438 19.672 1 96 598 TYR B CA 1
ATOM 11307 C C . TYR B 1 598 ? -8.875 17.812 19.141 1 96 598 TYR B C 1
ATOM 11309 O O . TYR B 1 598 ? -8.016 18.594 18.75 1 96 598 TYR B O 1
ATOM 11317 N N . LEU B 1 599 ? -10.164 18.047 19.141 1 96.94 599 LEU B N 1
ATOM 11318 C CA . LEU B 1 599 ? -10.672 19.328 18.641 1 96.94 599 LEU B CA 1
ATOM 11319 C C . LEU B 1 599 ? -10.211 20.484 19.516 1 96.94 599 LEU B C 1
ATOM 11321 O O . LEU B 1 599 ? -9.719 21.484 19.016 1 96.94 599 LEU B O 1
ATOM 11325 N N . LEU B 1 600 ? -10.336 20.266 20.828 1 96.31 600 LEU B N 1
ATOM 11326 C CA . LEU B 1 600 ? -9.906 21.297 21.766 1 96.31 600 LEU B CA 1
ATOM 11327 C C . LEU B 1 600 ? -8.414 21.562 21.625 1 96.31 600 LEU B C 1
ATOM 11329 O O . LEU B 1 600 ? -8 22.734 21.578 1 96.31 600 LEU B O 1
ATOM 11333 N N . LYS B 1 601 ? -7.684 20.547 21.531 1 93.88 601 LYS B N 1
ATOM 11334 C CA . LYS B 1 601 ? -6.234 20.688 21.453 1 93.88 601 LYS B CA 1
ATOM 11335 C C . LYS B 1 601 ? -5.816 21.391 20.156 1 93.88 601 LYS B C 1
ATOM 11337 O O . LYS B 1 601 ? -4.848 22.141 20.141 1 93.88 601 LYS B O 1
ATOM 11342 N N . SER B 1 602 ? -6.492 21.094 19.109 1 93.56 602 SER B N 1
ATOM 11343 C CA . SER B 1 602 ? -6.18 21.703 17.828 1 93.56 602 SER B CA 1
ATOM 11344 C C . SER B 1 602 ? -6.434 23.203 17.859 1 93.56 602 SER B C 1
ATOM 11346 O O . SER B 1 602 ? -5.637 23.984 17.328 1 93.56 602 SER B O 1
ATOM 11348 N N . ILE B 1 603 ? -7.535 23.609 18.469 1 94.62 603 ILE B N 1
ATOM 11349 C CA . ILE B 1 603 ? -7.879 25.031 18.547 1 94.62 603 ILE B CA 1
ATOM 11350 C C . ILE B 1 603 ? -7.031 25.719 19.625 1 94.62 603 ILE B C 1
ATOM 11352 O O . ILE B 1 603 ? -6.523 26.812 19.406 1 94.62 603 ILE B O 1
ATOM 11356 N N . PHE B 1 604 ? -6.969 25 20.781 1 94.31 604 PHE B N 1
ATOM 11357 C CA . PHE B 1 604 ? -6.234 25.484 21.938 1 94.31 604 PHE B CA 1
ATOM 11358 C C . PHE B 1 604 ? -5.047 24.578 22.25 1 94.31 604 PHE B C 1
ATOM 11360 O O . PHE B 1 604 ? -5.148 23.672 23.078 1 94.31 604 PHE B O 1
ATOM 11367 N N . SER B 1 605 ? -3.9 24.875 21.766 1 89.19 605 SER B N 1
ATOM 11368 C CA . SER B 1 605 ? -2.76 23.969 21.656 1 89.19 605 SER B CA 1
ATOM 11369 C C . SER B 1 605 ? -2.246 23.547 23.031 1 89.19 605 SER B C 1
ATOM 11371 O O . SER B 1 605 ? -1.625 22.484 23.156 1 89.19 605 SER B O 1
ATOM 11373 N N . PHE B 1 606 ? -2.537 24.297 24.094 1 90.19 606 PHE B N 1
ATOM 11374 C CA . PHE B 1 606 ? -2.031 23.984 25.422 1 90.19 606 PHE B CA 1
ATOM 11375 C C . PHE B 1 606 ? -2.979 23.047 26.156 1 90.19 606 PHE B C 1
ATOM 11377 O O . PHE B 1 606 ? -2.66 22.562 27.234 1 90.19 606 PHE B O 1
ATOM 11384 N N . SER B 1 607 ? -4.129 22.75 25.5 1 91.69 607 SER B N 1
ATOM 11385 C CA . SER B 1 607 ? -5.086 21.859 26.141 1 91.69 607 SER B CA 1
ATOM 11386 C C . SER B 1 607 ? -4.5 20.469 26.328 1 91.69 607 SER B C 1
ATOM 11388 O O . SER B 1 607 ? -3.717 20 25.5 1 91.69 607 SER B O 1
ATOM 11390 N N . GLU B 1 608 ? -4.887 19.812 27.422 1 88.25 608 GLU B N 1
ATOM 11391 C CA . GLU B 1 608 ? -4.316 18.516 27.766 1 88.25 608 GLU B CA 1
ATOM 11392 C C . GLU B 1 608 ? -5.406 17.531 28.156 1 88.25 608 GLU B C 1
ATOM 11394 O O . GLU B 1 608 ? -6.504 17.922 28.562 1 88.25 608 GLU B O 1
ATOM 11399 N N . ARG B 1 609 ? -5.059 16.281 27.906 1 85.5 609 ARG B N 1
ATOM 11400 C CA . ARG B 1 609 ? -5.91 15.211 28.422 1 85.5 609 ARG B CA 1
ATOM 11401 C C . ARG B 1 609 ? -5.578 14.906 29.891 1 85.5 609 ARG B C 1
ATOM 11403 O O . ARG B 1 609 ? -4.41 14.922 30.281 1 85.5 609 ARG B O 1
ATOM 11410 N N . MET B 1 610 ? -6.586 14.609 30.766 1 75.38 610 MET B N 1
ATOM 11411 C CA . MET B 1 610 ? -6.328 14.281 32.156 1 75.38 610 MET B CA 1
ATOM 11412 C C . MET B 1 610 ? -6.922 12.922 32.531 1 75.38 610 MET B C 1
ATOM 11414 O O . MET B 1 610 ? -6.363 12.195 33.344 1 75.38 610 MET B O 1
ATOM 11418 N N . GLY B 1 611 ? -7.957 12.438 31.844 1 67.19 611 GLY B N 1
ATOM 11419 C CA . GLY B 1 611 ? -8.734 11.273 32.25 1 67.19 611 GLY B CA 1
ATOM 11420 C C . GLY B 1 611 ? -8 9.969 32.031 1 67.19 611 GLY B C 1
ATOM 11421 O O . GLY B 1 611 ? -7.812 9.531 30.891 1 67.19 611 GLY B O 1
ATOM 11422 N N . LYS B 1 612 ? -7.23 9.586 33.094 1 59.44 612 LYS B N 1
ATOM 11423 C CA . LYS B 1 612 ? -6.637 8.25 33.125 1 59.44 612 LYS B CA 1
ATOM 11424 C C . LYS B 1 612 ? -7.66 7.191 33.531 1 59.44 612 LYS B C 1
ATOM 11426 O O . LYS B 1 612 ? -8.562 7.469 34.312 1 59.44 612 LYS B O 1
ATOM 11431 N N . GLU B 1 613 ? -7.645 6.086 32.906 1 52.94 613 GLU B N 1
ATOM 11432 C CA . GLU B 1 613 ? -8.57 5.016 33.25 1 52.94 613 GLU B CA 1
ATOM 11433 C C . GLU B 1 613 ? -8.508 4.703 34.75 1 52.94 613 GLU B C 1
ATOM 11435 O O . GLU B 1 613 ? -7.422 4.543 35.312 1 52.94 613 GLU B O 1
ATOM 11440 N N . GLY B 1 614 ? -9.656 4.746 35.406 1 52.91 614 GLY B N 1
ATOM 11441 C CA . GLY B 1 614 ? -9.82 4.359 36.781 1 52.91 614 GLY B CA 1
ATOM 11442 C C . GLY B 1 614 ? -9.656 5.52 37.75 1 52.91 614 GLY B C 1
ATOM 11443 O O . GLY B 1 614 ? -9.93 5.383 38.938 1 52.91 614 GLY B O 1
ATOM 11444 N N . LYS B 1 615 ? -9.172 6.711 37.156 1 62.06 615 LYS B N 1
ATOM 11445 C CA . LYS B 1 615 ? -9.031 7.844 38.094 1 62.06 615 LYS B CA 1
ATOM 11446 C C . LYS B 1 615 ? -10.188 8.82 37.938 1 62.06 615 LYS B C 1
ATOM 11448 O O . LYS B 1 615 ? -10.867 8.828 36.906 1 62.06 615 LYS B O 1
ATOM 11453 N N . ARG B 1 616 ? -10.539 9.352 38.938 1 72 616 ARG B N 1
ATOM 11454 C CA . ARG B 1 616 ? -11.633 10.32 38.969 1 72 616 ARG B CA 1
ATOM 11455 C C . ARG B 1 616 ? -11.148 11.711 38.562 1 72 616 ARG B C 1
ATOM 11457 O O . ARG B 1 616 ? -11.047 12.594 39.438 1 72 616 ARG B O 1
ATOM 11464 N N . GLU B 1 617 ? -10.781 11.836 37.344 1 82.81 617 GLU B N 1
ATOM 11465 C CA . GLU B 1 617 ? -10.281 13.094 36.781 1 82.81 617 GLU B CA 1
ATOM 11466 C C . GLU B 1 617 ? -11.125 13.531 35.594 1 82.81 617 GLU B C 1
ATOM 11468 O O . GLU B 1 617 ? -11.828 12.719 34.969 1 82.81 617 GLU B O 1
ATOM 11473 N N . PRO B 1 618 ? -11.008 14.82 35.375 1 88.56 618 PRO B N 1
ATOM 11474 C CA . PRO B 1 618 ? -11.719 15.25 34.156 1 88.56 618 PRO B CA 1
ATOM 11475 C C . PRO B 1 618 ? -11.125 14.656 32.875 1 88.56 618 PRO B C 1
ATOM 11477 O O . PRO B 1 618 ? -9.977 14.219 32.875 1 88.56 618 PRO B O 1
ATOM 11480 N N . ASP B 1 619 ? -11.867 14.656 31.844 1 88.75 619 ASP B N 1
ATOM 11481 C CA . ASP B 1 619 ? -11.414 14.086 30.578 1 88.75 619 ASP B CA 1
ATOM 11482 C C . ASP B 1 619 ? -10.336 14.953 29.938 1 88.75 619 ASP B C 1
ATOM 11484 O O . ASP B 1 619 ? -9.398 14.438 29.328 1 88.75 619 ASP B O 1
ATOM 11488 N N . SER B 1 620 ? -10.547 16.297 30.094 1 90.44 620 SER B N 1
ATOM 11489 C CA . SER B 1 620 ? -9.609 17.234 29.484 1 90.44 620 SER B CA 1
ATOM 11490 C C . SER B 1 620 ? -9.562 18.562 30.25 1 90.44 620 SER B C 1
ATOM 11492 O O . SER B 1 620 ? -10.406 18.812 31.109 1 90.44 620 SER B O 1
ATOM 11494 N N . VAL B 1 621 ? -8.547 19.312 29.969 1 92.5 621 VAL B N 1
ATOM 11495 C CA . VAL B 1 621 ? -8.43 20.688 30.453 1 92.5 621 VAL B CA 1
ATOM 11496 C C . VAL B 1 621 ? -8.172 21.625 29.281 1 92.5 621 VAL B C 1
ATOM 11498 O O . VAL B 1 621 ? -7.207 21.453 28.531 1 92.5 621 VAL B O 1
ATOM 11501 N N . LEU B 1 622 ? -9.117 22.516 29.078 1 95.12 622 LEU B N 1
ATOM 11502 C CA . LEU B 1 622 ? -8.922 23.562 28.078 1 95.12 622 LEU B CA 1
ATOM 11503 C C . LEU B 1 622 ? -8 24.656 28.594 1 95.12 622 LEU B C 1
ATOM 11505 O O . LEU B 1 622 ? -8.227 25.203 29.688 1 95.12 622 LEU B O 1
ATOM 11509 N N . ILE B 1 623 ? -6.934 24.906 27.969 1 93.62 623 ILE B N 1
ATOM 11510 C CA . ILE B 1 623 ? -5.965 25.922 28.359 1 93.62 623 ILE B CA 1
ATOM 11511 C C . ILE B 1 623 ? -5.762 26.906 27.219 1 93.62 623 ILE B C 1
ATOM 11513 O O . ILE B 1 623 ? -5.402 26.5 26.109 1 93.62 623 ILE B O 1
ATOM 11517 N N . SER B 1 624 ? -6.023 28.156 27.422 1 94 624 SER B N 1
ATOM 11518 C CA . SER B 1 624 ? -5.867 29.203 26.422 1 94 624 SER B CA 1
ATOM 11519 C C . SER B 1 624 ? -5.172 30.422 27 1 94 624 SER B C 1
ATOM 11521 O O . SER B 1 624 ? -5.469 30.828 28.125 1 94 624 SER B O 1
ATOM 11523 N N . PRO B 1 625 ? -4.25 31 26.281 1 91.62 625 PRO B N 1
ATOM 11524 C CA . PRO B 1 625 ? -3.617 32.219 26.781 1 91.62 625 PRO B CA 1
ATOM 11525 C C . PRO B 1 625 ? -4.602 33.375 26.906 1 91.62 625 PRO B C 1
ATOM 11527 O O . PRO B 1 625 ? -5.48 33.531 26.062 1 91.62 625 PRO B O 1
ATOM 11530 N N . LEU B 1 626 ? -4.426 34.125 27.969 1 90.81 626 LEU B N 1
ATOM 11531 C CA . LEU B 1 626 ? -5.195 35.344 28.125 1 90.81 626 LEU B CA 1
ATOM 11532 C C . LEU B 1 626 ? -4.508 36.531 27.422 1 90.81 626 LEU B C 1
ATOM 11534 O O . LEU B 1 626 ? -3.279 36.562 27.344 1 90.81 626 LEU B O 1
ATOM 11538 N N . PRO B 1 627 ? -5.332 37.438 26.812 1 79.75 627 PRO B N 1
ATOM 11539 C CA . PRO B 1 627 ? -4.742 38.5 26.016 1 79.75 627 PRO B CA 1
ATOM 11540 C C . PRO B 1 627 ? -3.756 39.344 26.812 1 79.75 627 PRO B C 1
ATOM 11542 O O . PRO B 1 627 ? -2.744 39.812 26.281 1 79.75 627 PRO B O 1
ATOM 11545 N N . ASP B 1 628 ? -4.148 39.625 28 1 76.06 628 ASP B N 1
ATOM 11546 C CA . ASP B 1 628 ? -3.303 40.5 28.781 1 76.06 628 ASP B CA 1
ATOM 11547 C C . ASP B 1 628 ? -2.514 39.75 29.828 1 76.06 628 ASP B C 1
ATOM 11549 O O . ASP B 1 628 ? -3.039 38.812 30.453 1 76.06 628 ASP B O 1
ATOM 11553 N N . GLY B 1 629 ? -1.225 39.906 29.766 1 77.5 629 GLY B N 1
ATOM 11554 C CA . GLY B 1 629 ? -0.387 39.375 30.812 1 77.5 629 GLY B CA 1
ATOM 11555 C C . GLY B 1 629 ? 0.203 38 30.469 1 77.5 629 GLY B C 1
ATOM 11556 O O . GLY B 1 629 ? 0.488 37.719 29.312 1 77.5 629 GLY B O 1
ATOM 11557 N N . ASN B 1 630 ? 0.577 37.25 31.516 1 84.75 630 ASN B N 1
ATOM 11558 C CA . ASN B 1 630 ? 1.272 36 31.359 1 84.75 630 ASN B CA 1
ATOM 11559 C C . ASN B 1 630 ? 0.413 34.812 31.828 1 84.75 630 ASN B C 1
ATOM 11561 O O . ASN B 1 630 ? 0.88 33.688 31.875 1 84.75 630 ASN B O 1
ATOM 11565 N N . SER B 1 631 ? -0.862 35.062 32.062 1 89.56 631 SER B N 1
ATOM 11566 C CA . SER B 1 631 ? -1.723 34.031 32.656 1 89.56 631 SER B CA 1
ATOM 11567 C C . SER B 1 631 ? -2.559 33.344 31.578 1 89.56 631 SER B C 1
ATOM 11569 O O . SER B 1 631 ? -2.576 33.781 30.422 1 89.56 631 SER B O 1
ATOM 11571 N N . TYR B 1 632 ? -3.135 32.188 31.953 1 92.81 632 TYR B N 1
ATOM 11572 C CA . TYR B 1 632 ? -3.939 31.375 31.062 1 92.81 632 TYR B CA 1
ATOM 11573 C C . TYR B 1 632 ? -5.348 31.188 31.609 1 92.81 632 TYR B C 1
ATOM 11575 O O . TYR B 1 632 ? -5.555 31.203 32.812 1 92.81 632 TYR B O 1
ATOM 11583 N N . TYR B 1 633 ? -6.312 31.156 30.688 1 94.5 633 TYR B N 1
ATOM 11584 C CA . TYR B 1 633 ? -7.641 30.641 30.984 1 94.5 633 TYR B CA 1
ATOM 11585 C C . TYR B 1 633 ? -7.629 29.125 31.078 1 94.5 633 TYR B C 1
ATOM 11587 O O . TYR B 1 633 ? -7.16 28.453 30.156 1 94.5 633 TYR B O 1
ATOM 11595 N N . VAL B 1 634 ? -8.047 28.547 32.219 1 94.38 634 VAL B N 1
ATOM 11596 C CA . VAL B 1 634 ? -8.055 27.109 32.406 1 94.38 634 VAL B CA 1
ATOM 11597 C C . VAL B 1 634 ? -9.461 26.625 32.75 1 94.38 634 VAL B C 1
ATOM 11599 O O . VAL B 1 634 ? -10.078 27.156 33.688 1 94.38 634 VAL B O 1
ATOM 11602 N N . ALA B 1 635 ? -10 25.719 32 1 96.12 635 ALA B N 1
ATOM 11603 C CA . ALA B 1 635 ? -11.312 25.125 32.281 1 96.12 635 ALA B CA 1
ATOM 11604 C C . ALA B 1 635 ? -11.242 23.609 32.25 1 96.12 635 ALA B C 1
ATOM 11606 O O . ALA B 1 635 ? -10.68 23.016 31.312 1 96.12 635 ALA B O 1
ATOM 11607 N N . THR B 1 636 ? -11.773 22.953 33.25 1 94.5 636 THR B N 1
ATOM 11608 C CA . THR B 1 636 ? -11.891 21.5 33.219 1 94.5 636 THR B CA 1
ATOM 11609 C C . THR B 1 636 ? -13.031 21.094 32.281 1 94.5 636 THR B C 1
ATOM 11611 O O . THR B 1 636 ? -14.008 21.812 32.125 1 94.5 636 THR B O 1
ATOM 11614 N N . GLY B 1 637 ? -12.82 19.969 31.594 1 93.75 637 GLY B N 1
ATOM 11615 C CA . GLY B 1 637 ? -13.805 19.516 30.625 1 93.75 637 GLY B CA 1
ATOM 11616 C C . GLY B 1 637 ? -14.227 18.078 30.812 1 93.75 637 GLY B C 1
ATOM 11617 O O . GLY B 1 637 ? -13.406 17.219 31.156 1 93.75 637 GLY B O 1
ATOM 11618 N N . ASP B 1 638 ? -15.539 17.781 30.578 1 94.62 638 ASP B N 1
ATOM 11619 C CA . ASP B 1 638 ? -16.109 16.438 30.641 1 94.62 638 ASP B CA 1
ATOM 11620 C C . ASP B 1 638 ? -17.078 16.219 29.484 1 94.62 638 ASP B C 1
ATOM 11622 O O . ASP B 1 638 ? -18.078 16.922 29.359 1 94.62 638 ASP B O 1
ATOM 11626 N N . ALA B 1 639 ? -16.75 15.234 28.625 1 95.69 639 ALA B N 1
ATOM 11627 C CA . ALA B 1 639 ? -17.562 14.93 27.453 1 95.69 639 ALA B CA 1
ATOM 11628 C C . ALA B 1 639 ? -18.641 13.906 27.781 1 95.69 639 ALA B C 1
ATOM 11630 O O . ALA B 1 639 ? -18.375 12.891 28.422 1 95.69 639 ALA B O 1
ATOM 11631 N N . LYS B 1 640 ? -19.844 14.148 27.375 1 95.81 640 LYS B N 1
ATOM 11632 C CA . LYS B 1 640 ? -20.984 13.297 27.672 1 95.81 640 LYS B CA 1
ATOM 11633 C C . LYS B 1 640 ? -21.719 12.906 26.375 1 95.81 640 LYS B C 1
ATOM 11635 O O . LYS B 1 640 ? -22.328 13.75 25.719 1 95.81 640 LYS B O 1
ATOM 11640 N N . LEU B 1 641 ? -21.719 11.617 26.078 1 95.94 641 LEU B N 1
ATOM 11641 C CA . LEU B 1 641 ? -22.406 11.109 24.891 1 95.94 641 LEU B CA 1
ATOM 11642 C C . LEU B 1 641 ? -23.75 10.508 25.266 1 95.94 641 LEU B C 1
ATOM 11644 O O . LEU B 1 641 ? -23.859 9.742 26.219 1 95.94 641 LEU B O 1
ATOM 11648 N N . SER B 1 642 ? -24.828 10.883 24.531 1 95.19 642 SER B N 1
ATOM 11649 C CA . SER B 1 642 ? -26.141 10.328 24.828 1 95.19 642 SER B CA 1
ATOM 11650 C C . SER B 1 642 ? -26.938 10.078 23.547 1 95.19 642 SER B C 1
ATOM 11652 O O . SER B 1 642 ? -27 10.945 22.672 1 95.19 642 SER B O 1
ATOM 11654 N N . TYR B 1 643 ? -27.609 8.922 23.484 1 94.5 643 TYR B N 1
ATOM 11655 C CA . TYR B 1 643 ? -28.484 8.602 22.375 1 94.5 643 TYR B CA 1
ATOM 11656 C C . TYR B 1 643 ? -29.938 8.508 22.844 1 94.5 643 TYR B C 1
ATOM 11658 O O . TYR B 1 643 ? -30.719 7.746 22.266 1 94.5 643 TYR B O 1
ATOM 11666 N N . LYS B 1 644 ? -30.234 9.211 23.922 1 93.38 644 LYS B N 1
ATOM 11667 C CA . LYS B 1 644 ? -31.609 9.328 24.406 1 93.38 644 LYS B CA 1
ATOM 11668 C C . LYS B 1 644 ? -32.281 10.539 23.781 1 93.38 644 LYS B C 1
ATOM 11670 O O . LYS B 1 644 ? -31.672 11.586 23.594 1 93.38 644 LYS B O 1
ATOM 11675 N N . ASP B 1 645 ? -33.531 10.406 23.578 1 93.25 645 ASP B N 1
ATOM 11676 C CA . ASP B 1 645 ? -34.281 11.492 22.969 1 93.25 645 ASP B CA 1
ATOM 11677 C C . ASP B 1 645 ? -34.281 12.734 23.859 1 93.25 645 ASP B C 1
ATOM 11679 O O . ASP B 1 645 ? -34.188 13.859 23.359 1 93.25 645 ASP B O 1
ATOM 11683 N N . ASP B 1 646 ? -34.406 12.5 25.203 1 91.88 646 ASP B N 1
ATOM 11684 C CA . ASP B 1 646 ? -34.5 13.617 26.141 1 91.88 646 ASP B CA 1
ATOM 11685 C C . ASP B 1 646 ? -33.094 14.203 26.422 1 91.88 646 ASP B C 1
ATOM 11687 O O . ASP B 1 646 ? -33 15.227 27.109 1 91.88 646 ASP B O 1
ATOM 11691 N N . GLY B 1 647 ? -32.031 13.625 25.875 1 94.25 647 GLY B N 1
ATOM 11692 C CA . GLY B 1 647 ? -30.688 14.117 26.062 1 94.25 647 GLY B CA 1
ATOM 11693 C C . GLY B 1 647 ? -29.969 13.477 27.234 1 94.25 647 GLY B C 1
ATOM 11694 O O . GLY B 1 647 ? -30.516 12.57 27.875 1 94.25 647 GLY B O 1
ATOM 11695 N N . TYR B 1 648 ? -28.75 13.875 27.484 1 95.5 648 TYR B N 1
ATOM 11696 C CA . TYR B 1 648 ? -27.953 13.344 28.594 1 95.5 648 TYR B CA 1
ATOM 11697 C C . TYR B 1 648 ? -28.5 13.812 29.938 1 95.5 648 TYR B C 1
ATOM 11699 O O . TYR B 1 648 ? -28.688 15.008 30.141 1 95.5 648 TYR B O 1
ATOM 11707 N N . ASP B 1 649 ? -28.672 12.898 30.812 1 93.06 649 ASP B N 1
ATOM 11708 C CA . ASP B 1 649 ? -29.188 13.203 32.125 1 93.06 649 ASP B CA 1
ATOM 11709 C C . ASP B 1 649 ? -28.078 13.609 33.094 1 93.06 649 ASP B C 1
ATOM 11711 O O . ASP B 1 649 ? -27.344 12.758 33.594 1 93.06 649 ASP B O 1
ATOM 11715 N N . LEU B 1 650 ? -27.953 14.914 33.344 1 95.62 650 LEU B N 1
ATOM 11716 C CA . LEU B 1 650 ? -26.984 15.414 34.312 1 95.62 650 LEU B CA 1
ATOM 11717 C C . LEU B 1 650 ? -27.516 15.297 35.719 1 95.62 650 LEU B C 1
ATOM 11719 O O . LEU B 1 650 ? -27.875 16.297 36.344 1 95.62 650 LEU B O 1
ATOM 11723 N N . ASN B 1 651 ? -27.438 14.125 36.219 1 93.44 651 ASN B N 1
ATOM 11724 C CA . ASN B 1 651 ? -28 13.82 37.531 1 93.44 651 ASN B CA 1
ATOM 11725 C C . ASN B 1 651 ? -27.062 14.219 38.656 1 93.44 651 ASN B C 1
ATOM 11727 O O . ASN B 1 651 ? -26.062 14.906 38.438 1 93.44 651 ASN B O 1
ATOM 11731 N N . SER B 1 652 ? -27.344 13.766 39.875 1 93.5 652 SER B N 1
ATOM 11732 C CA . SER B 1 652 ? -26.594 14.172 41.062 1 93.5 652 SER B CA 1
ATOM 11733 C C . SER B 1 652 ? -25.172 13.633 41.031 1 93.5 652 SER B C 1
ATOM 11735 O O . SER B 1 652 ? -24.234 14.281 41.531 1 93.5 652 SER B O 1
ATOM 11737 N N . SER B 1 653 ? -25.031 12.516 40.469 1 92.75 653 SER B N 1
ATOM 11738 C CA . SER B 1 653 ? -23.703 11.93 40.375 1 92.75 653 SER B CA 1
ATOM 11739 C C . SER B 1 653 ? -22.797 12.781 39.5 1 92.75 653 SER B C 1
ATOM 11741 O O . SER B 1 653 ? -21.609 12.953 39.781 1 92.75 653 SER B O 1
ATOM 11743 N N . GLU B 1 654 ? -23.359 13.297 38.406 1 94.31 654 GLU B N 1
ATOM 11744 C CA . GLU B 1 654 ? -22.609 14.156 37.5 1 94.31 654 GLU B CA 1
ATOM 11745 C C . GLU B 1 654 ? -22.25 15.484 38.188 1 94.31 654 GLU B C 1
ATOM 11747 O O . GLU B 1 654 ? -21.156 16.016 37.969 1 94.31 654 GLU B O 1
ATOM 11752 N N . GLU B 1 655 ? -23.156 15.969 39 1 95 655 GLU B N 1
ATOM 11753 C CA . GLU B 1 655 ? -22.922 17.188 39.781 1 95 655 GLU B CA 1
ATOM 11754 C C . GLU B 1 655 ? -21.781 17 40.781 1 95 655 GLU B C 1
ATOM 11756 O O . GLU B 1 655 ? -20.922 17.875 40.938 1 95 655 GLU B O 1
ATOM 11761 N N . ASP B 1 656 ? -21.828 15.852 41.344 1 93.94 656 ASP B N 1
ATOM 11762 C CA . ASP B 1 656 ? -20.781 15.516 42.312 1 93.94 656 ASP B CA 1
ATOM 11763 C C . ASP B 1 656 ? -19.422 15.406 41.656 1 93.94 656 ASP B C 1
ATOM 11765 O O . ASP B 1 656 ? -18.406 15.852 42.188 1 93.94 656 ASP B O 1
ATOM 11769 N N . LYS B 1 657 ? -19.438 14.758 40.562 1 92.94 657 LYS B N 1
ATOM 11770 C CA . LYS B 1 657 ? -18.188 14.602 39.844 1 92.94 657 LYS B CA 1
ATOM 11771 C C . LYS B 1 657 ? -17.609 15.953 39.438 1 92.94 657 LYS B C 1
ATOM 11773 O O . LYS B 1 657 ? -16.422 16.203 39.625 1 92.94 657 LYS B O 1
ATOM 11778 N N . ALA B 1 658 ? -18.438 16.797 38.844 1 95 658 ALA B N 1
ATOM 11779 C CA . ALA B 1 658 ? -18 18.125 38.438 1 95 658 ALA B CA 1
ATOM 11780 C C . ALA B 1 658 ? -17.422 18.906 39.625 1 95 658 ALA B C 1
ATOM 11782 O O . ALA B 1 658 ? -16.375 19.547 39.5 1 95 658 ALA B O 1
ATOM 11783 N N . THR B 1 659 ? -18.125 18.766 40.719 1 94.44 659 THR B N 1
ATOM 11784 C CA . THR B 1 659 ? -17.672 19.438 41.938 1 94.44 659 THR B CA 1
ATOM 11785 C C . THR B 1 659 ? -16.281 18.938 42.344 1 94.44 659 THR B C 1
ATOM 11787 O O . THR B 1 659 ? -15.398 19.734 42.656 1 94.44 659 THR B O 1
ATOM 11790 N N . ARG B 1 660 ? -16.172 17.719 42.312 1 92.25 660 ARG B N 1
ATOM 11791 C CA . ARG B 1 660 ? -14.898 17.094 42.688 1 92.25 660 ARG B CA 1
ATOM 11792 C C . ARG B 1 660 ? -13.789 17.547 41.75 1 92.25 660 ARG B C 1
ATOM 11794 O O . ARG B 1 660 ? -12.664 17.812 42.188 1 92.25 660 ARG B O 1
ATOM 11801 N N . TYR B 1 661 ? -14.07 17.578 40.469 1 92.5 661 TYR B N 1
ATOM 11802 C CA . TYR B 1 661 ? -13.078 17.969 39.469 1 92.5 661 TYR B CA 1
ATOM 11803 C C . TYR B 1 661 ? -12.641 19.406 39.688 1 92.5 661 TYR B C 1
ATOM 11805 O O . TYR B 1 661 ? -11.453 19.719 39.594 1 92.5 661 TYR B O 1
ATOM 11813 N N . ILE B 1 662 ? -13.562 20.25 39.938 1 93.5 662 ILE B N 1
ATOM 11814 C CA . ILE B 1 662 ? -13.289 21.672 40.156 1 93.5 662 ILE B CA 1
ATOM 11815 C C . ILE B 1 662 ? -12.414 21.844 41.406 1 93.5 662 ILE B C 1
ATOM 11817 O O . ILE B 1 662 ? -11.414 22.562 41.375 1 93.5 662 ILE B O 1
ATOM 11821 N N . LEU B 1 663 ? -12.766 21.141 42.375 1 92.56 663 LEU B N 1
ATOM 11822 C CA . LEU B 1 663 ? -12.031 21.234 43.656 1 92.56 663 LEU B CA 1
ATOM 11823 C C . LEU B 1 663 ? -10.609 20.703 43.469 1 92.56 663 LEU B C 1
ATOM 11825 O O . LEU B 1 663 ? -9.656 21.297 44 1 92.56 663 LEU B O 1
ATOM 11829 N N . ALA B 1 664 ? -10.492 19.625 42.812 1 88.62 664 ALA B N 1
ATOM 11830 C CA . ALA B 1 664 ? -9.172 19.062 42.531 1 88.62 664 ALA B CA 1
ATOM 11831 C C . ALA B 1 664 ? -8.328 20.016 41.719 1 88.62 664 ALA B C 1
ATOM 11833 O O . ALA B 1 664 ? -7.129 20.172 41.938 1 88.62 664 ALA B O 1
ATOM 11834 N N . ALA B 1 665 ? -8.953 20.656 40.75 1 89.81 665 ALA B N 1
ATOM 11835 C CA . ALA B 1 665 ? -8.25 21.594 39.875 1 89.81 665 ALA B CA 1
ATOM 11836 C C . ALA B 1 665 ? -7.812 22.828 40.625 1 89.81 665 ALA B C 1
ATOM 11838 O O . ALA B 1 665 ? -6.75 23.406 40.375 1 89.81 665 ALA B O 1
ATOM 11839 N N . ALA B 1 666 ? -8.562 23.203 41.562 1 91.94 666 ALA B N 1
ATOM 11840 C CA . ALA B 1 666 ? -8.297 24.406 42.344 1 91.94 666 ALA B CA 1
ATOM 11841 C C . ALA B 1 666 ? -7.102 24.203 43.25 1 91.94 666 ALA B C 1
ATOM 11843 O O . ALA B 1 666 ? -6.504 25.172 43.719 1 91.94 666 ALA B O 1
ATOM 11844 N N . GLN B 1 667 ? -6.773 22.953 43.438 1 89.19 667 GLN B N 1
ATOM 11845 C CA . GLN B 1 667 ? -5.656 22.641 44.312 1 89.19 667 GLN B CA 1
ATOM 11846 C C . GLN B 1 667 ? -4.441 22.172 43.531 1 89.19 667 GLN B C 1
ATOM 11848 O O . GLN B 1 667 ? -3.367 21.969 44.094 1 89.19 667 GLN B O 1
ATOM 11853 N N . ASN B 1 668 ? -4.598 22 42.281 1 86.5 668 ASN B N 1
ATOM 11854 C CA . ASN B 1 668 ? -3.504 21.531 41.438 1 86.5 668 ASN B CA 1
ATOM 11855 C C . ASN B 1 668 ? -2.445 22.609 41.25 1 86.5 668 ASN B C 1
ATOM 11857 O O . ASN B 1 668 ? -2.715 23.641 40.625 1 86.5 668 ASN B O 1
ATOM 11861 N N . GLU B 1 669 ? -1.284 22.375 41.656 1 84.56 669 GLU B N 1
ATOM 11862 C CA . GLU B 1 669 ? -0.207 23.359 41.656 1 84.56 669 GLU B CA 1
ATOM 11863 C C . GLU B 1 669 ? 0.114 23.812 40.219 1 84.56 669 GLU B C 1
ATOM 11865 O O . GLU B 1 669 ? 0.443 24.984 40 1 84.56 669 GLU B O 1
ATOM 11870 N N . ARG B 1 670 ? 0.038 23.016 39.344 1 84.81 670 ARG B N 1
ATOM 11871 C CA . ARG B 1 670 ? 0.356 23.359 37.969 1 84.81 670 ARG B CA 1
ATOM 11872 C C . ARG B 1 670 ? -0.706 24.281 37.375 1 84.81 670 ARG B C 1
ATOM 11874 O O . ARG B 1 670 ? -0.392 25.172 36.594 1 84.81 670 ARG B O 1
ATOM 11881 N N . ILE B 1 671 ? -1.939 24.016 37.688 1 89.19 671 ILE B N 1
ATOM 11882 C CA . ILE B 1 671 ? -3.02 24.891 37.25 1 89.19 671 ILE B CA 1
ATOM 11883 C C . ILE B 1 671 ? -2.887 26.25 37.938 1 89.19 671 ILE B C 1
ATOM 11885 O O . ILE B 1 671 ? -3.047 27.281 37.281 1 89.19 671 ILE B O 1
ATOM 11889 N N . LEU B 1 672 ? -2.529 26.234 39.219 1 90.06 672 LEU B N 1
ATOM 11890 C CA . LEU B 1 672 ? -2.361 27.484 39.938 1 90.06 672 LEU B CA 1
ATOM 11891 C C . LEU B 1 672 ? -1.237 28.328 39.344 1 90.06 672 LEU B C 1
ATOM 11893 O O . LEU B 1 672 ? -1.355 29.547 39.25 1 90.06 672 LEU B O 1
ATOM 11897 N N . ASN B 1 673 ? -0.253 27.672 38.969 1 86.31 673 ASN B N 1
ATOM 11898 C CA . ASN B 1 673 ? 0.858 28.375 38.344 1 86.31 673 ASN B CA 1
ATOM 11899 C C . ASN B 1 673 ? 0.433 29.031 37.031 1 86.31 673 ASN B C 1
ATOM 11901 O O . ASN B 1 673 ? 0.924 30.109 36.688 1 86.31 673 ASN B O 1
ATOM 11905 N N . LYS B 1 674 ? -0.416 28.422 36.281 1 89.56 674 LYS B N 1
ATOM 11906 C CA . LYS B 1 674 ? -0.857 28.938 34.969 1 89.56 674 LYS B CA 1
ATOM 11907 C C . LYS B 1 674 ? -1.872 30.062 35.156 1 89.56 674 LYS B C 1
ATOM 11909 O O . LYS B 1 674 ? -2.051 30.891 34.25 1 89.56 674 LYS B O 1
ATOM 11914 N N . THR B 1 675 ? -2.59 30.078 36.25 1 91.06 675 THR B N 1
ATOM 11915 C CA . THR B 1 675 ? -3.697 31.016 36.406 1 91.06 675 THR B CA 1
ATOM 11916 C C . THR B 1 675 ? -3.342 32.094 37.406 1 91.06 675 THR B C 1
ATOM 11918 O O . THR B 1 675 ? -4.219 32.812 37.906 1 91.06 675 THR B O 1
ATOM 11921 N N . ASP B 1 676 ? -2.148 32.25 37.75 1 87.81 676 ASP B N 1
ATOM 11922 C CA . ASP B 1 676 ? -1.682 33.219 38.719 1 87.81 676 ASP B CA 1
ATOM 11923 C C . ASP B 1 676 ? -2.422 33.062 40.062 1 87.81 676 ASP B C 1
ATOM 11925 O O . ASP B 1 676 ? -2.988 34.031 40.562 1 87.81 676 ASP B O 1
ATOM 11929 N N . ASP B 1 677 ? -2.623 31.828 40.469 1 87.25 677 ASP B N 1
ATOM 11930 C CA . ASP B 1 677 ? -3.137 31.406 41.75 1 87.25 677 ASP B CA 1
ATOM 11931 C C . ASP B 1 677 ? -4.645 31.641 41.844 1 87.25 677 ASP B C 1
ATOM 11933 O O . ASP B 1 677 ? -5.199 31.688 42.938 1 87.25 677 ASP B O 1
ATOM 11937 N N . THR B 1 678 ? -5.344 31.734 40.781 1 88.94 678 THR B N 1
ATOM 11938 C CA . THR B 1 678 ? -6.781 31.984 40.781 1 88.94 678 THR B CA 1
ATOM 11939 C C . THR B 1 678 ? -7.555 30.672 40.688 1 88.94 678 THR B C 1
ATOM 11941 O O . THR B 1 678 ? -8.727 30.609 41.062 1 88.94 678 THR B O 1
ATOM 11944 N N . GLY B 1 679 ? -6.867 29.625 40.25 1 90 679 GLY B N 1
ATOM 11945 C CA . GLY B 1 679 ? -7.574 28.375 40.031 1 90 679 GLY B CA 1
ATOM 11946 C C . GLY B 1 679 ? -8.312 28.328 38.719 1 90 679 GLY B C 1
ATOM 11947 O O . GLY B 1 679 ? -8.117 29.188 37.844 1 90 679 GLY B O 1
ATOM 11948 N N . PRO B 1 680 ? -9.109 27.297 38.469 1 93.81 680 PRO B N 1
ATOM 11949 C CA . PRO B 1 680 ? -9.82 27.172 37.188 1 93.81 680 PRO B CA 1
ATOM 11950 C C . PRO B 1 680 ? -10.906 28.234 37.031 1 93.81 680 PRO B C 1
ATOM 11952 O O . PRO B 1 680 ? -11.547 28.625 38 1 93.81 680 PRO B O 1
ATOM 11955 N N . SER B 1 681 ? -11.078 28.594 35.781 1 94 681 SER B N 1
ATOM 11956 C CA . SER B 1 681 ? -12.047 29.625 35.469 1 94 681 SER B CA 1
ATOM 11957 C C . SER B 1 681 ? -13.43 29.031 35.219 1 94 681 SER B C 1
ATOM 11959 O O . SER B 1 681 ? -14.445 29.719 35.375 1 94 681 SER B O 1
ATOM 11961 N N . ALA B 1 682 ? -13.453 27.781 34.812 1 96.5 682 ALA B N 1
ATOM 11962 C CA . ALA B 1 682 ? -14.742 27.203 34.438 1 96.5 682 ALA B CA 1
ATOM 11963 C C . ALA B 1 682 ? -14.68 25.672 34.469 1 96.5 682 ALA B C 1
ATOM 11965 O O . ALA B 1 682 ? -13.594 25.094 34.531 1 96.5 682 ALA B O 1
ATOM 11966 N N . HIS B 1 683 ? -15.812 25.094 34.562 1 96.56 683 HIS B N 1
ATOM 11967 C CA . HIS B 1 683 ? -16.016 23.688 34.219 1 96.56 683 HIS B CA 1
ATOM 11968 C C . HIS B 1 683 ? -16.953 23.531 33.031 1 96.56 683 HIS B C 1
ATOM 11970 O O . HIS B 1 683 ? -18.062 24.078 33.031 1 96.56 683 HIS B O 1
ATOM 11976 N N . ILE B 1 684 ? -16.469 22.75 32.031 1 98.12 684 ILE B N 1
ATOM 11977 C CA . ILE B 1 684 ? -17.219 22.672 30.781 1 98.12 684 ILE B CA 1
ATOM 11978 C C . ILE B 1 684 ? -17.766 21.25 30.594 1 98.12 684 ILE B C 1
ATOM 11980 O O . ILE B 1 684 ? -16.984 20.297 30.5 1 98.12 684 ILE B O 1
ATOM 11984 N N . PHE B 1 685 ? -19.125 21.141 30.562 1 97.81 685 PHE B N 1
ATOM 11985 C CA . PHE B 1 685 ? -19.75 19.938 30.047 1 97.81 685 PHE B CA 1
ATOM 11986 C C . PHE B 1 685 ? -19.906 20.016 28.531 1 97.81 685 PHE B C 1
ATOM 11988 O O . PHE B 1 685 ? -20.359 21.031 28 1 97.81 685 PHE B O 1
ATOM 11995 N N . ILE B 1 686 ? -19.453 18.984 27.797 1 98.12 686 ILE B N 1
ATOM 11996 C CA . ILE B 1 686 ? -19.609 18.969 26.344 1 98.12 686 ILE B CA 1
ATOM 11997 C C . ILE B 1 686 ? -20.469 17.781 25.938 1 98.12 686 ILE B C 1
ATOM 11999 O O . ILE B 1 686 ? -20.188 16.641 26.328 1 98.12 686 ILE B O 1
ATOM 12003 N N . SER B 1 687 ? -21.531 18 25.188 1 97.56 687 SER B N 1
ATOM 12004 C CA . SER B 1 687 ? -22.406 16.906 24.766 1 97.56 687 SER B CA 1
ATOM 12005 C C . SER B 1 687 ? -22.984 17.172 23.375 1 97.56 687 SER B C 1
ATOM 12007 O O . SER B 1 687 ? -23.141 18.328 22.969 1 97.56 687 SER B O 1
ATOM 12009 N N . GLN B 1 688 ? -23.234 16.109 22.688 1 96.5 688 GLN B N 1
ATOM 12010 C CA . GLN B 1 688 ? -23.891 16.234 21.391 1 96.5 688 GLN B CA 1
ATOM 12011 C C . GLN B 1 688 ? -25.406 16.297 21.531 1 96.5 688 GLN B C 1
ATOM 12013 O O . GLN B 1 688 ? -26.109 16.641 20.578 1 96.5 688 GLN B O 1
ATOM 12018 N N . ASN B 1 689 ? -25.906 15.953 22.766 1 95.69 689 ASN B N 1
ATOM 12019 C CA . ASN B 1 689 ? -27.328 15.945 23.062 1 95.69 689 ASN B CA 1
ATOM 12020 C C . ASN B 1 689 ? -27.594 16.172 24.547 1 95.69 689 ASN B C 1
ATOM 12022 O O . ASN B 1 689 ? -27.734 15.219 25.312 1 95.69 689 ASN B O 1
ATOM 12026 N N . PHE B 1 690 ? -27.891 17.5 24.906 1 95.94 690 PHE B N 1
ATOM 12027 C CA . PHE B 1 690 ? -28.125 17.859 26.297 1 95.94 690 PHE B CA 1
ATOM 12028 C C . PHE B 1 690 ? -29.609 17.812 26.641 1 95.94 690 PHE B C 1
ATOM 12030 O O . PHE B 1 690 ? -30.453 18.031 25.75 1 95.94 690 PHE B O 1
ATOM 12037 N N . LYS B 1 691 ? -29.891 17.5 27.859 1 95.38 691 LYS B N 1
ATOM 12038 C CA . LYS B 1 691 ? -31.188 17.875 28.422 1 95.38 691 LYS B CA 1
ATOM 12039 C C . LYS B 1 691 ? -31.172 19.312 28.938 1 95.38 691 LYS B C 1
ATOM 12041 O O . LYS B 1 691 ? -31 19.547 30.125 1 95.38 691 LYS B O 1
ATOM 12046 N N . HIS B 1 692 ? -31.609 20.312 28.188 1 94.38 692 HIS B N 1
ATOM 12047 C CA . HIS B 1 692 ? -31.406 21.734 28.391 1 94.38 692 HIS B CA 1
ATOM 12048 C C . HIS B 1 692 ? -32.156 22.219 29.641 1 94.38 692 HIS B C 1
ATOM 12050 O O . HIS B 1 692 ? -31.734 23.188 30.281 1 94.38 692 HIS B O 1
ATOM 12056 N N . THR B 1 693 ? -33.188 21.531 29.984 1 94.31 693 THR B N 1
ATOM 12057 C CA . THR B 1 693 ? -34 21.953 31.109 1 94.31 693 THR B CA 1
ATOM 12058 C C . THR B 1 693 ? -33.25 21.781 32.438 1 94.31 693 THR B C 1
ATOM 12060 O O . THR B 1 693 ? -33.688 22.328 33.469 1 94.31 693 THR B O 1
ATOM 12063 N N . GLN B 1 694 ? -32.125 21.125 32.406 1 96.31 694 GLN B N 1
ATOM 12064 C CA . GLN B 1 694 ? -31.422 20.812 33.625 1 96.31 694 GLN B CA 1
ATOM 12065 C C . GLN B 1 694 ? -30.297 21.828 33.906 1 96.31 694 GLN B C 1
ATOM 12067 O O . GLN B 1 694 ? -29.703 21.828 34.969 1 96.31 694 GLN B O 1
ATOM 12072 N N . PHE B 1 695 ? -30 22.75 33.062 1 96.94 695 PHE B N 1
ATOM 12073 C CA . PHE B 1 695 ? -28.828 23.594 33.125 1 96.94 695 PHE B CA 1
ATOM 12074 C C . PHE B 1 695 ? -28.828 24.438 34.375 1 96.94 695 PHE B C 1
ATOM 12076 O O . PHE B 1 695 ? -27.828 24.469 35.125 1 96.94 695 PHE B O 1
ATOM 12083 N N . GLU B 1 696 ? -29.922 25.047 34.625 1 95.69 696 GLU B N 1
ATOM 12084 C CA . GLU B 1 696 ? -30.031 25.922 35.781 1 95.69 696 GLU B CA 1
ATOM 12085 C C . GLU B 1 696 ? -29.859 25.141 37.094 1 95.69 696 GLU B C 1
ATOM 12087 O O . GLU B 1 696 ? -29.078 25.531 37.938 1 95.69 696 GLU B O 1
ATOM 12092 N N . ARG B 1 697 ? -30.547 24.062 37.094 1 96.12 697 ARG B N 1
ATOM 12093 C CA . ARG B 1 697 ? -30.5 23.25 38.312 1 96.12 697 ARG B CA 1
ATOM 12094 C C . ARG B 1 697 ? -29.094 22.734 38.562 1 96.12 697 ARG B C 1
ATOM 12096 O O . ARG B 1 697 ? -28.609 22.781 39.688 1 96.12 697 ARG B O 1
ATOM 12103 N N . VAL B 1 698 ? -28.484 22.219 37.625 1 96.81 698 VAL B N 1
ATOM 12104 C CA . VAL B 1 698 ? -27.172 21.625 37.719 1 96.81 698 VAL B CA 1
ATOM 12105 C C . VAL B 1 698 ? -26.156 22.672 38.156 1 96.81 698 VAL B C 1
ATOM 12107 O O . VAL B 1 698 ? -25.344 22.453 39.031 1 96.81 698 VAL B O 1
ATOM 12110 N N . SER B 1 699 ? -26.156 23.859 37.5 1 96 699 SER B N 1
ATOM 12111 C CA . SER B 1 699 ? -25.25 24.953 37.812 1 96 699 SER B CA 1
ATOM 12112 C C . SER B 1 699 ? -25.422 25.406 39.25 1 96 699 SER B C 1
ATOM 12114 O O . SER B 1 699 ? -24.438 25.656 39.938 1 96 699 SER B O 1
ATOM 12116 N N . GLU B 1 700 ? -26.641 25.484 39.688 1 94.75 700 GLU B N 1
ATOM 12117 C CA . GLU B 1 700 ? -26.938 25.906 41.031 1 94.75 700 GLU B CA 1
ATOM 12118 C C . GLU B 1 700 ? -26.422 24.906 42.062 1 94.75 700 GLU B C 1
ATOM 12120 O O . GLU B 1 700 ? -25.844 25.281 43.062 1 94.75 700 GLU B O 1
ATOM 12125 N N . ASN B 1 701 ? -26.703 23.672 41.75 1 95.88 701 ASN B N 1
ATOM 12126 C CA . ASN B 1 701 ? -26.281 22.625 42.688 1 95.88 701 ASN B CA 1
ATOM 12127 C C . ASN B 1 701 ? -24.75 22.578 42.812 1 95.88 701 ASN B C 1
ATOM 12129 O O . ASN B 1 701 ? -24.219 22.391 43.906 1 95.88 701 ASN B O 1
ATOM 12133 N N . ILE B 1 702 ? -24.062 22.703 41.688 1 95.81 702 ILE B N 1
ATOM 12134 C CA . ILE B 1 702 ? -22.609 22.703 41.719 1 95.81 702 ILE B CA 1
ATOM 12135 C C . ILE B 1 702 ? -22.094 23.891 42.531 1 95.81 702 ILE B C 1
ATOM 12137 O O . ILE B 1 702 ? -21.203 23.734 43.375 1 95.81 702 ILE B O 1
ATOM 12141 N N . ARG B 1 703 ? -22.688 25.016 42.375 1 92.69 703 ARG B N 1
ATOM 12142 C CA . ARG B 1 703 ? -22.281 26.203 43.094 1 92.69 703 ARG B CA 1
ATOM 12143 C C . ARG B 1 703 ? -22.516 26.031 44.594 1 92.69 703 ARG B C 1
ATOM 12145 O O . ARG B 1 703 ? -21.688 26.438 45.406 1 92.69 703 ARG B O 1
ATOM 12152 N N . GLU B 1 704 ? -23.641 25.422 44.875 1 92.69 704 GLU B N 1
ATOM 12153 C CA . GLU B 1 704 ? -23.953 25.141 46.281 1 92.69 704 GLU B CA 1
ATOM 12154 C C . GLU B 1 704 ? -22.922 24.203 46.875 1 92.69 704 GLU B C 1
ATOM 12156 O O . GLU B 1 704 ? -22.484 24.391 48.031 1 92.69 704 GLU B O 1
ATOM 12161 N N . ASN B 1 705 ? -22.672 23.25 46.156 1 94.06 705 ASN B N 1
ATOM 12162 C CA . ASN B 1 705 ? -21.672 22.281 46.625 1 94.06 705 ASN B CA 1
ATOM 12163 C C . ASN B 1 705 ? -20.312 22.953 46.875 1 94.06 705 ASN B C 1
ATOM 12165 O O . ASN B 1 705 ? -19.625 22.641 47.844 1 94.06 705 ASN B O 1
ATOM 12169 N N . LEU B 1 706 ? -19.938 23.844 46 1 93.69 706 LEU B N 1
ATOM 12170 C CA . LEU B 1 706 ? -18.656 24.547 46.094 1 93.69 706 LEU B CA 1
ATOM 12171 C C . LEU B 1 706 ? -18.641 25.484 47.312 1 93.69 706 LEU B C 1
ATOM 12173 O O . LEU B 1 706 ? -17.625 25.609 47.969 1 93.69 706 LEU B O 1
ATOM 12177 N N . GLN B 1 707 ? -19.75 26.141 47.531 1 89.81 707 GLN B N 1
ATOM 12178 C CA . GLN B 1 707 ? -19.859 27.016 48.688 1 89.81 707 GLN B CA 1
ATOM 12179 C C . GLN B 1 707 ? -19.719 26.219 50 1 89.81 707 GLN B C 1
ATOM 12181 O O . GLN B 1 707 ? -19.078 26.688 50.938 1 89.81 707 GLN B O 1
ATOM 12186 N N . LYS B 1 708 ? -20.234 25.078 49.938 1 90 708 LYS B N 1
ATOM 12187 C CA . LYS B 1 708 ? -20.172 24.219 51.094 1 90 708 LYS B CA 1
ATOM 12188 C C . LYS B 1 708 ? -18.734 23.734 51.344 1 90 708 LYS B C 1
ATOM 12190 O O . LYS B 1 708 ? -18.344 23.5 52.5 1 90 708 LYS B O 1
ATOM 12195 N N . ALA B 1 709 ? -18.078 23.469 50.312 1 86.38 709 ALA B N 1
ATOM 12196 C CA . ALA B 1 709 ? -16.719 22.969 50.438 1 86.38 709 ALA B CA 1
ATOM 12197 C C . ALA B 1 709 ? -15.797 24.047 51 1 86.38 709 ALA B C 1
ATOM 12199 O O . ALA B 1 709 ? -14.75 23.734 51.594 1 86.38 709 ALA B O 1
ATOM 12200 N N . ASP B 1 710 ? -16.203 25.312 51.031 1 73.38 710 ASP B N 1
ATOM 12201 C CA . ASP B 1 710 ? -15.5 26.438 51.625 1 73.38 710 ASP B CA 1
ATOM 12202 C C . ASP B 1 710 ? -14.016 26.422 51.281 1 73.38 710 ASP B C 1
ATOM 12204 O O . ASP B 1 710 ? -13.156 26.5 52.156 1 73.38 710 ASP B O 1
ATOM 12208 N N . GLN B 1 711 ? -13.727 26.125 50.094 1 76.44 711 GLN B N 1
ATOM 12209 C CA . GLN B 1 711 ? -12.367 26.141 49.562 1 76.44 711 GLN B CA 1
ATOM 12210 C C . GLN B 1 711 ? -12.07 27.438 48.844 1 76.44 711 GLN B C 1
ATOM 12212 O O . GLN B 1 711 ? -12.953 28 48.156 1 76.44 711 GLN B O 1
ATOM 12217 N N . GLU B 1 712 ? -10.898 27.844 48.906 1 75.69 712 GLU B N 1
ATOM 12218 C CA . GLU B 1 712 ? -10.453 29.078 48.25 1 75.69 712 GLU B CA 1
ATOM 12219 C C . GLU B 1 712 ? -10.391 28.891 46.75 1 75.69 712 GLU B C 1
ATOM 12221 O O . GLU B 1 712 ? -10.18 27.781 46.25 1 75.69 712 GLU B O 1
ATOM 12226 N N . ARG B 1 713 ? -10.727 29.828 45.938 1 78.81 713 ARG B N 1
ATOM 12227 C CA . ARG B 1 713 ? -10.5 29.922 44.5 1 78.81 713 ARG B CA 1
ATOM 12228 C C . ARG B 1 713 ? -11.617 29.234 43.719 1 78.81 713 ARG B C 1
ATOM 12230 O O . ARG B 1 713 ? -11.414 28.797 42.594 1 78.81 713 ARG B O 1
ATOM 12237 N N . VAL B 1 714 ? -12.805 28.984 44.344 1 83.12 714 VAL B N 1
ATOM 12238 C CA . VAL B 1 714 ? -13.852 28.281 43.625 1 83.12 714 VAL B CA 1
ATOM 12239 C C . VAL B 1 714 ? -15.133 29.109 43.594 1 83.12 714 VAL B C 1
ATOM 12241 O O . VAL B 1 714 ? -16.141 28.688 43.031 1 83.12 714 VAL B O 1
ATOM 12244 N N . ASP B 1 715 ? -15.18 30.281 44.094 1 78.62 715 ASP B N 1
ATOM 12245 C CA . ASP B 1 715 ? -16.391 31.078 44.281 1 78.62 715 ASP B CA 1
ATOM 12246 C C . ASP B 1 715 ? -16.906 31.578 42.906 1 78.62 715 ASP B C 1
ATOM 12248 O O . ASP B 1 715 ? -18.109 31.672 42.719 1 78.62 715 ASP B O 1
ATOM 12252 N N . ASP B 1 716 ? -15.969 31.812 42.031 1 81.25 716 ASP B N 1
ATOM 12253 C CA . ASP B 1 716 ? -16.391 32.469 40.781 1 81.25 716 ASP B CA 1
ATOM 12254 C C . ASP B 1 716 ? -16.219 31.531 39.594 1 81.25 716 ASP B C 1
ATOM 12256 O O . ASP B 1 716 ? -16.094 31.984 38.438 1 81.25 716 ASP B O 1
ATOM 12260 N N . ILE B 1 717 ? -16.422 30.281 39.844 1 91.44 717 ILE B N 1
ATOM 12261 C CA . ILE B 1 717 ? -16.219 29.344 38.75 1 91.44 717 ILE B CA 1
ATOM 12262 C C . ILE B 1 717 ? -17.469 29.312 37.875 1 91.44 717 ILE B C 1
ATOM 12264 O O . ILE B 1 717 ? -18.594 29.234 38.375 1 91.44 717 ILE B O 1
ATOM 12268 N N . GLN B 1 718 ? -17.266 29.391 36.625 1 94.69 718 GLN B N 1
ATOM 12269 C CA . GLN B 1 718 ? -18.375 29.359 35.688 1 94.69 718 GLN B CA 1
ATOM 12270 C C . GLN B 1 718 ? -18.688 27.922 35.25 1 94.69 718 GLN B C 1
ATOM 12272 O O . GLN B 1 718 ? -17.766 27.125 35.031 1 94.69 718 GLN B O 1
ATOM 12277 N N . VAL B 1 719 ? -19.938 27.578 35.25 1 96.62 719 VAL B N 1
ATOM 12278 C CA . VAL B 1 719 ? -20.359 26.312 34.688 1 96.62 719 VAL B CA 1
ATOM 12279 C C . VAL B 1 719 ? -20.812 26.516 33.25 1 96.62 719 VAL B C 1
ATOM 12281 O O . VAL B 1 719 ? -21.688 27.344 32.969 1 96.62 719 VAL B O 1
ATOM 12284 N N . VAL B 1 720 ? -20.156 25.797 32.344 1 98.12 720 VAL B N 1
ATOM 12285 C CA . VAL B 1 720 ? -20.422 25.984 30.906 1 98.12 720 VAL B CA 1
ATOM 12286 C C . VAL B 1 720 ? -21 24.703 30.312 1 98.12 720 VAL B C 1
ATOM 12288 O O . VAL B 1 720 ? -20.469 23.609 30.531 1 98.12 720 VAL B O 1
ATOM 12291 N N . PHE B 1 721 ? -22.125 24.828 29.656 1 98.38 721 PHE B N 1
ATOM 12292 C CA . PHE B 1 721 ? -22.672 23.75 28.828 1 98.38 721 PHE B CA 1
ATOM 12293 C C . PHE B 1 721 ? -22.406 24 27.359 1 98.38 721 PHE B C 1
ATOM 12295 O O . PHE B 1 721 ? -23.078 24.828 26.734 1 98.38 721 PHE B O 1
ATOM 12302 N N . MET B 1 722 ? -21.438 23.266 26.812 1 98.38 722 MET B N 1
ATOM 12303 C CA . MET B 1 722 ? -21.016 23.453 25.422 1 98.38 722 MET B CA 1
ATOM 12304 C C . MET B 1 722 ? -21.609 22.391 24.516 1 98.38 722 MET B C 1
ATOM 12306 O O . MET B 1 722 ? -21.359 21.203 24.719 1 98.38 722 MET B O 1
ATOM 12310 N N . GLU B 1 723 ? -22.312 22.828 23.547 1 98.31 723 GLU B N 1
ATOM 12311 C CA . GLU B 1 723 ? -22.797 21.875 22.547 1 98.31 723 GLU B CA 1
ATOM 12312 C C . GLU B 1 723 ? -21.656 21.375 21.672 1 98.31 723 GLU B C 1
ATOM 12314 O O . GLU B 1 723 ? -20.812 22.156 21.234 1 98.31 723 GLU B O 1
ATOM 12319 N N . PHE B 1 724 ? -21.656 20.109 21.438 1 98.06 724 PHE B N 1
ATOM 12320 C CA . PHE B 1 724 ? -20.641 19.516 20.578 1 98.06 724 PHE B CA 1
ATOM 12321 C C . PHE B 1 724 ? -20.672 20.156 19.188 1 98.06 724 PHE B C 1
ATOM 12323 O O . PHE B 1 724 ? -19.641 20.391 18.578 1 98.06 724 PHE B O 1
ATOM 12330 N N . GLU B 1 725 ? -21.844 20.438 18.703 1 97.25 725 GLU B N 1
ATOM 12331 C CA . GLU B 1 725 ? -22 21.109 17.406 1 97.25 725 GLU B CA 1
ATOM 12332 C C . GLU B 1 725 ? -21.266 22.453 17.391 1 97.25 725 GLU B C 1
ATOM 12334 O O . GLU B 1 725 ? -20.656 22.812 16.391 1 97.25 725 GLU B O 1
ATOM 12339 N N . ALA B 1 726 ? -21.375 23.141 18.484 1 97.69 726 ALA B N 1
ATOM 12340 C CA . ALA B 1 726 ? -20.688 24.438 18.594 1 97.69 726 ALA B CA 1
ATOM 12341 C C . ALA B 1 726 ? -19.172 24.266 18.531 1 97.69 726 ALA B C 1
ATOM 12343 O O . ALA B 1 726 ? -18.484 25.062 17.906 1 97.69 726 ALA B O 1
ATOM 12344 N N . LEU B 1 727 ? -18.656 23.281 19.188 1 98 727 LEU B N 1
ATOM 12345 C CA . LEU B 1 727 ? -17.234 23 19.141 1 98 727 LEU B CA 1
ATOM 12346 C C . LEU B 1 727 ? -16.781 22.672 17.734 1 98 727 LEU B C 1
ATOM 12348 O O . LEU B 1 727 ? -15.742 23.141 17.266 1 98 727 LEU B O 1
ATOM 12352 N N . LEU B 1 728 ? -17.547 21.859 17.062 1 96.56 728 LEU B N 1
ATOM 12353 C CA . LEU B 1 728 ? -17.25 21.516 15.672 1 96.56 728 LEU B CA 1
ATOM 12354 C C . LEU B 1 728 ? -17.25 22.75 14.789 1 96.56 728 LEU B C 1
ATOM 12356 O O . LEU B 1 728 ? -16.375 22.906 13.922 1 96.56 728 LEU B O 1
ATOM 12360 N N . ASP B 1 729 ? -18.234 23.578 15.016 1 94.56 729 ASP B N 1
ATOM 12361 C CA . ASP B 1 729 ? -18.344 24.797 14.227 1 94.56 729 ASP B CA 1
ATOM 12362 C C . ASP B 1 729 ? -17.125 25.703 14.461 1 94.56 729 ASP B C 1
ATOM 12364 O O . ASP B 1 729 ? -16.625 26.328 13.523 1 94.56 729 ASP B O 1
ATOM 12368 N N . LEU B 1 730 ? -16.781 25.781 15.656 1 96.12 730 LEU B N 1
ATOM 12369 C CA . LEU B 1 730 ? -15.609 26.578 15.984 1 96.12 730 LEU B CA 1
ATOM 12370 C C . LEU B 1 730 ? -14.367 26.031 15.297 1 96.12 730 LEU B C 1
ATOM 12372 O O . LEU B 1 730 ? -13.555 26.797 14.773 1 96.12 730 LEU B O 1
ATOM 12376 N N . PHE B 1 731 ? -14.195 24.75 15.312 1 95.19 731 PHE B N 1
ATOM 12377 C CA . PHE B 1 731 ? -13.062 24.094 14.664 1 95.19 731 PHE B CA 1
ATOM 12378 C C . PHE B 1 731 ? -13.094 24.312 13.156 1 95.19 731 PHE B C 1
ATOM 12380 O O . PHE B 1 731 ? -12.062 24.609 12.547 1 95.19 731 PHE B O 1
ATOM 12387 N N . LYS B 1 732 ? -14.266 24.172 12.555 1 89.38 732 LYS B N 1
ATOM 12388 C CA . LYS B 1 732 ? -14.406 24.406 11.125 1 89.38 732 LYS B CA 1
ATOM 12389 C C . LYS B 1 732 ? -14 25.828 10.742 1 89.38 732 LYS B C 1
ATOM 12391 O O . LYS B 1 732 ? -13.352 26.031 9.719 1 89.38 732 LYS B O 1
ATOM 12396 N N . PHE B 1 733 ? -14.445 26.719 11.562 1 89.69 733 PHE B N 1
ATOM 12397 C CA . PHE B 1 733 ? -14.062 28.109 11.344 1 89.69 733 PHE B CA 1
ATOM 12398 C C . PHE B 1 733 ? -12.555 28.266 11.445 1 89.69 733 PHE B C 1
ATOM 12400 O O . PHE B 1 733 ? -11.938 28.906 10.586 1 89.69 733 PHE B O 1
ATOM 12407 N N . PHE B 1 734 ? -12 27.703 12.477 1 91.31 734 PHE B N 1
ATOM 12408 C CA . PHE B 1 734 ? -10.555 27.719 12.719 1 91.31 734 PHE B CA 1
ATOM 12409 C C . PHE B 1 734 ? -9.797 27.172 11.516 1 91.31 734 PHE B C 1
ATOM 12411 O O . PHE B 1 734 ? -8.789 27.734 11.102 1 91.31 734 PHE B O 1
ATOM 12418 N N . GLU B 1 735 ? -10.281 26.172 10.922 1 86.88 735 GLU B N 1
ATOM 12419 C CA . GLU B 1 735 ? -9.625 25.516 9.805 1 86.88 735 GLU B CA 1
ATOM 12420 C C . GLU B 1 735 ? -9.797 26.297 8.508 1 86.88 735 GLU B C 1
ATOM 12422 O O . GLU B 1 735 ? -8.859 26.406 7.715 1 86.88 735 GLU B O 1
ATOM 12427 N N . SER B 1 736 ? -11.008 26.844 8.32 1 83.69 736 SER B N 1
ATOM 12428 C CA . SER B 1 736 ? -11.32 27.531 7.078 1 83.69 736 SER B CA 1
ATOM 12429 C C . SER B 1 736 ? -10.516 28.828 6.949 1 83.69 736 SER B C 1
ATOM 12431 O O . SER B 1 736 ? -10.188 29.25 5.84 1 83.69 736 SER B O 1
ATOM 12433 N N . TYR B 1 737 ? -10.141 29.406 8.07 1 86.19 737 TYR B N 1
ATOM 12434 C CA . TYR B 1 737 ? -9.383 30.641 8.078 1 86.19 737 TYR B CA 1
ATOM 12435 C C . TYR B 1 737 ? -7.945 30.406 8.531 1 86.19 737 TYR B C 1
ATOM 12437 O O . TYR B 1 737 ? -7.359 31.219 9.234 1 86.19 737 TYR B O 1
ATOM 12445 N N . TRP B 1 738 ? -7.484 29.297 8.148 1 85 738 TRP B N 1
ATOM 12446 C CA . TRP B 1 738 ? -6.188 28.844 8.641 1 85 738 TRP B CA 1
ATOM 12447 C C . TRP B 1 738 ? -5.109 29.891 8.375 1 85 738 TRP B C 1
ATOM 12449 O O . TRP B 1 738 ? -4.227 30.109 9.211 1 85 738 TRP B O 1
ATOM 12459 N N . ARG B 1 739 ? -5.156 30.562 7.23 1 83.44 739 ARG B N 1
ATOM 12460 C CA . ARG B 1 739 ? -4.152 31.578 6.918 1 83.44 739 ARG B CA 1
ATOM 12461 C C . ARG B 1 739 ? -4.207 32.719 7.91 1 83.44 739 ARG B C 1
ATOM 12463 O O . ARG B 1 739 ? -3.17 33.188 8.406 1 83.44 739 ARG B O 1
ATOM 12470 N N . HIS B 1 740 ? -5.391 33.125 8.133 1 87.25 740 HIS B N 1
ATOM 12471 C CA . HIS B 1 740 ? -5.598 34.25 9.07 1 87.25 740 HIS B CA 1
ATOM 12472 C C . HIS B 1 740 ? -5.277 33.812 10.5 1 87.25 740 HIS B C 1
ATOM 12474 O O . HIS B 1 740 ? -4.828 34.625 11.312 1 87.25 740 HIS B O 1
ATOM 12480 N N . MET B 1 741 ? -5.473 32.531 10.758 1 89.5 741 MET B N 1
ATOM 12481 C CA . MET B 1 741 ? -5.207 32.031 12.102 1 89.5 741 MET B CA 1
ATOM 12482 C C . MET B 1 741 ? -3.707 32 12.391 1 89.5 741 MET B C 1
ATOM 12484 O O . MET B 1 741 ? -3.293 31.875 13.539 1 89.5 741 MET B O 1
ATOM 12488 N N . HIS B 1 742 ? -2.963 32.188 11.367 1 87.06 742 HIS B N 1
ATOM 12489 C CA . HIS B 1 742 ? -1.521 32.281 11.562 1 87.06 742 HIS B CA 1
ATOM 12490 C C . HIS B 1 742 ? -1.089 33.719 11.805 1 87.06 742 HIS B C 1
ATOM 12492 O O . HIS B 1 742 ? 0.069 34 12.141 1 87.06 742 HIS B O 1
ATOM 12498 N N . ASP B 1 743 ? -1.992 34.688 11.586 1 89.44 743 ASP B N 1
ATOM 12499 C CA . ASP B 1 743 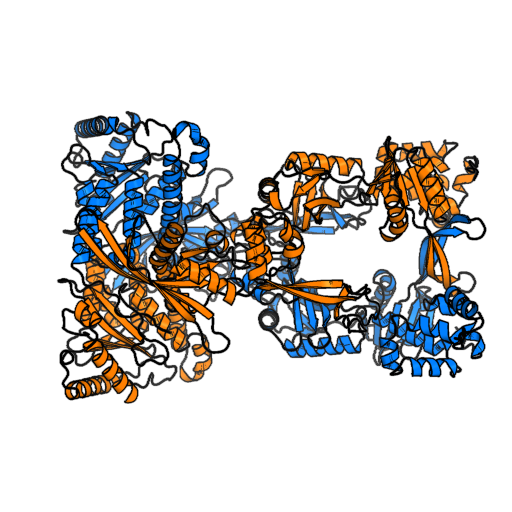? -1.806 36.062 12 1 89.44 743 ASP B CA 1
ATOM 12500 C C . ASP B 1 743 ? -2.08 36.25 13.492 1 89.44 743 ASP B C 1
ATOM 12502 O O . ASP B 1 743 ? -3.213 36.062 13.945 1 89.44 743 ASP B O 1
ATOM 12506 N N . PRO B 1 744 ? -1.002 36.531 14.266 1 90.31 744 PRO B N 1
ATOM 12507 C CA . PRO B 1 744 ? -1.19 36.625 15.711 1 90.31 744 PRO B CA 1
ATOM 12508 C C . PRO B 1 744 ? -2.289 37.625 16.109 1 90.31 744 PRO B C 1
ATOM 12510 O O . PRO B 1 744 ? -2.924 37.469 17.156 1 90.31 744 PRO B O 1
ATOM 12513 N N . ARG B 1 745 ? -2.67 38.594 15.336 1 89 745 ARG B N 1
ATOM 12514 C CA . ARG B 1 745 ? -3.707 39.562 15.617 1 89 745 ARG B CA 1
ATOM 12515 C C . ARG B 1 745 ? -5.094 38.938 15.578 1 89 745 ARG B C 1
ATOM 12517 O O . ARG B 1 745 ? -5.977 39.312 16.344 1 89 745 ARG B O 1
ATOM 12524 N N . ILE B 1 746 ? -5.133 38.062 14.633 1 91.12 746 ILE B N 1
ATOM 12525 C CA . ILE B 1 746 ? -6.418 37.406 14.445 1 91.12 746 ILE B CA 1
ATOM 12526 C C . ILE B 1 746 ? -6.543 36.219 15.422 1 91.12 746 ILE B C 1
ATOM 12528 O O . ILE B 1 746 ? -7.59 36.062 16.047 1 91.12 746 ILE B O 1
ATOM 12532 N N . ARG B 1 747 ? -5.52 35.531 15.656 1 92.06 747 ARG B N 1
ATOM 12533 C CA . ARG B 1 747 ? -5.516 34.406 16.594 1 92.06 747 ARG B CA 1
ATOM 12534 C C . ARG B 1 747 ? -5.801 34.875 18.016 1 92.06 747 ARG B C 1
ATOM 12536 O O . ARG B 1 747 ? -6.543 34.219 18.75 1 92.06 747 ARG B O 1
ATOM 12543 N N . GLY B 1 748 ? -5.121 35.969 18.359 1 92.44 748 GLY B N 1
ATOM 12544 C CA . GLY B 1 748 ? -5.367 36.531 19.688 1 92.44 748 GLY B CA 1
ATOM 12545 C C . GLY B 1 748 ? -6.816 36.906 19.906 1 92.44 748 GLY B C 1
ATOM 12546 O O . GLY B 1 748 ? -7.367 36.656 20.984 1 92.44 748 GLY B O 1
ATOM 12547 N N . LYS B 1 749 ? -7.391 37.469 18.859 1 93.62 749 LYS B N 1
ATOM 12548 C CA . LYS B 1 749 ? -8.789 37.844 18.969 1 93.62 749 LYS B CA 1
ATOM 12549 C C . LYS B 1 749 ? -9.703 36.625 19.062 1 93.62 749 LYS B C 1
ATOM 12551 O O . LYS B 1 749 ? -10.727 36.656 19.75 1 93.62 749 LYS B O 1
ATOM 12556 N N . LEU B 1 750 ? -9.414 35.594 18.328 1 95.12 750 LEU B N 1
ATOM 12557 C CA . LEU B 1 750 ? -10.188 34.344 18.438 1 95.12 750 LEU B CA 1
ATOM 12558 C C . LEU B 1 750 ? -10.211 33.875 19.891 1 95.12 750 LEU B C 1
ATOM 12560 O O . LEU B 1 750 ? -11.273 33.5 20.406 1 95.12 750 LEU B O 1
ATOM 12564 N N . HIS B 1 751 ? -9.016 33.812 20.531 1 94.56 751 HIS B N 1
ATOM 12565 C CA . HIS B 1 751 ? -8.922 33.375 21.922 1 94.56 751 HIS B CA 1
ATOM 12566 C C . HIS B 1 751 ? -9.734 34.312 22.828 1 94.56 751 HIS B C 1
ATOM 12568 O O . HIS B 1 751 ? -10.516 33.812 23.656 1 94.56 751 HIS B O 1
ATOM 12574 N N . GLU B 1 752 ? -9.578 35.562 22.625 1 95.5 752 GLU B N 1
ATOM 12575 C CA . GLU B 1 752 ? -10.25 36.562 23.453 1 95.5 752 GLU B CA 1
ATOM 12576 C C . GLU B 1 752 ? -11.766 36.406 23.359 1 95.5 752 GLU B C 1
ATOM 12578 O O . GLU B 1 752 ? -12.453 36.344 24.391 1 95.5 752 GLU B O 1
ATOM 12583 N N . PHE B 1 753 ? -12.266 36.375 22.156 1 96.44 753 PHE B N 1
ATOM 12584 C CA . PHE B 1 753 ? -13.711 36.312 21.938 1 96.44 753 PHE B CA 1
ATOM 12585 C C . PHE B 1 753 ? -14.281 35 22.453 1 96.44 753 PHE B C 1
ATOM 12587 O O . PHE B 1 753 ? -15.406 34.969 22.953 1 96.44 753 PHE B O 1
ATOM 12594 N N . THR B 1 754 ? -13.539 33.906 22.281 1 97.06 754 THR B N 1
ATOM 12595 C CA . THR B 1 754 ? -14 32.625 22.781 1 97.06 754 THR B CA 1
ATOM 12596 C C . THR B 1 754 ? -14.07 32.625 24.297 1 97.06 754 THR B C 1
ATOM 12598 O O . THR B 1 754 ? -15.055 32.156 24.891 1 97.06 754 THR B O 1
ATOM 12601 N N . ILE B 1 755 ? -13.039 33.156 24.953 1 95.69 755 ILE B N 1
ATOM 12602 C CA . ILE B 1 755 ? -12.992 33.219 26.406 1 95.69 755 ILE B CA 1
ATOM 12603 C C . ILE B 1 755 ? -14.125 34.094 26.922 1 95.69 755 ILE B C 1
ATOM 12605 O O . ILE B 1 755 ? -14.766 33.781 27.922 1 95.69 755 ILE B O 1
ATOM 12609 N N . GLU B 1 756 ? -14.359 35.188 26.234 1 95.88 756 GLU B N 1
ATOM 12610 C CA . GLU B 1 756 ? -15.477 36.062 26.594 1 95.88 756 GLU B CA 1
ATOM 12611 C C . GLU B 1 756 ? -16.797 35.312 26.547 1 95.88 756 GLU B C 1
ATOM 12613 O O . GLU B 1 756 ? -17.641 35.438 27.438 1 95.88 756 GLU B O 1
ATOM 12618 N N . ALA B 1 757 ? -16.922 34.5 25.5 1 96.62 757 ALA B N 1
ATOM 12619 C CA . ALA B 1 757 ? -18.141 33.75 25.328 1 96.62 757 ALA B CA 1
ATOM 12620 C C . ALA B 1 757 ? -18.281 32.688 26.406 1 96.62 757 ALA B C 1
ATOM 12622 O O . ALA B 1 757 ? -19.391 32.344 26.828 1 96.62 757 ALA B O 1
ATOM 12623 N N . LEU B 1 758 ? -17.203 32.156 26.891 1 96.44 758 LEU B N 1
ATOM 12624 C CA . LEU B 1 758 ? -17.188 31.109 27.906 1 96.44 758 LEU B CA 1
ATOM 12625 C C . LEU B 1 758 ? -17.344 31.703 29.297 1 96.44 758 LEU B C 1
ATOM 12627 O O . LEU B 1 758 ? -17.688 30.984 30.25 1 96.44 758 LEU B O 1
ATOM 12631 N N . SER B 1 759 ? -17.016 32.969 29.547 1 92.19 759 SER B N 1
ATOM 12632 C CA . SER B 1 759 ? -17 33.594 30.859 1 92.19 759 SER B CA 1
ATOM 12633 C C . SER B 1 759 ? -18.297 34.375 31.094 1 92.19 759 SER B C 1
ATOM 12635 O O . SER B 1 759 ? -18.484 34.969 32.156 1 92.19 759 SER B O 1
ATOM 12637 N N . GLY B 1 760 ? -19.297 34.344 30.312 1 79.94 760 GLY B N 1
ATOM 12638 C CA . GLY B 1 760 ? -20.531 35.125 30.391 1 79.94 760 GLY B CA 1
ATOM 12639 C C . GLY B 1 760 ? -20.906 35.531 31.797 1 79.94 760 GLY B C 1
ATOM 12640 O O . GLY B 1 760 ? -20.328 35.031 32.781 1 79.94 760 GLY B O 1
ATOM 12641 N N . ASP B 1 761 ? -21.828 36.469 32.031 1 79.5 761 ASP B N 1
ATOM 12642 C CA . ASP B 1 761 ? -22.203 37.062 33.312 1 79.5 761 ASP B CA 1
ATOM 12643 C C . ASP B 1 761 ? -23.438 36.344 33.906 1 79.5 761 ASP B C 1
ATOM 12645 O O . ASP B 1 761 ? -23.938 36.75 34.969 1 79.5 761 ASP B O 1
ATOM 12649 N N . THR B 1 762 ? -23.828 35.281 33.281 1 84.25 762 THR B N 1
ATOM 12650 C CA . THR B 1 762 ? -25 34.531 33.75 1 84.25 762 THR B CA 1
ATOM 12651 C C . THR B 1 762 ? -24.609 33.438 34.719 1 84.25 762 THR B C 1
ATOM 12653 O O . THR B 1 762 ? -23.406 33.156 34.875 1 84.25 762 THR B O 1
ATOM 12656 N N . ASP B 1 763 ? -25.641 32.844 35.375 1 87 763 ASP B N 1
ATOM 12657 C CA . ASP B 1 763 ? -25.438 31.781 36.344 1 87 763 ASP B CA 1
ATOM 12658 C C . ASP B 1 763 ? -24.75 30.594 35.719 1 87 763 ASP B C 1
ATOM 12660 O O . ASP B 1 763 ? -24.016 29.859 36.375 1 87 763 ASP B O 1
ATOM 12664 N N . TYR B 1 764 ? -25.047 30.422 34.469 1 95.25 764 TYR B N 1
ATOM 12665 C CA . TYR B 1 764 ? -24.344 29.422 33.656 1 95.25 764 TYR B CA 1
ATOM 12666 C C . TYR B 1 764 ? -24.219 29.906 32.219 1 95.25 764 TYR B C 1
ATOM 12668 O O . TYR B 1 764 ? -24.875 30.859 31.797 1 95.25 764 TYR B O 1
ATOM 12676 N N . VAL B 1 765 ? -23.297 29.328 31.484 1 97.31 765 VAL B N 1
ATOM 12677 C CA . VAL B 1 765 ? -23.109 29.688 30.078 1 97.31 765 VAL B CA 1
ATOM 12678 C C . VAL B 1 765 ? -23.562 28.531 29.188 1 97.31 765 VAL B C 1
ATOM 12680 O O . VAL B 1 765 ? -23.172 27.375 29.422 1 97.31 765 VAL B O 1
ATOM 12683 N N . HIS B 1 766 ? -24.438 28.844 28.328 1 97.5 766 HIS B N 1
ATOM 12684 C CA . HIS B 1 766 ? -24.766 27.938 27.25 1 97.5 766 HIS B CA 1
ATOM 12685 C C . HIS B 1 766 ? -24.016 28.312 25.969 1 97.5 766 HIS B C 1
ATOM 12687 O O . HIS B 1 766 ? -24.344 29.297 25.328 1 97.5 766 HIS B O 1
ATOM 12693 N N . PHE B 1 767 ? -22.938 27.562 25.641 1 97.94 767 PHE B N 1
ATOM 12694 C CA . PHE B 1 767 ? -22.125 27.797 24.453 1 97.94 767 PHE B CA 1
ATOM 12695 C C . PHE B 1 767 ? -22.641 26.984 23.281 1 97.94 767 PHE B C 1
ATOM 12697 O O . PHE B 1 767 ? -22.344 25.797 23.156 1 97.94 767 PHE B O 1
ATOM 12704 N N . ASP B 1 768 ? -23.328 27.578 22.406 1 96.75 768 ASP B N 1
ATOM 12705 C CA . ASP B 1 768 ? -23.984 26.906 21.281 1 96.75 768 ASP B CA 1
ATOM 12706 C C . ASP B 1 768 ? -23.547 27.516 19.953 1 96.75 768 ASP B C 1
ATOM 12708 O O . ASP B 1 768 ? -22.562 28.25 19.891 1 96.75 768 ASP B O 1
ATOM 12712 N N . SER B 1 769 ? -24.203 27.156 18.891 1 94.19 769 SER B N 1
ATOM 12713 C CA . SER B 1 769 ? -23.828 27.609 17.562 1 94.19 769 SER B CA 1
ATOM 12714 C C . SER B 1 769 ? -23.984 29.125 17.422 1 94.19 769 SER B C 1
ATOM 12716 O O . SER B 1 769 ? -23.25 29.766 16.688 1 94.19 769 SER B O 1
ATOM 12718 N N . GLU B 1 770 ? -24.922 29.688 18.219 1 94.69 770 GLU B N 1
ATOM 12719 C CA . GLU B 1 770 ? -25.094 31.125 18.219 1 94.69 770 GLU B CA 1
ATOM 12720 C C . GLU B 1 770 ? -23.875 31.828 18.828 1 94.69 770 GLU B C 1
ATOM 12722 O O . GLU B 1 770 ? -23.469 32.906 18.359 1 94.69 770 GLU B O 1
ATOM 12727 N N . SER B 1 771 ? -23.391 31.219 19.859 1 95.81 771 SER B N 1
ATOM 12728 C CA . SER B 1 771 ? -22.156 31.75 20.453 1 95.81 771 SER B CA 1
ATOM 12729 C C . SER B 1 771 ? -21.031 31.797 19.438 1 95.81 771 SER B C 1
ATOM 12731 O O . SER B 1 771 ? -20.297 32.781 19.359 1 95.81 771 SER B O 1
ATOM 12733 N N . VAL B 1 772 ? -20.938 30.734 18.688 1 95.94 772 VAL B N 1
ATOM 12734 C CA . VAL B 1 772 ? -19.875 30.656 17.688 1 95.94 772 VAL B CA 1
ATOM 12735 C C . VAL B 1 772 ? -20.125 31.672 16.594 1 95.94 772 VAL B C 1
ATOM 12737 O O . VAL B 1 772 ? -19.188 32.281 16.078 1 95.94 772 VAL B O 1
ATOM 12740 N N . SER B 1 773 ? -21.391 31.859 16.203 1 93.5 773 SER B N 1
ATOM 12741 C CA . SER B 1 773 ? -21.734 32.844 15.203 1 93.5 773 SER B CA 1
ATOM 12742 C C . SER B 1 773 ? -21.312 34.25 15.648 1 93.5 773 SER B C 1
ATOM 12744 O O . SER B 1 773 ? -20.859 35.062 14.836 1 93.5 773 SER B O 1
ATOM 12746 N N . ASP B 1 774 ? -21.5 34.5 16.891 1 94.94 774 ASP B N 1
ATOM 12747 C CA . ASP B 1 774 ? -21.094 35.781 17.438 1 94.94 774 ASP B CA 1
ATOM 12748 C C . ASP B 1 774 ? -19.578 35.969 17.375 1 94.94 774 ASP B C 1
ATOM 12750 O O . ASP B 1 774 ? -19.094 37.031 17.016 1 94.94 774 ASP B O 1
ATOM 12754 N N . ILE B 1 775 ? -18.891 34.938 17.781 1 95.62 775 ILE B N 1
ATOM 12755 C CA . ILE B 1 775 ? -17.438 34.969 17.719 1 95.62 775 ILE B CA 1
ATOM 12756 C C . ILE B 1 775 ? -16.984 35.188 16.266 1 95.62 775 ILE B C 1
ATOM 12758 O O . ILE B 1 775 ? -16.109 36 16 1 95.62 775 ILE B O 1
ATOM 12762 N N . ARG B 1 776 ? -17.625 34.469 15.406 1 93.44 776 ARG B N 1
ATOM 12763 C CA . ARG B 1 776 ? -17.312 34.562 13.984 1 93.44 776 ARG B CA 1
ATOM 12764 C C . ARG B 1 776 ? -17.562 35.969 13.453 1 93.44 776 ARG B C 1
ATOM 12766 O O . ARG B 1 776 ? -16.75 36.531 12.711 1 93.44 776 ARG B O 1
ATOM 12773 N N . GLU B 1 777 ? -18.688 36.531 13.82 1 93.88 777 GLU B N 1
ATOM 12774 C CA . GLU B 1 777 ? -19.031 37.875 13.375 1 93.88 777 GLU B CA 1
ATOM 12775 C C . GLU B 1 777 ? -17.969 38.875 13.82 1 93.88 777 GLU B C 1
ATOM 12777 O O . GLU B 1 777 ? -17.516 39.719 13.023 1 93.88 777 GLU B O 1
ATOM 12782 N N . LYS B 1 778 ? -17.594 38.75 15.031 1 94.38 778 LYS B N 1
ATOM 12783 C CA . LYS B 1 778 ? -16.594 39.656 15.57 1 94.38 778 LYS B CA 1
ATOM 12784 C C . LYS B 1 778 ? -15.25 39.469 14.859 1 94.38 778 LYS B C 1
ATOM 12786 O O . LYS B 1 778 ? -14.562 40.438 14.57 1 94.38 778 LYS B O 1
ATOM 12791 N N . LEU B 1 779 ? -14.914 38.281 14.641 1 92.69 779 LEU B N 1
ATOM 12792 C CA . LEU B 1 779 ? -13.633 37.969 14.008 1 92.69 779 LEU B CA 1
ATOM 12793 C C . LEU B 1 779 ? -13.625 38.438 12.555 1 92.69 779 LEU B C 1
ATOM 12795 O O . LEU B 1 779 ? -12.617 38.969 12.07 1 92.69 779 LEU B O 1
ATOM 12799 N N . LEU B 1 780 ? -14.727 38.156 11.859 1 90.06 780 LEU B N 1
ATOM 12800 C CA . LEU B 1 780 ? -14.836 38.594 10.469 1 90.06 780 LEU B CA 1
ATOM 12801 C C . LEU B 1 780 ? -14.758 40.094 10.359 1 90.06 780 LEU B C 1
ATOM 12803 O O . LEU B 1 780 ? -14.219 40.625 9.391 1 90.06 780 LEU B O 1
ATOM 12807 N N . ASP B 1 781 ? -15.305 40.75 11.336 1 91.06 781 ASP B N 1
ATOM 12808 C CA . ASP B 1 781 ? -15.195 42.219 11.383 1 91.06 781 ASP B CA 1
ATOM 12809 C C . ASP B 1 781 ? -13.734 42.656 11.461 1 91.06 781 ASP B C 1
ATOM 12811 O O . ASP B 1 781 ? -13.32 43.562 10.758 1 91.06 781 ASP B O 1
ATOM 12815 N N . ARG B 1 782 ? -13.023 41.938 12.258 1 89.25 782 ARG B N 1
ATOM 12816 C CA . ARG B 1 782 ? -11.602 42.25 12.375 1 89.25 782 ARG B CA 1
ATOM 12817 C C . ARG B 1 782 ? -10.867 41.938 11.07 1 89.25 782 ARG B C 1
ATOM 12819 O O . ARG B 1 782 ? -10.016 42.719 10.633 1 89.25 782 ARG B O 1
ATOM 12826 N N . VAL B 1 783 ? -11.164 40.875 10.453 1 87.56 783 VAL B N 1
ATOM 12827 C CA . VAL B 1 783 ? -10.508 40.438 9.227 1 87.56 783 VAL B CA 1
ATOM 12828 C C . VAL B 1 783 ? -10.82 41.406 8.102 1 87.56 783 VAL B C 1
ATOM 12830 O O . VAL B 1 783 ? -9.961 41.688 7.262 1 87.56 783 VAL B O 1
ATOM 12833 N N . SER B 1 784 ? -12 41.906 8.117 1 85.06 784 SER B N 1
ATOM 12834 C CA . SER B 1 784 ? -12.445 42.781 7.051 1 85.06 784 SER B CA 1
ATOM 12835 C C . SER B 1 784 ? -11.656 44.094 7.051 1 85.06 784 SER B C 1
ATOM 12837 O O . SER B 1 784 ? -11.609 44.781 6.039 1 85.06 784 SER B O 1
ATOM 12839 N N . THR B 1 785 ? -11.039 44.344 8.102 1 84.44 785 THR B N 1
ATOM 12840 C CA . THR B 1 785 ? -10.258 45.594 8.195 1 84.44 785 THR B CA 1
ATOM 12841 C C . THR B 1 785 ? -8.844 45.375 7.656 1 84.44 785 THR B C 1
ATOM 12843 O O . THR B 1 785 ? -8.102 46.312 7.449 1 84.44 785 THR B O 1
ATOM 12846 N N . LEU B 1 786 ? -8.492 44.125 7.426 1 83.81 786 LEU B N 1
ATOM 12847 C CA . LEU B 1 786 ? -7.152 43.812 6.945 1 83.81 786 LEU B CA 1
ATOM 12848 C C . LEU B 1 786 ? -7.133 43.688 5.426 1 83.81 786 LEU B C 1
ATOM 12850 O O . LEU B 1 786 ? -8.148 43.375 4.805 1 83.81 786 LEU B O 1
ATOM 12854 N N . PRO B 1 787 ? -5.98 44 4.816 1 74.88 787 PRO B N 1
ATOM 12855 C CA . PRO B 1 787 ? -5.891 43.875 3.361 1 74.88 787 PRO B CA 1
ATOM 12856 C C . PRO B 1 787 ? -5.879 42.406 2.893 1 74.88 787 PRO B C 1
ATOM 12858 O O . PRO B 1 787 ? -5.246 41.562 3.525 1 74.88 787 PRO B O 1
ATOM 12861 N N . ASP B 1 788 ? -6.805 41.812 2.377 1 62.94 788 ASP B N 1
ATOM 12862 C CA . ASP B 1 788 ? -6.918 40.375 2.166 1 62.94 788 ASP B CA 1
ATOM 12863 C C . ASP B 1 788 ? -6.254 39.969 0.855 1 62.94 788 ASP B C 1
ATOM 12865 O O . ASP B 1 788 ? -6.328 38.781 0.459 1 62.94 788 ASP B O 1
ATOM 12869 N N . SER B 1 789 ? -5.871 40.656 -0.149 1 60.62 789 SER B N 1
ATOM 12870 C CA . SER B 1 789 ? -5.805 40.062 -1.484 1 60.62 789 SER B CA 1
ATOM 12871 C C . SER B 1 789 ? -4.508 39.281 -1.685 1 60.62 789 SER B C 1
ATOM 12873 O O . SER B 1 789 ? -3.465 39.688 -1.146 1 60.62 789 SER B O 1
ATOM 12875 N N . SER B 1 790 ? -4.703 38 -2.047 1 66.31 790 SER B N 1
ATOM 12876 C CA . SER B 1 790 ? -3.553 37.312 -2.611 1 66.31 790 SER B CA 1
ATOM 12877 C C . SER B 1 790 ? -2.828 38.188 -3.637 1 66.31 790 SER B C 1
ATOM 12879 O O . SER B 1 790 ? -3.453 39 -4.324 1 66.31 790 SER B O 1
ATOM 12881 N N . ILE B 1 791 ? -1.515 38.25 -3.564 1 63.91 791 ILE B N 1
ATOM 12882 C CA . ILE B 1 791 ? -0.739 39.094 -4.465 1 63.91 791 ILE B CA 1
ATOM 12883 C C . ILE B 1 791 ? -0.803 38.531 -5.883 1 63.91 791 ILE B C 1
ATOM 12885 O O . ILE B 1 791 ? -0.877 39.281 -6.852 1 63.91 791 ILE B O 1
ATOM 12889 N N . SER B 1 792 ? -0.579 37.125 -6.117 1 59.03 792 SER B N 1
ATOM 12890 C CA . SER B 1 792 ? -0.498 36.688 -7.512 1 59.03 792 SER B CA 1
ATOM 12891 C C . SER B 1 792 ? -1.147 35.344 -7.715 1 59.03 792 SER B C 1
ATOM 12893 O O . SER B 1 792 ? -1.206 34.531 -6.785 1 59.03 792 SER B O 1
ATOM 12895 N N . ARG B 1 793 ? -1.815 35.312 -9.008 1 54.34 793 ARG B N 1
ATOM 12896 C CA . ARG B 1 793 ? -2.242 34.062 -9.633 1 54.34 793 ARG B CA 1
ATOM 12897 C C . ARG B 1 793 ? -1.047 33.281 -10.164 1 54.34 793 ARG B C 1
ATOM 12899 O O . ARG B 1 793 ? -0.153 33.875 -10.789 1 54.34 793 ARG B O 1
ATOM 12906 N N . TYR B 1 794 ? -0.807 32.062 -9.625 1 52.62 794 TYR B N 1
ATOM 12907 C CA . TYR B 1 794 ? 0.243 31.328 -10.305 1 52.62 794 TYR B CA 1
ATOM 12908 C C . TYR B 1 794 ? -0.171 30.969 -11.727 1 52.62 794 TYR B C 1
ATOM 12910 O O . TYR B 1 794 ? -1.184 30.297 -11.938 1 52.62 794 TYR B O 1
ATOM 12918 N N . SER B 1 795 ? 0.133 31.75 -12.836 1 49.12 795 SER B N 1
ATOM 12919 C CA . SER B 1 795 ? -0.107 31.359 -14.219 1 49.12 795 SER B CA 1
ATOM 12920 C C . SER B 1 795 ? 1.097 30.625 -14.797 1 49.12 795 SER B C 1
ATOM 12922 O O . SER B 1 795 ? 2.234 31.078 -14.664 1 49.12 795 SER B O 1
ATOM 12924 N N . GLU B 1 796 ? 1.025 29.203 -15.023 1 46.5 796 GLU B N 1
ATOM 12925 C CA . GLU B 1 796 ? 2.139 28.547 -15.703 1 46.5 796 GLU B CA 1
ATOM 12926 C C . GLU B 1 796 ? 2.4 29.172 -17.062 1 46.5 796 GLU B C 1
ATOM 12928 O O . GLU B 1 796 ? 1.462 29.5 -17.797 1 46.5 796 GLU B O 1
#

InterPro domains:
  IPR015334 FokI, cleavage domain [PF09254] (587-731)

Organism: NCBI:txid1604004

Foldseek 3Di:
DDPPPVLDFLVPQLVDQVLLVVLVFHLVVLVVVLVVVPDPDDPPNQHSLRSSLVRSCVLLVVLCCVPQVHSVSVSVCLSPDSPNSLVSVVSSLLQVVQQWFFFWWKFFPDDQVVVVVVLCVVQVWDWDDSDDFKIKTWQWDKDKDWDQDPVVRDIDIDIDTDTDIWMWTDDPGTITITDDCVRCVVVVVVQVVDPRMGTQAFAEDLAALLVLVVCVQQPDDDWKAWFKWWFPAWLPLLRHIDIDGHLVHCNVVVVVCVVVRGHDSLFCVGTAKTWIATPVPRDIWMWGWADDQFFIAIGTGDGNHRPVVVVVVQVVSCVSRVHHRRYGYGRCSHHPLQVLLQQVLLFDQVSCRRCLVVHDPLSNVVLVQFKDKDKFWWWQQPVPRDTHGPPDQADPPPRGSDTDGTDIDMTMDTHVVRLVVVVQVLQQPALADDPQWHWAPWHKDWDWDDDDPPTFIKIKIWTWTWGDDDPDIDIDIDIEIEHEQRSHDDDPCCLLQLGLYEYEYGHSCQPPDDFLAFYHYSCLSRPNPVHDNNHSVNVRSVRSVVRSLVSLVVLLVVLLVLVVVLLVVCVVDPALLVCVVVSVVSDDPSSNLSNLQSLLCNLQVPKHADDDPPDLEAGIWRWHDALDDQAIAIEGEHEDEDSHRLFDDCDPVVLVSQLVRQVVQLPDPVNCVRHVSLTHQEYEYEYQGHNVVCFLVSLVSSLVSNVVVVDHNRNRYAYEYEYPVLSSLLSVVCVVVVVVCVVPVLVNLLRHLVVPQQNDPDSHHYRYNVSSVVSVVVSVVVVVVDDDDDPDDPDD/DDPPPPLDFLVPQLPDQVLLVVLVFHLVVLVVVLVVVPDPDDPPNQHSLRSSLVRSCVLLVVLCCVPQVHSVSVSVCLSPDSPNSLVSVVSSLLQVVQQWFFFWWKFFPDDQVVVVVVLCVVQVWDWDDSDDFKIKTWQWDKDKDWDQDPVVRDIDIDIDTDTDIWMWTDDPGTITITDDCVRCVVVVVVQVVDPRMGTQAFAEDLAALLVLVLCVQQPDDDWKAWFKWWFPAWLPLLRHIDIDGHLVHCNVVVVVCVVVRGHDSLQCVGTAKTWIATPVPRDIWMWGWADDQFFIAIGTGDGNHRPVVVVVVQVVSCVSRVHHRRYGYGRCSHHPLQVLLQQVLLFDQVSCSRCLVVHDPLSNVVLVQFKDKDWFWWWQAPVPRDTHGPPDQADPPPRGSDTDGTDTDMTMDTHVVSLVVVVQVLQQPALADDPQWHWAPWHKDWDWPDDDPPTFIKIKIWTWTWGDDDPDIDIDIDIEIEHEQRSHDDDPCCLLQLGLYEYEYGHSCQPPDDFLAFYHYSCLSRPNPVHDNNHSVNVRSVRSVVRSLVSLVVLLVVLLVLVVVLLVVCVVDPALLVCVVVSVVSDDPSSQLSNLQSLLCNLQVPKHADDDPPDLEAGIWRWHDALDDQAIAIEGEHEDEDSHRLFDDCDPVVLVSQLVRQQVQLPDPVNCVRHVSLGHQEYEYEYQGHNVVCFLVSLVSSLVSNVVVVDHNRNRYAYEYEYPQLSSLLSVVCVVVVVVCVVPVLVNLLRHLVVCQQNDPDSHHYHYNVSSVVSVVVSVVVVVVDDDDDPDDPDD

Solvent-accessible surface area (backbone atoms only — not comparable to full-atom values): 83422 Å² total; per-residue (Å²): 129,83,77,79,72,73,77,56,58,64,74,50,62,77,71,36,52,44,61,35,23,57,71,71,28,65,47,66,60,30,49,48,54,36,54,63,54,64,59,86,80,69,83,80,73,56,50,53,63,53,43,46,51,54,56,53,40,58,85,36,50,58,63,44,28,72,75,47,67,35,70,67,52,40,55,53,50,43,72,72,28,70,56,32,67,51,53,52,49,41,52,51,49,53,51,57,55,22,52,33,43,83,52,56,43,34,36,35,88,57,63,59,64,59,51,54,49,52,50,27,64,73,65,74,28,51,74,45,78,62,56,92,47,39,37,38,34,36,45,62,44,83,41,69,48,39,28,49,38,86,88,75,72,39,84,40,18,42,77,46,39,37,36,54,69,31,42,33,43,55,53,97,58,22,36,33,43,33,53,55,68,82,71,39,46,66,59,51,55,50,46,67,69,34,89,66,37,43,68,68,70,58,46,78,40,66,69,60,52,31,69,38,50,44,45,61,52,66,40,91,55,90,56,48,40,48,26,29,42,30,27,63,45,32,51,41,87,65,39,29,22,39,33,41,39,25,90,83,42,36,44,66,37,48,51,49,37,41,72,74,50,40,43,74,60,64,42,63,81,30,45,36,36,42,29,34,30,34,63,86,60,60,24,64,42,35,37,36,52,45,78,52,82,69,24,35,30,48,40,72,54,44,56,38,37,50,68,68,57,51,51,49,49,52,51,50,46,25,72,74,47,73,55,63,64,62,34,25,36,28,53,68,40,33,29,55,66,67,56,51,53,26,43,29,51,48,39,32,39,67,40,41,73,55,41,51,85,66,45,55,70,70,57,42,52,50,49,60,71,32,42,48,76,45,76,45,51,22,18,29,16,68,78,70,62,43,72,31,54,62,88,49,70,45,25,57,48,48,53,27,58,50,52,41,74,62,43,72,38,63,42,42,43,66,42,64,67,58,51,45,52,56,49,48,54,53,57,57,70,46,67,40,36,40,95,82,41,38,57,36,76,74,42,62,42,85,47,64,48,74,63,80,91,62,50,38,74,29,38,43,32,38,32,35,36,38,43,74,29,94,92,32,67,35,77,40,82,46,65,39,37,38,37,70,33,32,81,51,76,78,66,62,61,45,67,67,67,62,48,36,27,30,40,31,24,30,20,57,28,57,78,69,77,60,88,35,41,8,62,45,45,53,56,47,69,73,66,37,83,86,47,55,55,30,46,49,48,20,46,17,50,51,39,4,64,44,17,38,57,54,47,41,56,53,47,24,50,50,29,47,54,52,50,52,50,49,54,54,54,49,70,71,39,95,49,41,48,82,42,34,72,68,52,44,71,75,48,47,66,70,57,45,45,42,32,52,46,29,44,46,26,64,78,25,57,69,26,44,62,53,48,28,80,94,51,95,49,41,48,26,35,48,31,40,73,40,88,71,79,66,36,37,48,34,26,42,26,43,68,47,80,43,55,45,75,71,22,40,81,76,46,68,68,53,37,50,49,52,43,50,39,51,54,52,40,40,66,31,64,51,47,20,58,32,27,74,66,44,24,43,50,29,41,34,42,33,25,80,28,66,32,73,88,45,52,64,58,44,39,50,50,32,49,50,51,45,59,69,62,70,53,77,50,52,86,78,48,36,38,28,45,31,32,40,66,19,54,51,50,46,50,50,51,51,49,70,40,42,62,51,51,66,36,31,77,50,34,41,45,52,47,47,44,50,50,51,58,60,60,48,94,55,85,50,28,76,37,33,58,66,53,42,46,51,42,46,24,54,49,44,48,56,52,55,69,36,64,73,73,76,76,62,79,83,57,120,129,84,78,78,73,73,78,54,58,65,74,50,61,77,69,36,52,42,62,35,23,58,70,73,30,64,46,67,61,30,48,47,54,36,53,63,55,63,59,87,80,68,84,79,73,55,50,53,63,52,44,47,50,54,56,54,40,59,83,36,50,57,63,44,28,72,75,46,67,35,71,68,52,41,54,54,52,44,74,70,28,71,57,35,67,52,53,52,50,42,52,49,48,53,49,57,54,23,52,35,43,83,54,57,42,35,35,35,86,59,62,62,64,59,54,52,50,51,50,27,63,73,65,74,28,51,73,44,76,61,54,95,47,39,36,39,35,36,45,63,44,81,42,69,48,38,30,50,38,84,89,74,72,40,82,42,18,41,77,46,36,40,36,56,68,31,41,34,43,54,52,97,58,22,37,35,44,32,52,56,67,83,72,39,46,65,58,51,53,51,47,65,69,34,90,68,35,42,68,68,70,58,47,77,38,66,69,60,52,28,67,39,51,45,44,61,52,64,41,92,56,91,55,48,39,49,26,30,41,30,27,63,46,32,52,41,86,65,39,27,24,40,34,41,39,24,89,82,41,36,43,66,36,48,50,48,37,41,72,74,50,41,44,71,59,64,41,64,82,30,45,37,35,40,29,35,28,33,63,85,60,60,23,66,42,35,38,35,53,44,78,50,80,67,23,35,29,48,40,72,55,44,57,36,36,51,68,68,56,51,51,49,50,53,51,50,45,25,71,74,47,72,54,63,63,61,32,26,36,30,52,67,41,36,30,56,67,66,57,53,52,25,44,29,50,46,38,30,38,67,41,41,73,52,40,50,86,66,44,55,69,69,57,42,53,50,47,59,72,31,44,47,77,45,74,44,51,22,16,28,18,66,76,71,61,43,72,33,54,62,88,50,70,46,26,57,50,48,52,27,57,52,52,41,73,61,43,71,37,64,41,40,44,63,42,63,67,60,52,44,52,56,51,49,54,53,58,55,71,46,67,40,34,40,96,82,42,38,55,37,77,74,44,60,41,85,45,63,48,72,63,79,93,63,50,37,73,29,38,42,33,38,32,36,36,38,40,72,29,95,93,32,65,34,78,40,81,46,65,38,38,38,38,72,32,33,82,51,77,77,68,64,61,44,67,68,66,62,48,36,27,30,42,31,24,30,20,59,28,57,80,70,77,59,87,35,40,8,60,45,46,52,55,47,69,75,68,36,83,85,48,55,54,28,46,51,50,20,47,18,51,53,39,5,63,43,17,38,57,53,48,41,55,54,46,24,50,50,28,46,55,53,50,52,50,51,54,54,53,50,71,71,40,96,48,40,48,84,42,34,72,68,51,45,72,73,48,45,67,69,57,47,44,43,33,53,46,29,44,46,26,64,78,27,57,70,25,45,61,54,51,27,78,94,50,94,49,39,47,25,35,48,30,40,72,38,88,70,79,65,36,37,47,34,25,42,27,41,66,47,80,45,54,44,74,73,22,39,81,75,45,70,68,53,38,49,49,52,43,50,37,51,54,52,42,39,65,32,66,52,47,20,59,32,27,73,66,45,23,44,50,29,41,34,40,32,23,79,30,66,32,73,88,45,52,65,58,43,38,50,50,32,50,50,52,45,60,68,63,70,54,78,51,52,86,78,49,36,37,29,46,30,33,40,67,19,54,50,50,45,49,51,50,52,49,71,39,42,60,52,52,68,36,32,73,48,35,40,45,53,45,47,44,50,49,52,58,60,59,48,94,54,85,48,28,79,38,33,57,65,51,40,45,50,41,47,24,55,48,42,49,57,51,55,70,36,66,73,71,77,75,62,81,83,57,118

pLDDT: mean 85.9, std 11.7, range [23.22, 98.44]

Nearest PDB structures (foldseek):
  1eqq-assembly1_B  TM=3.647E-01  e=4.087E+00  Escherichia coli
  7f2n-assembly1_A  TM=3.336E-01  e=6.447E+00  Klebsiella pneumoniae subsp. pneumoniae MGH 78578
  1eqq-assembly1_B  TM=3.650E-01  e=4.829E+00  Escherichia coli
  7f2n-assembly1_A  TM=3.335E-01  e=6.875E+00  Klebsiella pneumoniae subsp. pneumoniae MGH 78578

Radius of gyration: 41.09 Å; Cα contacts (8 Å, |Δi|>4): 2975; chains: 2; bounding box: 76×129×112 Å

Sequence (1592 aa):
MPIRMASTGLSEVFDDSEFWYKLDVDYEDASQQADSGDDADSDDDQSLADVLLNEFVKRKRHIIEEEYETVEAFNQSIKDAGDAENRLMKLYTKYLWAQKKDGEEFESDRSADEKIESISEEHDVILEQVDEAYRVLWPSHDTIDVEIDEDSNEVIGRKYLRAKPVIIKKSDNGFEVRGRAQDKKTLLGDLRADEEVDEKQPEQVSESIAEKIEELLTTENQFFKITGMEFSESELPGNSQIEVKNESSIYNDVKTLKEVGLISLEGMSEIRKLYLQDKETGNNFRITVKHRDQGFEFELVAPRKLDSERDRFKQNFVSATDIAFDKLYDYSSQADERFLVNRILAESADAYTKYYEELGSEAQDLVDDLIETSEETRKICRSCSNQVETDEDECEECGNDDFFEPVERLVVDVDEDKAFDLLFEELEDCSPSHDKLSIQEWQVDRDHFGSGESKRPIGLASFHGLDIEGDVSTTSYGEIYFVSLGNQRRPRQLDDYLLESVLITFGGSRTTQQEGFGHLSLYDLLLDDDVNTDDAVGEAVYTALIGVQERVFRKSREARSTGSRLLRQMDSFDSISDHREELADIYKRNKFEKHVFYLLKSIFSFSERMGKEGKREPDSVLISPLPDGNSYYVATGDAKLSYKDDGYDLNSSEEDKATRYILAAAQNERILNKTDDTGPSAHIFISQNFKHTQFERVSENIRENLQKADQERVDDIQVVFMEFEALLDLFKFFESYWRHMHDPRIRGKLHEFTIEALSGDTDYVHFDSESVSDIREKLLDRVSTLPDSSISRYSEMPIRMASTGLSEVFDDSEFWYKLDVDYEDASQQADSGDDADSDDDQSLADVLLNEFVKRKRHIIEEEYETVEAFNQSIKDAGDAENRLMKLYTKYLWAQKKDGEEFESDRSADEKIESISEEHDVILEQVDEAYRVLWPSHDTIDVEIDEDSNEVIGRKYLRAKPVIIKKSDNGFEVRGRAQDKKTLLGDLRADEEVDEKQPEQVSESIAEKIEELLTTENQFFKITGMEFSESELPGNSQIEVKNESSIYNDVKTLKEVGLISLEGMSEIRKLYLQDKETGNNFRITVKHRDQGFEFELVAPRKLDSERDRFKQNFVSATDIAFDKLYDYSSQADERFLVNRILAESADAYTKYYEELGSEAQDLVDDLIETSEETRKICRSCSNQVETDEDECEECGNDDFFEPVERLVVDVDEDKAFDLLFEELEDCSPSHDKLSIQEWQVDRDHFGSGESKRPIGLASFHGLDIEGDVSTTSYGEIYFVSLGNQRRPRQLDDYLLESVLITFGGSRTTQQEGFGHLSLYDLLLDDDVNTDDAVGEAVYTALIGVQERVFRKSREARSTGSRLLRQMDSFDSISDHREELADIYKRNKFEKHVFYLLKSIFSFSERMGKEGKREPDSVLISPLPDGNSYYVATGDAKLSYKDDGYDLNSSEEDKATRYILAAAQNERILNKTDDTGPSAHIFISQNFKHTQFERVSENIRENLQKADQERVDDIQVVFMEFEALLDLFKFFESYWRHMHDPRIRGKLHEFTIEALSGDTDYVHFDSESVSDIREKLLDRVSTLPDSSISRYSE